Protein 3HAZ (pdb70)

Secondary structure (DSSP, 8-state):
-PPPPPPP---SS--HHHHHHHHHHHT---HHHHHHHHHHHHHHHHHHTT-----HHHHHHHTT--HHHHHHHHHHHHHHHTSS-HHHHHHIIIIITTTS-HHHHHHHHHHTTT-GGG-------TT----HHHHHHHHHH-HHHHHHHHHHHHHHHHHH-EEESSHHHHHHHH--SSS---SSEEEE------SHHHHHHHHHHHHHHHHHHHHT--SPPTTSS-EEEE-HHHH-TT-SGGGHHHHHHHHHHHHHHHHHHHHHTT-EEEE----GGGHHHHHHHHHHHHTSGGGTT---EEEEEETTBTTHHHHHHHHHHHHHHTT--EEEEEE--S-HHHHHHHHHHTT-SS-SB-SSHHHHHHHHHHHHHHHHTTTTTEEEEEE---HHHHHHHHHHHSSSSS-EEEEETTSSHHHHHHHHHH-TT--EEEEEEEEEGGGHHHHHHHHHHHHT-TT-HHHHHT-TTS-HHHHT--HHHHH-SGGG-S-TTS--GGGTTTTT-PPPP---TTSHHHHHHHHHHHHH--------PPPPHHHHHHHHHHHHHHHHHHHTS-HHHHHHHHHHHHHHHHHTHHHHHHHHHHTT---HHHHHHHHHHHHHHHHHHHHHHHHHHSS-EEPP--TTEEEEEEEEE-SEEEEE--SSSTTHHHHHHHHHHHHTT-EEEEE--TT-HHHHHHHHHHHHHHT--TTTEEE----HHHHHHHHH-TT--EEEEES-HHHHHHHHHHHHHSSS----EEEE----EEEEE-TTS-HHHHHHHHHHHHHGGGG-STT-EEEEEEEHHHHHHHHHHHHHHHHT--BS-TTSTT-SB---S-HHHHHHHHHHHHHHHHHSEEEEE----SSS----EEEE-SSGGG--S---SSEEEEEEE-GGGHHHHHHHHHHT---SEEEEE-S-HHHHHHHHHH---SEEEESS-S--PPTTTS-B---GGGB--PPBTSTTSGGGGEEEEEEEEE-GGG-/-PPPPPP---SS--HHHHHHHHHHHT---HHHHHHHHHHHHHHHHHHT----HHHHHHHTT--HHHHHHHHHHHHHHHTSS-HHHHHHHHHHTTTTS-HHHHHHHHHHTTT-GGG---PPPTT----HHHHHHHHHH-HHHHHHHHHHHHHHHHHH-EEESSHHHHHHHT--SSS---S-EEEE------SHHHHHHHHHHHHHHHHHHHTT--SPPTTSS-EEEE-HHHH-TT-SGGGHHHHHHHHHHHHHHHHHHHHTTT-EEEE----GGGHHHHHHHHHHHHHSGGGTT---EEEEEETTBTTHHHHHHHHHHHHHHTT--EEEEEE--S-HHHHHHHHHHTT-SS-SB-SSHHHHHHHHHHHHHHHHTTTTTEEEEEE---HHHHHHHHHHHSSSSS-EEEEETTSSHHHHHHHHHH-TT--EEEEEEEEEGGGHHHHHHHHHHHHS-TT-HHHHHT-TTS-HHHHT--HHHHH-SGGG-S-TTS--GGGTTTTT-PPPP---TTSHHHHHHHHHHHHH---PPPPHHHHHHHHHHHHHHHHHHHHS-HHHHHHHHHHHHHHHHHTHHHHHHHHHHTT---HHHHHHHHHHHHHHHHHHHHHHHHHHSSPEEPP--TTEEEEEEEEE-SEEEEE--SSSTTHHHHHHHHHHHHTT-EEEEE--TT-HHHHHHHHHHHHHHT--GGGEEE----HHHHHHHHH-TT--EEEEES-HHHHHHHHHHHHHSSS----EEEE----EEEEE-TTS-HHHHHHHHHHHHHGGGG-STT-EEEEEEEHHHHHHHHHHHHHHHHT--BS-TTSTT-SB---S-HHHHHHHHHHHHHHHHHSEEEEEPPPPSSS----EEEE-SSGGG--S---SSEEEEEEE-GGGHHHHHHHHHHT---SEEEEE-S-HHHHHHHHHH---SEEEESS-S--PPTTTS-B---GGGB--PPBTSTTTGGGGEEEEEEEEE-TTT-

Nearest PDB structures (foldseek):
  3haz-assembly1_A-2  TM=1.001E+00  e=0.000E+00  Bradyrhizobium diazoefficiens USDA 110
  3haz-assembly1_B-2  TM=1.000E+00  e=0.000E+00  Bradyrhizobium diazoefficiens USDA 110
  4q72-assembly1_A-2  TM=1.001E+00  e=0.000E+00  Bradyrhizobium diazoefficiens USDA 110
  4q71-assembly1_B-2  TM=1.000E+00  e=0.000E+00  Bradyrhizobium diazoefficiens USDA 110
  4q72-assembly1_B-2  TM=1.000E+00  e=0.000E+00  Bradyrhizobium diazoefficiens USDA 110

Structure (mmCIF, N/CA/C/O backbone):
data_3HAZ
#
_entry.id   3HAZ
#
_cell.length_a   166.763
_cell.length_b   195.846
_cell.length_c   108.680
_cell.angle_alpha   90.000
_cell.angle_beta   121.480
_cell.angle_gamma   90.000
#
_symmetry.space_group_name_H-M   'C 1 2 1'
#
loop_
_entity.id
_entity.type
_entity.pdbx_description
1 polymer 'Proline dehydrogenase'
2 non-polymer 'FLAVIN-ADENINE DINUCLEOTIDE'
3 non-polymer NICOTINAMIDE-ADENINE-DINUCLEOTIDE
4 non-polymer 'SULFATE ION'
5 non-polymer GLYCEROL
6 water water
#
loop_
_atom_site.group_PDB
_atom_site.id
_atom_site.type_symbol
_atom_site.label_atom_id
_atom_site.label_alt_id
_atom_site.label_comp_id
_atom_site.label_asym_id
_atom_site.label_entity_id
_atom_site.label_seq_id
_atom_site.pdbx_PDB_ins_code
_atom_site.Cartn_x
_atom_site.Cartn_y
_atom_site.Cartn_z
_atom_site.occupancy
_atom_site.B_iso_or_equiv
_atom_site.auth_seq_id
_atom_site.auth_comp_id
_atom_site.auth_asym_id
_atom_site.auth_atom_id
_atom_site.pdbx_PDB_model_num
ATOM 1 N N . MET A 1 3 ? 17.268 -20.998 9.737 1.00 68.98 1 MET A N 1
ATOM 2 C CA . MET A 1 3 ? 17.085 -20.221 10.961 1.00 70.43 1 MET A CA 1
ATOM 3 C C . MET A 1 3 ? 17.072 -18.698 10.742 1.00 72.69 1 MET A C 1
ATOM 4 O O . MET A 1 3 ? 16.436 -17.973 11.509 1.00 71.55 1 MET A O 1
ATOM 9 N N . PRO A 1 4 ? 17.782 -18.205 9.706 1.00 73.38 2 PRO A N 1
ATOM 10 C CA . PRO A 1 4 ? 17.683 -16.777 9.373 1.00 67.36 2 PRO A CA 1
ATOM 11 C C . PRO A 1 4 ? 16.283 -16.407 8.885 1.00 58.36 2 PRO A C 1
ATOM 12 O O . PRO A 1 4 ? 15.497 -17.292 8.540 1.00 55.87 2 PRO A O 1
ATOM 16 N N . ASN A 1 5 ? 15.986 -15.113 8.849 1.00 50.32 3 ASN A N 1
ATOM 17 C CA . ASN A 1 5 ? 14.664 -14.636 8.457 1.00 47.43 3 ASN A CA 1
ATOM 18 C C . ASN A 1 5 ? 14.329 -14.935 6.997 1.00 42.39 3 ASN A C 1
ATOM 19 O O . ASN A 1 5 ? 15.175 -14.779 6.114 1.00 34.06 3 ASN A O 1
ATOM 24 N N . ILE A 1 6 ? 13.095 -15.362 6.746 1.00 40.54 4 ILE A N 1
ATOM 25 C CA . ILE A 1 6 ? 12.588 -15.424 5.381 1.00 41.51 4 ILE A CA 1
ATOM 26 C C . ILE A 1 6 ? 12.665 -14.019 4.793 1.00 41.29 4 ILE A C 1
ATOM 27 O O . ILE A 1 6 ? 12.153 -13.072 5.386 1.00 42.17 4 ILE A O 1
ATOM 32 N N . PRO A 1 7 ? 13.328 -13.872 3.634 1.00 41.89 5 PRO A N 1
ATOM 33 C CA . PRO A 1 7 ? 13.475 -12.564 2.986 1.00 37.52 5 PRO A CA 1
ATOM 34 C C . PRO A 1 7 ? 12.129 -11.930 2.631 1.00 38.78 5 PRO A C 1
ATOM 35 O O . PRO A 1 7 ? 11.166 -12.646 2.354 1.00 34.22 5 PRO A O 1
ATOM 39 N N . PRO A 1 8 ? 12.065 -10.591 2.638 1.00 40.54 6 PRO A N 1
ATOM 40 C CA . PRO A 1 8 ? 10.864 -9.848 2.233 1.00 45.82 6 PRO A CA 1
ATOM 41 C C . PRO A 1 8 ? 10.561 -10.078 0.756 1.00 38.21 6 PRO A C 1
ATOM 42 O O . PRO A 1 8 ? 11.462 -10.444 0.005 1.00 33.92 6 PRO A O 1
ATOM 46 N N . PRO A 1 9 ? 9.303 -9.872 0.342 1.00 38.15 7 PRO A N 1
ATOM 47 C CA . PRO A 1 9 ? 8.966 -10.030 -1.075 1.00 33.40 7 PRO A CA 1
ATOM 48 C C . PRO A 1 9 ? 9.938 -9.244 -1.944 1.00 33.80 7 PRO A C 1
ATOM 49 O O . PRO A 1 9 ? 10.206 -8.082 -1.653 1.00 31.90 7 PRO A O 1
ATOM 53 N N . PHE A 1 10 ? 10.464 -9.878 -2.988 1.00 27.43 8 PHE A N 1
ATOM 54 C CA . PHE A 1 10 ? 11.479 -9.254 -3.834 1.00 27.18 8 PHE A CA 1
ATOM 55 C C . PHE A 1 10 ? 10.979 -7.967 -4.495 1.00 33.81 8 PHE A C 1
ATOM 56 O O . PHE A 1 10 ? 9.895 -7.940 -5.079 1.00 32.16 8 PHE A O 1
ATOM 64 N N . THR A 1 11 ? 11.781 -6.906 -4.420 1.00 33.88 9 THR A N 1
ATOM 65 C CA . THR A 1 11 ? 11.370 -5.614 -4.955 1.00 36.60 9 THR A CA 1
ATOM 66 C C . THR A 1 11 ? 12.539 -4.696 -5.355 1.00 47.67 9 THR A C 1
ATOM 67 O O . THR A 1 11 ? 12.546 -3.507 -5.035 1.00 56.85 9 THR A O 1
ATOM 71 N N . ALA A 1 12 ? 13.515 -5.244 -6.070 1.00 41.15 10 ALA A N 1
ATOM 72 C CA . ALA A 1 12 ? 14.643 -4.449 -6.560 1.00 35.31 10 ALA A CA 1
ATOM 73 C C . ALA A 1 12 ? 14.201 -3.413 -7.595 1.00 35.74 10 ALA A C 1
ATOM 74 O O . ALA A 1 12 ? 13.202 -3.614 -8.290 1.00 31.54 10 ALA A O 1
ATOM 76 N N . PRO A 1 13 ? 14.945 -2.297 -7.700 1.00 33.30 11 PRO A N 1
ATOM 77 C CA . PRO A 1 13 ? 14.646 -1.286 -8.723 1.00 28.31 11 PRO A CA 1
ATOM 78 C C . PRO A 1 13 ? 14.651 -1.899 -10.121 1.00 26.97 11 PRO A C 1
ATOM 79 O O . PRO A 1 13 ? 15.580 -2.628 -10.472 1.00 23.18 11 PRO A O 1
ATOM 83 N N . TYR A 1 14 ? 13.620 -1.586 -10.901 1.00 23.71 12 TYR A N 1
ATOM 84 C CA . TYR A 1 14 ? 13.341 -2.269 -12.160 1.00 24.32 12 TYR A CA 1
ATOM 85 C C . TYR A 1 14 ? 14.372 -2.003 -13.249 1.00 25.84 12 TYR A C 1
ATOM 86 O O . TYR A 1 14 ? 14.820 -2.928 -13.924 1.00 26.41 12 TYR A O 1
ATOM 95 N N . ALA A 1 15 ? 14.738 -0.738 -13.429 1.00 22.55 13 ALA A N 1
ATOM 96 C CA . ALA A 1 15 ? 15.610 -0.351 -14.536 1.00 25.64 13 ALA A CA 1
ATOM 97 C C . ALA A 1 15 ? 16.651 0.693 -14.143 1.00 29.25 13 ALA A C 1
ATOM 98 O O . ALA A 1 15 ? 16.627 1.810 -14.652 1.00 32.90 13 ALA A O 1
ATOM 100 N N . PRO A 1 16 ? 17.578 0.328 -13.246 1.00 28.10 14 PRO A N 1
ATOM 101 C CA . PRO A 1 16 ? 18.627 1.268 -12.824 1.00 31.50 14 PRO A CA 1
ATOM 102 C C . PRO A 1 16 ? 19.567 1.656 -13.965 1.00 29.62 14 PRO A C 1
ATOM 103 O O . PRO A 1 16 ? 19.553 1.030 -15.030 1.00 23.97 14 PRO A O 1
ATOM 107 N N . ASP A 1 17 ? 20.377 2.685 -13.727 1.00 38.42 15 ASP A N 1
ATOM 108 C CA . ASP A 1 17 ? 21.275 3.250 -14.737 1.00 35.47 15 ASP A CA 1
ATOM 109 C C . ASP A 1 17 ? 22.436 2.320 -15.089 1.00 32.43 15 ASP A C 1
ATOM 110 O O . ASP A 1 17 ? 23.190 1.891 -14.214 1.00 26.48 15 ASP A O 1
ATOM 115 N N . ASP A 1 18 ? 22.584 2.030 -16.379 1.00 32.66 16 ASP A N 1
ATOM 116 C CA . ASP A 1 18 ? 23.601 1.097 -16.854 1.00 30.15 16 ASP A CA 1
ATOM 117 C C . ASP A 1 18 ? 25.012 1.515 -16.446 1.00 34.01 16 ASP A C 1
ATOM 118 O O . ASP A 1 18 ? 25.819 0.684 -16.028 1.00 29.15 16 ASP A O 1
ATOM 123 N N . ALA A 1 19 ? 25.300 2.806 -16.588 1.00 34.69 17 ALA A N 1
ATOM 124 C CA . ALA A 1 19 ? 26.634 3.348 -16.342 1.00 36.77 17 ALA A CA 1
ATOM 125 C C . ALA A 1 19 ? 27.138 3.062 -14.932 1.00 33.16 17 ALA A C 1
ATOM 126 O O . ALA A 1 19 ? 28.280 2.640 -14.745 1.00 33.53 17 ALA A O 1
ATOM 128 N N . GLU A 1 20 ? 26.286 3.304 -13.942 1.00 33.47 18 GLU A N 1
ATOM 129 C CA . GLU A 1 20 ? 26.645 3.057 -12.549 1.00 34.25 18 GLU A CA 1
ATOM 130 C C . GLU A 1 20 ? 26.920 1.577 -12.290 1.00 35.31 18 GLU A C 1
ATOM 131 O O . GLU A 1 20 ? 27.768 1.229 -11.466 1.00 32.50 18 GLU A O 1
ATOM 137 N N . ILE A 1 21 ? 26.196 0.704 -12.985 1.00 33.69 19 ILE A N 1
ATOM 138 C CA . ILE A 1 21 ? 26.454 -0.731 -12.875 1.00 34.20 19 ILE A CA 1
ATOM 139 C C . ILE A 1 21 ? 27.812 -1.043 -13.496 1.00 25.62 19 ILE A C 1
ATOM 140 O O . ILE A 1 21 ? 28.635 -1.740 -12.902 1.00 29.03 19 ILE A O 1
ATOM 145 N N . ALA A 1 22 ? 28.048 -0.499 -14.687 1.00 25.80 20 ALA A N 1
ATOM 146 C CA . ALA A 1 22 ? 29.321 -0.680 -15.373 1.00 28.94 20 ALA A CA 1
ATOM 147 C C . ALA A 1 22 ? 30.497 -0.146 -14.549 1.00 32.00 20 ALA A C 1
ATOM 148 O O . ALA A 1 22 ? 31.608 -0.666 -14.638 1.00 34.56 20 ALA A O 1
ATOM 150 N N . ALA A 1 23 ? 30.251 0.888 -13.750 1.00 30.29 21 ALA A N 1
ATOM 151 C CA . ALA A 1 23 ? 31.308 1.470 -12.929 1.00 32.98 21 ALA A CA 1
ATOM 152 C C . ALA A 1 23 ? 31.768 0.484 -11.861 1.00 37.97 21 ALA A C 1
ATOM 153 O O . ALA A 1 23 ? 32.880 0.588 -11.347 1.00 38.97 21 ALA A O 1
ATOM 155 N N . ARG A 1 24 ? 30.908 -0.474 -11.529 1.00 39.66 22 ARG A N 1
ATOM 156 C CA . ARG A 1 24 ? 31.263 -1.515 -10.569 1.00 42.52 22 ARG A CA 1
ATOM 157 C C . ARG A 1 24 ? 31.848 -2.737 -11.279 1.00 44.81 22 ARG A C 1
ATOM 158 O O . ARG A 1 24 ? 32.888 -3.260 -10.874 1.00 48.30 22 ARG A O 1
ATOM 166 N N . LEU A 1 25 ? 31.179 -3.180 -12.343 1.00 32.07 23 LEU A N 1
ATOM 167 C CA . LEU A 1 25 ? 31.542 -4.423 -13.026 1.00 35.27 23 LEU A CA 1
ATOM 168 C C . LEU A 1 25 ? 32.869 -4.367 -13.779 1.00 34.45 23 LEU A C 1
ATOM 169 O O . LEU A 1 25 ? 33.571 -5.373 -13.866 1.00 29.30 23 LEU A O 1
ATOM 174 N N . LEU A 1 26 ? 33.206 -3.206 -14.335 1.00 35.78 24 LEU A N 1
ATOM 175 C CA . LEU A 1 26 ? 34.416 -3.092 -15.149 1.00 35.56 24 LEU A CA 1
ATOM 176 C C . LEU A 1 26 ? 35.708 -3.325 -14.357 1.00 38.05 24 LEU A C 1
ATOM 177 O O . LEU A 1 26 ? 36.551 -4.122 -14.765 1.00 36.96 24 LEU A O 1
ATOM 182 N N . PRO A 1 27 ? 35.876 -2.628 -13.224 1.00 43.24 25 PRO A N 1
ATOM 183 C CA . PRO A 1 27 ? 37.105 -2.872 -12.459 1.00 41.69 25 PRO A CA 1
ATOM 184 C C . PRO A 1 27 ? 37.153 -4.292 -11.905 1.00 40.23 25 PRO A C 1
ATOM 185 O O . PRO A 1 27 ? 38.201 -4.934 -11.956 1.00 41.73 25 PRO A O 1
ATOM 189 N N . ALA A 1 28 ? 36.027 -4.778 -11.396 1.00 42.20 26 ALA A N 1
ATOM 190 C CA . ALA A 1 28 ? 35.978 -6.098 -10.772 1.00 45.45 26 ALA A CA 1
ATOM 191 C C . ALA A 1 28 ? 36.244 -7.239 -11.757 1.00 43.68 26 ALA A C 1
ATOM 192 O O . ALA A 1 28 ? 36.569 -8.354 -11.346 1.00 43.83 26 ALA A O 1
ATOM 194 N N . SER A 1 29 ? 36.109 -6.959 -13.051 1.00 40.07 27 SER A N 1
ATOM 195 C CA . SER A 1 29 ? 36.275 -7.991 -14.072 1.00 38.76 27 SER A CA 1
ATOM 196 C C . SER A 1 29 ? 37.743 -8.309 -14.322 1.00 36.57 27 SER A C 1
ATOM 197 O O . SER A 1 29 ? 38.063 -9.302 -14.972 1.00 30.54 27 SER A O 1
ATOM 200 N N . HIS A 1 30 ? 38.628 -7.460 -13.808 1.00 42.96 28 HIS A N 1
ATOM 201 C CA . HIS A 1 30 ? 40.058 -7.595 -14.072 1.00 45.07 28 HIS A CA 1
ATOM 202 C C . HIS A 1 30 ? 40.585 -8.970 -13.687 1.00 41.07 28 HIS A C 1
ATOM 203 O O . HIS A 1 30 ? 40.214 -9.525 -12.654 1.00 44.22 28 HIS A O 1
ATOM 210 N N . LEU A 1 31 ? 41.440 -9.517 -14.540 1.00 44.99 29 LEU A N 1
ATOM 211 C CA . LEU A 1 31 ? 42.125 -10.768 -14.244 1.00 44.69 29 LEU A CA 1
ATOM 212 C C . LEU A 1 31 ? 43.627 -10.640 -14.503 1.00 50.33 29 LEU A C 1
ATOM 213 O O . LEU A 1 31 ? 44.063 -9.861 -15.355 1.00 46.70 29 LEU A O 1
ATOM 218 N N . SER A 1 32 ? 44.414 -11.408 -13.758 1.00 52.71 30 SER A N 1
ATOM 219 C CA . SER A 1 32 ? 45.859 -11.397 -13.921 1.00 52.22 30 SER A CA 1
ATOM 220 C C . SER A 1 32 ? 46.247 -11.998 -15.266 1.00 50.78 30 SER A C 1
ATOM 221 O O . SER A 1 32 ? 45.467 -12.731 -15.870 1.00 51.17 30 SER A O 1
ATOM 224 N N . PRO A 1 33 ? 47.452 -11.673 -15.750 1.00 51.78 31 PRO A N 1
ATOM 225 C CA . PRO A 1 33 ? 47.920 -12.221 -17.027 1.00 45.63 31 PRO A CA 1
ATOM 226 C C . PRO A 1 33 ? 47.869 -13.748 -17.104 1.00 40.03 31 PRO A C 1
ATOM 227 O O . PRO A 1 33 ? 47.521 -14.274 -18.156 1.00 37.00 31 PRO A O 1
ATOM 231 N N . PRO A 1 34 ? 48.219 -14.453 -16.016 1.00 37.99 32 PRO A N 1
ATOM 232 C CA . PRO A 1 34 ? 48.157 -15.917 -16.090 1.00 42.83 32 PRO A CA 1
ATOM 233 C C . PRO A 1 34 ? 46.722 -16.431 -16.115 1.00 45.27 32 PRO A C 1
ATOM 234 O O . PRO A 1 34 ? 46.466 -17.483 -16.699 1.00 34.15 32 PRO A O 1
ATOM 238 N N . GLN A 1 35 ? 45.804 -15.709 -15.477 1.00 47.39 33 GLN A N 1
ATOM 239 C CA . GLN A 1 35 ? 44.397 -16.091 -15.492 1.00 42.55 33 GLN A CA 1
ATOM 240 C C . GLN A 1 35 ? 43.845 -15.960 -16.902 1.00 36.06 33 GLN A C 1
ATOM 241 O O . GLN A 1 35 ? 43.177 -16.863 -17.406 1.00 36.14 33 GLN A O 1
ATOM 247 N N . GLU A 1 36 ? 44.134 -14.822 -17.526 1.00 35.84 34 GLU A N 1
ATOM 248 C CA . GLU A 1 36 ? 43.707 -14.539 -18.892 1.00 39.30 34 GLU A CA 1
ATOM 249 C C . GLU A 1 36 ? 44.331 -15.502 -19.898 1.00 40.02 34 GLU A C 1
ATOM 250 O O . GLU A 1 36 ? 43.709 -15.855 -20.904 1.00 33.42 34 GLU A O 1
ATOM 256 N N . ALA A 1 37 ? 45.563 -15.921 -19.619 1.00 38.99 35 ALA A N 1
ATOM 257 C CA . ALA A 1 37 ? 46.276 -16.847 -20.486 1.00 37.77 35 ALA A CA 1
ATOM 258 C C . ALA A 1 37 ? 45.616 -18.224 -20.499 1.00 38.72 35 ALA A C 1
ATOM 259 O O . ALA A 1 37 ? 45.468 -18.834 -21.558 1.00 37.93 35 ALA A O 1
ATOM 261 N N . ARG A 1 38 ? 45.224 -18.716 -19.325 1.00 35.38 36 ARG A N 1
ATOM 262 C CA . ARG A 1 38 ? 44.506 -19.986 -19.248 1.00 32.35 36 ARG A CA 1
ATOM 263 C C . ARG A 1 38 ? 43.167 -19.878 -19.979 1.00 27.89 36 ARG A C 1
ATOM 264 O O . ARG A 1 38 ? 42.772 -20.775 -20.720 1.00 32.88 36 ARG A O 1
ATOM 272 N N . ILE A 1 39 ? 42.477 -18.768 -19.768 1.00 23.58 37 ILE A N 1
ATOM 273 C CA . ILE A 1 39 ? 41.169 -18.575 -20.370 1.00 28.54 37 ILE A CA 1
ATOM 274 C C . ILE A 1 39 ? 41.292 -18.569 -21.885 1.00 33.75 37 ILE A C 1
ATOM 275 O O . ILE A 1 39 ? 40.512 -19.221 -22.589 1.00 25.21 37 ILE A O 1
ATOM 280 N N . HIS A 1 40 ? 42.292 -17.843 -22.376 1.00 28.07 38 HIS A N 1
ATOM 281 C CA . HIS A 1 40 ? 42.514 -17.702 -23.806 1.00 33.89 38 HIS A CA 1
ATOM 282 C C . HIS A 1 40 ? 42.760 -19.057 -24.445 1.00 36.25 38 HIS A C 1
ATOM 283 O O . HIS A 1 40 ? 42.216 -19.358 -25.506 1.00 35.19 38 HIS A O 1
ATOM 290 N N . ARG A 1 41 ? 43.575 -19.873 -23.783 1.00 35.55 39 ARG A N 1
ATOM 291 C CA . ARG A 1 41 ? 43.932 -21.194 -24.289 1.00 33.47 39 ARG A CA 1
ATOM 292 C C . ARG A 1 41 ? 42.741 -22.154 -24.316 1.00 35.92 39 ARG A C 1
ATOM 293 O O . ARG A 1 41 ? 42.442 -22.745 -25.354 1.00 27.74 39 ARG A O 1
ATOM 301 N N . THR A 1 42 ? 42.079 -22.312 -23.169 1.00 29.36 40 THR A N 1
ATOM 302 C CA . THR A 1 42 ? 40.861 -23.112 -23.078 1.00 22.20 40 THR A CA 1
ATOM 303 C C . THR A 1 42 ? 39.835 -22.715 -24.137 1.00 25.65 40 THR A C 1
ATOM 304 O O . THR A 1 42 ? 39.278 -23.571 -24.831 1.00 31.79 40 THR A O 1
ATOM 308 N N . ALA A 1 43 ? 39.586 -21.415 -24.255 1.00 25.56 41 ALA A N 1
ATOM 309 C CA . ALA A 1 43 ? 38.588 -20.907 -25.191 1.00 31.29 41 ALA A CA 1
ATOM 310 C C . ALA A 1 43 ? 38.971 -21.138 -26.660 1.00 30.23 41 ALA A C 1
ATOM 311 O O . ALA A 1 43 ? 38.118 -21.493 -27.478 1.00 25.89 41 ALA A O 1
ATOM 313 N N . THR A 1 44 ? 40.244 -20.930 -26.996 1.00 31.01 42 THR A N 1
ATOM 314 C CA . THR A 1 44 ? 40.718 -21.221 -28.349 1.00 29.98 42 THR A CA 1
ATOM 315 C C . THR A 1 44 ? 40.506 -22.703 -28.680 1.00 27.37 42 THR A C 1
ATOM 316 O O . THR A 1 44 ? 40.062 -23.051 -29.772 1.00 23.78 42 THR A O 1
ATOM 320 N N . ARG A 1 45 ? 40.815 -23.575 -27.728 1.00 21.86 43 ARG A N 1
ATOM 321 C CA . ARG A 1 45 ? 40.633 -25.005 -27.937 1.00 28.67 43 ARG A CA 1
ATOM 322 C C . ARG A 1 45 ? 39.160 -25.372 -28.132 1.00 31.79 43 ARG A C 1
ATOM 323 O O . ARG A 1 45 ? 38.833 -26.243 -28.937 1.00 26.43 43 ARG A O 1
ATOM 331 N N . LEU A 1 46 ? 38.276 -24.709 -27.393 1.00 32.74 44 LEU A N 1
ATOM 332 C CA . LEU A 1 46 ? 36.845 -24.965 -27.529 1.00 29.78 44 LEU A CA 1
ATOM 333 C C . LEU A 1 46 ? 36.363 -24.539 -28.915 1.00 21.87 44 LEU A C 1
ATOM 334 O O . LEU A 1 46 ? 35.642 -25.274 -29.581 1.00 25.27 44 LEU A O 1
ATOM 339 N N . ILE A 1 47 ? 36.784 -23.358 -29.349 1.00 23.35 45 ILE A N 1
ATOM 340 C CA . ILE A 1 47 ? 36.362 -22.822 -30.642 1.00 29.55 45 ILE A CA 1
ATOM 341 C C . ILE A 1 47 ? 36.951 -23.612 -31.822 1.00 30.12 45 ILE A C 1
ATOM 342 O O . ILE A 1 47 ? 36.290 -23.803 -32.841 1.00 33.39 45 ILE A O 1
ATOM 347 N N . GLU A 1 48 ? 38.188 -24.076 -31.673 1.00 27.18 46 GLU A N 1
ATOM 348 C CA . GLU A 1 48 ? 38.801 -24.959 -32.667 1.00 31.49 46 GLU A CA 1
ATOM 349 C C . GLU A 1 48 ? 37.974 -26.217 -32.862 1.00 33.15 46 GLU A C 1
ATOM 350 O O . GLU A 1 48 ? 37.726 -26.639 -33.993 1.00 28.76 46 GLU A O 1
ATOM 356 N N . ALA A 1 49 ? 37.559 -26.823 -31.753 1.00 24.63 47 ALA A N 1
ATOM 357 C CA . ALA A 1 49 ? 36.694 -27.990 -31.814 1.00 28.43 47 ALA A CA 1
ATOM 358 C C . ALA A 1 49 ? 35.372 -27.630 -32.488 1.00 30.48 47 ALA A C 1
ATOM 359 O O . ALA A 1 49 ? 34.862 -28.382 -33.314 1.00 28.92 47 ALA A O 1
ATOM 361 N N . ILE A 1 50 ? 34.818 -26.476 -32.131 1.00 25.19 48 ILE A N 1
ATOM 362 C CA . ILE A 1 50 ? 33.556 -26.046 -32.714 1.00 20.31 48 ILE A CA 1
ATOM 363 C C . ILE A 1 50 ? 33.693 -25.910 -34.225 1.00 29.88 48 ILE A C 1
ATOM 364 O O . ILE A 1 50 ? 32.783 -26.255 -34.976 1.00 27.30 48 ILE A O 1
ATOM 369 N N . ARG A 1 51 ? 34.837 -25.400 -34.669 1.00 33.95 49 ARG A N 1
ATOM 370 C CA . ARG A 1 51 ? 35.061 -25.181 -36.094 1.00 28.28 49 ARG A CA 1
ATOM 371 C C . ARG A 1 51 ? 35.690 -26.380 -36.796 1.00 30.67 49 ARG A C 1
ATOM 372 O O . ARG A 1 51 ? 36.095 -26.284 -37.954 1.00 39.35 49 ARG A O 1
ATOM 380 N N . LYS A 1 52 ? 35.760 -27.512 -36.103 1.00 30.77 50 LYS A N 1
ATOM 381 C CA . LYS A 1 52 ? 36.220 -28.736 -36.740 1.00 43.04 50 LYS A CA 1
ATOM 382 C C . LYS A 1 52 ? 35.278 -29.068 -37.894 1.00 62.64 50 LYS A C 1
ATOM 383 O O . LYS A 1 52 ? 35.673 -29.007 -39.058 1.00 67.37 50 LYS A O 1
ATOM 389 N N . ARG A 1 53 ? 34.033 -29.401 -37.552 1.00 71.08 51 ARG A N 1
ATOM 390 C CA . ARG A 1 53 ? 32.966 -29.674 -38.519 1.00 74.52 51 ARG A CA 1
ATOM 391 C C . ARG A 1 53 ? 33.120 -31.033 -39.204 1.00 78.49 51 ARG A C 1
ATOM 392 O O . ARG A 1 53 ? 33.882 -31.890 -38.754 1.00 78.62 51 ARG A O 1
ATOM 400 N N . ARG A 1 56 ? 30.527 -34.499 -37.996 1.00 62.04 54 ARG A N 1
ATOM 401 C CA . ARG A 1 56 ? 29.350 -33.829 -37.454 1.00 64.65 54 ARG A CA 1
ATOM 402 C C . ARG A 1 56 ? 28.381 -33.434 -38.561 1.00 68.06 54 ARG A C 1
ATOM 403 O O . ARG A 1 56 ? 28.757 -33.367 -39.732 1.00 66.58 54 ARG A O 1
ATOM 405 N N . LEU A 1 57 ? 27.133 -33.177 -38.180 1.00 70.72 55 LEU A N 1
ATOM 406 C CA . LEU A 1 57 ? 26.107 -32.761 -39.129 1.00 72.28 55 LEU A CA 1
ATOM 407 C C . LEU A 1 57 ? 25.902 -31.251 -39.068 1.00 74.98 55 LEU A C 1
ATOM 408 O O . LEU A 1 57 ? 26.308 -30.525 -39.976 1.00 77.46 55 LEU A O 1
ATOM 410 N N . GLY A 1 58 ? 25.271 -30.779 -37.996 1.00 70.37 56 GLY A N 1
ATOM 411 C CA . GLY A 1 58 ? 25.079 -29.353 -37.810 1.00 64.40 56 GLY A CA 1
ATOM 412 C C . GLY A 1 58 ? 23.888 -28.986 -36.948 1.00 61.44 56 GLY A C 1
ATOM 413 O O . GLY A 1 58 ? 23.203 -29.853 -36.406 1.00 65.90 56 GLY A O 1
ATOM 414 N N . GLY A 1 59 ? 23.650 -27.685 -36.818 1.00 52.84 57 GLY A N 1
ATOM 415 C CA . GLY A 1 59 ? 22.523 -27.179 -36.057 1.00 43.07 57 GLY A CA 1
ATOM 416 C C . GLY A 1 59 ? 21.649 -26.244 -36.874 1.00 36.17 57 GLY A C 1
ATOM 417 O O . GLY A 1 59 ? 21.860 -26.063 -38.077 1.00 39.29 57 GLY A O 1
ATOM 418 N N . VAL A 1 60 ? 20.669 -25.640 -36.215 1.00 27.20 58 VAL A N 1
ATOM 419 C CA . VAL A 1 60 ? 19.735 -24.740 -36.882 1.00 33.18 58 VAL A CA 1
ATOM 420 C C . VAL A 1 60 ? 20.452 -23.559 -37.534 1.00 35.91 58 VAL A C 1
ATOM 421 O O . VAL A 1 60 ? 20.147 -23.186 -38.668 1.00 26.78 58 VAL A O 1
ATOM 425 N N . GLU A 1 61 ? 21.403 -22.979 -36.805 1.00 32.38 59 GLU A N 1
ATOM 426 C CA . GLU A 1 61 ? 22.197 -21.867 -37.307 1.00 33.40 59 GLU A CA 1
ATOM 427 C C . GLU A 1 61 ? 22.938 -22.257 -38.589 1.00 31.39 59 GLU A C 1
ATOM 428 O O . GLU A 1 61 ? 23.068 -21.456 -39.514 1.00 35.33 59 GLU A O 1
ATOM 430 N N . ASP A 1 62 ? 23.413 -23.493 -38.649 1.00 31.72 60 ASP A N 1
ATOM 431 C CA . ASP A 1 62 ? 24.072 -23.975 -39.853 1.00 31.86 60 ASP A CA 1
ATOM 432 C C . ASP A 1 62 ? 23.092 -23.999 -41.021 1.00 30.01 60 ASP A C 1
ATOM 433 O O . ASP A 1 62 ? 23.443 -23.617 -42.136 1.00 31.05 60 ASP A O 1
ATOM 438 N N . MET A 1 63 ? 21.859 -24.428 -40.764 1.00 29.61 61 MET A N 1
ATOM 439 C CA . MET A 1 63 ? 20.850 -24.473 -41.822 1.00 31.79 61 MET A CA 1
ATOM 440 C C . MET A 1 63 ? 20.459 -23.073 -42.275 1.00 26.80 61 MET A C 1
ATOM 441 O O . MET A 1 63 ? 20.366 -22.795 -43.472 1.00 26.45 61 MET A O 1
ATOM 446 N N . LEU A 1 64 ? 20.235 -22.183 -41.317 1.00 22.94 62 LEU A N 1
ATOM 447 C CA . LEU A 1 64 ? 19.871 -20.808 -41.652 1.00 23.76 62 LEU A CA 1
ATOM 448 C C . LEU A 1 64 ? 20.969 -20.145 -42.484 1.00 24.08 62 LEU A C 1
ATOM 449 O O . LEU A 1 64 ? 20.694 -19.427 -43.451 1.00 23.16 62 LEU A O 1
ATOM 454 N N . ARG A 1 65 ? 22.218 -20.400 -42.108 1.00 23.97 63 ARG A N 1
ATOM 455 C CA . ARG A 1 65 ? 23.349 -19.802 -42.800 1.00 26.60 63 ARG A CA 1
ATOM 456 C C . ARG A 1 65 ? 23.529 -20.439 -44.175 1.00 29.32 63 ARG A C 1
ATOM 457 O O . ARG A 1 65 ? 23.677 -19.741 -45.172 1.00 31.40 63 ARG A O 1
ATOM 465 N N . GLU A 1 66 ? 23.489 -21.767 -44.225 1.00 27.46 64 GLU A N 1
ATOM 466 C CA . GLU A 1 66 ? 23.713 -22.502 -45.470 1.00 27.58 64 GLU A CA 1
ATOM 467 C C . GLU A 1 66 ? 22.772 -22.092 -46.599 1.00 30.75 64 GLU A C 1
ATOM 468 O O . GLU A 1 66 ? 23.204 -21.922 -47.737 1.00 32.48 64 GLU A O 1
ATOM 470 N N . PHE A 1 67 ? 21.486 -21.936 -46.296 1.00 22.41 65 PHE A N 1
ATOM 471 C CA . PHE A 1 67 ? 20.531 -21.527 -47.321 1.00 21.86 65 PHE A CA 1
ATOM 472 C C . PHE A 1 67 ? 20.149 -20.054 -47.230 1.00 30.09 65 PHE A C 1
ATOM 473 O O . PHE A 1 67 ? 19.244 -19.593 -47.930 1.00 27.06 65 PHE A O 1
ATOM 481 N N . ALA A 1 68 ? 20.862 -19.315 -46.386 1.00 25.98 66 ALA A N 1
ATOM 482 C CA . ALA A 1 68 ? 20.577 -17.899 -46.185 1.00 22.14 66 ALA A CA 1
ATOM 483 C C . ALA A 1 68 ? 19.085 -17.669 -45.918 1.00 25.01 66 ALA A C 1
ATOM 484 O O . ALA A 1 68 ? 18.433 -16.853 -46.581 1.00 23.94 66 ALA A O 1
ATOM 486 N N . LEU A 1 69 ? 18.556 -18.389 -44.933 1.00 22.62 67 LEU A N 1
ATOM 487 C CA . LEU A 1 69 ? 17.139 -18.307 -44.583 1.00 26.94 67 LEU A CA 1
ATOM 488 C C . LEU A 1 69 ? 16.836 -17.233 -43.541 1.00 19.66 67 LEU A C 1
ATOM 489 O O . LEU A 1 69 ? 17.565 -17.078 -42.565 1.00 21.85 67 LEU A O 1
ATOM 494 N N . SER A 1 70 ? 15.737 -16.518 -43.733 1.00 19.55 68 SER A N 1
ATOM 495 C CA . SER A 1 70 ? 15.177 -15.698 -42.667 1.00 23.80 68 SER A CA 1
ATOM 496 C C . SER A 1 70 ? 14.661 -16.607 -41.546 1.00 27.79 68 SER A C 1
ATOM 497 O O . SER A 1 70 ? 14.517 -17.818 -41.737 1.00 22.39 68 SER A O 1
ATOM 500 N N . THR A 1 71 ? 14.384 -16.030 -40.380 1.00 13.86 69 THR A N 1
ATOM 501 C CA . THR A 1 71 ? 13.786 -16.789 -39.294 1.00 17.38 69 THR A CA 1
ATOM 502 C C . THR A 1 71 ? 12.427 -17.355 -39.708 1.00 21.09 69 THR A C 1
ATOM 503 O O . THR A 1 71 ? 12.075 -18.474 -39.328 1.00 18.67 69 THR A O 1
ATOM 507 N N . LYS A 1 72 ? 11.669 -16.589 -40.492 1.00 17.76 70 LYS A N 1
ATOM 508 C CA . LYS A 1 72 ? 10.364 -17.054 -40.951 1.00 20.83 70 LYS A CA 1
ATOM 509 C C . LYS A 1 72 ? 10.501 -18.271 -41.864 1.00 18.94 70 LYS A C 1
ATOM 510 O O . LYS A 1 72 ? 9.700 -19.205 -41.802 1.00 17.45 70 LYS A O 1
ATOM 516 N N . GLU A 1 73 ? 11.514 -18.250 -42.722 1.00 17.09 71 GLU A N 1
ATOM 517 C CA . GLU A 1 73 ? 11.736 -19.344 -43.658 1.00 21.27 71 GLU A CA 1
ATOM 518 C C . GLU A 1 73 ? 12.224 -20.594 -42.936 1.00 21.53 71 GLU A C 1
ATOM 519 O O . GLU A 1 73 ? 11.810 -21.713 -43.250 1.00 21.46 71 GLU A O 1
ATOM 525 N N . GLY A 1 74 ? 13.107 -20.396 -41.967 1.00 21.78 72 GLY A N 1
ATOM 526 C CA . GLY A 1 74 ? 13.564 -21.491 -41.140 1.00 19.69 72 GLY A CA 1
ATOM 527 C C . GLY A 1 74 ? 12.381 -22.125 -40.429 1.00 19.81 72 GLY A C 1
ATOM 528 O O . GLY A 1 74 ? 12.257 -23.347 -40.375 1.00 19.98 72 GLY A O 1
ATOM 529 N N . LEU A 1 75 ? 11.511 -21.288 -39.873 1.00 21.91 73 LEU A N 1
ATOM 530 C CA . LEU A 1 75 ? 10.352 -21.776 -39.136 1.00 20.72 73 LEU A CA 1
ATOM 531 C C . LEU A 1 75 ? 9.434 -22.593 -40.037 1.00 24.80 73 LEU A C 1
ATOM 532 O O . LEU A 1 75 ? 8.991 -23.678 -39.660 1.00 18.63 73 LEU A O 1
ATOM 537 N N . ALA A 1 76 ? 9.158 -22.075 -41.231 1.00 21.82 74 ALA A N 1
ATOM 538 C CA . ALA A 1 76 ? 8.243 -22.751 -42.148 1.00 20.72 74 ALA A CA 1
ATOM 539 C C . ALA A 1 76 ? 8.776 -24.122 -42.572 1.00 21.00 74 ALA A C 1
ATOM 540 O O . ALA A 1 76 ? 8.011 -25.078 -42.706 1.00 23.43 74 ALA A O 1
ATOM 542 N N . LEU A 1 77 ? 10.085 -24.223 -42.777 1.00 21.85 75 LEU A N 1
ATOM 543 C CA . LEU A 1 77 ? 10.668 -25.481 -43.228 1.00 24.46 75 LEU A CA 1
ATOM 544 C C . LEU A 1 77 ? 10.718 -26.507 -42.093 1.00 21.98 75 LEU A C 1
ATOM 545 O O . LEU A 1 77 ? 10.526 -27.701 -42.315 1.00 18.95 75 LEU A O 1
ATOM 550 N N . MET A 1 78 ? 10.961 -26.032 -40.877 1.00 17.85 76 MET A N 1
ATOM 551 C CA . MET A 1 78 ? 10.961 -26.906 -39.705 1.00 18.94 76 MET A CA 1
ATOM 552 C C . MET A 1 78 ? 9.567 -27.452 -39.405 1.00 19.66 76 MET A C 1
ATOM 553 O O . MET A 1 78 ? 9.412 -28.591 -38.961 1.00 17.33 76 MET A O 1
ATOM 558 N N . VAL A 1 79 ? 8.554 -26.627 -39.645 1.00 20.84 77 VAL A N 1
ATOM 559 C CA . VAL A 1 79 ? 7.173 -27.053 -39.483 1.00 19.00 77 VAL A CA 1
ATOM 560 C C . VAL A 1 79 ? 6.825 -28.099 -40.533 1.00 15.92 77 VAL A C 1
ATOM 561 O O . VAL A 1 79 ? 6.241 -29.133 -40.222 1.00 19.90 77 VAL A O 1
ATOM 565 N N . LEU A 1 80 ? 7.179 -27.824 -41.783 1.00 17.68 78 LEU A N 1
ATOM 566 C CA . LEU A 1 80 ? 6.946 -28.784 -42.849 1.00 19.19 78 LEU A CA 1
ATOM 567 C C . LEU A 1 80 ? 7.713 -30.080 -42.549 1.00 23.21 78 LEU A C 1
ATOM 568 O O . LEU A 1 80 ? 7.202 -31.179 -42.758 1.00 23.99 78 LEU A O 1
ATOM 573 N N . ALA A 1 81 ? 8.941 -29.940 -42.052 1.00 21.74 79 ALA A N 1
ATOM 574 C CA . ALA A 1 81 ? 9.764 -31.093 -41.689 1.00 14.33 79 ALA A CA 1
ATOM 575 C C . ALA A 1 81 ? 9.063 -31.992 -40.670 1.00 21.10 79 ALA A C 1
ATOM 576 O O . ALA A 1 81 ? 9.014 -33.207 -40.849 1.00 19.35 79 ALA A O 1
ATOM 578 N N . GLU A 1 82 ? 8.502 -31.405 -39.613 1.00 22.49 80 GLU A N 1
ATOM 579 C CA . GLU A 1 82 ? 7.834 -32.218 -38.591 1.00 19.79 80 GLU A CA 1
ATOM 580 C C . GLU A 1 82 ? 6.616 -32.962 -39.151 1.00 22.12 80 GLU A C 1
ATOM 581 O O . GLU A 1 82 ? 6.434 -34.150 -38.887 1.00 18.11 80 GLU A O 1
ATOM 587 N N . ALA A 1 83 ? 5.783 -32.265 -39.917 1.00 20.38 81 ALA A N 1
ATOM 588 C CA . ALA A 1 83 ? 4.657 -32.905 -40.590 1.00 24.87 81 ALA A CA 1
ATOM 589 C C . ALA A 1 83 ? 5.141 -34.084 -41.422 1.00 23.71 81 ALA A C 1
ATOM 590 O O . ALA A 1 83 ? 4.571 -35.169 -41.355 1.00 24.49 81 ALA A O 1
ATOM 592 N N . LEU A 1 84 ? 6.197 -33.872 -42.206 1.00 16.99 82 LEU A N 1
ATOM 593 C CA . LEU A 1 84 ? 6.743 -34.937 -43.050 1.00 22.28 82 LEU A CA 1
ATOM 594 C C . LEU A 1 84 ? 7.319 -36.111 -42.246 1.00 24.05 82 LEU A C 1
ATOM 595 O O . LEU A 1 84 ? 7.227 -37.261 -42.667 1.00 21.10 82 LEU A O 1
ATOM 600 N N . LEU A 1 85 ? 7.902 -35.821 -41.088 1.00 23.15 83 LEU A N 1
ATOM 601 C CA . LEU A 1 85 ? 8.457 -36.872 -40.244 1.00 24.37 83 LEU A CA 1
ATOM 602 C C . LEU A 1 85 ? 7.372 -37.732 -39.613 1.00 29.27 83 LEU A C 1
ATOM 603 O O . LEU A 1 85 ? 7.628 -38.863 -39.198 1.00 25.19 83 LEU A O 1
ATOM 608 N N . ARG A 1 86 ? 6.161 -37.201 -39.523 1.00 25.42 84 ARG A N 1
ATOM 609 C CA . ARG A 1 86 ? 5.112 -37.920 -38.822 1.00 29.65 84 ARG A CA 1
ATOM 610 C C . ARG A 1 86 ? 4.226 -38.713 -39.779 1.00 28.18 84 ARG A C 1
ATOM 611 O O . ARG A 1 86 ? 3.258 -39.337 -39.360 1.00 30.78 84 ARG A O 1
ATOM 619 N N . VAL A 1 87 ? 4.564 -38.687 -41.066 1.00 34.47 85 VAL A N 1
ATOM 620 C CA . VAL A 1 87 ? 3.866 -39.510 -42.052 1.00 36.78 85 VAL A CA 1
ATOM 621 C C . VAL A 1 87 ? 4.315 -40.966 -41.910 1.00 34.91 85 VAL A C 1
ATOM 622 O O . VAL A 1 87 ? 5.512 -41.246 -41.882 1.00 39.13 85 VAL A O 1
ATOM 626 N N . PRO A 1 88 ? 3.350 -41.895 -41.825 1.00 39.72 86 PRO A N 1
ATOM 627 C CA . PRO A 1 88 ? 3.586 -43.309 -41.507 1.00 44.25 86 PRO A CA 1
ATOM 628 C C . PRO A 1 88 ? 4.655 -43.963 -42.379 1.00 43.34 86 PRO A C 1
ATOM 629 O O . PRO A 1 88 ? 5.511 -44.691 -41.876 1.00 37.03 86 PRO A O 1
ATOM 633 N N . ASP A 1 89 ? 4.599 -43.691 -43.676 1.00 48.04 87 ASP A N 1
ATOM 634 C CA . ASP A 1 89 ? 5.479 -44.328 -44.645 1.00 52.97 87 ASP A CA 1
ATOM 635 C C . ASP A 1 89 ? 6.523 -43.329 -45.153 1.00 45.27 87 ASP A C 1
ATOM 636 O O . ASP A 1 89 ? 6.189 -42.366 -45.837 1.00 39.81 87 ASP A O 1
ATOM 641 N N . ALA A 1 90 ? 7.785 -43.562 -44.812 1.00 40.52 88 ALA A N 1
ATOM 642 C CA . ALA A 1 90 ? 8.861 -42.673 -45.233 1.00 44.99 88 ALA A CA 1
ATOM 643 C C . ALA A 1 90 ? 8.885 -42.488 -46.752 1.00 47.94 88 ALA A C 1
ATOM 644 O O . ALA A 1 90 ? 9.190 -41.402 -47.246 1.00 42.96 88 ALA A O 1
ATOM 646 N N . ARG A 1 91 ? 8.561 -43.548 -47.486 1.00 45.60 89 ARG A N 1
ATOM 647 C CA . ARG A 1 91 ? 8.498 -43.478 -48.943 1.00 44.46 89 ARG A CA 1
ATOM 648 C C . ARG A 1 91 ? 7.435 -42.481 -49.371 1.00 39.44 89 ARG A C 1
ATOM 649 O O . ARG A 1 91 ? 7.548 -41.842 -50.417 1.00 42.58 89 ARG A O 1
ATOM 651 N N . THR A 1 92 ? 6.393 -42.365 -48.558 1.00 38.38 90 THR A N 1
ATOM 652 C CA . THR A 1 92 ? 5.340 -41.390 -48.799 1.00 39.52 90 THR A CA 1
ATOM 653 C C . THR A 1 92 ? 5.903 -39.974 -48.720 1.00 31.20 90 THR A C 1
ATOM 654 O O . THR A 1 92 ? 5.651 -39.146 -49.597 1.00 32.23 90 THR A O 1
ATOM 658 N N . ALA A 1 93 ? 6.669 -39.699 -47.667 1.00 29.69 91 ALA A N 1
ATOM 659 C CA . ALA A 1 93 ? 7.295 -38.390 -47.514 1.00 31.17 91 ALA A CA 1
ATOM 660 C C . ALA A 1 93 ? 8.225 -38.106 -48.688 1.00 35.80 91 ALA A C 1
ATOM 661 O O . ALA A 1 93 ? 8.159 -37.030 -49.295 1.00 29.43 91 ALA A O 1
ATOM 663 N N . ASP A 1 94 ? 9.079 -39.080 -49.004 1.00 29.37 92 ASP A N 1
ATOM 664 C CA . ASP A 1 94 ? 10.034 -38.966 -50.108 1.00 34.57 92 ASP A CA 1
ATOM 665 C C . ASP A 1 94 ? 9.359 -38.542 -51.404 1.00 35.55 92 ASP A C 1
ATOM 666 O O . ASP A 1 94 ? 9.851 -37.660 -52.116 1.00 34.20 92 ASP A O 1
ATOM 671 N N . GLN A 1 95 ? 8.237 -39.185 -51.707 1.00 33.70 93 GLN A N 1
ATOM 672 C CA . GLN A 1 95 ? 7.505 -38.914 -52.938 1.00 37.47 93 GLN A CA 1
ATOM 673 C C . GLN A 1 95 ? 6.943 -37.504 -52.918 1.00 39.35 93 GLN A C 1
ATOM 674 O O . GLN A 1 95 ? 6.978 -36.791 -53.926 1.00 41.18 93 GLN A O 1
ATOM 676 N N . PHE A 1 96 ? 6.411 -37.105 -51.768 1.00 31.53 94 PHE A N 1
ATOM 677 C CA . PHE A 1 96 ? 5.881 -35.761 -51.627 1.00 23.02 94 PHE A CA 1
ATOM 678 C C . PHE A 1 96 ? 6.994 -34.748 -51.887 1.00 21.32 94 PHE A C 1
ATOM 679 O O . PHE A 1 96 ? 6.840 -33.824 -52.686 1.00 27.07 94 PHE A O 1
ATOM 687 N N . ILE A 1 97 ? 8.122 -34.947 -51.212 1.00 25.41 95 ILE A N 1
ATOM 688 C CA . ILE A 1 97 ? 9.259 -34.043 -51.316 1.00 25.33 95 ILE A CA 1
ATOM 689 C C . ILE A 1 97 ? 9.752 -33.857 -52.752 1.00 25.79 95 ILE A C 1
ATOM 690 O O . ILE A 1 97 ? 9.969 -32.730 -53.193 1.00 29.13 95 ILE A O 1
ATOM 695 N N . GLU A 1 98 ? 9.908 -34.958 -53.481 1.00 22.61 96 GLU A N 1
ATOM 696 C CA . GLU A 1 98 ? 10.388 -34.903 -54.858 1.00 28.36 96 GLU A CA 1
ATOM 697 C C . GLU A 1 98 ? 9.323 -34.457 -55.862 1.00 30.18 96 GLU A C 1
ATOM 698 O O . GLU A 1 98 ? 9.616 -33.701 -56.784 1.00 31.30 96 GLU A O 1
ATOM 704 N N . ASP A 1 99 ? 8.092 -34.929 -55.687 1.00 30.76 97 ASP A N 1
ATOM 705 C CA . ASP A 1 99 ? 7.062 -34.753 -56.711 1.00 32.84 97 ASP A CA 1
ATOM 706 C C . ASP A 1 99 ? 6.194 -33.517 -56.530 1.00 28.68 97 ASP A C 1
ATOM 707 O O . ASP A 1 99 ? 5.798 -32.896 -57.510 1.00 35.58 97 ASP A O 1
ATOM 712 N N . LYS A 1 100 ? 5.893 -33.168 -55.283 1.00 29.35 98 LYS A N 1
ATOM 713 C CA . LYS A 1 100 ? 4.900 -32.132 -54.995 1.00 24.92 98 LYS A CA 1
ATOM 714 C C . LYS A 1 100 ? 5.520 -30.850 -54.451 1.00 28.20 98 LYS A C 1
ATOM 715 O O . LYS A 1 100 ? 5.247 -29.754 -54.943 1.00 27.66 98 LYS A O 1
ATOM 721 N N . LEU A 1 101 ? 6.336 -31.000 -53.415 1.00 31.08 99 LEU A N 1
ATOM 722 C CA . LEU A 1 101 ? 6.992 -29.866 -52.781 1.00 28.45 99 LEU A CA 1
ATOM 723 C C . LEU A 1 101 ? 7.805 -29.072 -53.802 1.00 31.60 99 LEU A C 1
ATOM 724 O O . LEU A 1 101 ? 8.565 -29.643 -54.579 1.00 29.70 99 LEU A O 1
ATOM 729 N N . GLY A 1 102 ? 7.626 -27.756 -53.811 1.00 27.06 100 GLY A N 1
ATOM 730 C CA . GLY A 1 102 ? 8.395 -26.906 -54.697 1.00 26.67 100 GLY A CA 1
ATOM 731 C C . GLY A 1 102 ? 7.857 -26.872 -56.113 1.00 27.74 100 GLY A C 1
ATOM 732 O O . GLY A 1 102 ? 8.255 -26.026 -56.911 1.00 27.34 100 GLY A O 1
ATOM 733 N N . GLU A 1 103 ? 6.941 -27.783 -56.426 1.00 22.88 101 GLU A N 1
ATOM 734 C CA . GLU A 1 103 ? 6.329 -27.805 -57.750 1.00 28.27 101 GLU A CA 1
ATOM 735 C C . GLU A 1 103 ? 5.149 -26.851 -57.839 1.00 32.11 101 GLU A C 1
ATOM 736 O O . GLU A 1 103 ? 4.837 -26.331 -58.910 1.00 33.27 101 GLU A O 1
ATOM 742 N N . GLY A 1 104 ? 4.502 -26.623 -56.701 1.00 27.89 102 GLY A N 1
ATOM 743 C CA . GLY A 1 104 ? 3.290 -25.829 -56.642 1.00 26.70 102 GLY A CA 1
ATOM 744 C C . GLY A 1 104 ? 2.602 -26.037 -55.306 1.00 24.81 102 GLY A C 1
ATOM 745 O O . GLY A 1 104 ? 3.214 -26.544 -54.366 1.00 25.66 102 GLY A O 1
ATOM 746 N N . ASP A 1 105 ? 1.334 -25.644 -55.216 1.00 30.39 103 ASP A N 1
ATOM 747 C CA . ASP A 1 105 ? 0.591 -25.768 -53.968 1.00 27.91 103 ASP A CA 1
ATOM 748 C C . ASP A 1 105 ? 1.388 -25.214 -52.800 1.00 23.56 103 ASP A C 1
ATOM 749 O O . ASP A 1 105 ? 1.348 -25.757 -51.693 1.00 21.23 103 ASP A O 1
ATOM 754 N N . PHE A 1 106 ? 2.103 -24.121 -53.057 1.00 14.33 104 PHE A N 1
ATOM 755 C CA . PHE A 1 106 ? 3.018 -23.545 -52.080 1.00 21.47 104 PHE A CA 1
ATOM 756 C C . PHE A 1 106 ? 2.323 -23.134 -50.781 1.00 26.22 104 PHE A C 1
ATOM 757 O O . PHE A 1 106 ? 2.765 -23.505 -49.688 1.00 24.88 104 PHE A O 1
ATOM 765 N N . ILE A 1 107 ? 1.253 -22.351 -50.908 1.00 19.68 105 ILE A N 1
ATOM 766 C CA . ILE A 1 107 ? 0.532 -21.831 -49.745 1.00 23.17 105 ILE A CA 1
ATOM 767 C C . ILE A 1 107 ? -0.219 -22.974 -49.054 1.00 25.27 105 ILE A C 1
ATOM 768 O O . ILE A 1 107 ? -0.246 -23.061 -47.825 1.00 23.23 105 ILE A O 1
ATOM 773 N N . HIS A 1 108 ? -0.782 -23.872 -49.859 1.00 25.88 106 HIS A N 1
ATOM 774 C CA . HIS A 1 108 ? -1.448 -25.070 -49.358 1.00 27.37 106 HIS A CA 1
ATOM 775 C C . HIS A 1 108 ? -0.521 -25.909 -48.471 1.00 26.70 106 HIS A C 1
ATOM 776 O O . HIS A 1 108 ? -0.907 -26.335 -47.380 1.00 19.97 106 HIS A O 1
ATOM 783 N N . HIS A 1 109 ? 0.708 -26.138 -48.928 1.00 23.91 107 HIS A N 1
ATOM 784 C CA . HIS A 1 109 ? 1.655 -26.910 -48.133 1.00 22.55 107 HIS A CA 1
ATOM 785 C C . HIS A 1 109 ? 2.002 -26.213 -46.824 1.00 16.73 107 HIS A C 1
ATOM 786 O O . HIS A 1 109 ? 2.062 -26.855 -45.773 1.00 18.99 107 HIS A O 1
ATOM 793 N N . GLU A 1 110 ? 2.250 -24.907 -46.891 1.00 16.65 108 GLU A N 1
ATOM 794 C CA . GLU A 1 110 ? 2.558 -24.131 -45.694 1.00 20.27 108 GLU A CA 1
ATOM 795 C C . GLU A 1 110 ? 1.373 -24.129 -44.726 1.00 22.91 108 GLU A C 1
ATOM 796 O O . GLU A 1 110 ? 1.538 -24.280 -43.518 1.00 22.92 108 GLU A O 1
ATOM 802 N N . THR A 1 111 ? 0.175 -23.947 -45.267 1.00 16.98 109 THR A N 1
ATOM 803 C CA . THR A 1 111 ? -1.037 -23.915 -44.444 1.00 21.14 109 THR A CA 1
ATOM 804 C C . THR A 1 111 ? -1.334 -25.265 -43.797 1.00 18.54 109 THR A C 1
ATOM 805 O O . THR A 1 111 ? -1.556 -25.348 -42.582 1.00 21.66 109 THR A O 1
ATOM 809 N N . LYS A 1 112 ? -1.316 -26.325 -44.602 1.00 21.43 110 LYS A N 1
ATOM 810 C CA . LYS A 1 112 ? -1.595 -27.670 -44.092 1.00 24.79 110 LYS A CA 1
ATOM 811 C C . LYS A 1 112 ? -0.577 -28.122 -43.046 1.00 21.25 110 LYS A C 1
ATOM 812 O O . LYS A 1 112 ? -0.953 -28.639 -41.990 1.00 20.59 110 LYS A O 1
ATOM 818 N N . SER A 1 113 ? 0.707 -27.940 -43.336 1.00 17.05 111 SER A N 1
ATOM 819 C CA . SER A 1 113 ? 1.745 -28.385 -42.404 1.00 20.32 111 SER A CA 1
ATOM 820 C C . SER A 1 113 ? 1.647 -27.662 -41.062 1.00 17.38 111 SER A C 1
ATOM 821 O O . SER A 1 113 ? 1.911 -28.254 -40.017 1.00 18.38 111 SER A O 1
ATOM 824 N N . THR A 1 114 ? 1.263 -26.385 -41.089 1.00 15.64 112 THR A N 1
ATOM 825 C CA . THR A 1 114 ? 1.115 -25.627 -39.850 1.00 16.43 112 THR A CA 1
ATOM 826 C C . THR A 1 114 ? -0.157 -26.035 -39.085 1.00 18.04 112 THR A C 1
ATOM 827 O O . THR A 1 114 ? -0.129 -26.177 -37.858 1.00 15.99 112 THR A O 1
ATOM 831 N N . ALA A 1 115 ? -1.264 -26.219 -39.808 1.00 17.07 113 ALA A N 1
ATOM 832 C CA . ALA A 1 115 ? -2.518 -26.704 -39.207 1.00 22.44 113 ALA A CA 1
ATOM 833 C C . ALA A 1 115 ? -2.323 -28.066 -38.554 1.00 25.69 113 ALA A C 1
ATOM 834 O O . ALA A 1 115 ? -2.944 -28.379 -37.533 1.00 18.34 113 ALA A O 1
ATOM 836 N N . PHE A 1 116 ? -1.471 -28.880 -39.169 1.00 20.91 114 PHE A N 1
ATOM 837 C CA . PHE A 1 116 ? -1.140 -30.197 -38.640 1.00 21.49 114 PHE A CA 1
ATOM 838 C C . PHE A 1 116 ? -0.756 -30.152 -37.165 1.00 23.36 114 PHE A C 1
ATOM 839 O O . PHE A 1 116 ? -1.062 -31.073 -36.418 1.00 18.22 114 PHE A O 1
ATOM 847 N N . LEU A 1 117 ? -0.085 -29.079 -36.752 1.00 17.34 115 LEU A N 1
ATOM 848 C CA . LEU A 1 117 ? 0.394 -28.963 -35.374 1.00 16.62 115 LEU A CA 1
ATOM 849 C C . LEU A 1 117 ? -0.732 -28.854 -34.346 1.00 18.13 115 LEU A C 1
ATOM 850 O O . LEU A 1 117 ? -0.549 -29.215 -33.181 1.00 16.93 115 LEU A O 1
ATOM 855 N N . VAL A 1 118 ? -1.894 -28.350 -34.754 1.00 18.79 116 VAL A N 1
ATOM 856 C CA . VAL A 1 118 ? -3.029 -28.329 -33.834 1.00 28.02 116 VAL A CA 1
ATOM 857 C C . VAL A 1 118 ? -4.109 -29.324 -34.232 1.00 29.21 116 VAL A C 1
ATOM 858 O O . VAL A 1 118 ? -4.873 -29.789 -33.394 1.00 30.47 116 VAL A O 1
ATOM 862 N N . ASN A 1 119 ? -4.159 -29.647 -35.518 1.00 29.27 117 ASN A N 1
ATOM 863 C CA . ASN A 1 119 ? -5.215 -30.490 -36.061 1.00 30.75 117 ASN A CA 1
ATOM 864 C C . ASN A 1 119 ? -4.586 -31.564 -36.936 1.00 28.31 117 ASN A C 1
ATOM 865 O O . ASN A 1 119 ? -4.475 -31.407 -38.151 1.00 32.27 117 ASN A O 1
ATOM 870 N N . ALA A 1 120 ? -4.160 -32.651 -36.303 1.00 27.91 118 ALA A N 1
ATOM 871 C CA . ALA A 1 120 ? -3.435 -33.713 -36.994 1.00 34.40 118 ALA A CA 1
ATOM 872 C C . ALA A 1 120 ? -4.164 -34.220 -38.241 1.00 36.26 118 ALA A C 1
ATOM 873 O O . ALA A 1 120 ? -3.543 -34.445 -39.284 1.00 33.88 118 ALA A O 1
ATOM 875 N N . SER A 1 121 ? -5.481 -34.382 -38.140 1.00 32.13 119 SER A N 1
ATOM 876 C CA . SER A 1 121 ? -6.254 -34.926 -39.256 1.00 38.49 119 SER A CA 1
ATOM 877 C C . SER A 1 121 ? -6.273 -34.011 -40.484 1.00 43.25 119 SER A C 1
ATOM 878 O O . SER A 1 121 ? -6.570 -34.459 -41.588 1.00 39.63 119 SER A O 1
ATOM 881 N N . ALA A 1 122 ? -5.935 -32.738 -40.293 1.00 45.38 120 ALA A N 1
ATOM 882 C CA . ALA A 1 122 ? -5.946 -31.775 -41.393 1.00 41.42 120 ALA A CA 1
ATOM 883 C C . ALA A 1 122 ? -4.954 -32.128 -42.503 1.00 40.63 120 ALA A C 1
ATOM 884 O O . ALA A 1 122 ? -5.226 -31.895 -43.681 1.00 47.34 120 ALA A O 1
ATOM 886 N N . TRP A 1 123 ? -3.808 -32.686 -42.122 1.00 43.11 121 TRP A N 1
ATOM 887 C CA . TRP A 1 123 ? -2.759 -33.058 -43.073 1.00 48.89 121 TRP A CA 1
ATOM 888 C C . TRP A 1 123 ? -2.843 -34.544 -43.439 1.00 49.50 121 TRP A C 1
ATOM 889 O O . TRP A 1 123 ? -2.697 -35.418 -42.584 1.00 48.44 121 TRP A O 1
ATOM 900 N N . ALA A 1 124 ? -3.074 -34.820 -44.718 1.00 50.99 122 ALA A N 1
ATOM 901 C CA . ALA A 1 124 ? -3.251 -36.191 -45.183 1.00 58.66 122 ALA A CA 1
ATOM 902 C C . ALA A 1 124 ? -2.355 -36.502 -46.382 1.00 57.01 122 ALA A C 1
ATOM 903 O O . ALA A 1 124 ? -2.615 -36.055 -47.500 1.00 53.05 122 ALA A O 1
ATOM 905 N N . ALA A 1 129 ? -4.190 -36.509 -51.657 1.00 87.87 127 ALA A N 1
ATOM 906 C CA . ALA A 1 129 ? -3.484 -36.424 -52.930 1.00 87.64 127 ALA A CA 1
ATOM 907 C C . ALA A 1 129 ? -4.121 -35.395 -53.863 1.00 90.94 127 ALA A C 1
ATOM 908 O O . ALA A 1 129 ? -5.198 -35.628 -54.415 1.00 90.54 127 ALA A O 1
ATOM 910 N N . ARG A 1 130 ? -3.451 -34.256 -54.027 1.00 89.32 128 ARG A N 1
ATOM 911 C CA . ARG A 1 130 ? -3.888 -33.220 -54.961 1.00 85.09 128 ARG A CA 1
ATOM 912 C C . ARG A 1 130 ? -3.230 -33.399 -56.329 1.00 86.72 128 ARG A C 1
ATOM 913 O O . ARG A 1 130 ? -2.438 -34.319 -56.534 1.00 89.95 128 ARG A O 1
ATOM 921 N N . VAL A 1 131 ? -3.564 -32.512 -57.261 1.00 84.07 129 VAL A N 1
ATOM 922 C CA . VAL A 1 131 ? -2.930 -32.500 -58.575 1.00 85.25 129 VAL A CA 1
ATOM 923 C C . VAL A 1 131 ? -2.400 -31.101 -58.876 1.00 84.69 129 VAL A C 1
ATOM 924 O O . VAL A 1 131 ? -3.177 -30.156 -59.022 1.00 86.80 129 VAL A O 1
ATOM 926 N N . ILE A 1 132 ? -1.078 -30.970 -58.966 1.00 79.96 130 ILE A N 1
ATOM 927 C CA . ILE A 1 132 ? -0.448 -29.660 -59.133 1.00 72.47 130 ILE A CA 1
ATOM 928 C C . ILE A 1 132 ? -0.289 -29.238 -60.597 1.00 74.41 130 ILE A C 1
ATOM 929 O O . ILE A 1 132 ? 0.509 -29.811 -61.340 1.00 74.39 130 ILE A O 1
ATOM 934 N N . GLN A 1 133 ? -1.054 -28.227 -60.999 1.00 74.71 131 GLN A N 1
ATOM 935 C CA . GLN A 1 133 ? -0.944 -27.662 -62.339 1.00 74.75 131 GLN A CA 1
ATOM 936 C C . GLN A 1 133 ? 0.369 -26.902 -62.480 1.00 74.23 131 GLN A C 1
ATOM 937 O O . GLN A 1 133 ? 0.814 -26.243 -61.539 1.00 69.63 131 GLN A O 1
ATOM 939 N N . PRO A 1 134 ? 0.997 -26.993 -63.660 1.00 73.34 132 PRO A N 1
ATOM 940 C CA . PRO A 1 134 ? 2.282 -26.340 -63.923 1.00 69.53 132 PRO A CA 1
ATOM 941 C C . PRO A 1 134 ? 2.136 -24.829 -64.071 1.00 68.23 132 PRO A C 1
ATOM 942 O O . PRO A 1 134 ? 1.037 -24.340 -64.331 1.00 69.57 132 PRO A O 1
ATOM 946 N N . GLY A 1 135 ? 3.237 -24.102 -63.896 1.00 66.74 133 GLY A N 1
ATOM 947 C CA . GLY A 1 135 ? 3.259 -22.667 -64.118 1.00 62.39 133 GLY A CA 1
ATOM 948 C C . GLY A 1 135 ? 2.647 -21.827 -63.011 1.00 60.92 133 GLY A C 1
ATOM 949 O O . GLY A 1 135 ? 2.367 -20.644 -63.208 1.00 57.74 133 GLY A O 1
ATOM 950 N N . GLU A 1 136 ? 2.441 -22.430 -61.845 1.00 61.10 134 GLU A N 1
ATOM 951 C CA . GLU A 1 136 ? 1.862 -21.709 -60.715 1.00 58.76 134 GLU A CA 1
ATOM 952 C C . GLU A 1 136 ? 2.793 -20.610 -60.215 1.00 53.81 134 GLU A C 1
ATOM 953 O O . GLU A 1 136 ? 3.987 -20.838 -60.013 1.00 54.97 134 GLU A O 1
ATOM 959 N N . THR A 1 137 ? 2.240 -19.417 -60.023 1.00 43.68 135 THR A N 1
ATOM 960 C CA . THR A 1 137 ? 2.996 -18.316 -59.451 1.00 39.25 135 THR A CA 1
ATOM 961 C C . THR A 1 137 ? 3.529 -18.720 -58.079 1.00 35.12 135 THR A C 1
ATOM 962 O O . THR A 1 137 ? 2.767 -19.099 -57.196 1.00 37.42 135 THR A O 1
ATOM 964 N N . PRO A 1 138 ? 4.852 -18.670 -57.907 1.00 40.46 136 PRO A N 1
ATOM 965 C CA . PRO A 1 138 ? 5.455 -19.029 -56.621 1.00 35.22 136 PRO A CA 1
ATOM 966 C C . PRO A 1 138 ? 5.162 -17.984 -55.554 1.00 31.06 136 PRO A C 1
ATOM 967 O O . PRO A 1 138 ? 5.816 -16.946 -55.509 1.00 35.65 136 PRO A O 1
ATOM 971 N N . ASP A 1 139 ? 4.188 -18.264 -54.699 1.00 29.13 137 ASP A N 1
ATOM 972 C CA . ASP A 1 139 ? 3.857 -17.364 -53.604 1.00 24.54 137 ASP A CA 1
ATOM 973 C C . ASP A 1 139 ? 3.905 -18.108 -52.280 1.00 22.73 137 ASP A C 1
ATOM 974 O O . ASP A 1 139 ? 4.145 -19.308 -52.252 1.00 27.57 137 ASP A O 1
ATOM 979 N N . GLY A 1 140 ? 3.679 -17.391 -51.186 1.00 26.44 138 GLY A N 1
ATOM 980 C CA . GLY A 1 140 ? 3.797 -17.979 -49.867 1.00 22.09 138 GLY A CA 1
ATOM 981 C C . GLY A 1 140 ? 5.249 -17.999 -49.437 1.00 20.95 138 GLY A C 1
ATOM 982 O O . GLY A 1 140 ? 6.138 -17.635 -50.207 1.00 14.77 138 GLY A O 1
ATOM 983 N N . THR A 1 141 ? 5.495 -18.414 -48.202 1.00 20.90 139 THR A N 1
ATOM 984 C CA . THR A 1 141 ? 6.857 -18.460 -47.685 1.00 18.57 139 THR A CA 1
ATOM 985 C C . THR A 1 141 ? 7.690 -19.464 -48.477 1.00 27.46 139 THR A C 1
ATOM 986 O O . THR A 1 141 ? 8.865 -19.231 -48.760 1.00 20.79 139 THR A O 1
ATOM 990 N N . ILE A 1 142 ? 7.061 -20.580 -48.833 1.00 22.53 140 ILE A N 1
ATOM 991 C CA . ILE A 1 142 ? 7.720 -21.638 -49.581 1.00 22.63 140 ILE A CA 1
ATOM 992 C C . ILE A 1 142 ? 7.907 -21.247 -51.042 1.00 21.32 140 ILE A C 1
ATOM 993 O O . ILE A 1 142 ? 8.964 -21.476 -51.613 1.00 28.72 140 ILE A O 1
ATOM 998 N N . GLY A 1 143 ? 6.880 -20.654 -51.645 1.00 17.00 141 GLY A N 1
ATOM 999 C CA . GLY A 1 143 ? 6.977 -20.227 -53.028 1.00 18.80 141 GLY A CA 1
ATOM 1000 C C . GLY A 1 143 ? 8.045 -19.162 -53.197 1.00 20.09 141 GLY A C 1
ATOM 1001 O O . GLY A 1 143 ? 8.810 -19.179 -54.162 1.00 18.44 141 GLY A O 1
ATOM 1002 N N . ARG A 1 144 ? 8.109 -18.228 -52.254 1.00 15.24 142 ARG A N 1
ATOM 1003 C CA . ARG A 1 144 ? 9.124 -17.183 -52.320 1.00 21.11 142 ARG A CA 1
ATOM 1004 C C . ARG A 1 144 ? 10.516 -17.801 -52.176 1.00 26.73 142 ARG A C 1
ATOM 1005 O O . ARG A 1 144 ? 11.462 -17.392 -52.847 1.00 27.84 142 ARG A O 1
ATOM 1013 N N . LEU A 1 145 ? 10.622 -18.802 -51.310 1.00 22.41 143 LEU A N 1
ATOM 1014 C CA . LEU A 1 145 ? 11.865 -19.538 -51.127 1.00 25.62 143 LEU A CA 1
ATOM 1015 C C . LEU A 1 145 ? 12.254 -20.261 -52.416 1.00 28.90 143 LEU A C 1
ATOM 1016 O O . LEU A 1 145 ? 13.424 -20.287 -52.801 1.00 26.65 143 LEU A O 1
ATOM 1021 N N . VAL A 1 146 ? 11.261 -20.833 -53.089 1.00 31.12 144 VAL A N 1
ATOM 1022 C CA . VAL A 1 146 ? 11.496 -21.576 -54.323 1.00 25.96 144 VAL A CA 1
ATOM 1023 C C . VAL A 1 146 ? 11.986 -20.646 -55.430 1.00 26.42 144 VAL A C 1
ATOM 1024 O O . VAL A 1 146 ? 12.916 -20.971 -56.161 1.00 24.65 144 VAL A O 1
ATOM 1028 N N . LYS A 1 147 ? 11.355 -19.485 -55.544 1.00 26.82 145 LYS A N 1
ATOM 1029 C CA . LYS A 1 147 ? 11.764 -18.493 -56.523 1.00 30.21 145 LYS A CA 1
ATOM 1030 C C . LYS A 1 147 ? 13.218 -18.064 -56.288 1.00 31.13 145 LYS A C 1
ATOM 1031 O O . LYS A 1 147 ? 13.977 -17.875 -57.237 1.00 30.95 145 LYS A O 1
ATOM 1037 N N . ARG A 1 148 ? 13.612 -17.948 -55.024 1.00 26.17 146 ARG A N 1
ATOM 1038 C CA . ARG A 1 148 ? 14.939 -17.447 -54.690 1.00 29.19 146 ARG A CA 1
ATOM 1039 C C . ARG A 1 148 ? 16.037 -18.505 -54.809 1.00 32.86 146 ARG A C 1
ATOM 1040 O O . ARG A 1 148 ? 17.093 -18.242 -55.377 1.00 31.93 146 ARG A O 1
ATOM 1048 N N . LEU A 1 149 ? 15.784 -19.693 -54.266 1.00 28.50 147 LEU A N 1
ATOM 1049 C CA . LEU A 1 149 ? 16.787 -20.751 -54.214 1.00 27.20 147 LEU A CA 1
ATOM 1050 C C . LEU A 1 149 ? 16.629 -21.789 -55.327 1.00 32.10 147 LEU A C 1
ATOM 1051 O O . LEU A 1 149 ? 17.602 -22.423 -55.729 1.00 30.34 147 LEU A O 1
ATOM 1056 N N . GLY A 1 150 ? 15.404 -21.957 -55.822 1.00 27.04 148 GLY A N 1
ATOM 1057 C CA . GLY A 1 150 ? 15.085 -23.039 -56.739 1.00 19.20 148 GLY A CA 1
ATOM 1058 C C . GLY A 1 150 ? 14.453 -24.177 -55.957 1.00 26.62 148 GLY A C 1
ATOM 1059 O O . GLY A 1 150 ? 14.752 -24.362 -54.776 1.00 22.64 148 GLY A O 1
ATOM 1060 N N . ALA A 1 151 ? 13.572 -24.937 -56.602 1.00 25.82 149 ALA A N 1
ATOM 1061 C CA . ALA A 1 151 ? 12.883 -26.033 -55.918 1.00 29.13 149 ALA A CA 1
ATOM 1062 C C . ALA A 1 151 ? 13.831 -27.098 -55.346 1.00 26.53 149 ALA A C 1
ATOM 1063 O O . ALA A 1 151 ? 13.638 -27.559 -54.219 1.00 27.56 149 ALA A O 1
ATOM 1065 N N . PRO A 1 152 ? 14.857 -27.502 -56.118 1.00 23.63 150 PRO A N 1
ATOM 1066 C CA . PRO A 1 152 ? 15.758 -28.532 -55.578 1.00 22.53 150 PRO A CA 1
ATOM 1067 C C . PRO A 1 152 ? 16.452 -28.140 -54.265 1.00 24.93 150 PRO A C 1
ATOM 1068 O O . PRO A 1 152 ? 16.575 -28.975 -53.363 1.00 20.56 150 PRO A O 1
ATOM 1072 N N . ALA A 1 153 ? 16.885 -26.890 -54.142 1.00 19.71 151 ALA A N 1
ATOM 1073 C CA . ALA A 1 153 ? 17.533 -26.464 -52.904 1.00 27.50 151 ALA A CA 1
ATOM 1074 C C . ALA A 1 153 ? 16.538 -26.452 -51.737 1.00 32.14 151 ALA A C 1
ATOM 1075 O O . ALA A 1 153 ? 16.903 -26.738 -50.597 1.00 26.76 151 ALA A O 1
ATOM 1077 N N . VAL A 1 154 ? 15.283 -26.116 -52.023 1.00 26.59 152 VAL A N 1
ATOM 1078 C CA . VAL A 1 154 ? 14.259 -26.112 -50.983 1.00 26.06 152 VAL A CA 1
ATOM 1079 C C . VAL A 1 154 ? 14.015 -27.532 -50.462 1.00 24.05 152 VAL A C 1
ATOM 1080 O O . VAL A 1 154 ? 13.853 -27.741 -49.259 1.00 23.79 152 VAL A O 1
ATOM 1084 N N . ARG A 1 155 ? 14.006 -28.506 -51.369 1.00 23.17 153 ARG A N 1
ATOM 1085 C CA . ARG A 1 155 ? 13.883 -29.907 -50.974 1.00 22.96 153 ARG A CA 1
ATOM 1086 C C . ARG A 1 155 ? 15.058 -30.305 -50.090 1.00 29.10 153 ARG A C 1
ATOM 1087 O O . ARG A 1 155 ? 14.880 -30.912 -49.030 1.00 24.56 153 ARG A O 1
ATOM 1095 N N . THR A 1 156 ? 16.260 -29.939 -50.521 1.00 26.30 154 THR A N 1
ATOM 1096 C CA . THR A 1 156 ? 17.462 -30.218 -49.740 1.00 22.26 154 THR A CA 1
ATOM 1097 C C . THR A 1 156 ? 17.401 -29.551 -48.364 1.00 22.24 154 THR A C 1
ATOM 1098 O O . THR A 1 156 ? 17.706 -30.176 -47.351 1.00 19.03 154 THR A O 1
ATOM 1102 N N . ALA A 1 157 ? 17.001 -28.283 -48.330 1.00 18.08 155 ALA A N 1
ATOM 1103 C CA . ALA A 1 157 ? 16.841 -27.578 -47.060 1.00 21.35 155 ALA A CA 1
ATOM 1104 C C . ALA A 1 157 ? 15.777 -28.239 -46.169 1.00 26.32 155 ALA A C 1
ATOM 1105 O O . ALA A 1 157 ? 15.934 -28.316 -44.948 1.00 22.69 155 ALA A O 1
ATOM 1107 N N . THR A 1 158 ? 14.690 -28.703 -46.781 1.00 23.53 156 THR A N 1
ATOM 1108 C CA . THR A 1 158 ? 13.625 -29.374 -46.036 1.00 24.10 156 THR A CA 1
ATOM 1109 C C . THR A 1 158 ? 14.102 -30.695 -45.435 1.00 26.28 156 THR A C 1
ATOM 1110 O O . THR A 1 158 ? 13.748 -31.027 -44.300 1.00 24.97 156 THR A O 1
ATOM 1114 N N . ARG A 1 159 ? 14.901 -31.444 -46.197 1.00 20.91 157 ARG A N 1
ATOM 1115 C CA . ARG A 1 159 ? 15.470 -32.699 -45.705 1.00 25.01 157 ARG A CA 1
ATOM 1116 C C . ARG A 1 159 ? 16.389 -32.463 -44.512 1.00 22.26 157 ARG A C 1
ATOM 1117 O O . ARG A 1 159 ? 16.401 -33.244 -43.561 1.00 22.02 157 ARG A O 1
ATOM 1125 N N . GLN A 1 160 ? 17.162 -31.381 -44.567 1.00 23.08 158 GLN A N 1
ATOM 1126 C CA . GLN A 1 160 ? 18.013 -31.002 -43.443 1.00 25.42 158 GLN A CA 1
ATOM 1127 C C . GLN A 1 160 ? 17.177 -30.628 -42.223 1.00 20.27 158 GLN A C 1
ATOM 1128 O O . GLN A 1 160 ? 17.505 -31.002 -41.100 1.00 17.93 158 GLN A O 1
ATOM 1134 N N . ALA A 1 161 ? 16.093 -29.886 -42.446 1.00 18.59 159 ALA A N 1
ATOM 1135 C CA . ALA A 1 161 ? 15.190 -29.532 -41.355 1.00 22.93 159 ALA A CA 1
ATOM 1136 C C . ALA A 1 161 ? 14.650 -30.812 -40.720 1.00 20.70 159 ALA A C 1
ATOM 1137 O O . ALA A 1 161 ? 14.449 -30.891 -39.503 1.00 26.25 159 ALA A O 1
ATOM 1139 N N . MET A 1 162 ? 14.424 -31.822 -41.553 1.00 17.00 160 MET A N 1
ATOM 1140 C CA . MET A 1 162 ? 13.902 -33.092 -41.062 1.00 18.45 160 MET A CA 1
ATOM 1141 C C . MET A 1 162 ? 14.885 -33.794 -40.123 1.00 29.73 160 MET A C 1
ATOM 1142 O O . MET A 1 162 ? 14.472 -34.352 -39.104 1.00 23.35 160 MET A O 1
ATOM 1147 N N . ARG A 1 163 ? 16.178 -33.770 -40.444 1.00 27.00 161 ARG A N 1
ATOM 1148 C CA . ARG A 1 163 ? 17.135 -34.370 -39.520 1.00 27.59 161 ARG A CA 1
ATOM 1149 C C . ARG A 1 163 ? 17.270 -33.549 -38.239 1.00 18.05 161 ARG A C 1
ATOM 1150 O O . ARG A 1 163 ? 17.494 -34.104 -37.160 1.00 21.05 161 ARG A O 1
ATOM 1158 N N . LEU A 1 164 ? 17.103 -32.234 -38.341 1.00 18.65 162 LEU A N 1
ATOM 1159 C CA . LEU A 1 164 ? 17.186 -31.405 -37.145 1.00 19.96 162 LEU A CA 1
ATOM 1160 C C . LEU A 1 164 ? 15.995 -31.667 -36.222 1.00 21.28 162 LEU A C 1
ATOM 1161 O O . LEU A 1 164 ? 16.159 -31.843 -35.011 1.00 20.94 162 LEU A O 1
ATOM 1166 N N . MET A 1 165 ? 14.797 -31.701 -36.799 1.00 18.28 163 MET A N 1
ATOM 1167 C CA . MET A 1 165 ? 13.587 -31.922 -36.020 1.00 21.50 163 MET A CA 1
ATOM 1168 C C . MET A 1 165 ? 13.592 -33.312 -35.401 1.00 22.91 163 MET A C 1
ATOM 1169 O O . MET A 1 165 ? 13.142 -33.506 -34.272 1.00 25.58 163 MET A O 1
ATOM 1174 N N . GLY A 1 166 ? 14.093 -34.284 -36.152 1.00 18.53 164 GLY A N 1
ATOM 1175 C CA . GLY A 1 166 ? 14.080 -35.661 -35.694 1.00 23.85 164 GLY A CA 1
ATOM 1176 C C . GLY A 1 166 ? 15.149 -35.924 -34.646 1.00 27.24 164 GLY A C 1
ATOM 1177 O O . GLY A 1 166 ? 14.973 -36.762 -33.766 1.00 29.59 164 GLY A O 1
ATOM 1178 N N . ASN A 1 167 ? 16.263 -35.204 -34.733 1.00 26.38 165 ASN A N 1
ATOM 1179 C CA . ASN A 1 167 ? 17.387 -35.455 -33.828 1.00 31.24 165 ASN A CA 1
ATOM 1180 C C . ASN A 1 167 ? 17.384 -34.601 -32.569 1.00 27.76 165 ASN A C 1
ATOM 1181 O O . ASN A 1 167 ? 17.865 -35.034 -31.527 1.00 29.73 165 ASN A O 1
ATOM 1186 N N . HIS A 1 168 ? 16.834 -33.395 -32.660 1.00 25.65 166 HIS A N 1
ATOM 1187 C CA . HIS A 1 168 ? 17.000 -32.419 -31.584 1.00 28.04 166 HIS A CA 1
ATOM 1188 C C . HIS A 1 168 ? 15.720 -32.063 -30.843 1.00 26.68 166 HIS A C 1
ATOM 1189 O O . HIS A 1 168 ? 15.744 -31.288 -29.889 1.00 24.59 166 HIS A O 1
ATOM 1196 N N . PHE A 1 169 ? 14.606 -32.638 -31.277 1.00 24.21 167 PHE A N 1
ATOM 1197 C CA . PHE A 1 169 ? 13.347 -32.431 -30.585 1.00 23.97 167 PHE A CA 1
ATOM 1198 C C . PHE A 1 169 ? 12.737 -33.783 -30.260 1.00 25.19 167 PHE A C 1
ATOM 1199 O O . PHE A 1 169 ? 12.901 -34.732 -31.017 1.00 17.57 167 PHE A O 1
ATOM 1207 N N . VAL A 1 170 ? 12.059 -33.865 -29.121 1.00 23.72 168 VAL A N 1
ATOM 1208 C CA . VAL A 1 170 ? 11.304 -35.052 -28.747 1.00 21.11 168 VAL A CA 1
ATOM 1209 C C . VAL A 1 170 ? 9.814 -34.692 -28.773 1.00 26.80 168 VAL A C 1
ATOM 1210 O O . VAL A 1 170 ? 9.287 -34.115 -27.819 1.00 20.30 168 VAL A O 1
ATOM 1214 N N . LEU A 1 171 ? 9.147 -35.034 -29.872 1.00 20.51 169 LEU A N 1
ATOM 1215 C CA . LEU A 1 171 ? 7.814 -34.505 -30.167 1.00 19.45 169 LEU A CA 1
ATOM 1216 C C . LEU A 1 171 ? 6.775 -35.602 -30.395 1.00 22.60 169 LEU A C 1
ATOM 1217 O O . LEU A 1 171 ? 7.110 -36.704 -30.808 1.00 23.88 169 LEU A O 1
ATOM 1222 N N . GLY A 1 172 ? 5.512 -35.276 -30.142 1.00 23.25 170 GLY A N 1
ATOM 1223 C CA . GLY A 1 172 ? 4.408 -36.175 -30.422 1.00 21.67 170 GLY A CA 1
ATOM 1224 C C . GLY A 1 172 ? 3.103 -35.404 -30.468 1.00 26.70 170 GLY A C 1
ATOM 1225 O O . GLY A 1 172 ? 3.052 -34.240 -30.077 1.00 23.50 170 GLY A O 1
ATOM 1226 N N . GLU A 1 173 ? 2.041 -36.045 -30.943 1.00 23.24 171 GLU A N 1
ATOM 1227 C CA . GLU A 1 173 ? 0.732 -35.407 -30.964 1.00 26.31 171 GLU A CA 1
ATOM 1228 C C . GLU A 1 173 ? 0.232 -35.152 -29.545 1.00 27.14 171 GLU A C 1
ATOM 1229 O O . GLU A 1 173 ? -0.488 -34.186 -29.293 1.00 24.88 171 GLU A O 1
ATOM 1235 N N . THR A 1 174 ? 0.625 -36.027 -28.629 1.00 19.29 172 THR A N 1
ATOM 1236 C CA . THR A 1 174 ? 0.296 -35.885 -27.219 1.00 23.53 172 THR A CA 1
ATOM 1237 C C . THR A 1 174 ? 1.584 -36.070 -26.430 1.00 19.93 172 THR A C 1
ATOM 1238 O O . THR A 1 174 ? 2.586 -36.521 -26.980 1.00 18.38 172 THR A O 1
ATOM 1242 N N . ILE A 1 175 ? 1.561 -35.740 -25.144 1.00 21.29 173 ILE A N 1
ATOM 1243 C CA . ILE A 1 175 ? 2.762 -35.880 -24.327 1.00 19.51 173 ILE A CA 1
ATOM 1244 C C . ILE A 1 175 ? 3.168 -37.358 -24.257 1.00 20.63 173 ILE A C 1
ATOM 1245 O O . ILE A 1 175 ? 4.354 -37.687 -24.342 1.00 25.66 173 ILE A O 1
ATOM 1250 N N . GLU A 1 176 ? 2.183 -38.250 -24.145 1.00 27.56 174 GLU A N 1
ATOM 1251 C CA . GLU A 1 176 ? 2.459 -39.690 -24.063 1.00 26.91 174 GLU A CA 1
ATOM 1252 C C . GLU A 1 176 ? 3.281 -40.174 -25.250 1.00 22.18 174 GLU A C 1
ATOM 1253 O O . GLU A 1 176 ? 4.180 -40.999 -25.100 1.00 26.34 174 GLU A O 1
ATOM 1259 N N . GLN A 1 177 ? 2.959 -39.665 -26.434 1.00 20.37 175 GLN A N 1
ATOM 1260 C CA . GLN A 1 177 ? 3.637 -40.094 -27.649 1.00 14.61 175 GLN A CA 1
ATOM 1261 C C . GLN A 1 177 ? 5.074 -39.578 -27.642 1.00 22.73 175 GLN A C 1
ATOM 1262 O O . GLN A 1 177 ? 6.009 -40.304 -27.974 1.00 17.94 175 GLN A O 1
ATOM 1268 N N . ALA A 1 178 ? 5.237 -38.317 -27.251 1.00 19.20 176 ALA A N 1
ATOM 1269 C CA . ALA A 1 178 ? 6.561 -37.716 -27.144 1.00 22.92 176 ALA A CA 1
ATOM 1270 C C . ALA A 1 178 ? 7.431 -38.506 -26.175 1.00 22.75 176 ALA A C 1
ATOM 1271 O O . ALA A 1 178 ? 8.562 -38.848 -26.493 1.00 22.71 176 ALA A O 1
ATOM 1273 N N . LEU A 1 179 ? 6.886 -38.787 -24.995 1.00 22.42 177 LEU A N 1
ATOM 1274 C CA . LEU A 1 179 ? 7.607 -39.497 -23.947 1.00 23.90 177 LEU A CA 1
ATOM 1275 C C . LEU A 1 179 ? 7.996 -40.912 -24.368 1.00 27.12 177 LEU A C 1
ATOM 1276 O O . LEU A 1 179 ? 9.104 -41.365 -24.085 1.00 22.81 177 LEU A O 1
ATOM 1281 N N . GLU A 1 180 ? 7.084 -41.614 -25.033 1.00 20.62 178 GLU A N 1
ATOM 1282 C CA . GLU A 1 180 ? 7.398 -42.951 -25.531 1.00 26.04 178 GLU A CA 1
ATOM 1283 C C . GLU A 1 180 ? 8.527 -42.874 -26.560 1.00 26.89 178 GLU A C 1
ATOM 1284 O O . GLU A 1 180 ? 9.437 -43.710 -26.575 1.00 27.11 178 GLU A O 1
ATOM 1290 N N . ARG A 1 181 ? 8.474 -41.857 -27.412 1.00 23.47 179 ARG A N 1
ATOM 1291 C CA . ARG A 1 181 ? 9.481 -41.701 -28.451 1.00 26.32 179 ARG A CA 1
ATOM 1292 C C . ARG A 1 181 ? 10.845 -41.359 -27.864 1.00 31.69 179 ARG A C 1
ATOM 1293 O O . ARG A 1 181 ? 11.879 -41.706 -28.434 1.00 31.35 179 ARG A O 1
ATOM 1301 N N . GLY A 1 182 ? 10.845 -40.683 -26.721 1.00 30.26 180 GLY A N 1
ATOM 1302 C CA . GLY A 1 182 ? 12.088 -40.217 -26.133 1.00 29.74 180 GLY A CA 1
ATOM 1303 C C . GLY A 1 182 ? 12.738 -41.201 -25.180 1.00 36.30 180 GLY A C 1
ATOM 1304 O O . GLY A 1 182 ? 13.809 -40.927 -24.644 1.00 37.50 180 GLY A O 1
ATOM 1305 N N . LYS A 1 183 ? 12.103 -42.351 -24.965 1.00 40.98 181 LYS A N 1
ATOM 1306 C CA . LYS A 1 183 ? 12.633 -43.332 -24.019 1.00 43.70 181 LYS A CA 1
ATOM 1307 C C . LYS A 1 183 ? 13.963 -43.952 -24.458 1.00 42.33 181 LYS A C 1
ATOM 1308 O O . LYS A 1 183 ? 14.262 -44.016 -25.656 1.00 40.29 181 LYS A O 1
ATOM 1314 N N . PRO A 1 184 ? 14.775 -44.385 -23.476 1.00 43.53 182 PRO A N 1
ATOM 1315 C CA . PRO A 1 184 ? 16.054 -45.089 -23.669 1.00 48.41 182 PRO A CA 1
ATOM 1316 C C . PRO A 1 184 ? 15.848 -46.583 -23.931 1.00 60.57 182 PRO A C 1
ATOM 1317 O O . PRO A 1 184 ? 14.706 -47.040 -23.976 1.00 61.07 182 PRO A O 1
ATOM 1321 N N . ARG A 1 185 ? 16.943 -47.330 -24.065 1.00 74.04 183 ARG A N 1
ATOM 1322 C CA . ARG A 1 185 ? 16.892 -48.759 -24.396 1.00 80.07 183 ARG A CA 1
ATOM 1323 C C . ARG A 1 185 ? 16.095 -49.622 -23.405 1.00 87.51 183 ARG A C 1
ATOM 1324 O O . ARG A 1 185 ? 14.950 -49.991 -23.674 1.00 89.12 183 ARG A O 1
ATOM 1326 N N . SER A 1 186 ? 16.706 -49.955 -22.271 1.00 91.54 184 SER A N 1
ATOM 1327 C CA . SER A 1 186 ? 16.059 -50.805 -21.272 1.00 93.55 184 SER A CA 1
ATOM 1328 C C . SER A 1 186 ? 16.832 -50.796 -19.957 1.00 95.55 184 SER A C 1
ATOM 1329 O O . SER A 1 186 ? 18.063 -50.802 -19.954 1.00 96.80 184 SER A O 1
ATOM 1332 N N . GLY A 1 187 ? 16.103 -50.787 -18.843 1.00 95.47 185 GLY A N 1
ATOM 1333 C CA . GLY A 1 187 ? 16.719 -50.687 -17.532 1.00 94.09 185 GLY A CA 1
ATOM 1334 C C . GLY A 1 187 ? 17.797 -49.622 -17.534 1.00 95.00 185 GLY A C 1
ATOM 1335 O O . GLY A 1 187 ? 18.771 -49.706 -16.788 1.00 97.57 185 GLY A O 1
ATOM 1336 N N . GLN A 1 188 ? 17.615 -48.614 -18.383 1.00 94.02 186 GLN A N 1
ATOM 1337 C CA . GLN A 1 188 ? 18.629 -47.587 -18.593 1.00 90.94 186 GLN A CA 1
ATOM 1338 C C . GLN A 1 188 ? 18.167 -46.185 -18.212 1.00 83.35 186 GLN A C 1
ATOM 1339 O O . GLN A 1 188 ? 16.975 -45.936 -18.024 1.00 84.39 186 GLN A O 1
ATOM 1345 N N . LYS A 1 189 ? 19.131 -45.274 -18.114 1.00 72.11 187 LYS A N 1
ATOM 1346 C CA . LYS A 1 189 ? 18.864 -43.888 -17.757 1.00 61.28 187 LYS A CA 1
ATOM 1347 C C . LYS A 1 189 ? 18.857 -43.004 -18.995 1.00 51.86 187 LYS A C 1
ATOM 1348 O O . LYS A 1 189 ? 19.634 -43.225 -19.925 1.00 48.19 187 LYS A O 1
ATOM 1350 N N . THR A 1 190 ? 17.975 -42.008 -19.003 1.00 55.27 188 THR A N 1
ATOM 1351 C CA . THR A 1 190 ? 17.940 -41.017 -20.077 1.00 51.19 188 THR A CA 1
ATOM 1352 C C . THR A 1 190 ? 19.200 -40.164 -20.004 1.00 49.49 188 THR A C 1
ATOM 1353 O O . THR A 1 190 ? 19.590 -39.718 -18.924 1.00 50.20 188 THR A O 1
ATOM 1357 N N . ARG A 1 191 ? 19.845 -39.956 -21.147 1.00 48.99 189 ARG A N 1
ATOM 1358 C CA . ARG A 1 191 ? 21.058 -39.144 -21.197 1.00 48.36 189 ARG A CA 1
ATOM 1359 C C . ARG A 1 191 ? 20.729 -37.657 -21.264 1.00 34.59 189 ARG A C 1
ATOM 1360 O O . ARG A 1 191 ? 21.621 -36.828 -21.452 1.00 48.07 189 ARG A O 1
ATOM 1368 N N . TYR A 1 192 ? 19.451 -37.321 -21.113 1.00 34.00 190 TYR A N 1
ATOM 1369 C CA . TYR A 1 192 ? 19.012 -35.935 -21.261 1.00 28.64 190 TYR A CA 1
ATOM 1370 C C . TYR A 1 192 ? 18.008 -35.514 -20.201 1.00 25.86 190 TYR A C 1
ATOM 1371 O O . TYR A 1 192 ? 17.183 -36.311 -19.757 1.00 22.56 190 TYR A O 1
ATOM 1380 N N . SER A 1 193 ? 18.078 -34.249 -19.807 1.00 21.33 191 SER A N 1
ATOM 1381 C CA . SER A 1 193 ? 17.033 -33.656 -18.997 1.00 21.79 191 SER A CA 1
ATOM 1382 C C . SER A 1 193 ? 15.999 -33.037 -19.941 1.00 21.48 191 SER A C 1
ATOM 1383 O O . SER A 1 193 ? 16.271 -32.842 -21.129 1.00 17.56 191 SER A O 1
ATOM 1386 N N . PHE A 1 194 ? 14.818 -32.735 -19.415 1.00 19.22 192 PHE A N 1
ATOM 1387 C CA . PHE A 1 194 ? 13.686 -32.353 -20.250 1.00 23.15 192 PHE A CA 1
ATOM 1388 C C . PHE A 1 194 ? 13.418 -30.862 -20.159 1.00 18.10 192 PHE A C 1
ATOM 1389 O O . PHE A 1 194 ? 13.100 -30.341 -19.089 1.00 16.49 192 PHE A O 1
ATOM 1397 N N . ASP A 1 195 ? 13.547 -30.187 -21.291 1.00 17.95 193 ASP A N 1
ATOM 1398 C CA . ASP A 1 195 ? 13.078 -28.819 -21.435 1.00 15.39 193 ASP A CA 1
ATOM 1399 C C . ASP A 1 195 ? 11.677 -28.911 -22.034 1.00 16.02 193 ASP A C 1
ATOM 1400 O O . ASP A 1 195 ? 11.511 -29.057 -23.245 1.00 22.14 193 ASP A O 1
ATOM 1405 N N . MET A 1 196 ? 10.666 -28.862 -21.176 1.00 15.90 194 MET A N 1
ATOM 1406 C CA . MET A 1 196 ? 9.293 -29.062 -21.622 1.00 18.85 194 MET A CA 1
ATOM 1407 C C . MET A 1 196 ? 8.790 -27.894 -22.475 1.00 22.60 194 MET A C 1
ATOM 1408 O O . MET A 1 196 ? 8.966 -26.724 -22.127 1.00 20.21 194 MET A O 1
ATOM 1413 N N . LEU A 1 197 ? 8.150 -28.218 -23.592 1.00 24.88 195 LEU A N 1
ATOM 1414 C CA . LEU A 1 197 ? 7.680 -27.200 -24.537 1.00 23.78 195 LEU A CA 1
ATOM 1415 C C . LEU A 1 197 ? 6.703 -26.155 -23.977 1.00 29.79 195 LEU A C 1
ATOM 1416 O O . LEU A 1 197 ? 6.725 -24.989 -24.380 1.00 38.78 195 LEU A O 1
ATOM 1421 N N . GLY A 1 198 ? 5.839 -26.569 -23.064 1.00 27.64 196 GLY A N 1
ATOM 1422 C CA . GLY A 1 198 ? 4.726 -25.722 -22.661 1.00 33.44 196 GLY A CA 1
ATOM 1423 C C . GLY A 1 198 ? 5.042 -24.340 -22.114 1.00 30.33 196 GLY A C 1
ATOM 1424 O O . GLY A 1 198 ? 6.008 -24.151 -21.369 1.00 26.06 196 GLY A O 1
ATOM 1425 N N . GLU A 1 199 ? 4.212 -23.368 -22.488 1.00 25.99 197 GLU A N 1
ATOM 1426 C CA . GLU A 1 199 ? 4.275 -22.026 -21.915 1.00 28.68 197 GLU A CA 1
ATOM 1427 C C . GLU A 1 199 ? 2.932 -21.301 -22.070 1.00 26.75 197 GLU A C 1
ATOM 1428 O O . GLU A 1 199 ? 2.129 -21.636 -22.946 1.00 31.07 197 GLU A O 1
ATOM 1434 N N . GLY A 1 200 ? 2.694 -20.318 -21.210 1.00 21.02 198 GLY A N 1
ATOM 1435 C CA . GLY A 1 200 ? 1.517 -19.468 -21.306 1.00 17.08 198 GLY A CA 1
ATOM 1436 C C . GLY A 1 200 ? 0.195 -20.176 -21.547 1.00 22.41 198 GLY A C 1
ATOM 1437 O O . GLY A 1 200 ? -0.375 -20.099 -22.632 1.00 24.04 198 GLY A O 1
ATOM 1438 N N . ALA A 1 201 ? -0.306 -20.873 -20.538 1.00 18.39 199 ALA A N 1
ATOM 1439 C CA . ALA A 1 201 ? -1.675 -21.368 -20.607 1.00 19.92 199 ALA A CA 1
ATOM 1440 C C . ALA A 1 201 ? -2.616 -20.197 -20.901 1.00 23.10 199 ALA A C 1
ATOM 1441 O O . ALA A 1 201 ? -2.540 -19.149 -20.262 1.00 23.38 199 ALA A O 1
ATOM 1443 N N . ARG A 1 202 ? -3.488 -20.374 -21.883 1.00 21.92 200 ARG A N 1
ATOM 1444 C CA . ARG A 1 202 ? -4.524 -19.391 -22.175 1.00 20.22 200 ARG A CA 1
ATOM 1445 C C . ARG A 1 202 ? -5.848 -19.763 -21.514 1.00 24.65 200 ARG A C 1
ATOM 1446 O O . ARG A 1 202 ? -6.718 -18.914 -21.324 1.00 24.64 200 ARG A O 1
ATOM 1454 N N . THR A 1 203 ? -6.009 -21.038 -21.181 1.00 20.28 201 THR A N 1
ATOM 1455 C CA . THR A 1 203 ? -7.272 -21.526 -20.634 1.00 25.01 201 THR A CA 1
ATOM 1456 C C . THR A 1 203 ? -7.002 -22.356 -19.391 1.00 24.40 201 THR A C 1
ATOM 1457 O O . THR A 1 203 ? -5.868 -22.776 -19.153 1.00 26.36 201 THR A O 1
ATOM 1461 N N . ALA A 1 204 ? -8.045 -22.581 -18.598 1.00 27.42 202 ALA A N 1
ATOM 1462 C CA . ALA A 1 204 ? -7.951 -23.443 -17.429 1.00 24.68 202 ALA A CA 1
ATOM 1463 C C . ALA A 1 204 ? -7.575 -24.858 -17.860 1.00 29.96 202 ALA A C 1
ATOM 1464 O O . ALA A 1 204 ? -6.748 -25.520 -17.227 1.00 23.44 202 ALA A O 1
ATOM 1466 N N . ALA A 1 205 ? -8.175 -25.322 -18.949 1.00 31.65 203 ALA A N 1
ATOM 1467 C CA . ALA A 1 205 ? -7.836 -26.641 -19.462 1.00 32.39 203 ALA A CA 1
ATOM 1468 C C . ALA A 1 205 ? -6.365 -26.725 -19.903 1.00 26.38 203 ALA A C 1
ATOM 1469 O O . ALA A 1 205 ? -5.732 -27.758 -19.710 1.00 21.52 203 ALA A O 1
ATOM 1471 N N . ASP A 1 206 ? -5.813 -25.647 -20.472 1.00 17.58 204 ASP A N 1
ATOM 1472 C CA . ASP A 1 206 ? -4.386 -25.648 -20.843 1.00 19.53 204 ASP A CA 1
ATOM 1473 C C . ASP A 1 206 ? -3.526 -25.885 -19.609 1.00 21.03 204 ASP A C 1
ATOM 1474 O O . ASP A 1 206 ? -2.602 -26.695 -19.631 1.00 22.08 204 ASP A O 1
ATOM 1479 N N . ALA A 1 207 ? -3.816 -25.137 -18.545 1.00 20.95 205 ALA A N 1
ATOM 1480 C CA . ALA A 1 207 ? -3.049 -25.237 -17.306 1.00 24.24 205 ALA A CA 1
ATOM 1481 C C . ALA A 1 207 ? -3.061 -26.649 -16.713 1.00 24.14 205 ALA A C 1
ATOM 1482 O O . ALA A 1 207 ? -2.064 -27.087 -16.144 1.00 27.87 205 ALA A O 1
ATOM 1484 N N . ARG A 1 208 ? -4.191 -27.348 -16.834 1.00 28.75 206 ARG A N 1
ATOM 1485 C CA . ARG A 1 208 ? -4.306 -28.726 -16.341 1.00 26.51 206 ARG A CA 1
ATOM 1486 C C . ARG A 1 208 ? -3.518 -29.679 -17.234 1.00 27.71 206 ARG A C 1
ATOM 1487 O O . ARG A 1 208 ? -2.854 -30.603 -16.756 1.00 28.99 206 ARG A O 1
ATOM 1495 N N . ARG A 1 209 ? -3.608 -29.456 -18.540 1.00 20.44 207 ARG A N 1
ATOM 1496 C CA . ARG A 1 209 ? -2.904 -30.299 -19.495 1.00 23.37 207 ARG A CA 1
ATOM 1497 C C . ARG A 1 209 ? -1.401 -30.207 -19.264 1.00 21.60 207 ARG A C 1
ATOM 1498 O O . ARG A 1 209 ? -0.706 -31.216 -19.251 1.00 19.36 207 ARG A O 1
ATOM 1506 N N . TYR A 1 210 ? -0.903 -28.987 -19.085 1.00 20.97 208 TYR A N 1
ATOM 1507 C CA . TYR A 1 210 ? 0.525 -28.791 -18.855 1.00 17.63 208 TYR A CA 1
ATOM 1508 C C . TYR A 1 210 ? 0.958 -29.413 -17.541 1.00 16.19 208 TYR A C 1
ATOM 1509 O O . TYR A 1 210 ? 2.013 -30.040 -17.471 1.00 25.13 208 TYR A O 1
ATOM 1518 N N . PHE A 1 211 ? 0.153 -29.219 -16.496 1.00 19.62 209 PHE A N 1
ATOM 1519 C CA . PHE A 1 211 ? 0.407 -29.884 -15.219 1.00 21.24 209 PHE A CA 1
ATOM 1520 C C . PHE A 1 211 ? 0.531 -31.393 -15.421 1.00 25.74 209 PHE A C 1
ATOM 1521 O O . PHE A 1 211 ? 1.490 -32.008 -14.961 1.00 21.75 209 PHE A O 1
ATOM 1529 N N . ASP A 1 212 ? -0.444 -31.980 -16.113 1.00 29.37 210 ASP A N 1
ATOM 1530 C CA . ASP A 1 212 ? -0.445 -33.420 -16.365 1.00 25.31 210 ASP A CA 1
ATOM 1531 C C . ASP A 1 212 ? 0.780 -33.853 -17.169 1.00 21.33 210 ASP A C 1
ATOM 1532 O O . ASP A 1 212 ? 1.396 -34.873 -16.869 1.00 24.71 210 ASP A O 1
ATOM 1537 N N . ALA A 1 213 ? 1.130 -33.078 -18.189 1.00 18.02 211 ALA A N 1
ATOM 1538 C CA . ALA A 1 213 ? 2.313 -33.384 -18.994 1.00 22.04 211 ALA A CA 1
ATOM 1539 C C . ALA A 1 213 ? 3.590 -33.401 -18.150 1.00 27.73 211 ALA A C 1
ATOM 1540 O O . ALA A 1 213 ? 4.411 -34.321 -18.268 1.00 26.01 211 ALA A O 1
ATOM 1542 N N . TYR A 1 214 ? 3.762 -32.388 -17.304 1.00 20.23 212 TYR A N 1
ATOM 1543 C CA . TYR A 1 214 ? 4.911 -32.357 -16.401 1.00 18.28 212 TYR A CA 1
ATOM 1544 C C . TYR A 1 214 ? 4.901 -33.586 -15.496 1.00 22.26 212 TYR A C 1
ATOM 1545 O O . TYR A 1 214 ? 5.925 -34.236 -15.310 1.00 22.19 212 TYR A O 1
ATOM 1554 N N . ALA A 1 215 ? 3.736 -33.869 -14.912 1.00 20.55 213 ALA A N 1
ATOM 1555 C CA . ALA A 1 215 ? 3.581 -35.000 -14.008 1.00 29.52 213 ALA A CA 1
ATOM 1556 C C . ALA A 1 215 ? 3.981 -36.278 -14.719 1.00 27.33 213 ALA A C 1
ATOM 1557 O O . ALA A 1 215 ? 4.731 -37.085 -14.180 1.00 28.41 213 ALA A O 1
ATOM 1559 N N . SER A 1 216 ? 3.486 -36.448 -15.942 1.00 27.97 214 SER A N 1
ATOM 1560 C CA . SER A 1 216 ? 3.836 -37.608 -16.756 1.00 26.28 214 SER A CA 1
ATOM 1561 C C . SER A 1 216 ? 5.329 -37.648 -17.081 1.00 26.00 214 SER A C 1
ATOM 1562 O O . SER A 1 216 ? 5.937 -38.721 -17.077 1.00 29.25 214 SER A O 1
ATOM 1565 N N . ALA A 1 217 ? 5.921 -36.487 -17.365 1.00 18.74 215 ALA A N 1
ATOM 1566 C CA . ALA A 1 217 ? 7.342 -36.429 -17.718 1.00 16.61 215 ALA A CA 1
ATOM 1567 C C . ALA A 1 217 ? 8.216 -36.834 -16.528 1.00 20.28 215 ALA A C 1
ATOM 1568 O O . ALA A 1 217 ? 9.194 -37.570 -16.669 1.00 17.06 215 ALA A O 1
ATOM 1570 N N . ILE A 1 218 ? 7.855 -36.325 -15.355 1.00 21.36 216 ILE A N 1
ATOM 1571 C CA . ILE A 1 218 ? 8.543 -36.658 -14.121 1.00 24.89 216 ILE A CA 1
ATOM 1572 C C . ILE A 1 218 ? 8.552 -38.180 -13.858 1.00 27.89 216 ILE A C 1
ATOM 1573 O O . ILE A 1 218 ? 9.576 -38.733 -13.469 1.00 30.07 216 ILE A O 1
ATOM 1578 N N . GLU A 1 219 ? 7.428 -38.856 -14.094 1.00 24.11 217 GLU A N 1
ATOM 1579 C CA . GLU A 1 219 ? 7.389 -40.312 -13.955 1.00 32.67 217 GLU A CA 1
ATOM 1580 C C . GLU A 1 219 ? 8.286 -41.009 -14.980 1.00 34.80 217 GLU A C 1
ATOM 1581 O O . GLU A 1 219 ? 9.050 -41.917 -14.636 1.00 30.39 217 GLU A O 1
ATOM 1587 N N . THR A 1 220 ? 8.208 -40.578 -16.235 1.00 30.25 218 THR A N 1
ATOM 1588 C CA . THR A 1 220 ? 9.063 -41.145 -17.275 1.00 28.76 218 THR A CA 1
ATOM 1589 C C . THR A 1 220 ? 10.541 -40.978 -16.930 1.00 31.63 218 THR A C 1
ATOM 1590 O O . THR A 1 220 ? 11.306 -41.945 -16.943 1.00 30.46 218 THR A O 1
ATOM 1594 N N . ILE A 1 221 ? 10.936 -39.744 -16.633 1.00 30.98 219 ILE A N 1
ATOM 1595 C CA . ILE A 1 221 ? 12.315 -39.443 -16.261 1.00 35.28 219 ILE A CA 1
ATOM 1596 C C . ILE A 1 221 ? 12.715 -40.255 -15.041 1.00 30.90 219 ILE A C 1
ATOM 1597 O O . ILE A 1 221 ? 13.818 -40.808 -14.985 1.00 34.97 219 ILE A O 1
ATOM 1602 N N . GLY A 1 222 ? 11.804 -40.315 -14.072 1.00 32.15 220 GLY A N 1
ATOM 1603 C CA . GLY A 1 222 ? 12.028 -41.014 -12.819 1.00 30.71 220 GLY A CA 1
ATOM 1604 C C . GLY A 1 222 ? 12.396 -42.473 -13.006 1.00 39.41 220 GLY A C 1
ATOM 1605 O O . GLY A 1 222 ? 13.420 -42.936 -12.501 1.00 30.90 220 GLY A O 1
ATOM 1606 N N . LYS A 1 223 ? 11.563 -43.198 -13.742 1.00 37.73 221 LYS A N 1
ATOM 1607 C CA . LYS A 1 223 ? 11.772 -44.624 -13.949 1.00 37.90 221 LYS A CA 1
ATOM 1608 C C . LYS A 1 223 ? 13.069 -44.926 -14.702 1.00 41.46 221 LYS A C 1
ATOM 1609 O O . LYS A 1 223 ? 13.519 -46.069 -14.739 1.00 43.14 221 LYS A O 1
ATOM 1615 N N . ALA A 1 224 ? 13.667 -43.899 -15.295 1.00 36.40 222 ALA A N 1
ATOM 1616 C CA . ALA A 1 224 ? 14.932 -44.056 -15.999 1.00 46.25 222 ALA A CA 1
ATOM 1617 C C . ALA A 1 224 ? 15.985 -43.063 -15.493 1.00 45.58 222 ALA A C 1
ATOM 1618 O O . ALA A 1 224 ? 16.652 -42.402 -16.284 1.00 51.04 222 ALA A O 1
ATOM 1620 N N . ALA A 1 225 ? 16.137 -42.968 -14.175 1.00 36.75 223 ALA A N 1
ATOM 1621 C CA . ALA A 1 225 ? 16.992 -41.945 -13.576 1.00 36.07 223 ALA A CA 1
ATOM 1622 C C . ALA A 1 225 ? 18.397 -42.414 -13.184 1.00 45.57 223 ALA A C 1
ATOM 1623 O O . ALA A 1 225 ? 19.262 -41.594 -12.874 1.00 45.86 223 ALA A O 1
ATOM 1625 N N . GLY A 1 226 ? 18.631 -43.720 -13.186 1.00 40.51 224 GLY A N 1
ATOM 1626 C CA . GLY A 1 226 ? 19.906 -44.237 -12.721 1.00 40.07 224 GLY A CA 1
ATOM 1627 C C . GLY A 1 226 ? 19.948 -44.320 -11.205 1.00 40.46 224 GLY A C 1
ATOM 1628 O O . GLY A 1 226 ? 18.977 -43.977 -10.529 1.00 38.93 224 GLY A O 1
ATOM 1629 N N . ASN A 1 227 ? 21.079 -44.765 -10.668 1.00 43.27 225 ASN A N 1
ATOM 1630 C CA . ASN A 1 227 ? 21.210 -45.005 -9.231 1.00 52.11 225 ASN A CA 1
ATOM 1631 C C . ASN A 1 227 ? 22.099 -43.993 -8.501 1.00 48.81 225 ASN A C 1
ATOM 1632 O O . ASN A 1 227 ? 22.232 -44.041 -7.276 1.00 49.65 225 ASN A O 1
ATOM 1637 N N . HIS A 1 228 ? 22.708 -43.083 -9.254 1.00 39.02 226 HIS A N 1
ATOM 1638 C CA . HIS A 1 228 ? 23.601 -42.087 -8.669 1.00 35.50 226 HIS A CA 1
ATOM 1639 C C . HIS A 1 228 ? 22.839 -40.990 -7.945 1.00 32.71 226 HIS A C 1
ATOM 1640 O O . HIS A 1 228 ? 21.645 -40.804 -8.164 1.00 30.87 226 HIS A O 1
ATOM 1647 N N . ALA A 1 229 ? 23.541 -40.265 -7.080 1.00 35.04 227 ALA A N 1
ATOM 1648 C CA . ALA A 1 229 ? 22.950 -39.156 -6.345 1.00 36.82 227 ALA A CA 1
ATOM 1649 C C . ALA A 1 229 ? 23.005 -37.878 -7.176 1.00 29.71 227 ALA A C 1
ATOM 1650 O O . ALA A 1 229 ? 23.748 -37.801 -8.153 1.00 28.71 227 ALA A O 1
ATOM 1652 N N . LEU A 1 230 ? 22.209 -36.884 -6.791 1.00 30.00 228 LEU A N 1
ATOM 1653 C CA . LEU A 1 230 ? 22.366 -35.532 -7.318 1.00 32.92 228 LEU A CA 1
ATOM 1654 C C . LEU A 1 230 ? 23.818 -35.132 -7.113 1.00 30.73 228 LEU A C 1
ATOM 1655 O O . LEU A 1 230 ? 24.405 -35.450 -6.082 1.00 34.01 228 LEU A O 1
ATOM 1660 N N . PRO A 1 231 ? 24.398 -34.399 -8.069 1.00 29.06 229 PRO A N 1
ATOM 1661 C CA . PRO A 1 231 ? 23.730 -33.764 -9.205 1.00 30.83 229 PRO A CA 1
ATOM 1662 C C . PRO A 1 231 ? 23.610 -34.698 -10.398 1.00 31.96 229 PRO A C 1
ATOM 1663 O O . PRO A 1 231 ? 23.135 -34.277 -11.453 1.00 27.50 229 PRO A O 1
ATOM 1667 N N . ASP A 1 232 ? 24.030 -35.947 -10.239 1.00 28.14 230 ASP A N 1
ATOM 1668 C CA . ASP A 1 232 ? 24.096 -36.859 -11.376 1.00 33.41 230 ASP A CA 1
ATOM 1669 C C . ASP A 1 232 ? 22.783 -37.598 -11.605 1.00 30.79 230 ASP A C 1
ATOM 1670 O O . ASP A 1 232 ? 22.767 -38.819 -11.769 1.00 29.95 230 ASP A O 1
ATOM 1675 N N . ARG A 1 233 ? 21.685 -36.848 -11.593 1.00 23.39 231 ARG A N 1
ATOM 1676 C CA . ARG A 1 233 ? 20.370 -37.366 -11.957 1.00 24.68 231 ARG A CA 1
ATOM 1677 C C . ARG A 1 233 ? 19.724 -36.373 -12.922 1.00 25.23 231 ARG A C 1
ATOM 1678 O O . ARG A 1 233 ? 20.144 -35.226 -12.994 1.00 24.52 231 ARG A O 1
ATOM 1686 N N . PRO A 1 234 ? 18.705 -36.813 -13.671 1.00 28.81 232 PRO A N 1
ATOM 1687 C CA . PRO A 1 234 ? 18.112 -35.947 -14.696 1.00 25.08 232 PRO A CA 1
ATOM 1688 C C . PRO A 1 234 ? 17.245 -34.841 -14.106 1.00 25.32 232 PRO A C 1
ATOM 1689 O O . PRO A 1 234 ? 16.821 -34.912 -12.946 1.00 21.70 232 PRO A O 1
ATOM 1693 N N . GLY A 1 235 ? 16.980 -33.827 -14.920 1.00 24.55 233 GLY A N 1
ATOM 1694 C CA . GLY A 1 235 ? 16.156 -32.711 -14.509 1.00 23.98 233 GLY A CA 1
ATOM 1695 C C . GLY A 1 235 ? 14.960 -32.472 -15.412 1.00 23.32 233 GLY A C 1
ATOM 1696 O O . GLY A 1 235 ? 14.865 -32.995 -16.527 1.00 19.81 233 GLY A O 1
ATOM 1697 N N . ILE A 1 236 ? 14.031 -31.674 -14.912 1.00 20.88 234 ILE A N 1
ATOM 1698 C CA . ILE A 1 236 ? 12.921 -31.208 -15.718 1.00 27.51 234 ILE A CA 1
ATOM 1699 C C . ILE A 1 236 ? 12.800 -29.699 -15.546 1.00 24.97 234 ILE A C 1
ATOM 1700 O O . ILE A 1 236 ? 13.003 -29.180 -14.446 1.00 22.90 234 ILE A O 1
ATOM 1705 N N . SER A 1 237 ? 12.496 -29.002 -16.640 1.00 20.93 235 SER A N 1
ATOM 1706 C CA . SER A 1 237 ? 12.271 -27.561 -16.614 1.00 26.71 235 SER A CA 1
ATOM 1707 C C . SER A 1 237 ? 10.786 -27.265 -16.718 1.00 31.35 235 SER A C 1
ATOM 1708 O O . SER A 1 237 ? 10.079 -27.869 -17.530 1.00 26.73 235 SER A O 1
ATOM 1711 N N . VAL A 1 238 ? 10.334 -26.315 -15.905 1.00 27.71 236 VAL A N 1
ATOM 1712 C CA . VAL A 1 238 ? 8.922 -25.983 -15.782 1.00 27.43 236 VAL A CA 1
ATOM 1713 C C . VAL A 1 238 ? 8.725 -24.474 -15.884 1.00 25.89 236 VAL A C 1
ATOM 1714 O O . VAL A 1 238 ? 9.564 -23.709 -15.412 1.00 20.28 236 VAL A O 1
ATOM 1718 N N . LYS A 1 239 ? 7.627 -24.054 -16.515 1.00 22.81 237 LYS A N 1
ATOM 1719 C CA . LYS A 1 239 ? 7.289 -22.635 -16.642 1.00 22.52 237 LYS A CA 1
ATOM 1720 C C . LYS A 1 239 ? 6.011 -22.276 -15.889 1.00 21.75 237 LYS A C 1
ATOM 1721 O O . LYS A 1 239 ? 4.951 -22.860 -16.126 1.00 23.68 237 LYS A O 1
ATOM 1727 N N . LEU A 1 240 ? 6.106 -21.305 -14.990 1.00 17.38 238 LEU A N 1
ATOM 1728 C CA . LEU A 1 240 ? 4.929 -20.884 -14.229 1.00 22.76 238 LEU A CA 1
ATOM 1729 C C . LEU A 1 240 ? 3.780 -20.454 -15.136 1.00 25.74 238 LEU A C 1
ATOM 1730 O O . LEU A 1 240 ? 2.626 -20.702 -14.813 1.00 23.29 238 LEU A O 1
ATOM 1735 N N . SER A 1 241 ? 4.081 -19.819 -16.271 1.00 16.70 239 SER A N 1
ATOM 1736 C CA . SER A 1 241 ? 3.007 -19.337 -17.143 1.00 17.33 239 SER A CA 1
ATOM 1737 C C . SER A 1 241 ? 2.224 -20.501 -17.756 1.00 22.14 239 SER A C 1
ATOM 1738 O O . SER A 1 241 ? 1.085 -20.336 -18.179 1.00 21.40 239 SER A O 1
ATOM 1741 N N . ALA A 1 242 ? 2.846 -21.674 -17.815 1.00 18.19 240 ALA A N 1
ATOM 1742 C CA . ALA A 1 242 ? 2.165 -22.861 -18.325 1.00 15.24 240 ALA A CA 1
ATOM 1743 C C . ALA A 1 242 ? 1.151 -23.401 -17.314 1.00 20.09 240 ALA A C 1
ATOM 1744 O O . ALA A 1 242 ? 0.182 -24.069 -17.686 1.00 19.69 240 ALA A O 1
ATOM 1746 N N . LEU A 1 243 ? 1.369 -23.090 -16.040 1.00 20.17 241 LEU A N 1
ATOM 1747 C CA . LEU A 1 243 ? 0.573 -23.662 -14.953 1.00 19.15 241 LEU A CA 1
ATOM 1748 C C . LEU A 1 243 ? -0.564 -22.775 -14.458 1.00 27.48 241 LEU A C 1
ATOM 1749 O O . LEU A 1 243 ? -1.336 -23.178 -13.579 1.00 26.21 241 LEU A O 1
ATOM 1754 N N . HIS A 1 244 ? -0.661 -21.570 -15.009 1.00 21.49 242 HIS A N 1
ATOM 1755 C CA . HIS A 1 244 ? -1.722 -20.641 -14.633 1.00 20.42 242 HIS A CA 1
ATOM 1756 C C . HIS A 1 244 ? -2.078 -19.735 -15.821 1.00 21.75 242 HIS A C 1
ATOM 1757 O O . HIS A 1 244 ? -1.185 -19.211 -16.483 1.00 23.40 242 HIS A O 1
ATOM 1764 N N . PRO A 1 245 ? -3.385 -19.566 -16.092 1.00 20.44 243 PRO A N 1
ATOM 1765 C CA . PRO A 1 245 ? -3.924 -18.880 -17.277 1.00 26.07 243 PRO A CA 1
ATOM 1766 C C . PRO A 1 245 ? -3.909 -17.346 -17.184 1.00 29.02 243 PRO A C 1
ATOM 1767 O O . PRO A 1 245 ? -4.056 -16.679 -18.209 1.00 22.23 243 PRO A O 1
ATOM 1771 N N . ARG A 1 246 ? -3.770 -16.796 -15.983 1.00 24.04 244 ARG A N 1
ATOM 1772 C CA . ARG A 1 246 ? -3.545 -15.361 -15.839 1.00 27.31 244 ARG A CA 1
ATOM 1773 C C . ARG A 1 246 ? -2.357 -15.151 -14.922 1.00 24.31 244 ARG A C 1
ATOM 1774 O O . ARG A 1 246 ? -2.511 -14.605 -13.827 1.00 22.06 244 ARG A O 1
ATOM 1782 N N . PHE A 1 247 ? -1.181 -15.593 -15.365 1.00 22.95 245 PHE A N 1
ATOM 1783 C CA . PHE A 1 247 ? 0.051 -15.420 -14.604 1.00 18.83 245 PHE A CA 1
ATOM 1784 C C . PHE A 1 247 ? 0.584 -14.007 -14.817 1.00 25.97 245 PHE A C 1
ATOM 1785 O O . PHE A 1 247 ? 1.338 -13.743 -15.758 1.00 23.17 245 PHE A O 1
ATOM 1793 N N . GLU A 1 248 ? 0.183 -13.103 -13.930 1.00 26.54 246 GLU A N 1
ATOM 1794 C CA . GLU A 1 248 ? 0.430 -11.678 -14.100 1.00 23.28 246 GLU A CA 1
ATOM 1795 C C . GLU A 1 248 ? 0.293 -10.965 -12.757 1.00 22.36 246 GLU A C 1
ATOM 1796 O O . GLU A 1 248 ? -0.487 -11.383 -11.893 1.00 26.17 246 GLU A O 1
ATOM 1802 N N . ALA A 1 249 ? 1.033 -9.872 -12.601 1.00 26.53 247 ALA A N 1
ATOM 1803 C CA . ALA A 1 249 ? 1.023 -9.090 -11.366 1.00 26.07 247 ALA A CA 1
ATOM 1804 C C . ALA A 1 249 ? -0.376 -8.718 -10.858 1.00 27.80 247 ALA A C 1
ATOM 1805 O O . ALA A 1 249 ? -0.658 -8.854 -9.667 1.00 30.08 247 ALA A O 1
ATOM 1807 N N . ILE A 1 250 ? -1.249 -8.232 -11.739 1.00 24.92 248 ILE A N 1
ATOM 1808 C CA . ILE A 1 250 ? -2.559 -7.765 -11.280 1.00 28.47 248 ILE A CA 1
ATOM 1809 C C . ILE A 1 250 ? -3.452 -8.906 -10.788 1.00 27.95 248 ILE A C 1
ATOM 1810 O O . ILE A 1 250 ? -4.417 -8.677 -10.057 1.00 27.12 248 ILE A O 1
ATOM 1815 N N . SER A 1 251 ? -3.129 -10.133 -11.182 1.00 21.97 249 SER A N 1
ATOM 1816 C CA . SER A 1 251 ? -3.865 -11.290 -10.681 1.00 28.38 249 SER A CA 1
ATOM 1817 C C . SER A 1 251 ? -3.092 -12.017 -9.578 1.00 26.92 249 SER A C 1
ATOM 1818 O O . SER A 1 251 ? -3.333 -13.191 -9.310 1.00 27.37 249 SER A O 1
ATOM 1821 N N . ARG A 1 252 ? -2.164 -11.314 -8.935 1.00 25.48 250 ARG A N 1
ATOM 1822 C CA . ARG A 1 252 ? -1.320 -11.937 -7.916 1.00 28.41 250 ARG A CA 1
ATOM 1823 C C . ARG A 1 252 ? -2.120 -12.674 -6.835 1.00 34.63 250 ARG A C 1
ATOM 1824 O O . ARG A 1 252 ? -1.736 -13.769 -6.412 1.00 31.68 250 ARG A O 1
ATOM 1832 N N . ALA A 1 253 ? -3.232 -12.090 -6.391 1.00 27.28 251 ALA A N 1
ATOM 1833 C CA . ALA A 1 253 ? -4.007 -12.711 -5.316 1.00 33.42 251 ALA A CA 1
ATOM 1834 C C . ALA A 1 253 ? -4.455 -14.126 -5.674 1.00 33.39 251 ALA A C 1
ATOM 1835 O O . ALA A 1 253 ? -4.234 -15.059 -4.905 1.00 31.29 251 ALA A O 1
ATOM 1837 N N . ARG A 1 254 ? -5.076 -14.295 -6.837 1.00 26.62 252 ARG A N 1
ATOM 1838 C CA . ARG A 1 254 ? -5.544 -15.623 -7.226 1.00 28.75 252 ARG A CA 1
ATOM 1839 C C . ARG A 1 254 ? -4.384 -16.559 -7.589 1.00 25.74 252 ARG A C 1
ATOM 1840 O O . ARG A 1 254 ? -4.467 -17.762 -7.360 1.00 32.54 252 ARG A O 1
ATOM 1848 N N . VAL A 1 255 ? -3.308 -15.999 -8.147 1.00 29.56 253 VAL A N 1
ATOM 1849 C CA . VAL A 1 255 ? -2.119 -16.782 -8.486 1.00 26.86 253 VAL A CA 1
ATOM 1850 C C . VAL A 1 255 ? -1.506 -17.468 -7.255 1.00 32.35 253 VAL A C 1
ATOM 1851 O O . VAL A 1 255 ? -1.195 -18.655 -7.289 1.00 29.66 253 VAL A O 1
ATOM 1855 N N . MET A 1 256 ? -1.354 -16.724 -6.165 1.00 34.05 254 MET A N 1
ATOM 1856 C CA . MET A 1 256 ? -0.734 -17.265 -4.962 1.00 30.11 254 MET A CA 1
ATOM 1857 C C . MET A 1 256 ? -1.568 -18.389 -4.364 1.00 30.03 254 MET A C 1
ATOM 1858 O O . MET A 1 256 ? -1.044 -19.301 -3.724 1.00 31.51 254 MET A O 1
ATOM 1863 N N . VAL A 1 257 ? -2.871 -18.321 -4.592 1.00 24.02 255 VAL A N 1
ATOM 1864 C CA . VAL A 1 257 ? -3.802 -19.278 -4.015 1.00 28.11 255 VAL A CA 1
ATOM 1865 C C . VAL A 1 257 ? -3.976 -20.519 -4.909 1.00 36.19 255 VAL A C 1
ATOM 1866 O O . VAL A 1 257 ? -4.198 -21.634 -4.417 1.00 32.83 255 VAL A O 1
ATOM 1870 N N . GLU A 1 258 ? -3.845 -20.328 -6.220 1.00 31.23 256 GLU A N 1
ATOM 1871 C CA . GLU A 1 258 ? -4.096 -21.407 -7.178 1.00 31.52 256 GLU A CA 1
ATOM 1872 C C . GLU A 1 258 ? -2.827 -22.083 -7.697 1.00 31.81 256 GLU A C 1
ATOM 1873 O O . GLU A 1 258 ? -2.778 -23.306 -7.827 1.00 26.92 256 GLU A O 1
ATOM 1879 N N . LEU A 1 259 ? -1.807 -21.288 -7.997 1.00 28.96 257 LEU A N 1
ATOM 1880 C CA . LEU A 1 259 ? -0.607 -21.804 -8.652 1.00 25.30 257 LEU A CA 1
ATOM 1881 C C . LEU A 1 259 ? 0.321 -22.579 -7.700 1.00 26.92 257 LEU A C 1
ATOM 1882 O O . LEU A 1 259 ? 0.823 -23.651 -8.038 1.00 23.17 257 LEU A O 1
ATOM 1887 N N . VAL A 1 260 ? 0.535 -22.039 -6.508 1.00 28.91 258 VAL A N 1
ATOM 1888 C CA . VAL A 1 260 ? 1.436 -22.662 -5.540 1.00 30.11 258 VAL A CA 1
ATOM 1889 C C . VAL A 1 260 ? 1.150 -24.147 -5.261 1.00 30.16 258 VAL A C 1
ATOM 1890 O O . VAL A 1 260 ? 2.069 -24.966 -5.293 1.00 29.15 258 VAL A O 1
ATOM 1894 N N . PRO A 1 261 ? -0.114 -24.505 -4.983 1.00 32.47 259 PRO A N 1
ATOM 1895 C CA . PRO A 1 261 ? -0.348 -25.928 -4.712 1.00 32.70 259 PRO A CA 1
ATOM 1896 C C . PRO A 1 261 ? -0.016 -26.783 -5.926 1.00 29.86 259 PRO A C 1
ATOM 1897 O O . PRO A 1 261 ? 0.427 -27.920 -5.774 1.00 30.11 259 PRO A O 1
ATOM 1901 N N . GLN A 1 262 ? -0.234 -26.240 -7.118 1.00 29.67 260 GLN A N 1
ATOM 1902 C CA . GLN A 1 262 ? 0.087 -26.958 -8.343 1.00 28.04 260 GLN A CA 1
ATOM 1903 C C . GLN A 1 262 ? 1.592 -27.193 -8.468 1.00 24.09 260 GLN A C 1
ATOM 1904 O O . GLN A 1 262 ? 2.031 -28.317 -8.712 1.00 28.81 260 GLN A O 1
ATOM 1910 N N . LEU A 1 263 ? 2.376 -26.129 -8.305 1.00 25.53 261 LEU A N 1
ATOM 1911 C CA . LEU A 1 263 ? 3.832 -26.220 -8.398 1.00 26.43 261 LEU A CA 1
ATOM 1912 C C . LEU A 1 263 ? 4.381 -27.108 -7.293 1.00 26.45 261 LEU A C 1
ATOM 1913 O O . LEU A 1 263 ? 5.368 -27.813 -7.485 1.00 29.75 261 LEU A O 1
ATOM 1918 N N . LEU A 1 264 ? 3.743 -27.056 -6.128 1.00 24.54 262 LEU A N 1
ATOM 1919 C CA . LEU A 1 264 ? 4.146 -27.901 -5.009 1.00 28.78 262 LEU A CA 1
ATOM 1920 C C . LEU A 1 264 ? 3.945 -29.383 -5.336 1.00 25.14 262 LEU A C 1
ATOM 1921 O O . LEU A 1 264 ? 4.824 -30.203 -5.092 1.00 27.93 262 LEU A O 1
ATOM 1926 N N . ASP A 1 265 ? 2.782 -29.714 -5.888 1.00 28.83 263 ASP A N 1
ATOM 1927 C CA . ASP A 1 265 ? 2.470 -31.087 -6.278 1.00 31.50 263 ASP A CA 1
ATOM 1928 C C . ASP A 1 265 ? 3.530 -31.625 -7.236 1.00 29.74 263 ASP A C 1
ATOM 1929 O O . ASP A 1 265 ? 4.033 -32.740 -7.067 1.00 28.30 263 ASP A O 1
ATOM 1934 N N . LEU A 1 266 ? 3.879 -30.825 -8.237 1.00 28.21 264 LEU A N 1
ATOM 1935 C CA . LEU A 1 266 ? 4.901 -31.231 -9.195 1.00 24.07 264 LEU A CA 1
ATOM 1936 C C . LEU A 1 266 ? 6.287 -31.390 -8.546 1.00 23.95 264 LEU A C 1
ATOM 1937 O O . LEU A 1 266 ? 6.995 -32.345 -8.832 1.00 25.05 264 LEU A O 1
ATOM 1942 N N . ALA A 1 267 ? 6.659 -30.464 -7.667 1.00 22.83 265 ALA A N 1
ATOM 1943 C CA . ALA A 1 267 ? 7.936 -30.546 -6.953 1.00 25.19 265 ALA A CA 1
ATOM 1944 C C . ALA A 1 267 ? 8.020 -31.813 -6.095 1.00 25.14 265 ALA A C 1
ATOM 1945 O O . ALA A 1 267 ? 9.063 -32.460 -6.028 1.00 26.26 265 ALA A O 1
ATOM 1947 N N . GLN A 1 268 ? 6.914 -32.152 -5.440 1.00 22.10 266 GLN A N 1
ATOM 1948 C CA . GLN A 1 268 ? 6.841 -33.351 -4.616 1.00 26.61 266 GLN A CA 1
ATOM 1949 C C . GLN A 1 268 ? 7.043 -34.608 -5.464 1.00 30.56 266 GLN A C 1
ATOM 1950 O O . GLN A 1 268 ? 7.716 -35.548 -5.050 1.00 28.00 266 GLN A O 1
ATOM 1956 N N . ARG A 1 269 ? 6.463 -34.612 -6.656 1.00 29.54 267 ARG A N 1
ATOM 1957 C CA . ARG A 1 269 ? 6.593 -35.747 -7.555 1.00 30.48 267 ARG A CA 1
ATOM 1958 C C . ARG A 1 269 ? 8.032 -35.891 -8.028 1.00 32.47 267 ARG A C 1
ATOM 1959 O O . ARG A 1 269 ? 8.526 -37.006 -8.196 1.00 23.59 267 ARG A O 1
ATOM 1967 N N . ALA A 1 270 ? 8.691 -34.755 -8.255 1.00 22.27 268 ALA A N 1
ATOM 1968 C CA . ALA A 1 270 ? 10.092 -34.738 -8.653 1.00 26.33 268 ALA A CA 1
ATOM 1969 C C . ALA A 1 270 ? 10.972 -35.188 -7.486 1.00 27.14 268 ALA A C 1
ATOM 1970 O O . ALA A 1 270 ? 11.910 -35.962 -7.661 1.00 23.53 268 ALA A O 1
ATOM 1972 N N . LYS A 1 271 ? 10.659 -34.691 -6.295 1.00 26.61 269 LYS A N 1
ATOM 1973 C CA . LYS A 1 271 ? 11.388 -35.068 -5.093 1.00 31.58 269 LYS A CA 1
ATOM 1974 C C . LYS A 1 271 ? 11.370 -36.583 -4.893 1.00 32.02 269 LYS A C 1
ATOM 1975 O O . LYS A 1 271 ? 12.391 -37.183 -4.563 1.00 25.81 269 LYS A O 1
ATOM 1981 N N . ALA A 1 272 ? 10.207 -37.195 -5.103 1.00 31.10 270 ALA A N 1
ATOM 1982 C CA . ALA A 1 272 ? 10.058 -38.635 -4.918 1.00 36.56 270 ALA A CA 1
ATOM 1983 C C . ALA A 1 272 ? 10.991 -39.446 -5.826 1.00 34.35 270 ALA A C 1
ATOM 1984 O O . ALA A 1 272 ? 11.319 -40.581 -5.511 1.00 31.33 270 ALA A O 1
ATOM 1986 N N . HIS A 1 273 ? 11.414 -38.868 -6.948 1.00 29.95 271 HIS A N 1
ATOM 1987 C CA . HIS A 1 273 ? 12.411 -39.523 -7.794 1.00 25.10 271 HIS A CA 1
ATOM 1988 C C . HIS A 1 273 ? 13.774 -38.876 -7.618 1.00 25.77 271 HIS A C 1
ATOM 1989 O O . HIS A 1 273 ? 14.715 -39.184 -8.356 1.00 23.44 271 HIS A O 1
ATOM 1996 N N . ASP A 1 274 ? 13.867 -37.976 -6.643 1.00 24.37 272 ASP A N 1
ATOM 1997 C CA . ASP A 1 274 ? 15.101 -37.252 -6.349 1.00 19.32 272 ASP A CA 1
ATOM 1998 C C . ASP A 1 274 ? 15.669 -36.586 -7.596 1.00 24.39 272 ASP A C 1
ATOM 1999 O O . ASP A 1 274 ? 16.849 -36.740 -7.904 1.00 27.42 272 ASP A O 1
ATOM 2004 N N . LEU A 1 275 ? 14.823 -35.844 -8.306 1.00 22.36 273 LEU A N 1
ATOM 2005 C CA . LEU A 1 275 ? 15.220 -35.188 -9.550 1.00 27.36 273 LEU A CA 1
ATOM 2006 C C . LEU A 1 275 ? 15.630 -33.733 -9.334 1.00 19.68 273 LEU A C 1
ATOM 2007 O O . LEU A 1 275 ? 15.318 -33.134 -8.312 1.00 22.99 273 LEU A O 1
ATOM 2012 N N . ASN A 1 276 ? 16.344 -33.181 -10.305 1.00 17.38 274 ASN A N 1
ATOM 2013 C CA . ASN A 1 276 ? 16.542 -31.746 -10.391 1.00 16.23 274 ASN A CA 1
ATOM 2014 C C . ASN A 1 276 ? 15.249 -31.139 -10.957 1.00 25.98 274 ASN A C 1
ATOM 2015 O O . ASN A 1 276 ? 14.751 -31.579 -11.995 1.00 24.79 274 ASN A O 1
ATOM 2020 N N . PHE A 1 277 ? 14.703 -30.144 -10.267 1.00 23.94 275 PHE A N 1
ATOM 2021 C CA . PHE A 1 277 ? 13.441 -29.521 -10.655 1.00 24.98 275 PHE A CA 1
ATOM 2022 C C . PHE A 1 277 ? 13.647 -28.007 -10.796 1.00 27.75 275 PHE A C 1
ATOM 2023 O O . PHE A 1 277 ? 13.841 -27.311 -9.801 1.00 23.05 275 PHE A O 1
ATOM 2031 N N . THR A 1 278 ? 13.609 -27.500 -12.028 1.00 20.71 276 THR A N 1
ATOM 2032 C CA . THR A 1 278 ? 13.974 -26.106 -12.283 1.00 25.58 276 THR A CA 1
ATOM 2033 C C . THR A 1 278 ? 12.805 -25.280 -12.809 1.00 24.27 276 THR A C 1
ATOM 2034 O O . THR A 1 278 ? 12.196 -25.630 -13.820 1.00 20.10 276 THR A O 1
ATOM 2038 N N . VAL A 1 279 ? 12.494 -24.192 -12.108 1.00 18.13 277 VAL A N 1
ATOM 2039 C CA . VAL A 1 279 ? 11.518 -23.212 -12.585 1.00 20.17 277 VAL A CA 1
ATOM 2040 C C . VAL A 1 279 ? 12.184 -22.206 -13.532 1.00 17.48 277 VAL A C 1
ATOM 2041 O O . VAL A 1 279 ? 13.059 -21.432 -13.128 1.00 19.92 277 VAL A O 1
ATOM 2045 N N . ASP A 1 280 ? 11.777 -22.229 -14.797 1.00 16.62 278 ASP A N 1
ATOM 2046 C CA . ASP A 1 280 ? 12.373 -21.347 -15.801 1.00 16.31 278 ASP A CA 1
ATOM 2047 C C . ASP A 1 280 ? 12.103 -19.886 -15.462 1.00 22.17 278 ASP A C 1
ATOM 2048 O O . ASP A 1 280 ? 11.152 -19.565 -14.737 1.00 21.15 278 ASP A O 1
ATOM 2053 N N . ALA A 1 281 ? 12.943 -19.003 -15.991 1.00 18.22 279 ALA A N 1
ATOM 2054 C CA . ALA A 1 281 ? 12.733 -17.569 -15.849 1.00 16.58 279 ALA A CA 1
ATOM 2055 C C . ALA A 1 281 ? 12.126 -17.037 -17.140 1.00 17.81 279 ALA A C 1
ATOM 2056 O O . ALA A 1 281 ? 12.568 -17.393 -18.235 1.00 14.56 279 ALA A O 1
ATOM 2058 N N . GLU A 1 282 ? 11.109 -16.192 -17.011 1.00 18.39 280 GLU A N 1
ATOM 2059 C CA . GLU A 1 282 ? 10.396 -15.680 -18.178 1.00 17.62 280 GLU A CA 1
ATOM 2060 C C . GLU A 1 282 ? 10.544 -14.159 -18.289 1.00 13.74 280 GLU A C 1
ATOM 2061 O O . GLU A 1 282 ? 11.623 -13.626 -18.028 1.00 17.14 280 GLU A O 1
ATOM 2067 N N . GLU A 1 283 ? 9.481 -13.455 -18.669 1.00 13.75 281 GLU A N 1
ATOM 2068 C CA . GLU A 1 283 ? 9.603 -12.011 -18.901 1.00 16.06 281 GLU A CA 1
ATOM 2069 C C . GLU A 1 283 ? 9.898 -11.244 -17.616 1.00 19.20 281 GLU A C 1
ATOM 2070 O O . GLU A 1 283 ? 9.565 -11.692 -16.514 1.00 21.02 281 GLU A O 1
ATOM 2076 N N . ALA A 1 284 ? 10.502 -10.073 -17.769 1.00 19.93 282 ALA A N 1
ATOM 2077 C CA . ALA A 1 284 ? 10.884 -9.248 -16.630 1.00 19.73 282 ALA A CA 1
ATOM 2078 C C . ALA A 1 284 ? 9.695 -8.834 -15.770 1.00 22.21 282 ALA A C 1
ATOM 2079 O O . ALA A 1 284 ? 9.830 -8.698 -14.553 1.00 19.98 282 ALA A O 1
ATOM 2081 N N . ASP A 1 285 ? 8.535 -8.626 -16.390 1.00 16.85 283 ASP A N 1
ATOM 2082 C CA . ASP A 1 285 ? 7.375 -8.183 -15.626 1.00 23.30 283 ASP A CA 1
ATOM 2083 C C . ASP A 1 285 ? 6.776 -9.311 -14.785 1.00 18.71 283 ASP A C 1
ATOM 2084 O O . ASP A 1 285 ? 5.888 -9.080 -13.966 1.00 19.71 283 ASP A O 1
ATOM 2089 N N . ARG A 1 286 ? 7.287 -10.523 -14.974 1.00 16.92 284 ARG A N 1
ATOM 2090 C CA . ARG A 1 286 ? 6.858 -11.665 -14.169 1.00 21.75 284 ARG A CA 1
ATOM 2091 C C . ARG A 1 286 ? 7.892 -12.081 -13.115 1.00 20.30 284 ARG A C 1
ATOM 2092 O O . ARG A 1 286 ? 7.652 -13.010 -12.343 1.00 21.12 284 ARG A O 1
ATOM 2100 N N . LEU A 1 287 ? 9.039 -11.404 -13.081 1.00 19.50 285 LEU A N 1
ATOM 2101 C CA . LEU A 1 287 ? 10.106 -11.780 -12.150 1.00 23.59 285 LEU A CA 1
ATOM 2102 C C . LEU A 1 287 ? 9.645 -11.803 -10.684 1.00 23.49 285 LEU A C 1
ATOM 2103 O O . LEU A 1 287 ? 9.788 -12.808 -9.989 1.00 24.35 285 LEU A O 1
ATOM 2108 N N . GLU A 1 288 ? 9.113 -10.682 -10.222 1.00 22.32 286 GLU A N 1
ATOM 2109 C CA . GLU A 1 288 ? 8.674 -10.545 -8.836 1.00 24.40 286 GLU A CA 1
ATOM 2110 C C . GLU A 1 288 ? 7.603 -11.562 -8.464 1.00 18.43 286 GLU A C 1
ATOM 2111 O O . GLU A 1 288 ? 7.654 -12.169 -7.397 1.00 22.63 286 GLU A O 1
ATOM 2117 N N . LEU A 1 289 ? 6.625 -11.734 -9.348 1.00 20.55 287 LEU A N 1
ATOM 2118 C CA . LEU A 1 289 ? 5.538 -12.670 -9.101 1.00 19.04 287 LEU A CA 1
ATOM 2119 C C . LEU A 1 289 ? 6.084 -14.091 -9.033 1.00 20.52 287 LEU A C 1
ATOM 2120 O O . LEU A 1 289 ? 5.695 -14.877 -8.172 1.00 22.74 287 LEU A O 1
ATOM 2125 N N . SER A 1 290 ? 7.007 -14.415 -9.930 1.00 15.28 288 SER A N 1
ATOM 2126 C CA . SER A 1 290 ? 7.578 -15.758 -9.957 1.00 24.03 288 SER A CA 1
ATOM 2127 C C . SER A 1 290 ? 8.319 -16.073 -8.656 1.00 19.63 288 SER A C 1
ATOM 2128 O O . SER A 1 290 ? 8.210 -17.176 -8.118 1.00 23.59 288 SER A O 1
ATOM 2131 N N . LEU A 1 291 ? 9.083 -15.106 -8.161 1.00 22.47 289 LEU A N 1
ATOM 2132 C CA . LEU A 1 291 ? 9.809 -15.281 -6.909 1.00 20.22 289 LEU A CA 1
ATOM 2133 C C . LEU A 1 291 ? 8.852 -15.453 -5.721 1.00 26.14 289 LEU A C 1
ATOM 2134 O O . LEU A 1 291 ? 9.136 -16.212 -4.793 1.00 31.25 289 LEU A O 1
ATOM 2139 N N . ASP A 1 292 ? 7.717 -14.759 -5.755 1.00 25.92 290 ASP A N 1
ATOM 2140 C CA . ASP A 1 292 ? 6.691 -14.925 -4.720 1.00 23.50 290 ASP A CA 1
ATOM 2141 C C . ASP A 1 292 ? 6.171 -16.357 -4.728 1.00 26.90 290 ASP A C 1
ATOM 2142 O O . ASP A 1 292 ? 6.040 -16.991 -3.685 1.00 23.31 290 ASP A O 1
ATOM 2147 N N . VAL A 1 293 ? 5.853 -16.853 -5.919 1.00 21.12 291 VAL A N 1
ATOM 2148 C CA . VAL A 1 293 ? 5.326 -18.199 -6.068 1.00 26.11 291 VAL A CA 1
ATOM 2149 C C . VAL A 1 293 ? 6.381 -19.221 -5.646 1.00 29.22 291 VAL A C 1
ATOM 2150 O O . VAL A 1 293 ? 6.094 -20.149 -4.887 1.00 29.92 291 VAL A O 1
ATOM 2154 N N . ILE A 1 294 ? 7.607 -19.025 -6.121 1.00 23.94 292 ILE A N 1
ATOM 2155 C CA . ILE A 1 294 ? 8.704 -19.948 -5.831 1.00 26.52 292 ILE A CA 1
ATOM 2156 C C . ILE A 1 294 ? 9.015 -20.021 -4.335 1.00 30.50 292 ILE A C 1
ATOM 2157 O O . ILE A 1 294 ? 9.276 -21.103 -3.802 1.00 27.48 292 ILE A O 1
ATOM 2162 N N . ALA A 1 295 ? 8.977 -18.874 -3.663 1.00 30.29 293 ALA A N 1
ATOM 2163 C CA . ALA A 1 295 ? 9.271 -18.817 -2.236 1.00 33.05 293 ALA A CA 1
ATOM 2164 C C . ALA A 1 295 ? 8.204 -19.541 -1.416 1.00 34.40 293 ALA A C 1
ATOM 2165 O O . ALA A 1 295 ? 8.523 -20.265 -0.474 1.00 28.58 293 ALA A O 1
ATOM 2167 N N . ALA A 1 296 ? 6.939 -19.334 -1.766 1.00 32.94 294 ALA A N 1
ATOM 2168 C CA . ALA A 1 296 ? 5.847 -19.970 -1.029 1.00 32.40 294 ALA A CA 1
ATOM 2169 C C . ALA A 1 296 ? 5.868 -21.481 -1.249 1.00 27.80 294 ALA A C 1
ATOM 2170 O O . ALA A 1 296 ? 5.584 -22.258 -0.344 1.00 25.21 294 ALA A O 1
ATOM 2172 N N . THR A 1 297 ? 6.224 -21.894 -2.459 1.00 18.29 295 THR A N 1
ATOM 2173 C CA . THR A 1 297 ? 6.342 -23.307 -2.751 1.00 23.36 295 THR A CA 1
ATOM 2174 C C . THR A 1 297 ? 7.483 -23.926 -1.953 1.00 24.19 295 THR A C 1
ATOM 2175 O O . THR A 1 297 ? 7.316 -24.966 -1.313 1.00 25.55 295 THR A O 1
ATOM 2179 N N . LEU A 1 298 ? 8.644 -23.280 -2.000 1.00 24.88 296 LEU A N 1
ATOM 2180 C CA . LEU A 1 298 ? 9.841 -23.812 -1.366 1.00 25.70 296 LEU A CA 1
ATOM 2181 C C . LEU A 1 298 ? 9.649 -23.928 0.138 1.00 30.89 296 LEU A C 1
ATOM 2182 O O . LEU A 1 298 ? 10.251 -24.779 0.783 1.00 31.43 296 LEU A O 1
ATOM 2187 N N . ALA A 1 299 ? 8.804 -23.068 0.695 1.00 29.32 297 ALA A N 1
ATOM 2188 C CA . ALA A 1 299 ? 8.601 -23.042 2.137 1.00 32.33 297 ALA A CA 1
ATOM 2189 C C . ALA A 1 299 ? 7.883 -24.281 2.669 1.00 36.81 297 ALA A C 1
ATOM 2190 O O . ALA A 1 299 ? 7.971 -24.585 3.854 1.00 35.47 297 ALA A O 1
ATOM 2192 N N . ASP A 1 300 ? 7.174 -24.994 1.801 1.00 35.25 298 ASP A N 1
ATOM 2193 C CA . ASP A 1 300 ? 6.403 -26.152 2.243 1.00 34.28 298 ASP A CA 1
ATOM 2194 C C . ASP A 1 300 ? 7.297 -27.252 2.816 1.00 32.03 298 ASP A C 1
ATOM 2195 O O . ASP A 1 300 ? 8.225 -27.713 2.157 1.00 29.82 298 ASP A O 1
ATOM 2200 N N . PRO A 1 301 ? 7.005 -27.683 4.051 1.00 23.54 299 PRO A N 1
ATOM 2201 C CA . PRO A 1 301 ? 7.809 -28.677 4.774 1.00 28.86 299 PRO A CA 1
ATOM 2202 C C . PRO A 1 301 ? 8.009 -29.966 3.983 1.00 31.01 299 PRO A C 1
ATOM 2203 O O . PRO A 1 301 ? 8.978 -30.681 4.229 1.00 30.83 299 PRO A O 1
ATOM 2207 N N . SER A 1 302 ? 7.103 -30.253 3.053 1.00 31.51 300 SER A N 1
ATOM 2208 C CA . SER A 1 302 ? 7.176 -31.477 2.257 1.00 36.16 300 SER A CA 1
ATOM 2209 C C . SER A 1 302 ? 8.405 -31.512 1.342 1.00 35.69 300 SER A C 1
ATOM 2210 O O . SER A 1 302 ? 8.752 -32.565 0.807 1.00 31.79 300 SER A O 1
ATOM 2213 N N . LEU A 1 303 ? 9.062 -30.369 1.164 1.00 33.45 301 LEU A N 1
ATOM 2214 C CA . LEU A 1 303 ? 10.229 -30.307 0.279 1.00 31.79 301 LEU A CA 1
ATOM 2215 C C . LEU A 1 303 ? 11.560 -30.423 1.033 1.00 27.23 301 LEU A C 1
ATOM 2216 O O . LEU A 1 303 ? 12.634 -30.364 0.437 1.00 24.81 301 LEU A O 1
ATOM 2221 N N . LYS A 1 304 ? 11.482 -30.617 2.346 1.00 30.40 302 LYS A N 1
ATOM 2222 C CA . LYS A 1 304 ? 12.677 -30.867 3.147 1.00 30.49 302 LYS A CA 1
ATOM 2223 C C . LYS A 1 304 ? 13.373 -32.153 2.703 1.00 30.89 302 LYS A C 1
ATOM 2224 O O . LYS A 1 304 ? 12.730 -33.083 2.205 1.00 27.64 302 LYS A O 1
ATOM 2230 N N . GLY A 1 305 ? 14.687 -32.204 2.895 1.00 33.58 303 GLY A N 1
ATOM 2231 C CA . GLY A 1 305 ? 15.453 -33.411 2.636 1.00 34.99 303 GLY A CA 1
ATOM 2232 C C . GLY A 1 305 ? 15.600 -33.735 1.161 1.00 39.74 303 GLY A C 1
ATOM 2233 O O . GLY A 1 305 ? 15.708 -34.899 0.785 1.00 38.19 303 GLY A O 1
ATOM 2234 N N . TRP A 1 306 ? 15.602 -32.701 0.324 1.00 32.95 304 TRP A N 1
ATOM 2235 C CA . TRP A 1 306 ? 15.740 -32.878 -1.119 1.00 23.61 304 TRP A CA 1
ATOM 2236 C C . TRP A 1 306 ? 16.498 -31.694 -1.695 1.00 29.75 304 TRP A C 1
ATOM 2237 O O . TRP A 1 306 ? 16.166 -30.540 -1.410 1.00 29.90 304 TRP A O 1
ATOM 2248 N N . ASP A 1 307 ? 17.525 -31.983 -2.491 1.00 27.49 305 ASP A N 1
ATOM 2249 C CA . ASP A 1 307 ? 18.455 -30.956 -2.959 1.00 24.69 305 ASP A CA 1
ATOM 2250 C C . ASP A 1 307 ? 18.269 -30.571 -4.437 1.00 26.50 305 ASP A C 1
ATOM 2251 O O . ASP A 1 307 ? 19.124 -29.896 -5.022 1.00 25.86 305 ASP A O 1
ATOM 2256 N N . GLY A 1 308 ? 17.160 -30.985 -5.040 1.00 29.77 306 GLY A N 1
ATOM 2257 C CA . GLY A 1 308 ? 16.974 -30.792 -6.472 1.00 25.35 306 GLY A CA 1
ATOM 2258 C C . GLY A 1 308 ? 16.169 -29.578 -6.912 1.00 29.69 306 GLY A C 1
ATOM 2259 O O . GLY A 1 308 ? 16.149 -29.241 -8.100 1.00 25.33 306 GLY A O 1
ATOM 2260 N N . PHE A 1 309 ? 15.498 -28.920 -5.970 1.00 23.99 307 PHE A N 1
ATOM 2261 C CA . PHE A 1 309 ? 14.671 -27.765 -6.309 1.00 24.18 307 PHE A CA 1
ATOM 2262 C C . PHE A 1 309 ? 15.532 -26.581 -6.707 1.00 25.09 307 PHE A C 1
ATOM 2263 O O . PHE A 1 309 ? 16.616 -26.380 -6.162 1.00 24.76 307 PHE A O 1
ATOM 2271 N N . GLY A 1 310 ? 15.037 -25.793 -7.656 1.00 20.40 308 GLY A N 1
ATOM 2272 C CA . GLY A 1 310 ? 15.780 -24.646 -8.135 1.00 33.46 308 GLY A CA 1
ATOM 2273 C C . GLY A 1 310 ? 15.051 -23.793 -9.155 1.00 29.80 308 GLY A C 1
ATOM 2274 O O . GLY A 1 310 ? 13.873 -24.022 -9.468 1.00 24.01 308 GLY A O 1
ATOM 2275 N N . LEU A 1 311 ? 15.768 -22.803 -9.676 1.00 22.12 309 LEU A N 1
ATOM 2276 C CA . LEU A 1 311 ? 15.195 -21.842 -10.606 1.00 23.23 309 LEU A CA 1
ATOM 2277 C C . LEU A 1 311 ? 16.285 -21.267 -11.494 1.00 22.01 309 LEU A C 1
ATOM 2278 O O . LEU A 1 311 ? 17.478 -21.349 -11.173 1.00 18.79 309 LEU A O 1
ATOM 2283 N N . ALA A 1 312 ? 15.862 -20.679 -12.607 1.00 17.50 310 ALA A N 1
ATOM 2284 C CA . ALA A 1 312 ? 16.779 -19.980 -13.501 1.00 20.76 310 ALA A CA 1
ATOM 2285 C C . ALA A 1 312 ? 16.795 -18.496 -13.145 1.00 21.39 310 ALA A C 1
ATOM 2286 O O . ALA A 1 312 ? 15.778 -17.943 -12.713 1.00 23.97 310 ALA A O 1
ATOM 2288 N N . ILE A 1 313 ? 17.955 -17.869 -13.324 1.00 18.12 311 ILE A N 1
ATOM 2289 C CA . ILE A 1 313 ? 18.133 -16.438 -13.120 1.00 18.51 311 ILE A CA 1
ATOM 2290 C C . ILE A 1 313 ? 18.817 -15.846 -14.353 1.00 25.88 311 ILE A C 1
ATOM 2291 O O . ILE A 1 313 ? 19.859 -16.343 -14.794 1.00 20.52 311 ILE A O 1
ATOM 2296 N N . GLN A 1 314 ? 18.223 -14.792 -14.907 1.00 23.32 312 GLN A N 1
ATOM 2297 C CA . GLN A 1 314 ? 18.703 -14.195 -16.151 1.00 20.69 312 GLN A CA 1
ATOM 2298 C C . GLN A 1 314 ? 19.679 -13.042 -15.893 1.00 22.05 312 GLN A C 1
ATOM 2299 O O . GLN A 1 314 ? 19.300 -11.983 -15.383 1.00 20.17 312 GLN A O 1
ATOM 2305 N N . ALA A 1 315 ? 20.933 -13.250 -16.269 1.00 17.55 313 ALA A N 1
ATOM 2306 C CA . ALA A 1 315 ? 21.972 -12.259 -16.045 1.00 26.01 313 ALA A CA 1
ATOM 2307 C C . ALA A 1 315 ? 21.825 -11.027 -16.936 1.00 22.01 313 ALA A C 1
ATOM 2308 O O . ALA A 1 315 ? 22.451 -10.007 -16.680 1.00 19.85 313 ALA A O 1
ATOM 2310 N N . TYR A 1 316 ? 21.011 -11.109 -17.986 1.00 19.47 314 TYR A N 1
ATOM 2311 C CA . TYR A 1 316 ? 20.837 -9.929 -18.829 1.00 21.89 314 TYR A CA 1
ATOM 2312 C C . TYR A 1 316 ? 19.972 -8.870 -18.148 1.00 18.93 314 TYR A C 1
ATOM 2313 O O . TYR A 1 316 ? 19.848 -7.754 -18.636 1.00 25.80 314 TYR A O 1
ATOM 2322 N N . GLN A 1 317 ? 19.405 -9.225 -16.997 1.00 17.30 315 GLN A N 1
ATOM 2323 C CA . GLN A 1 317 ? 18.631 -8.271 -16.201 1.00 19.82 315 GLN A CA 1
ATOM 2324 C C . GLN A 1 317 ? 19.517 -7.577 -15.179 1.00 23.75 315 GLN A C 1
ATOM 2325 O O . GLN A 1 317 ? 20.356 -8.208 -14.535 1.00 29.91 315 GLN A O 1
ATOM 2331 N N . LYS A 1 318 ? 19.320 -6.274 -15.027 1.00 22.53 316 LYS A N 1
ATOM 2332 C CA . LYS A 1 318 ? 20.063 -5.511 -14.038 1.00 25.52 316 LYS A CA 1
ATOM 2333 C C . LYS A 1 318 ? 19.781 -6.016 -12.621 1.00 24.26 316 LYS A C 1
ATOM 2334 O O . LYS A 1 318 ? 20.627 -5.894 -11.737 1.00 23.11 316 LYS A O 1
ATOM 2340 N N . ARG A 1 319 ? 18.608 -6.612 -12.418 1.00 22.96 317 ARG A N 1
ATOM 2341 C CA . ARG A 1 319 ? 18.227 -7.134 -11.098 1.00 28.07 317 ARG A CA 1
ATOM 2342 C C . ARG A 1 319 ? 18.854 -8.489 -10.763 1.00 24.64 317 ARG A C 1
ATOM 2343 O O . ARG A 1 319 ? 18.655 -9.010 -9.669 1.00 27.35 317 ARG A O 1
ATOM 2351 N N . ALA A 1 320 ? 19.616 -9.052 -11.694 1.00 23.50 318 ALA A N 1
ATOM 2352 C CA . ALA A 1 320 ? 20.114 -10.425 -11.542 1.00 25.95 318 ALA A CA 1
ATOM 2353 C C . ALA A 1 320 ? 20.865 -10.673 -10.227 1.00 26.38 318 ALA A C 1
ATOM 2354 O O . ALA A 1 320 ? 20.605 -11.658 -9.530 1.00 22.23 318 ALA A O 1
ATOM 2356 N N . SER A 1 321 ? 21.796 -9.786 -9.887 1.00 24.07 319 SER A N 1
ATOM 2357 C CA . SER A 1 321 ? 22.600 -9.975 -8.684 1.00 26.82 319 SER A CA 1
ATOM 2358 C C . SER A 1 321 ? 21.733 -9.974 -7.419 1.00 26.53 319 SER A C 1
ATOM 2359 O O . SER A 1 321 ? 22.004 -10.715 -6.469 1.00 24.56 319 SER A O 1
ATOM 2362 N N . ALA A 1 322 ? 20.692 -9.146 -7.416 1.00 28.51 320 ALA A N 1
ATOM 2363 C CA . ALA A 1 322 ? 19.776 -9.064 -6.281 1.00 30.22 320 ALA A CA 1
ATOM 2364 C C . ALA A 1 322 ? 18.900 -10.314 -6.173 1.00 28.52 320 ALA A C 1
ATOM 2365 O O . ALA A 1 322 ? 18.548 -10.743 -5.074 1.00 30.72 320 ALA A O 1
ATOM 2367 N N . VAL A 1 323 ? 18.544 -10.895 -7.314 1.00 21.75 321 VAL A N 1
ATOM 2368 C CA . VAL A 1 323 ? 17.794 -12.146 -7.312 1.00 30.68 321 VAL A CA 1
ATOM 2369 C C . VAL A 1 323 ? 18.624 -13.248 -6.643 1.00 33.94 321 VAL A C 1
ATOM 2370 O O . VAL A 1 323 ? 18.106 -14.070 -5.877 1.00 23.24 321 VAL A O 1
ATOM 2374 N N . ILE A 1 324 ? 19.921 -13.253 -6.931 1.00 32.06 322 ILE A N 1
ATOM 2375 C CA . ILE A 1 324 ? 20.823 -14.232 -6.339 1.00 28.40 322 ILE A CA 1
ATOM 2376 C C . ILE A 1 324 ? 20.880 -14.069 -4.818 1.00 26.40 322 ILE A C 1
ATOM 2377 O O . ILE A 1 324 ? 20.827 -15.054 -4.084 1.00 26.75 322 ILE A O 1
ATOM 2382 N N . ASP A 1 325 ? 20.958 -12.826 -4.348 1.00 23.54 323 ASP A N 1
ATOM 2383 C CA . ASP A 1 325 ? 20.921 -12.557 -2.909 1.00 28.30 323 ASP A CA 1
ATOM 2384 C C . ASP A 1 325 ? 19.638 -13.108 -2.295 1.00 26.60 323 ASP A C 1
ATOM 2385 O O . ASP A 1 325 ? 19.658 -13.709 -1.223 1.00 28.15 323 ASP A O 1
ATOM 2390 N N . TYR A 1 326 ? 18.523 -12.877 -2.983 1.00 29.60 324 TYR A N 1
ATOM 2391 C CA . TYR A 1 326 ? 17.207 -13.298 -2.514 1.00 28.70 324 TYR A CA 1
ATOM 2392 C C . TYR A 1 326 ? 17.106 -14.819 -2.455 1.00 30.32 324 TYR A C 1
ATOM 2393 O O . TYR A 1 326 ? 16.598 -15.389 -1.483 1.00 29.68 324 TYR A O 1
ATOM 2402 N N . VAL A 1 327 ? 17.596 -15.474 -3.499 1.00 26.69 325 VAL A N 1
ATOM 2403 C CA . VAL A 1 327 ? 17.556 -16.924 -3.567 1.00 27.02 325 VAL A CA 1
ATOM 2404 C C . VAL A 1 327 ? 18.415 -17.545 -2.468 1.00 27.44 325 VAL A C 1
ATOM 2405 O O . VAL A 1 327 ? 18.013 -18.526 -1.838 1.00 27.57 325 VAL A O 1
ATOM 2409 N N . ASP A 1 328 ? 19.587 -16.965 -2.224 1.00 29.48 326 ASP A N 1
ATOM 2410 C CA . ASP A 1 328 ? 20.456 -17.465 -1.160 1.00 33.97 326 ASP A CA 1
ATOM 2411 C C . ASP A 1 328 ? 19.800 -17.328 0.215 1.00 29.61 326 ASP A C 1
ATOM 2412 O O . ASP A 1 328 ? 19.844 -18.252 1.023 1.00 30.78 326 ASP A O 1
ATOM 2417 N N . ALA A 1 329 ? 19.206 -16.168 0.479 1.00 26.86 327 ALA A N 1
ATOM 2418 C CA . ALA A 1 329 ? 18.524 -15.935 1.749 1.00 29.21 327 ALA A CA 1
ATOM 2419 C C . ALA A 1 329 ? 17.371 -16.915 1.923 1.00 33.36 327 ALA A C 1
ATOM 2420 O O . ALA A 1 329 ? 17.108 -17.405 3.020 1.00 34.84 327 ALA A O 1
ATOM 2422 N N . LEU A 1 330 ? 16.683 -17.188 0.822 1.00 36.85 328 LEU A N 1
ATOM 2423 C CA . LEU A 1 330 ? 15.597 -18.151 0.799 1.00 37.58 328 LEU A CA 1
ATOM 2424 C C . LEU A 1 330 ? 16.143 -19.515 1.219 1.00 37.44 328 LEU A C 1
ATOM 2425 O O . LEU A 1 330 ? 15.563 -20.207 2.059 1.00 31.35 328 LEU A O 1
ATOM 2430 N N . ALA A 1 331 ? 17.276 -19.889 0.634 1.00 29.88 329 ALA A N 1
ATOM 2431 C CA . ALA A 1 331 ? 17.888 -21.180 0.917 1.00 36.37 329 ALA A CA 1
ATOM 2432 C C . ALA A 1 331 ? 18.302 -21.300 2.385 1.00 40.00 329 ALA A C 1
ATOM 2433 O O . ALA A 1 331 ? 18.046 -22.320 3.029 1.00 39.59 329 ALA A O 1
ATOM 2435 N N . ARG A 1 332 ? 18.933 -20.256 2.916 1.00 33.11 330 ARG A N 1
ATOM 2436 C CA . ARG A 1 332 ? 19.376 -20.283 4.308 1.00 39.79 330 ARG A CA 1
ATOM 2437 C C . ARG A 1 332 ? 18.185 -20.296 5.258 1.00 38.47 330 ARG A C 1
ATOM 2438 O O . ARG A 1 332 ? 18.188 -21.008 6.257 1.00 41.71 330 ARG A O 1
ATOM 2446 N N . ALA A 1 333 ? 17.165 -19.508 4.938 1.00 37.95 331 ALA A N 1
ATOM 2447 C CA . ALA A 1 333 ? 16.006 -19.368 5.814 1.00 36.66 331 ALA A CA 1
ATOM 2448 C C . ALA A 1 333 ? 15.237 -20.676 5.973 1.00 36.13 331 ALA A C 1
ATOM 2449 O O . ALA A 1 333 ? 14.682 -20.959 7.038 1.00 35.56 331 ALA A O 1
ATOM 2451 N N . HIS A 1 334 ? 15.192 -21.471 4.911 1.00 30.29 332 HIS A N 1
ATOM 2452 C CA . HIS A 1 334 ? 14.485 -22.746 4.976 1.00 36.43 332 HIS A CA 1
ATOM 2453 C C . HIS A 1 334 ? 15.463 -23.913 5.121 1.00 36.69 332 HIS A C 1
ATOM 2454 O O . HIS A 1 334 ? 15.064 -25.077 5.087 1.00 35.18 332 HIS A O 1
ATOM 2461 N N . ASP A 1 335 ? 16.740 -23.579 5.298 1.00 33.82 333 ASP A N 1
ATOM 2462 C CA . ASP A 1 335 ? 17.822 -24.559 5.371 1.00 35.64 333 ASP A CA 1
ATOM 2463 C C . ASP A 1 335 ? 17.726 -25.610 4.264 1.00 31.11 333 ASP A C 1
ATOM 2464 O O . ASP A 1 335 ? 17.637 -26.808 4.533 1.00 33.10 333 ASP A O 1
ATOM 2469 N N . ARG A 1 336 ? 17.751 -25.150 3.019 1.00 31.37 334 ARG A N 1
ATOM 2470 C CA . ARG A 1 336 ? 17.707 -26.046 1.875 1.00 34.47 334 ARG A CA 1
ATOM 2471 C C . ARG A 1 336 ? 18.951 -25.879 1.018 1.00 35.31 334 ARG A C 1
ATOM 2472 O O . ARG A 1 336 ? 19.623 -24.850 1.070 1.00 32.75 334 ARG A O 1
ATOM 2480 N N . LYS A 1 337 ? 19.259 -26.917 0.249 1.00 35.82 335 LYS A N 1
ATOM 2481 C CA . LYS A 1 337 ? 20.221 -26.826 -0.836 1.00 26.39 335 LYS A CA 1
ATOM 2482 C C . LYS A 1 337 ? 19.431 -26.621 -2.117 1.00 29.18 335 LYS A C 1
ATOM 2483 O O . LYS A 1 337 ? 18.401 -27.270 -2.326 1.00 28.83 335 LYS A O 1
ATOM 2489 N N . LEU A 1 338 ? 19.904 -25.718 -2.968 1.00 24.30 336 LEU A N 1
ATOM 2490 C CA . LEU A 1 338 ? 19.229 -25.432 -4.225 1.00 25.33 336 LEU A CA 1
ATOM 2491 C C . LEU A 1 338 ? 20.178 -25.587 -5.398 1.00 26.80 336 LEU A C 1
ATOM 2492 O O . LEU A 1 338 ? 21.381 -25.353 -5.278 1.00 26.99 336 LEU A O 1
ATOM 2497 N N . MET A 1 339 ? 19.627 -25.996 -6.531 1.00 26.94 337 MET A N 1
ATOM 2498 C CA . MET A 1 339 ? 20.360 -25.991 -7.783 1.00 18.60 337 MET A CA 1
ATOM 2499 C C . MET A 1 339 ? 19.855 -24.800 -8.594 1.00 27.18 337 MET A C 1
ATOM 2500 O O . MET A 1 339 ? 18.657 -24.675 -8.864 1.00 25.87 337 MET A O 1
ATOM 2505 N N . VAL A 1 340 ? 20.773 -23.907 -8.942 1.00 24.53 338 VAL A N 1
ATOM 2506 C CA . VAL A 1 340 ? 20.410 -22.621 -9.516 1.00 17.97 338 VAL A CA 1
ATOM 2507 C C . VAL A 1 340 ? 21.035 -22.437 -10.891 1.00 18.64 338 VAL A C 1
ATOM 2508 O O . VAL A 1 340 ? 22.255 -22.445 -11.033 1.00 27.09 338 VAL A O 1
ATOM 2512 N N . ARG A 1 341 ? 20.188 -22.280 -11.901 1.00 21.27 339 ARG A N 1
ATOM 2513 C CA . ARG A 1 341 ? 20.648 -22.117 -13.272 1.00 19.97 339 ARG A CA 1
ATOM 2514 C C . ARG A 1 341 ? 20.862 -20.657 -13.632 1.00 25.60 339 ARG A C 1
ATOM 2515 O O . ARG A 1 341 ? 19.945 -19.841 -13.530 1.00 26.50 339 ARG A O 1
ATOM 2523 N N . LEU A 1 342 ? 22.075 -20.332 -14.061 1.00 21.75 340 LEU A N 1
ATOM 2524 C CA . LEU A 1 342 ? 22.371 -18.987 -14.534 1.00 18.76 340 LEU A CA 1
ATOM 2525 C C . LEU A 1 342 ? 22.358 -18.975 -16.057 1.00 20.29 340 LEU A C 1
ATOM 2526 O O . LEU A 1 342 ? 23.057 -19.759 -16.699 1.00 21.65 340 LEU A O 1
ATOM 2531 N N . VAL A 1 343 ? 21.550 -18.088 -16.627 1.00 17.06 341 VAL A N 1
ATOM 2532 C CA . VAL A 1 343 ? 21.454 -17.943 -18.070 1.00 18.48 341 VAL A CA 1
ATOM 2533 C C . VAL A 1 343 ? 21.614 -16.465 -18.384 1.00 20.01 341 VAL A C 1
ATOM 2534 O O . VAL A 1 343 ? 21.534 -15.618 -17.491 1.00 17.43 341 VAL A O 1
ATOM 2538 N N . LYS A 1 344 ? 21.823 -16.144 -19.651 1.00 11.94 342 LYS A N 1
ATOM 2539 C CA . LYS A 1 344 ? 21.822 -14.747 -20.046 1.00 15.91 342 LYS A CA 1
ATOM 2540 C C . LYS A 1 344 ? 20.381 -14.242 -20.174 1.00 19.98 342 LYS A C 1
ATOM 2541 O O . LYS A 1 344 ? 19.961 -13.378 -19.401 1.00 24.15 342 LYS A O 1
ATOM 2547 N N . GLY A 1 345 ? 19.604 -14.810 -21.093 1.00 13.93 343 GLY A N 1
ATOM 2548 C CA . GLY A 1 345 ? 18.197 -14.440 -21.187 1.00 17.53 343 GLY A CA 1
ATOM 2549 C C . GLY A 1 345 ? 17.594 -14.575 -22.572 1.00 19.68 343 GLY A C 1
ATOM 2550 O O . GLY A 1 345 ? 18.206 -14.184 -23.563 1.00 20.91 343 GLY A O 1
ATOM 2551 N N . ALA A 1 346 ? 16.379 -15.111 -22.641 1.00 18.26 344 ALA A N 1
ATOM 2552 C CA . ALA A 1 346 ? 15.777 -15.474 -23.926 1.00 19.38 344 ALA A CA 1
ATOM 2553 C C . ALA A 1 346 ? 14.769 -14.480 -24.511 1.00 17.70 344 ALA A C 1
ATOM 2554 O O . ALA A 1 346 ? 14.221 -14.730 -25.584 1.00 20.00 344 ALA A O 1
ATOM 2556 N N . TYR A 1 347 ? 14.516 -13.372 -23.820 1.00 14.75 345 TYR A N 1
ATOM 2557 C CA . TYR A 1 347 ? 13.420 -12.478 -24.205 1.00 15.82 345 TYR A CA 1
ATOM 2558 C C . TYR A 1 347 ? 13.867 -11.036 -24.452 1.00 16.84 345 TYR A C 1
ATOM 2559 O O . TYR A 1 347 ? 13.068 -10.108 -24.302 1.00 17.75 345 TYR A O 1
ATOM 2568 N N . TRP A 1 348 ? 15.124 -10.841 -24.839 1.00 14.29 346 TRP A N 1
ATOM 2569 C CA . TRP A 1 348 ? 15.684 -9.485 -24.917 1.00 16.31 346 TRP A CA 1
ATOM 2570 C C . TRP A 1 348 ? 14.861 -8.546 -25.796 1.00 16.14 346 TRP A C 1
ATOM 2571 O O . TRP A 1 348 ? 14.461 -7.468 -25.358 1.00 18.79 346 TRP A O 1
ATOM 2582 N N . ASP A 1 349 ? 14.602 -8.955 -27.031 1.00 21.49 347 ASP A N 1
ATOM 2583 C CA . ASP A 1 349 ? 13.848 -8.111 -27.955 1.00 22.44 347 ASP A CA 1
ATOM 2584 C C . ASP A 1 349 ? 12.471 -7.768 -27.397 1.00 19.63 347 ASP A C 1
ATOM 2585 O O . ASP A 1 349 ? 11.972 -6.661 -27.575 1.00 16.87 347 ASP A O 1
ATOM 2590 N N . THR A 1 350 ? 11.870 -8.717 -26.695 1.00 18.27 348 THR A N 1
ATOM 2591 C CA . THR A 1 350 ? 10.570 -8.487 -26.085 1.00 18.56 348 THR A CA 1
ATOM 2592 C C . THR A 1 350 ? 10.656 -7.426 -24.997 1.00 17.84 348 THR A C 1
ATOM 2593 O O . THR A 1 350 ? 9.800 -6.547 -24.915 1.00 18.96 348 THR A O 1
ATOM 2597 N N . GLU A 1 351 ? 11.695 -7.491 -24.169 1.00 13.77 349 GLU A N 1
ATOM 2598 C CA . GLU A 1 351 ? 11.835 -6.511 -23.098 1.00 18.60 349 GLU A CA 1
ATOM 2599 C C . GLU A 1 351 ? 12.020 -5.099 -23.649 1.00 14.61 349 GLU A C 1
ATOM 2600 O O . GLU A 1 351 ? 11.493 -4.140 -23.095 1.00 14.83 349 GLU A O 1
ATOM 2606 N N . ILE A 1 352 ? 12.765 -4.971 -24.745 1.00 15.47 350 ILE A N 1
ATOM 2607 C CA . ILE A 1 352 ? 12.983 -3.659 -25.340 1.00 16.16 350 ILE A CA 1
ATOM 2608 C C . ILE A 1 352 ? 11.651 -3.108 -25.842 1.00 20.90 350 ILE A C 1
ATOM 2609 O O . ILE A 1 352 ? 11.283 -1.978 -25.540 1.00 19.78 350 ILE A O 1
ATOM 2614 N N . LYS A 1 353 ? 10.929 -3.921 -26.606 1.00 18.86 351 LYS A N 1
ATOM 2615 C CA . LYS A 1 353 ? 9.678 -3.479 -27.204 1.00 19.86 351 LYS A CA 1
ATOM 2616 C C . LYS A 1 353 ? 8.686 -3.087 -26.120 1.00 23.01 351 LYS A C 1
ATOM 2617 O O . LYS A 1 353 ? 8.075 -2.018 -26.182 1.00 18.79 351 LYS A O 1
ATOM 2623 N N . ARG A 1 354 ? 8.543 -3.945 -25.113 1.00 14.38 352 ARG A N 1
ATOM 2624 C CA . ARG A 1 354 ? 7.575 -3.695 -24.054 1.00 20.16 352 ARG A CA 1
ATOM 2625 C C . ARG A 1 354 ? 7.843 -2.388 -23.316 1.00 20.09 352 ARG A C 1
ATOM 2626 O O . ARG A 1 354 ? 6.923 -1.619 -23.043 1.00 30.50 352 ARG A O 1
ATOM 2634 N N . ALA A 1 355 ? 9.100 -2.156 -22.962 1.00 18.04 353 ALA A N 1
ATOM 2635 C CA . ALA A 1 355 ? 9.439 -0.976 -22.183 1.00 20.50 353 ALA A CA 1
ATOM 2636 C C . ALA A 1 355 ? 9.153 0.291 -22.997 1.00 16.49 353 ALA A C 1
ATOM 2637 O O . ALA A 1 355 ? 8.713 1.297 -22.452 1.00 17.53 353 ALA A O 1
ATOM 2639 N N . GLN A 1 356 ? 9.389 0.223 -24.304 1.00 18.11 354 GLN A N 1
ATOM 2640 C CA . GLN A 1 356 ? 9.056 1.330 -25.199 1.00 19.18 354 GLN A CA 1
ATOM 2641 C C . GLN A 1 356 ? 7.549 1.542 -25.294 1.00 21.93 354 GLN A C 1
ATOM 2642 O O . GLN A 1 356 ? 7.072 2.660 -25.134 1.00 21.33 354 GLN A O 1
ATOM 2648 N N . GLU A 1 357 ? 6.803 0.468 -25.543 1.00 13.45 355 GLU A N 1
ATOM 2649 C CA . GLU A 1 357 ? 5.350 0.554 -25.623 1.00 21.16 355 GLU A CA 1
ATOM 2650 C C . GLU A 1 357 ? 4.764 1.103 -24.328 1.00 22.12 355 GLU A C 1
ATOM 2651 O O . GLU A 1 357 ? 3.827 1.892 -24.347 1.00 19.99 355 GLU A O 1
ATOM 2657 N N . ARG A 1 358 ? 5.326 0.670 -23.204 1.00 21.30 356 ARG A N 1
ATOM 2658 C CA . ARG A 1 358 ? 4.778 0.993 -21.889 1.00 18.27 356 ARG A CA 1
ATOM 2659 C C . ARG A 1 358 ? 5.310 2.308 -21.338 1.00 18.71 356 ARG A C 1
ATOM 2660 O O . ARG A 1 358 ? 4.965 2.704 -20.224 1.00 24.14 356 ARG A O 1
ATOM 2668 N N . GLY A 1 359 ? 6.150 2.977 -22.121 1.00 19.56 357 GLY A N 1
ATOM 2669 C CA . GLY A 1 359 ? 6.717 4.259 -21.727 1.00 21.43 357 GLY A CA 1
ATOM 2670 C C . GLY A 1 359 ? 7.382 4.213 -20.366 1.00 23.61 357 GLY A C 1
ATOM 2671 O O . GLY A 1 359 ? 7.141 5.076 -19.521 1.00 20.94 357 GLY A O 1
ATOM 2672 N N . LEU A 1 360 ? 8.207 3.192 -20.144 1.00 25.45 358 LEU A N 1
ATOM 2673 C CA . LEU A 1 360 ? 8.879 3.013 -18.859 1.00 21.40 358 LEU A CA 1
ATOM 2674 C C . LEU A 1 360 ? 10.046 3.980 -18.720 1.00 21.30 358 LEU A C 1
ATOM 2675 O O . LEU A 1 360 ? 10.495 4.566 -19.707 1.00 24.05 358 LEU A O 1
ATOM 2680 N N . ASP A 1 361 ? 10.552 4.139 -17.501 1.00 21.26 359 ASP A N 1
ATOM 2681 C CA . ASP A 1 361 ? 11.661 5.068 -17.285 1.00 27.33 359 ASP A CA 1
ATOM 2682 C C . ASP A 1 361 ? 13.020 4.474 -17.667 1.00 31.74 359 ASP A C 1
ATOM 2683 O O . ASP A 1 361 ? 14.055 5.109 -17.485 1.00 33.36 359 ASP A O 1
ATOM 2688 N N . GLY A 1 362 ? 13.008 3.261 -18.212 1.00 29.42 360 GLY A N 1
ATOM 2689 C CA . GLY A 1 362 ? 14.232 2.607 -18.641 1.00 26.97 360 GLY A CA 1
ATOM 2690 C C . GLY A 1 362 ? 14.000 1.139 -18.962 1.00 28.70 360 GLY A C 1
ATOM 2691 O O . GLY A 1 362 ? 12.860 0.670 -18.920 1.00 26.44 360 GLY A O 1
ATOM 2692 N N . TYR A 1 363 ? 15.081 0.425 -19.280 1.00 17.44 361 TYR A N 1
ATOM 2693 C CA . TYR A 1 363 ? 15.028 -0.997 -19.625 1.00 16.78 361 TYR A CA 1
ATOM 2694 C C . TYR A 1 363 ? 15.506 -1.877 -18.469 1.00 22.48 361 TYR A C 1
ATOM 2695 O O . TYR A 1 363 ? 16.510 -1.569 -17.828 1.00 21.76 361 TYR A O 1
ATOM 2704 N N . PRO A 1 364 ? 14.788 -2.983 -18.202 1.00 26.26 362 PRO A N 1
ATOM 2705 C CA . PRO A 1 364 ? 15.178 -3.902 -17.123 1.00 20.07 362 PRO A CA 1
ATOM 2706 C C . PRO A 1 364 ? 16.367 -4.775 -17.523 1.00 26.11 362 PRO A C 1
ATOM 2707 O O . PRO A 1 364 ? 16.964 -5.449 -16.677 1.00 18.91 362 PRO A O 1
ATOM 2711 N N . VAL A 1 365 ? 16.693 -4.766 -18.811 1.00 19.13 363 VAL A N 1
ATOM 2712 C CA . VAL A 1 365 ? 17.811 -5.541 -19.326 1.00 19.31 363 VAL A CA 1
ATOM 2713 C C . VAL A 1 365 ? 18.891 -4.594 -19.808 1.00 21.33 363 VAL A C 1
ATOM 2714 O O . VAL A 1 365 ? 18.607 -3.441 -20.130 1.00 20.05 363 VAL A O 1
ATOM 2718 N N . PHE A 1 366 ? 20.130 -5.076 -19.852 1.00 23.53 364 PHE A N 1
ATOM 2719 C CA . PHE A 1 366 ? 21.198 -4.316 -20.488 1.00 25.01 364 PHE A CA 1
ATOM 2720 C C . PHE A 1 366 ? 20.892 -4.204 -21.981 1.00 18.88 364 PHE A C 1
ATOM 2721 O O . PHE A 1 366 ? 20.150 -5.023 -22.531 1.00 21.76 364 PHE A O 1
ATOM 2729 N N . THR A 1 367 ? 21.444 -3.186 -22.633 1.00 16.34 365 THR A N 1
ATOM 2730 C CA . THR A 1 367 ? 21.190 -2.990 -24.057 1.00 14.33 365 THR A CA 1
ATOM 2731 C C . THR A 1 367 ? 22.433 -3.188 -24.911 1.00 19.14 365 THR A C 1
ATOM 2732 O O . THR A 1 367 ? 22.355 -3.151 -26.139 1.00 21.96 365 THR A O 1
ATOM 2736 N N . ARG A 1 368 ? 23.582 -3.375 -24.267 1.00 16.49 366 ARG A N 1
ATOM 2737 C CA . ARG A 1 368 ? 24.769 -3.819 -24.990 1.00 24.96 366 ARG A CA 1
ATOM 2738 C C . ARG A 1 368 ? 25.106 -5.254 -24.600 1.00 24.06 366 ARG A C 1
ATOM 2739 O O . ARG A 1 368 ? 25.133 -5.596 -23.419 1.00 26.03 366 ARG A O 1
ATOM 2747 N N . LYS A 1 369 ? 25.370 -6.081 -25.602 1.00 18.56 367 LYS A N 1
ATOM 2748 C CA . LYS A 1 369 ? 25.598 -7.506 -25.396 1.00 21.84 367 LYS A CA 1
ATOM 2749 C C . LYS A 1 369 ? 26.768 -7.754 -24.442 1.00 27.31 367 LYS A C 1
ATOM 2750 O O . LYS A 1 369 ? 26.716 -8.657 -23.594 1.00 24.93 367 LYS A O 1
ATOM 2756 N N . ALA A 1 370 ? 27.814 -6.940 -24.572 1.00 20.39 368 ALA A N 1
ATOM 2757 C CA . ALA A 1 370 ? 28.995 -7.057 -23.720 1.00 24.08 368 ALA A CA 1
ATOM 2758 C C . ALA A 1 370 ? 28.671 -6.823 -22.248 1.00 24.43 368 ALA A C 1
ATOM 2759 O O . ALA A 1 370 ? 29.342 -7.365 -21.374 1.00 24.67 368 ALA A O 1
ATOM 2761 N N . MET A 1 371 ? 27.658 -6.002 -21.976 1.00 23.12 369 MET A N 1
ATOM 2762 C CA . MET A 1 371 ? 27.223 -5.771 -20.600 1.00 20.32 369 MET A CA 1
ATOM 2763 C C . MET A 1 371 ? 26.532 -7.015 -20.031 1.00 22.69 369 MET A C 1
ATOM 2764 O O . MET A 1 371 ? 26.675 -7.336 -18.848 1.00 22.56 369 MET A O 1
ATOM 2769 N N . THR A 1 372 ? 25.781 -7.718 -20.872 1.00 15.69 370 THR A N 1
ATOM 2770 C CA . THR A 1 372 ? 25.180 -8.973 -20.437 1.00 19.04 370 THR A CA 1
ATOM 2771 C C . THR A 1 372 ? 26.280 -9.981 -20.137 1.00 27.24 370 THR A C 1
ATOM 2772 O O . THR A 1 372 ? 26.228 -10.697 -19.135 1.00 23.07 370 THR A O 1
ATOM 2776 N N . ASP A 1 373 ? 27.280 -10.023 -21.011 1.00 22.51 371 ASP A N 1
ATOM 2777 C CA . ASP A 1 373 ? 28.402 -10.939 -20.845 1.00 23.40 371 ASP A CA 1
ATOM 2778 C C . ASP A 1 373 ? 29.185 -10.629 -19.572 1.00 19.76 371 ASP A C 1
ATOM 2779 O O . ASP A 1 373 ? 29.574 -11.539 -18.847 1.00 20.45 371 ASP A O 1
ATOM 2784 N N . LEU A 1 374 ? 29.407 -9.343 -19.304 1.00 11.94 372 LEU A N 1
ATOM 2785 C CA . LEU A 1 374 ? 30.044 -8.914 -18.066 1.00 25.05 372 LEU A CA 1
ATOM 2786 C C . LEU A 1 374 ? 29.234 -9.310 -16.839 1.00 26.22 372 LEU A C 1
ATOM 2787 O O . LEU A 1 374 ? 29.778 -9.825 -15.865 1.00 21.43 372 LEU A O 1
ATOM 2792 N N . ASN A 1 375 ? 27.936 -9.032 -16.870 1.00 20.38 373 ASN A N 1
ATOM 2793 C CA . ASN A 1 375 ? 27.101 -9.336 -15.718 1.00 22.92 373 ASN A CA 1
ATOM 2794 C C . ASN A 1 375 ? 26.990 -10.841 -15.479 1.00 21.49 373 ASN A C 1
ATOM 2795 O O . ASN A 1 375 ? 26.881 -11.293 -14.333 1.00 21.92 373 ASN A O 1
ATOM 2800 N N . TYR A 1 376 ? 27.030 -11.620 -16.557 1.00 15.70 374 TYR A N 1
ATOM 2801 C CA . TYR A 1 376 ? 26.961 -13.075 -16.425 1.00 17.85 374 TYR A CA 1
ATOM 2802 C C . TYR A 1 376 ? 28.174 -13.609 -15.660 1.00 23.02 374 TYR A C 1
ATOM 2803 O O . TYR A 1 376 ? 28.035 -14.415 -14.737 1.00 24.49 374 TYR A O 1
ATOM 2812 N N . VAL A 1 377 ? 29.365 -13.160 -16.039 1.00 25.78 375 VAL A N 1
ATOM 2813 C CA . VAL A 1 377 ? 30.574 -13.614 -15.356 1.00 25.03 375 VAL A CA 1
ATOM 2814 C C . VAL A 1 377 ? 30.579 -13.133 -13.904 1.00 22.95 375 VAL A C 1
ATOM 2815 O O . VAL A 1 377 ? 30.931 -13.883 -12.996 1.00 26.54 375 VAL A O 1
ATOM 2819 N N . ALA A 1 378 ? 30.163 -11.889 -13.687 1.00 20.78 376 ALA A N 1
ATOM 2820 C CA . ALA A 1 378 ? 30.046 -11.364 -12.331 1.00 29.26 376 ALA A CA 1
ATOM 2821 C C . ALA A 1 378 ? 29.072 -12.197 -11.485 1.00 27.18 376 ALA A C 1
ATOM 2822 O O . ALA A 1 378 ? 29.351 -12.500 -10.326 1.00 24.64 376 ALA A O 1
ATOM 2824 N N . CYS A 1 379 ? 27.937 -12.571 -12.070 1.00 26.61 377 CYS A N 1
ATOM 2825 C CA . CYS A 1 379 ? 26.947 -13.388 -11.369 1.00 23.62 377 CYS A CA 1
ATOM 2826 C C . CYS A 1 379 ? 27.458 -14.809 -11.131 1.00 26.01 377 CYS A C 1
ATOM 2827 O O . CYS A 1 379 ? 27.146 -15.436 -10.113 1.00 21.65 377 CYS A O 1
ATOM 2830 N N . ALA A 1 380 ? 28.242 -15.314 -12.075 1.00 18.09 378 ALA A N 1
ATOM 2831 C CA . ALA A 1 380 ? 28.802 -16.653 -11.957 1.00 18.04 378 ALA A CA 1
ATOM 2832 C C . ALA A 1 380 ? 29.755 -16.683 -10.767 1.00 25.27 378 ALA A C 1
ATOM 2833 O O . ALA A 1 380 ? 29.740 -17.615 -9.962 1.00 26.03 378 ALA A O 1
ATOM 2835 N N . SER A 1 381 ? 30.574 -15.644 -10.654 1.00 24.41 379 SER A N 1
ATOM 2836 C CA . SER A 1 381 ? 31.515 -15.538 -9.549 1.00 25.84 379 SER A CA 1
ATOM 2837 C C . SER A 1 381 ? 30.751 -15.558 -8.227 1.00 29.44 379 SER A C 1
ATOM 2838 O O . SER A 1 381 ? 31.126 -16.249 -7.282 1.00 26.89 379 SER A O 1
ATOM 2841 N N . LYS A 1 382 ? 29.666 -14.796 -8.180 1.00 33.03 380 LYS A N 1
ATOM 2842 C CA . LYS A 1 382 ? 28.813 -14.722 -7.003 1.00 31.77 380 LYS A CA 1
ATOM 2843 C C . LYS A 1 382 ? 28.270 -16.102 -6.633 1.00 30.06 380 LYS A C 1
ATOM 2844 O O . LYS A 1 382 ? 28.344 -16.517 -5.479 1.00 25.23 380 LYS A O 1
ATOM 2850 N N . LEU A 1 383 ? 27.723 -16.812 -7.615 1.00 24.45 381 LEU A N 1
ATOM 2851 C CA . LEU A 1 383 ? 27.140 -18.123 -7.354 1.00 28.01 381 LEU A CA 1
ATOM 2852 C C . LEU A 1 383 ? 28.182 -19.142 -6.893 1.00 30.13 381 LEU A C 1
ATOM 2853 O O . LEU A 1 383 ? 27.909 -19.960 -6.017 1.00 30.76 381 LEU A O 1
ATOM 2858 N N . LEU A 1 384 ? 29.372 -19.093 -7.482 1.00 29.59 382 LEU A N 1
ATOM 2859 C CA . LEU A 1 384 ? 30.418 -20.044 -7.127 1.00 31.82 382 LEU A CA 1
ATOM 2860 C C . LEU A 1 384 ? 30.783 -19.927 -5.649 1.00 32.00 382 LEU A C 1
ATOM 2861 O O . LEU A 1 384 ? 31.086 -20.924 -4.995 1.00 29.46 382 LEU A O 1
ATOM 2866 N N . ALA A 1 385 ? 30.744 -18.706 -5.128 1.00 26.99 383 ALA A N 1
ATOM 2867 C CA . ALA A 1 385 ? 31.105 -18.463 -3.734 1.00 27.47 383 ALA A CA 1
ATOM 2868 C C . ALA A 1 385 ? 29.968 -18.841 -2.785 1.00 31.15 383 ALA A C 1
ATOM 2869 O O . ALA A 1 385 ? 30.131 -18.784 -1.568 1.00 32.95 383 ALA A O 1
ATOM 2871 N N . LEU A 1 386 ? 28.824 -19.228 -3.349 1.00 24.31 384 LEU A N 1
ATOM 2872 C CA . LEU A 1 386 ? 27.673 -19.657 -2.554 1.00 29.07 384 LEU A CA 1
ATOM 2873 C C . LEU A 1 386 ? 27.596 -21.187 -2.429 1.00 30.37 384 LEU A C 1
ATOM 2874 O O . LEU A 1 386 ? 26.711 -21.723 -1.758 1.00 27.63 384 LEU A O 1
ATOM 2879 N N . ARG A 1 387 ? 28.521 -21.885 -3.086 1.00 28.89 385 ARG A N 1
ATOM 2880 C CA . ARG A 1 387 ? 28.709 -23.310 -2.847 1.00 29.03 385 ARG A CA 1
ATOM 2881 C C . ARG A 1 387 ? 29.115 -23.488 -1.380 1.00 33.18 385 ARG A C 1
ATOM 2882 O O . ARG A 1 387 ? 29.795 -22.625 -0.823 1.00 34.47 385 ARG A O 1
ATOM 2890 N N . PRO A 1 388 ? 28.722 -24.609 -0.751 1.00 28.47 386 PRO A N 1
ATOM 2891 C CA . PRO A 1 388 ? 28.035 -25.773 -1.323 1.00 33.39 386 PRO A CA 1
ATOM 2892 C C . PRO A 1 388 ? 26.513 -25.732 -1.222 1.00 36.17 386 PRO A C 1
ATOM 2893 O O . PRO A 1 388 ? 25.860 -26.606 -1.791 1.00 34.72 386 PRO A O 1
ATOM 2897 N N . ARG A 1 389 ? 25.953 -24.773 -0.494 1.00 38.45 387 ARG A N 1
ATOM 2898 C CA . ARG A 1 389 ? 24.503 -24.712 -0.351 1.00 38.82 387 ARG A CA 1
ATOM 2899 C C . ARG A 1 389 ? 23.846 -24.543 -1.718 1.00 34.04 387 ARG A C 1
ATOM 2900 O O . ARG A 1 389 ? 22.860 -25.209 -2.034 1.00 34.35 387 ARG A O 1
ATOM 2908 N N . ILE A 1 390 ? 24.396 -23.639 -2.519 1.00 27.15 388 ILE A N 1
ATOM 2909 C CA . ILE A 1 390 ? 23.923 -23.423 -3.880 1.00 29.35 388 ILE A CA 1
ATOM 2910 C C . ILE A 1 390 ? 24.783 -24.225 -4.858 1.00 33.40 388 ILE A C 1
ATOM 2911 O O . ILE A 1 390 ? 26.011 -24.123 -4.845 1.00 28.91 388 ILE A O 1
ATOM 2916 N N . PHE A 1 391 ? 24.132 -25.031 -5.690 1.00 27.48 389 PHE A N 1
ATOM 2917 C CA . PHE A 1 391 ? 24.811 -25.742 -6.766 1.00 23.10 389 PHE A CA 1
ATOM 2918 C C . PHE A 1 391 ? 24.522 -25.007 -8.076 1.00 26.81 389 PHE A C 1
ATOM 2919 O O . PHE A 1 391 ? 23.425 -25.119 -8.624 1.00 28.52 389 PHE A O 1
ATOM 2927 N N . PRO A 1 392 ? 25.501 -24.230 -8.567 1.00 22.90 390 PRO A N 1
ATOM 2928 C CA . PRO A 1 392 ? 25.299 -23.411 -9.767 1.00 21.49 390 PRO A CA 1
ATOM 2929 C C . PRO A 1 392 ? 25.316 -24.248 -11.038 1.00 23.18 390 PRO A C 1
ATOM 2930 O O . PRO A 1 392 ? 26.063 -25.222 -11.133 1.00 20.59 390 PRO A O 1
ATOM 2934 N N . GLN A 1 393 ? 24.483 -23.860 -11.996 1.00 21.49 391 GLN A N 1
ATOM 2935 C CA . GLN A 1 393 ? 24.403 -24.516 -13.291 1.00 22.40 391 GLN A CA 1
ATOM 2936 C C . GLN A 1 393 ? 24.494 -23.428 -14.351 1.00 25.24 391 GLN A C 1
ATOM 2937 O O . GLN A 1 393 ? 23.591 -22.606 -14.485 1.00 23.97 391 GLN A O 1
ATOM 2943 N N . PHE A 1 394 ? 25.589 -23.413 -15.094 1.00 20.87 392 PHE A N 1
ATOM 2944 C CA . PHE A 1 394 ? 25.830 -22.336 -16.039 1.00 19.83 392 PHE A CA 1
ATOM 2945 C C . PHE A 1 394 ? 25.418 -22.784 -17.428 1.00 22.37 392 PHE A C 1
ATOM 2946 O O . PHE A 1 394 ? 26.131 -23.533 -18.085 1.00 16.16 392 PHE A O 1
ATOM 2954 N N . ALA A 1 395 ? 24.237 -22.348 -17.846 1.00 16.40 393 ALA A N 1
ATOM 2955 C CA . ALA A 1 395 ? 23.720 -22.673 -19.161 1.00 19.64 393 ALA A CA 1
ATOM 2956 C C . ALA A 1 395 ? 24.203 -21.630 -20.159 1.00 20.69 393 ALA A C 1
ATOM 2957 O O . ALA A 1 395 ? 23.847 -20.457 -20.062 1.00 24.27 393 ALA A O 1
ATOM 2959 N N . THR A 1 396 ? 25.025 -22.060 -21.108 1.00 20.58 394 THR A N 1
ATOM 2960 C CA . THR A 1 396 ? 25.564 -21.168 -22.124 1.00 13.76 394 THR A CA 1
ATOM 2961 C C . THR A 1 396 ? 26.219 -21.995 -23.213 1.00 15.42 394 THR A C 1
ATOM 2962 O O . THR A 1 396 ? 26.757 -23.070 -22.944 1.00 21.20 394 THR A O 1
ATOM 2966 N N . HIS A 1 397 ? 26.185 -21.499 -24.443 1.00 18.31 395 HIS A N 1
ATOM 2967 C CA . HIS A 1 397 ? 26.919 -22.155 -25.525 1.00 21.66 395 HIS A CA 1
ATOM 2968 C C . HIS A 1 397 ? 28.072 -21.274 -26.012 1.00 19.01 395 HIS A C 1
ATOM 2969 O O . HIS A 1 397 ? 28.610 -21.470 -27.103 1.00 17.19 395 HIS A O 1
ATOM 2976 N N . ASN A 1 398 ? 28.449 -20.305 -25.188 1.00 21.21 396 ASN A N 1
ATOM 2977 C CA . ASN A 1 398 ? 29.526 -19.380 -25.525 1.00 19.23 396 ASN A CA 1
ATOM 2978 C C . ASN A 1 398 ? 30.864 -19.894 -24.974 1.00 18.08 396 ASN A C 1
ATOM 2979 O O . ASN A 1 398 ? 31.010 -20.049 -23.763 1.00 19.64 396 ASN A O 1
ATOM 2984 N N . ALA A 1 399 ? 31.826 -20.162 -25.863 1.00 20.53 397 ALA A N 1
ATOM 2985 C CA . ALA A 1 399 ? 33.126 -20.745 -25.473 1.00 23.86 397 ALA A CA 1
ATOM 2986 C C . ALA A 1 399 ? 33.944 -19.869 -24.521 1.00 18.90 397 ALA A C 1
ATOM 2987 O O . ALA A 1 399 ? 34.614 -20.371 -23.614 1.00 19.31 397 ALA A O 1
ATOM 2989 N N . LEU A 1 400 ? 33.891 -18.562 -24.736 1.00 19.86 398 LEU A N 1
ATOM 2990 C CA . LEU A 1 400 ? 34.586 -17.620 -23.868 1.00 23.04 398 LEU A CA 1
ATOM 2991 C C . LEU A 1 400 ? 33.934 -17.585 -22.482 1.00 26.48 398 LEU A C 1
ATOM 2992 O O . LEU A 1 400 ? 34.621 -17.558 -21.458 1.00 23.18 398 LEU A O 1
ATOM 2997 N N . THR A 1 401 ? 32.605 -17.585 -22.453 1.00 17.79 399 THR A N 1
ATOM 2998 C CA . THR A 1 401 ? 31.887 -17.598 -21.184 1.00 22.24 399 THR A CA 1
ATOM 2999 C C . THR A 1 401 ? 32.242 -18.861 -20.406 1.00 24.61 399 THR A C 1
ATOM 3000 O O . THR A 1 401 ? 32.548 -18.800 -19.212 1.00 25.49 399 THR A O 1
ATOM 3004 N N . VAL A 1 402 ? 32.207 -20.002 -21.091 1.00 24.97 400 VAL A N 1
ATOM 3005 C CA . VAL A 1 402 ? 32.545 -21.269 -20.460 1.00 20.34 400 VAL A CA 1
ATOM 3006 C C . VAL A 1 402 ? 33.967 -21.239 -19.904 1.00 25.46 400 VAL A C 1
ATOM 3007 O O . VAL A 1 402 ? 34.181 -21.551 -18.732 1.00 25.16 400 VAL A O 1
ATOM 3011 N N . ALA A 1 403 ? 34.932 -20.865 -20.743 1.00 22.95 401 ALA A N 1
ATOM 3012 C CA . ALA A 1 403 ? 36.343 -20.838 -20.334 1.00 23.84 401 ALA A CA 1
ATOM 3013 C C . ALA A 1 403 ? 36.569 -19.912 -19.145 1.00 27.20 401 ALA A C 1
ATOM 3014 O O . ALA A 1 403 ? 37.407 -20.182 -18.284 1.00 25.50 401 ALA A O 1
ATOM 3016 N N . THR A 1 404 ? 35.819 -18.815 -19.111 1.00 23.66 402 THR A N 1
ATOM 3017 C CA . THR A 1 404 ? 35.996 -17.804 -18.077 1.00 22.51 402 THR A CA 1
ATOM 3018 C C . THR A 1 404 ? 35.401 -18.269 -16.750 1.00 27.16 402 THR A C 1
ATOM 3019 O O . THR A 1 404 ? 35.988 -18.051 -15.690 1.00 25.75 402 THR A O 1
ATOM 3023 N N . VAL A 1 405 ? 34.244 -18.921 -16.811 1.00 26.12 403 VAL A N 1
ATOM 3024 C CA . VAL A 1 405 ? 33.623 -19.458 -15.601 1.00 28.09 403 VAL A CA 1
ATOM 3025 C C . VAL A 1 405 ? 34.471 -20.586 -15.021 1.00 29.38 403 VAL A C 1
ATOM 3026 O O . VAL A 1 405 ? 34.616 -20.704 -13.805 1.00 32.30 403 VAL A O 1
ATOM 3030 N N . LEU A 1 406 ? 35.036 -21.414 -15.894 1.00 22.46 404 LEU A N 1
ATOM 3031 C CA . LEU A 1 406 ? 35.903 -22.494 -15.448 1.00 28.23 404 LEU A CA 1
ATOM 3032 C C . LEU A 1 406 ? 37.106 -21.942 -14.668 1.00 29.47 404 LEU A C 1
ATOM 3033 O O . LEU A 1 406 ? 37.418 -22.416 -13.577 1.00 29.83 404 LEU A O 1
ATOM 3038 N N . GLU A 1 407 ? 37.771 -20.933 -15.223 1.00 33.22 405 GLU A N 1
ATOM 3039 C CA . GLU A 1 407 ? 38.930 -20.335 -14.560 1.00 36.12 405 GLU A CA 1
ATOM 3040 C C . GLU A 1 407 ? 38.576 -19.804 -13.172 1.00 39.39 405 GLU A C 1
ATOM 3041 O O . GLU A 1 407 ? 39.334 -19.979 -12.217 1.00 37.93 405 GLU A O 1
ATOM 3047 N N . MET A 1 408 ? 37.421 -19.161 -13.062 1.00 37.26 406 MET A N 1
ATOM 3048 C CA . MET A 1 408 ? 36.997 -18.587 -11.794 1.00 35.29 406 MET A CA 1
ATOM 3049 C C . MET A 1 408 ? 36.629 -19.659 -10.773 1.00 32.97 406 MET A C 1
ATOM 3050 O O . MET A 1 408 ? 36.713 -19.429 -9.570 1.00 35.27 406 MET A O 1
ATOM 3055 N N . ALA A 1 409 ? 36.223 -20.827 -11.257 1.00 32.46 407 ALA A N 1
ATOM 3056 C CA . ALA A 1 409 ? 35.880 -21.937 -10.373 1.00 35.13 407 ALA A CA 1
ATOM 3057 C C . ALA A 1 409 ? 37.108 -22.453 -9.634 1.00 40.88 407 ALA A C 1
ATOM 3058 O O . ALA A 1 409 ? 37.000 -22.951 -8.513 1.00 44.46 407 ALA A O 1
ATOM 3060 N N . GLU A 1 410 ? 38.270 -22.341 -10.273 1.00 40.99 408 GLU A N 1
ATOM 3061 C CA . GLU A 1 410 ? 39.521 -22.832 -9.702 1.00 50.35 408 GLU A CA 1
ATOM 3062 C C . GLU A 1 410 ? 39.477 -24.343 -9.490 1.00 53.52 408 GLU A C 1
ATOM 3063 O O . GLU A 1 410 ? 40.431 -24.939 -8.991 1.00 49.66 408 GLU A O 1
ATOM 3069 N N . GLY A 1 411 ? 38.356 -24.949 -9.874 1.00 55.09 409 GLY A N 1
ATOM 3070 C CA . GLY A 1 411 ? 38.146 -26.380 -9.749 1.00 48.77 409 GLY A CA 1
ATOM 3071 C C . GLY A 1 411 ? 37.032 -26.825 -10.685 1.00 55.54 409 GLY A C 1
ATOM 3072 O O . GLY A 1 411 ? 36.658 -26.098 -11.608 1.00 48.52 409 GLY A O 1
ATOM 3073 N N . SER A 1 412 ? 36.497 -28.018 -10.446 1.00 59.07 410 SER A N 1
ATOM 3074 C CA . SER A 1 412 ? 35.460 -28.575 -11.309 1.00 60.66 410 SER A CA 1
ATOM 3075 C C . SER A 1 412 ? 34.307 -29.133 -10.486 1.00 55.57 410 SER A C 1
ATOM 3076 O O . SER A 1 412 ? 33.353 -29.686 -11.033 1.00 52.66 410 SER A O 1
ATOM 3079 N N . SER A 1 413 ? 34.397 -28.977 -9.171 1.00 50.89 411 SER A N 1
ATOM 3080 C CA . SER A 1 413 ? 33.428 -29.579 -8.267 1.00 50.44 411 SER A CA 1
ATOM 3081 C C . SER A 1 413 ? 32.355 -28.604 -7.788 1.00 29.73 411 SER A C 1
ATOM 3082 O O . SER A 1 413 ? 32.626 -27.426 -7.553 1.00 27.88 411 SER A O 1
ATOM 3085 N N . GLY A 1 414 ? 31.139 -29.111 -7.622 1.00 23.63 412 GLY A N 1
ATOM 3086 C CA . GLY A 1 414 ? 30.079 -28.351 -6.984 1.00 32.09 412 GLY A CA 1
ATOM 3087 C C . GLY A 1 414 ? 29.320 -27.431 -7.919 1.00 25.83 412 GLY A C 1
ATOM 3088 O O . GLY A 1 414 ? 28.564 -26.573 -7.468 1.00 25.21 412 GLY A O 1
ATOM 3089 N N . PHE A 1 415 ? 29.529 -27.606 -9.220 1.00 24.24 413 PHE A N 1
ATOM 3090 C CA . PHE A 1 415 ? 28.761 -26.881 -10.232 1.00 23.22 413 PHE A CA 1
ATOM 3091 C C . PHE A 1 415 ? 28.712 -27.696 -11.528 1.00 25.11 413 PHE A C 1
ATOM 3092 O O . PHE A 1 415 ? 29.410 -28.707 -11.666 1.00 24.82 413 PHE A O 1
ATOM 3100 N N . GLU A 1 416 ? 27.874 -27.271 -12.465 1.00 20.15 414 GLU A N 1
ATOM 3101 C CA . GLU A 1 416 ? 27.837 -27.897 -13.781 1.00 23.67 414 GLU A CA 1
ATOM 3102 C C . GLU A 1 416 ? 27.637 -26.826 -14.842 1.00 24.54 414 GLU A C 1
ATOM 3103 O O . GLU A 1 416 ? 27.303 -25.676 -14.529 1.00 23.45 414 GLU A O 1
ATOM 3109 N N . PHE A 1 417 ? 27.867 -27.202 -16.095 1.00 24.21 415 PHE A N 1
ATOM 3110 C CA . PHE A 1 417 ? 27.438 -26.390 -17.218 1.00 24.45 415 PHE A CA 1
ATOM 3111 C C . PHE A 1 417 ? 26.166 -27.019 -17.790 1.00 19.09 415 PHE A C 1
ATOM 3112 O O . PHE A 1 417 ? 25.856 -28.176 -17.502 1.00 17.74 415 PHE A O 1
ATOM 3120 N N . GLN A 1 418 ? 25.436 -26.265 -18.602 1.00 20.84 416 GLN A N 1
ATOM 3121 C CA . GLN A 1 418 ? 24.274 -26.818 -19.297 1.00 24.83 416 GLN A CA 1
ATOM 3122 C C . GLN A 1 418 ? 24.219 -26.370 -20.748 1.00 20.32 416 GLN A C 1
ATOM 3123 O O . GLN A 1 418 ? 24.804 -25.350 -21.127 1.00 17.46 416 GLN A O 1
ATOM 3129 N N . ARG A 1 419 ? 23.500 -27.142 -21.552 1.00 15.28 417 ARG A N 1
ATOM 3130 C CA . ARG A 1 419 ? 23.327 -26.832 -22.955 1.00 17.29 417 ARG A CA 1
ATOM 3131 C C . ARG A 1 419 ? 22.031 -27.446 -23.460 1.00 19.85 417 ARG A C 1
ATOM 3132 O O . ARG A 1 419 ? 21.481 -28.360 -22.844 1.00 23.68 417 ARG A O 1
ATOM 3140 N N . LEU A 1 420 ? 21.566 -26.957 -24.602 1.00 19.91 418 LEU A N 1
ATOM 3141 C CA . LEU A 1 420 ? 20.377 -27.494 -25.242 1.00 26.32 418 LEU A CA 1
ATOM 3142 C C . LEU A 1 420 ? 20.774 -28.450 -26.364 1.00 28.62 418 LEU A C 1
ATOM 3143 O O . LEU A 1 420 ? 21.650 -28.144 -27.174 1.00 23.16 418 LEU A O 1
ATOM 3148 N N . HIS A 1 421 ? 20.142 -29.616 -26.400 1.00 21.06 419 HIS A N 1
ATOM 3149 C CA . HIS A 1 421 ? 20.394 -30.575 -27.466 1.00 24.55 419 HIS A CA 1
ATOM 3150 C C . HIS A 1 421 ? 20.386 -29.843 -28.814 1.00 23.20 419 HIS A C 1
ATOM 3151 O O . HIS A 1 421 ? 19.509 -29.026 -29.082 1.00 22.35 419 HIS A O 1
ATOM 3158 N N . GLY A 1 422 ? 21.387 -30.104 -29.647 1.00 27.64 420 GLY A N 1
ATOM 3159 C CA . GLY A 1 422 ? 21.505 -29.417 -30.923 1.00 26.89 420 GLY A CA 1
ATOM 3160 C C . GLY A 1 422 ? 22.340 -28.145 -30.879 1.00 32.54 420 GLY A C 1
ATOM 3161 O O . GLY A 1 422 ? 22.502 -27.464 -31.894 1.00 30.46 420 GLY A O 1
ATOM 3162 N N . MET A 1 423 ? 22.867 -27.814 -29.704 1.00 29.35 421 MET A N 1
ATOM 3163 C CA . MET A 1 423 ? 23.786 -26.683 -29.567 1.00 22.49 421 MET A CA 1
ATOM 3164 C C . MET A 1 423 ? 24.899 -27.013 -28.575 1.00 21.14 421 MET A C 1
ATOM 3165 O O . MET A 1 423 ? 24.706 -27.822 -27.672 1.00 21.44 421 MET A O 1
ATOM 3170 N N . GLY A 1 424 ? 26.057 -26.372 -28.735 1.00 20.36 422 GLY A N 1
ATOM 3171 C CA . GLY A 1 424 ? 27.159 -26.550 -27.808 1.00 23.39 422 GLY A CA 1
ATOM 3172 C C . GLY A 1 424 ? 27.794 -27.932 -27.776 1.00 21.42 422 GLY A C 1
ATOM 3173 O O . GLY A 1 424 ? 28.603 -28.226 -26.899 1.00 24.21 422 GLY A O 1
ATOM 3174 N N . GLU A 1 425 ? 27.440 -28.792 -28.722 1.00 27.75 423 GLU A N 1
ATOM 3175 C CA . GLU A 1 425 ? 27.940 -30.165 -28.680 1.00 25.73 423 GLU A CA 1
ATOM 3176 C C . GLU A 1 425 ? 29.466 -30.272 -28.784 1.00 25.65 423 GLU A C 1
ATOM 3177 O O . GLU A 1 425 ? 30.120 -30.853 -27.909 1.00 25.16 423 GLU A O 1
ATOM 3183 N N . ALA A 1 426 ? 30.030 -29.725 -29.854 1.00 25.58 424 ALA A N 1
ATOM 3184 C CA . ALA A 1 426 ? 31.473 -29.770 -30.046 1.00 30.87 424 ALA A CA 1
ATOM 3185 C C . ALA A 1 426 ? 32.169 -29.073 -28.882 1.00 28.35 424 ALA A C 1
ATOM 3186 O O . ALA A 1 426 ? 33.176 -29.556 -28.370 1.00 24.19 424 ALA A O 1
ATOM 3188 N N . LEU A 1 427 ? 31.621 -27.938 -28.463 1.00 28.09 425 LEU A N 1
ATOM 3189 C CA . LEU A 1 427 ? 32.175 -27.189 -27.340 1.00 25.15 425 LEU A CA 1
ATOM 3190 C C . LEU A 1 427 ? 32.349 -28.079 -26.102 1.00 25.05 425 LEU A C 1
ATOM 3191 O O . LEU A 1 427 ? 33.462 -28.270 -25.612 1.00 24.45 425 LEU A O 1
ATOM 3196 N N . TYR A 1 428 ? 31.251 -28.633 -25.603 1.00 23.86 426 TYR A N 1
ATOM 3197 C CA . TYR A 1 428 ? 31.309 -29.368 -24.339 1.00 24.40 426 TYR A CA 1
ATOM 3198 C C . TYR A 1 428 ? 32.022 -30.724 -24.419 1.00 24.93 426 TYR A C 1
ATOM 3199 O O . TYR A 1 428 ? 32.614 -31.167 -23.437 1.00 24.63 426 TYR A O 1
ATOM 3208 N N . GLU A 1 429 ? 31.976 -31.371 -25.580 1.00 22.54 427 GLU A N 1
ATOM 3209 C CA . GLU A 1 429 ? 32.761 -32.586 -25.796 1.00 29.03 427 GLU A CA 1
ATOM 3210 C C . GLU A 1 429 ? 34.250 -32.284 -25.635 1.00 31.88 427 GLU A C 1
ATOM 3211 O O . GLU A 1 429 ? 34.977 -33.031 -24.984 1.00 32.06 427 GLU A O 1
ATOM 3217 N N . GLN A 1 430 ? 34.695 -31.184 -26.235 1.00 31.58 428 GLN A N 1
ATOM 3218 C CA . GLN A 1 430 ? 36.087 -30.772 -26.123 1.00 29.19 428 GLN A CA 1
ATOM 3219 C C . GLN A 1 430 ? 36.422 -30.384 -24.685 1.00 28.77 428 GLN A C 1
ATOM 3220 O O . GLN A 1 430 ? 37.493 -30.719 -24.179 1.00 27.21 428 GLN A O 1
ATOM 3226 N N . LEU A 1 431 ? 35.504 -29.677 -24.033 1.00 23.43 429 LEU A N 1
ATOM 3227 C CA . LEU A 1 431 ? 35.698 -29.287 -22.641 1.00 27.90 429 LEU A CA 1
ATOM 3228 C C . LEU A 1 431 ? 35.888 -30.529 -21.769 1.00 25.30 429 LEU A C 1
ATOM 3229 O O . LEU A 1 431 ? 36.699 -30.538 -20.844 1.00 29.25 429 LEU A O 1
ATOM 3234 N N . ALA A 1 432 ? 35.126 -31.574 -22.068 1.00 24.68 430 ALA A N 1
ATOM 3235 C CA . ALA A 1 432 ? 35.199 -32.809 -21.302 1.00 30.94 430 ALA A CA 1
ATOM 3236 C C . ALA A 1 432 ? 36.525 -33.504 -21.563 1.00 31.23 430 ALA A C 1
ATOM 3237 O O . ALA A 1 432 ? 37.126 -34.066 -20.652 1.00 33.91 430 ALA A O 1
ATOM 3239 N N . LYS A 1 433 ? 36.979 -33.457 -22.812 1.00 30.30 431 LYS A N 1
ATOM 3240 C CA . LYS A 1 433 ? 38.277 -34.019 -23.170 1.00 35.86 431 LYS A CA 1
ATOM 3241 C C . LYS A 1 433 ? 39.403 -33.362 -22.386 1.00 37.25 431 LYS A C 1
ATOM 3242 O O . LYS A 1 433 ? 40.356 -34.025 -21.984 1.00 36.73 431 LYS A O 1
ATOM 3248 N N . ASP A 1 434 ? 39.300 -32.053 -22.183 1.00 36.21 432 ASP A N 1
ATOM 3249 C CA . ASP A 1 434 ? 40.379 -31.298 -21.552 1.00 38.31 432 ASP A CA 1
ATOM 3250 C C . ASP A 1 434 ? 40.225 -31.227 -20.034 1.00 40.40 432 ASP A C 1
ATOM 3251 O O . ASP A 1 434 ? 41.159 -30.861 -19.326 1.00 41.58 432 ASP A O 1
ATOM 3256 N N . HIS A 1 435 ? 39.046 -31.579 -19.536 1.00 41.41 433 HIS A N 1
ATOM 3257 C CA . HIS A 1 435 ? 38.785 -31.520 -18.102 1.00 42.61 433 HIS A CA 1
ATOM 3258 C C . HIS A 1 435 ? 37.859 -32.652 -17.677 1.00 44.98 433 HIS A C 1
ATOM 3259 O O . HIS A 1 435 ? 36.632 -32.526 -17.732 1.00 42.78 433 HIS A O 1
ATOM 3266 N N . ALA A 1 436 ? 38.461 -33.758 -17.247 1.00 49.26 434 ALA A N 1
ATOM 3267 C CA . ALA A 1 436 ? 37.726 -34.981 -16.936 1.00 48.02 434 ALA A CA 1
ATOM 3268 C C . ALA A 1 436 ? 36.706 -34.813 -15.814 1.00 40.76 434 ALA A C 1
ATOM 3269 O O . ALA A 1 436 ? 35.718 -35.542 -15.762 1.00 41.38 434 ALA A O 1
ATOM 3271 N N . ASP A 1 437 ? 36.948 -33.865 -14.914 1.00 35.03 435 ASP A N 1
ATOM 3272 C CA . ASP A 1 437 ? 36.064 -33.678 -13.764 1.00 43.35 435 ASP A CA 1
ATOM 3273 C C . ASP A 1 437 ? 34.849 -32.808 -14.083 1.00 39.85 435 ASP A C 1
ATOM 3274 O O . ASP A 1 437 ? 33.959 -32.638 -13.250 1.00 38.68 435 ASP A O 1
ATOM 3279 N N . ILE A 1 438 ? 34.813 -32.260 -15.291 1.00 38.50 436 ILE A N 1
ATOM 3280 C CA . ILE A 1 438 ? 33.753 -31.327 -15.658 1.00 39.71 436 ILE A CA 1
ATOM 3281 C C . ILE A 1 438 ? 32.426 -32.029 -15.941 1.00 35.32 436 ILE A C 1
ATOM 3282 O O . ILE A 1 438 ? 32.382 -33.071 -16.590 1.00 39.79 436 ILE A O 1
ATOM 3287 N N . ALA A 1 439 ? 31.348 -31.456 -15.423 1.00 25.69 437 ALA A N 1
ATOM 3288 C CA . ALA A 1 439 ? 30.017 -31.974 -15.675 1.00 23.12 437 ALA A CA 1
ATOM 3289 C C . ALA A 1 439 ? 29.206 -30.987 -16.507 1.00 26.12 437 ALA A C 1
ATOM 3290 O O . ALA A 1 439 ? 29.273 -29.778 -16.292 1.00 24.61 437 ALA A O 1
ATOM 3292 N N . TYR A 1 440 ? 28.453 -31.511 -17.466 1.00 21.61 438 TYR A N 1
ATOM 3293 C CA . TYR A 1 440 ? 27.462 -30.711 -18.170 1.00 18.70 438 TYR A CA 1
ATOM 3294 C C . TYR A 1 440 ? 26.173 -31.489 -18.416 1.00 27.05 438 TYR A C 1
ATOM 3295 O O . TYR A 1 440 ? 26.190 -32.680 -18.730 1.00 23.87 438 TYR A O 1
ATOM 3304 N N . ARG A 1 441 ? 25.058 -30.793 -18.241 1.00 22.76 439 ARG A N 1
ATOM 3305 C CA . ARG A 1 441 ? 23.734 -31.355 -18.415 1.00 20.63 439 ARG A CA 1
ATOM 3306 C C . ARG A 1 441 ? 23.216 -30.989 -19.801 1.00 21.69 439 ARG A C 1
ATOM 3307 O O . ARG A 1 441 ? 23.338 -29.844 -20.237 1.00 22.93 439 ARG A O 1
ATOM 3315 N N . THR A 1 442 ? 22.645 -31.965 -20.496 1.00 20.22 440 THR A N 1
ATOM 3316 C CA . THR A 1 442 ? 22.066 -31.718 -21.809 1.00 23.38 440 THR A CA 1
ATOM 3317 C C . THR A 1 442 ? 20.549 -31.834 -21.721 1.00 24.92 440 THR A C 1
ATOM 3318 O O . THR A 1 442 ? 20.018 -32.845 -21.255 1.00 23.02 440 THR A O 1
ATOM 3322 N N . TYR A 1 443 ? 19.854 -30.778 -22.132 1.00 19.16 441 TYR A N 1
ATOM 3323 C CA . TYR A 1 443 ? 18.398 -30.790 -22.128 1.00 19.79 441 TYR A CA 1
ATOM 3324 C C . TYR A 1 443 ? 17.873 -31.049 -23.526 1.00 24.84 441 TYR A C 1
ATOM 3325 O O . TYR A 1 443 ? 18.411 -30.534 -24.514 1.00 20.88 441 TYR A O 1
ATOM 3334 N N . ALA A 1 444 ? 16.800 -31.826 -23.594 1.00 20.85 442 ALA A N 1
ATOM 3335 C CA . ALA A 1 444 ? 16.086 -32.050 -24.842 1.00 25.86 442 ALA A CA 1
ATOM 3336 C C . ALA A 1 444 ? 14.724 -31.370 -24.780 1.00 18.05 442 ALA A C 1
ATOM 3337 O O . ALA A 1 444 ? 14.025 -31.452 -23.763 1.00 21.19 442 ALA A O 1
ATOM 3339 N N . PRO A 1 445 ? 14.340 -30.676 -25.858 1.00 18.04 443 PRO A N 1
ATOM 3340 C CA . PRO A 1 445 ? 12.987 -30.118 -25.896 1.00 23.48 443 PRO A CA 1
ATOM 3341 C C . PRO A 1 445 ? 12.000 -31.268 -26.004 1.00 17.21 443 PRO A C 1
ATOM 3342 O O . PRO A 1 445 ? 12.170 -32.130 -26.873 1.00 18.81 443 PRO A O 1
ATOM 3346 N N . VAL A 1 446 ? 11.008 -31.295 -25.121 1.00 20.64 444 VAL A N 1
ATOM 3347 C CA . VAL A 1 446 ? 10.063 -32.405 -25.061 1.00 13.36 444 VAL A CA 1
ATOM 3348 C C . VAL A 1 446 ? 8.648 -31.873 -24.974 1.00 18.29 444 VAL A C 1
ATOM 3349 O O . VAL A 1 446 ? 8.340 -31.110 -24.063 1.00 16.16 444 VAL A O 1
ATOM 3353 N N . GLY A 1 447 ? 7.783 -32.279 -25.904 1.00 19.02 445 GLY A N 1
ATOM 3354 C CA . GLY A 1 447 ? 6.375 -31.947 -25.796 1.00 17.31 445 GLY A CA 1
ATOM 3355 C C . GLY A 1 447 ? 5.474 -32.288 -26.972 1.00 20.25 445 GLY A C 1
ATOM 3356 O O . GLY A 1 447 ? 5.850 -33.022 -27.881 1.00 21.78 445 GLY A O 1
ATOM 3357 N N . SER A 1 448 ? 4.266 -31.729 -26.945 1.00 21.00 446 SER A N 1
ATOM 3358 C CA . SER A 1 448 ? 3.271 -31.940 -27.996 1.00 21.95 446 SER A CA 1
ATOM 3359 C C . SER A 1 448 ? 3.411 -30.962 -29.163 1.00 20.27 446 SER A C 1
ATOM 3360 O O . SER A 1 448 ? 3.917 -29.849 -28.998 1.00 17.10 446 SER A O 1
ATOM 3363 N N . HIS A 1 449 ? 2.950 -31.384 -30.340 1.00 18.13 447 HIS A N 1
ATOM 3364 C CA . HIS A 1 449 ? 2.955 -30.526 -31.525 1.00 20.59 447 HIS A CA 1
ATOM 3365 C C . HIS A 1 449 ? 2.254 -29.177 -31.295 1.00 19.26 447 HIS A C 1
ATOM 3366 O O . HIS A 1 449 ? 2.655 -28.156 -31.855 1.00 19.74 447 HIS A O 1
ATOM 3373 N N . ARG A 1 450 ? 1.194 -29.177 -30.495 1.00 17.84 448 ARG A N 1
ATOM 3374 C CA . ARG A 1 450 ? 0.418 -27.955 -30.279 1.00 21.75 448 ARG A CA 1
ATOM 3375 C C . ARG A 1 450 ? 1.221 -26.887 -29.532 1.00 20.97 448 ARG A C 1
ATOM 3376 O O . ARG A 1 450 ? 0.814 -25.730 -29.474 1.00 20.01 448 ARG A O 1
ATOM 3384 N N . ASP A 1 451 ? 2.374 -27.275 -28.990 1.00 20.83 449 ASP A N 1
ATOM 3385 C CA . ASP A 1 451 ? 3.232 -26.346 -28.257 1.00 21.48 449 ASP A CA 1
ATOM 3386 C C . ASP A 1 451 ? 4.550 -26.056 -28.973 1.00 20.79 449 ASP A C 1
ATOM 3387 O O . ASP A 1 451 ? 5.402 -25.328 -28.460 1.00 24.80 449 ASP A O 1
ATOM 3392 N N . LEU A 1 452 ? 4.712 -26.618 -30.162 1.00 18.27 450 LEU A N 1
ATOM 3393 C CA . LEU A 1 452 ? 5.959 -26.448 -30.900 1.00 20.60 450 LEU A CA 1
ATOM 3394 C C . LEU A 1 452 ? 6.179 -25.026 -31.443 1.00 22.08 450 LEU A C 1
ATOM 3395 O O . LEU A 1 452 ? 7.243 -24.442 -31.243 1.00 21.91 450 LEU A O 1
ATOM 3400 N N . LEU A 1 453 ? 5.185 -24.485 -32.145 1.00 25.83 451 LEU A N 1
ATOM 3401 C CA . LEU A 1 453 ? 5.332 -23.183 -32.814 1.00 22.83 451 LEU A CA 1
ATOM 3402 C C . LEU A 1 453 ? 5.832 -22.078 -31.886 1.00 22.21 451 LEU A C 1
ATOM 3403 O O . LEU A 1 453 ? 6.801 -21.388 -32.196 1.00 24.52 451 LEU A O 1
ATOM 3408 N N . ALA A 1 454 ? 5.153 -21.909 -30.754 1.00 25.74 452 ALA A N 1
ATOM 3409 C CA . ALA A 1 454 ? 5.533 -20.897 -29.775 1.00 29.93 452 ALA A CA 1
ATOM 3410 C C . ALA A 1 454 ? 6.994 -21.048 -29.358 1.00 32.55 452 ALA A C 1
ATOM 3411 O O . ALA A 1 454 ? 7.710 -20.060 -29.190 1.00 31.53 452 ALA A O 1
ATOM 3413 N N . TYR A 1 455 ? 7.430 -22.292 -29.199 1.00 25.90 453 TYR A N 1
ATOM 3414 C CA . TYR A 1 455 ? 8.796 -22.584 -28.797 1.00 25.67 453 TYR A CA 1
ATOM 3415 C C . TYR A 1 455 ? 9.804 -22.359 -29.935 1.00 32.74 453 TYR A C 1
ATOM 3416 O O . TYR A 1 455 ? 10.890 -21.822 -29.713 1.00 21.60 453 TYR A O 1
ATOM 3425 N N . LEU A 1 456 ? 9.454 -22.792 -31.143 1.00 32.70 454 LEU A N 1
ATOM 3426 C CA . LEU A 1 456 ? 10.352 -22.664 -32.288 1.00 34.03 454 LEU A CA 1
ATOM 3427 C C . LEU A 1 456 ? 10.741 -21.213 -32.547 1.00 35.38 454 LEU A C 1
ATOM 3428 O O . LEU A 1 456 ? 11.905 -20.915 -32.828 1.00 34.61 454 LEU A O 1
ATOM 3433 N N . VAL A 1 457 ? 9.753 -20.326 -32.455 1.00 28.69 455 VAL A N 1
ATOM 3434 C CA . VAL A 1 457 ? 9.947 -18.898 -32.669 1.00 31.11 455 VAL A CA 1
ATOM 3435 C C . VAL A 1 457 ? 11.065 -18.357 -31.787 1.00 36.52 455 VAL A C 1
ATOM 3436 O O . VAL A 1 457 ? 12.046 -17.788 -32.275 1.00 35.99 455 VAL A O 1
ATOM 3440 N N . ARG A 1 458 ? 10.909 -18.535 -30.480 1.00 27.25 456 ARG A N 1
ATOM 3441 C CA . ARG A 1 458 ? 11.904 -18.055 -29.535 1.00 26.69 456 ARG A CA 1
ATOM 3442 C C . ARG A 1 458 ? 13.273 -18.632 -29.880 1.00 33.98 456 ARG A C 1
ATOM 3443 O O . ARG A 1 458 ? 14.268 -17.909 -29.925 1.00 41.49 456 ARG A O 1
ATOM 3451 N N . ARG A 1 459 ? 13.308 -19.930 -30.166 1.00 30.96 457 ARG A N 1
ATOM 3452 C CA . ARG A 1 459 ? 14.550 -20.621 -30.501 1.00 32.78 457 ARG A CA 1
ATOM 3453 C C . ARG A 1 459 ? 15.251 -20.027 -31.723 1.00 35.98 457 ARG A C 1
ATOM 3454 O O . ARG A 1 459 ? 16.480 -19.897 -31.744 1.00 35.50 457 ARG A O 1
ATOM 3462 N N . LEU A 1 460 ? 14.469 -19.682 -32.742 1.00 32.70 458 LEU A N 1
ATOM 3463 C CA . LEU A 1 460 ? 15.018 -19.209 -34.011 1.00 38.56 458 LEU A CA 1
ATOM 3464 C C . LEU A 1 460 ? 15.544 -17.777 -33.933 1.00 39.26 458 LEU A C 1
ATOM 3465 O O . LEU A 1 460 ? 16.459 -17.409 -34.667 1.00 42.96 458 LEU A O 1
ATOM 3470 N N . LEU A 1 461 ? 14.960 -16.971 -33.052 1.00 42.16 459 LEU A N 1
ATOM 3471 C CA . LEU A 1 461 ? 15.416 -15.598 -32.877 1.00 53.77 459 LEU A CA 1
ATOM 3472 C C . LEU A 1 461 ? 16.888 -15.580 -32.487 1.00 67.05 459 LEU A C 1
ATOM 3473 O O . LEU A 1 461 ? 17.652 -14.717 -32.929 1.00 70.19 459 LEU A O 1
ATOM 3478 N N . GLU A 1 462 ? 17.284 -16.552 -31.671 1.00 66.25 460 GLU A N 1
ATOM 3479 C CA . GLU A 1 462 ? 18.625 -16.568 -31.100 1.00 65.93 460 GLU A CA 1
ATOM 3480 C C . GLU A 1 462 ? 19.659 -17.215 -32.027 1.00 65.60 460 GLU A C 1
ATOM 3481 O O . GLU A 1 462 ? 20.804 -16.763 -32.103 1.00 64.00 460 GLU A O 1
ATOM 3487 N N . ASN A 1 463 ? 19.254 -18.262 -32.738 1.00 59.78 461 ASN A N 1
ATOM 3488 C CA . ASN A 1 463 ? 20.138 -18.902 -33.709 1.00 58.83 461 ASN A CA 1
ATOM 3489 C C . ASN A 1 463 ? 20.354 -18.044 -34.954 1.00 59.82 461 ASN A C 1
ATOM 3490 O O . ASN A 1 463 ? 21.350 -18.203 -35.664 1.00 65.89 461 ASN A O 1
ATOM 3495 N N . GLY A 1 464 ? 19.418 -17.135 -35.214 1.00 52.97 462 GLY A N 1
ATOM 3496 C CA . GLY A 1 464 ? 19.507 -16.248 -36.361 1.00 52.99 462 GLY A CA 1
ATOM 3497 C C . GLY A 1 464 ? 20.019 -14.859 -36.013 1.00 54.92 462 GLY A C 1
ATOM 3498 O O . GLY A 1 464 ? 20.071 -13.977 -36.869 1.00 56.20 462 GLY A O 1
ATOM 3499 N N . ALA A 1 465 ? 20.400 -14.665 -34.753 1.00 50.93 463 ALA A N 1
ATOM 3500 C CA . ALA A 1 465 ? 20.912 -13.377 -34.291 1.00 44.40 463 ALA A CA 1
ATOM 3501 C C . ALA A 1 465 ? 22.385 -13.199 -34.655 1.00 46.16 463 ALA A C 1
ATOM 3502 O O . ALA A 1 465 ? 23.208 -14.073 -34.376 1.00 48.07 463 ALA A O 1
ATOM 3504 N N . ASN A 1 466 ? 22.712 -12.067 -35.274 1.00 44.03 464 ASN A N 1
ATOM 3505 C CA . ASN A 1 466 ? 24.094 -11.770 -35.651 1.00 48.69 464 ASN A CA 1
ATOM 3506 C C . ASN A 1 466 ? 25.026 -11.728 -34.443 1.00 45.84 464 ASN A C 1
ATOM 3507 O O . ASN A 1 466 ? 26.187 -12.129 -34.524 1.00 41.55 464 ASN A O 1
ATOM 3509 N N . SER A 1 467 ? 24.503 -11.248 -33.319 1.00 45.96 465 SER A N 1
ATOM 3510 C CA . SER A 1 467 ? 25.298 -11.084 -32.106 1.00 45.84 465 SER A CA 1
ATOM 3511 C C . SER A 1 467 ? 25.551 -12.401 -31.372 1.00 37.89 465 SER A C 1
ATOM 3512 O O . SER A 1 467 ? 26.371 -12.457 -30.456 1.00 37.57 465 SER A O 1
ATOM 3515 N N . SER A 1 468 ? 24.844 -13.458 -31.762 1.00 26.07 466 SER A N 1
ATOM 3516 C CA . SER A 1 468 ? 24.962 -14.719 -31.051 1.00 30.57 466 SER A CA 1
ATOM 3517 C C . SER A 1 468 ? 26.319 -15.376 -31.309 1.00 37.79 466 SER A C 1
ATOM 3518 O O . SER A 1 468 ? 26.848 -15.347 -32.430 1.00 35.98 466 SER A O 1
ATOM 3521 N N . PHE A 1 469 ? 26.881 -15.951 -30.253 1.00 23.83 467 PHE A N 1
ATOM 3522 C CA . PHE A 1 469 ? 28.182 -16.592 -30.329 1.00 29.51 467 PHE A CA 1
ATOM 3523 C C . PHE A 1 469 ? 28.141 -17.777 -31.279 1.00 27.15 467 PHE A C 1
ATOM 3524 O O . PHE A 1 469 ? 29.049 -17.965 -32.093 1.00 23.13 467 PHE A O 1
ATOM 3532 N N . VAL A 1 470 ? 27.083 -18.575 -31.169 1.00 21.85 468 VAL A N 1
ATOM 3533 C CA . VAL A 1 470 ? 26.956 -19.778 -31.976 1.00 31.24 468 VAL A CA 1
ATOM 3534 C C . VAL A 1 470 ? 26.928 -19.452 -33.462 1.00 34.95 468 VAL A C 1
ATOM 3535 O O . VAL A 1 470 ? 27.518 -20.169 -34.271 1.00 38.82 468 VAL A O 1
ATOM 3539 N N . ALA A 1 471 ? 26.248 -18.366 -33.815 1.00 37.77 469 ALA A N 1
ATOM 3540 C CA . ALA A 1 471 ? 26.154 -17.944 -35.206 1.00 36.41 469 ALA A CA 1
ATOM 3541 C C . ALA A 1 471 ? 27.521 -17.523 -35.732 1.00 34.51 469 ALA A C 1
ATOM 3542 O O . ALA A 1 471 ? 27.958 -17.983 -36.786 1.00 42.29 469 ALA A O 1
ATOM 3544 N N . GLN A 1 472 ? 28.185 -16.642 -34.989 1.00 25.46 470 GLN A N 1
ATOM 3545 C CA . GLN A 1 472 ? 29.491 -16.133 -35.376 1.00 29.48 470 GLN A CA 1
ATOM 3546 C C . GLN A 1 472 ? 30.545 -17.237 -35.472 1.00 34.66 470 GLN A C 1
ATOM 3547 O O . GLN A 1 472 ? 31.324 -17.281 -36.424 1.00 37.05 470 GLN A O 1
ATOM 3553 N N . ALA A 1 473 ? 30.566 -18.129 -34.491 1.00 30.53 471 ALA A N 1
ATOM 3554 C CA . ALA A 1 473 ? 31.513 -19.232 -34.516 1.00 35.69 471 ALA A CA 1
ATOM 3555 C C . ALA A 1 473 ? 31.326 -20.052 -35.787 1.00 39.86 471 ALA A C 1
ATOM 3556 O O . ALA A 1 473 ? 32.278 -20.616 -36.314 1.00 44.64 471 ALA A O 1
ATOM 3558 N N . ALA A 1 474 ? 30.094 -20.102 -36.282 1.00 44.76 472 ALA A N 1
ATOM 3559 C CA . ALA A 1 474 ? 29.774 -20.888 -37.470 1.00 41.70 472 ALA A CA 1
ATOM 3560 C C . ALA A 1 474 ? 30.068 -20.125 -38.759 1.00 40.73 472 ALA A C 1
ATOM 3561 O O . ALA A 1 474 ? 29.935 -20.667 -39.855 1.00 46.68 472 ALA A O 1
ATOM 3563 N N . ASP A 1 475 ? 30.460 -18.863 -38.621 1.00 30.74 473 ASP A N 1
ATOM 3564 C CA . ASP A 1 475 ? 30.768 -18.021 -39.765 1.00 38.95 473 ASP A CA 1
ATOM 3565 C C . ASP A 1 475 ? 32.279 -17.843 -39.851 1.00 40.86 473 ASP A C 1
ATOM 3566 O O . ASP A 1 475 ? 32.866 -17.079 -39.085 1.00 35.72 473 ASP A O 1
ATOM 3571 N N . TYR A 1 476 ? 32.909 -18.547 -40.786 1.00 41.63 474 TYR A N 1
ATOM 3572 C CA . TYR A 1 476 ? 34.372 -18.576 -40.847 1.00 38.74 474 TYR A CA 1
ATOM 3573 C C . TYR A 1 476 ? 35.016 -17.246 -41.242 1.00 35.57 474 TYR A C 1
ATOM 3574 O O . TYR A 1 476 ? 36.239 -17.122 -41.253 1.00 32.86 474 TYR A O 1
ATOM 3583 N N . ARG A 1 477 ? 34.199 -16.246 -41.551 1.00 36.19 475 ARG A N 1
ATOM 3584 C CA . ARG A 1 477 ? 34.729 -14.909 -41.775 1.00 34.87 475 ARG A CA 1
ATOM 3585 C C . ARG A 1 477 ? 35.179 -14.315 -40.453 1.00 34.21 475 ARG A C 1
ATOM 3586 O O . ARG A 1 477 ? 36.030 -13.428 -40.421 1.00 39.47 475 ARG A O 1
ATOM 3594 N N . VAL A 1 478 ? 34.593 -14.796 -39.361 1.00 32.23 476 VAL A N 1
ATOM 3595 C CA . VAL A 1 478 ? 34.926 -14.279 -38.039 1.00 34.67 476 VAL A CA 1
ATOM 3596 C C . VAL A 1 478 ? 36.126 -15.024 -37.479 1.00 32.01 476 VAL A C 1
ATOM 3597 O O . VAL A 1 478 ? 36.042 -16.223 -37.222 1.00 27.59 476 VAL A O 1
ATOM 3601 N N . PRO A 1 479 ? 37.248 -14.315 -37.295 1.00 32.77 477 PRO A N 1
ATOM 3602 C CA . PRO A 1 479 ? 38.489 -14.926 -36.810 1.00 34.97 477 PRO A CA 1
ATOM 3603 C C . PRO A 1 479 ? 38.337 -15.378 -35.367 1.00 41.14 477 PRO A C 1
ATOM 3604 O O . PRO A 1 479 ? 37.604 -14.752 -34.606 1.00 36.37 477 PRO A O 1
ATOM 3608 N N . VAL A 1 480 ? 39.025 -16.451 -34.997 1.00 38.62 478 VAL A N 1
ATOM 3609 C CA . VAL A 1 480 ? 38.983 -16.939 -33.627 1.00 31.58 478 VAL A CA 1
ATOM 3610 C C . VAL A 1 480 ? 39.263 -15.834 -32.598 1.00 35.48 478 VAL A C 1
ATOM 3611 O O . VAL A 1 480 ? 38.541 -15.709 -31.608 1.00 34.52 478 VAL A O 1
ATOM 3615 N N . PRO A 1 481 ? 40.302 -15.018 -32.831 1.00 43.26 479 PRO A N 1
ATOM 3616 C CA . PRO A 1 481 ? 40.595 -13.980 -31.836 1.00 48.15 479 PRO A CA 1
ATOM 3617 C C . PRO A 1 481 ? 39.424 -13.022 -31.603 1.00 42.94 479 PRO A C 1
ATOM 3618 O O . PRO A 1 481 ? 39.301 -12.477 -30.507 1.00 46.26 479 PRO A O 1
ATOM 3622 N N . ALA A 1 482 ? 38.574 -12.837 -32.609 1.00 37.73 480 ALA A N 1
ATOM 3623 C CA . ALA A 1 482 ? 37.406 -11.968 -32.480 1.00 45.10 480 ALA A CA 1
ATOM 3624 C C . ALA A 1 482 ? 36.372 -12.518 -31.491 1.00 42.09 480 ALA A C 1
ATOM 3625 O O . ALA A 1 482 ? 35.713 -11.762 -30.774 1.00 38.59 480 ALA A O 1
ATOM 3627 N N . LEU A 1 483 ? 36.224 -13.836 -31.468 1.00 38.49 481 LEU A N 1
ATOM 3628 C CA . LEU A 1 483 ? 35.294 -14.479 -30.551 1.00 34.22 481 LEU A CA 1
ATOM 3629 C C . LEU A 1 483 ? 35.825 -14.399 -29.126 1.00 36.55 481 LEU A C 1
ATOM 3630 O O . LEU A 1 483 ? 35.101 -14.674 -28.166 1.00 40.60 481 LEU A O 1
ATOM 3635 N N . LEU A 1 484 ? 37.089 -14.003 -29.000 1.00 28.15 482 LEU A N 1
ATOM 3636 C CA . LEU A 1 484 ? 37.797 -14.038 -27.723 1.00 28.33 482 LEU A CA 1
ATOM 3637 C C . LEU A 1 484 ? 37.958 -12.669 -27.074 1.00 29.30 482 LEU A C 1
ATOM 3638 O O . LEU A 1 484 ? 38.579 -12.545 -26.016 1.00 29.25 482 LEU A O 1
ATOM 3643 N N . GLN A 1 485 ? 37.419 -11.642 -27.716 1.00 29.09 483 GLN A N 1
ATOM 3644 C CA . GLN A 1 485 ? 37.478 -10.299 -27.160 1.00 37.95 483 GLN A CA 1
ATOM 3645 C C . GLN A 1 485 ? 36.813 -10.300 -25.793 1.00 40.23 483 GLN A C 1
ATOM 3646 O O . GLN A 1 485 ? 35.690 -10.788 -25.645 1.00 35.30 483 GLN A O 1
ATOM 3652 N N . ARG A 1 486 ? 37.498 -9.764 -24.791 1.00 36.53 484 ARG A N 1
ATOM 3653 C CA . ARG A 1 486 ? 36.887 -9.650 -23.473 1.00 38.24 484 ARG A CA 1
ATOM 3654 C C . ARG A 1 486 ? 35.804 -8.569 -23.453 1.00 39.00 484 ARG A C 1
ATOM 3655 O O . ARG A 1 486 ? 35.957 -7.514 -24.074 1.00 33.64 484 ARG A O 1
ATOM 3663 N N . PRO A 1 487 ? 34.691 -8.848 -22.758 1.00 35.59 485 PRO A N 1
ATOM 3664 C CA . PRO A 1 487 ? 33.551 -7.927 -22.686 1.00 33.99 485 PRO A CA 1
ATOM 3665 C C . PRO A 1 487 ? 33.950 -6.543 -22.178 1.00 29.36 485 PRO A C 1
ATOM 3666 O O . PRO A 1 487 ? 33.502 -5.536 -22.728 1.00 24.17 485 PRO A O 1
ATOM 3670 N N . ALA A 1 488 ? 34.782 -6.497 -21.145 1.00 27.46 486 ALA A N 1
ATOM 3671 C CA . ALA A 1 488 ? 35.263 -5.230 -20.608 1.00 29.50 486 ALA A CA 1
ATOM 3672 C C . ALA A 1 488 ? 35.964 -4.388 -21.675 1.00 38.34 486 ALA A C 1
ATOM 3673 O O . ALA A 1 488 ? 35.893 -3.161 -21.650 1.00 36.90 486 ALA A O 1
ATOM 3675 N N . ASP A 1 489 ? 36.632 -5.047 -22.617 1.00 39.76 487 ASP A N 1
ATOM 3676 C CA . ASP A 1 489 ? 37.356 -4.327 -23.662 1.00 40.47 487 ASP A CA 1
ATOM 3677 C C . ASP A 1 489 ? 36.435 -3.809 -24.755 1.00 39.64 487 ASP A C 1
ATOM 3678 O O . ASP A 1 489 ? 36.820 -2.949 -25.548 1.00 46.35 487 ASP A O 1
ATOM 3683 N N . ALA A 1 490 ? 35.216 -4.337 -24.795 1.00 34.72 488 ALA A N 1
ATOM 3684 C CA . ALA A 1 490 ? 34.222 -3.876 -25.754 1.00 30.32 488 ALA A CA 1
ATOM 3685 C C . ALA A 1 490 ? 33.513 -2.646 -25.208 1.00 31.66 488 ALA A C 1
ATOM 3686 O O . ALA A 1 490 ? 33.137 -1.748 -25.962 1.00 29.06 488 ALA A O 1
ATOM 3688 N N . ILE A 1 491 ? 33.333 -2.620 -23.889 1.00 34.16 489 ILE A N 1
ATOM 3689 C CA . ILE A 1 491 ? 32.672 -1.511 -23.204 1.00 36.46 489 ILE A CA 1
ATOM 3690 C C . ILE A 1 491 ? 33.636 -0.349 -22.937 1.00 38.40 489 ILE A C 1
ATOM 3691 O O . ILE A 1 491 ? 33.298 0.811 -23.162 1.00 40.44 489 ILE A O 1
ATOM 3696 N N . VAL A 1 492 ? 34.829 -0.687 -22.451 1.00 37.16 490 VAL A N 1
ATOM 3697 C CA . VAL A 1 492 ? 35.894 0.268 -22.118 1.00 43.81 490 VAL A CA 1
ATOM 3698 C C . VAL A 1 492 ? 35.549 1.296 -21.032 1.00 48.59 490 VAL A C 1
ATOM 3699 O O . VAL A 1 492 ? 36.298 1.453 -20.068 1.00 49.70 490 VAL A O 1
ATOM 3703 N N . ARG A 1 493 ? 34.420 1.981 -21.178 1.00 47.29 491 ARG A N 1
ATOM 3704 C CA . ARG A 1 493 ? 34.059 3.067 -20.271 1.00 45.90 491 ARG A CA 1
ATOM 3705 C C . ARG A 1 493 ? 32.620 2.941 -19.780 1.00 38.64 491 ARG A C 1
ATOM 3706 O O . ARG A 1 493 ? 31.716 2.670 -20.567 1.00 39.62 491 ARG A O 1
ATOM 3714 N N . PRO A 1 494 ? 32.408 3.147 -18.473 1.00 37.83 492 PRO A N 1
ATOM 3715 C CA . PRO A 1 494 ? 31.090 3.075 -17.835 1.00 37.87 492 PRO A CA 1
ATOM 3716 C C . PRO A 1 494 ? 30.003 3.810 -18.617 1.00 42.61 492 PRO A C 1
ATOM 3717 O O . PRO A 1 494 ? 28.932 3.246 -18.854 1.00 36.90 492 PRO A O 1
ATOM 3721 N N . GLN A 1 495 ? 30.279 5.048 -19.017 1.00 44.18 493 GLN A N 1
ATOM 3722 C CA . GLN A 1 495 ? 29.287 5.865 -19.716 1.00 43.61 493 GLN A CA 1
ATOM 3723 C C . GLN A 1 495 ? 28.919 5.284 -21.081 1.00 37.86 493 GLN A C 1
ATOM 3724 O O . GLN A 1 495 ? 27.943 5.711 -21.705 1.00 32.80 493 GLN A O 1
ATOM 3730 N N . ALA A 1 496 ? 29.700 4.309 -21.541 1.00 35.22 494 ALA A N 1
ATOM 3731 C CA . ALA A 1 496 ? 29.421 3.633 -22.806 1.00 37.91 494 ALA A CA 1
ATOM 3732 C C . ALA A 1 496 ? 28.595 2.358 -22.602 1.00 30.79 494 ALA A C 1
ATOM 3733 O O . ALA A 1 496 ? 28.414 1.569 -23.529 1.00 28.51 494 ALA A O 1
ATOM 3735 N N . ALA A 1 497 ? 28.091 2.162 -21.390 1.00 31.79 495 ALA A N 1
ATOM 3736 C CA . ALA A 1 497 ? 27.399 0.921 -21.049 1.00 25.10 495 ALA A CA 1
ATOM 3737 C C . ALA A 1 497 ? 26.138 0.705 -21.892 1.00 23.25 495 ALA A C 1
ATOM 3738 O O . ALA A 1 497 ? 25.966 -0.349 -22.507 1.00 27.73 495 ALA A O 1
ATOM 3740 N N . ALA A 1 498 ? 25.265 1.707 -21.922 1.00 22.91 496 ALA A N 1
ATOM 3741 C CA . ALA A 1 498 ? 24.027 1.638 -22.692 1.00 28.22 496 ALA A CA 1
ATOM 3742 C C . ALA A 1 498 ? 24.298 1.651 -24.193 1.00 31.36 496 ALA A C 1
ATOM 3743 O O . ALA A 1 498 ? 25.282 2.227 -24.643 1.00 35.91 496 ALA A O 1
ATOM 3745 N N . HIS A 1 499 ? 23.427 1.014 -24.970 1.00 26.69 497 HIS A N 1
ATOM 3746 C CA . HIS A 1 499 ? 23.573 1.036 -26.421 1.00 22.77 497 HIS A CA 1
ATOM 3747 C C . HIS A 1 499 ? 23.225 2.421 -26.950 1.00 27.25 497 HIS A C 1
ATOM 3748 O O . HIS A 1 499 ? 22.153 2.948 -26.645 1.00 26.95 497 HIS A O 1
ATOM 3755 N N . PRO A 1 500 ? 24.133 3.004 -27.752 1.00 34.63 498 PRO A N 1
ATOM 3756 C CA . PRO A 1 500 ? 24.063 4.384 -28.246 1.00 38.52 498 PRO A CA 1
ATOM 3757 C C . PRO A 1 500 ? 22.937 4.587 -29.246 1.00 39.59 498 PRO A C 1
ATOM 3758 O O . PRO A 1 500 ? 22.546 5.725 -29.487 1.00 44.40 498 PRO A O 1
ATOM 3762 N N . ARG A 1 501 ? 22.424 3.505 -29.823 1.00 37.06 499 ARG A N 1
ATOM 3763 C CA . ARG A 1 501 ? 21.371 3.628 -30.828 1.00 33.98 499 ARG A CA 1
ATOM 3764 C C . ARG A 1 501 ? 20.015 3.084 -30.377 1.00 31.75 499 ARG A C 1
ATOM 3765 O O . ARG A 1 501 ? 19.138 2.834 -31.199 1.00 29.82 499 ARG A O 1
ATOM 3773 N N . ILE A 1 502 ? 19.846 2.911 -29.070 1.00 30.86 500 ILE A N 1
ATOM 3774 C CA . ILE A 1 502 ? 18.550 2.531 -28.515 1.00 30.29 500 ILE A CA 1
ATOM 3775 C C . ILE A 1 502 ? 18.111 3.589 -27.517 1.00 30.42 500 ILE A C 1
ATOM 3776 O O . ILE A 1 502 ? 18.642 3.671 -26.409 1.00 28.62 500 ILE A O 1
ATOM 3781 N N . PRO A 1 503 ? 17.143 4.424 -27.912 1.00 29.37 501 PRO A N 1
ATOM 3782 C CA . PRO A 1 503 ? 16.726 5.507 -27.019 1.00 22.01 501 PRO A CA 1
ATOM 3783 C C . PRO A 1 503 ? 15.901 4.962 -25.865 1.00 24.95 501 PRO A C 1
ATOM 3784 O O . PRO A 1 503 ? 15.232 3.942 -26.027 1.00 25.83 501 PRO A O 1
ATOM 3788 N N . LEU A 1 504 ? 15.955 5.629 -24.718 1.00 24.33 502 LEU A N 1
ATOM 3789 C CA . LEU A 1 504 ? 15.038 5.342 -23.623 1.00 30.93 502 LEU A CA 1
ATOM 3790 C C . LEU A 1 504 ? 13.609 5.596 -24.097 1.00 28.77 502 LEU A C 1
ATOM 3791 O O . LEU A 1 504 ? 13.391 6.404 -24.993 1.00 20.86 502 LEU A O 1
ATOM 3796 N N . PRO A 1 505 ? 12.627 4.915 -23.491 1.00 27.25 503 PRO A N 1
ATOM 3797 C CA . PRO A 1 505 ? 11.247 5.103 -23.950 1.00 20.84 503 PRO A CA 1
ATOM 3798 C C . PRO A 1 505 ? 10.804 6.570 -23.967 1.00 25.16 503 PRO A C 1
ATOM 3799 O O . PRO A 1 505 ? 10.064 6.947 -24.868 1.00 21.53 503 PRO A O 1
ATOM 3803 N N . CYS A 1 506 ? 11.247 7.383 -23.011 1.00 21.93 504 CYS A N 1
ATOM 3804 C CA . CYS A 1 506 ? 10.807 8.780 -22.974 1.00 23.20 504 CYS A CA 1
ATOM 3805 C C . CYS A 1 506 ? 11.316 9.564 -24.181 1.00 25.60 504 CYS A C 1
ATOM 3806 O O . CYS A 1 506 ? 10.769 10.614 -24.512 1.00 25.43 504 CYS A O 1
ATOM 3809 N N . ASP A 1 507 ? 12.354 9.041 -24.837 1.00 25.95 505 ASP A N 1
ATOM 3810 C CA . ASP A 1 507 ? 12.973 9.693 -25.992 1.00 23.17 505 ASP A CA 1
ATOM 3811 C C . ASP A 1 507 ? 12.611 9.032 -27.314 1.00 27.61 505 ASP A C 1
ATOM 3812 O O . ASP A 1 507 ? 13.242 9.293 -28.340 1.00 29.62 505 ASP A O 1
ATOM 3817 N N . LEU A 1 508 ? 11.592 8.182 -27.288 1.00 27.18 506 LEU A N 1
ATOM 3818 C CA . LEU A 1 508 ? 11.215 7.410 -28.465 1.00 27.34 506 LEU A CA 1
ATOM 3819 C C . LEU A 1 508 ? 10.979 8.291 -29.689 1.00 30.10 506 LEU A C 1
ATOM 3820 O O . LEU A 1 508 ? 11.276 7.884 -30.812 1.00 28.89 506 LEU A O 1
ATOM 3825 N N . PHE A 1 509 ? 10.456 9.498 -29.474 1.00 24.65 507 PHE A N 1
ATOM 3826 C CA . PHE A 1 509 ? 10.086 10.363 -30.593 1.00 27.59 507 PHE A CA 1
ATOM 3827 C C . PHE A 1 509 ? 10.987 11.580 -30.731 1.00 31.52 507 PHE A C 1
ATOM 3828 O O . PHE A 1 509 ? 10.744 12.424 -31.586 1.00 30.05 507 PHE A O 1
ATOM 3836 N N . ALA A 1 510 ? 12.014 11.681 -29.890 1.00 33.20 508 ALA A N 1
ATOM 3837 C CA . ALA A 1 510 ? 12.956 12.796 -29.989 1.00 34.60 508 ALA A CA 1
ATOM 3838 C C . ALA A 1 510 ? 13.562 12.804 -31.386 1.00 31.88 508 ALA A C 1
ATOM 3839 O O . ALA A 1 510 ? 13.780 11.749 -31.972 1.00 37.74 508 ALA A O 1
ATOM 3841 N N . PRO A 1 511 ? 13.838 13.996 -31.923 1.00 37.74 509 PRO A N 1
ATOM 3842 C CA . PRO A 1 511 ? 13.685 15.274 -31.231 1.00 39.77 509 PRO A CA 1
ATOM 3843 C C . PRO A 1 511 ? 12.329 15.920 -31.486 1.00 40.56 509 PRO A C 1
ATOM 3844 O O . PRO A 1 511 ? 12.132 17.059 -31.072 1.00 43.45 509 PRO A O 1
ATOM 3848 N N . GLU A 1 512 ? 11.418 15.211 -32.151 1.00 45.95 510 GLU A N 1
ATOM 3849 C CA . GLU A 1 512 ? 10.088 15.751 -32.444 1.00 51.70 510 GLU A CA 1
ATOM 3850 C C . GLU A 1 512 ? 9.362 16.191 -31.174 1.00 53.79 510 GLU A C 1
ATOM 3851 O O . GLU A 1 512 ? 9.057 17.371 -31.002 1.00 56.89 510 GLU A O 1
ATOM 3857 N N . ARG A 1 513 ? 9.085 15.241 -30.284 1.00 39.95 511 ARG A N 1
ATOM 3858 C CA . ARG A 1 513 ? 8.381 15.555 -29.046 1.00 33.36 511 ARG A CA 1
ATOM 3859 C C . ARG A 1 513 ? 8.769 14.580 -27.946 1.00 30.63 511 ARG A C 1
ATOM 3860 O O . ARG A 1 513 ? 9.384 13.551 -28.215 1.00 25.34 511 ARG A O 1
ATOM 3868 N N . ARG A 1 514 ? 8.413 14.903 -26.706 1.00 25.32 512 ARG A N 1
ATOM 3869 C CA . ARG A 1 514 ? 8.576 13.952 -25.615 1.00 26.10 512 ARG A CA 1
ATOM 3870 C C . ARG A 1 514 ? 7.459 12.908 -25.631 1.00 25.80 512 ARG A C 1
ATOM 3871 O O . ARG A 1 514 ? 6.379 13.131 -26.186 1.00 24.16 512 ARG A O 1
ATOM 3879 N N . ASN A 1 515 ? 7.739 11.759 -25.032 1.00 24.05 513 ASN A N 1
ATOM 3880 C CA . ASN A 1 515 ? 6.775 10.677 -24.937 1.00 25.27 513 ASN A CA 1
ATOM 3881 C C . ASN A 1 515 ? 6.132 10.747 -23.558 1.00 30.63 513 ASN A C 1
ATOM 3882 O O . ASN A 1 515 ? 6.774 11.171 -22.597 1.00 30.75 513 ASN A O 1
ATOM 3887 N N . SER A 1 516 ? 4.867 10.360 -23.451 1.00 23.46 514 SER A N 1
ATOM 3888 C CA . SER A 1 516 ? 4.222 10.328 -22.142 1.00 23.18 514 SER A CA 1
ATOM 3889 C C . SER A 1 516 ? 4.794 9.180 -21.312 1.00 26.15 514 SER A C 1
ATOM 3890 O O . SER A 1 516 ? 5.354 8.230 -21.861 1.00 23.20 514 SER A O 1
ATOM 3893 N N . ARG A 1 517 ? 4.654 9.267 -19.995 1.00 24.68 515 ARG A N 1
ATOM 3894 C CA . ARG A 1 517 ? 5.174 8.234 -19.103 1.00 24.48 515 ARG A CA 1
ATOM 3895 C C . ARG A 1 517 ? 4.127 7.184 -18.771 1.00 22.96 515 ARG A C 1
ATOM 3896 O O . ARG A 1 517 ? 2.954 7.504 -18.582 1.00 22.74 515 ARG A O 1
ATOM 3904 N N . GLY A 1 518 ? 4.566 5.929 -18.686 1.00 19.17 516 GLY A N 1
ATOM 3905 C CA . GLY A 1 518 ? 3.703 4.834 -18.283 1.00 20.40 516 GLY A CA 1
ATOM 3906 C C . GLY A 1 518 ? 4.156 4.246 -16.959 1.00 26.65 516 GLY A C 1
ATOM 3907 O O . GLY A 1 518 ? 4.960 4.848 -16.251 1.00 27.96 516 GLY A O 1
ATOM 3908 N N . VAL A 1 519 ? 3.646 3.064 -16.632 1.00 18.19 517 VAL A N 1
ATOM 3909 C CA . VAL A 1 519 ? 3.964 2.401 -15.376 1.00 17.53 517 VAL A CA 1
ATOM 3910 C C . VAL A 1 519 ? 4.109 0.910 -15.640 1.00 23.32 517 VAL A C 1
ATOM 3911 O O . VAL A 1 519 ? 3.317 0.337 -16.387 1.00 26.22 517 VAL A O 1
ATOM 3915 N N . GLU A 1 520 ? 5.125 0.287 -15.048 1.00 18.45 518 GLU A N 1
ATOM 3916 C CA . GLU A 1 520 ? 5.275 -1.163 -15.129 1.00 18.89 518 GLU A CA 1
ATOM 3917 C C . GLU A 1 520 ? 4.518 -1.834 -13.988 1.00 24.32 518 GLU A C 1
ATOM 3918 O O . GLU A 1 520 ? 4.938 -1.766 -12.828 1.00 24.12 518 GLU A O 1
ATOM 3924 N N . PHE A 1 521 ? 3.399 -2.474 -14.324 1.00 20.96 519 PHE A N 1
ATOM 3925 C CA . PHE A 1 521 ? 2.550 -3.121 -13.333 1.00 24.43 519 PHE A CA 1
ATOM 3926 C C . PHE A 1 521 ? 3.276 -4.307 -12.690 1.00 27.62 519 PHE A C 1
ATOM 3927 O O . PHE A 1 521 ? 2.923 -4.741 -11.592 1.00 21.97 519 PHE A O 1
ATOM 3935 N N . GLY A 1 522 ? 4.295 -4.817 -13.379 1.00 22.28 520 GLY A N 1
ATOM 3936 C CA . GLY A 1 522 ? 5.061 -5.952 -12.894 1.00 25.01 520 GLY A CA 1
ATOM 3937 C C . GLY A 1 522 ? 6.133 -5.570 -11.890 1.00 27.09 520 GLY A C 1
ATOM 3938 O O . GLY A 1 522 ? 6.892 -6.423 -11.433 1.00 25.76 520 GLY A O 1
ATOM 3939 N N . ALA A 1 523 ? 6.208 -4.280 -11.569 1.00 20.74 521 ALA A N 1
ATOM 3940 C CA . ALA A 1 523 ? 7.095 -3.786 -10.522 1.00 23.69 521 ALA A CA 1
ATOM 3941 C C . ALA A 1 523 ? 6.228 -3.340 -9.357 1.00 28.82 521 ALA A C 1
ATOM 3942 O O . ALA A 1 523 ? 5.621 -2.270 -9.408 1.00 32.53 521 ALA A O 1
ATOM 3944 N N . ARG A 1 524 ? 6.173 -4.151 -8.304 1.00 29.51 522 ARG A N 1
ATOM 3945 C CA . ARG A 1 524 ? 5.191 -3.937 -7.238 1.00 25.64 522 ARG A CA 1
ATOM 3946 C C . ARG A 1 524 ? 5.268 -2.553 -6.587 1.00 29.65 522 ARG A C 1
ATOM 3947 O O . ARG A 1 524 ? 4.250 -2.007 -6.160 1.00 34.38 522 ARG A O 1
ATOM 3955 N N . THR A 1 525 ? 6.465 -1.983 -6.512 1.00 28.42 523 THR A N 1
ATOM 3956 C CA . THR A 1 525 ? 6.613 -0.642 -5.961 1.00 31.37 523 THR A CA 1
ATOM 3957 C C . THR A 1 525 ? 5.877 0.372 -6.833 1.00 28.91 523 THR A C 1
ATOM 3958 O O . THR A 1 525 ? 5.186 1.254 -6.323 1.00 28.19 523 THR A O 1
ATOM 3962 N N . ALA A 1 526 ? 6.022 0.233 -8.148 1.00 22.25 524 ALA A N 1
ATOM 3963 C CA . ALA A 1 526 ? 5.387 1.146 -9.099 1.00 19.53 524 ALA A CA 1
ATOM 3964 C C . ALA A 1 526 ? 3.870 0.983 -9.128 1.00 23.26 524 ALA A C 1
ATOM 3965 O O . ALA A 1 526 ? 3.136 1.973 -9.126 1.00 28.20 524 ALA A O 1
ATOM 3967 N N . LEU A 1 527 ? 3.402 -0.265 -9.157 1.00 22.27 525 LEU A N 1
ATOM 3968 C CA . LEU A 1 527 ? 1.968 -0.533 -9.179 1.00 26.94 525 LEU A CA 1
ATOM 3969 C C . LEU A 1 527 ? 1.302 -0.129 -7.857 1.00 29.23 525 LEU A C 1
ATOM 3970 O O . LEU A 1 527 ? 0.216 0.458 -7.850 1.00 28.36 525 LEU A O 1
ATOM 3975 N N . ASP A 1 528 ? 1.952 -0.444 -6.741 1.00 22.82 526 ASP A N 1
ATOM 3976 C CA . ASP A 1 528 ? 1.402 -0.103 -5.426 1.00 26.77 526 ASP A CA 1
ATOM 3977 C C . ASP A 1 528 ? 1.288 1.407 -5.248 1.00 27.35 526 ASP A C 1
ATOM 3978 O O . ASP A 1 528 ? 0.318 1.901 -4.674 1.00 29.41 526 ASP A O 1
ATOM 3983 N N . GLN A 1 529 ? 2.281 2.141 -5.744 1.00 29.42 527 GLN A N 1
ATOM 3984 C CA . GLN A 1 529 ? 2.281 3.596 -5.605 1.00 28.36 527 GLN A CA 1
ATOM 3985 C C . GLN A 1 529 ? 1.191 4.222 -6.469 1.00 27.55 527 GLN A C 1
ATOM 3986 O O . GLN A 1 529 ? 0.470 5.121 -6.025 1.00 28.10 527 GLN A O 1
ATOM 3992 N N . LEU A 1 530 ? 1.076 3.743 -7.704 1.00 26.83 528 LEU A N 1
ATOM 3993 C CA . LEU A 1 530 ? 0.023 4.185 -8.612 1.00 29.44 528 LEU A CA 1
ATOM 3994 C C . LEU A 1 530 ? -1.362 3.954 -8.007 1.00 32.43 528 LEU A C 1
ATOM 3995 O O . LEU A 1 530 ? -2.221 4.828 -8.060 1.00 33.08 528 LEU A O 1
ATOM 4000 N N . LEU A 1 531 ? -1.574 2.767 -7.443 1.00 31.21 529 LEU A N 1
ATOM 4001 C CA . LEU A 1 531 ? -2.861 2.420 -6.845 1.00 32.76 529 LEU A CA 1
ATOM 4002 C C . LEU A 1 531 ? -3.181 3.348 -5.683 1.00 32.44 529 LEU A C 1
ATOM 4003 O O . LEU A 1 531 ? -4.306 3.819 -5.547 1.00 33.17 529 LEU A O 1
ATOM 4008 N N . THR A 1 532 ? -2.176 3.599 -4.851 1.00 32.57 530 THR A N 1
ATOM 4009 C CA . THR A 1 532 ? -2.302 4.503 -3.716 1.00 36.07 530 THR A CA 1
ATOM 4010 C C . THR A 1 532 ? -2.637 5.921 -4.171 1.00 34.24 530 THR A C 1
ATOM 4011 O O . THR A 1 532 ? -3.556 6.549 -3.648 1.00 30.19 530 THR A O 1
ATOM 4015 N N . ASP A 1 533 ? -1.891 6.417 -5.154 1.00 26.54 531 ASP A N 1
ATOM 4016 C CA . ASP A 1 533 ? -2.092 7.769 -5.660 1.00 28.78 531 ASP A CA 1
ATOM 4017 C C . ASP A 1 533 ? -3.513 7.954 -6.176 1.00 36.80 531 ASP A C 1
ATOM 4018 O O . ASP A 1 533 ? -4.179 8.933 -5.841 1.00 32.17 531 ASP A O 1
ATOM 4023 N N . VAL A 1 534 ? -3.979 7.003 -6.981 1.00 35.85 532 VAL A N 1
ATOM 4024 C CA . VAL A 1 534 ? -5.329 7.069 -7.528 1.00 32.16 532 VAL A CA 1
ATOM 4025 C C . VAL A 1 534 ? -6.363 6.990 -6.409 1.00 37.04 532 VAL A C 1
ATOM 4026 O O . VAL A 1 534 ? -7.359 7.714 -6.420 1.00 35.98 532 VAL A O 1
ATOM 4030 N N . LYS A 1 535 ? -6.117 6.114 -5.439 1.00 33.70 533 LYS A N 1
ATOM 4031 C CA . LYS A 1 535 ? -7.026 5.959 -4.313 1.00 41.87 533 LYS A CA 1
ATOM 4032 C C . LYS A 1 535 ? -7.120 7.256 -3.509 1.00 43.40 533 LYS A C 1
ATOM 4033 O O . LYS A 1 535 ? -8.182 7.608 -2.998 1.00 38.01 533 LYS A O 1
ATOM 4039 N N . ALA A 1 536 ? -6.003 7.970 -3.413 1.00 47.57 534 ALA A N 1
ATOM 4040 C CA . ALA A 1 536 ? -5.956 9.224 -2.670 1.00 49.73 534 ALA A CA 1
ATOM 4041 C C . ALA A 1 536 ? -6.823 10.307 -3.312 1.00 48.34 534 ALA A C 1
ATOM 4042 O O . ALA A 1 536 ? -7.305 11.205 -2.628 1.00 46.86 534 ALA A O 1
ATOM 4044 N N . GLU A 1 537 ? -7.012 10.224 -4.625 1.00 51.76 535 GLU A N 1
ATOM 4045 C CA . GLU A 1 537 ? -7.817 11.211 -5.339 1.00 52.44 535 GLU A CA 1
ATOM 4046 C C . GLU A 1 537 ? -9.303 10.942 -5.147 1.00 65.25 535 GLU A C 1
ATOM 4047 O O . GLU A 1 537 ? -9.802 9.867 -5.482 1.00 61.63 535 GLU A O 1
ATOM 4053 N N . THR A 1 538 ? -10.001 11.933 -4.605 1.00 84.94 536 THR A N 1
ATOM 4054 C CA . THR A 1 538 ? -11.397 11.775 -4.222 1.00 97.92 536 THR A CA 1
ATOM 4055 C C . THR A 1 538 ? -12.343 12.435 -5.224 1.00 109.66 536 THR A C 1
ATOM 4056 O O . THR A 1 538 ? -11.955 13.342 -5.962 1.00 110.70 536 THR A O 1
ATOM 4060 N N . GLY A 1 539 ? -13.588 11.969 -5.243 1.00 118.44 537 GLY A N 1
ATOM 4061 C CA . GLY A 1 539 ? -14.594 12.508 -6.139 1.00 123.83 537 GLY A CA 1
ATOM 4062 C C . GLY A 1 539 ? -15.990 12.033 -5.782 1.00 128.20 537 GLY A C 1
ATOM 4063 O O . GLY A 1 539 ? -16.344 10.878 -6.020 1.00 127.71 537 GLY A O 1
ATOM 4064 N N . ASP A 1 540 ? -16.784 12.929 -5.205 1.00 131.55 538 ASP A N 1
ATOM 4065 C CA . ASP A 1 540 ? -18.149 12.600 -4.814 1.00 134.17 538 ASP A CA 1
ATOM 4066 C C . ASP A 1 540 ? -19.043 12.458 -6.040 1.00 137.54 538 ASP A C 1
ATOM 4067 O O . ASP A 1 540 ? -20.085 11.802 -5.986 1.00 139.67 538 ASP A O 1
ATOM 4069 N N . LEU A 1 541 ? -18.624 13.076 -7.141 1.00 137.79 539 LEU A N 1
ATOM 4070 C CA . LEU A 1 541 ? -19.374 13.052 -8.395 1.00 137.44 539 LEU A CA 1
ATOM 4071 C C . LEU A 1 541 ? -20.622 13.933 -8.339 1.00 137.51 539 LEU A C 1
ATOM 4072 O O . LEU A 1 541 ? -21.743 13.447 -8.491 1.00 139.00 539 LEU A O 1
ATOM 4074 N N . LYS A 1 542 ? -20.419 15.231 -8.120 1.00 134.06 540 LYS A N 1
ATOM 4075 C CA . LYS A 1 542 ? -21.524 16.184 -8.097 1.00 129.13 540 LYS A CA 1
ATOM 4076 C C . LYS A 1 542 ? -22.110 16.339 -9.497 1.00 128.05 540 LYS A C 1
ATOM 4077 O O . LYS A 1 542 ? -21.369 16.406 -10.479 1.00 128.67 540 LYS A O 1
ATOM 4083 N N . PRO A 1 543 ? -23.447 16.385 -9.592 1.00 123.56 541 PRO A N 1
ATOM 4084 C CA . PRO A 1 543 ? -24.124 16.594 -10.877 1.00 116.46 541 PRO A CA 1
ATOM 4085 C C . PRO A 1 543 ? -23.709 17.907 -11.539 1.00 105.61 541 PRO A C 1
ATOM 4086 O O . PRO A 1 543 ? -23.512 18.915 -10.858 1.00 106.01 541 PRO A O 1
ATOM 4090 N N . ILE A 1 544 ? -23.576 17.883 -12.862 1.00 93.93 542 ILE A N 1
ATOM 4091 C CA . ILE A 1 544 ? -23.199 19.066 -13.625 1.00 81.48 542 ILE A CA 1
ATOM 4092 C C . ILE A 1 544 ? -24.381 19.591 -14.432 1.00 80.44 542 ILE A C 1
ATOM 4093 O O . ILE A 1 544 ? -24.788 18.982 -15.423 1.00 84.36 542 ILE A O 1
ATOM 4098 N N . ALA A 1 545 ? -24.922 20.726 -14.001 1.00 74.80 543 ALA A N 1
ATOM 4099 C CA . ALA A 1 545 ? -26.106 21.312 -14.623 1.00 72.14 543 ALA A CA 1
ATOM 4100 C C . ALA A 1 545 ? -25.992 21.437 -16.144 1.00 72.51 543 ALA A C 1
ATOM 4101 O O . ALA A 1 545 ? -24.990 21.932 -16.664 1.00 70.85 543 ALA A O 1
ATOM 4103 N N . ASP A 1 546 ? -27.030 20.986 -16.844 1.00 68.17 544 ASP A N 1
ATOM 4104 C CA . ASP A 1 546 ? -27.109 21.121 -18.296 1.00 61.36 544 ASP A CA 1
ATOM 4105 C C . ASP A 1 546 ? -27.216 22.585 -18.707 1.00 61.14 544 ASP A C 1
ATOM 4106 O O . ASP A 1 546 ? -27.643 23.431 -17.925 1.00 61.13 544 ASP A O 1
ATOM 4111 N N . ALA A 1 547 ? -26.825 22.873 -19.944 1.00 54.49 545 ALA A N 1
ATOM 4112 C CA . ALA A 1 547 ? -26.983 24.205 -20.503 1.00 50.22 545 ALA A CA 1
ATOM 4113 C C . ALA A 1 547 ? -28.339 24.328 -21.192 1.00 49.48 545 ALA A C 1
ATOM 4114 O O . ALA A 1 547 ? -28.884 23.344 -21.693 1.00 47.53 545 ALA A O 1
ATOM 4116 N N . THR A 1 548 ? -28.882 25.540 -21.202 1.00 52.83 546 THR A N 1
ATOM 4117 C CA . THR A 1 548 ? -30.095 25.836 -21.950 1.00 59.03 546 THR A CA 1
ATOM 4118 C C . THR A 1 548 ? -29.704 26.269 -23.355 1.00 59.52 546 THR A C 1
ATOM 4119 O O . THR A 1 548 ? -28.570 26.684 -23.579 1.00 54.72 546 THR A O 1
ATOM 4123 N N . PRO A 1 549 ? -30.640 26.166 -24.310 1.00 63.92 547 PRO A N 1
ATOM 4124 C CA . PRO A 1 549 ? -30.353 26.565 -25.693 1.00 62.00 547 PRO A CA 1
ATOM 4125 C C . PRO A 1 549 ? -29.869 28.011 -25.786 1.00 63.31 547 PRO A C 1
ATOM 4126 O O . PRO A 1 549 ? -29.100 28.341 -26.692 1.00 62.93 547 PRO A O 1
ATOM 4130 N N . ASP A 1 550 ? -30.311 28.854 -24.857 1.00 58.37 548 ASP A N 1
ATOM 4131 C CA . ASP A 1 550 ? -29.850 30.235 -24.799 1.00 58.96 548 ASP A CA 1
ATOM 4132 C C . ASP A 1 550 ? -28.377 30.314 -24.412 1.00 53.63 548 ASP A C 1
ATOM 4133 O O . ASP A 1 550 ? -27.603 31.049 -25.025 1.00 48.67 548 ASP A O 1
ATOM 4138 N N . GLN A 1 551 ? -27.999 29.563 -23.384 1.00 55.57 549 GLN A N 1
ATOM 4139 C CA . GLN A 1 551 ? -26.617 29.544 -22.919 1.00 54.51 549 GLN A CA 1
ATOM 4140 C C . GLN A 1 551 ? -25.678 29.026 -24.001 1.00 49.08 549 GLN A C 1
ATOM 4141 O O . GLN A 1 551 ? -24.547 29.498 -24.137 1.00 46.15 549 GLN A O 1
ATOM 4147 N N . ALA A 1 552 ? -26.157 28.051 -24.766 1.00 44.60 550 ALA A N 1
ATOM 4148 C CA . ALA A 1 552 ? -25.383 27.487 -25.861 1.00 44.80 550 ALA A CA 1
ATOM 4149 C C . ALA A 1 552 ? -25.129 28.538 -26.937 1.00 42.47 550 ALA A C 1
ATOM 4150 O O . ALA A 1 552 ? -24.022 28.648 -27.453 1.00 36.67 550 ALA A O 1
ATOM 4152 N N . HIS A 1 553 ? -26.154 29.316 -27.273 1.00 44.65 551 HIS A N 1
ATOM 4153 C CA . HIS A 1 553 ? -25.982 30.383 -28.256 1.00 48.99 551 HIS A CA 1
ATOM 4154 C C . HIS A 1 553 ? -25.069 31.490 -27.736 1.00 44.66 551 HIS A C 1
ATOM 4155 O O . HIS A 1 553 ? -24.270 32.049 -28.489 1.00 40.07 551 HIS A O 1
ATOM 4162 N N . ALA A 1 554 ? -25.179 31.794 -26.447 1.00 44.18 552 ALA A N 1
ATOM 4163 C CA . ALA A 1 554 ? -24.283 32.758 -25.816 1.00 45.06 552 ALA A CA 1
ATOM 4164 C C . ALA A 1 554 ? -22.837 32.269 -25.880 1.00 41.39 552 ALA A C 1
ATOM 4165 O O . ALA A 1 554 ? -21.902 33.058 -26.057 1.00 36.62 552 ALA A O 1
ATOM 4167 N N . ALA A 1 555 ? -22.658 30.961 -25.736 1.00 41.13 553 ALA A N 1
ATOM 4168 C CA . ALA A 1 555 ? -21.329 30.367 -25.802 1.00 39.52 553 ALA A CA 1
ATOM 4169 C C . ALA A 1 555 ? -20.708 30.576 -27.181 1.00 35.54 553 ALA A C 1
ATOM 4170 O O . ALA A 1 555 ? -19.544 30.961 -27.293 1.00 29.28 553 ALA A O 1
ATOM 4172 N N . VAL A 1 556 ? -21.490 30.326 -28.228 1.00 38.30 554 VAL A N 1
ATOM 4173 C CA . VAL A 1 556 ? -21.013 30.513 -29.595 1.00 34.58 554 VAL A CA 1
ATOM 4174 C C . VAL A 1 556 ? -20.671 31.977 -29.850 1.00 35.01 554 VAL A C 1
ATOM 4175 O O . VAL A 1 556 ? -19.633 32.291 -30.435 1.00 31.72 554 VAL A O 1
ATOM 4179 N N . ALA A 1 557 ? -21.546 32.875 -29.411 1.00 34.45 555 ALA A N 1
ATOM 4180 C CA . ALA A 1 557 ? -21.299 34.300 -29.593 1.00 36.99 555 ALA A CA 1
ATOM 4181 C C . ALA A 1 557 ? -20.008 34.702 -28.889 1.00 34.68 555 ALA A C 1
ATOM 4182 O O . ALA A 1 557 ? -19.196 35.441 -29.441 1.00 39.13 555 ALA A O 1
ATOM 4184 N N . ALA A 1 558 ? -19.818 34.203 -27.671 1.00 33.83 556 ALA A N 1
ATOM 4185 C CA . ALA A 1 558 ? -18.620 34.510 -26.900 1.00 37.85 556 ALA A CA 1
ATOM 4186 C C . ALA A 1 558 ? -17.361 33.924 -27.558 1.00 44.05 556 ALA A C 1
ATOM 4187 O O . ALA A 1 558 ? -16.324 34.587 -27.644 1.00 43.56 556 ALA A O 1
ATOM 4189 N N . ALA A 1 559 ? -17.459 32.681 -28.020 1.00 39.46 557 ALA A N 1
ATOM 4190 C CA . ALA A 1 559 ? -16.359 32.058 -28.745 1.00 29.98 557 ALA A CA 1
ATOM 4191 C C . ALA A 1 559 ? -16.054 32.852 -30.008 1.00 27.86 557 ALA A C 1
ATOM 4192 O O . ALA A 1 559 ? -14.896 33.082 -30.338 1.00 29.80 557 ALA A O 1
ATOM 4194 N N . ARG A 1 560 ? -17.103 33.278 -30.705 1.00 29.79 558 ARG A N 1
ATOM 4195 C CA . ARG A 1 560 ? -16.953 34.067 -31.928 1.00 32.61 558 ARG A CA 1
ATOM 4196 C C . ARG A 1 560 ? -16.165 35.357 -31.696 1.00 41.68 558 ARG A C 1
ATOM 4197 O O . ARG A 1 560 ? -15.319 35.735 -32.510 1.00 39.53 558 ARG A O 1
ATOM 4205 N N . ALA A 1 561 ? -16.442 36.029 -30.584 1.00 38.33 559 ALA A N 1
ATOM 4206 C CA . ALA A 1 561 ? -15.725 37.252 -30.242 1.00 39.89 559 ALA A CA 1
ATOM 4207 C C . ALA A 1 561 ? -14.254 36.989 -29.931 1.00 41.00 559 ALA A C 1
ATOM 4208 O O . ALA A 1 561 ? -13.391 37.832 -30.193 1.00 36.26 559 ALA A O 1
ATOM 4210 N N . GLY A 1 562 ? -13.968 35.818 -29.369 1.00 37.52 560 GLY A N 1
ATOM 4211 C CA . GLY A 1 562 ? -12.615 35.502 -28.953 1.00 33.58 560 GLY A CA 1
ATOM 4212 C C . GLY A 1 562 ? -11.744 34.983 -30.083 1.00 33.88 560 GLY A C 1
ATOM 4213 O O . GLY A 1 562 ? -10.528 34.866 -29.933 1.00 31.18 560 GLY A O 1
ATOM 4214 N N . PHE A 1 563 ? -12.372 34.673 -31.214 1.00 33.51 561 PHE A N 1
ATOM 4215 C CA . PHE A 1 563 ? -11.676 34.084 -32.354 1.00 33.75 561 PHE A CA 1
ATOM 4216 C C . PHE A 1 563 ? -10.623 35.021 -32.942 1.00 34.72 561 PHE A C 1
ATOM 4217 O O . PHE A 1 563 ? -9.514 34.590 -33.247 1.00 31.90 561 PHE A O 1
ATOM 4225 N N . ALA A 1 564 ? -10.971 36.299 -33.091 1.00 30.60 562 ALA A N 1
ATOM 4226 C CA . ALA A 1 564 ? -10.057 37.297 -33.662 1.00 27.99 562 ALA A CA 1
ATOM 4227 C C . ALA A 1 564 ? -8.681 37.318 -32.990 1.00 32.28 562 ALA A C 1
ATOM 4228 O O . ALA A 1 564 ? -7.648 37.260 -33.661 1.00 30.78 562 ALA A O 1
ATOM 4230 N N . GLY A 1 565 ? -8.669 37.413 -31.664 1.00 30.10 563 GLY A N 1
ATOM 4231 C CA . GLY A 1 565 ? -7.422 37.419 -30.920 1.00 29.92 563 GLY A CA 1
ATOM 4232 C C . GLY A 1 565 ? -6.685 36.081 -30.886 1.00 32.12 563 GLY A C 1
ATOM 4233 O O . GLY A 1 565 ? -5.455 36.038 -30.978 1.00 29.51 563 GLY A O 1
ATOM 4234 N N . TRP A 1 566 ? -7.418 34.980 -30.737 1.00 31.64 564 TRP A N 1
ATOM 4235 C CA . TRP A 1 566 ? -6.767 33.673 -30.670 1.00 26.78 564 TRP A CA 1
ATOM 4236 C C . TRP A 1 566 ? -6.132 33.324 -32.006 1.00 23.44 564 TRP A C 1
ATOM 4237 O O . TRP A 1 566 ? -4.984 32.893 -32.064 1.00 28.94 564 TRP A O 1
ATOM 4248 N N . SER A 1 567 ? -6.884 33.526 -33.081 1.00 23.42 565 SER A N 1
ATOM 4249 C CA . SER A 1 567 ? -6.392 33.216 -34.413 1.00 27.20 565 SER A CA 1
ATOM 4250 C C . SER A 1 567 ? -5.105 33.978 -34.714 1.00 25.38 565 SER A C 1
ATOM 4251 O O . SER A 1 567 ? -4.257 33.494 -35.459 1.00 28.25 565 SER A O 1
ATOM 4254 N N . ARG A 1 568 ? -4.969 35.171 -34.137 1.00 27.93 566 ARG A N 1
ATOM 4255 C CA . ARG A 1 568 ? -3.814 36.024 -34.400 1.00 25.95 566 ARG A CA 1
ATOM 4256 C C . ARG A 1 568 ? -2.697 35.842 -33.373 1.00 30.65 566 ARG A C 1
ATOM 4257 O O . ARG A 1 568 ? -1.633 36.460 -33.481 1.00 31.42 566 ARG A O 1
ATOM 4265 N N . THR A 1 569 ? -2.937 35.004 -32.371 1.00 26.65 567 THR A N 1
ATOM 4266 C CA . THR A 1 569 ? -1.867 34.615 -31.457 1.00 29.08 567 THR A CA 1
ATOM 4267 C C . THR A 1 569 ? -0.832 33.751 -32.193 1.00 31.10 567 THR A C 1
ATOM 4268 O O . THR A 1 569 ? -1.192 32.802 -32.886 1.00 36.26 567 THR A O 1
ATOM 4272 N N . PRO A 1 570 ? 0.461 34.093 -32.065 1.00 31.28 568 PRO A N 1
ATOM 4273 C CA . PRO A 1 570 ? 1.526 33.331 -32.739 1.00 30.90 568 PRO A CA 1
ATOM 4274 C C . PRO A 1 570 ? 1.434 31.819 -32.493 1.00 30.34 568 PRO A C 1
ATOM 4275 O O . PRO A 1 570 ? 1.130 31.391 -31.377 1.00 28.78 568 PRO A O 1
ATOM 4279 N N . ALA A 1 571 ? 1.705 31.027 -33.530 1.00 25.64 569 ALA A N 1
ATOM 4280 C CA . ALA A 1 571 ? 1.601 29.571 -33.442 1.00 27.84 569 ALA A CA 1
ATOM 4281 C C . ALA A 1 571 ? 2.455 28.979 -32.318 1.00 22.92 569 ALA A C 1
ATOM 4282 O O . ALA A 1 571 ? 2.038 28.036 -31.641 1.00 26.29 569 ALA A O 1
ATOM 4284 N N . GLY A 1 572 ? 3.644 29.535 -32.118 1.00 21.76 570 GLY A N 1
ATOM 4285 C CA . GLY A 1 572 ? 4.529 29.065 -31.063 1.00 22.92 570 GLY A CA 1
ATOM 4286 C C . GLY A 1 572 ? 3.899 29.216 -29.690 1.00 25.30 570 GLY A C 1
ATOM 4287 O O . GLY A 1 572 ? 4.097 28.383 -28.801 1.00 26.41 570 GLY A O 1
ATOM 4288 N N . ILE A 1 573 ? 3.127 30.283 -29.518 1.00 24.14 571 ILE A N 1
ATOM 4289 C CA . ILE A 1 573 ? 2.445 30.525 -28.252 1.00 29.61 571 ILE A CA 1
ATOM 4290 C C . ILE A 1 573 ? 1.264 29.566 -28.065 1.00 31.35 571 ILE A C 1
ATOM 4291 O O . ILE A 1 573 ? 1.015 29.086 -26.958 1.00 27.55 571 ILE A O 1
ATOM 4296 N N . ARG A 1 574 ? 0.544 29.275 -29.147 1.00 27.23 572 ARG A N 1
ATOM 4297 C CA . ARG A 1 574 ? -0.534 28.293 -29.073 1.00 25.31 572 ARG A CA 1
ATOM 4298 C C . ARG A 1 574 ? 0.047 26.911 -28.757 1.00 22.29 572 ARG A C 1
ATOM 4299 O O . ARG A 1 574 ? -0.471 26.188 -27.904 1.00 23.61 572 ARG A O 1
ATOM 4307 N N . ALA A 1 575 ? 1.137 26.564 -29.434 1.00 21.81 573 ALA A N 1
ATOM 4308 C CA . ALA A 1 575 ? 1.801 25.278 -29.225 1.00 25.08 573 ALA A CA 1
ATOM 4309 C C . ALA A 1 575 ? 2.286 25.134 -27.787 1.00 28.04 573 ALA A C 1
ATOM 4310 O O . ALA A 1 575 ? 2.191 24.057 -27.182 1.00 26.11 573 ALA A O 1
ATOM 4312 N N . ALA A 1 576 ? 2.800 26.228 -27.238 1.00 21.85 574 ALA A N 1
ATOM 4313 C CA . ALA A 1 576 ? 3.307 26.218 -25.874 1.00 27.53 574 ALA A CA 1
ATOM 4314 C C . ALA A 1 576 ? 2.182 25.931 -24.884 1.00 26.82 574 ALA A C 1
ATOM 4315 O O . ALA A 1 576 ? 2.404 25.308 -23.848 1.00 25.19 574 ALA A O 1
ATOM 4317 N N . ALA A 1 577 ? 0.977 26.400 -25.196 1.00 25.75 575 ALA A N 1
ATOM 4318 C CA . ALA A 1 577 ? -0.173 26.140 -24.335 1.00 27.08 575 ALA A CA 1
ATOM 4319 C C . ALA A 1 577 ? -0.514 24.642 -24.328 1.00 27.75 575 ALA A C 1
ATOM 4320 O O . ALA A 1 577 ? -0.722 24.046 -23.268 1.00 23.57 575 ALA A O 1
ATOM 4322 N N . LEU A 1 578 ? -0.572 24.040 -25.512 1.00 21.99 576 LEU A N 1
ATOM 4323 C CA . LEU A 1 578 ? -0.796 22.598 -25.619 1.00 22.07 576 LEU A CA 1
ATOM 4324 C C . LEU A 1 578 ? 0.254 21.812 -24.832 1.00 24.95 576 LEU A C 1
ATOM 4325 O O . LEU A 1 578 ? -0.077 20.872 -24.107 1.00 29.21 576 LEU A O 1
ATOM 4330 N N . GLU A 1 579 ? 1.519 22.205 -24.969 1.00 21.58 577 GLU A N 1
ATOM 4331 C CA . GLU A 1 579 ? 2.615 21.486 -24.319 1.00 26.77 577 GLU A CA 1
ATOM 4332 C C . GLU A 1 579 ? 2.591 21.636 -22.799 1.00 31.78 577 GLU A C 1
ATOM 4333 O O . GLU A 1 579 ? 2.982 20.722 -22.072 1.00 35.08 577 GLU A O 1
ATOM 4339 N N . GLN A 1 580 ? 2.122 22.782 -22.319 1.00 31.35 578 GLN A N 1
ATOM 4340 C CA . GLN A 1 580 ? 1.959 22.980 -20.882 1.00 29.27 578 GLN A CA 1
ATOM 4341 C C . GLN A 1 580 ? 0.783 22.140 -20.380 1.00 27.13 578 GLN A C 1
ATOM 4342 O O . GLN A 1 580 ? 0.795 21.646 -19.253 1.00 27.71 578 GLN A O 1
ATOM 4348 N N . ALA A 1 581 ? -0.225 21.967 -21.229 1.00 26.00 579 ALA A N 1
ATOM 4349 C CA . ALA A 1 581 ? -1.372 21.129 -20.896 1.00 28.00 579 ALA A CA 1
ATOM 4350 C C . ALA A 1 581 ? -0.937 19.673 -20.729 1.00 27.44 579 ALA A C 1
ATOM 4351 O O . ALA A 1 581 ? -1.317 19.001 -19.767 1.00 26.95 579 ALA A O 1
ATOM 4353 N N . ALA A 1 582 ? -0.135 19.190 -21.672 1.00 25.62 580 ALA A N 1
ATOM 4354 C CA . ALA A 1 582 ? 0.450 17.857 -21.560 1.00 30.73 580 ALA A CA 1
ATOM 4355 C C . ALA A 1 582 ? 1.197 17.718 -20.239 1.00 26.29 580 ALA A C 1
ATOM 4356 O O . ALA A 1 582 ? 1.031 16.733 -19.520 1.00 25.80 580 ALA A O 1
ATOM 4358 N N . HIS A 1 583 ? 2.011 18.715 -19.915 1.00 21.86 581 HIS A N 1
ATOM 4359 C CA . HIS A 1 583 ? 2.752 18.701 -18.658 1.00 32.32 581 HIS A CA 1
ATOM 4360 C C . HIS A 1 583 ? 1.834 18.572 -17.435 1.00 30.54 581 HIS A C 1
ATOM 4361 O O . HIS A 1 583 ? 2.110 17.803 -16.514 1.00 29.22 581 HIS A O 1
ATOM 4368 N N . LEU A 1 584 ? 0.741 19.326 -17.431 1.00 28.38 582 LEU A N 1
ATOM 4369 C CA . LEU A 1 584 ? -0.172 19.338 -16.290 1.00 26.58 582 LEU A CA 1
ATOM 4370 C C . LEU A 1 584 ? -0.933 18.010 -16.188 1.00 30.16 582 LEU A C 1
ATOM 4371 O O . LEU A 1 584 ? -1.188 17.508 -15.093 1.00 29.13 582 LEU A O 1
ATOM 4376 N N . LEU A 1 585 ? -1.279 17.446 -17.340 1.00 20.57 583 LEU A N 1
ATOM 4377 C CA . LEU A 1 585 ? -1.965 16.161 -17.400 1.00 26.62 583 LEU A CA 1
ATOM 4378 C C . LEU A 1 585 ? -1.176 15.054 -16.711 1.00 28.81 583 LEU A C 1
ATOM 4379 O O . LEU A 1 585 ? -1.703 14.346 -15.854 1.00 29.02 583 LEU A O 1
ATOM 4384 N N . GLU A 1 586 ? 0.087 14.904 -17.093 1.00 28.14 584 GLU A N 1
ATOM 4385 C CA . GLU A 1 586 ? 0.922 13.845 -16.535 1.00 35.68 584 GLU A CA 1
ATOM 4386 C C . GLU A 1 586 ? 1.223 14.135 -15.073 1.00 34.03 584 GLU A C 1
ATOM 4387 O O . GLU A 1 586 ? 1.266 13.232 -14.236 1.00 34.64 584 GLU A O 1
ATOM 4393 N N . SER A 1 587 ? 1.430 15.411 -14.779 1.00 33.33 585 SER A N 1
ATOM 4394 C CA . SER A 1 587 ? 1.658 15.857 -13.417 1.00 32.96 585 SER A CA 1
ATOM 4395 C C . SER A 1 587 ? 0.477 15.504 -12.514 1.00 33.67 585 SER A C 1
ATOM 4396 O O . SER A 1 587 ? 0.655 15.239 -11.328 1.00 38.13 585 SER A O 1
ATOM 4399 N N . ARG A 1 588 ? -0.727 15.495 -13.083 1.00 32.10 586 ARG A N 1
ATOM 4400 C CA . ARG A 1 588 ? -1.938 15.203 -12.318 1.00 30.11 586 ARG A CA 1
ATOM 4401 C C . ARG A 1 588 ? -2.603 13.900 -12.764 1.00 29.37 586 ARG A C 1
ATOM 4402 O O . ARG A 1 588 ? -3.814 13.723 -12.615 1.00 36.10 586 ARG A O 1
ATOM 4410 N N . SER A 1 589 ? -1.798 12.984 -13.291 1.00 31.41 587 SER A N 1
ATOM 4411 C CA . SER A 1 589 ? -2.306 11.730 -13.842 1.00 31.47 587 SER A CA 1
ATOM 4412 C C . SER A 1 589 ? -3.208 10.956 -12.879 1.00 30.50 587 SER A C 1
ATOM 4413 O O . SER A 1 589 ? -4.209 10.368 -13.293 1.00 28.69 587 SER A O 1
ATOM 4416 N N . ALA A 1 590 ? -2.861 10.953 -11.597 1.00 29.34 588 ALA A N 1
ATOM 4417 C CA . ALA A 1 590 ? -3.635 10.193 -10.619 1.00 31.64 588 ALA A CA 1
ATOM 4418 C C . ALA A 1 590 ? -5.064 10.720 -10.527 1.00 30.64 588 ALA A C 1
ATOM 4419 O O . ALA A 1 590 ? -6.024 9.949 -10.491 1.00 31.55 588 ALA A O 1
ATOM 4421 N N . HIS A 1 591 ? -5.187 12.043 -10.491 1.00 31.02 589 HIS A N 1
ATOM 4422 C CA . HIS A 1 591 ? -6.474 12.715 -10.451 1.00 33.40 589 HIS A CA 1
ATOM 4423 C C . HIS A 1 591 ? -7.323 12.357 -11.667 1.00 32.76 589 HIS A C 1
ATOM 4424 O O . HIS A 1 591 ? -8.492 11.998 -11.538 1.00 32.19 589 HIS A O 1
ATOM 4431 N N . PHE A 1 592 ? -6.733 12.452 -12.852 1.00 27.69 590 PHE A N 1
ATOM 4432 C CA . PHE A 1 592 ? -7.466 12.146 -14.077 1.00 33.29 590 PHE A CA 1
ATOM 4433 C C . PHE A 1 592 ? -7.732 10.652 -14.256 1.00 29.78 590 PHE A C 1
ATOM 4434 O O . PHE A 1 592 ? -8.778 10.259 -14.770 1.00 32.25 590 PHE A O 1
ATOM 4442 N N . ILE A 1 593 ? -6.788 9.820 -13.834 1.00 26.91 591 ILE A N 1
ATOM 4443 C CA . ILE A 1 593 ? -7.006 8.379 -13.862 1.00 26.59 591 ILE A CA 1
ATOM 4444 C C . ILE A 1 593 ? -8.170 8.040 -12.931 1.00 26.54 591 ILE A C 1
ATOM 4445 O O . ILE A 1 593 ? -9.021 7.212 -13.263 1.00 32.88 591 ILE A O 1
ATOM 4450 N N . ALA A 1 594 ? -8.220 8.705 -11.780 1.00 25.70 592 ALA A N 1
ATOM 4451 C CA . ALA A 1 594 ? -9.310 8.490 -10.825 1.00 39.16 592 ALA A CA 1
ATOM 4452 C C . ALA A 1 594 ? -10.656 8.824 -11.453 1.00 35.99 592 ALA A C 1
ATOM 4453 O O . ALA A 1 594 ? -11.629 8.089 -11.286 1.00 38.42 592 ALA A O 1
ATOM 4455 N N . LEU A 1 595 ? -10.703 9.942 -12.173 1.00 30.59 593 LEU A N 1
ATOM 4456 C CA . LEU A 1 595 ? -11.919 10.359 -12.864 1.00 38.19 593 LEU A CA 1
ATOM 4457 C C . LEU A 1 595 ? -12.330 9.355 -13.936 1.00 33.57 593 LEU A C 1
ATOM 4458 O O . LEU A 1 595 ? -13.506 9.013 -14.058 1.00 36.94 593 LEU A O 1
ATOM 4463 N N . LEU A 1 596 ? -11.355 8.887 -14.708 1.00 29.00 594 LEU A N 1
ATOM 4464 C CA . LEU A 1 596 ? -11.607 7.923 -15.771 1.00 30.46 594 LEU A CA 1
ATOM 4465 C C . LEU A 1 596 ? -12.197 6.628 -15.219 1.00 37.94 594 LEU A C 1
ATOM 4466 O O . LEU A 1 596 ? -13.027 5.979 -15.858 1.00 33.16 594 LEU A O 1
ATOM 4471 N N . GLN A 1 597 ? -11.758 6.246 -14.029 1.00 35.35 595 GLN A N 1
ATOM 4472 C CA . GLN A 1 597 ? -12.270 5.038 -13.412 1.00 34.93 595 GLN A CA 1
ATOM 4473 C C . GLN A 1 597 ? -13.675 5.259 -12.839 1.00 36.43 595 GLN A C 1
ATOM 4474 O O . GLN A 1 597 ? -14.564 4.428 -13.028 1.00 31.53 595 GLN A O 1
ATOM 4480 N N . ARG A 1 598 ? -13.876 6.387 -12.165 1.00 35.55 596 ARG A N 1
ATOM 4481 C CA . ARG A 1 598 ? -15.157 6.684 -11.518 1.00 34.36 596 ARG A CA 1
ATOM 4482 C C . ARG A 1 598 ? -16.245 7.046 -12.522 1.00 35.95 596 ARG A C 1
ATOM 4483 O O . ARG A 1 598 ? -17.305 6.425 -12.545 1.00 39.63 596 ARG A O 1
ATOM 4487 N N . GLU A 1 599 ? -15.987 8.058 -13.344 1.00 38.54 597 GLU A N 1
ATOM 4488 C CA . GLU A 1 599 ? -16.976 8.519 -14.315 1.00 33.61 597 GLU A CA 1
ATOM 4489 C C . GLU A 1 599 ? -16.983 7.649 -15.570 1.00 31.31 597 GLU A C 1
ATOM 4490 O O . GLU A 1 599 ? -18.033 7.413 -16.160 1.00 30.25 597 GLU A O 1
ATOM 4496 N N . GLY A 1 600 ? -15.809 7.167 -15.968 1.00 29.37 598 GLY A N 1
ATOM 4497 C CA . GLY A 1 600 ? -15.687 6.386 -17.185 1.00 31.91 598 GLY A CA 1
ATOM 4498 C C . GLY A 1 600 ? -15.835 4.885 -16.992 1.00 33.22 598 GLY A C 1
ATOM 4499 O O . GLY A 1 600 ? -16.099 4.157 -17.947 1.00 35.49 598 GLY A O 1
ATOM 4500 N N . GLY A 1 601 ? -15.658 4.418 -15.761 1.00 33.68 599 GLY A N 1
ATOM 4501 C CA . GLY A 1 601 ? -15.735 2.995 -15.469 1.00 33.44 599 GLY A CA 1
ATOM 4502 C C . GLY A 1 601 ? -14.588 2.192 -16.065 1.00 35.11 599 GLY A C 1
ATOM 4503 O O . GLY A 1 601 ? -14.720 0.992 -16.321 1.00 35.85 599 GLY A O 1
ATOM 4504 N N . LYS A 1 602 ? -13.453 2.848 -16.279 1.00 30.09 600 LYS A N 1
ATOM 4505 C CA . LYS A 1 602 ? -12.321 2.198 -16.929 1.00 30.05 600 LYS A CA 1
ATOM 4506 C C . LYS A 1 602 ? -11.415 1.479 -15.935 1.00 30.31 600 LYS A C 1
ATOM 4507 O O . LYS A 1 602 ? -11.195 1.965 -14.825 1.00 23.97 600 LYS A O 1
ATOM 4513 N N . THR A 1 603 ? -10.890 0.324 -16.341 1.00 26.89 601 THR A N 1
ATOM 4514 C CA . THR A 1 603 ? -9.872 -0.372 -15.554 1.00 34.19 601 THR A CA 1
ATOM 4515 C C . THR A 1 603 ? -8.593 0.468 -15.500 1.00 35.42 601 THR A C 1
ATOM 4516 O O . THR A 1 603 ? -8.435 1.417 -16.267 1.00 31.73 601 THR A O 1
ATOM 4520 N N . LEU A 1 604 ? -7.684 0.119 -14.594 1.00 27.54 602 LEU A N 1
ATOM 4521 C CA . LEU A 1 604 ? -6.504 0.942 -14.353 1.00 27.35 602 LEU A CA 1
ATOM 4522 C C . LEU A 1 604 ? -5.631 1.128 -15.594 1.00 26.96 602 LEU A C 1
ATOM 4523 O O . LEU A 1 604 ? -5.178 2.233 -15.872 1.00 32.01 602 LEU A O 1
ATOM 4528 N N . ASP A 1 605 ? -5.400 0.056 -16.343 1.00 25.73 603 ASP A N 1
ATOM 4529 C CA . ASP A 1 605 ? -4.538 0.155 -17.514 1.00 27.42 603 ASP A CA 1
ATOM 4530 C C . ASP A 1 605 ? -5.177 0.954 -18.646 1.00 23.47 603 ASP A C 1
ATOM 4531 O O . ASP A 1 605 ? -4.479 1.639 -19.395 1.00 27.21 603 ASP A O 1
ATOM 4536 N N . ASP A 1 606 ? -6.499 0.867 -18.769 1.00 27.63 604 ASP A N 1
ATOM 4537 C CA . ASP A 1 606 ? -7.220 1.636 -19.783 1.00 26.60 604 ASP A CA 1
ATOM 4538 C C . ASP A 1 606 ? -7.224 3.117 -19.445 1.00 23.09 604 ASP A C 1
ATOM 4539 O O . ASP A 1 606 ? -7.119 3.963 -20.330 1.00 26.15 604 ASP A O 1
ATOM 4544 N N . ALA A 1 607 ? -7.344 3.424 -18.159 1.00 19.64 605 ALA A N 1
ATOM 4545 C CA . ALA A 1 607 ? -7.335 4.809 -17.706 1.00 24.72 605 ALA A CA 1
ATOM 4546 C C . ALA A 1 607 ? -5.954 5.426 -17.920 1.00 28.12 605 ALA A C 1
ATOM 4547 O O . ALA A 1 607 ? -5.828 6.483 -18.526 1.00 27.22 605 ALA A O 1
ATOM 4549 N N . LEU A 1 608 ? -4.917 4.748 -17.437 1.00 28.20 606 LEU A N 1
ATOM 4550 C CA . LEU A 1 608 ? -3.552 5.223 -17.628 1.00 23.11 606 LEU A CA 1
ATOM 4551 C C . LEU A 1 608 ? -3.242 5.423 -19.115 1.00 25.56 606 LEU A C 1
ATOM 4552 O O . LEU A 1 608 ? -2.652 6.430 -19.516 1.00 23.14 606 LEU A O 1
ATOM 4557 N N . SER A 1 609 ? -3.642 4.453 -19.928 1.00 20.59 607 SER A N 1
ATOM 4558 C CA . SER A 1 609 ? -3.443 4.544 -21.366 1.00 23.14 607 SER A CA 1
ATOM 4559 C C . SER A 1 609 ? -4.156 5.759 -21.972 1.00 25.21 607 SER A C 1
ATOM 4560 O O . SER A 1 609 ? -3.610 6.420 -22.854 1.00 25.02 607 SER A O 1
ATOM 4563 N N . GLU A 1 610 ? -5.370 6.051 -21.509 1.00 22.17 608 GLU A N 1
ATOM 4564 C CA . GLU A 1 610 ? -6.091 7.213 -22.021 1.00 28.50 608 GLU A CA 1
ATOM 4565 C C . GLU A 1 610 ? -5.415 8.511 -21.573 1.00 29.26 608 GLU A C 1
ATOM 4566 O O . GLU A 1 610 ? -5.288 9.454 -22.356 1.00 28.46 608 GLU A O 1
ATOM 4572 N N . LEU A 1 611 ? -4.979 8.554 -20.316 1.00 28.57 609 LEU A N 1
ATOM 4573 C CA . LEU A 1 611 ? -4.231 9.708 -19.821 1.00 29.35 609 LEU A CA 1
ATOM 4574 C C . LEU A 1 611 ? -3.007 9.964 -20.707 1.00 26.05 609 LEU A C 1
ATOM 4575 O O . LEU A 1 611 ? -2.786 11.087 -21.152 1.00 23.99 609 LEU A O 1
ATOM 4580 N N . ARG A 1 612 ? -2.220 8.922 -20.963 1.00 25.16 610 ARG A N 1
ATOM 4581 C CA . ARG A 1 612 ? -1.063 9.047 -21.851 1.00 26.49 610 ARG A CA 1
ATOM 4582 C C . ARG A 1 612 ? -1.462 9.600 -23.223 1.00 23.05 610 ARG A C 1
ATOM 4583 O O . ARG A 1 612 ? -0.821 10.509 -23.746 1.00 23.06 610 ARG A O 1
ATOM 4591 N N . GLU A 1 613 ? -2.522 9.039 -23.797 1.00 24.89 611 GLU A N 1
ATOM 4592 C CA . GLU A 1 613 ? -3.004 9.442 -25.116 1.00 23.27 611 GLU A CA 1
ATOM 4593 C C . GLU A 1 613 ? -3.387 10.926 -25.156 1.00 21.97 611 GLU A C 1
ATOM 4594 O O . GLU A 1 613 ? -3.110 11.625 -26.134 1.00 25.62 611 GLU A O 1
ATOM 4600 N N . ALA A 1 614 ? -4.041 11.395 -24.097 1.00 22.91 612 ALA A N 1
ATOM 4601 C CA . ALA A 1 614 ? -4.440 12.795 -24.006 1.00 24.33 612 ALA A CA 1
ATOM 4602 C C . ALA A 1 614 ? -3.218 13.702 -24.076 1.00 23.23 612 ALA A C 1
ATOM 4603 O O . ALA A 1 614 ? -3.201 14.672 -24.835 1.00 28.05 612 ALA A O 1
ATOM 4605 N N . ALA A 1 615 ? -2.194 13.377 -23.290 1.00 24.81 613 ALA A N 1
ATOM 4606 C CA . ALA A 1 615 ? -0.952 14.152 -23.289 1.00 24.82 613 ALA A CA 1
ATOM 4607 C C . ALA A 1 615 ? -0.218 14.028 -24.617 1.00 23.18 613 ALA A C 1
ATOM 4608 O O . ALA A 1 615 ? 0.384 14.987 -25.083 1.00 24.42 613 ALA A O 1
ATOM 4610 N N . ASP A 1 616 ? -0.256 12.842 -25.219 1.00 16.25 614 ASP A N 1
ATOM 4611 C CA . ASP A 1 616 ? 0.355 12.645 -26.535 1.00 19.16 614 ASP A CA 1
ATOM 4612 C C . ASP A 1 616 ? -0.327 13.529 -27.589 1.00 17.59 614 ASP A C 1
ATOM 4613 O O . ASP A 1 616 ? 0.335 14.110 -28.452 1.00 20.48 614 ASP A O 1
ATOM 4618 N N . PHE A 1 617 ? -1.653 13.616 -27.534 1.00 19.98 615 PHE A N 1
ATOM 4619 C CA . PHE A 1 617 ? -2.377 14.466 -28.473 1.00 23.04 615 PHE A CA 1
ATOM 4620 C C . PHE A 1 617 ? -1.864 15.906 -28.389 1.00 24.41 615 PHE A C 1
ATOM 4621 O O . PHE A 1 617 ? -1.600 16.540 -29.407 1.00 19.48 615 PHE A O 1
ATOM 4629 N N . CYS A 1 618 ? -1.723 16.412 -27.166 1.00 24.60 616 CYS A N 1
ATOM 4630 C CA . CYS A 1 618 ? -1.278 17.786 -26.953 1.00 25.87 616 CYS A CA 1
ATOM 4631 C C . CYS A 1 618 ? 0.110 18.037 -27.542 1.00 27.06 616 CYS A C 1
ATOM 4632 O O . CYS A 1 618 ? 0.330 19.030 -28.242 1.00 25.18 616 CYS A O 1
ATOM 4635 N N . ARG A 1 619 ? 1.047 17.140 -27.257 1.00 21.28 617 ARG A N 1
ATOM 4636 C CA . ARG A 1 619 ? 2.422 17.333 -27.707 1.00 22.23 617 ARG A CA 1
ATOM 4637 C C . ARG A 1 619 ? 2.549 17.151 -29.214 1.00 17.57 617 ARG A C 1
ATOM 4638 O O . ARG A 1 619 ? 3.276 17.880 -29.873 1.00 25.74 617 ARG A O 1
ATOM 4646 N N . TYR A 1 620 ? 1.822 16.184 -29.757 1.00 21.15 618 TYR A N 1
ATOM 4647 C CA . TYR A 1 620 ? 1.867 15.914 -31.185 1.00 17.14 618 TYR A CA 1
ATOM 4648 C C . TYR A 1 620 ? 1.221 17.034 -32.007 1.00 25.16 618 TYR A C 1
ATOM 4649 O O . TYR A 1 620 ? 1.796 17.503 -32.992 1.00 21.85 618 TYR A O 1
ATOM 4658 N N . TYR A 1 621 ? 0.028 17.467 -31.611 1.00 20.49 619 TYR A N 1
ATOM 4659 C CA . TYR A 1 621 ? -0.586 18.595 -32.304 1.00 24.25 619 TYR A CA 1
ATOM 4660 C C . TYR A 1 621 ? 0.237 19.875 -32.121 1.00 23.96 619 TYR A C 1
ATOM 4661 O O . TYR A 1 621 ? 0.303 20.720 -33.021 1.00 21.93 619 TYR A O 1
ATOM 4670 N N . ALA A 1 622 ? 0.881 20.019 -30.967 1.00 17.46 620 ALA A N 1
ATOM 4671 C CA . ALA A 1 622 ? 1.739 21.184 -30.774 1.00 20.80 620 ALA A CA 1
ATOM 4672 C C . ALA A 1 622 ? 2.877 21.134 -31.785 1.00 25.02 620 ALA A C 1
ATOM 4673 O O . ALA A 1 622 ? 3.206 22.139 -32.416 1.00 26.01 620 ALA A O 1
ATOM 4675 N N . ALA A 1 623 ? 3.459 19.948 -31.955 1.00 25.78 621 ALA A N 1
ATOM 4676 C CA . ALA A 1 623 ? 4.603 19.773 -32.846 1.00 21.44 621 ALA A CA 1
ATOM 4677 C C . ALA A 1 623 ? 4.223 19.947 -34.314 1.00 21.61 621 ALA A C 1
ATOM 4678 O O . ALA A 1 623 ? 4.928 20.616 -35.064 1.00 22.24 621 ALA A O 1
ATOM 4680 N N . GLN A 1 624 ? 3.124 19.321 -34.730 1.00 23.44 622 GLN A N 1
ATOM 4681 C CA . GLN A 1 624 ? 2.630 19.481 -36.095 1.00 21.72 622 GLN A CA 1
ATOM 4682 C C . GLN A 1 624 ? 2.165 20.921 -36.301 1.00 24.16 622 GLN A C 1
ATOM 4683 O O . GLN A 1 624 ? 2.305 21.484 -37.385 1.00 20.29 622 GLN A O 1
ATOM 4689 N N . GLY A 1 625 ? 1.612 21.512 -35.248 1.00 21.37 623 GLY A N 1
ATOM 4690 C CA . GLY A 1 625 ? 1.169 22.893 -35.301 1.00 24.90 623 GLY A CA 1
ATOM 4691 C C . GLY A 1 625 ? 2.270 23.870 -35.676 1.00 26.89 623 GLY A C 1
ATOM 4692 O O . GLY A 1 625 ? 2.048 24.778 -36.483 1.00 26.27 623 GLY A O 1
ATOM 4693 N N . ARG A 1 626 ? 3.459 23.702 -35.099 1.00 26.95 624 ARG A N 1
ATOM 4694 C CA . ARG A 1 626 ? 4.568 24.601 -35.423 1.00 22.51 624 ARG A CA 1
ATOM 4695 C C . ARG A 1 626 ? 5.028 24.406 -36.857 1.00 20.56 624 ARG A C 1
ATOM 4696 O O . ARG A 1 626 ? 5.355 25.362 -37.542 1.00 29.18 624 ARG A O 1
ATOM 4704 N N . LYS A 1 627 ? 5.058 23.163 -37.309 1.00 22.83 625 LYS A N 1
ATOM 4705 C CA . LYS A 1 627 ? 5.476 22.881 -38.671 1.00 28.19 625 LYS A CA 1
ATOM 4706 C C . LYS A 1 627 ? 4.510 23.513 -39.656 1.00 27.40 625 LYS A C 1
ATOM 4707 O O . LYS A 1 627 ? 4.922 24.099 -40.649 1.00 26.65 625 LYS A O 1
ATOM 4713 N N . LEU A 1 628 ? 3.219 23.375 -39.386 1.00 31.07 626 LEU A N 1
ATOM 4714 C CA . LEU A 1 628 ? 2.200 23.828 -40.324 1.00 32.02 626 LEU A CA 1
ATOM 4715 C C . LEU A 1 628 ? 1.912 25.328 -40.234 1.00 28.87 626 LEU A C 1
ATOM 4716 O O . LEU A 1 628 ? 1.776 25.998 -41.254 1.00 29.83 626 LEU A O 1
ATOM 4721 N N . PHE A 1 629 ? 1.802 25.850 -39.017 1.00 27.35 627 PHE A N 1
ATOM 4722 C CA . PHE A 1 629 ? 1.341 27.223 -38.830 1.00 30.28 627 PHE A CA 1
ATOM 4723 C C . PHE A 1 629 ? 2.461 28.169 -38.396 1.00 31.95 627 PHE A C 1
ATOM 4724 O O . PHE A 1 629 ? 2.226 29.355 -38.185 1.00 30.13 627 PHE A O 1
ATOM 4732 N N . GLY A 1 630 ? 3.673 27.637 -38.271 1.00 30.42 628 GLY A N 1
ATOM 4733 C CA . GLY A 1 630 ? 4.794 28.395 -37.744 1.00 29.01 628 GLY A CA 1
ATOM 4734 C C . GLY A 1 630 ? 5.275 29.499 -38.661 1.00 32.79 628 GLY A C 1
ATOM 4735 O O . GLY A 1 630 ? 5.642 30.581 -38.208 1.00 34.61 628 GLY A O 1
ATOM 4736 N N . SER A 1 631 ? 5.278 29.223 -39.958 1.00 29.38 629 SER A N 1
ATOM 4737 C CA . SER A 1 631 ? 5.635 30.236 -40.940 1.00 30.70 629 SER A CA 1
ATOM 4738 C C . SER A 1 631 ? 4.967 29.943 -42.274 1.00 27.76 629 SER A C 1
ATOM 4739 O O . SER A 1 631 ? 4.535 28.819 -42.535 1.00 28.62 629 SER A O 1
ATOM 4742 N N . GLU A 1 632 ? 4.897 30.966 -43.116 1.00 32.41 630 GLU A N 1
ATOM 4743 C CA . GLU A 1 632 ? 4.294 30.845 -44.433 1.00 34.79 630 GLU A CA 1
ATOM 4744 C C . GLU A 1 632 ? 5.160 29.971 -45.325 1.00 34.47 630 GLU A C 1
ATOM 4745 O O . GLU A 1 632 ? 6.318 29.699 -45.010 1.00 31.28 630 GLU A O 1
ATOM 4751 N N . THR A 1 633 ? 4.592 29.528 -46.438 1.00 29.22 631 THR A N 1
ATOM 4752 C CA . THR A 1 633 ? 5.344 28.773 -47.427 1.00 24.02 631 THR A CA 1
ATOM 4753 C C . THR A 1 633 ? 5.563 29.665 -48.639 1.00 24.41 631 THR A C 1
ATOM 4754 O O . THR A 1 633 ? 4.610 30.217 -49.190 1.00 26.31 631 THR A O 1
ATOM 4758 N N . ALA A 1 634 ? 6.821 29.831 -49.030 1.00 23.04 632 ALA A N 1
ATOM 4759 C CA . ALA A 1 634 ? 7.157 30.610 -50.215 1.00 22.45 632 ALA A CA 1
ATOM 4760 C C . ALA A 1 634 ? 6.862 29.796 -51.470 1.00 22.31 632 ALA A C 1
ATOM 4761 O O . ALA A 1 634 ? 7.283 28.653 -51.583 1.00 28.09 632 ALA A O 1
ATOM 4763 N N . MET A 1 635 ? 6.123 30.380 -52.406 1.00 23.11 633 MET A N 1
ATOM 4764 C CA . MET A 1 635 ? 5.837 29.708 -53.666 1.00 21.94 633 MET A CA 1
ATOM 4765 C C . MET A 1 635 ? 6.796 30.212 -54.732 1.00 23.27 633 MET A C 1
ATOM 4766 O O . MET A 1 635 ? 7.154 31.386 -54.740 1.00 27.25 633 MET A O 1
ATOM 4771 N N . PRO A 1 636 ? 7.223 29.325 -55.641 1.00 31.51 634 PRO A N 1
ATOM 4772 C CA . PRO A 1 636 ? 8.086 29.768 -56.741 1.00 33.62 634 PRO A CA 1
ATOM 4773 C C . PRO A 1 636 ? 7.288 30.629 -57.701 1.00 32.94 634 PRO A C 1
ATOM 4774 O O . PRO A 1 636 ? 6.115 30.352 -57.950 1.00 45.04 634 PRO A O 1
ATOM 4778 N N . GLY A 1 637 ? 7.916 31.665 -58.235 1.00 28.86 635 GLY A N 1
ATOM 4779 C CA . GLY A 1 637 ? 7.253 32.535 -59.178 1.00 29.37 635 GLY A CA 1
ATOM 4780 C C . GLY A 1 637 ? 8.248 33.350 -59.971 1.00 31.67 635 GLY A C 1
ATOM 4781 O O . GLY A 1 637 ? 9.445 33.083 -59.948 1.00 27.63 635 GLY A O 1
ATOM 4782 N N . PRO A 1 638 ? 7.750 34.366 -60.677 1.00 26.15 636 PRO A N 1
ATOM 4783 C CA . PRO A 1 638 ? 8.635 35.199 -61.490 1.00 23.94 636 PRO A CA 1
ATOM 4784 C C . PRO A 1 638 ? 9.402 36.159 -60.599 1.00 25.28 636 PRO A C 1
ATOM 4785 O O . PRO A 1 638 ? 9.042 36.335 -59.436 1.00 27.35 636 PRO A O 1
ATOM 4789 N N . THR A 1 639 ? 10.453 36.762 -61.136 1.00 22.18 637 THR A N 1
ATOM 4790 C CA . THR A 1 639 ? 11.170 37.807 -60.427 1.00 26.40 637 THR A CA 1
ATOM 4791 C C . THR A 1 639 ? 10.235 39.016 -60.259 1.00 29.82 637 THR A C 1
ATOM 4792 O O . THR A 1 639 ? 9.264 39.161 -61.005 1.00 28.41 637 THR A O 1
ATOM 4796 N N . GLY A 1 640 ? 10.521 39.874 -59.284 1.00 25.64 638 GLY A N 1
ATOM 4797 C CA . GLY A 1 640 ? 9.721 41.071 -59.067 1.00 26.86 638 GLY A CA 1
ATOM 4798 C C . GLY A 1 640 ? 8.349 40.791 -58.464 1.00 25.44 638 GLY A C 1
ATOM 4799 O O . GLY A 1 640 ? 7.459 41.643 -58.498 1.00 27.31 638 GLY A O 1
ATOM 4800 N N . GLU A 1 641 ? 8.179 39.599 -57.900 1.00 24.14 639 GLU A N 1
ATOM 4801 C CA . GLU A 1 641 ? 6.917 39.232 -57.268 1.00 27.03 639 GLU A CA 1
ATOM 4802 C C . GLU A 1 641 ? 7.133 38.235 -56.144 1.00 27.53 639 GLU A C 1
ATOM 4803 O O . GLU A 1 641 ? 7.911 37.295 -56.282 1.00 35.55 639 GLU A O 1
ATOM 4809 N N . SER A 1 642 ? 6.440 38.435 -55.028 1.00 25.06 640 SER A N 1
ATOM 4810 C CA . SER A 1 642 ? 6.462 37.446 -53.954 1.00 28.96 640 SER A CA 1
ATOM 4811 C C . SER A 1 642 ? 5.114 36.744 -53.851 1.00 27.02 640 SER A C 1
ATOM 4812 O O . SER A 1 642 ? 4.065 37.363 -54.039 1.00 23.60 640 SER A O 1
ATOM 4815 N N . ASN A 1 643 ? 5.151 35.451 -53.548 1.00 21.18 641 ASN A N 1
ATOM 4816 C CA . ASN A 1 643 ? 3.946 34.654 -53.373 1.00 21.53 641 ASN A CA 1
ATOM 4817 C C . ASN A 1 643 ? 4.081 33.791 -52.134 1.00 25.12 641 ASN A C 1
ATOM 4818 O O . ASN A 1 643 ? 4.975 32.955 -52.051 1.00 25.37 641 ASN A O 1
ATOM 4823 N N . ALA A 1 644 ? 3.196 34.000 -51.168 1.00 19.57 642 ALA A N 1
ATOM 4824 C CA . ALA A 1 644 ? 3.292 33.305 -49.896 1.00 18.94 642 ALA A CA 1
ATOM 4825 C C . ALA A 1 644 ? 1.970 32.653 -49.510 1.00 20.91 642 ALA A C 1
ATOM 4826 O O . ALA A 1 644 ? 0.916 33.295 -49.539 1.00 19.13 642 ALA A O 1
ATOM 4828 N N . LEU A 1 645 ? 2.037 31.375 -49.142 1.00 15.87 643 LEU A N 1
ATOM 4829 C CA . LEU A 1 645 ? 0.864 30.617 -48.711 1.00 20.68 643 LEU A CA 1
ATOM 4830 C C . LEU A 1 645 ? 0.832 30.499 -47.186 1.00 27.76 643 LEU A C 1
ATOM 4831 O O . LEU A 1 645 ? 1.823 30.108 -46.555 1.00 25.26 643 LEU A O 1
ATOM 4836 N N . THR A 1 646 ? -0.303 30.852 -46.593 1.00 20.65 644 THR A N 1
ATOM 4837 C CA . THR A 1 646 ? -0.461 30.748 -45.147 1.00 22.07 644 THR A CA 1
ATOM 4838 C C . THR A 1 646 ? -1.715 29.948 -44.812 1.00 28.87 644 THR A C 1
ATOM 4839 O O . THR A 1 646 ? -2.552 29.702 -45.680 1.00 30.92 644 THR A O 1
ATOM 4843 N N . MET A 1 647 ? -1.829 29.544 -43.552 1.00 25.01 645 MET A N 1
ATOM 4844 C CA . MET A 1 647 ? -2.985 28.804 -43.062 1.00 26.67 645 MET A CA 1
ATOM 4845 C C . MET A 1 647 ? -3.536 29.510 -41.840 1.00 26.95 645 MET A C 1
ATOM 4846 O O . MET A 1 647 ? -2.836 29.687 -40.845 1.00 26.39 645 MET A O 1
ATOM 4851 N N . ARG A 1 648 ? -4.798 29.895 -41.902 1.00 19.56 646 ARG A N 1
ATOM 4852 C CA . ARG A 1 648 ? -5.385 30.668 -40.827 1.00 28.16 646 ARG A CA 1
ATOM 4853 C C . ARG A 1 648 ? -6.524 29.884 -40.198 1.00 23.03 646 ARG A C 1
ATOM 4854 O O . ARG A 1 648 ? -7.111 29.013 -40.839 1.00 20.20 646 ARG A O 1
ATOM 4862 N N . GLY A 1 649 ? -6.832 30.182 -38.940 1.00 24.63 647 GLY A N 1
ATOM 4863 C CA . GLY A 1 649 ? -7.980 29.562 -38.301 1.00 29.46 647 GLY A CA 1
ATOM 4864 C C . GLY A 1 649 ? -9.230 29.865 -39.110 1.00 28.22 647 GLY A C 1
ATOM 4865 O O . GLY A 1 649 ? -9.262 30.834 -39.861 1.00 26.54 647 GLY A O 1
ATOM 4866 N N . ARG A 1 650 ? -10.258 29.039 -38.966 1.00 25.06 648 ARG A N 1
ATOM 4867 C CA . ARG A 1 650 ? -11.476 29.198 -39.755 1.00 25.80 648 ARG A CA 1
ATOM 4868 C C . ARG A 1 650 ? -12.509 30.064 -39.049 1.00 28.12 648 ARG A C 1
ATOM 4869 O O . ARG A 1 650 ? -13.250 30.801 -39.696 1.00 28.43 648 ARG A O 1
ATOM 4877 N N . GLY A 1 651 ? -12.561 29.954 -37.724 1.00 28.22 649 GLY A N 1
ATOM 4878 C CA . GLY A 1 651 ? -13.579 30.622 -36.930 1.00 31.51 649 GLY A CA 1
ATOM 4879 C C . GLY A 1 651 ? -13.877 29.845 -35.660 1.00 26.38 649 GLY A C 1
ATOM 4880 O O . GLY A 1 651 ? -12.957 29.420 -34.961 1.00 23.50 649 GLY A O 1
ATOM 4881 N N . VAL A 1 652 ? -15.160 29.662 -35.359 1.00 24.20 650 VAL A N 1
ATOM 4882 C CA . VAL A 1 652 ? -15.569 28.900 -34.187 1.00 24.57 650 VAL A CA 1
ATOM 4883 C C . VAL A 1 652 ? -15.833 27.444 -34.541 1.00 24.04 650 VAL A C 1
ATOM 4884 O O . VAL A 1 652 ? -16.721 27.141 -35.336 1.00 22.12 650 VAL A O 1
ATOM 4888 N N . PHE A 1 653 ? -15.071 26.541 -33.941 1.00 22.73 651 PHE A N 1
ATOM 4889 C CA . PHE A 1 653 ? -15.356 25.124 -34.106 1.00 17.77 651 PHE A CA 1
ATOM 4890 C C . PHE A 1 653 ? -16.232 24.614 -32.980 1.00 23.42 651 PHE A C 1
ATOM 4891 O O . PHE A 1 653 ? -16.048 24.973 -31.812 1.00 27.68 651 PHE A O 1
ATOM 4899 N N . VAL A 1 654 ? -17.202 23.794 -33.357 1.00 21.34 652 VAL A N 1
ATOM 4900 C CA . VAL A 1 654 ? -17.990 23.022 -32.408 1.00 27.31 652 VAL A CA 1
ATOM 4901 C C . VAL A 1 654 ? -17.360 21.638 -32.294 1.00 29.89 652 VAL A C 1
ATOM 4902 O O . VAL A 1 654 ? -17.197 20.946 -33.295 1.00 30.23 652 VAL A O 1
ATOM 4906 N N . ALA A 1 655 ? -16.977 21.252 -31.079 1.00 26.46 653 ALA A N 1
ATOM 4907 C CA . ALA A 1 655 ? -16.401 19.936 -30.834 1.00 23.92 653 ALA A CA 1
ATOM 4908 C C . ALA A 1 655 ? -17.373 19.076 -30.040 1.00 31.36 653 ALA A C 1
ATOM 4909 O O . ALA A 1 655 ? -17.810 19.459 -28.953 1.00 31.75 653 ALA A O 1
ATOM 4911 N N . ILE A 1 656 ? -17.714 17.916 -30.590 1.00 24.83 654 ILE A N 1
ATOM 4912 C CA . ILE A 1 656 ? -18.652 17.007 -29.945 1.00 30.14 654 ILE A CA 1
ATOM 4913 C C . ILE A 1 656 ? -17.979 15.649 -29.755 1.00 32.54 654 ILE A C 1
ATOM 4914 O O . ILE A 1 656 ? -17.492 15.058 -30.713 1.00 28.66 654 ILE A O 1
ATOM 4919 N N . SER A 1 657 ? -17.958 15.162 -28.518 1.00 30.72 655 SER A N 1
ATOM 4920 C CA . SER A 1 657 ? -17.175 13.982 -28.173 1.00 32.40 655 SER A CA 1
ATOM 4921 C C . SER A 1 657 ? -18.016 12.889 -27.510 1.00 31.92 655 SER A C 1
ATOM 4922 O O . SER A 1 657 ? -19.082 13.176 -26.964 1.00 32.98 655 SER A O 1
ATOM 4925 N N . PRO A 1 658 ? -17.526 11.631 -27.549 1.00 26.20 656 PRO A N 1
ATOM 4926 C CA . PRO A 1 658 ? -18.224 10.471 -26.987 1.00 24.60 656 PRO A CA 1
ATOM 4927 C C . PRO A 1 658 ? -17.809 10.181 -25.547 1.00 28.23 656 PRO A C 1
ATOM 4928 O O . PRO A 1 658 ? -16.895 10.815 -25.017 1.00 26.36 656 PRO A O 1
ATOM 4932 N N . TRP A 1 659 ? -18.463 9.193 -24.942 1.00 28.76 657 TRP A N 1
ATOM 4933 C CA . TRP A 1 659 ? -18.228 8.833 -23.547 1.00 33.92 657 TRP A CA 1
ATOM 4934 C C . TRP A 1 659 ? -17.105 7.808 -23.353 1.00 34.02 657 TRP A C 1
ATOM 4935 O O . TRP A 1 659 ? -16.615 7.628 -22.238 1.00 30.31 657 TRP A O 1
ATOM 4946 N N . ASN A 1 660 ? -16.698 7.136 -24.427 1.00 29.50 658 ASN A N 1
ATOM 4947 C CA . ASN A 1 660 ? -15.789 5.996 -24.286 1.00 29.27 658 ASN A CA 1
ATOM 4948 C C . ASN A 1 660 ? -14.313 6.379 -24.149 1.00 37.62 658 ASN A C 1
ATOM 4949 O O . ASN A 1 660 ? -13.525 5.628 -23.568 1.00 31.03 658 ASN A O 1
ATOM 4954 N N . PHE A 1 661 ? -13.955 7.544 -24.689 1.00 30.94 659 PHE A N 1
ATOM 4955 C CA . PHE A 1 661 ? -12.663 8.174 -24.421 1.00 22.62 659 PHE A CA 1
ATOM 4956 C C . PHE A 1 661 ? -12.920 9.628 -24.048 1.00 28.44 659 PHE A C 1
ATOM 4957 O O . PHE A 1 661 ? -12.638 10.539 -24.827 1.00 29.62 659 PHE A O 1
ATOM 4965 N N . PRO A 1 662 ? -13.464 9.837 -22.840 1.00 24.65 660 PRO A N 1
ATOM 4966 C CA . PRO A 1 662 ? -14.032 11.100 -22.359 1.00 25.49 660 PRO A CA 1
ATOM 4967 C C . PRO A 1 662 ? -12.968 12.160 -22.166 1.00 26.74 660 PRO A C 1
ATOM 4968 O O . PRO A 1 662 ? -13.289 13.342 -22.063 1.00 31.36 660 PRO A O 1
ATOM 4972 N N . LEU A 1 663 ? -11.714 11.734 -22.082 1.00 23.46 661 LEU A N 1
ATOM 4973 C CA . LEU A 1 663 ? -10.615 12.669 -21.896 1.00 25.17 661 LEU A CA 1
ATOM 4974 C C . LEU A 1 663 ? -9.787 12.859 -23.164 1.00 27.74 661 LEU A C 1
ATOM 4975 O O . LEU A 1 663 ? -9.593 13.988 -23.612 1.00 28.37 661 LEU A O 1
ATOM 4980 N N . ALA A 1 664 ? -9.309 11.762 -23.747 1.00 24.74 662 ALA A N 1
ATOM 4981 C CA . ALA A 1 664 ? -8.338 11.856 -24.842 1.00 23.91 662 ALA A CA 1
ATOM 4982 C C . ALA A 1 664 ? -8.946 12.332 -26.157 1.00 22.22 662 ALA A C 1
ATOM 4983 O O . ALA A 1 664 ? -8.365 13.165 -26.845 1.00 26.53 662 ALA A O 1
ATOM 4985 N N . ILE A 1 665 ? -10.104 11.794 -26.512 1.00 24.63 663 ILE A N 1
ATOM 4986 C CA . ILE A 1 665 ? -10.766 12.200 -27.742 1.00 25.58 663 ILE A CA 1
ATOM 4987 C C . ILE A 1 665 ? -11.336 13.594 -27.561 1.00 29.08 663 ILE A C 1
ATOM 4988 O O . ILE A 1 665 ? -11.309 14.413 -28.481 1.00 29.20 663 ILE A O 1
ATOM 4993 N N . PHE A 1 666 ? -11.841 13.860 -26.360 1.00 31.01 664 PHE A N 1
ATOM 4994 C CA . PHE A 1 666 ? -12.283 15.200 -26.008 1.00 29.50 664 PHE A CA 1
ATOM 4995 C C . PHE A 1 666 ? -11.169 16.210 -26.263 1.00 30.70 664 PHE A C 1
ATOM 4996 O O . PHE A 1 666 ? -11.364 17.183 -26.991 1.00 29.94 664 PHE A O 1
ATOM 5004 N N . LEU A 1 667 ? -10.004 15.966 -25.666 1.00 28.40 665 LEU A N 1
ATOM 5005 C CA . LEU A 1 667 ? -8.865 16.878 -25.774 1.00 26.42 665 LEU A CA 1
ATOM 5006 C C . LEU A 1 667 ? -8.214 16.863 -27.152 1.00 23.39 665 LEU A C 1
ATOM 5007 O O . LEU A 1 667 ? -7.742 17.891 -27.629 1.00 27.14 665 LEU A O 1
ATOM 5012 N N . GLY A 1 668 ? -8.175 15.693 -27.781 1.00 22.40 666 GLY A N 1
ATOM 5013 C CA . GLY A 1 668 ? -7.623 15.584 -29.117 1.00 22.96 666 GLY A CA 1
ATOM 5014 C C . GLY A 1 668 ? -8.323 16.543 -30.068 1.00 24.61 666 GLY A C 1
ATOM 5015 O O . GLY A 1 668 ? -7.682 17.361 -30.727 1.00 20.24 666 GLY A O 1
ATOM 5016 N N . GLN A 1 669 ? -9.647 16.447 -30.128 1.00 22.04 667 GLN A N 1
ATOM 5017 C CA . GLN A 1 669 ? -10.437 17.286 -31.021 1.00 22.07 667 GLN A CA 1
ATOM 5018 C C . GLN A 1 669 ? -10.305 18.759 -30.656 1.00 22.50 667 GLN A C 1
ATOM 5019 O O . GLN A 1 669 ? -10.169 19.610 -31.528 1.00 19.13 667 GLN A O 1
ATOM 5025 N N . VAL A 1 670 ? -10.345 19.052 -29.361 1.00 22.35 668 VAL A N 1
ATOM 5026 C CA . VAL A 1 670 ? -10.327 20.434 -28.893 1.00 23.50 668 VAL A CA 1
ATOM 5027 C C . VAL A 1 670 ? -8.991 21.131 -29.159 1.00 27.01 668 VAL A C 1
ATOM 5028 O O . VAL A 1 670 ? -8.962 22.228 -29.720 1.00 26.50 668 VAL A O 1
ATOM 5032 N N . THR A 1 671 ? -7.891 20.479 -28.782 1.00 25.74 669 THR A N 1
ATOM 5033 C CA . THR A 1 671 ? -6.560 21.049 -28.965 1.00 23.95 669 THR A CA 1
ATOM 5034 C C . THR A 1 671 ? -6.174 21.156 -30.440 1.00 22.65 669 THR A C 1
ATOM 5035 O O . THR A 1 671 ? -5.428 22.049 -30.821 1.00 21.72 669 THR A O 1
ATOM 5039 N N . ALA A 1 672 ? -6.682 20.254 -31.271 1.00 23.24 670 ALA A N 1
ATOM 5040 C CA . ALA A 1 672 ? -6.437 20.357 -32.706 1.00 23.21 670 ALA A CA 1
ATOM 5041 C C . ALA A 1 672 ? -7.038 21.650 -33.251 1.00 20.35 670 ALA A C 1
ATOM 5042 O O . ALA A 1 672 ? -6.356 22.419 -33.925 1.00 19.81 670 ALA A O 1
ATOM 5044 N N . ALA A 1 673 ? -8.320 21.869 -32.961 1.00 24.36 671 ALA A N 1
ATOM 5045 C CA . ALA A 1 673 ? -9.036 23.069 -33.399 1.00 19.30 671 ALA A CA 1
ATOM 5046 C C . ALA A 1 673 ? -8.355 24.330 -32.876 1.00 22.17 671 ALA A C 1
ATOM 5047 O O . ALA A 1 673 ? -8.104 25.274 -33.630 1.00 23.29 671 ALA A O 1
ATOM 5049 N N . LEU A 1 674 ? -8.056 24.335 -31.581 1.00 22.30 672 LEU A N 1
ATOM 5050 C CA . LEU A 1 674 ? -7.323 25.429 -30.954 1.00 23.50 672 LEU A CA 1
ATOM 5051 C C . LEU A 1 674 ? -5.966 25.669 -31.609 1.00 25.94 672 LEU A C 1
ATOM 5052 O O . LEU A 1 674 ? -5.593 26.819 -31.889 1.00 22.76 672 LEU A O 1
ATOM 5057 N N . MET A 1 675 ? -5.221 24.594 -31.857 1.00 25.07 673 MET A N 1
ATOM 5058 C CA . MET A 1 675 ? -3.885 24.737 -32.437 1.00 26.23 673 MET A CA 1
ATOM 5059 C C . MET A 1 675 ? -3.947 25.395 -33.814 1.00 23.78 673 MET A C 1
ATOM 5060 O O . MET A 1 675 ? -3.063 26.173 -34.182 1.00 22.91 673 MET A O 1
ATOM 5065 N N . ALA A 1 676 ? -4.998 25.090 -34.566 1.00 22.42 674 ALA A N 1
ATOM 5066 C CA . ALA A 1 676 ? -5.160 25.640 -35.910 1.00 19.36 674 ALA A CA 1
ATOM 5067 C C . ALA A 1 676 ? -5.573 27.113 -35.898 1.00 26.41 674 ALA A C 1
ATOM 5068 O O . ALA A 1 676 ? -5.619 27.757 -36.946 1.00 32.36 674 ALA A O 1
ATOM 5070 N N . GLY A 1 677 ? -5.878 27.637 -34.714 1.00 25.41 675 GLY A N 1
ATOM 5071 C CA . GLY A 1 677 ? -6.205 29.044 -34.569 1.00 28.34 675 GLY A CA 1
ATOM 5072 C C . GLY A 1 677 ? -7.696 29.320 -34.463 1.00 32.51 675 GLY A C 1
ATOM 5073 O O . GLY A 1 677 ? -8.137 30.456 -34.610 1.00 34.69 675 GLY A O 1
ATOM 5074 N N . ASN A 1 678 ? -8.476 28.274 -34.221 1.00 23.92 676 ASN A N 1
ATOM 5075 C CA . ASN A 1 678 ? -9.913 28.417 -34.018 1.00 23.60 676 ASN A CA 1
ATOM 5076 C C . ASN A 1 678 ? -10.256 28.573 -32.549 1.00 27.52 676 ASN A C 1
ATOM 5077 O O . ASN A 1 678 ? -9.557 28.047 -31.684 1.00 24.66 676 ASN A O 1
ATOM 5082 N N . SER A 1 679 ? -11.338 29.289 -32.262 1.00 30.07 677 SER A N 1
ATOM 5083 C CA . SER A 1 679 ? -11.932 29.203 -30.936 1.00 28.80 677 SER A CA 1
ATOM 5084 C C . SER A 1 679 ? -12.846 27.981 -30.937 1.00 26.92 677 SER A C 1
ATOM 5085 O O . SER A 1 679 ? -13.213 27.472 -32.003 1.00 27.49 677 SER A O 1
ATOM 5088 N N . VAL A 1 680 ? -13.199 27.492 -29.756 1.00 22.11 678 VAL A N 1
ATOM 5089 C CA . VAL A 1 680 ? -13.957 26.255 -29.671 1.00 24.70 678 VAL A CA 1
ATOM 5090 C C . VAL A 1 680 ? -15.103 26.305 -28.663 1.00 28.26 678 VAL A C 1
ATOM 5091 O O . VAL A 1 680 ? -14.956 26.826 -27.554 1.00 28.03 678 VAL A O 1
ATOM 5095 N N . VAL A 1 681 ? -16.251 25.778 -29.074 1.00 25.08 679 VAL A N 1
ATOM 5096 C CA . VAL A 1 681 ? -17.313 25.431 -28.142 1.00 28.20 679 VAL A CA 1
ATOM 5097 C C . VAL A 1 681 ? -17.408 23.909 -28.116 1.00 29.53 679 VAL A C 1
ATOM 5098 O O . VAL A 1 681 ? -17.679 23.276 -29.140 1.00 29.07 679 VAL A O 1
ATOM 5102 N N . ALA A 1 682 ? -17.159 23.326 -26.949 1.00 28.03 680 ALA A N 1
ATOM 5103 C CA . ALA A 1 682 ? -17.099 21.874 -26.807 1.00 29.94 680 ALA A CA 1
ATOM 5104 C C . ALA A 1 682 ? -18.290 21.339 -26.023 1.00 33.60 680 ALA A C 1
ATOM 5105 O O . ALA A 1 682 ? -18.607 21.843 -24.943 1.00 35.23 680 ALA A O 1
ATOM 5107 N N . LYS A 1 683 ? -18.951 20.321 -26.568 1.00 31.37 681 LYS A N 1
ATOM 5108 C CA . LYS A 1 683 ? -20.015 19.635 -25.839 1.00 35.14 681 LYS A CA 1
ATOM 5109 C C . LYS A 1 683 ? -19.661 18.168 -25.650 1.00 33.06 681 LYS A C 1
ATOM 5110 O O . LYS A 1 683 ? -19.604 17.406 -26.617 1.00 28.42 681 LYS A O 1
ATOM 5116 N N . PRO A 1 684 ? -19.416 17.771 -24.395 1.00 33.17 682 PRO A N 1
ATOM 5117 C CA . PRO A 1 684 ? -19.032 16.390 -24.092 1.00 32.19 682 PRO A CA 1
ATOM 5118 C C . PRO A 1 684 ? -20.255 15.490 -24.059 1.00 33.73 682 PRO A C 1
ATOM 5119 O O . PRO A 1 684 ? -21.382 15.981 -23.987 1.00 33.12 682 PRO A O 1
ATOM 5123 N N . ALA A 1 685 ? -20.028 14.184 -24.114 1.00 31.54 683 ALA A N 1
ATOM 5124 C CA . ALA A 1 685 ? -21.101 13.217 -23.951 1.00 32.28 683 ALA A CA 1
ATOM 5125 C C . ALA A 1 685 ? -21.803 13.442 -22.618 1.00 38.12 683 ALA A C 1
ATOM 5126 O O . ALA A 1 685 ? -21.167 13.761 -21.610 1.00 37.31 683 ALA A O 1
ATOM 5128 N N . GLU A 1 686 ? -23.118 13.272 -22.619 1.00 34.45 684 GLU A N 1
ATOM 5129 C CA . GLU A 1 686 ? -23.914 13.484 -21.423 1.00 42.17 684 GLU A CA 1
ATOM 5130 C C . GLU A 1 686 ? -23.405 12.671 -20.230 1.00 41.97 684 GLU A C 1
ATOM 5131 O O . GLU A 1 686 ? -23.485 13.128 -19.089 1.00 40.98 684 GLU A O 1
ATOM 5137 N N . GLN A 1 687 ? -22.873 11.478 -20.495 1.00 34.92 685 GLN A N 1
ATOM 5138 C CA . GLN A 1 687 ? -22.404 10.590 -19.431 1.00 38.55 685 GLN A CA 1
ATOM 5139 C C . GLN A 1 687 ? -21.121 11.058 -18.743 1.00 38.58 685 GLN A C 1
ATOM 5140 O O . GLN A 1 687 ? -20.853 10.679 -17.603 1.00 34.58 685 GLN A O 1
ATOM 5146 N N . THR A 1 688 ? -20.322 11.867 -19.432 1.00 35.39 686 THR A N 1
ATOM 5147 C CA . THR A 1 688 ? -18.978 12.174 -18.941 1.00 29.60 686 THR A CA 1
ATOM 5148 C C . THR A 1 688 ? -18.602 13.658 -18.956 1.00 33.42 686 THR A C 1
ATOM 5149 O O . THR A 1 688 ? -17.544 14.024 -19.468 1.00 36.94 686 THR A O 1
ATOM 5153 N N . PRO A 1 689 ? -19.460 14.516 -18.378 1.00 38.05 687 PRO A N 1
ATOM 5154 C CA . PRO A 1 689 ? -19.198 15.958 -18.352 1.00 38.04 687 PRO A CA 1
ATOM 5155 C C . PRO A 1 689 ? -18.129 16.359 -17.336 1.00 36.42 687 PRO A C 1
ATOM 5156 O O . PRO A 1 689 ? -17.468 17.372 -17.541 1.00 31.25 687 PRO A O 1
ATOM 5160 N N . ARG A 1 690 ? -17.970 15.598 -16.257 1.00 34.80 688 ARG A N 1
ATOM 5161 C CA . ARG A 1 690 ? -17.061 16.014 -15.191 1.00 37.61 688 ARG A CA 1
ATOM 5162 C C . ARG A 1 690 ? -15.608 16.070 -15.655 1.00 37.33 688 ARG A C 1
ATOM 5163 O O . ARG A 1 690 ? -14.932 17.090 -15.488 1.00 33.06 688 ARG A O 1
ATOM 5165 N N . ILE A 1 691 ? -15.126 14.985 -16.249 1.00 32.13 689 ILE A N 1
ATOM 5166 C CA . ILE A 1 691 ? -13.751 14.974 -16.728 1.00 36.35 689 ILE A CA 1
ATOM 5167 C C . ILE A 1 691 ? -13.539 16.026 -17.814 1.00 32.85 689 ILE A C 1
ATOM 5168 O O . ILE A 1 691 ? -12.472 16.633 -17.898 1.00 36.16 689 ILE A O 1
ATOM 5173 N N . ALA A 1 692 ? -14.563 16.248 -18.633 1.00 34.01 690 ALA A N 1
ATOM 5174 C CA . ALA A 1 692 ? -14.503 17.272 -19.669 1.00 32.96 690 ALA A CA 1
ATOM 5175 C C . ALA A 1 692 ? -14.323 18.658 -19.054 1.00 30.20 690 ALA A C 1
ATOM 5176 O O . ALA A 1 692 ? -13.507 19.455 -19.523 1.00 30.99 690 ALA A O 1
ATOM 5178 N N . ARG A 1 693 ? -15.088 18.944 -18.004 1.00 27.62 691 ARG A N 1
ATOM 5179 C CA . ARG A 1 693 ? -14.954 20.217 -17.305 1.00 31.24 691 ARG A CA 1
ATOM 5180 C C . ARG A 1 693 ? -13.565 20.355 -16.666 1.00 29.55 691 ARG A C 1
ATOM 5181 O O . ARG A 1 693 ? -12.974 21.431 -16.684 1.00 34.99 691 ARG A O 1
ATOM 5189 N N . GLU A 1 694 ? -13.046 19.261 -16.111 1.00 29.12 692 GLU A N 1
ATOM 5190 C CA . GLU A 1 694 ? -11.701 19.272 -15.542 1.00 36.20 692 GLU A CA 1
ATOM 5191 C C . GLU A 1 694 ? -10.657 19.554 -16.625 1.00 35.03 692 GLU A C 1
ATOM 5192 O O . GLU A 1 694 ? -9.721 20.323 -16.415 1.00 34.11 692 GLU A O 1
ATOM 5198 N N . ALA A 1 695 ? -10.827 18.926 -17.782 1.00 27.84 693 ALA A N 1
ATOM 5199 C CA . ALA A 1 695 ? -9.906 19.110 -18.896 1.00 29.76 693 ALA A CA 1
ATOM 5200 C C . ALA A 1 695 ? -9.886 20.564 -19.367 1.00 32.93 693 ALA A C 1
ATOM 5201 O O . ALA A 1 695 ? -8.822 21.160 -19.544 1.00 34.13 693 ALA A O 1
ATOM 5203 N N . VAL A 1 696 ? -11.070 21.130 -19.572 1.00 35.64 694 VAL A N 1
ATOM 5204 C CA . VAL A 1 696 ? -11.185 22.519 -20.000 1.00 34.73 694 VAL A CA 1
ATOM 5205 C C . VAL A 1 696 ? -10.511 23.466 -19.006 1.00 35.33 694 VAL A C 1
ATOM 5206 O O . VAL A 1 696 ? -9.754 24.352 -19.402 1.00 31.27 694 VAL A O 1
ATOM 5210 N N . ALA A 1 697 ? -10.778 23.278 -17.717 1.00 34.32 695 ALA A N 1
ATOM 5211 C CA . ALA A 1 697 ? -10.153 24.123 -16.704 1.00 39.63 695 ALA A CA 1
ATOM 5212 C C . ALA A 1 697 ? -8.636 23.968 -16.767 1.00 37.68 695 ALA A C 1
ATOM 5213 O O . ALA A 1 697 ? -7.888 24.926 -16.565 1.00 35.58 695 ALA A O 1
ATOM 5215 N N . LEU A 1 698 ? -8.185 22.756 -17.069 1.00 29.94 696 LEU A N 1
ATOM 5216 C CA . LEU A 1 698 ? -6.757 22.499 -17.186 1.00 29.02 696 LEU A CA 1
ATOM 5217 C C . LEU A 1 698 ? -6.171 23.225 -18.395 1.00 26.47 696 LEU A C 1
ATOM 5218 O O . LEU A 1 698 ? -5.073 23.777 -18.322 1.00 33.90 696 LEU A O 1
ATOM 5223 N N . LEU A 1 699 ? -6.900 23.220 -19.508 1.00 22.93 697 LEU A N 1
ATOM 5224 C CA . LEU A 1 699 ? -6.444 23.912 -20.708 1.00 22.26 697 LEU A CA 1
ATOM 5225 C C . LEU A 1 699 ? -6.345 25.414 -20.469 1.00 28.25 697 LEU A C 1
ATOM 5226 O O . LEU A 1 699 ? -5.385 26.051 -20.900 1.00 29.91 697 LEU A O 1
ATOM 5231 N N . HIS A 1 700 ? -7.347 25.973 -19.795 1.00 29.19 698 HIS A N 1
ATOM 5232 C CA . HIS A 1 700 ? -7.333 27.388 -19.449 1.00 37.32 698 HIS A CA 1
ATOM 5233 C C . HIS A 1 700 ? -6.103 27.695 -18.601 1.00 37.73 698 HIS A C 1
ATOM 5234 O O . HIS A 1 700 ? -5.416 28.686 -18.830 1.00 31.58 698 HIS A O 1
ATOM 5241 N N . GLU A 1 701 ? -5.830 26.840 -17.620 1.00 37.02 699 GLU A N 1
ATOM 5242 C CA . GLU A 1 701 ? -4.674 27.028 -16.750 1.00 36.82 699 GLU A CA 1
ATOM 5243 C C . GLU A 1 701 ? -3.371 26.903 -17.539 1.00 33.13 699 GLU A C 1
ATOM 5244 O O . GLU A 1 701 ? -2.362 27.509 -17.187 1.00 36.93 699 GLU A O 1
ATOM 5250 N N . ALA A 1 702 ? -3.402 26.119 -18.611 1.00 31.55 700 ALA A N 1
ATOM 5251 C CA . ALA A 1 702 ? -2.216 25.891 -19.433 1.00 28.78 700 ALA A CA 1
ATOM 5252 C C . ALA A 1 702 ? -1.920 27.050 -20.386 1.00 32.63 700 ALA A C 1
ATOM 5253 O O . ALA A 1 702 ? -0.841 27.126 -20.963 1.00 35.85 700 ALA A O 1
ATOM 5255 N N . GLY A 1 703 ? -2.880 27.948 -20.560 1.00 35.42 701 GLY A N 1
ATOM 5256 C CA . GLY A 1 703 ? -2.649 29.111 -21.398 1.00 36.36 701 GLY A CA 1
ATOM 5257 C C . GLY A 1 703 ? -3.693 29.371 -22.465 1.00 33.94 701 GLY A C 1
ATOM 5258 O O . GLY A 1 703 ? -3.582 30.341 -23.215 1.00 29.64 701 GLY A O 1
ATOM 5259 N N . ILE A 1 704 ? -4.703 28.511 -22.554 1.00 30.08 702 ILE A N 1
ATOM 5260 C CA . ILE A 1 704 ? -5.818 28.771 -23.458 1.00 28.58 702 ILE A CA 1
ATOM 5261 C C . ILE A 1 704 ? -6.719 29.854 -22.864 1.00 31.83 702 ILE A C 1
ATOM 5262 O O . ILE A 1 704 ? -7.241 29.694 -21.760 1.00 31.16 702 ILE A O 1
ATOM 5267 N N . PRO A 1 705 ? -6.893 30.971 -23.590 1.00 34.90 703 PRO A N 1
ATOM 5268 C CA . PRO A 1 705 ? -7.748 32.065 -23.112 1.00 35.49 703 PRO A CA 1
ATOM 5269 C C . PRO A 1 705 ? -9.192 31.629 -22.865 1.00 31.26 703 PRO A C 1
ATOM 5270 O O . PRO A 1 705 ? -9.734 30.814 -23.612 1.00 30.69 703 PRO A O 1
ATOM 5274 N N . LYS A 1 706 ? -9.803 32.180 -21.821 1.00 30.33 704 LYS A N 1
ATOM 5275 C CA . LYS A 1 706 ? -11.202 31.903 -21.513 1.00 38.82 704 LYS A CA 1
ATOM 5276 C C . LYS A 1 706 ? -12.099 32.226 -22.706 1.00 35.92 704 LYS A C 1
ATOM 5277 O O . LYS A 1 706 ? -13.153 31.619 -22.876 1.00 34.00 704 LYS A O 1
ATOM 5283 N N . SER A 1 707 ? -11.679 33.188 -23.526 1.00 35.22 705 SER A N 1
ATOM 5284 C CA . SER A 1 707 ? -12.475 33.618 -24.672 1.00 34.15 705 SER A CA 1
ATOM 5285 C C . SER A 1 707 ? -12.315 32.705 -25.889 1.00 34.80 705 SER A C 1
ATOM 5286 O O . SER A 1 707 ? -13.026 32.863 -26.880 1.00 32.31 705 SER A O 1
ATOM 5289 N N . ALA A 1 708 ? -11.392 31.749 -25.808 1.00 31.63 706 ALA A N 1
ATOM 5290 C CA . ALA A 1 708 ? -11.123 30.856 -26.931 1.00 30.71 706 ALA A CA 1
ATOM 5291 C C . ALA A 1 708 ? -11.764 29.477 -26.765 1.00 31.14 706 ALA A C 1
ATOM 5292 O O . ALA A 1 708 ? -11.845 28.709 -27.722 1.00 29.29 706 ALA A O 1
ATOM 5294 N N . LEU A 1 709 ? -12.221 29.166 -25.556 1.00 31.04 707 LEU A N 1
ATOM 5295 C CA . LEU A 1 709 ? -12.707 27.819 -25.259 1.00 31.87 707 LEU A CA 1
ATOM 5296 C C . LEU A 1 709 ? -13.863 27.808 -24.262 1.00 31.51 707 LEU A C 1
ATOM 5297 O O . LEU A 1 709 ? -13.700 28.225 -23.116 1.00 32.11 707 LEU A O 1
ATOM 5302 N N . TYR A 1 710 ? -15.019 27.311 -24.698 1.00 31.95 708 TYR A N 1
ATOM 5303 C CA . TYR A 1 710 ? -16.192 27.214 -23.833 1.00 32.50 708 TYR A CA 1
ATOM 5304 C C . TYR A 1 710 ? -16.751 25.798 -23.770 1.00 38.22 708 TYR A C 1
ATOM 5305 O O . TYR A 1 710 ? -16.851 25.112 -24.786 1.00 40.28 708 TYR A O 1
ATOM 5314 N N . LEU A 1 711 ? -17.120 25.372 -22.568 1.00 38.05 709 LEU A N 1
ATOM 5315 C CA . LEU A 1 711 ? -17.769 24.082 -22.384 1.00 40.17 709 LEU A CA 1
ATOM 5316 C C . LEU A 1 711 ? -19.277 24.263 -22.256 1.00 39.57 709 LEU A C 1
ATOM 5317 O O . LEU A 1 711 ? -19.746 25.039 -21.426 1.00 37.45 709 LEU A O 1
ATOM 5322 N N . VAL A 1 712 ? -20.028 23.547 -23.086 1.00 35.45 710 VAL A N 1
ATOM 5323 C CA . VAL A 1 712 ? -21.480 23.515 -22.980 1.00 37.83 710 VAL A CA 1
ATOM 5324 C C . VAL A 1 712 ? -21.930 22.072 -22.795 1.00 37.60 710 VAL A C 1
ATOM 5325 O O . VAL A 1 712 ? -21.679 21.228 -23.652 1.00 31.13 710 VAL A O 1
ATOM 5329 N N . THR A 1 713 ? -22.583 21.786 -21.674 1.00 40.59 711 THR A N 1
ATOM 5330 C CA . THR A 1 713 ? -23.056 20.431 -21.405 1.00 45.97 711 THR A CA 1
ATOM 5331 C C . THR A 1 713 ? -24.537 20.255 -21.721 1.00 47.12 711 THR A C 1
ATOM 5332 O O . THR A 1 713 ? -25.305 21.220 -21.736 1.00 44.69 711 THR A O 1
ATOM 5336 N N . GLY A 1 714 ? -24.928 19.009 -21.965 1.00 51.19 712 GLY A N 1
ATOM 5337 C CA . GLY A 1 714 ? -26.308 18.684 -22.264 1.00 55.04 712 GLY A CA 1
ATOM 5338 C C . GLY A 1 714 ? -26.415 17.438 -23.118 1.00 57.75 712 GLY A C 1
ATOM 5339 O O . GLY A 1 714 ? -25.437 16.709 -23.300 1.00 55.58 712 GLY A O 1
ATOM 5340 N N . ASP A 1 715 ? -27.607 17.200 -23.651 1.00 60.01 713 ASP A N 1
ATOM 5341 C CA . ASP A 1 715 ? -27.864 16.024 -24.473 1.00 65.61 713 ASP A CA 1
ATOM 5342 C C . ASP A 1 715 ? -27.609 16.296 -25.953 1.00 61.18 713 ASP A C 1
ATOM 5343 O O . ASP A 1 715 ? -26.945 17.270 -26.314 1.00 52.43 713 ASP A O 1
ATOM 5348 N N . GLY A 1 716 ? -28.147 15.427 -26.803 1.00 58.87 714 GLY A N 1
ATOM 5349 C CA . GLY A 1 716 ? -28.001 15.567 -28.238 1.00 60.01 714 GLY A CA 1
ATOM 5350 C C . GLY A 1 716 ? -28.755 16.762 -28.789 1.00 62.56 714 GLY A C 1
ATOM 5351 O O . GLY A 1 716 ? -28.519 17.180 -29.923 1.00 64.68 714 GLY A O 1
ATOM 5352 N N . ARG A 1 717 ? -29.667 17.311 -27.991 1.00 58.06 715 ARG A N 1
ATOM 5353 C CA . ARG A 1 717 ? -30.418 18.497 -28.394 1.00 55.16 715 ARG A CA 1
ATOM 5354 C C . ARG A 1 717 ? -29.567 19.757 -28.251 1.00 54.74 715 ARG A C 1
ATOM 5355 O O . ARG A 1 717 ? -29.635 20.663 -29.084 1.00 53.85 715 ARG A O 1
ATOM 5357 N N . ILE A 1 718 ? -28.776 19.813 -27.185 1.00 53.51 716 ILE A N 1
ATOM 5358 C CA . ILE A 1 718 ? -27.849 20.917 -26.978 1.00 49.66 716 ILE A CA 1
ATOM 5359 C C . ILE A 1 718 ? -26.757 20.847 -28.036 1.00 45.15 716 ILE A C 1
ATOM 5360 O O . ILE A 1 718 ? -26.332 21.869 -28.580 1.00 43.25 716 ILE A O 1
ATOM 5365 N N . GLY A 1 719 ? -26.311 19.629 -28.329 1.00 39.99 717 GLY A N 1
ATOM 5366 C CA . GLY A 1 719 ? -25.361 19.410 -29.404 1.00 35.94 717 GLY A CA 1
ATOM 5367 C C . GLY A 1 719 ? -25.932 19.877 -30.730 1.00 42.16 717 GLY A C 1
ATOM 5368 O O . GLY A 1 719 ? -25.222 20.456 -31.554 1.00 38.94 717 GLY A O 1
ATOM 5369 N N . ALA A 1 720 ? -27.226 19.637 -30.930 1.00 44.86 718 ALA A N 1
ATOM 5370 C CA . ALA A 1 720 ? -27.906 20.051 -32.154 1.00 45.24 718 ALA A CA 1
ATOM 5371 C C . ALA A 1 720 ? -27.986 21.570 -32.271 1.00 44.53 718 ALA A C 1
ATOM 5372 O O . ALA A 1 720 ? -27.777 22.129 -33.346 1.00 46.86 718 ALA A O 1
ATOM 5374 N N . ALA A 1 721 ? -28.296 22.237 -31.164 1.00 43.30 719 ALA A N 1
ATOM 5375 C CA . ALA A 1 721 ? -28.353 23.692 -31.158 1.00 46.54 719 ALA A CA 1
ATOM 5376 C C . ALA A 1 721 ? -27.013 24.294 -31.587 1.00 40.91 719 ALA A C 1
ATOM 5377 O O . ALA A 1 721 ? -26.970 25.272 -32.335 1.00 35.09 719 ALA A O 1
ATOM 5379 N N . LEU A 1 722 ? -25.920 23.703 -31.112 1.00 37.78 720 LEU A N 1
ATOM 5380 C CA . LEU A 1 722 ? -24.588 24.174 -31.465 1.00 35.39 720 LEU A CA 1
ATOM 5381 C C . LEU A 1 722 ? -24.315 24.003 -32.955 1.00 35.17 720 LEU A C 1
ATOM 5382 O O . LEU A 1 722 ? -23.864 24.933 -33.610 1.00 27.07 720 LEU A O 1
ATOM 5387 N N . THR A 1 723 ? -24.587 22.815 -33.488 1.00 40.54 721 THR A N 1
ATOM 5388 C CA . THR A 1 723 ? -24.296 22.534 -34.895 1.00 40.26 721 THR A CA 1
ATOM 5389 C C . THR A 1 723 ? -25.194 23.316 -35.851 1.00 42.56 721 THR A C 1
ATOM 5390 O O . THR A 1 723 ? -24.844 23.529 -37.009 1.00 39.89 721 THR A O 1
ATOM 5394 N N . ALA A 1 724 ? -26.354 23.743 -35.367 1.00 40.99 722 ALA A N 1
ATOM 5395 C CA . ALA A 1 724 ? -27.294 24.464 -36.211 1.00 37.90 722 ALA A CA 1
ATOM 5396 C C . ALA A 1 724 ? -27.005 25.964 -36.234 1.00 39.15 722 ALA A C 1
ATOM 5397 O O . ALA A 1 724 ? -27.480 26.677 -37.114 1.00 43.69 722 ALA A O 1
ATOM 5399 N N . HIS A 1 725 ? -26.219 26.440 -35.273 1.00 38.80 723 HIS A N 1
ATOM 5400 C CA . HIS A 1 725 ? -25.895 27.862 -35.185 1.00 37.13 723 HIS A CA 1
ATOM 5401 C C . HIS A 1 725 ? -25.245 28.385 -36.467 1.00 35.72 723 HIS A C 1
ATOM 5402 O O . HIS A 1 725 ? -24.262 27.821 -36.944 1.00 31.90 723 HIS A O 1
ATOM 5409 N N . PRO A 1 726 ? -25.793 29.476 -37.025 1.00 37.51 724 PRO A N 1
ATOM 5410 C CA . PRO A 1 726 ? -25.339 30.045 -38.303 1.00 39.92 724 PRO A CA 1
ATOM 5411 C C . PRO A 1 726 ? -23.901 30.574 -38.306 1.00 34.57 724 PRO A C 1
ATOM 5412 O O . PRO A 1 726 ? -23.310 30.700 -39.383 1.00 31.05 724 PRO A O 1
ATOM 5416 N N . ASP A 1 727 ? -23.350 30.883 -37.136 1.00 28.86 725 ASP A N 1
ATOM 5417 C CA . ASP A 1 727 ? -22.037 31.524 -37.066 1.00 28.76 725 ASP A CA 1
ATOM 5418 C C . ASP A 1 727 ? -20.845 30.581 -36.884 1.00 29.69 725 ASP A C 1
ATOM 5419 O O . ASP A 1 727 ? -19.706 31.036 -36.783 1.00 37.08 725 ASP A O 1
ATOM 5424 N N . ILE A 1 728 ? -21.083 29.281 -36.838 1.00 31.64 726 ILE A N 1
ATOM 5425 C CA . ILE A 1 728 ? -19.967 28.362 -36.614 1.00 26.53 726 ILE A CA 1
ATOM 5426 C C . ILE A 1 728 ? -19.205 28.063 -37.908 1.00 34.04 726 ILE A C 1
ATOM 5427 O O . ILE A 1 728 ? -19.787 28.080 -38.993 1.00 37.20 726 ILE A O 1
ATOM 5432 N N . ALA A 1 729 ? -17.906 27.790 -37.782 1.00 27.00 727 ALA A N 1
ATOM 5433 C CA . ALA A 1 729 ? -17.025 27.635 -38.936 1.00 28.33 727 ALA A CA 1
ATOM 5434 C C . ALA A 1 729 ? -16.691 26.173 -39.251 1.00 33.94 727 ALA A C 1
ATOM 5435 O O . ALA A 1 729 ? -15.989 25.876 -40.219 1.00 30.07 727 ALA A O 1
ATOM 5437 N N . GLY A 1 730 ? -17.182 25.261 -38.429 1.00 28.47 728 GLY A N 1
ATOM 5438 C CA . GLY A 1 730 ? -16.906 23.856 -38.649 1.00 23.50 728 GLY A CA 1
ATOM 5439 C C . GLY A 1 730 ? -17.247 23.009 -37.447 1.00 27.75 728 GLY A C 1
ATOM 5440 O O . GLY A 1 730 ? -17.457 23.525 -36.340 1.00 26.59 728 GLY A O 1
ATOM 5441 N N . VAL A 1 731 ? -17.303 21.700 -37.676 1.00 25.61 729 VAL A N 1
ATOM 5442 C CA . VAL A 1 731 ? -17.675 20.743 -36.650 1.00 17.78 729 VAL A CA 1
ATOM 5443 C C . VAL A 1 731 ? -16.729 19.537 -36.654 1.00 24.31 729 VAL A C 1
ATOM 5444 O O . VAL A 1 731 ? -16.492 18.911 -37.690 1.00 23.10 729 VAL A O 1
ATOM 5448 N N . VAL A 1 732 ? -16.170 19.237 -35.489 1.00 25.97 730 VAL A N 1
ATOM 5449 C CA . VAL A 1 732 ? -15.381 18.025 -35.312 1.00 27.45 730 VAL A CA 1
ATOM 5450 C C . VAL A 1 732 ? -16.174 17.100 -34.388 1.00 30.91 730 VAL A C 1
ATOM 5451 O O . VAL A 1 732 ? -16.469 17.450 -33.242 1.00 28.07 730 VAL A O 1
ATOM 5455 N N . PHE A 1 733 ? -16.546 15.934 -34.912 1.00 26.71 731 PHE A N 1
ATOM 5456 C CA . PHE A 1 733 ? -17.457 15.024 -34.224 1.00 21.54 731 PHE A CA 1
ATOM 5457 C C . PHE A 1 733 ? -16.921 13.600 -34.126 1.00 24.46 731 PHE A C 1
ATOM 5458 O O . PHE A 1 733 ? -16.362 13.061 -35.082 1.00 26.82 731 PHE A O 1
ATOM 5466 N N . THR A 1 734 ? -17.096 12.989 -32.964 1.00 22.89 732 THR A N 1
ATOM 5467 C CA . THR A 1 734 ? -16.844 11.562 -32.835 1.00 25.95 732 THR A CA 1
ATOM 5468 C C . THR A 1 734 ? -18.016 10.923 -32.118 1.00 29.16 732 THR A C 1
ATOM 5469 O O . THR A 1 734 ? -18.359 11.313 -31.000 1.00 30.22 732 THR A O 1
ATOM 5473 N N . GLY A 1 735 ? -18.641 9.951 -32.770 1.00 30.49 733 GLY A N 1
ATOM 5474 C CA . GLY A 1 735 ? -19.842 9.338 -32.228 1.00 32.79 733 GLY A CA 1
ATOM 5475 C C . GLY A 1 735 ? -20.507 8.398 -33.212 1.00 31.48 733 GLY A C 1
ATOM 5476 O O . GLY A 1 735 ? -19.848 7.827 -34.086 1.00 34.93 733 GLY A O 1
ATOM 5477 N N . SER A 1 736 ? -21.818 8.246 -33.080 1.00 37.11 734 SER A N 1
ATOM 5478 C CA . SER A 1 736 ? -22.546 7.276 -33.887 1.00 44.35 734 SER A CA 1
ATOM 5479 C C . SER A 1 736 ? -22.688 7.734 -35.331 1.00 51.47 734 SER A C 1
ATOM 5480 O O . SER A 1 736 ? -22.899 8.920 -35.601 1.00 48.88 734 SER A O 1
ATOM 5483 N N . THR A 1 737 ? -22.574 6.783 -36.252 1.00 49.60 735 THR A N 1
ATOM 5484 C CA . THR A 1 737 ? -22.742 7.060 -37.672 1.00 51.82 735 THR A CA 1
ATOM 5485 C C . THR A 1 737 ? -24.055 7.793 -37.926 1.00 43.58 735 THR A C 1
ATOM 5486 O O . THR A 1 737 ? -24.134 8.674 -38.785 1.00 43.75 735 THR A O 1
ATOM 5490 N N . GLU A 1 738 ? -25.078 7.439 -37.159 1.00 39.08 736 GLU A N 1
ATOM 5491 C CA . GLU A 1 738 ? -26.405 8.013 -37.342 1.00 41.82 736 GLU A CA 1
ATOM 5492 C C . GLU A 1 738 ? -26.454 9.488 -36.952 1.00 44.07 736 GLU A C 1
ATOM 5493 O O . GLU A 1 738 ? -27.061 10.315 -37.646 1.00 40.41 736 GLU A O 1
ATOM 5495 N N . VAL A 1 739 ? -25.827 9.820 -35.831 1.00 43.84 737 VAL A N 1
ATOM 5496 C CA . VAL A 1 739 ? -25.796 11.205 -35.383 1.00 42.05 737 VAL A CA 1
ATOM 5497 C C . VAL A 1 739 ? -24.973 12.079 -36.344 1.00 35.21 737 VAL A C 1
ATOM 5498 O O . VAL A 1 739 ? -25.322 13.230 -36.597 1.00 28.48 737 VAL A O 1
ATOM 5502 N N . ALA A 1 740 ? -23.902 11.521 -36.901 1.00 32.16 738 ALA A N 1
ATOM 5503 C CA . ALA A 1 740 ? -23.076 12.268 -37.844 1.00 32.89 738 ALA A CA 1
ATOM 5504 C C . ALA A 1 740 ? -23.888 12.717 -39.058 1.00 35.50 738 ALA A C 1
ATOM 5505 O O . ALA A 1 740 ? -23.800 13.871 -39.478 1.00 35.50 738 ALA A O 1
ATOM 5507 N N . ARG A 1 741 ? -24.689 11.811 -39.610 1.00 33.91 739 ARG A N 1
ATOM 5508 C CA . ARG A 1 741 ? -25.534 12.137 -40.757 1.00 38.35 739 ARG A CA 1
ATOM 5509 C C . ARG A 1 741 ? -26.532 13.237 -40.421 1.00 35.99 739 ARG A C 1
ATOM 5510 O O . ARG A 1 741 ? -26.828 14.098 -41.250 1.00 33.96 739 ARG A O 1
ATOM 5518 N N . SER A 1 742 ? -27.057 13.196 -39.202 1.00 38.90 740 SER A N 1
ATOM 5519 C CA . SER A 1 742 ? -27.984 14.215 -38.735 1.00 41.53 740 SER A CA 1
ATOM 5520 C C . SER A 1 742 ? -27.293 15.579 -38.672 1.00 37.49 740 SER A C 1
ATOM 5521 O O . SER A 1 742 ? -27.846 16.591 -39.109 1.00 33.76 740 SER A O 1
ATOM 5524 N N . ILE A 1 743 ? -26.079 15.596 -38.129 1.00 39.79 741 ILE A N 1
ATOM 5525 C CA . ILE A 1 743 ? -25.280 16.818 -38.079 1.00 37.43 741 ILE A CA 1
ATOM 5526 C C . ILE A 1 743 ? -24.985 17.320 -39.486 1.00 30.05 741 ILE A C 1
ATOM 5527 O O . ILE A 1 743 ? -25.149 18.503 -39.780 1.00 28.76 741 ILE A O 1
ATOM 5532 N N . ASN A 1 744 ? -24.561 16.409 -40.355 1.00 31.52 742 ASN A N 1
ATOM 5533 C CA . ASN A 1 744 ? -24.248 16.759 -41.732 1.00 29.53 742 ASN A CA 1
ATOM 5534 C C . ASN A 1 744 ? -25.443 17.400 -42.436 1.00 33.84 742 ASN A C 1
ATOM 5535 O O . ASN A 1 744 ? -25.289 18.381 -43.162 1.00 34.40 742 ASN A O 1
ATOM 5540 N N . ARG A 1 745 ? -26.634 16.849 -42.209 1.00 31.55 743 ARG A N 1
ATOM 5541 C CA . ARG A 1 745 ? -27.846 17.399 -42.805 1.00 30.43 743 ARG A CA 1
ATOM 5542 C C . ARG A 1 745 ? -28.153 18.793 -42.272 1.00 34.19 743 ARG A C 1
ATOM 5543 O O . ARG A 1 745 ? -28.498 19.682 -43.041 1.00 36.33 743 ARG A O 1
ATOM 5551 N N . ALA A 1 746 ? -28.021 18.981 -40.962 1.00 34.09 744 ALA A N 1
ATOM 5552 C CA . ALA A 1 746 ? -28.244 20.293 -40.365 1.00 37.55 744 ALA A CA 1
ATOM 5553 C C . ALA A 1 746 ? -27.272 21.329 -40.936 1.00 36.15 744 ALA A C 1
ATOM 5554 O O . ALA A 1 746 ? -27.651 22.469 -41.190 1.00 36.05 744 ALA A O 1
ATOM 5556 N N . LEU A 1 747 ? -26.020 20.931 -41.151 1.00 31.97 745 LEU A N 1
ATOM 5557 C CA . LEU A 1 747 ? -25.049 21.835 -41.758 1.00 35.39 745 LEU A CA 1
ATOM 5558 C C . LEU A 1 747 ? -25.433 22.165 -43.203 1.00 30.83 745 LEU A C 1
ATOM 5559 O O . LEU A 1 747 ? -25.459 23.327 -43.599 1.00 30.34 745 LEU A O 1
ATOM 5564 N N . ALA A 1 748 ? -25.738 21.138 -43.987 1.00 31.88 746 ALA A N 1
ATOM 5565 C CA . ALA A 1 748 ? -26.046 21.333 -45.399 1.00 35.57 746 ALA A CA 1
ATOM 5566 C C . ALA A 1 748 ? -27.308 22.168 -45.606 1.00 36.31 746 ALA A C 1
ATOM 5567 O O . ALA A 1 748 ? -27.473 22.803 -46.645 1.00 30.75 746 ALA A O 1
ATOM 5569 N N . ALA A 1 749 ? -28.198 22.151 -44.617 1.00 33.41 747 ALA A N 1
ATOM 5570 C CA . ALA A 1 749 ? -29.447 22.900 -44.692 1.00 32.13 747 ALA A CA 1
ATOM 5571 C C . ALA A 1 749 ? -29.222 24.412 -44.702 1.00 42.08 747 ALA A C 1
ATOM 5572 O O . ALA A 1 749 ? -29.958 25.150 -45.352 1.00 44.89 747 ALA A O 1
ATOM 5574 N N . LYS A 1 750 ? -28.202 24.872 -43.985 1.00 41.81 748 LYS A N 1
ATOM 5575 C CA . LYS A 1 750 ? -27.959 26.306 -43.850 1.00 36.46 748 LYS A CA 1
ATOM 5576 C C . LYS A 1 750 ? -27.716 26.964 -45.204 1.00 37.31 748 LYS A C 1
ATOM 5577 O O . LYS A 1 750 ? -27.273 26.308 -46.149 1.00 33.88 748 LYS A O 1
ATOM 5583 N N . ASP A 1 751 ? -27.997 28.264 -45.286 1.00 37.49 749 ASP A N 1
ATOM 5584 C CA . ASP A 1 751 ? -27.738 29.033 -46.498 1.00 30.34 749 ASP A CA 1
ATOM 5585 C C . ASP A 1 751 ? -26.338 29.630 -46.496 1.00 34.14 749 ASP A C 1
ATOM 5586 O O . ASP A 1 751 ? -25.883 30.160 -47.507 1.00 42.65 749 ASP A O 1
ATOM 5591 N N . GLY A 1 752 ? -25.656 29.547 -45.360 1.00 34.35 750 GLY A N 1
ATOM 5592 C CA . GLY A 1 752 ? -24.331 30.127 -45.235 1.00 30.98 750 GLY A CA 1
ATOM 5593 C C . GLY A 1 752 ? -23.240 29.313 -45.916 1.00 30.31 750 GLY A C 1
ATOM 5594 O O . GLY A 1 752 ? -23.517 28.481 -46.777 1.00 30.75 750 GLY A O 1
ATOM 5595 N N . PRO A 1 753 ? -21.980 29.575 -45.550 1.00 27.48 751 PRO A N 1
ATOM 5596 C CA . PRO A 1 753 ? -20.840 28.806 -46.056 1.00 27.91 751 PRO A CA 1
ATOM 5597 C C . PRO A 1 753 ? -20.998 27.308 -45.819 1.00 28.07 751 PRO A C 1
ATOM 5598 O O . PRO A 1 753 ? -21.592 26.892 -44.820 1.00 23.40 751 PRO A O 1
ATOM 5602 N N . ILE A 1 754 ? -20.477 26.510 -46.744 1.00 33.30 752 ILE A N 1
ATOM 5603 C CA . ILE A 1 754 ? -20.342 25.073 -46.527 1.00 30.73 752 ILE A CA 1
ATOM 5604 C C . ILE A 1 754 ? -19.094 24.882 -45.679 1.00 31.34 752 ILE A C 1
ATOM 5605 O O . ILE A 1 754 ? -17.984 25.134 -46.140 1.00 30.82 752 ILE A O 1
ATOM 5610 N N . VAL A 1 755 ? -19.285 24.467 -44.431 1.00 26.50 753 VAL A N 1
ATOM 5611 C CA . VAL A 1 755 ? -18.179 24.331 -43.493 1.00 27.86 753 VAL A CA 1
ATOM 5612 C C . VAL A 1 755 ? -17.722 22.879 -43.430 1.00 32.89 753 VAL A C 1
ATOM 5613 O O . VAL A 1 755 ? -18.447 21.985 -43.849 1.00 33.51 753 VAL A O 1
ATOM 5617 N N . PRO A 1 756 ? -16.504 22.643 -42.925 1.00 29.25 754 PRO A N 1
ATOM 5618 C CA . PRO A 1 756 ? -15.980 21.275 -42.849 1.00 29.82 754 PRO A CA 1
ATOM 5619 C C . PRO A 1 756 ? -16.668 20.457 -41.759 1.00 27.06 754 PRO A C 1
ATOM 5620 O O . PRO A 1 756 ? -16.951 20.972 -40.675 1.00 26.79 754 PRO A O 1
ATOM 5624 N N . LEU A 1 757 ? -16.942 19.192 -42.051 1.00 22.48 755 LEU A N 1
ATOM 5625 C CA . LEU A 1 757 ? -17.362 18.255 -41.020 1.00 23.48 755 LEU A CA 1
ATOM 5626 C C . LEU A 1 757 ? -16.345 17.125 -40.940 1.00 30.29 755 LEU A C 1
ATOM 5627 O O . LEU A 1 757 ? -16.141 16.390 -41.905 1.00 31.36 755 LEU A O 1
ATOM 5632 N N . ILE A 1 758 ? -15.693 17.004 -39.791 1.00 29.09 756 ILE A N 1
ATOM 5633 C CA . ILE A 1 758 ? -14.837 15.858 -39.520 1.00 22.77 756 ILE A CA 1
ATOM 5634 C C . ILE A 1 758 ? -15.626 14.940 -38.615 1.00 30.00 756 ILE A C 1
ATOM 5635 O O . ILE A 1 758 ? -15.961 15.315 -37.489 1.00 25.34 756 ILE A O 1
ATOM 5640 N N . ALA A 1 759 ? -15.940 13.746 -39.113 1.00 25.99 757 ALA A N 1
ATOM 5641 C CA . ALA A 1 759 ? -16.798 12.832 -38.383 1.00 29.76 757 ALA A CA 1
ATOM 5642 C C . ALA A 1 759 ? -16.195 11.436 -38.345 1.00 31.99 757 ALA A C 1
ATOM 5643 O O . ALA A 1 759 ? -16.004 10.789 -39.379 1.00 26.91 757 ALA A O 1
ATOM 5645 N N . GLU A 1 760 ? -15.889 10.984 -37.137 1.00 30.05 758 GLU A N 1
ATOM 5646 C CA . GLU A 1 760 ? -15.327 9.662 -36.941 1.00 29.62 758 GLU A CA 1
ATOM 5647 C C . GLU A 1 760 ? -16.394 8.840 -36.254 1.00 31.80 758 GLU A C 1
ATOM 5648 O O . GLU A 1 760 ? -16.885 9.204 -35.185 1.00 33.50 758 GLU A O 1
ATOM 5654 N N . THR A 1 761 ? -16.783 7.747 -36.896 1.00 22.77 759 THR A N 1
ATOM 5655 C CA . THR A 1 761 ? -17.938 6.994 -36.449 1.00 26.83 759 THR A CA 1
ATOM 5656 C C . THR A 1 761 ? -17.571 5.519 -36.244 1.00 35.12 759 THR A C 1
ATOM 5657 O O . THR A 1 761 ? -16.391 5.173 -36.168 1.00 40.28 759 THR A O 1
ATOM 5661 N N . GLY A 1 762 ? -18.571 4.655 -36.137 1.00 30.82 760 GLY A N 1
ATOM 5662 C CA . GLY A 1 762 ? -18.317 3.293 -35.703 1.00 29.41 760 GLY A CA 1
ATOM 5663 C C . GLY A 1 762 ? -17.645 2.386 -36.718 1.00 29.75 760 GLY A C 1
ATOM 5664 O O . GLY A 1 762 ? -17.043 2.838 -37.695 1.00 28.22 760 GLY A O 1
ATOM 5665 N N . GLY A 1 763 ? -17.737 1.085 -36.465 1.00 30.22 761 GLY A N 1
ATOM 5666 C CA . GLY A 1 763 ? -17.285 0.087 -37.409 1.00 26.07 761 GLY A CA 1
ATOM 5667 C C . GLY A 1 763 ? -17.838 -1.279 -37.047 1.00 28.56 761 GLY A C 1
ATOM 5668 O O . GLY A 1 763 ? -18.303 -1.497 -35.932 1.00 26.60 761 GLY A O 1
ATOM 5669 N N . ILE A 1 764 ? -17.813 -2.187 -38.013 1.00 24.36 762 ILE A N 1
ATOM 5670 C CA . ILE A 1 764 ? -18.003 -3.605 -37.746 1.00 23.68 762 ILE A CA 1
ATOM 5671 C C . ILE A 1 764 ? -16.663 -4.239 -38.093 1.00 19.33 762 ILE A C 1
ATOM 5672 O O . ILE A 1 764 ? -16.430 -4.682 -39.219 1.00 23.07 762 ILE A O 1
ATOM 5677 N N . ASN A 1 765 ? -15.761 -4.229 -37.117 1.00 17.07 763 ASN A N 1
ATOM 5678 C CA . ASN A 1 765 ? -14.364 -4.557 -37.364 1.00 22.41 763 ASN A CA 1
ATOM 5679 C C . ASN A 1 765 ? -14.114 -6.061 -37.391 1.00 20.21 763 ASN A C 1
ATOM 5680 O O . ASN A 1 765 ? -14.506 -6.779 -36.473 1.00 19.73 763 ASN A O 1
ATOM 5685 N N . ALA A 1 766 ? -13.461 -6.518 -38.456 1.00 20.30 764 ALA A N 1
ATOM 5686 C CA . ALA A 1 766 ? -13.179 -7.931 -38.666 1.00 22.83 764 ALA A CA 1
ATOM 5687 C C . ALA A 1 766 ? -11.726 -8.256 -38.381 1.00 23.04 764 ALA A C 1
ATOM 5688 O O . ALA A 1 766 ? -10.861 -7.377 -38.390 1.00 24.94 764 ALA A O 1
ATOM 5690 N N . MET A 1 767 ? -11.470 -9.532 -38.121 1.00 22.05 765 MET A N 1
ATOM 5691 C CA . MET A 1 767 ? -10.120 -10.071 -38.140 1.00 18.17 765 MET A CA 1
ATOM 5692 C C . MET A 1 767 ? -10.110 -11.312 -39.022 1.00 18.30 765 MET A C 1
ATOM 5693 O O . MET A 1 767 ? -11.043 -12.110 -38.990 1.00 22.50 765 MET A O 1
ATOM 5698 N N . ILE A 1 768 ? -9.059 -11.466 -39.818 1.00 20.06 766 ILE A N 1
ATOM 5699 C CA . ILE A 1 768 ? -8.883 -12.680 -40.599 1.00 18.55 766 ILE A CA 1
ATOM 5700 C C . ILE A 1 768 ? -7.681 -13.443 -40.056 1.00 20.04 766 ILE A C 1
ATOM 5701 O O . ILE A 1 768 ? -6.571 -12.908 -39.990 1.00 18.48 766 ILE A O 1
ATOM 5706 N N . ALA A 1 769 ? -7.915 -14.678 -39.625 1.00 17.07 767 ALA A N 1
ATOM 5707 C CA . ALA A 1 769 ? -6.838 -15.537 -39.139 1.00 18.98 767 ALA A CA 1
ATOM 5708 C C . ALA A 1 769 ? -6.785 -16.833 -39.951 1.00 18.32 767 ALA A C 1
ATOM 5709 O O . ALA A 1 769 ? -7.781 -17.557 -40.021 1.00 19.34 767 ALA A O 1
ATOM 5711 N N . ASP A 1 770 ? -5.638 -17.118 -40.571 1.00 19.72 768 ASP A N 1
ATOM 5712 C CA . ASP A 1 770 ? -5.478 -18.366 -41.325 1.00 19.41 768 ASP A CA 1
ATOM 5713 C C . ASP A 1 770 ? -4.723 -19.408 -40.509 1.00 24.15 768 ASP A C 1
ATOM 5714 O O . ASP A 1 770 ? -4.332 -19.139 -39.374 1.00 21.73 768 ASP A O 1
ATOM 5719 N N . ALA A 1 771 ? -4.522 -20.591 -41.085 1.00 22.47 769 ALA A N 1
ATOM 5720 C CA . ALA A 1 771 ? -3.975 -21.718 -40.331 1.00 30.46 769 ALA A CA 1
ATOM 5721 C C . ALA A 1 771 ? -2.472 -21.642 -40.070 1.00 28.12 769 ALA A C 1
ATOM 5722 O O . ALA A 1 771 ? -1.923 -22.501 -39.373 1.00 27.75 769 ALA A O 1
ATOM 5724 N N . THR A 1 772 ? -1.802 -20.634 -40.626 1.00 20.19 770 THR A N 1
ATOM 5725 C CA . THR A 1 772 ? -0.404 -20.400 -40.287 1.00 21.73 770 THR A CA 1
ATOM 5726 C C . THR A 1 772 ? -0.259 -19.500 -39.064 1.00 27.43 770 THR A C 1
ATOM 5727 O O . THR A 1 772 ? 0.851 -19.277 -38.582 1.00 26.14 770 THR A O 1
ATOM 5731 N N . ALA A 1 773 ? -1.369 -18.971 -38.565 1.00 24.68 771 ALA A N 1
ATOM 5732 C CA . ALA A 1 773 ? -1.302 -18.108 -37.391 1.00 27.45 771 ALA A CA 1
ATOM 5733 C C . ALA A 1 773 ? -1.113 -18.964 -36.147 1.00 29.82 771 ALA A C 1
ATOM 5734 O O . ALA A 1 773 ? -1.653 -20.064 -36.062 1.00 28.35 771 ALA A O 1
ATOM 5736 N N . LEU A 1 774 ? -0.348 -18.461 -35.186 1.00 18.14 772 LEU A N 1
ATOM 5737 C CA . LEU A 1 774 ? -0.196 -19.136 -33.899 1.00 17.64 772 LEU A CA 1
ATOM 5738 C C . LEU A 1 774 ? -1.473 -18.995 -33.073 1.00 24.57 772 LEU A C 1
ATOM 5739 O O . LEU A 1 774 ? -1.830 -17.890 -32.659 1.00 21.24 772 LEU A O 1
ATOM 5744 N N . PRO A 1 775 ? -2.170 -20.115 -32.820 1.00 26.00 773 PRO A N 1
ATOM 5745 C CA . PRO A 1 775 ? -3.453 -20.020 -32.107 1.00 22.49 773 PRO A CA 1
ATOM 5746 C C . PRO A 1 775 ? -3.391 -19.268 -30.765 1.00 19.82 773 PRO A C 1
ATOM 5747 O O . PRO A 1 775 ? -4.337 -18.548 -30.445 1.00 24.42 773 PRO A O 1
ATOM 5751 N N . GLU A 1 776 ? -2.313 -19.425 -30.002 1.00 18.88 774 GLU A N 1
ATOM 5752 C CA . GLU A 1 776 ? -2.186 -18.754 -28.706 1.00 25.04 774 GLU A CA 1
ATOM 5753 C C . GLU A 1 776 ? -2.129 -17.229 -28.842 1.00 24.07 774 GLU A C 1
ATOM 5754 O O . GLU A 1 776 ? -2.599 -16.503 -27.969 1.00 18.00 774 GLU A O 1
ATOM 5760 N N . GLN A 1 777 ? -1.513 -16.747 -29.914 1.00 21.52 775 GLN A N 1
ATOM 5761 C CA . GLN A 1 777 ? -1.404 -15.308 -30.124 1.00 24.58 775 GLN A CA 1
ATOM 5762 C C . GLN A 1 777 ? -2.710 -14.768 -30.689 1.00 18.63 775 GLN A C 1
ATOM 5763 O O . GLN A 1 777 ? -3.146 -13.674 -30.324 1.00 20.81 775 GLN A O 1
ATOM 5769 N N . VAL A 1 778 ? -3.339 -15.541 -31.571 1.00 17.73 776 VAL A N 1
ATOM 5770 C CA . VAL A 1 778 ? -4.672 -15.191 -32.050 1.00 16.46 776 VAL A CA 1
ATOM 5771 C C . VAL A 1 778 ? -5.611 -15.035 -30.868 1.00 22.37 776 VAL A C 1
ATOM 5772 O O . VAL A 1 778 ? -6.369 -14.066 -30.784 1.00 22.39 776 VAL A O 1
ATOM 5776 N N . ALA A 1 779 ? -5.555 -15.985 -29.943 1.00 18.49 777 ALA A N 1
ATOM 5777 C CA . ALA A 1 779 ? -6.484 -15.959 -28.823 1.00 24.44 777 ALA A CA 1
ATOM 5778 C C . ALA A 1 779 ? -6.234 -14.733 -27.947 1.00 19.06 777 ALA A C 1
ATOM 5779 O O . ALA A 1 779 ? -7.172 -14.057 -27.548 1.00 27.91 777 ALA A O 1
ATOM 5781 N N . ASP A 1 780 ? -4.965 -14.450 -27.659 1.00 19.53 778 ASP A N 1
ATOM 5782 C CA . ASP A 1 780 ? -4.604 -13.250 -26.911 1.00 22.85 778 ASP A CA 1
ATOM 5783 C C . ASP A 1 780 ? -5.159 -11.998 -27.586 1.00 21.95 778 ASP A C 1
ATOM 5784 O O . ASP A 1 780 ? -5.812 -11.167 -26.956 1.00 17.88 778 ASP A O 1
ATOM 5789 N N . ASP A 1 781 ? -4.875 -11.864 -28.876 1.00 16.52 779 ASP A N 1
ATOM 5790 C CA . ASP A 1 781 ? -5.205 -10.648 -29.599 1.00 19.51 779 ASP A CA 1
ATOM 5791 C C . ASP A 1 781 ? -6.704 -10.512 -29.848 1.00 19.02 779 ASP A C 1
ATOM 5792 O O . ASP A 1 781 ? -7.213 -9.399 -29.958 1.00 19.92 779 ASP A O 1
ATOM 5797 N N . VAL A 1 782 ? -7.401 -11.641 -29.953 1.00 18.17 780 VAL A N 1
ATOM 5798 C CA . VAL A 1 782 ? -8.845 -11.621 -30.132 1.00 16.97 780 VAL A CA 1
ATOM 5799 C C . VAL A 1 782 ? -9.508 -11.243 -28.817 1.00 24.49 780 VAL A C 1
ATOM 5800 O O . VAL A 1 782 ? -10.428 -10.421 -28.790 1.00 21.01 780 VAL A O 1
ATOM 5804 N N . VAL A 1 783 ? -9.027 -11.831 -27.725 1.00 19.08 781 VAL A N 1
ATOM 5805 C CA . VAL A 1 783 ? -9.587 -11.533 -26.409 1.00 20.37 781 VAL A CA 1
ATOM 5806 C C . VAL A 1 783 ? -9.416 -10.047 -26.074 1.00 23.42 781 VAL A C 1
ATOM 5807 O O . VAL A 1 783 ? -10.347 -9.395 -25.613 1.00 26.22 781 VAL A O 1
ATOM 5811 N N . THR A 1 784 ? -8.226 -9.520 -26.335 1.00 27.18 782 THR A N 1
ATOM 5812 C CA . THR A 1 784 ? -7.934 -8.107 -26.110 1.00 26.23 782 THR A CA 1
ATOM 5813 C C . THR A 1 784 ? -8.792 -7.199 -26.988 1.00 21.52 782 THR A C 1
ATOM 5814 O O . THR A 1 784 ? -9.476 -6.298 -26.497 1.00 22.91 782 THR A O 1
ATOM 5818 N N . SER A 1 785 ? -8.753 -7.448 -28.292 1.00 18.40 783 SER A N 1
ATOM 5819 C CA . SER A 1 785 ? -9.466 -6.621 -29.260 1.00 19.26 783 SER A CA 1
ATOM 5820 C C . SER A 1 785 ? -10.984 -6.589 -29.059 1.00 21.79 783 SER A C 1
ATOM 5821 O O . SER A 1 785 ? -11.625 -5.571 -29.316 1.00 17.27 783 SER A O 1
ATOM 5824 N N . ALA A 1 786 ? -11.569 -7.694 -28.610 1.00 22.75 784 ALA A N 1
ATOM 5825 C CA . ALA A 1 786 ? -13.030 -7.770 -28.535 1.00 21.63 784 ALA A CA 1
ATOM 5826 C C . ALA A 1 786 ? -13.614 -7.471 -27.153 1.00 23.43 784 ALA A C 1
ATOM 5827 O O . ALA A 1 786 ? -14.756 -6.991 -27.035 1.00 21.77 784 ALA A O 1
ATOM 5829 N N . PHE A 1 787 ? -12.843 -7.753 -26.108 1.00 18.65 785 PHE A N 1
ATOM 5830 C CA . PHE A 1 787 ? -13.386 -7.729 -24.749 1.00 21.43 785 PHE A CA 1
ATOM 5831 C C . PHE A 1 787 ? -12.756 -6.681 -23.837 1.00 18.92 785 PHE A C 1
ATOM 5832 O O . PHE A 1 787 ? -13.355 -6.296 -22.835 1.00 20.49 785 PHE A O 1
ATOM 5840 N N . ARG A 1 788 ? -11.553 -6.223 -24.181 1.00 26.94 786 ARG A N 1
ATOM 5841 C CA . ARG A 1 788 ? -10.910 -5.126 -23.455 1.00 24.37 786 ARG A CA 1
ATOM 5842 C C . ARG A 1 788 ? -11.828 -3.911 -23.420 1.00 26.32 786 ARG A C 1
ATOM 5843 O O . ARG A 1 788 ? -12.465 -3.580 -24.419 1.00 28.95 786 ARG A O 1
ATOM 5851 N N . SER A 1 789 ? -11.891 -3.252 -22.267 1.00 24.61 787 SER A N 1
ATOM 5852 C CA . SER A 1 789 ? -12.777 -2.107 -22.077 1.00 29.58 787 SER A CA 1
ATOM 5853 C C . SER A 1 789 ? -14.231 -2.493 -22.336 1.00 27.81 787 SER A C 1
ATOM 5854 O O . SER A 1 789 ? -15.017 -1.675 -22.809 1.00 26.10 787 SER A O 1
ATOM 5857 N N . ALA A 1 790 ? -14.578 -3.741 -22.029 1.00 28.58 788 ALA A N 1
ATOM 5858 C CA . ALA A 1 790 ? -15.929 -4.251 -22.267 1.00 28.84 788 ALA A CA 1
ATOM 5859 C C . ALA A 1 790 ? -16.368 -4.039 -23.714 1.00 19.87 788 ALA A C 1
ATOM 5860 O O . ALA A 1 790 ? -17.547 -3.836 -23.990 1.00 24.94 788 ALA A O 1
ATOM 5862 N N . GLY A 1 791 ? -15.410 -4.090 -24.634 1.00 21.62 789 GLY A N 1
ATOM 5863 C CA . GLY A 1 791 ? -15.698 -3.915 -26.044 1.00 26.32 789 GLY A CA 1
ATOM 5864 C C . GLY A 1 791 ? -16.198 -2.521 -26.389 1.00 27.44 789 GLY A C 1
ATOM 5865 O O . GLY A 1 791 ? -16.823 -2.325 -27.429 1.00 28.23 789 GLY A O 1
ATOM 5866 N N . GLN A 1 792 ? -15.922 -1.550 -25.523 1.00 27.90 790 GLN A N 1
ATOM 5867 C CA . GLN A 1 792 ? -16.402 -0.182 -25.735 1.00 22.84 790 GLN A CA 1
ATOM 5868 C C . GLN A 1 792 ? -15.343 0.688 -26.406 1.00 22.83 790 GLN A C 1
ATOM 5869 O O . GLN A 1 792 ? -15.130 1.847 -26.033 1.00 33.69 790 GLN A O 1
ATOM 5875 N N . ARG A 1 793 ? -14.666 0.110 -27.389 1.00 26.41 791 ARG A N 1
ATOM 5876 C CA . ARG A 1 793 ? -13.754 0.860 -28.240 1.00 25.83 791 ARG A CA 1
ATOM 5877 C C . ARG A 1 793 ? -14.276 0.774 -29.658 1.00 23.04 791 ARG A C 1
ATOM 5878 O O . ARG A 1 793 ? -14.817 -0.244 -30.069 1.00 23.40 791 ARG A O 1
ATOM 5886 N N . CYS A 1 794 ? -14.099 1.836 -30.420 1.00 23.04 792 CYS A N 1
ATOM 5887 C CA A CYS A 1 794 ? -14.556 1.886 -31.804 0.55 24.70 792 CYS A CA 1
ATOM 5888 C CA B CYS A 1 794 ? -14.589 1.827 -31.786 0.45 24.21 792 CYS A CA 1
ATOM 5889 C C . CYS A 1 794 ? -13.746 0.936 -32.674 1.00 18.67 792 CYS A C 1
ATOM 5890 O O . CYS A 1 794 ? -14.229 0.439 -33.690 1.00 27.43 792 CYS A O 1
ATOM 5895 N N . SER A 1 795 ? -12.503 0.707 -32.264 1.00 16.29 793 SER A N 1
ATOM 5896 C CA . SER A 1 795 ? -11.581 -0.161 -32.993 1.00 15.99 793 SER A CA 1
ATOM 5897 C C . SER A 1 795 ? -11.791 -1.647 -32.685 1.00 24.54 793 SER A C 1
ATOM 5898 O O . SER A 1 795 ? -11.140 -2.511 -33.280 1.00 27.65 793 SER A O 1
ATOM 5901 N N . ALA A 1 796 ? -12.689 -1.938 -31.750 1.00 23.08 794 ALA A N 1
ATOM 5902 C CA . ALA A 1 796 ? -12.832 -3.291 -31.211 1.00 21.72 794 ALA A CA 1
ATOM 5903 C C . ALA A 1 796 ? -13.195 -4.324 -32.262 1.00 24.25 794 ALA A C 1
ATOM 5904 O O . ALA A 1 796 ? -13.947 -4.047 -33.204 1.00 15.98 794 ALA A O 1
ATOM 5906 N N . LEU A 1 797 ? -12.656 -5.525 -32.078 1.00 23.05 795 LEU A N 1
ATOM 5907 C CA . LEU A 1 797 ? -12.978 -6.656 -32.931 1.00 20.31 795 LEU A CA 1
ATOM 5908 C C . LEU A 1 797 ? -14.422 -7.106 -32.711 1.00 21.40 795 LEU A C 1
ATOM 5909 O O . LEU A 1 797 ? -14.831 -7.377 -31.580 1.00 22.70 795 LEU A O 1
ATOM 5914 N N . ARG A 1 798 ? -15.188 -7.188 -33.798 1.00 18.21 796 ARG A N 1
ATOM 5915 C CA . ARG A 1 798 ? -16.580 -7.620 -33.729 1.00 21.95 796 ARG A CA 1
ATOM 5916 C C . ARG A 1 798 ? -16.795 -8.925 -34.490 1.00 24.90 796 ARG A C 1
ATOM 5917 O O . ARG A 1 798 ? -17.705 -9.693 -34.172 1.00 25.09 796 ARG A O 1
ATOM 5925 N N . LEU A 1 799 ? -15.958 -9.175 -35.493 1.00 21.88 797 LEU A N 1
ATOM 5926 C CA . LEU A 1 799 ? -16.159 -10.327 -36.363 1.00 22.78 797 LEU A CA 1
ATOM 5927 C C . LEU A 1 799 ? -14.860 -11.058 -36.700 1.00 25.44 797 LEU A C 1
ATOM 5928 O O . LEU A 1 799 ? -14.037 -10.553 -37.456 1.00 21.64 797 LEU A O 1
ATOM 5933 N N . LEU A 1 800 ? -14.685 -12.256 -36.147 1.00 27.65 798 LEU A N 1
ATOM 5934 C CA . LEU A 1 800 ? -13.502 -13.062 -36.443 1.00 25.25 798 LEU A CA 1
ATOM 5935 C C . LEU A 1 800 ? -13.775 -14.066 -37.555 1.00 26.77 798 LEU A C 1
ATOM 5936 O O . LEU A 1 800 ? -14.691 -14.879 -37.445 1.00 24.61 798 LEU A O 1
ATOM 5941 N N . PHE A 1 801 ? -12.983 -13.997 -38.624 1.00 27.79 799 PHE A N 1
ATOM 5942 C CA . PHE A 1 801 ? -12.970 -15.039 -39.646 1.00 23.96 799 PHE A CA 1
ATOM 5943 C C . PHE A 1 801 ? -11.778 -15.957 -39.366 1.00 26.33 799 PHE A C 1
ATOM 5944 O O . PHE A 1 801 ? -10.650 -15.489 -39.230 1.00 22.26 799 PHE A O 1
ATOM 5952 N N . VAL A 1 802 ? -12.028 -17.258 -39.275 1.00 21.44 800 VAL A N 1
ATOM 5953 C CA . VAL A 1 802 ? -10.977 -18.223 -38.967 1.00 26.91 800 VAL A CA 1
ATOM 5954 C C . VAL A 1 802 ? -11.074 -19.425 -39.904 1.00 25.87 800 VAL A C 1
ATOM 5955 O O . VAL A 1 802 ? -12.168 -19.937 -40.146 1.00 23.80 800 VAL A O 1
ATOM 5959 N N . GLN A 1 803 ? -9.940 -19.860 -40.448 1.00 24.48 801 GLN A N 1
ATOM 5960 C CA . GLN A 1 803 ? -9.945 -20.959 -41.409 1.00 26.92 801 GLN A CA 1
ATOM 5961 C C . GLN A 1 803 ? -10.422 -22.231 -40.720 1.00 24.53 801 GLN A C 1
ATOM 5962 O O . GLN A 1 803 ? -10.105 -22.471 -39.556 1.00 24.47 801 GLN A O 1
ATOM 5968 N N . GLU A 1 804 ? -11.202 -23.033 -41.436 1.00 29.35 802 GLU A N 1
ATOM 5969 C CA . GLU A 1 804 ? -11.889 -24.168 -40.823 1.00 28.07 802 GLU A CA 1
ATOM 5970 C C . GLU A 1 804 ? -10.955 -25.184 -40.169 1.00 23.71 802 GLU A C 1
ATOM 5971 O O . GLU A 1 804 ? -11.297 -25.765 -39.139 1.00 25.58 802 GLU A O 1
ATOM 5977 N N . ASP A 1 805 ? -9.778 -25.393 -40.755 1.00 24.47 803 ASP A N 1
ATOM 5978 C CA . ASP A 1 805 ? -8.822 -26.360 -40.208 1.00 26.84 803 ASP A CA 1
ATOM 5979 C C . ASP A 1 805 ? -8.345 -26.032 -38.791 1.00 26.71 803 ASP A C 1
ATOM 5980 O O . ASP A 1 805 ? -7.892 -26.915 -38.069 1.00 25.11 803 ASP A O 1
ATOM 5985 N N . VAL A 1 806 ? -8.440 -24.769 -38.386 1.00 20.75 804 VAL A N 1
ATOM 5986 C CA . VAL A 1 806 ? -7.988 -24.412 -37.045 1.00 23.87 804 VAL A CA 1
ATOM 5987 C C . VAL A 1 806 ? -9.099 -23.786 -36.200 1.00 24.65 804 VAL A C 1
ATOM 5988 O O . VAL A 1 806 ? -8.854 -23.333 -35.079 1.00 24.30 804 VAL A O 1
ATOM 5992 N N . ALA A 1 807 ? -10.320 -23.783 -36.732 1.00 23.04 805 ALA A N 1
ATOM 5993 C CA . ALA A 1 807 ? -11.420 -23.051 -36.106 1.00 18.83 805 ALA A CA 1
ATOM 5994 C C . ALA A 1 807 ? -11.749 -23.573 -34.721 1.00 27.37 805 ALA A C 1
ATOM 5995 O O . ALA A 1 807 ? -11.951 -22.787 -33.804 1.00 21.83 805 ALA A O 1
ATOM 5997 N N . ASP A 1 808 ? -11.797 -24.898 -34.572 1.00 22.97 806 ASP A N 1
ATOM 5998 C CA . ASP A 1 808 ? -12.216 -25.516 -33.316 1.00 32.48 806 ASP A CA 1
ATOM 5999 C C . ASP A 1 808 ? -11.250 -25.185 -32.182 1.00 24.79 806 ASP A C 1
ATOM 6000 O O . ASP A 1 808 ? -11.661 -24.865 -31.066 1.00 26.18 806 ASP A O 1
ATOM 6005 N N . ARG A 1 809 ? -9.962 -25.283 -32.469 1.00 16.96 807 ARG A N 1
ATOM 6006 C CA . ARG A 1 809 ? -8.937 -24.970 -31.477 1.00 19.43 807 ARG A CA 1
ATOM 6007 C C . ARG A 1 809 ? -8.920 -23.474 -31.170 1.00 14.76 807 ARG A C 1
ATOM 6008 O O . ARG A 1 809 ? -8.927 -23.065 -30.010 1.00 21.96 807 ARG A O 1
ATOM 6016 N N . MET A 1 810 ? -8.917 -22.648 -32.205 1.00 20.10 808 MET A N 1
ATOM 6017 C CA . MET A 1 810 ? -8.900 -21.201 -31.983 1.00 20.13 808 MET A CA 1
ATOM 6018 C C . MET A 1 810 ? -10.126 -20.704 -31.209 1.00 21.87 808 MET A C 1
ATOM 6019 O O . MET A 1 810 ? -10.002 -19.912 -30.272 1.00 21.43 808 MET A O 1
ATOM 6024 N N . ILE A 1 811 ? -11.303 -21.200 -31.576 1.00 21.68 809 ILE A N 1
ATOM 6025 C CA . ILE A 1 811 ? -12.536 -20.795 -30.913 1.00 24.00 809 ILE A CA 1
ATOM 6026 C C . ILE A 1 811 ? -12.538 -21.240 -29.451 1.00 29.17 809 ILE A C 1
ATOM 6027 O O . ILE A 1 811 ? -12.880 -20.470 -28.552 1.00 28.50 809 ILE A O 1
ATOM 6032 N N . GLU A 1 812 ? -12.151 -22.489 -29.226 1.00 24.20 810 GLU A N 1
ATOM 6033 C CA . GLU A 1 812 ? -12.044 -23.048 -27.885 1.00 26.99 810 GLU A CA 1
ATOM 6034 C C . GLU A 1 812 ? -11.036 -22.275 -27.014 1.00 27.08 810 GLU A C 1
ATOM 6035 O O . GLU A 1 812 ? -11.237 -22.103 -25.807 1.00 23.16 810 GLU A O 1
ATOM 6041 N N . MET A 1 813 ? -9.949 -21.809 -27.618 1.00 21.80 811 MET A N 1
ATOM 6042 C CA . MET A 1 813 ? -8.929 -21.093 -26.848 1.00 23.81 811 MET A CA 1
ATOM 6043 C C . MET A 1 813 ? -9.394 -19.668 -26.490 1.00 20.35 811 MET A C 1
ATOM 6044 O O . MET A 1 813 ? -9.178 -19.188 -25.374 1.00 20.51 811 MET A O 1
ATOM 6049 N N . VAL A 1 814 ? -10.049 -19.002 -27.431 1.00 17.84 812 VAL A N 1
ATOM 6050 C CA . VAL A 1 814 ? -10.634 -17.687 -27.150 1.00 18.32 812 VAL A CA 1
ATOM 6051 C C . VAL A 1 814 ? -11.680 -17.787 -26.029 1.00 24.77 812 VAL A C 1
ATOM 6052 O O . VAL A 1 814 ? -11.686 -16.981 -25.095 1.00 21.67 812 VAL A O 1
ATOM 6056 N N . ALA A 1 815 ? -12.540 -18.800 -26.103 1.00 16.78 813 ALA A N 1
ATOM 6057 C CA . ALA A 1 815 ? -13.575 -18.985 -25.091 1.00 20.31 813 ALA A CA 1
ATOM 6058 C C . ALA A 1 815 ? -12.984 -19.263 -23.709 1.00 25.21 813 ALA A C 1
ATOM 6059 O O . ALA A 1 815 ? -13.425 -18.693 -22.708 1.00 26.94 813 ALA A O 1
ATOM 6061 N N . GLY A 1 816 ? -11.987 -20.141 -23.662 1.00 22.89 814 GLY A N 1
ATOM 6062 C CA . GLY A 1 816 ? -11.320 -20.478 -22.417 1.00 23.90 814 GLY A CA 1
ATOM 6063 C C . GLY A 1 816 ? -10.588 -19.286 -21.840 1.00 22.28 814 GLY A C 1
ATOM 6064 O O . GLY A 1 816 ? -10.565 -19.076 -20.629 1.00 25.42 814 GLY A O 1
ATOM 6065 N N . ALA A 1 817 ? -9.977 -18.502 -22.715 1.00 17.56 815 ALA A N 1
ATOM 6066 C CA . ALA A 1 817 ? -9.306 -17.281 -22.290 1.00 18.93 815 ALA A CA 1
ATOM 6067 C C . ALA A 1 817 ? -10.309 -16.253 -21.764 1.00 26.95 815 ALA A C 1
ATOM 6068 O O . ALA A 1 817 ? -10.065 -15.592 -20.750 1.00 27.92 815 ALA A O 1
ATOM 6070 N N . ALA A 1 818 ? -11.442 -16.125 -22.449 1.00 22.82 816 ALA A N 1
ATOM 6071 C CA . ALA A 1 818 ? -12.454 -15.160 -22.044 1.00 25.74 816 ALA A CA 1
ATOM 6072 C C . ALA A 1 818 ? -13.015 -15.508 -20.667 1.00 30.65 816 ALA A C 1
ATOM 6073 O O . ALA A 1 818 ? -13.346 -14.623 -19.875 1.00 25.53 816 ALA A O 1
ATOM 6075 N N . ARG A 1 819 ? -13.113 -16.802 -20.381 1.00 28.03 817 ARG A N 1
ATOM 6076 C CA . ARG A 1 819 ? -13.619 -17.248 -19.092 1.00 31.22 817 ARG A CA 1
ATOM 6077 C C . ARG A 1 819 ? -12.710 -16.801 -17.946 1.00 29.60 817 ARG A C 1
ATOM 6078 O O . ARG A 1 819 ? -13.160 -16.681 -16.814 1.00 26.47 817 ARG A O 1
ATOM 6083 N N . GLU A 1 820 ? -11.437 -16.546 -18.242 1.00 31.56 818 GLU A N 1
ATOM 6084 C CA . GLU A 1 820 ? -10.477 -16.166 -17.205 1.00 23.68 818 GLU A CA 1
ATOM 6085 C C . GLU A 1 820 ? -10.467 -14.674 -16.889 1.00 30.16 818 GLU A C 1
ATOM 6086 O O . GLU A 1 820 ? -9.758 -14.241 -15.982 1.00 29.41 818 GLU A O 1
ATOM 6092 N N . LEU A 1 821 ? -11.241 -13.887 -17.632 1.00 23.47 819 LEU A N 1
ATOM 6093 C CA . LEU A 1 821 ? -11.303 -12.451 -17.384 1.00 22.17 819 LEU A CA 1
ATOM 6094 C C . LEU A 1 821 ? -12.137 -12.131 -16.144 1.00 26.88 819 LEU A C 1
ATOM 6095 O O . LEU A 1 821 ? -13.281 -12.568 -16.021 1.00 28.41 819 LEU A O 1
ATOM 6100 N N . LYS A 1 822 ? -11.563 -11.365 -15.223 1.00 30.72 820 LYS A N 1
ATOM 6101 C CA . LYS A 1 822 ? -12.324 -10.907 -14.068 1.00 32.81 820 LYS A CA 1
ATOM 6102 C C . LYS A 1 822 ? -13.184 -9.707 -14.447 1.00 30.82 820 LYS A C 1
ATOM 6103 O O . LYS A 1 822 ? -12.679 -8.705 -14.948 1.00 24.85 820 LYS A O 1
ATOM 6109 N N . ILE A 1 823 ? -14.486 -9.837 -14.218 1.00 27.84 821 ILE A N 1
ATOM 6110 C CA . ILE A 1 823 ? -15.456 -8.789 -14.489 1.00 25.93 821 ILE A CA 1
ATOM 6111 C C . ILE A 1 823 ? -15.864 -8.222 -13.146 1.00 30.42 821 ILE A C 1
ATOM 6112 O O . ILE A 1 823 ? -16.175 -8.978 -12.231 1.00 32.62 821 ILE A O 1
ATOM 6117 N N . GLY A 1 824 ? -15.862 -6.900 -13.014 1.00 29.74 822 GLY A N 1
ATOM 6118 C CA . GLY A 1 824 ? -16.247 -6.299 -11.751 1.00 33.65 822 GLY A CA 1
ATOM 6119 C C . GLY A 1 824 ? -15.850 -4.848 -11.598 1.00 30.65 822 GLY A C 1
ATOM 6120 O O . GLY A 1 824 ? -15.631 -4.146 -12.588 1.00 28.96 822 GLY A O 1
ATOM 6121 N N . ASP A 1 825 ? -15.779 -4.393 -10.349 1.00 35.31 823 ASP A N 1
ATOM 6122 C CA . ASP A 1 825 ? -15.405 -3.012 -10.045 1.00 37.20 823 ASP A CA 1
ATOM 6123 C C . ASP A 1 825 ? -14.069 -2.660 -10.689 1.00 33.01 823 ASP A C 1
ATOM 6124 O O . ASP A 1 825 ? -13.046 -3.264 -10.367 1.00 32.01 823 ASP A O 1
ATOM 6129 N N . PRO A 1 826 ? -14.077 -1.669 -11.594 1.00 36.98 824 PRO A N 1
ATOM 6130 C CA . PRO A 1 826 ? -12.885 -1.221 -12.325 1.00 36.90 824 PRO A CA 1
ATOM 6131 C C . PRO A 1 826 ? -11.776 -0.697 -11.409 1.00 42.03 824 PRO A C 1
ATOM 6132 O O . PRO A 1 826 ? -10.627 -0.597 -11.840 1.00 34.70 824 PRO A O 1
ATOM 6136 N N . SER A 1 827 ? -12.109 -0.374 -10.163 1.00 40.17 825 SER A N 1
ATOM 6137 C CA . SER A 1 827 ? -11.106 0.127 -9.227 1.00 36.61 825 SER A CA 1
ATOM 6138 C C . SER A 1 827 ? -10.303 -0.997 -8.574 1.00 32.19 825 SER A C 1
ATOM 6139 O O . SER A 1 827 ? -9.211 -0.763 -8.059 1.00 38.91 825 SER A O 1
ATOM 6142 N N . ASP A 1 828 ? -10.843 -2.211 -8.583 1.00 22.68 826 ASP A N 1
ATOM 6143 C CA . ASP A 1 828 ? -10.066 -3.374 -8.160 1.00 31.83 826 ASP A CA 1
ATOM 6144 C C . ASP A 1 828 ? -9.007 -3.669 -9.221 1.00 33.70 826 ASP A C 1
ATOM 6145 O O . ASP A 1 828 ? -9.321 -3.799 -10.405 1.00 28.66 826 ASP A O 1
ATOM 6150 N N . VAL A 1 829 ? -7.752 -3.762 -8.792 1.00 31.87 827 VAL A N 1
ATOM 6151 C CA . VAL A 1 829 ? -6.629 -3.948 -9.708 1.00 30.33 827 VAL A CA 1
ATOM 6152 C C . VAL A 1 829 ? -6.714 -5.274 -10.474 1.00 28.72 827 VAL A C 1
ATOM 6153 O O . VAL A 1 829 ? -6.099 -5.435 -11.527 1.00 30.82 827 VAL A O 1
ATOM 6157 N N . ALA A 1 830 ? -7.480 -6.219 -9.945 1.00 26.76 828 ALA A N 1
ATOM 6158 C CA . ALA A 1 830 ? -7.581 -7.546 -10.547 1.00 28.71 828 ALA A CA 1
ATOM 6159 C C . ALA A 1 830 ? -8.620 -7.600 -11.668 1.00 31.56 828 ALA A C 1
ATOM 6160 O O . ALA A 1 830 ? -8.715 -8.594 -12.379 1.00 32.24 828 ALA A O 1
ATOM 6162 N N . THR A 1 831 ? -9.395 -6.531 -11.822 1.00 28.01 829 THR A N 1
ATOM 6163 C CA . THR A 1 831 ? -10.477 -6.506 -12.805 1.00 23.01 829 THR A CA 1
ATOM 6164 C C . THR A 1 831 ? -9.957 -6.368 -14.227 1.00 24.04 829 THR A C 1
ATOM 6165 O O . THR A 1 831 ? -9.063 -5.567 -14.496 1.00 24.51 829 THR A O 1
ATOM 6169 N N . HIS A 1 832 ? -10.517 -7.165 -15.127 1.00 25.92 830 HIS A N 1
ATOM 6170 C CA . HIS A 1 832 ? -10.144 -7.134 -16.533 1.00 25.51 830 HIS A CA 1
ATOM 6171 C C . HIS A 1 832 ? -11.220 -6.420 -17.331 1.00 28.39 830 HIS A C 1
ATOM 6172 O O . HIS A 1 832 ? -10.931 -5.721 -18.303 1.00 25.14 830 HIS A O 1
ATOM 6179 N N . VAL A 1 833 ? -12.467 -6.615 -16.918 1.00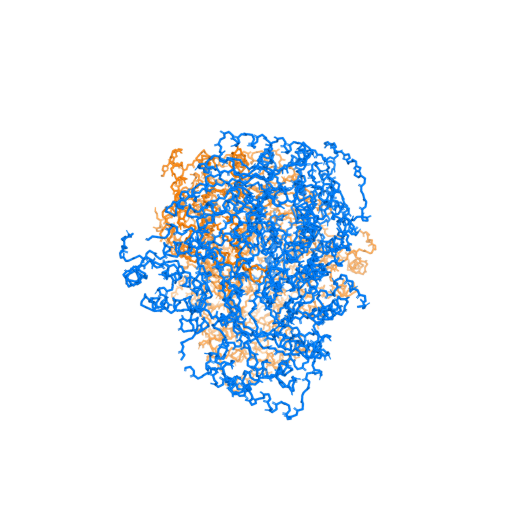 28.12 831 VAL A N 1
ATOM 6180 C CA . VAL A 1 833 ? -13.600 -6.055 -17.632 1.00 32.21 831 VAL A CA 1
ATOM 6181 C C . VAL A 1 833 ? -14.509 -5.302 -16.679 1.00 29.51 831 VAL A C 1
ATOM 6182 O O . VAL A 1 833 ? -15.121 -5.898 -15.793 1.00 27.98 831 VAL A O 1
ATOM 6186 N N . GLY A 1 834 ? -14.586 -3.989 -16.858 1.00 29.59 832 GLY A N 1
ATOM 6187 C CA . GLY A 1 834 ? -15.436 -3.159 -16.027 1.00 23.41 832 GLY A CA 1
ATOM 6188 C C . GLY A 1 834 ? -16.849 -3.093 -16.575 1.00 34.07 832 GLY A C 1
ATOM 6189 O O . GLY A 1 834 ? -17.186 -3.807 -17.524 1.00 31.58 832 GLY A O 1
ATOM 6190 N N . PRO A 1 835 ? -17.689 -2.229 -15.983 1.00 31.59 833 PRO A N 1
ATOM 6191 C CA . PRO A 1 835 ? -19.091 -2.155 -16.401 1.00 29.36 833 PRO A CA 1
ATOM 6192 C C . PRO A 1 835 ? -19.232 -1.412 -17.715 1.00 30.84 833 PRO A C 1
ATOM 6193 O O . PRO A 1 835 ? -18.345 -0.647 -18.081 1.00 31.24 833 PRO A O 1
ATOM 6197 N N . VAL A 1 836 ? -20.332 -1.638 -18.420 1.00 31.70 834 VAL A N 1
ATOM 6198 C CA . VAL A 1 836 ? -20.649 -0.799 -19.564 1.00 34.63 834 VAL A CA 1
ATOM 6199 C C . VAL A 1 836 ? -21.167 0.551 -19.051 1.00 35.35 834 VAL A C 1
ATOM 6200 O O . VAL A 1 836 ? -21.497 0.689 -17.872 1.00 34.98 834 VAL A O 1
ATOM 6204 N N . ILE A 1 837 ? -21.224 1.544 -19.931 1.00 31.48 835 ILE A N 1
ATOM 6205 C CA . ILE A 1 837 ? -21.392 2.934 -19.508 1.00 36.63 835 ILE A CA 1
ATOM 6206 C C . ILE A 1 837 ? -22.712 3.249 -18.776 1.00 35.01 835 ILE A C 1
ATOM 6207 O O . ILE A 1 837 ? -22.703 3.955 -17.772 1.00 34.87 835 ILE A O 1
ATOM 6212 N N . ASP A 1 838 ? -23.833 2.723 -19.264 1.00 28.55 836 ASP A N 1
ATOM 6213 C CA . ASP A 1 838 ? -25.125 2.986 -18.630 1.00 36.96 836 ASP A CA 1
ATOM 6214 C C . ASP A 1 838 ? -26.168 1.893 -18.861 1.00 43.71 836 ASP A C 1
ATOM 6215 O O . ASP A 1 838 ? -25.957 0.956 -19.637 1.00 40.84 836 ASP A O 1
ATOM 6220 N N . VAL A 1 839 ? -27.300 2.037 -18.178 1.00 47.50 837 VAL A N 1
ATOM 6221 C CA . VAL A 1 839 ? -28.405 1.090 -18.279 1.00 43.95 837 VAL A CA 1
ATOM 6222 C C . VAL A 1 839 ? -28.869 0.907 -19.720 1.00 36.19 837 VAL A C 1
ATOM 6223 O O . VAL A 1 839 ? -29.212 -0.197 -20.136 1.00 41.98 837 VAL A O 1
ATOM 6227 N N . GLU A 1 840 ? -28.874 1.995 -20.480 1.00 42.89 838 GLU A N 1
ATOM 6228 C CA . GLU A 1 840 ? -29.309 1.951 -21.870 1.00 49.01 838 GLU A CA 1
ATOM 6229 C C . GLU A 1 840 ? -28.378 1.082 -22.708 1.00 43.78 838 GLU A C 1
ATOM 6230 O O . GLU A 1 840 ? -28.823 0.344 -23.585 1.00 41.49 838 GLU A O 1
ATOM 6236 N N . ALA A 1 841 ? -27.081 1.173 -22.433 1.00 42.28 839 ALA A N 1
ATOM 6237 C CA . ALA A 1 841 ? -26.106 0.376 -23.160 1.00 46.94 839 ALA A CA 1
ATOM 6238 C C . ALA A 1 841 ? -26.322 -1.105 -22.875 1.00 39.21 839 ALA A C 1
ATOM 6239 O O . ALA A 1 841 ? -26.375 -1.925 -23.792 1.00 40.80 839 ALA A O 1
ATOM 6241 N N . LYS A 1 842 ? -26.454 -1.445 -21.598 1.00 32.83 840 LYS A N 1
ATOM 6242 C CA . LYS A 1 842 ? -26.634 -2.836 -21.212 1.00 34.55 840 LYS A CA 1
ATOM 6243 C C . LYS A 1 842 ? -27.891 -3.450 -21.838 1.00 41.27 840 LYS A C 1
ATOM 6244 O O . LYS A 1 842 ? -27.862 -4.588 -22.310 1.00 35.60 840 LYS A O 1
ATOM 6250 N N . GLN A 1 843 ? -28.988 -2.692 -21.849 1.00 44.04 841 GLN A N 1
ATOM 6251 C CA . GLN A 1 843 ? -30.244 -3.180 -22.417 1.00 45.54 841 GLN A CA 1
ATOM 6252 C C . GLN A 1 843 ? -30.118 -3.500 -23.908 1.00 35.71 841 GLN A C 1
ATOM 6253 O O . GLN A 1 843 ? -30.610 -4.522 -24.379 1.00 42.42 841 GLN A O 1
ATOM 6255 N N . ARG A 1 844 ? -29.465 -2.614 -24.645 1.00 37.45 842 ARG A N 1
ATOM 6256 C CA . ARG A 1 844 ? -29.247 -2.815 -26.070 1.00 39.67 842 ARG A CA 1
ATOM 6257 C C . ARG A 1 844 ? -28.368 -4.043 -26.300 1.00 38.31 842 ARG A C 1
ATOM 6258 O O . ARG A 1 844 ? -28.624 -4.857 -27.193 1.00 33.89 842 ARG A O 1
ATOM 6266 N N . LEU A 1 845 ? -27.325 -4.174 -25.490 1.00 32.53 843 LEU A N 1
ATOM 6267 C CA . LEU A 1 845 ? -26.440 -5.329 -25.588 1.00 32.22 843 LEU A CA 1
ATOM 6268 C C . LEU A 1 845 ? -27.191 -6.620 -25.249 1.00 35.96 843 LEU A C 1
ATOM 6269 O O . LEU A 1 845 ? -27.081 -7.627 -25.952 1.00 26.55 843 LEU A O 1
ATOM 6274 N N . ASP A 1 846 ? -27.966 -6.583 -24.172 1.00 41.54 844 ASP A N 1
ATOM 6275 C CA . ASP A 1 846 ? -28.703 -7.763 -23.744 1.00 41.11 844 ASP A CA 1
ATOM 6276 C C . ASP A 1 846 ? -29.711 -8.197 -24.801 1.00 41.79 844 ASP A C 1
ATOM 6277 O O . ASP A 1 846 ? -29.964 -9.389 -24.976 1.00 38.95 844 ASP A O 1
ATOM 6282 N N . ALA A 1 847 ? -30.283 -7.226 -25.506 1.00 41.75 845 ALA A N 1
ATOM 6283 C CA . ALA A 1 847 ? -31.238 -7.524 -26.569 1.00 35.48 845 ALA A CA 1
ATOM 6284 C C . ALA A 1 847 ? -30.558 -8.249 -27.729 1.00 33.55 845 ALA A C 1
ATOM 6285 O O . ALA A 1 847 ? -31.094 -9.223 -28.255 1.00 37.58 845 ALA A O 1
ATOM 6287 N N . HIS A 1 848 ? -29.380 -7.770 -28.127 1.00 32.28 846 HIS A N 1
ATOM 6288 C CA . HIS A 1 848 ? -28.605 -8.423 -29.183 1.00 37.48 846 HIS A CA 1
ATOM 6289 C C . HIS A 1 848 ? -28.178 -9.835 -28.783 1.00 34.90 846 HIS A C 1
ATOM 6290 O O . HIS A 1 848 ? -28.199 -10.764 -29.598 1.00 29.68 846 HIS A O 1
ATOM 6297 N N . ILE A 1 849 ? -27.776 -9.986 -27.527 1.00 35.84 847 ILE A N 1
ATOM 6298 C CA . ILE A 1 849 ? -27.391 -11.291 -27.006 1.00 31.86 847 ILE A CA 1
ATOM 6299 C C . ILE A 1 849 ? -28.570 -12.267 -27.053 1.00 38.00 847 ILE A C 1
ATOM 6300 O O . ILE A 1 849 ? -28.426 -13.406 -27.502 1.00 40.63 847 ILE A O 1
ATOM 6305 N N . ALA A 1 850 ? -29.739 -11.813 -26.607 1.00 40.25 848 ALA A N 1
ATOM 6306 C CA . ALA A 1 850 ? -30.939 -12.646 -26.647 1.00 44.36 848 ALA A CA 1
ATOM 6307 C C . ALA A 1 850 ? -31.240 -13.095 -28.076 1.00 41.08 848 ALA A C 1
ATOM 6308 O O . ALA A 1 850 ? -31.519 -14.267 -28.325 1.00 41.32 848 ALA A O 1
ATOM 6310 N N . ARG A 1 851 ? -31.171 -12.154 -29.012 1.00 40.69 849 ARG A N 1
ATOM 6311 C CA . ARG A 1 851 ? -31.422 -12.444 -30.418 1.00 41.17 849 ARG A CA 1
ATOM 6312 C C . ARG A 1 851 ? -30.409 -13.437 -30.990 1.00 44.86 849 ARG A C 1
ATOM 6313 O O . ARG A 1 851 ? -30.772 -14.363 -31.716 1.00 41.79 849 ARG A O 1
ATOM 6316 N N . MET A 1 852 ? -29.136 -13.236 -30.665 1.00 41.41 850 MET A N 1
ATOM 6317 C CA . MET A 1 852 ? -28.074 -14.092 -31.174 1.00 36.43 850 MET A CA 1
ATOM 6318 C C . MET A 1 852 ? -28.198 -15.513 -30.640 1.00 33.22 850 MET A C 1
ATOM 6319 O O . MET A 1 852 ? -27.912 -16.473 -31.351 1.00 33.79 850 MET A O 1
ATOM 6324 N N . LYS A 1 853 ? -28.628 -15.651 -29.389 1.00 29.66 851 LYS A N 1
ATOM 6325 C CA . LYS A 1 853 ? -28.840 -16.982 -28.826 1.00 35.46 851 LYS A CA 1
ATOM 6326 C C . LYS A 1 853 ? -29.844 -17.815 -29.632 1.00 38.43 851 LYS A C 1
ATOM 6327 O O . LYS A 1 853 ? -29.730 -19.039 -29.685 1.00 37.75 851 LYS A O 1
ATOM 6333 N N . THR A 1 854 ? -30.830 -17.163 -30.249 1.00 38.07 852 THR A N 1
ATOM 6334 C CA . THR A 1 854 ? -31.824 -17.892 -31.043 1.00 44.87 852 THR A CA 1
ATOM 6335 C C . THR A 1 854 ? -31.458 -17.984 -32.522 1.00 46.25 852 THR A C 1
ATOM 6336 O O . THR A 1 854 ? -32.129 -18.691 -33.279 1.00 38.53 852 THR A O 1
ATOM 6340 N N . GLU A 1 855 ? -30.408 -17.269 -32.930 1.00 40.57 853 GLU A N 1
ATOM 6341 C CA . GLU A 1 855 ? -29.996 -17.226 -34.336 1.00 46.41 853 GLU A CA 1
ATOM 6342 C C . GLU A 1 855 ? -28.644 -17.865 -34.649 1.00 43.88 853 GLU A C 1
ATOM 6343 O O . GLU A 1 855 ? -28.368 -18.183 -35.803 1.00 48.39 853 GLU A O 1
ATOM 6349 N N . ALA A 1 856 ? -27.795 -18.030 -33.641 1.00 38.40 854 ALA A N 1
ATOM 6350 C CA . ALA A 1 856 ? -26.433 -18.490 -33.883 1.00 41.45 854 ALA A CA 1
ATOM 6351 C C . ALA A 1 856 ? -25.897 -19.341 -32.731 1.00 40.56 854 ALA A C 1
ATOM 6352 O O . ALA A 1 856 ? -26.427 -19.292 -31.619 1.00 42.99 854 ALA A O 1
ATOM 6354 N N . ARG A 1 857 ? -24.842 -20.111 -32.993 1.00 39.10 855 ARG A N 1
ATOM 6355 C CA . ARG A 1 857 ? -24.273 -20.983 -31.969 1.00 36.75 855 ARG A CA 1
ATOM 6356 C C . ARG A 1 857 ? -23.650 -20.168 -30.850 1.00 31.55 855 ARG A C 1
ATOM 6357 O O . ARG A 1 857 ? -22.893 -19.239 -31.103 1.00 35.92 855 ARG A O 1
ATOM 6365 N N . LEU A 1 858 ? -23.978 -20.512 -29.611 1.00 29.12 856 LEU A N 1
ATOM 6366 C CA . LEU A 1 858 ? -23.334 -19.885 -28.467 1.00 35.16 856 LEU A CA 1
ATOM 6367 C C . LEU A 1 858 ? -22.091 -20.673 -28.071 1.00 42.50 856 LEU A C 1
ATOM 6368 O O . LEU A 1 858 ? -22.191 -21.829 -27.660 1.00 39.83 856 LEU A O 1
ATOM 6373 N N . HIS A 1 859 ? -20.918 -20.061 -28.202 1.00 40.06 857 HIS A N 1
ATOM 6374 C CA . HIS A 1 859 ? -19.699 -20.720 -27.753 1.00 33.81 857 HIS A CA 1
ATOM 6375 C C . HIS A 1 859 ? -19.380 -20.349 -26.310 1.00 35.57 857 HIS A C 1
ATOM 6376 O O . HIS A 1 859 ? -18.786 -21.135 -25.583 1.00 35.17 857 HIS A O 1
ATOM 6383 N N . PHE A 1 860 ? -19.780 -19.154 -25.890 1.00 31.38 858 PHE A N 1
ATOM 6384 C CA . PHE A 1 860 ? -19.488 -18.713 -24.531 1.00 29.20 858 PHE A CA 1
ATOM 6385 C C . PHE A 1 860 ? -20.384 -17.569 -24.093 1.00 34.03 858 PHE A C 1
ATOM 6386 O O . PHE A 1 860 ? -20.571 -16.595 -24.825 1.00 34.37 858 PHE A O 1
ATOM 6394 N N . ALA A 1 861 ? -20.929 -17.699 -22.890 1.00 35.75 859 ALA A N 1
ATOM 6395 C CA . ALA A 1 861 ? -21.683 -16.630 -22.257 1.00 38.47 859 ALA A CA 1
ATOM 6396 C C . ALA A 1 861 ? -21.183 -16.510 -20.826 1.00 41.96 859 ALA A C 1
ATOM 6397 O O . ALA A 1 861 ? -21.569 -17.291 -19.961 1.00 44.52 859 ALA A O 1
ATOM 6399 N N . GLY A 1 862 ? -20.305 -15.544 -20.583 1.00 36.77 860 GLY A N 1
ATOM 6400 C CA . GLY A 1 862 ? -19.663 -15.413 -19.288 1.00 41.04 860 GLY A CA 1
ATOM 6401 C C . GLY A 1 862 ? -20.626 -15.023 -18.182 1.00 46.64 860 GLY A C 1
ATOM 6402 O O . GLY A 1 862 ? -21.742 -14.589 -18.452 1.00 39.65 860 GLY A O 1
ATOM 6403 N N . PRO A 1 863 ? -20.195 -15.190 -16.924 1.00 55.66 861 PRO A N 1
ATOM 6404 C CA . PRO A 1 863 ? -20.960 -14.806 -15.734 1.00 53.74 861 PRO A CA 1
ATOM 6405 C C . PRO A 1 863 ? -20.710 -13.346 -15.386 1.00 45.68 861 PRO A C 1
ATOM 6406 O O . PRO A 1 863 ? -19.559 -12.931 -15.256 1.00 53.86 861 PRO A O 1
ATOM 6410 N N . ALA A 1 864 ? -21.776 -12.575 -15.235 1.00 38.98 862 ALA A N 1
ATOM 6411 C CA . ALA A 1 864 ? -21.646 -11.155 -14.948 1.00 43.56 862 ALA A CA 1
ATOM 6412 C C . ALA A 1 864 ? -22.174 -10.847 -13.556 1.00 49.50 862 ALA A C 1
ATOM 6413 O O . ALA A 1 864 ? -23.151 -11.448 -13.115 1.00 51.26 862 ALA A O 1
ATOM 6415 N N . PRO A 1 865 ? -21.523 -9.906 -12.860 1.00 49.07 863 PRO A N 1
ATOM 6416 C CA . PRO A 1 865 ? -21.971 -9.463 -11.538 1.00 47.90 863 PRO A CA 1
ATOM 6417 C C . PRO A 1 865 ? -23.237 -8.641 -11.683 1.00 49.05 863 PRO A C 1
ATOM 6418 O O . PRO A 1 865 ? -23.464 -8.065 -12.752 1.00 48.38 863 PRO A O 1
ATOM 6422 N N . GLU A 1 866 ? -24.048 -8.581 -10.632 1.00 47.44 864 GLU A N 1
ATOM 6423 C CA . GLU A 1 866 ? -25.214 -7.707 -10.637 1.00 46.97 864 GLU A CA 1
ATOM 6424 C C . GLU A 1 866 ? -24.780 -6.284 -10.976 1.00 46.15 864 GLU A C 1
ATOM 6425 O O . GLU A 1 866 ? -23.703 -5.846 -10.576 1.00 49.15 864 GLU A O 1
ATOM 6427 N N . GLY A 1 867 ? -25.614 -5.569 -11.723 1.00 47.97 865 GLY A N 1
ATOM 6428 C CA . GLY A 1 867 ? -25.334 -4.183 -12.058 1.00 50.75 865 GLY A CA 1
ATOM 6429 C C . GLY A 1 867 ? -25.142 -3.970 -13.546 1.00 50.20 865 GLY A C 1
ATOM 6430 O O . GLY A 1 867 ? -25.480 -4.842 -14.352 1.00 51.21 865 GLY A O 1
ATOM 6431 N N . CYS A 1 868 ? -24.590 -2.813 -13.908 1.00 41.93 866 CYS A N 1
ATOM 6432 C CA . CYS A 1 868 ? -24.380 -2.462 -15.311 1.00 41.35 866 CYS A CA 1
ATOM 6433 C C . CYS A 1 868 ? -23.219 -3.235 -15.926 1.00 39.70 866 CYS A C 1
ATOM 6434 O O . CYS A 1 868 ? -22.292 -2.638 -16.474 1.00 39.50 866 CYS A O 1
ATOM 6437 N N . PHE A 1 869 ? -23.271 -4.559 -15.832 1.00 39.04 867 PHE A N 1
ATOM 6438 C CA . PHE A 1 869 ? -22.226 -5.397 -16.397 1.00 38.95 867 PHE A CA 1
ATOM 6439 C C . PHE A 1 869 ? -22.754 -6.261 -17.532 1.00 38.96 867 PHE A C 1
ATOM 6440 O O . PHE A 1 869 ? -23.874 -6.776 -17.471 1.00 36.29 867 PHE A O 1
ATOM 6448 N N . VAL A 1 870 ? -21.935 -6.408 -18.568 1.00 31.53 868 VAL A N 1
ATOM 6449 C CA . VAL A 1 870 ? -22.167 -7.404 -19.607 1.00 33.00 868 VAL A CA 1
ATOM 6450 C C . VAL A 1 870 ? -20.885 -8.211 -19.823 1.00 31.83 868 VAL A C 1
ATOM 6451 O O . VAL A 1 870 ? -19.837 -7.647 -20.116 1.00 38.13 868 VAL A O 1
ATOM 6455 N N . ALA A 1 871 ? -20.969 -9.527 -19.661 1.00 35.83 869 ALA A N 1
ATOM 6456 C CA . ALA A 1 871 ? -19.804 -10.395 -19.791 1.00 32.22 869 ALA A CA 1
ATOM 6457 C C . ALA A 1 871 ? -19.463 -10.674 -21.255 1.00 30.92 869 ALA A C 1
ATOM 6458 O O . ALA A 1 871 ? -20.302 -10.506 -22.137 1.00 29.38 869 ALA A O 1
ATOM 6460 N N . PRO A 1 872 ? -18.221 -11.102 -21.516 1.00 34.27 870 PRO A N 1
ATOM 6461 C CA . PRO A 1 872 ? -17.849 -11.523 -22.869 1.00 32.62 870 PRO A CA 1
ATOM 6462 C C . PRO A 1 872 ? -18.784 -12.610 -23.402 1.00 29.99 870 PRO A C 1
ATOM 6463 O O . PRO A 1 872 ? -19.175 -13.535 -22.686 1.00 26.14 870 PRO A O 1
ATOM 6467 N N . HIS A 1 873 ? -19.165 -1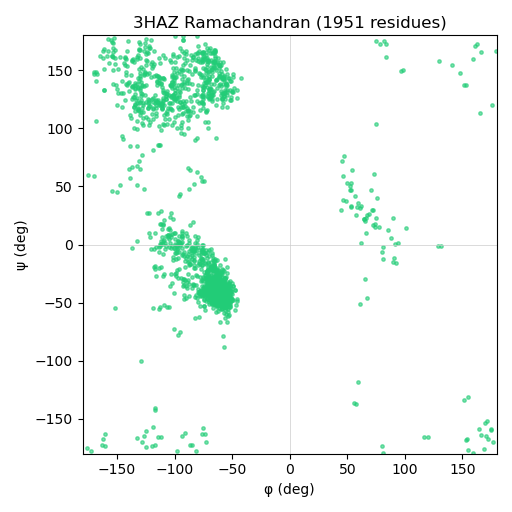2.471 -24.662 1.00 34.37 871 HIS A N 1
ATOM 6468 C CA . HIS A 1 873 ? -19.987 -13.464 -25.323 1.00 33.07 871 HIS A CA 1
ATOM 6469 C C . HIS A 1 873 ? -19.336 -13.807 -26.649 1.00 24.46 871 HIS A C 1
ATOM 6470 O O . HIS A 1 873 ? -18.768 -12.941 -27.310 1.00 27.00 871 HIS A O 1
ATOM 6477 N N . ILE A 1 874 ? -19.415 -15.073 -27.037 1.00 24.86 872 ILE A N 1
ATOM 6478 C CA . ILE A 1 874 ? -18.930 -15.480 -28.339 1.00 24.62 872 ILE A CA 1
ATOM 6479 C C . ILE A 1 874 ? -20.023 -16.240 -29.066 1.00 28.37 872 ILE A C 1
ATOM 6480 O O . ILE A 1 874 ? -20.505 -17.268 -28.584 1.00 23.49 872 ILE A O 1
ATOM 6485 N N . PHE A 1 875 ? -20.418 -15.721 -30.222 1.00 25.32 873 PHE A N 1
ATOM 6486 C CA . PHE A 1 875 ? -21.370 -16.408 -31.080 1.00 29.86 873 PHE A CA 1
ATOM 6487 C C . PHE A 1 875 ? -20.681 -16.761 -32.382 1.00 33.13 873 PHE A C 1
ATOM 6488 O O . PHE A 1 875 ? -19.820 -16.018 -32.864 1.00 23.82 873 PHE A O 1
ATOM 6496 N N . GLU A 1 876 ? -21.060 -17.898 -32.949 1.00 28.88 874 GLU A N 1
ATOM 6497 C CA . GLU A 1 876 ? -20.607 -18.252 -34.285 1.00 27.70 874 GLU A CA 1
ATOM 6498 C C . GLU A 1 876 ? -21.772 -18.117 -35.253 1.00 27.23 874 GLU A C 1
ATOM 6499 O O . GLU A 1 876 ? -22.855 -18.658 -35.025 1.00 28.38 874 GLU A O 1
ATOM 6505 N N . LEU A 1 877 ? -21.537 -17.373 -36.322 1.00 29.39 875 LEU A N 1
ATOM 6506 C CA . LEU A 1 877 ? -22.524 -17.143 -37.359 1.00 30.72 875 LEU A CA 1
ATOM 6507 C C . LEU A 1 877 ? -22.318 -18.155 -38.470 1.00 35.11 875 LEU A C 1
ATOM 6508 O O . LEU A 1 877 ? -21.195 -18.599 -38.711 1.00 30.67 875 LEU A O 1
ATOM 6513 N N . THR A 1 878 ? -23.399 -18.492 -39.164 1.00 37.59 876 THR A N 1
ATOM 6514 C CA . THR A 1 878 ? -23.313 -19.284 -40.381 1.00 37.20 876 THR A CA 1
ATOM 6515 C C . THR A 1 878 ? -22.659 -18.449 -41.469 1.00 38.29 876 THR A C 1
ATOM 6516 O O . THR A 1 878 ? -21.797 -18.928 -42.202 1.00 37.15 876 THR A O 1
ATOM 6520 N N . GLU A 1 879 ? -23.077 -17.191 -41.570 1.00 39.44 877 GLU A N 1
ATOM 6521 C CA . GLU A 1 879 ? -22.466 -16.261 -42.514 1.00 39.28 877 GLU A CA 1
ATOM 6522 C C . GLU A 1 879 ? -22.383 -14.846 -41.934 1.00 34.34 877 GLU A C 1
ATOM 6523 O O . GLU A 1 879 ? -23.166 -14.478 -41.054 1.00 31.80 877 GLU A O 1
ATOM 6529 N N . ALA A 1 880 ? -21.428 -14.064 -42.433 1.00 30.11 878 ALA A N 1
ATOM 6530 C CA . ALA A 1 880 ? -21.153 -12.736 -41.895 1.00 37.39 878 ALA A CA 1
ATOM 6531 C C . ALA A 1 880 ? -22.366 -11.826 -42.031 1.00 34.42 878 ALA A C 1
ATOM 6532 O O . ALA A 1 880 ? -22.574 -10.933 -41.214 1.00 29.51 878 ALA A O 1
ATOM 6534 N N . GLY A 1 881 ? -23.161 -12.066 -43.071 1.00 40.22 879 GLY A N 1
ATOM 6535 C CA . GLY A 1 881 ? -24.359 -11.287 -43.321 1.00 35.20 879 GLY A CA 1
ATOM 6536 C C . GLY A 1 881 ? -25.316 -11.241 -42.141 1.00 34.35 879 GLY A C 1
ATOM 6537 O O . GLY A 1 881 ? -26.163 -10.357 -42.067 1.00 35.81 879 GLY A O 1
ATOM 6538 N N . GLN A 1 882 ? -25.186 -12.185 -41.214 1.00 31.59 880 GLN A N 1
ATOM 6539 C CA . GLN A 1 882 ? -26.042 -12.188 -40.028 1.00 32.01 880 GLN A CA 1
ATOM 6540 C C . GLN A 1 882 ? -25.701 -11.049 -39.072 1.00 38.29 880 GLN A C 1
ATOM 6541 O O . GLN A 1 882 ? -26.523 -10.671 -38.241 1.00 37.07 880 GLN A O 1
ATOM 6547 N N . LEU A 1 883 ? -24.485 -10.519 -39.175 1.00 35.17 881 LEU A N 1
ATOM 6548 C CA . LEU A 1 883 ? -24.091 -9.367 -38.366 1.00 33.51 881 LEU A CA 1
ATOM 6549 C C . LEU A 1 883 ? -24.264 -8.092 -39.180 1.00 32.29 881 LEU A C 1
ATOM 6550 O O . LEU A 1 883 ? -23.543 -7.868 -40.151 1.00 34.85 881 LEU A O 1
ATOM 6555 N N . THR A 1 884 ? -25.222 -7.257 -38.790 1.00 37.73 882 THR A N 1
ATOM 6556 C CA . THR A 1 884 ? -25.556 -6.077 -39.584 1.00 41.99 882 THR A CA 1
ATOM 6557 C C . THR A 1 884 ? -25.388 -4.746 -38.854 1.00 43.18 882 THR A C 1
ATOM 6558 O O . THR A 1 884 ? -25.576 -3.684 -39.449 1.00 41.71 882 THR A O 1
ATOM 6562 N N . GLU A 1 885 ? -25.043 -4.792 -37.574 1.00 36.95 883 GLU A N 1
ATOM 6563 C CA . GLU A 1 885 ? -24.873 -3.555 -36.823 1.00 43.19 883 GLU A CA 1
ATOM 6564 C C . GLU A 1 885 ? -23.610 -3.591 -35.985 1.00 41.45 883 GLU A C 1
ATOM 6565 O O . GLU A 1 885 ? -23.102 -4.663 -35.654 1.00 34.94 883 GLU A O 1
ATOM 6571 N N . GLU A 1 886 ? -23.105 -2.410 -35.647 1.00 33.44 884 GLU A N 1
ATOM 6572 C CA . GLU A 1 886 ? -22.076 -2.300 -34.631 1.00 31.54 884 GLU A CA 1
ATOM 6573 C C . GLU A 1 886 ? -22.741 -2.484 -33.269 1.00 35.27 884 GLU A C 1
ATOM 6574 O O . GLU A 1 886 ? -23.611 -1.703 -32.885 1.00 32.78 884 GLU A O 1
ATOM 6580 N N . VAL A 1 887 ? -22.348 -3.526 -32.548 1.00 26.94 885 VAL A N 1
ATOM 6581 C CA . VAL A 1 887 ? -22.858 -3.750 -31.201 1.00 29.04 885 VAL A CA 1
ATOM 6582 C C . VAL A 1 887 ? -21.750 -3.401 -30.218 1.00 33.28 885 VAL A C 1
ATOM 6583 O O . VAL A 1 887 ? -20.722 -4.083 -30.155 1.00 30.66 885 VAL A O 1
ATOM 6587 N N . PHE A 1 888 ? -21.962 -2.334 -29.455 1.00 27.67 886 PHE A N 1
ATOM 6588 C CA . PHE A 1 888 ? -20.876 -1.678 -28.728 1.00 26.00 886 PHE A CA 1
ATOM 6589 C C . PHE A 1 888 ? -20.615 -2.307 -27.359 1.00 28.63 886 PHE A C 1
ATOM 6590 O O . PHE A 1 888 ? -20.787 -1.664 -26.326 1.00 29.27 886 PHE A O 1
ATOM 6598 N N . GLY A 1 889 ? -20.189 -3.567 -27.358 1.00 33.54 887 GLY A N 1
ATOM 6599 C CA . GLY A 1 889 ? -19.942 -4.283 -26.120 1.00 26.28 887 GLY A CA 1
ATOM 6600 C C . GLY A 1 889 ? -19.035 -5.482 -26.304 1.00 29.57 887 GLY A C 1
ATOM 6601 O O . GLY A 1 889 ? -18.490 -5.694 -27.391 1.00 27.76 887 GLY A O 1
ATOM 6602 N N . PRO A 1 890 ? -18.874 -6.281 -25.239 1.00 30.02 888 PRO A N 1
ATOM 6603 C CA . PRO A 1 890 ? -17.957 -7.433 -25.210 1.00 18.16 888 PRO A CA 1
ATOM 6604 C C . PRO A 1 890 ? -18.536 -8.626 -25.960 1.00 26.42 888 PRO A C 1
ATOM 6605 O O . PRO A 1 890 ? -18.682 -9.688 -25.369 1.00 27.25 888 PRO A O 1
ATOM 6609 N N . ILE A 1 891 ? -18.854 -8.462 -27.238 1.00 25.52 889 ILE A N 1
ATOM 6610 C CA . ILE A 1 891 ? -19.561 -9.505 -27.963 1.00 26.44 889 ILE A CA 1
ATOM 6611 C C . ILE A 1 891 ? -18.870 -9.874 -29.267 1.00 24.94 889 ILE A C 1
ATOM 6612 O O . ILE A 1 891 ? -18.933 -9.135 -30.253 1.00 23.21 889 ILE A O 1
ATOM 6617 N N . LEU A 1 892 ? -18.209 -11.029 -29.262 1.00 23.09 890 LEU A N 1
ATOM 6618 C CA . LEU A 1 892 ? -17.485 -11.500 -30.436 1.00 24.59 890 LEU A CA 1
ATOM 6619 C C . LEU A 1 892 ? -18.369 -12.378 -31.319 1.00 27.93 890 LEU A C 1
ATOM 6620 O O . LEU A 1 892 ? -19.074 -13.258 -30.828 1.00 23.81 890 LEU A O 1
ATOM 6625 N N . HIS A 1 893 ? -18.327 -12.129 -32.624 1.00 22.03 891 HIS A N 1
ATOM 6626 C CA . HIS A 1 893 ? -18.990 -12.993 -33.588 1.00 24.07 891 HIS A CA 1
ATOM 6627 C C . HIS A 1 893 ? -17.915 -13.689 -34.414 1.00 26.82 891 HIS A C 1
ATOM 6628 O O . HIS A 1 893 ? -16.915 -13.069 -34.777 1.00 22.13 891 HIS A O 1
ATOM 6635 N N . VAL A 1 894 ? -18.114 -14.979 -34.693 1.00 28.69 892 VAL A N 1
ATOM 6636 C CA . VAL A 1 894 ? -17.130 -15.766 -35.432 1.00 26.07 892 VAL A CA 1
ATOM 6637 C C . VAL A 1 894 ? -17.726 -16.475 -36.645 1.00 23.06 892 VAL A C 1
ATOM 6638 O O . VAL A 1 894 ? -18.808 -17.054 -36.576 1.00 31.15 892 VAL A O 1
ATOM 6642 N N . VAL A 1 895 ? -17.004 -16.426 -37.755 1.00 21.83 893 VAL A N 1
ATOM 6643 C CA . VAL A 1 895 ? -17.365 -17.177 -38.948 1.00 24.51 893 VAL A CA 1
ATOM 6644 C C . VAL A 1 895 ? -16.156 -18.023 -39.374 1.00 29.00 893 VAL A C 1
ATOM 6645 O O . VAL A 1 895 ? -15.047 -17.504 -39.502 1.00 22.14 893 VAL A O 1
ATOM 6649 N N . ARG A 1 896 ? -16.350 -19.321 -39.582 1.00 27.95 894 ARG A N 1
ATOM 6650 C CA . ARG A 1 896 ? -15.255 -20.140 -40.101 1.00 24.83 894 ARG A CA 1
ATOM 6651 C C . ARG A 1 896 ? -15.362 -20.221 -41.622 1.00 25.30 894 ARG A C 1
ATOM 6652 O O . ARG A 1 896 ? -16.454 -20.125 -42.172 1.00 28.33 894 ARG A O 1
ATOM 6660 N N . TYR A 1 897 ? -14.231 -20.363 -42.307 1.00 20.56 895 TYR A N 1
ATOM 6661 C CA . TYR A 1 897 ? -14.245 -20.348 -43.768 1.00 27.57 895 TYR A CA 1
ATOM 6662 C C . TYR A 1 897 ? -13.230 -21.317 -44.379 1.00 29.66 895 TYR A C 1
ATOM 6663 O O . TYR A 1 897 ? -12.231 -21.678 -43.748 1.00 27.03 895 TYR A O 1
ATOM 6672 N N . ARG A 1 898 ? -13.500 -21.724 -45.617 1.00 33.77 896 ARG A N 1
ATOM 6673 C CA . ARG A 1 898 ? -12.584 -22.552 -46.391 1.00 37.38 896 ARG A CA 1
ATOM 6674 C C . ARG A 1 898 ? -11.556 -21.661 -47.082 1.00 38.08 896 ARG A C 1
ATOM 6675 O O . ARG A 1 898 ? -11.903 -20.602 -47.602 1.00 35.43 896 ARG A O 1
ATOM 6677 N N . PRO A 1 899 ? -10.284 -22.089 -47.088 1.00 34.36 897 PRO A N 1
ATOM 6678 C CA . PRO A 1 899 ? -9.167 -21.300 -47.623 1.00 33.96 897 PRO A CA 1
ATOM 6679 C C . PRO A 1 899 ? -9.411 -20.834 -49.052 1.00 36.98 897 PRO A C 1
ATOM 6680 O O . PRO A 1 899 ? -8.955 -19.757 -49.435 1.00 45.65 897 PRO A O 1
ATOM 6684 N N . GLU A 1 900 ? -10.129 -21.636 -49.828 1.00 33.31 898 GLU A N 1
ATOM 6685 C CA . GLU A 1 900 ? -10.410 -21.285 -51.213 1.00 40.95 898 GLU A CA 1
ATOM 6686 C C . GLU A 1 900 ? -11.492 -20.209 -51.317 1.00 47.03 898 GLU A C 1
ATOM 6687 O O . GLU A 1 900 ? -11.762 -19.700 -52.404 1.00 51.32 898 GLU A O 1
ATOM 6693 N N . ASN A 1 901 ? -12.095 -19.856 -50.185 1.00 44.85 899 ASN A N 1
ATOM 6694 C CA . ASN A 1 901 ? -13.180 -18.873 -50.164 1.00 40.31 899 ASN A CA 1
ATOM 6695 C C . ASN A 1 901 ? -12.834 -17.525 -49.536 1.00 38.94 899 ASN A C 1
ATOM 6696 O O . ASN A 1 901 ? -13.732 -16.789 -49.118 1.00 34.48 899 ASN A O 1
ATOM 6701 N N . LEU A 1 902 ? -11.547 -17.191 -49.473 1.00 35.44 900 LEU A N 1
ATOM 6702 C CA . LEU A 1 902 ? -11.148 -15.898 -48.923 1.00 33.19 900 LEU A CA 1
ATOM 6703 C C . LEU A 1 902 ? -11.863 -14.748 -49.637 1.00 38.28 900 LEU A C 1
ATOM 6704 O O . LEU A 1 902 ? -12.221 -13.750 -49.012 1.00 34.04 900 LEU A O 1
ATOM 6709 N N . GLU A 1 903 ? -12.069 -14.893 -50.943 1.00 42.67 901 GLU A N 1
ATOM 6710 C CA . GLU A 1 903 ? -12.772 -13.873 -51.716 1.00 47.65 901 GLU A CA 1
ATOM 6711 C C . GLU A 1 903 ? -14.123 -13.567 -51.082 1.00 42.47 901 GLU A C 1
ATOM 6712 O O . GLU A 1 903 ? -14.488 -12.409 -50.895 1.00 42.66 901 GLU A O 1
ATOM 6718 N N . ARG A 1 904 ? -14.855 -14.626 -50.757 1.00 35.38 902 ARG A N 1
ATOM 6719 C CA . ARG A 1 904 ? -16.147 -14.518 -50.092 1.00 39.83 902 ARG A CA 1
ATOM 6720 C C . ARG A 1 904 ? -16.022 -13.729 -48.790 1.00 36.17 902 ARG A C 1
ATOM 6721 O O . ARG A 1 904 ? -16.882 -12.901 -48.470 1.00 32.50 902 ARG A O 1
ATOM 6729 N N . VAL A 1 905 ? -14.948 -13.991 -48.046 1.00 25.63 903 VAL A N 1
ATOM 6730 C CA . VAL A 1 905 ? -14.698 -13.306 -46.782 1.00 25.20 903 VAL A CA 1
ATOM 6731 C C . VAL A 1 905 ? -14.485 -11.814 -47.010 1.00 29.77 903 VAL A C 1
ATOM 6732 O O . VAL A 1 905 ? -15.016 -10.981 -46.282 1.00 26.86 903 VAL A O 1
ATOM 6736 N N . LEU A 1 906 ? -13.696 -11.493 -48.027 1.00 22.62 904 LEU A N 1
ATOM 6737 C CA . LEU A 1 906 ? -13.392 -10.113 -48.366 1.00 23.84 904 LEU A CA 1
ATOM 6738 C C . LEU A 1 906 ? -14.635 -9.366 -48.859 1.00 30.08 904 LEU A C 1
ATOM 6739 O O . LEU A 1 906 ? -14.839 -8.206 -48.507 1.00 28.65 904 LEU A O 1
ATOM 6744 N N . ARG A 1 907 ? -15.472 -10.032 -49.654 1.00 28.51 905 ARG A N 1
ATOM 6745 C CA . ARG A 1 907 ? -16.752 -9.447 -50.046 1.00 29.42 905 ARG A CA 1
ATOM 6746 C C . ARG A 1 907 ? -17.632 -9.201 -48.822 1.00 31.30 905 ARG A C 1
ATOM 6747 O O . ARG A 1 907 ? -18.266 -8.159 -48.707 1.00 34.76 905 ARG A O 1
ATOM 6755 N N . ALA A 1 908 ? -17.676 -10.168 -47.911 1.00 28.36 906 ALA A N 1
ATOM 6756 C CA . ALA A 1 908 ? -18.437 -10.011 -46.673 1.00 28.77 906 ALA A CA 1
ATOM 6757 C C . ALA A 1 908 ? -17.993 -8.771 -45.887 1.00 31.83 906 ALA A C 1
ATOM 6758 O O . ALA A 1 908 ? -18.807 -8.082 -45.279 1.00 30.09 906 ALA A O 1
ATOM 6760 N N . ILE A 1 909 ? -16.695 -8.495 -45.891 1.00 27.16 907 ILE A N 1
ATOM 6761 C CA . ILE A 1 909 ? -16.183 -7.338 -45.173 1.00 24.03 907 ILE A CA 1
ATOM 6762 C C . ILE A 1 909 ? -16.541 -6.046 -45.912 1.00 26.58 907 ILE A C 1
ATOM 6763 O O . ILE A 1 909 ? -16.943 -5.057 -45.296 1.00 26.58 907 ILE A O 1
ATOM 6768 N N . GLU A 1 910 ? -16.410 -6.064 -47.235 1.00 26.10 908 GLU A N 1
ATOM 6769 C CA . GLU A 1 910 ? -16.711 -4.891 -48.052 1.00 34.78 908 GLU A CA 1
ATOM 6770 C C . GLU A 1 910 ? -18.182 -4.514 -47.974 1.00 33.82 908 GLU A C 1
ATOM 6771 O O . GLU A 1 910 ? -18.544 -3.351 -48.140 1.00 31.69 908 GLU A O 1
ATOM 6777 N N . ARG A 1 911 ? -19.015 -5.514 -47.711 1.00 30.91 909 ARG A N 1
ATOM 6778 C CA . ARG A 1 911 ? -20.462 -5.397 -47.813 1.00 35.69 909 ARG A CA 1
ATOM 6779 C C . ARG A 1 911 ? -21.083 -4.501 -46.744 1.00 32.30 909 ARG A C 1
ATOM 6780 O O . ARG A 1 911 ? -22.103 -3.861 -46.985 1.00 31.77 909 ARG A O 1
ATOM 6788 N N . THR A 1 912 ? -20.475 -4.449 -45.564 1.00 28.37 910 THR A N 1
ATOM 6789 C CA . THR A 1 912 ? -21.077 -3.698 -44.469 1.00 32.45 910 THR A CA 1
ATOM 6790 C C . THR A 1 912 ? -21.044 -2.194 -44.735 1.00 36.65 910 THR A C 1
ATOM 6791 O O . THR A 1 912 ? -21.909 -1.457 -44.266 1.00 35.79 910 THR A O 1
ATOM 6795 N N . GLY A 1 913 ? -20.041 -1.747 -45.485 1.00 31.44 911 GLY A N 1
ATOM 6796 C CA . GLY A 1 913 ? -19.862 -0.332 -45.744 1.00 27.42 911 GLY A CA 1
ATOM 6797 C C . GLY A 1 913 ? -18.939 0.347 -44.744 1.00 28.85 911 GLY A C 1
ATOM 6798 O O . GLY A 1 913 ? -18.465 1.457 -44.981 1.00 30.67 911 GLY A O 1
ATOM 6799 N N . TYR A 1 914 ? -18.689 -0.309 -43.616 1.00 23.88 912 TYR A N 1
ATOM 6800 C CA . TYR A 1 914 ? -17.771 0.233 -42.616 1.00 25.66 912 TYR A CA 1
ATOM 6801 C C . TYR A 1 914 ? -16.310 0.000 -43.025 1.00 28.82 912 TYR A C 1
ATOM 6802 O O . TYR A 1 914 ? -16.036 -0.767 -43.946 1.00 29.47 912 TYR A O 1
ATOM 6811 N N . GLY A 1 915 ? -15.378 0.676 -42.360 1.00 22.74 913 GLY A N 1
ATOM 6812 C CA . GLY A 1 915 ? -13.970 0.519 -42.686 1.00 25.03 913 GLY A CA 1
ATOM 6813 C C . GLY A 1 915 ? -13.042 1.178 -41.688 1.00 17.33 913 GLY A C 1
ATOM 6814 O O . GLY A 1 915 ? -12.248 2.046 -42.045 1.00 17.89 913 GLY A O 1
ATOM 6815 N N . LEU A 1 916 ? -13.140 0.767 -40.430 1.00 19.48 914 LEU A N 1
ATOM 6816 C CA . LEU A 1 916 ? -12.339 1.368 -39.371 1.00 20.83 914 LEU A CA 1
ATOM 6817 C C . LEU A 1 916 ? -11.063 0.564 -39.095 1.00 24.17 914 LEU A C 1
ATOM 6818 O O . LEU A 1 916 ? -9.972 0.975 -39.493 1.00 21.15 914 LEU A O 1
ATOM 6823 N N . THR A 1 917 ? -11.187 -0.575 -38.416 1.00 18.80 915 THR A N 1
ATOM 6824 C CA . THR A 1 917 ? -10.018 -1.436 -38.196 1.00 23.03 915 THR A CA 1
ATOM 6825 C C . THR A 1 917 ? -10.184 -2.826 -38.808 1.00 23.34 915 THR A C 1
ATOM 6826 O O . THR A 1 917 ? -11.299 -3.346 -38.930 1.00 21.95 915 THR A O 1
ATOM 6830 N N . LEU A 1 918 ? -9.055 -3.423 -39.176 1.00 22.10 916 LEU A N 1
ATOM 6831 C CA . LEU A 1 918 ? -9.020 -4.796 -39.648 1.00 21.81 916 LEU A CA 1
ATOM 6832 C C . LEU A 1 918 ? -7.793 -5.506 -39.085 1.00 20.42 916 LEU A C 1
ATOM 6833 O O . LEU A 1 918 ? -6.684 -4.979 -39.138 1.00 17.65 916 LEU A O 1
ATOM 6838 N N . GLY A 1 919 ? -7.999 -6.701 -38.540 1.00 20.62 917 GLY A N 1
ATOM 6839 C CA . GLY A 1 919 ? -6.898 -7.512 -38.057 1.00 14.86 917 GLY A CA 1
ATOM 6840 C C . GLY A 1 919 ? -6.568 -8.627 -39.033 1.00 20.89 917 GLY A C 1
ATOM 6841 O O . GLY A 1 919 ? -7.470 -9.235 -39.605 1.00 20.24 917 GLY A O 1
ATOM 6842 N N . VAL A 1 920 ? -5.277 -8.889 -39.233 1.00 24.91 918 VAL A N 1
ATOM 6843 C CA . VAL A 1 920 ? -4.839 -10.014 -40.054 1.00 22.42 918 VAL A CA 1
ATOM 6844 C C . VAL A 1 920 ? -3.774 -10.815 -39.317 1.00 21.71 918 VAL A C 1
ATOM 6845 O O . VAL A 1 920 ? -2.732 -10.278 -38.941 1.00 21.55 918 VAL A O 1
ATOM 6849 N N . HIS A 1 921 ? -4.047 -12.099 -39.106 1.00 16.99 919 HIS A N 1
ATOM 6850 C CA . HIS A 1 921 ? -3.091 -12.997 -38.473 1.00 23.65 919 HIS A CA 1
ATOM 6851 C C . HIS A 1 921 ? -2.671 -14.074 -39.456 1.00 25.09 919 HIS A C 1
ATOM 6852 O O . HIS A 1 921 ? -3.482 -14.913 -39.853 1.00 20.96 919 HIS A O 1
ATOM 6859 N N . SER A 1 922 ? -1.401 -14.040 -39.841 1.00 18.91 920 SER A N 1
ATOM 6860 C CA . SER A 1 922 ? -0.882 -14.938 -40.856 1.00 13.76 920 SER A CA 1
ATOM 6861 C C . SER A 1 922 ? 0.623 -14.848 -40.930 1.00 24.65 920 SER A C 1
ATOM 6862 O O . SER A 1 922 ? 1.201 -13.784 -40.710 1.00 24.18 920 SER A O 1
ATOM 6865 N N . ARG A 1 923 ? 1.246 -15.978 -41.248 1.00 26.94 921 ARG A N 1
ATOM 6866 C CA . ARG A 1 923 ? 2.678 -16.041 -41.482 1.00 23.58 921 ARG A CA 1
ATOM 6867 C C . ARG A 1 923 ? 2.961 -15.614 -42.922 1.00 21.14 921 ARG A C 1
ATOM 6868 O O . ARG A 1 923 ? 4.073 -15.208 -43.254 1.00 23.93 921 ARG A O 1
ATOM 6876 N N . ILE A 1 924 ? 1.933 -15.684 -43.765 1.00 21.03 922 ILE A N 1
ATOM 6877 C CA . ILE A 1 924 ? 2.103 -15.583 -45.216 1.00 20.16 922 ILE A CA 1
ATOM 6878 C C . ILE A 1 924 ? 2.060 -14.149 -45.764 1.00 21.83 922 ILE A C 1
ATOM 6879 O O . ILE A 1 924 ? 0.988 -13.572 -45.965 1.00 23.63 922 ILE A O 1
ATOM 6884 N N . ASP A 1 925 ? 3.235 -13.588 -46.020 1.00 19.17 923 ASP A N 1
ATOM 6885 C CA . ASP A 1 925 ? 3.337 -12.229 -46.549 1.00 17.91 923 ASP A CA 1
ATOM 6886 C C . ASP A 1 925 ? 2.449 -11.978 -47.766 1.00 18.62 923 ASP A C 1
ATOM 6887 O O . ASP A 1 925 ? 1.813 -10.935 -47.854 1.00 19.73 923 ASP A O 1
ATOM 6892 N N . ASP A 1 926 ? 2.399 -12.922 -48.704 1.00 20.01 924 ASP A N 1
ATOM 6893 C CA . ASP A 1 926 ? 1.571 -12.727 -49.897 1.00 22.19 924 ASP A CA 1
ATOM 6894 C C . ASP A 1 926 ? 0.073 -12.647 -49.566 1.00 25.86 924 ASP A C 1
ATOM 6895 O O . ASP A 1 926 ? -0.678 -11.921 -50.221 1.00 30.36 924 ASP A O 1
ATOM 6900 N N . SER A 1 927 ? -0.360 -13.400 -48.557 1.00 19.60 925 SER A N 1
ATOM 6901 C CA . SER A 1 927 ? -1.757 -13.363 -48.132 1.00 18.40 925 SER A CA 1
ATOM 6902 C C . SER A 1 927 ? -2.068 -12.029 -47.453 1.00 17.55 925 SER A C 1
ATOM 6903 O O . SER A 1 927 ? -3.058 -11.376 -47.767 1.00 21.63 925 SER A O 1
ATOM 6906 N N . ILE A 1 928 ? -1.215 -11.642 -46.512 1.00 18.83 926 ILE A N 1
ATOM 6907 C CA . ILE A 1 928 ? -1.336 -10.360 -45.833 1.00 25.30 926 ILE A CA 1
ATOM 6908 C C . ILE A 1 928 ? -1.397 -9.221 -46.842 1.00 22.85 926 ILE A C 1
ATOM 6909 O O . ILE A 1 928 ? -2.240 -8.323 -46.744 1.00 18.07 926 ILE A O 1
ATOM 6914 N N . GLU A 1 929 ? -0.508 -9.264 -47.827 1.00 19.16 927 GLU A N 1
ATOM 6915 C CA . GLU A 1 929 ? -0.432 -8.183 -48.795 1.00 19.33 927 GLU A CA 1
ATOM 6916 C C . GLU A 1 929 ? -1.629 -8.167 -49.741 1.00 19.55 927 GLU A C 1
ATOM 6917 O O . GLU A 1 929 ? -2.085 -7.101 -50.129 1.00 21.67 927 GLU A O 1
ATOM 6923 N N . ALA A 1 930 ? -2.145 -9.341 -50.095 1.00 22.70 928 ALA A N 1
ATOM 6924 C CA . ALA A 1 930 ? -3.349 -9.413 -50.924 1.00 28.79 928 ALA A CA 1
ATOM 6925 C C . ALA A 1 930 ? -4.560 -8.837 -50.189 1.00 30.67 928 ALA A C 1
ATOM 6926 O O . ALA A 1 930 ? -5.386 -8.140 -50.780 1.00 26.49 928 ALA A O 1
ATOM 6928 N N . ILE A 1 931 ? -4.662 -9.127 -48.896 1.00 25.15 929 ILE A N 1
ATOM 6929 C CA . ILE A 1 931 ? -5.736 -8.565 -48.088 1.00 23.02 929 ILE A CA 1
ATOM 6930 C C . ILE A 1 931 ? -5.656 -7.030 -48.015 1.00 24.35 929 ILE A C 1
ATOM 6931 O O . ILE A 1 931 ? -6.656 -6.339 -48.215 1.00 27.26 929 ILE A O 1
ATOM 6936 N N . ILE A 1 932 ? -4.463 -6.506 -47.744 1.00 23.45 930 ILE A N 1
ATOM 6937 C CA . ILE A 1 932 ? -4.252 -5.060 -47.667 1.00 26.10 930 ILE A CA 1
ATOM 6938 C C . ILE A 1 932 ? -4.626 -4.381 -48.987 1.00 29.61 930 ILE A C 1
ATOM 6939 O O . ILE A 1 932 ? -5.305 -3.356 -48.995 1.00 28.36 930 ILE A O 1
ATOM 6944 N N . ASP A 1 933 ? -4.177 -4.962 -50.095 1.00 25.80 931 ASP A N 1
ATOM 6945 C CA . ASP A 1 933 ? -4.464 -4.429 -51.424 1.00 29.76 931 ASP A CA 1
ATOM 6946 C C . ASP A 1 933 ? -5.963 -4.296 -51.650 1.00 31.43 931 ASP A C 1
ATOM 6947 O O . ASP A 1 933 ? -6.434 -3.323 -52.241 1.00 30.26 931 ASP A O 1
ATOM 6952 N N . ARG A 1 934 ? -6.702 -5.287 -51.172 1.00 30.57 932 ARG A N 1
ATOM 6953 C CA . ARG A 1 934 ? -8.125 -5.407 -51.458 1.00 31.97 932 ARG A CA 1
ATOM 6954 C C . ARG A 1 934 ? -9.020 -4.470 -50.638 1.00 35.66 932 ARG A C 1
ATOM 6955 O O . ARG A 1 934 ? -9.970 -3.892 -51.169 1.00 35.49 932 ARG A O 1
ATOM 6963 N N . VAL A 1 935 ? -8.719 -4.329 -49.350 1.00 29.83 933 VAL A N 1
ATOM 6964 C CA . VAL A 1 935 ? -9.588 -3.585 -48.439 1.00 31.40 933 VAL A CA 1
ATOM 6965 C C . VAL A 1 935 ? -9.227 -2.099 -48.338 1.00 28.59 933 VAL A C 1
ATOM 6966 O O . VAL A 1 935 ? -8.090 -1.700 -48.605 1.00 31.93 933 VAL A O 1
ATOM 6970 N N . GLN A 1 936 ? -10.201 -1.282 -47.949 1.00 35.08 934 GLN A N 1
ATOM 6971 C CA . GLN A 1 936 ? -10.002 0.163 -47.861 1.00 36.73 934 GLN A CA 1
ATOM 6972 C C . GLN A 1 936 ? -10.003 0.671 -46.416 1.00 36.73 934 GLN A C 1
ATOM 6973 O O . GLN A 1 936 ? -9.966 1.876 -46.164 1.00 44.84 934 GLN A O 1
ATOM 6979 N N . VAL A 1 937 ? -10.052 -0.265 -45.479 1.00 28.84 935 VAL A N 1
ATOM 6980 C CA . VAL A 1 937 ? -10.081 0.022 -44.048 1.00 28.97 935 VAL A CA 1
ATOM 6981 C C . VAL A 1 937 ? -8.995 1.007 -43.614 1.00 24.72 935 VAL A C 1
ATOM 6982 O O . VAL A 1 937 ? -7.884 0.970 -44.129 1.00 25.11 935 VAL A O 1
ATOM 6986 N N . GLY A 1 938 ? -9.313 1.868 -42.649 1.00 22.30 936 GLY A N 1
ATOM 6987 C CA . GLY A 1 938 ? -8.384 2.905 -42.216 1.00 19.54 936 GLY A CA 1
ATOM 6988 C C . GLY A 1 938 ? -7.151 2.411 -41.468 1.00 24.36 936 GLY A C 1
ATOM 6989 O O . GLY A 1 938 ? -6.050 2.930 -41.653 1.00 17.66 936 GLY A O 1
ATOM 6990 N N . ASN A 1 939 ? -7.334 1.408 -40.614 1.00 20.78 937 ASN A N 1
ATOM 6991 C CA . ASN A 1 939 ? -6.244 0.899 -39.791 1.00 15.10 937 ASN A CA 1
ATOM 6992 C C . ASN A 1 939 ? -6.183 -0.618 -39.870 1.00 21.31 937 ASN A C 1
ATOM 6993 O O . ASN A 1 939 ? -7.129 -1.313 -39.480 1.00 14.95 937 ASN A O 1
ATOM 6998 N N . ILE A 1 940 ? -5.077 -1.119 -40.410 1.00 20.77 938 ILE A N 1
ATOM 6999 C CA . ILE A 1 940 ? -4.853 -2.555 -40.548 1.00 18.16 938 ILE A CA 1
ATOM 7000 C C . ILE A 1 940 ? -3.751 -2.972 -39.578 1.00 21.12 938 ILE A C 1
ATOM 7001 O O . ILE A 1 940 ? -2.669 -2.378 -39.545 1.00 16.45 938 ILE A O 1
ATOM 7006 N N . TYR A 1 941 ? -4.055 -3.964 -38.753 1.00 16.03 939 TYR A N 1
ATOM 7007 C CA . TYR A 1 941 ? -3.108 -4.469 -37.769 1.00 17.96 939 TYR A CA 1
ATOM 7008 C C . TYR A 1 941 ? -2.764 -5.925 -38.087 1.00 22.08 939 TYR A C 1
ATOM 7009 O O . TYR A 1 941 ? -3.651 -6.780 -38.188 1.00 18.64 939 TYR A O 1
ATOM 7018 N N . VAL A 1 942 ? -1.477 -6.199 -38.237 1.00 18.07 940 VAL A N 1
ATOM 7019 C CA . VAL A 1 942 ? -1.019 -7.515 -38.652 1.00 17.83 940 VAL A CA 1
ATOM 7020 C C . VAL A 1 942 ? -0.285 -8.233 -37.524 1.00 16.31 940 VAL A C 1
ATOM 7021 O O . VAL A 1 942 ? 0.724 -7.743 -37.016 1.00 17.40 940 VAL A O 1
ATOM 7025 N N . ASN A 1 943 ? -0.810 -9.388 -37.127 1.00 17.44 941 ASN A N 1
ATOM 7026 C CA . ASN A 1 943 ? -0.149 -10.225 -36.134 1.00 23.31 941 ASN A CA 1
ATOM 7027 C C . ASN A 1 943 ? -0.009 -9.527 -34.785 1.00 25.02 941 ASN A C 1
ATOM 7028 O O . ASN A 1 943 ? 0.961 -9.741 -34.062 1.00 16.90 941 ASN A O 1
ATOM 7033 N N . ARG A 1 944 ? -0.991 -8.689 -34.466 1.00 22.74 942 ARG A N 1
ATOM 7034 C CA . ARG A 1 944 ? -1.106 -8.055 -33.155 1.00 19.19 942 ARG A CA 1
ATOM 7035 C C . ARG A 1 944 ? -2.571 -7.692 -32.912 1.00 20.44 942 ARG A C 1
ATOM 7036 O O . ARG A 1 944 ? -3.420 -7.877 -33.786 1.00 20.78 942 ARG A O 1
ATOM 7044 N N . ASN A 1 945 ? -2.881 -7.174 -31.732 1.00 19.95 943 ASN A N 1
ATOM 7045 C CA . ASN A 1 945 ? -4.257 -6.768 -31.474 1.00 18.49 943 ASN A CA 1
ATOM 7046 C C . ASN A 1 945 ? -4.648 -5.525 -32.293 1.00 21.34 943 ASN A C 1
ATOM 7047 O O . ASN A 1 945 ? -3.788 -4.864 -32.881 1.00 17.72 943 ASN A O 1
ATOM 7052 N N . MET A 1 946 ? -5.943 -5.224 -32.338 1.00 17.30 944 MET A N 1
ATOM 7053 C CA . MET A 1 946 ? -6.466 -4.169 -33.212 1.00 24.16 944 MET A CA 1
ATOM 7054 C C . MET A 1 946 ? -6.743 -2.843 -32.494 1.00 24.22 944 MET A C 1
ATOM 7055 O O . MET A 1 946 ? -7.353 -1.945 -33.066 1.00 19.95 944 MET A O 1
ATOM 7060 N N . ILE A 1 947 ? -6.302 -2.717 -31.247 1.00 18.20 945 ILE A N 1
ATOM 7061 C CA . ILE A 1 947 ? -6.703 -1.585 -30.428 1.00 27.05 945 ILE A CA 1
ATOM 7062 C C . ILE A 1 947 ? -5.532 -0.750 -29.899 1.00 26.24 945 ILE A C 1
ATOM 7063 O O . ILE A 1 947 ? -4.374 -1.140 -29.997 1.00 27.29 945 ILE A O 1
ATOM 7068 N N . GLY A 1 948 ? -5.855 0.412 -29.342 1.00 17.95 946 GLY A N 1
ATOM 7069 C CA . GLY A 1 948 ? -4.874 1.248 -28.671 1.00 28.73 946 GLY A CA 1
ATOM 7070 C C . GLY A 1 948 ? -3.944 2.004 -29.603 1.00 31.13 946 GLY A C 1
ATOM 7071 O O . GLY A 1 948 ? -2.750 2.122 -29.328 1.00 26.09 946 GLY A O 1
ATOM 7072 N N . ALA A 1 949 ? -4.493 2.516 -30.702 1.00 25.35 947 ALA A N 1
ATOM 7073 C CA . ALA A 1 949 ? -3.723 3.313 -31.645 1.00 24.29 947 ALA A CA 1
ATOM 7074 C C . ALA A 1 949 ? -2.928 4.377 -30.897 1.00 25.58 947 ALA A C 1
ATOM 7075 O O . ALA A 1 949 ? -3.450 5.033 -29.995 1.00 31.53 947 ALA A O 1
ATOM 7077 N N . VAL A 1 950 ? -1.659 4.529 -31.262 1.00 22.62 948 VAL A N 1
ATOM 7078 C CA . VAL A 1 950 ? -0.775 5.464 -30.585 1.00 16.25 948 VAL A CA 1
ATOM 7079 C C . VAL A 1 950 ? -0.622 6.742 -31.409 1.00 18.50 948 VAL A C 1
ATOM 7080 O O . VAL A 1 950 ? -0.323 6.686 -32.601 1.00 16.16 948 VAL A O 1
ATOM 7084 N N . VAL A 1 951 ? -0.834 7.889 -30.767 1.00 22.28 949 VAL A N 1
ATOM 7085 C CA . VAL A 1 951 ? -0.737 9.190 -31.448 1.00 16.98 949 VAL A CA 1
ATOM 7086 C C . VAL A 1 951 ? 0.616 9.365 -32.141 1.00 21.79 949 VAL A C 1
ATOM 7087 O O . VAL A 1 951 ? 1.673 9.173 -31.530 1.00 24.12 949 VAL A O 1
ATOM 7091 N N . GLY A 1 952 ? 0.572 9.721 -33.421 1.00 21.89 950 GLY A N 1
ATOM 7092 C CA . GLY A 1 952 ? 1.777 9.945 -34.194 1.00 19.39 950 GLY A CA 1
ATOM 7093 C C . GLY A 1 952 ? 2.414 8.659 -34.686 1.00 23.86 950 GLY A C 1
ATOM 7094 O O . GLY A 1 952 ? 3.380 8.694 -35.447 1.00 22.65 950 GLY A O 1
ATOM 7095 N N . VAL A 1 953 ? 1.877 7.523 -34.253 1.00 21.75 951 VAL A N 1
ATOM 7096 C CA . VAL A 1 953 ? 2.416 6.220 -34.645 1.00 23.62 951 VAL A CA 1
ATOM 7097 C C . VAL A 1 953 ? 1.407 5.471 -35.512 1.00 24.36 951 VAL A C 1
ATOM 7098 O O . VAL A 1 953 ? 1.723 5.059 -36.626 1.00 18.27 951 VAL A O 1
ATOM 7102 N N . GLN A 1 954 ? 0.195 5.295 -34.993 1.00 21.07 952 GLN A N 1
ATOM 7103 C CA . GLN A 1 954 ? -0.919 4.813 -35.803 1.00 19.67 952 GLN A CA 1
ATOM 7104 C C . GLN A 1 954 ? -1.963 5.915 -35.969 1.00 17.96 952 GLN A C 1
ATOM 7105 O O . GLN A 1 954 ? -2.918 5.988 -35.189 1.00 19.33 952 GLN A O 1
ATOM 7111 N N . PRO A 1 955 ? -1.775 6.792 -36.969 1.00 20.15 953 PRO A N 1
ATOM 7112 C CA . PRO A 1 955 ? -2.846 7.755 -37.267 1.00 21.88 953 PRO A CA 1
ATOM 711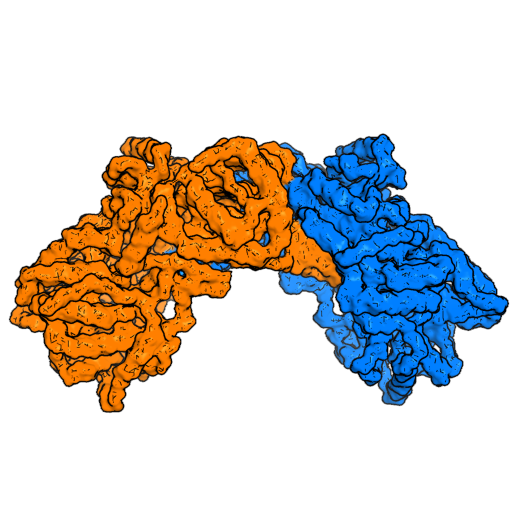3 C C . PRO A 1 955 ? -4.129 6.961 -37.405 1.00 22.91 953 PRO A C 1
ATOM 7114 O O . PRO A 1 955 ? -4.162 5.974 -38.142 1.00 21.10 953 PRO A O 1
ATOM 7118 N N . PHE A 1 956 ? -5.155 7.360 -36.669 1.00 16.09 954 PHE A N 1
ATOM 7119 C CA . PHE A 1 956 ? -6.322 6.524 -36.506 1.00 20.22 954 PHE A CA 1
ATOM 7120 C C . PHE A 1 956 ? -7.574 7.140 -37.125 1.00 25.39 954 PHE A C 1
ATOM 7121 O O . PHE A 1 956 ? -7.831 8.330 -36.970 1.00 20.06 954 PHE A O 1
ATOM 7129 N N . GLY A 1 957 ? -8.355 6.318 -37.818 1.00 28.54 955 GLY A N 1
ATOM 7130 C CA . GLY A 1 957 ? -9.589 6.777 -38.427 1.00 27.33 955 GLY A CA 1
ATOM 7131 C C . GLY A 1 957 ? -9.900 6.028 -39.706 1.00 24.78 955 GLY A C 1
ATOM 7132 O O . GLY A 1 957 ? -8.998 5.637 -40.450 1.00 32.05 955 GLY A O 1
ATOM 7133 N N . GLY A 1 958 ? -11.184 5.841 -39.974 1.00 27.07 956 GLY A N 1
ATOM 7134 C CA . GLY A 1 958 ? -11.596 4.997 -41.076 1.00 35.21 956 GLY A CA 1
ATOM 7135 C C . GLY A 1 958 ? -12.351 5.748 -42.146 1.00 25.45 956 GLY A C 1
ATOM 7136 O O . GLY A 1 958 ? -12.441 6.969 -42.109 1.00 26.22 956 GLY A O 1
ATOM 7137 N N . ASN A 1 959 ? -12.895 5.007 -43.102 1.00 24.42 957 ASN A N 1
ATOM 7138 C CA . ASN A 1 959 ? -13.653 5.602 -44.192 1.00 26.57 957 ASN A CA 1
ATOM 7139 C C . ASN A 1 959 ? -14.962 4.862 -44.398 1.00 27.24 957 ASN A C 1
ATOM 7140 O O . ASN A 1 959 ? -15.379 4.074 -43.542 1.00 20.43 957 ASN A O 1
ATOM 7145 N N . GLY A 1 960 ? -15.617 5.112 -45.525 1.00 31.45 958 GLY A N 1
ATOM 7146 C CA . GLY A 1 960 ? -16.957 4.600 -45.726 1.00 26.31 958 GLY A CA 1
ATOM 7147 C C . GLY A 1 960 ? -17.819 5.071 -44.573 1.00 27.75 958 GLY A C 1
ATOM 7148 O O . GLY A 1 960 ? -17.723 6.230 -44.166 1.00 26.88 958 GLY A O 1
ATOM 7149 N N . LEU A 1 961 ? -18.639 4.175 -44.028 1.00 19.42 959 LEU A N 1
ATOM 7150 C CA . LEU A 1 961 ? -19.519 4.507 -42.909 1.00 21.56 959 LEU A CA 1
ATOM 7151 C C . LEU A 1 961 ? -18.757 4.742 -41.601 1.00 22.62 959 LEU A C 1
ATOM 7152 O O . LEU A 1 961 ? -19.353 5.113 -40.590 1.00 25.55 959 LEU A O 1
ATOM 7157 N N . SER A 1 962 ? -17.444 4.530 -41.621 1.00 18.24 960 SER A N 1
ATOM 7158 C CA . SER A 1 962 ? -16.633 4.684 -40.414 1.00 20.79 960 SER A CA 1
ATOM 7159 C C . SER A 1 962 ? -16.004 6.073 -40.196 1.00 24.08 960 SER A C 1
ATOM 7160 O O . SER A 1 962 ? -15.448 6.342 -39.131 1.00 27.17 960 SER A O 1
ATOM 7163 N N . GLY A 1 963 ? -16.071 6.950 -41.189 1.00 20.58 961 GLY A N 1
ATOM 7164 C CA . GLY A 1 963 ? -15.520 8.287 -41.008 1.00 20.34 961 GLY A CA 1
ATOM 7165 C C . GLY A 1 963 ? -15.234 9.067 -42.271 1.00 23.22 961 GLY A C 1
ATOM 7166 O O . GLY A 1 963 ? -15.303 8.525 -43.372 1.00 22.44 961 GLY A O 1
ATOM 7167 N N . THR A 1 964 ? -14.916 10.352 -42.104 1.00 25.06 962 THR A N 1
ATOM 7168 C CA . THR A 1 964 ? -14.639 11.232 -43.230 1.00 20.17 962 THR A CA 1
ATOM 7169 C C . THR A 1 964 ? -13.143 11.415 -43.450 1.00 19.23 962 THR A C 1
ATOM 7170 O O . THR A 1 964 ? -12.714 11.701 -44.558 1.00 22.05 962 THR A O 1
ATOM 7174 N N . GLY A 1 965 ? -12.353 11.243 -42.394 1.00 15.92 963 GLY A N 1
ATOM 7175 C CA . GLY A 1 965 ? -10.984 11.732 -42.396 1.00 18.66 963 GLY A CA 1
ATOM 7176 C C . GLY A 1 965 ? -11.011 13.233 -42.131 1.00 24.26 963 GLY A C 1
ATOM 7177 O O . GLY A 1 965 ? -12.088 13.822 -42.067 1.00 25.54 963 GLY A O 1
ATOM 7178 N N . PRO A 1 966 ? -9.835 13.855 -41.943 1.00 24.54 964 PRO A N 1
ATOM 7179 C CA . PRO A 1 966 ? -8.537 13.177 -41.922 1.00 22.67 964 PRO A CA 1
ATOM 7180 C C . PRO A 1 966 ? -8.369 12.387 -40.624 1.00 20.46 964 PRO A C 1
ATOM 7181 O O . PRO A 1 966 ? -9.193 12.500 -39.712 1.00 20.28 964 PRO A O 1
ATOM 7185 N N . LYS A 1 967 ? -7.304 11.599 -40.554 1.00 23.57 965 LYS A N 1
ATOM 7186 C CA . LYS A 1 967 ? -7.042 10.740 -39.405 1.00 21.85 965 LYS A CA 1
ATOM 7187 C C . LYS A 1 967 ? -6.538 11.541 -38.210 1.00 19.75 965 LYS A C 1
ATOM 7188 O O . LYS A 1 967 ? -5.556 12.267 -38.318 1.00 18.99 965 LYS A O 1
ATOM 7194 N N . ALA A 1 968 ? -7.208 11.396 -37.071 1.00 21.07 966 ALA A N 1
ATOM 7195 C CA . ALA A 1 968 ? -6.715 11.948 -35.814 1.00 20.99 966 ALA A CA 1
ATOM 7196 C C . ALA A 1 968 ? -5.328 11.387 -35.496 1.00 25.89 966 ALA A C 1
ATOM 7197 O O . ALA A 1 968 ? -5.041 10.220 -35.776 1.00 20.01 966 ALA A O 1
ATOM 7199 N N . GLY A 1 969 ? -4.471 12.221 -34.918 1.00 24.69 967 GLY A N 1
ATOM 7200 C CA . GLY A 1 969 ? -3.138 11.804 -34.516 1.00 18.13 967 GLY A CA 1
ATOM 7201 C C . GLY A 1 969 ? -2.233 11.473 -35.688 1.00 25.32 967 GLY A C 1
ATOM 7202 O O . GLY A 1 969 ? -1.294 10.684 -35.554 1.00 21.54 967 GLY A O 1
ATOM 7203 N N . GLY A 1 970 ? -2.528 12.065 -36.843 1.00 21.39 968 GLY A N 1
ATOM 7204 C CA . GLY A 1 970 ? -1.706 11.899 -38.031 1.00 17.78 968 GLY A CA 1
ATOM 7205 C C . GLY A 1 970 ? -1.386 13.247 -38.667 1.00 24.61 968 GLY A C 1
ATOM 7206 O O . GLY A 1 970 ? -1.903 14.282 -38.242 1.00 17.96 968 GLY A O 1
ATOM 7207 N N . PRO A 1 971 ? -0.538 13.244 -39.701 1.00 22.00 969 PRO A N 1
ATOM 7208 C CA . PRO A 1 971 ? 0.000 14.485 -40.269 1.00 23.06 969 PRO A CA 1
ATOM 7209 C C . PRO A 1 971 ? -0.971 15.261 -41.157 1.00 24.93 969 PRO A C 1
ATOM 7210 O O . PRO A 1 971 ? -0.619 16.354 -41.593 1.00 22.25 969 PRO A O 1
ATOM 7214 N N . HIS A 1 972 ? -2.162 14.728 -41.413 1.00 20.45 970 HIS A N 1
ATOM 7215 C CA . HIS A 1 972 ? -3.112 15.421 -42.285 1.00 25.09 970 HIS A CA 1
ATOM 7216 C C . HIS A 1 972 ? -4.286 16.025 -41.524 1.00 21.22 970 HIS A C 1
ATOM 7217 O O . HIS A 1 972 ? -5.224 16.536 -42.129 1.00 26.00 970 HIS A O 1
ATOM 7224 N N . TYR A 1 973 ? -4.222 15.975 -40.198 1.00 20.27 971 TYR A N 1
ATOM 7225 C CA . TYR A 1 973 ? -5.353 16.366 -39.355 1.00 23.60 971 TYR A CA 1
ATOM 7226 C C . TYR A 1 973 ? -5.542 17.878 -39.210 1.00 19.94 971 TYR A C 1
ATOM 7227 O O . TYR A 1 973 ? -6.638 18.400 -39.438 1.00 19.16 971 TYR A O 1
ATOM 7236 N N . LEU A 1 974 ? -4.479 18.574 -38.816 1.00 17.17 972 LEU A N 1
ATOM 7237 C CA . LEU A 1 974 ? -4.580 19.987 -38.462 1.00 17.63 972 LEU A CA 1
ATOM 7238 C C . LEU A 1 974 ? -5.031 20.875 -39.619 1.00 23.85 972 LEU A C 1
ATOM 7239 O O . LEU A 1 974 ? -5.807 21.811 -39.423 1.00 26.81 972 LEU A O 1
ATOM 7244 N N . ALA A 1 975 ? -4.539 20.579 -40.817 1.00 21.66 973 ALA A N 1
ATOM 7245 C CA . ALA A 1 975 ? -4.837 21.382 -41.997 1.00 27.20 973 ALA A CA 1
ATOM 7246 C C . ALA A 1 975 ? -6.337 21.524 -42.219 1.00 27.27 973 ALA A C 1
ATOM 7247 O O . ALA A 1 975 ? -6.805 22.567 -42.669 1.00 22.69 973 ALA A O 1
ATOM 7249 N N . ARG A 1 976 ? -7.084 20.467 -41.917 1.00 24.72 974 ARG A N 1
ATOM 7250 C CA . ARG A 1 976 ? -8.536 20.488 -42.087 1.00 21.45 974 ARG A CA 1
ATOM 7251 C C . ARG A 1 976 ? -9.225 21.542 -41.212 1.00 29.16 974 ARG A C 1
ATOM 7252 O O . ARG A 1 976 ? -10.321 22.004 -41.541 1.00 25.61 974 ARG A O 1
ATOM 7260 N N . PHE A 1 977 ? -8.587 21.919 -40.102 1.00 24.93 975 PHE A N 1
ATOM 7261 C CA . PHE A 1 977 ? -9.165 22.904 -39.183 1.00 23.00 975 PHE A CA 1
ATOM 7262 C C . PHE A 1 977 ? -8.848 24.335 -39.600 1.00 24.05 975 PHE A C 1
ATOM 7263 O O . PHE A 1 977 ? -9.286 25.292 -38.953 1.00 25.67 975 PHE A O 1
ATOM 7271 N N . ALA A 1 978 ? -8.072 24.484 -40.667 1.00 20.35 976 ALA A N 1
ATOM 7272 C CA . ALA A 1 978 ? -7.636 25.809 -41.098 1.00 26.43 976 ALA A CA 1
ATOM 7273 C C . ALA A 1 978 ? -8.063 26.115 -42.526 1.00 28.30 976 ALA A C 1
ATOM 7274 O O . ALA A 1 978 ? -8.560 25.243 -43.235 1.00 22.25 976 ALA A O 1
ATOM 7276 N N . THR A 1 979 ? -7.868 27.365 -42.937 1.00 19.91 977 THR A N 1
ATOM 7277 C CA . THR A 1 979 ? -8.152 27.769 -44.300 1.00 22.73 977 THR A CA 1
ATOM 7278 C C . THR A 1 979 ? -6.894 28.377 -44.907 1.00 24.45 977 THR A C 1
ATOM 7279 O O . THR A 1 979 ? -6.105 29.010 -44.203 1.00 23.04 977 THR A O 1
ATOM 7283 N N . GLU A 1 980 ? -6.703 28.175 -46.209 1.00 22.46 978 GLU A N 1
ATOM 7284 C CA . GLU A 1 980 ? -5.531 28.708 -46.904 1.00 21.91 978 GLU A CA 1
ATOM 7285 C C . GLU A 1 980 ? -5.697 30.169 -47.320 1.00 20.02 978 GLU A C 1
ATOM 7286 O O . GLU A 1 980 ? -6.797 30.615 -47.638 1.00 24.19 978 GLU A O 1
ATOM 7292 N N . GLN A 1 981 ? -4.585 30.894 -47.361 1.00 17.08 979 GLN A N 1
ATOM 7293 C CA . GLN A 1 981 ? -4.570 32.251 -47.895 1.00 19.12 979 GLN A CA 1
ATOM 7294 C C . GLN A 1 981 ? -3.277 32.502 -48.655 1.00 23.18 979 GLN A C 1
ATOM 7295 O O . GLN A 1 981 ? -2.184 32.324 -48.117 1.00 24.25 979 GLN A O 1
ATOM 7301 N N . THR A 1 982 ? -3.412 32.909 -49.911 1.00 19.78 980 THR A N 1
ATOM 7302 C CA . THR A 1 982 ? -2.265 33.269 -50.731 1.00 18.88 980 THR A CA 1
ATOM 7303 C C . THR A 1 982 ? -2.138 34.786 -50.805 1.00 21.98 980 THR A C 1
ATOM 7304 O O . THR A 1 982 ? -3.101 35.483 -51.132 1.00 28.04 980 THR A O 1
ATOM 7308 N N . VAL A 1 983 ? -0.953 35.294 -50.487 1.00 16.41 981 VAL A N 1
ATOM 7309 C CA . VAL A 1 983 ? -0.658 36.713 -50.643 1.00 17.84 981 VAL A CA 1
ATOM 7310 C C . VAL A 1 983 ? 0.379 36.900 -51.743 1.00 21.94 981 VAL A C 1
ATOM 7311 O O . VAL A 1 983 ? 1.482 36.344 -51.687 1.00 24.77 981 VAL A O 1
ATOM 7315 N N . THR A 1 984 ? 0.007 37.674 -52.749 1.00 17.81 982 THR A N 1
ATOM 7316 C CA . THR A 1 984 ? 0.867 37.936 -53.890 1.00 17.92 982 THR A CA 1
ATOM 7317 C C . THR A 1 984 ? 1.179 39.423 -53.987 1.00 21.79 982 THR A C 1
ATOM 7318 O O . THR A 1 984 ? 0.283 40.237 -54.188 1.00 26.63 982 THR A O 1
ATOM 7322 N N . ILE A 1 985 ? 2.453 39.774 -53.848 1.00 22.89 983 ILE A N 1
ATOM 7323 C CA . ILE A 1 985 ? 2.865 41.170 -53.875 1.00 19.64 983 ILE A CA 1
ATOM 7324 C C . ILE A 1 985 ? 3.764 41.460 -55.076 1.00 19.24 983 ILE A C 1
ATOM 7325 O O . ILE A 1 985 ? 4.799 40.824 -55.249 1.00 23.09 983 ILE A O 1
ATOM 7330 N N . ASN A 1 986 ? 3.357 42.413 -55.907 1.00 21.09 984 ASN A N 1
ATOM 7331 C CA . ASN A 1 986 ? 4.226 42.910 -56.964 1.00 26.12 984 ASN A CA 1
ATOM 7332 C C . ASN A 1 986 ? 5.352 43.726 -56.332 1.00 23.84 984 ASN A C 1
ATOM 7333 O O . ASN A 1 986 ? 5.137 44.849 -55.879 1.00 26.74 984 ASN A O 1
ATOM 7338 N N . THR A 1 987 ? 6.551 43.158 -56.289 1.00 25.10 985 THR A N 1
ATOM 7339 C CA . THR A 1 987 ? 7.658 43.800 -55.585 1.00 26.68 985 THR A CA 1
ATOM 7340 C C . THR A 1 987 ? 8.566 44.626 -56.497 1.00 30.61 985 THR A C 1
ATOM 7341 O O . THR A 1 987 ? 9.536 45.224 -56.028 1.00 29.71 985 THR A O 1
ATOM 7345 N N . ALA A 1 988 ? 8.238 44.678 -57.786 1.00 26.74 986 ALA A N 1
ATOM 7346 C CA . ALA A 1 988 ? 9.100 45.331 -58.780 1.00 28.46 986 ALA A CA 1
ATOM 7347 C C . ALA A 1 988 ? 9.595 46.739 -58.429 1.00 50.49 986 ALA A C 1
ATOM 7348 O O . ALA A 1 988 ? 10.727 47.097 -58.765 1.00 60.80 986 ALA A O 1
ATOM 7350 N N . ALA A 1 989 ? 8.764 47.539 -57.767 1.00 52.11 987 ALA A N 1
ATOM 7351 C CA . ALA A 1 989 ? 9.156 48.916 -57.444 1.00 54.50 987 ALA A CA 1
ATOM 7352 C C . ALA A 1 989 ? 10.354 48.998 -56.488 1.00 53.86 987 ALA A C 1
ATOM 7353 O O . ALA A 1 989 ? 11.065 50.009 -56.457 1.00 52.19 987 ALA A O 1
ATOM 7355 N N . ALA A 1 990 ? 10.572 47.934 -55.717 1.00 43.70 988 ALA A N 1
ATOM 7356 C CA . ALA A 1 990 ? 11.684 47.877 -54.770 1.00 45.19 988 ALA A CA 1
ATOM 7357 C C . ALA A 1 990 ? 13.014 47.576 -55.460 1.00 53.94 988 ALA A C 1
ATOM 7358 O O . ALA A 1 990 ? 14.079 47.967 -54.975 1.00 56.77 988 ALA A O 1
ATOM 7360 N N . GLY A 1 991 ? 12.948 46.876 -56.589 1.00 64.36 989 GLY A N 1
ATOM 7361 C CA . GLY A 1 991 ? 14.137 46.553 -57.359 1.00 70.33 989 GLY A CA 1
ATOM 7362 C C . GLY A 1 991 ? 14.911 45.383 -56.785 1.00 70.47 989 GLY A C 1
ATOM 7363 O O . GLY A 1 991 ? 14.322 44.453 -56.238 1.00 67.85 989 GLY A O 1
ATOM 7364 N N . PRO B 1 4 ? 17.504 53.296 -103.449 1.00 78.52 2 PRO B N 1
ATOM 7365 C CA . PRO B 1 4 ? 17.712 52.305 -102.388 1.00 80.03 2 PRO B CA 1
ATOM 7366 C C . PRO B 1 4 ? 16.383 51.784 -101.853 1.00 81.13 2 PRO B C 1
ATOM 7367 O O . PRO B 1 4 ? 15.511 52.579 -101.506 1.00 83.89 2 PRO B O 1
ATOM 7371 N N . ASN B 1 5 ? 16.234 50.466 -101.790 1.00 79.59 3 ASN B N 1
ATOM 7372 C CA . ASN B 1 5 ? 14.998 49.859 -101.307 1.00 79.35 3 ASN B CA 1
ATOM 7373 C C . ASN B 1 5 ? 14.670 50.221 -99.862 1.00 73.01 3 ASN B C 1
ATOM 7374 O O . ASN B 1 5 ? 15.549 50.237 -98.998 1.00 69.50 3 ASN B O 1
ATOM 7379 N N . ILE B 1 6 ? 13.400 50.518 -99.607 1.00 69.85 4 ILE B N 1
ATOM 7380 C CA . ILE B 1 6 ? 12.919 50.685 -98.244 1.00 63.43 4 ILE B CA 1
ATOM 7381 C C . ILE B 1 6 ? 12.993 49.328 -97.562 1.00 55.47 4 ILE B C 1
ATOM 7382 O O . ILE B 1 6 ? 12.515 48.334 -98.107 1.00 59.46 4 ILE B O 1
ATOM 7387 N N . PRO B 1 7 ? 13.616 49.272 -96.376 1.00 50.69 5 PRO B N 1
ATOM 7388 C CA . PRO B 1 7 ? 13.718 48.005 -95.645 1.00 47.94 5 PRO B CA 1
ATOM 7389 C C . PRO B 1 7 ? 12.336 47.473 -95.293 1.00 49.24 5 PRO B C 1
ATOM 7390 O O . PRO B 1 7 ? 11.443 48.266 -95.000 1.00 45.42 5 PRO B O 1
ATOM 7394 N N . PRO B 1 8 ? 12.159 46.144 -95.328 1.00 53.84 6 PRO B N 1
ATOM 7395 C CA . PRO B 1 8 ? 10.897 45.515 -94.923 1.00 56.65 6 PRO B CA 1
ATOM 7396 C C . PRO B 1 8 ? 10.649 45.741 -93.435 1.00 54.48 6 PRO B C 1
ATOM 7397 O O . PRO B 1 8 ? 11.590 46.083 -92.718 1.00 51.00 6 PRO B O 1
ATOM 7401 N N . PRO B 1 9 ? 9.399 45.559 -92.976 1.00 52.65 7 PRO B N 1
ATOM 7402 C CA . PRO B 1 9 ? 9.090 45.664 -91.547 1.00 46.24 7 PRO B CA 1
ATOM 7403 C C . PRO B 1 9 ? 10.100 44.902 -90.694 1.00 42.95 7 PRO B C 1
ATOM 7404 O O . PRO B 1 9 ? 10.344 43.716 -90.914 1.00 39.79 7 PRO B O 1
ATOM 7408 N N . PHE B 1 10 ? 10.691 45.597 -89.729 1.00 44.09 8 PHE B N 1
ATOM 7409 C CA . PHE B 1 10 ? 11.728 45.013 -88.894 1.00 40.64 8 PHE B CA 1
ATOM 7410 C C . PHE B 1 10 ? 11.213 43.784 -88.152 1.00 40.74 8 PHE B C 1
ATOM 7411 O O . PHE B 1 10 ? 10.199 43.848 -87.459 1.00 40.68 8 PHE B O 1
ATOM 7419 N N . THR B 1 11 ? 11.919 42.667 -88.295 1.00 46.39 9 THR B N 1
ATOM 7420 C CA . THR B 1 11 ? 11.491 41.419 -87.669 1.00 46.89 9 THR B CA 1
ATOM 7421 C C . THR B 1 11 ? 12.655 40.514 -87.248 1.00 54.42 9 THR B C 1
ATOM 7422 O O . THR B 1 11 ? 12.677 39.328 -87.568 1.00 57.94 9 THR B O 1
ATOM 7426 N N . ALA B 1 12 ? 13.615 41.072 -86.519 1.00 54.79 10 ALA B N 1
ATOM 7427 C CA . ALA B 1 12 ? 14.733 40.283 -86.007 1.00 51.67 10 ALA B CA 1
ATOM 7428 C C . ALA B 1 12 ? 14.266 39.260 -84.974 1.00 48.62 10 ALA B C 1
ATOM 7429 O O . ALA B 1 12 ? 13.206 39.421 -84.371 1.00 52.37 10 ALA B O 1
ATOM 7431 N N . PRO B 1 13 ? 15.057 38.196 -84.775 1.00 45.76 11 PRO B N 1
ATOM 7432 C CA . PRO B 1 13 ? 14.758 37.198 -83.742 1.00 42.59 11 PRO B CA 1
ATOM 7433 C C . PRO B 1 13 ? 14.742 37.841 -82.355 1.00 42.92 11 PRO B C 1
ATOM 7434 O O . PRO B 1 13 ? 15.601 38.670 -82.040 1.00 38.28 11 PRO B O 1
ATOM 7438 N N . TYR B 1 14 ? 13.773 37.448 -81.534 1.00 34.54 12 TYR B N 1
ATOM 7439 C CA . TYR B 1 14 ? 13.489 38.148 -80.287 1.00 38.46 12 TYR B CA 1
ATOM 7440 C C . TYR B 1 14 ? 14.517 37.879 -79.188 1.00 38.09 12 TYR B C 1
ATOM 7441 O O . TYR B 1 14 ? 15.012 38.809 -78.548 1.00 36.59 12 TYR B O 1
ATOM 7450 N N . ALA B 1 15 ? 14.841 36.610 -78.972 1.00 37.29 13 ALA B N 1
ATOM 7451 C CA . ALA B 1 15 ? 15.710 36.240 -77.859 1.00 35.77 13 ALA B CA 1
ATOM 7452 C C . ALA B 1 15 ? 16.754 35.197 -78.246 1.00 37.69 13 ALA B C 1
ATOM 7453 O O . ALA B 1 15 ? 16.722 34.068 -77.753 1.00 37.85 13 ALA B O 1
ATOM 7455 N N . PRO B 1 16 ? 17.693 35.581 -79.124 1.00 42.54 14 PRO B N 1
ATOM 7456 C CA . PRO B 1 16 ? 18.756 34.685 -79.589 1.00 39.48 14 PRO B CA 1
ATOM 7457 C C . PRO B 1 16 ? 19.680 34.291 -78.450 1.00 37.49 14 PRO B C 1
ATOM 7458 O O . PRO B 1 16 ? 19.642 34.910 -77.383 1.00 36.21 14 PRO B O 1
ATOM 7462 N N . ASP B 1 17 ? 20.501 33.272 -78.689 1.00 36.83 15 ASP B N 1
ATOM 7463 C CA . ASP B 1 17 ? 21.428 32.749 -77.690 1.00 35.84 15 ASP B CA 1
ATOM 7464 C C . ASP B 1 17 ? 22.546 33.737 -77.353 1.00 34.25 15 ASP B C 1
ATOM 7465 O O . ASP B 1 17 ? 23.268 34.204 -78.240 1.00 35.59 15 ASP B O 1
ATOM 7470 N N . ASP B 1 18 ? 22.688 34.043 -76.066 1.00 32.93 16 ASP B N 1
ATOM 7471 C CA . ASP B 1 18 ? 23.702 34.979 -75.590 1.00 33.33 16 ASP B CA 1
ATOM 7472 C C . ASP B 1 18 ? 25.112 34.536 -75.984 1.00 38.12 16 ASP B C 1
ATOM 7473 O O . ASP B 1 18 ? 25.927 35.341 -76.441 1.00 35.25 16 ASP B O 1
ATOM 7478 N N . ALA B 1 19 ? 25.391 33.252 -75.783 1.00 38.49 17 ALA B N 1
ATOM 7479 C CA . ALA B 1 19 ? 26.720 32.699 -76.019 1.00 40.63 17 ALA B CA 1
ATOM 7480 C C . ALA B 1 19 ? 27.236 32.994 -77.427 1.00 36.51 17 ALA B C 1
ATOM 7481 O O . ALA B 1 19 ? 28.375 33.424 -77.596 1.00 37.98 17 ALA B O 1
ATOM 7483 N N . GLU B 1 20 ? 26.392 32.770 -78.430 1.00 42.25 18 GLU B N 1
ATOM 7484 C CA . GLU B 1 20 ? 26.771 33.002 -79.823 1.00 49.63 18 GLU B CA 1
ATOM 7485 C C . GLU B 1 20 ? 27.077 34.470 -80.107 1.00 49.03 18 GLU B C 1
ATOM 7486 O O . GLU B 1 20 ? 27.915 34.787 -80.956 1.00 48.32 18 GLU B O 1
ATOM 7492 N N . ILE B 1 21 ? 26.382 35.363 -79.410 1.00 46.41 19 ILE B N 1
ATOM 7493 C CA . ILE B 1 21 ? 26.635 36.794 -79.538 1.00 40.33 19 ILE B CA 1
ATOM 7494 C C . ILE B 1 21 ? 27.969 37.131 -78.878 1.00 38.74 19 ILE B C 1
ATOM 7495 O O . ILE B 1 21 ? 28.797 37.845 -79.446 1.00 41.54 19 ILE B O 1
ATOM 7500 N N . ALA B 1 22 ? 28.175 36.597 -77.678 1.00 37.05 20 ALA B N 1
ATOM 7501 C CA . ALA B 1 22 ? 29.428 36.786 -76.960 1.00 40.27 20 ALA B CA 1
ATOM 7502 C C . ALA B 1 22 ? 30.600 36.200 -77.746 1.00 41.55 20 ALA B C 1
ATOM 7503 O O . ALA B 1 22 ? 31.732 36.668 -77.633 1.00 44.88 20 ALA B O 1
ATOM 7505 N N . ALA B 1 23 ? 30.319 35.174 -78.542 1.00 40.58 21 ALA B N 1
ATOM 7506 C CA . ALA B 1 23 ? 31.352 34.537 -79.347 1.00 43.50 21 ALA B CA 1
ATOM 7507 C C . ALA B 1 23 ? 31.875 35.505 -80.402 1.00 42.84 21 ALA B C 1
ATOM 7508 O O . ALA B 1 23 ? 33.039 35.446 -80.788 1.00 48.02 21 ALA B O 1
ATOM 7510 N N . ARG B 1 24 ? 31.009 36.398 -80.864 1.00 42.74 22 ARG B N 1
ATOM 7511 C CA . ARG B 1 24 ? 31.405 37.397 -81.850 1.00 49.40 22 ARG B CA 1
ATOM 7512 C C . ARG B 1 24 ? 31.911 38.672 -81.176 1.00 52.35 22 ARG B C 1
ATOM 7513 O O . ARG B 1 24 ? 32.958 39.207 -81.549 1.00 54.54 22 ARG B O 1
ATOM 7521 N N . LEU B 1 25 ? 31.168 39.144 -80.176 1.00 46.38 23 LEU B N 1
ATOM 7522 C CA . LEU B 1 25 ? 31.504 40.377 -79.467 1.00 46.72 23 LEU B CA 1
ATOM 7523 C C . LEU B 1 25 ? 32.860 40.332 -78.761 1.00 43.71 23 LEU B C 1
ATOM 7524 O O . LEU B 1 25 ? 33.603 41.312 -78.778 1.00 36.84 23 LEU B O 1
ATOM 7529 N N . LEU B 1 26 ? 33.175 39.204 -78.130 1.00 39.61 24 LEU B N 1
ATOM 7530 C CA . LEU B 1 26 ? 34.397 39.107 -77.334 1.00 47.19 24 LEU B CA 1
ATOM 7531 C C . LEU B 1 26 ? 35.673 39.374 -78.144 1.00 51.14 24 LEU B C 1
ATOM 7532 O O . LEU B 1 26 ? 36.457 40.252 -77.791 1.00 47.52 24 LEU B O 1
ATOM 7537 N N . PRO B 1 27 ? 35.885 38.622 -79.235 1.00 57.12 25 PRO B N 1
ATOM 7538 C CA . PRO B 1 27 ? 37.083 38.862 -80.044 1.00 58.38 25 PRO B CA 1
ATOM 7539 C C . PRO B 1 27 ? 37.122 40.283 -80.590 1.00 53.54 25 PRO B C 1
ATOM 7540 O O . PRO B 1 27 ? 38.163 40.934 -80.519 1.00 50.88 25 PRO B O 1
ATOM 7544 N N . ALA B 1 28 ? 35.998 40.757 -81.119 1.00 48.49 26 ALA B N 1
ATOM 7545 C CA . ALA B 1 28 ? 35.935 42.088 -81.716 1.00 49.49 26 ALA B CA 1
ATOM 7546 C C . ALA B 1 28 ? 36.313 43.194 -80.728 1.00 48.24 26 ALA B C 1
ATOM 7547 O O . ALA B 1 28 ? 36.746 44.275 -81.129 1.00 48.19 26 ALA B O 1
ATOM 7549 N N . SER B 1 29 ? 36.157 42.913 -79.438 1.00 44.95 27 SER B N 1
ATOM 7550 C CA . SER B 1 29 ? 36.377 43.919 -78.403 1.00 45.95 27 SER B CA 1
ATOM 7551 C C . SER B 1 29 ? 37.851 44.250 -78.184 1.00 44.30 27 SER B C 1
ATOM 7552 O O . SER B 1 29 ? 38.175 45.191 -77.459 1.00 45.00 27 SER B O 1
ATOM 7555 N N . HIS B 1 30 ? 38.743 43.478 -78.797 1.00 43.84 28 HIS B N 1
ATOM 7556 C CA . HIS B 1 30 ? 40.173 43.641 -78.542 1.00 51.78 28 HIS B CA 1
ATOM 7557 C C . HIS B 1 30 ? 40.689 45.006 -78.978 1.00 44.24 28 HIS B C 1
ATOM 7558 O O . HIS B 1 30 ? 40.363 45.489 -80.063 1.00 48.24 28 HIS B O 1
ATOM 7565 N N . LEU B 1 31 ? 41.488 45.625 -78.115 1.00 42.90 29 LEU B N 1
ATOM 7566 C CA . LEU B 1 31 ? 42.134 46.895 -78.431 1.00 46.57 29 LEU B CA 1
ATOM 7567 C C . LEU B 1 31 ? 43.633 46.813 -78.147 1.00 52.32 29 LEU B C 1
ATOM 7568 O O . LEU B 1 31 ? 44.071 46.032 -77.299 1.00 54.88 29 LEU B O 1
ATOM 7573 N N . SER B 1 32 ? 44.420 47.614 -78.859 1.00 53.19 30 SER B N 1
ATOM 7574 C CA . SER B 1 32 ? 45.871 47.581 -78.695 1.00 58.19 30 SER B CA 1
ATOM 7575 C C . SER B 1 32 ? 46.286 48.178 -77.352 1.00 59.03 30 SER B C 1
ATOM 7576 O O . SER B 1 32 ? 45.546 48.963 -76.762 1.00 59.35 30 SER B O 1
ATOM 7579 N N . PRO B 1 33 ? 47.473 47.798 -76.860 1.00 59.53 31 PRO B N 1
ATOM 7580 C CA . PRO B 1 33 ? 47.989 48.333 -75.595 1.00 55.17 31 PRO B CA 1
ATOM 7581 C C . PRO B 1 33 ? 47.966 49.864 -75.523 1.00 48.60 31 PRO B C 1
ATOM 7582 O O . PRO B 1 33 ? 47.616 50.403 -74.475 1.00 46.34 31 PRO B O 1
ATOM 7586 N N . PRO B 1 34 ? 48.341 50.559 -76.612 1.00 49.27 32 PRO B N 1
ATOM 7587 C CA . PRO B 1 34 ? 48.261 52.023 -76.571 1.00 50.73 32 PRO B CA 1
ATOM 7588 C C . PRO B 1 34 ? 46.817 52.501 -76.449 1.00 49.66 32 PRO B C 1
ATOM 7589 O O . PRO B 1 34 ? 46.552 53.463 -75.732 1.00 49.36 32 PRO B O 1
ATOM 7593 N N . GLN B 1 35 ? 45.903 51.836 -77.149 1.00 47.74 33 GLN B N 1
ATOM 7594 C CA . GLN B 1 35 ? 44.486 52.188 -77.105 1.00 46.61 33 GLN B CA 1
ATOM 7595 C C . GLN B 1 35 ? 43.909 52.037 -75.701 1.00 40.00 33 GLN B C 1
ATOM 7596 O O . GLN B 1 35 ? 43.175 52.903 -75.226 1.00 41.40 33 GLN B O 1
ATOM 7602 N N . GLU B 1 36 ? 44.246 50.933 -75.043 1.00 44.28 34 GLU B N 1
ATOM 7603 C CA . GLU B 1 36 ? 43.766 50.665 -73.690 1.00 46.01 34 GLU B CA 1
ATOM 7604 C C . GLU B 1 36 ? 44.370 51.634 -72.676 1.00 47.26 34 GLU B C 1
ATOM 7605 O O . GLU B 1 36 ? 43.739 51.971 -71.671 1.00 38.95 34 GLU B O 1
ATOM 7611 N N . ALA B 1 37 ? 45.592 52.080 -72.954 1.00 49.10 35 ALA B N 1
ATOM 7612 C CA . ALA B 1 37 ? 46.290 53.035 -72.101 1.00 45.42 35 ALA B CA 1
ATOM 7613 C C . ALA B 1 37 ? 45.621 54.401 -72.141 1.00 42.02 35 ALA B C 1
ATOM 7614 O O . ALA B 1 37 ? 45.441 55.041 -71.108 1.00 45.70 35 ALA B O 1
ATOM 7616 N N . ARG B 1 38 ? 45.270 54.855 -73.340 1.00 40.08 36 ARG B N 1
ATOM 7617 C CA . ARG B 1 38 ? 44.535 56.103 -73.483 1.00 44.37 36 ARG B CA 1
ATOM 7618 C C . ARG B 1 38 ? 43.200 55.993 -72.752 1.00 39.31 36 ARG B C 1
ATOM 7619 O O . ARG B 1 38 ? 42.819 56.879 -71.991 1.00 38.90 36 ARG B O 1
ATOM 7627 N N . ILE B 1 39 ? 42.496 54.893 -72.981 1.00 37.15 37 ILE B N 1
ATOM 7628 C CA . ILE B 1 39 ? 41.192 54.703 -72.369 1.00 43.67 37 ILE B CA 1
ATOM 7629 C C . ILE B 1 39 ? 41.316 54.719 -70.851 1.00 39.91 37 ILE B C 1
ATOM 7630 O O . ILE B 1 39 ? 40.552 55.395 -70.159 1.00 37.52 37 ILE B O 1
ATOM 7635 N N . HIS B 1 40 ? 42.303 53.994 -70.343 1.00 32.34 38 HIS B N 1
ATOM 7636 C CA . HIS B 1 40 ? 42.503 53.889 -68.905 1.00 42.01 38 HIS B CA 1
ATOM 7637 C C . HIS B 1 40 ? 42.744 55.248 -68.263 1.00 40.86 38 HIS B C 1
ATOM 7638 O O . HIS B 1 40 ? 42.156 55.565 -67.230 1.00 39.82 38 HIS B O 1
ATOM 7645 N N . ARG B 1 41 ? 43.611 56.046 -68.879 1.00 41.59 39 ARG B N 1
ATOM 7646 C CA . ARG B 1 41 ? 43.944 57.369 -68.357 1.00 40.81 39 ARG B CA 1
ATOM 7647 C C . ARG B 1 41 ? 42.751 58.325 -68.374 1.00 38.88 39 ARG B C 1
ATOM 7648 O O . ARG B 1 41 ? 42.454 58.966 -67.364 1.00 34.55 39 ARG B O 1
ATOM 7656 N N . THR B 1 42 ? 42.082 58.424 -69.524 1.00 36.97 40 THR B N 1
ATOM 7657 C CA . THR B 1 42 ? 40.880 59.241 -69.651 1.00 35.98 40 THR B CA 1
ATOM 7658 C C . THR B 1 42 ? 39.849 58.857 -68.593 1.00 37.52 40 THR B C 1
ATOM 7659 O O . THR B 1 42 ? 39.290 59.718 -67.913 1.00 37.05 40 THR B O 1
ATOM 7663 N N . ALA B 1 43 ? 39.609 57.558 -68.458 1.00 40.03 41 ALA B N 1
ATOM 7664 C CA . ALA B 1 43 ? 38.613 57.054 -67.519 1.00 39.93 41 ALA B CA 1
ATOM 7665 C C . ALA B 1 43 ? 38.975 57.355 -66.067 1.00 38.66 41 ALA B C 1
ATOM 7666 O O . ALA B 1 43 ? 38.117 57.758 -65.282 1.00 31.68 41 ALA B O 1
ATOM 7668 N N . THR B 1 44 ? 40.242 57.154 -65.709 1.00 40.92 42 THR B N 1
ATOM 7669 C CA . THR B 1 44 ? 40.712 57.459 -64.357 1.00 36.61 42 THR B CA 1
ATOM 7670 C C . THR B 1 44 ? 40.498 58.929 -63.995 1.00 34.06 42 THR B C 1
ATOM 7671 O O . THR B 1 44 ? 40.027 59.248 -62.902 1.00 34.04 42 THR B O 1
ATOM 7675 N N . ARG B 1 45 ? 40.838 59.821 -64.916 1.00 28.40 43 ARG B N 1
ATOM 7676 C CA . ARG B 1 45 ? 40.644 61.247 -64.694 1.00 31.51 43 ARG B CA 1
ATOM 7677 C C . ARG B 1 45 ? 39.165 61.604 -64.540 1.00 36.37 43 ARG B C 1
ATOM 7678 O O . ARG B 1 45 ? 38.804 62.460 -63.730 1.00 34.87 43 ARG B O 1
ATOM 7686 N N . LEU B 1 46 ? 38.307 60.958 -65.321 1.00 36.62 44 LEU B N 1
ATOM 7687 C CA . LEU B 1 46 ? 36.875 61.221 -65.213 1.00 37.59 44 LEU B CA 1
ATOM 7688 C C . LEU B 1 46 ? 36.377 60.820 -63.829 1.00 32.05 44 LEU B C 1
ATOM 7689 O O . LEU B 1 46 ? 35.663 61.573 -63.167 1.00 32.14 44 LEU B O 1
ATOM 7694 N N . ILE B 1 47 ? 36.787 59.641 -63.385 1.00 27.83 45 ILE B N 1
ATOM 7695 C CA . ILE B 1 47 ? 36.355 59.125 -62.093 1.00 34.56 45 ILE B CA 1
ATOM 7696 C C . ILE B 1 47 ? 36.915 59.953 -60.933 1.00 36.77 45 ILE B C 1
ATOM 7697 O O . ILE B 1 47 ? 36.250 60.147 -59.914 1.00 37.27 45 ILE B O 1
ATOM 7702 N N . GLU B 1 48 ? 38.135 60.450 -61.099 1.00 36.07 46 GLU B N 1
ATOM 7703 C CA . GLU B 1 48 ? 38.748 61.308 -60.091 1.00 40.03 46 GLU B CA 1
ATOM 7704 C C . GLU B 1 48 ? 37.914 62.564 -59.871 1.00 38.56 46 GLU B C 1
ATOM 7705 O O . GLU B 1 48 ? 37.675 62.965 -58.731 1.00 36.74 46 GLU B O 1
ATOM 7711 N N . ALA B 1 49 ? 37.461 63.173 -60.965 1.00 33.17 47 ALA B N 1
ATOM 7712 C CA . ALA B 1 49 ? 36.618 64.358 -60.874 1.00 38.91 47 ALA B CA 1
ATOM 7713 C C . ALA B 1 49 ? 35.258 64.013 -60.267 1.00 35.15 47 ALA B C 1
ATOM 7714 O O . ALA B 1 49 ? 34.704 64.783 -59.487 1.00 34.20 47 ALA B O 1
ATOM 7716 N N . ILE B 1 50 ? 34.725 62.850 -60.622 1.00 30.24 48 ILE B N 1
ATOM 7717 C CA . ILE B 1 50 ? 33.481 62.391 -60.021 1.00 34.10 48 ILE B CA 1
ATOM 7718 C C . ILE B 1 50 ? 33.634 62.271 -58.506 1.00 42.53 48 ILE B C 1
ATOM 7719 O O . ILE B 1 50 ? 32.689 62.522 -57.752 1.00 35.01 48 ILE B O 1
ATOM 7724 N N . ARG B 1 51 ? 34.834 61.911 -58.061 1.00 36.08 49 ARG B N 1
ATOM 7725 C CA . ARG B 1 51 ? 35.061 61.671 -56.640 1.00 36.49 49 ARG B CA 1
ATOM 7726 C C . ARG B 1 51 ? 35.589 62.877 -55.859 1.00 40.62 49 ARG B C 1
ATOM 7727 O O . ARG B 1 51 ? 36.001 62.734 -54.711 1.00 52.42 49 ARG B O 1
ATOM 7735 N N . LYS B 1 52 ? 35.572 64.059 -56.469 1.00 41.85 50 LYS B N 1
ATOM 7736 C CA . LYS B 1 52 ? 35.932 65.277 -55.743 1.00 52.92 50 LYS B CA 1
ATOM 7737 C C . LYS B 1 52 ? 35.063 65.477 -54.501 1.00 63.26 50 LYS B C 1
ATOM 7738 O O . LYS B 1 52 ? 33.848 65.268 -54.534 1.00 65.88 50 LYS B O 1
ATOM 7744 N N . LEU B 1 57 ? 28.403 69.207 -54.675 1.00 71.53 55 LEU B N 1
ATOM 7745 C CA . LEU B 1 57 ? 26.999 69.229 -55.082 1.00 78.33 55 LEU B CA 1
ATOM 7746 C C . LEU B 1 57 ? 26.220 68.058 -54.481 1.00 83.79 55 LEU B C 1
ATOM 7747 O O . LEU B 1 57 ? 26.104 67.945 -53.260 1.00 87.13 55 LEU B O 1
ATOM 7749 N N . GLY B 1 58 ? 25.684 67.192 -55.341 1.00 80.01 56 GLY B N 1
ATOM 7750 C CA . GLY B 1 58 ? 24.962 66.015 -54.885 1.00 73.60 56 GLY B CA 1
ATOM 7751 C C . GLY B 1 58 ? 24.020 65.414 -55.916 1.00 71.74 56 GLY B C 1
ATOM 7752 O O . GLY B 1 58 ? 23.619 66.081 -56.872 1.00 72.36 56 GLY B O 1
ATOM 7753 N N . GLY B 1 59 ? 23.666 64.146 -55.717 1.00 63.26 57 GLY B N 1
ATOM 7754 C CA . GLY B 1 59 ? 22.739 63.457 -56.599 1.00 54.57 57 GLY B CA 1
ATOM 7755 C C . GLY B 1 59 ? 21.774 62.558 -55.843 1.00 48.28 57 GLY B C 1
ATOM 7756 O O . GLY B 1 59 ? 21.882 62.404 -54.625 1.00 47.28 57 GLY B O 1
ATOM 7757 N N . VAL B 1 60 ? 20.830 61.962 -56.565 1.00 40.00 58 VAL B N 1
ATOM 7758 C CA . VAL B 1 60 ? 19.859 61.055 -55.959 1.00 37.26 58 VAL B CA 1
ATOM 7759 C C . VAL B 1 60 ? 20.550 59.856 -55.321 1.00 42.58 58 VAL B C 1
ATOM 7760 O O . VAL B 1 60 ? 20.205 59.437 -54.209 1.00 33.71 58 VAL B O 1
ATOM 7764 N N . GLU B 1 61 ? 21.520 59.302 -56.043 1.00 43.47 59 GLU B N 1
ATOM 7765 C CA . GLU B 1 61 ? 22.309 58.185 -55.547 1.00 41.31 59 GLU B CA 1
ATOM 7766 C C . GLU B 1 61 ? 22.998 58.564 -54.236 1.00 34.65 59 GLU B C 1
ATOM 7767 O O . GLU B 1 61 ? 23.104 57.750 -53.319 1.00 38.37 59 GLU B O 1
ATOM 7769 N N . ASP B 1 62 ? 23.448 59.811 -54.147 1.00 34.61 60 ASP B N 1
ATOM 7770 C CA . ASP B 1 62 ? 24.104 60.300 -52.939 1.00 35.15 60 ASP B CA 1
ATOM 7771 C C . ASP B 1 62 ? 23.146 60.333 -51.759 1.00 32.67 60 ASP B C 1
ATOM 7772 O O . ASP B 1 62 ? 23.512 59.958 -50.646 1.00 32.90 60 ASP B O 1
ATOM 7777 N N . MET B 1 63 ? 21.917 60.780 -52.003 1.00 32.16 61 MET B N 1
ATOM 7778 C CA . MET B 1 63 ? 20.901 60.812 -50.954 1.00 36.78 61 MET B CA 1
ATOM 7779 C C . MET B 1 63 ? 20.526 59.406 -50.494 1.00 31.39 61 MET B C 1
ATOM 7780 O O . MET B 1 63 ? 20.411 59.145 -49.296 1.00 35.93 61 MET B O 1
ATOM 7785 N N . LEU B 1 64 ? 20.322 58.506 -51.450 1.00 25.86 62 LEU B N 1
ATOM 7786 C CA . LEU B 1 64 ? 19.982 57.119 -51.135 1.00 27.39 62 LEU B CA 1
ATOM 7787 C C . LEU B 1 64 ? 21.070 56.467 -50.282 1.00 27.22 62 LEU B C 1
ATOM 7788 O O . LEU B 1 64 ? 20.782 55.739 -49.332 1.00 25.55 62 LEU B O 1
ATOM 7793 N N . ARG B 1 65 ? 22.320 56.732 -50.641 1.00 26.33 63 ARG B N 1
ATOM 7794 C CA . ARG B 1 65 ? 23.459 56.153 -49.949 1.00 27.07 63 ARG B CA 1
ATOM 7795 C C . ARG B 1 65 ? 23.631 56.839 -48.602 1.00 30.11 63 ARG B C 1
ATOM 7796 O O . ARG B 1 65 ? 23.779 56.185 -47.574 1.00 33.55 63 ARG B O 1
ATOM 7804 N N . GLU B 1 66 ? 23.579 58.166 -48.610 1.00 28.94 64 GLU B N 1
ATOM 7805 C CA . GLU B 1 66 ? 23.765 58.933 -47.387 1.00 33.25 64 GLU B CA 1
ATOM 7806 C C . GLU B 1 66 ? 22.838 58.484 -46.253 1.00 37.64 64 GLU B C 1
ATOM 7807 O O . GLU B 1 66 ? 23.283 58.318 -45.121 1.00 35.24 64 GLU B O 1
ATOM 7813 N N . PHE B 1 67 ? 21.559 58.269 -46.550 1.00 27.75 65 PHE B N 1
ATOM 7814 C CA . PHE B 1 67 ? 20.614 57.879 -45.503 1.00 28.36 65 PHE B CA 1
ATOM 7815 C C . PHE B 1 67 ? 20.225 56.400 -45.566 1.00 33.27 65 PHE B C 1
ATOM 7816 O O . PHE B 1 67 ? 19.341 55.938 -44.834 1.00 29.28 65 PHE B O 1
ATOM 7824 N N . ALA B 1 68 ? 20.916 55.656 -46.422 1.00 32.34 66 ALA B N 1
ATOM 7825 C CA . ALA B 1 68 ? 20.639 54.238 -46.587 1.00 28.00 66 ALA B CA 1
ATOM 7826 C C . ALA B 1 68 ? 19.152 54.039 -46.875 1.00 26.16 66 ALA B C 1
ATOM 7827 O O . ALA B 1 68 ? 18.476 53.260 -46.210 1.00 29.43 66 ALA B O 1
ATOM 7829 N N . LEU B 1 69 ? 18.652 54.753 -47.875 1.00 24.40 67 LEU B N 1
ATOM 7830 C CA . LEU B 1 69 ? 17.236 54.695 -48.226 1.00 25.73 67 LEU B CA 1
ATOM 7831 C C . LEU B 1 69 ? 16.927 53.576 -49.215 1.00 23.10 67 LEU B C 1
ATOM 7832 O O . LEU B 1 69 ? 17.671 53.354 -50.164 1.00 29.81 67 LEU B O 1
ATOM 7837 N N . SER B 1 70 ? 15.818 52.882 -49.000 1.00 26.89 68 SER B N 1
ATOM 7838 C CA . SER B 1 70 ? 15.285 51.994 -50.025 1.00 30.30 68 SER B CA 1
ATOM 7839 C C . SER B 1 70 ? 14.713 52.848 -51.147 1.00 27.07 68 SER B C 1
ATOM 7840 O O . SER B 1 70 ? 14.571 54.066 -51.005 1.00 26.66 68 SER B O 1
ATOM 7843 N N . THR B 1 71 ? 14.386 52.214 -52.266 1.00 23.69 69 THR B N 1
ATOM 7844 C CA . THR B 1 71 ? 13.792 52.930 -53.384 1.00 23.57 69 THR B CA 1
ATOM 7845 C C . THR B 1 71 ? 12.449 53.550 -52.998 1.00 25.04 69 THR B C 1
ATOM 7846 O O . THR B 1 71 ? 12.140 54.677 -53.405 1.00 22.44 69 THR B O 1
ATOM 7850 N N . LYS B 1 72 ? 11.655 52.819 -52.216 1.00 17.64 70 LYS B N 1
ATOM 7851 C CA . LYS B 1 72 ? 10.354 53.323 -51.765 1.00 25.53 70 LYS B CA 1
ATOM 7852 C C . LYS B 1 72 ? 10.517 54.556 -50.879 1.00 26.14 70 LYS B C 1
ATOM 7853 O O . LYS B 1 72 ? 9.725 55.491 -50.948 1.00 24.46 70 LYS B O 1
ATOM 7859 N N . GLU B 1 73 ? 11.548 54.544 -50.039 1.00 25.95 71 GLU B N 1
ATOM 7860 C CA . GLU B 1 73 ? 11.787 55.633 -49.100 1.00 22.31 71 GLU B CA 1
ATOM 7861 C C . GLU B 1 73 ? 12.263 56.888 -49.818 1.00 20.68 71 GLU B C 1
ATOM 7862 O O . GLU B 1 73 ? 11.810 57.994 -49.522 1.00 23.90 71 GLU B O 1
ATOM 7868 N N . GLY B 1 74 ? 13.181 56.713 -50.761 1.00 22.25 72 GLY B N 1
ATOM 7869 C CA . GLY B 1 74 ? 13.633 57.818 -51.581 1.00 22.17 72 GLY B CA 1
ATOM 7870 C C . GLY B 1 74 ? 12.449 58.443 -52.293 1.00 18.31 72 GLY B C 1
ATOM 7871 O O . GLY B 1 74 ? 12.315 59.666 -52.345 1.00 24.45 72 GLY B O 1
ATOM 7872 N N . LEU B 1 75 ? 11.579 57.598 -52.837 1.00 20.04 73 LEU B N 1
ATOM 7873 C CA . LEU B 1 75 ? 10.408 58.072 -53.571 1.00 24.34 73 LEU B CA 1
ATOM 7874 C C . LEU B 1 75 ? 9.473 58.877 -52.671 1.00 30.95 73 LEU B C 1
ATOM 7875 O O . LEU B 1 75 ? 9.039 59.967 -53.038 1.00 23.38 73 LEU B O 1
ATOM 7880 N N . ALA B 1 76 ? 9.175 58.346 -51.488 1.00 32.03 74 ALA B N 1
ATOM 7881 C CA . ALA B 1 76 ? 8.288 59.047 -50.563 1.00 28.07 74 ALA B CA 1
ATOM 7882 C C . ALA B 1 76 ? 8.816 60.438 -50.210 1.00 27.16 74 ALA B C 1
ATOM 7883 O O . ALA B 1 76 ? 8.059 61.412 -50.205 1.00 30.03 74 ALA B O 1
ATOM 7885 N N . LEU B 1 77 ? 10.113 60.535 -49.934 1.00 28.24 75 LEU B N 1
ATOM 7886 C CA . LEU B 1 77 ? 10.709 61.813 -49.555 1.00 30.81 75 LEU B CA 1
ATOM 7887 C C . LEU B 1 77 ? 10.762 62.813 -50.717 1.00 26.00 75 LEU B C 1
ATOM 7888 O O . LEU B 1 77 ? 10.574 64.017 -50.523 1.00 23.34 75 LEU B O 1
ATOM 7893 N N . MET B 1 78 ? 11.012 62.315 -51.923 1.00 19.66 76 MET B N 1
ATOM 7894 C CA . MET B 1 78 ? 11.003 63.174 -53.104 1.00 21.73 76 MET B CA 1
ATOM 7895 C C . MET B 1 78 ? 9.601 63.705 -53.427 1.00 22.55 76 MET B C 1
ATOM 7896 O O . MET B 1 78 ? 9.447 64.838 -53.890 1.00 28.54 76 MET B O 1
ATOM 7901 N N . VAL B 1 79 ? 8.586 62.877 -53.192 1.00 25.36 77 VAL B N 1
ATOM 7902 C CA . VAL B 1 79 ? 7.200 63.301 -53.354 1.00 21.03 77 VAL B CA 1
ATOM 7903 C C . VAL B 1 79 ? 6.849 64.335 -52.296 1.00 23.40 77 VAL B C 1
ATOM 7904 O O . VAL B 1 79 ? 6.259 65.363 -52.599 1.00 25.96 77 VAL B O 1
ATOM 7908 N N . LEU B 1 80 ? 7.210 64.059 -51.047 1.00 20.12 78 LEU B N 1
ATOM 7909 C CA . LEU B 1 80 ? 6.964 65.014 -49.977 1.00 23.41 78 LEU B CA 1
ATOM 7910 C C . LEU B 1 80 ? 7.718 66.306 -50.296 1.00 29.43 78 LEU B C 1
ATOM 7911 O O . LEU B 1 80 ? 7.199 67.407 -50.105 1.00 26.47 78 LEU B O 1
ATOM 7916 N N . ALA B 1 81 ? 8.945 66.159 -50.791 1.00 27.10 79 ALA B N 1
ATOM 7917 C CA . ALA B 1 81 ? 9.773 67.300 -51.172 1.00 26.34 79 ALA B CA 1
ATOM 7918 C C . ALA B 1 81 ? 9.083 68.218 -52.182 1.00 28.42 79 ALA B C 1
ATOM 7919 O O . ALA B 1 81 ? 9.083 69.431 -52.014 1.00 28.26 79 ALA B O 1
ATOM 7921 N N . GLU B 1 82 ? 8.518 67.646 -53.240 1.00 30.72 80 GLU B N 1
ATOM 7922 C CA . GLU B 1 82 ? 7.852 68.459 -54.256 1.00 26.72 80 GLU B CA 1
ATOM 7923 C C . GLU B 1 82 ? 6.654 69.219 -53.680 1.00 26.07 80 GLU B C 1
ATOM 7924 O O . GLU B 1 82 ? 6.470 70.400 -53.956 1.00 25.65 80 GLU B O 1
ATOM 7930 N N . ALA B 1 83 ? 5.837 68.540 -52.883 1.00 21.62 81 ALA B N 1
ATOM 7931 C CA . ALA B 1 83 ? 4.718 69.205 -52.234 1.00 28.09 81 ALA B CA 1
ATOM 7932 C C . ALA B 1 83 ? 5.228 70.398 -51.433 1.00 28.79 81 ALA B C 1
ATOM 7933 O O . ALA B 1 83 ? 4.701 71.505 -51.548 1.00 30.61 81 ALA B O 1
ATOM 7935 N N . LEU B 1 84 ? 6.267 70.177 -50.631 1.00 25.25 82 LEU B N 1
ATOM 7936 C CA . LEU B 1 84 ? 6.843 71.246 -49.810 1.00 26.72 82 LEU B CA 1
ATOM 7937 C C . LEU B 1 84 ? 7.396 72.412 -50.641 1.00 31.08 82 LEU B C 1
ATOM 7938 O O . LEU B 1 84 ? 7.299 73.571 -50.238 1.00 30.21 82 LEU B O 1
ATOM 7943 N N . LEU B 1 85 ? 7.963 72.104 -51.804 1.00 32.99 83 LEU B N 1
ATOM 7944 C CA . LEU B 1 85 ? 8.508 73.137 -52.682 1.00 28.39 83 LEU B CA 1
ATOM 7945 C C . LEU B 1 85 ? 7.421 74.027 -53.278 1.00 35.35 83 LEU B C 1
ATOM 7946 O O . LEU B 1 85 ? 7.677 75.172 -53.643 1.00 34.06 83 LEU B O 1
ATOM 7951 N N . ARG B 1 86 ? 6.211 73.493 -53.391 1.00 32.01 84 ARG B N 1
ATOM 7952 C CA . ARG B 1 86 ? 5.134 74.203 -54.067 1.00 40.03 84 ARG B CA 1
ATOM 7953 C C . ARG B 1 86 ? 4.232 74.953 -53.083 1.00 43.97 84 ARG B C 1
ATOM 7954 O O . ARG B 1 86 ? 3.195 75.487 -53.463 1.00 39.57 84 ARG B O 1
ATOM 7962 N N . VAL B 1 87 ? 4.631 74.983 -51.816 1.00 46.73 85 VAL B N 1
ATOM 7963 C CA . VAL B 1 87 ? 3.968 75.829 -50.829 1.00 47.72 85 VAL B CA 1
ATOM 7964 C C . VAL B 1 87 ? 4.412 77.276 -51.065 1.00 46.68 85 VAL B C 1
ATOM 7965 O O . VAL B 1 87 ? 5.599 77.536 -51.240 1.00 48.06 85 VAL B O 1
ATOM 7969 N N . PRO B 1 88 ? 3.455 78.219 -51.083 1.00 51.26 86 PRO B N 1
ATOM 7970 C CA . PRO B 1 88 ? 3.715 79.608 -51.489 1.00 54.78 86 PRO B CA 1
ATOM 7971 C C . PRO B 1 88 ? 4.780 80.282 -50.635 1.00 53.65 86 PRO B C 1
ATOM 7972 O O . PRO B 1 88 ? 5.651 80.975 -51.158 1.00 48.16 86 PRO B O 1
ATOM 7976 N N . ASP B 1 89 ? 4.697 80.069 -49.327 1.00 59.97 87 ASP B N 1
ATOM 7977 C CA . ASP B 1 89 ? 5.607 80.687 -48.375 1.00 65.21 87 ASP B CA 1
ATOM 7978 C C . ASP B 1 89 ? 6.624 79.655 -47.884 1.00 59.53 87 ASP B C 1
ATOM 7979 O O . ASP B 1 89 ? 6.281 78.736 -47.135 1.00 54.84 87 ASP B O 1
ATOM 7984 N N . ALA B 1 90 ? 7.870 79.798 -48.324 1.00 51.52 88 ALA B N 1
ATOM 7985 C CA . ALA B 1 90 ? 8.938 78.886 -47.926 1.00 49.24 88 ALA B CA 1
ATOM 7986 C C . ALA B 1 90 ? 8.996 78.755 -46.408 1.00 46.87 88 ALA B C 1
ATOM 7987 O O . ALA B 1 90 ? 9.363 77.703 -45.875 1.00 39.55 88 ALA B O 1
ATOM 7989 N N . ARG B 1 91 ? 8.631 79.834 -45.722 1.00 35.25 89 ARG B N 1
ATOM 7990 C CA . ARG B 1 91 ? 8.601 79.851 -44.266 1.00 46.56 89 ARG B CA 1
ATOM 7991 C C . ARG B 1 91 ? 7.560 78.867 -43.752 1.00 42.89 89 ARG B C 1
ATOM 7992 O O . ARG B 1 91 ? 7.745 78.230 -42.716 1.00 46.02 89 ARG B O 1
ATOM 7994 N N . THR B 1 92 ? 6.459 78.756 -44.485 1.00 46.54 90 THR B N 1
ATOM 7995 C CA . THR B 1 92 ? 5.401 77.815 -44.145 1.00 44.38 90 THR B CA 1
ATOM 7996 C C . THR B 1 92 ? 5.932 76.384 -44.173 1.00 39.25 90 THR B C 1
ATOM 7997 O O . THR B 1 92 ? 5.653 75.591 -43.272 1.00 38.10 90 THR B O 1
ATOM 8001 N N . ALA B 1 93 ? 6.690 76.055 -45.214 1.00 34.59 91 ALA B N 1
ATOM 8002 C CA . ALA B 1 93 ? 7.269 74.724 -45.336 1.00 40.38 91 ALA B CA 1
ATOM 8003 C C . ALA B 1 93 ? 8.204 74.428 -44.163 1.00 43.56 91 ALA B C 1
ATOM 8004 O O . ALA B 1 93 ? 8.134 73.357 -43.556 1.00 45.55 91 ALA B O 1
ATOM 8006 N N . ASP B 1 94 ? 9.070 75.387 -43.847 1.00 39.69 92 ASP B N 1
ATOM 8007 C CA . ASP B 1 94 ? 10.054 75.225 -42.779 1.00 42.76 92 ASP B CA 1
ATOM 8008 C C . ASP B 1 94 ? 9.408 74.944 -41.428 1.00 40.31 92 ASP B C 1
ATOM 8009 O O . ASP B 1 94 ? 9.928 74.158 -40.641 1.00 41.16 92 ASP B O 1
ATOM 8014 N N . GLN B 1 95 ? 8.284 75.599 -41.155 1.00 48.03 93 GLN B N 1
ATOM 8015 C CA . GLN B 1 95 ? 7.552 75.362 -39.915 1.00 50.36 93 GLN B CA 1
ATOM 8016 C C . GLN B 1 95 ? 7.046 73.930 -39.887 1.00 52.13 93 GLN B C 1
ATOM 8017 O O . GLN B 1 95 ? 7.136 73.240 -38.872 1.00 55.25 93 GLN B O 1
ATOM 8019 N N . PHE B 1 96 ? 6.510 73.491 -41.019 1.00 45.44 94 PHE B N 1
ATOM 8020 C CA . PHE B 1 96 ? 5.979 72.146 -41.142 1.00 40.88 94 PHE B CA 1
ATOM 8021 C C . PHE B 1 96 ? 7.075 71.107 -40.926 1.00 35.06 94 PHE B C 1
ATOM 8022 O O . PHE B 1 96 ? 6.920 70.173 -40.141 1.00 36.13 94 PHE B O 1
ATOM 8030 N N . ILE B 1 97 ? 8.184 71.283 -41.632 1.00 38.08 95 ILE B N 1
ATOM 8031 C CA . ILE B 1 97 ? 9.317 70.374 -41.536 1.00 38.00 95 ILE B CA 1
ATOM 8032 C C . ILE B 1 97 ? 9.792 70.200 -40.092 1.00 32.33 95 ILE B C 1
ATOM 8033 O O . ILE B 1 97 ? 10.004 69.074 -39.634 1.00 33.20 95 ILE B O 1
ATOM 8038 N N . GLU B 1 98 ? 9.930 71.315 -39.380 1.00 29.73 96 GLU B N 1
ATOM 8039 C CA . GLU B 1 98 ? 10.406 71.308 -37.997 1.00 36.42 96 GLU B CA 1
ATOM 8040 C C . GLU B 1 98 ? 9.351 70.874 -36.981 1.00 42.14 96 GLU B C 1
ATOM 8041 O O . GLU B 1 98 ? 9.655 70.133 -36.049 1.00 41.46 96 GLU B O 1
ATOM 8047 N N . ASP B 1 99 ? 8.117 71.341 -37.160 1.00 47.67 97 ASP B N 1
ATOM 8048 C CA . ASP B 1 99 ? 7.066 71.152 -36.158 1.00 44.77 97 ASP B CA 1
ATOM 8049 C C . ASP B 1 99 ? 6.239 69.884 -36.333 1.00 40.25 97 ASP B C 1
ATOM 8050 O O . ASP B 1 99 ? 5.828 69.275 -35.347 1.00 42.86 97 ASP B O 1
ATOM 8055 N N . LYS B 1 100 ? 5.985 69.499 -37.581 1.00 36.27 98 LYS B N 1
ATOM 8056 C CA . LYS B 1 100 ? 4.990 68.468 -37.879 1.00 28.90 98 LYS B CA 1
ATOM 8057 C C . LYS B 1 100 ? 5.609 67.190 -38.425 1.00 35.10 98 LYS B C 1
ATOM 8058 O O . LYS B 1 100 ? 5.357 66.104 -37.917 1.00 30.40 98 LYS B O 1
ATOM 8062 N N . LEU B 1 101 ? 6.402 67.335 -39.482 1.00 35.93 99 LEU B N 1
ATOM 8063 C CA . LEU B 1 101 ? 7.086 66.210 -40.101 1.00 30.02 99 LEU B CA 1
ATOM 8064 C C . LEU B 1 101 ? 7.938 65.468 -39.072 1.00 33.96 99 LEU B C 1
ATOM 8065 O O . LEU B 1 101 ? 8.773 66.071 -38.403 1.00 37.47 99 LEU B O 1
ATOM 8070 N N . GLY B 1 102 ? 7.712 64.164 -38.940 1.00 33.53 100 GLY B N 1
ATOM 8071 C CA . GLY B 1 102 ? 8.493 63.346 -38.028 1.00 33.81 100 GLY B CA 1
ATOM 8072 C C . GLY B 1 102 ? 7.921 63.276 -36.623 1.00 33.62 100 GLY B C 1
ATOM 8073 O O . GLY B 1 102 ? 8.300 62.417 -35.824 1.00 32.20 100 GLY B O 1
ATOM 8074 N N . GLU B 1 103 ? 6.998 64.180 -36.322 1.00 32.58 101 GLU B N 1
ATOM 8075 C CA . GLU B 1 103 ? 6.353 64.205 -35.015 1.00 40.00 101 GLU B CA 1
ATOM 8076 C C . GLU B 1 103 ? 5.177 63.241 -34.956 1.00 39.37 101 GLU B C 1
ATOM 8077 O O . GLU B 1 103 ? 4.909 62.630 -33.920 1.00 39.70 101 GLU B O 1
ATOM 8083 N N . GLY B 1 104 ? 4.476 63.114 -36.076 1.00 40.54 102 GLY B N 1
ATOM 8084 C CA . GLY B 1 104 ? 3.297 62.273 -36.151 1.00 39.42 102 GLY B CA 1
ATOM 8085 C C . GLY B 1 104 ? 2.625 62.425 -37.498 1.00 32.15 102 GLY B C 1
ATOM 8086 O O . GLY B 1 104 ? 3.259 62.859 -38.458 1.00 31.21 102 GLY B O 1
ATOM 8087 N N . ASP B 1 105 ? 1.347 62.066 -37.575 1.00 39.95 103 ASP B N 1
ATOM 8088 C CA . ASP B 1 105 ? 0.609 62.155 -38.831 1.00 38.41 103 ASP B CA 1
ATOM 8089 C C . ASP B 1 105 ? 1.422 61.569 -39.978 1.00 33.90 103 ASP B C 1
ATOM 8090 O O . ASP B 1 105 ? 1.404 62.098 -41.090 1.00 31.65 103 ASP B O 1
ATOM 8095 N N . PHE B 1 106 ? 2.130 60.475 -39.703 1.00 33.44 104 PHE B N 1
ATOM 8096 C CA . PHE B 1 106 ? 3.058 59.895 -40.669 1.00 33.53 104 PHE B CA 1
ATOM 8097 C C . PHE B 1 106 ? 2.373 59.495 -41.970 1.00 33.66 104 PHE B C 1
ATOM 8098 O O . PHE B 1 106 ? 2.812 59.881 -43.056 1.00 27.11 104 PHE B O 1
ATOM 8106 N N . ILE B 1 107 ? 1.307 58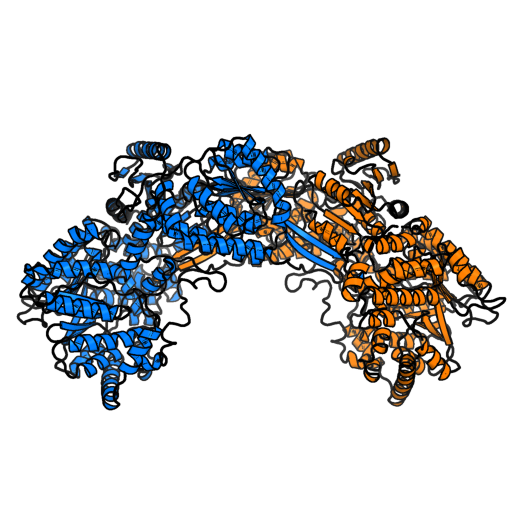.706 -41.850 1.00 31.75 105 ILE B N 1
ATOM 8107 C CA . ILE B 1 107 ? 0.589 58.183 -43.010 1.00 31.53 105 ILE B CA 1
ATOM 8108 C C . ILE B 1 107 ? -0.162 59.312 -43.717 1.00 29.35 105 ILE B C 1
ATOM 8109 O O . ILE B 1 107 ? -0.157 59.398 -44.947 1.00 29.18 105 ILE B O 1
ATOM 8114 N N . HIS B 1 108 ? -0.770 60.191 -42.921 1.00 31.62 106 HIS B N 1
ATOM 8115 C CA . HIS B 1 108 ? -1.416 61.405 -43.414 1.00 31.33 106 HIS B CA 1
ATOM 8116 C C . HIS B 1 108 ? -0.482 62.235 -44.306 1.00 31.82 106 HIS B C 1
ATOM 8117 O O . HIS B 1 108 ? -0.867 62.639 -45.400 1.00 26.96 106 HIS B O 1
ATOM 8124 N N . HIS B 1 109 ? 0.744 62.483 -43.847 1.00 27.99 107 HIS B N 1
ATOM 8125 C CA . HIS B 1 109 ? 1.695 63.266 -44.636 1.00 25.66 107 HIS B CA 1
ATOM 8126 C C . HIS B 1 109 ? 2.045 62.578 -45.946 1.00 26.14 107 HIS B C 1
ATOM 8127 O O . HIS B 1 109 ? 2.151 63.221 -46.992 1.00 26.67 107 HIS B O 1
ATOM 8134 N N . GLU B 1 110 ? 2.238 61.265 -45.878 1.00 22.35 108 GLU B N 1
ATOM 8135 C CA . GLU B 1 110 ? 2.599 60.488 -47.052 1.00 23.87 108 GLU B CA 1
ATOM 8136 C C . GLU B 1 110 ? 1.444 60.444 -48.051 1.00 24.74 108 GLU B C 1
ATOM 8137 O O . GLU B 1 110 ? 1.639 60.550 -49.262 1.00 27.88 108 GLU B O 1
ATOM 8143 N N . THR B 1 111 ? 0.238 60.270 -47.526 1.00 19.21 109 THR B N 1
ATOM 8144 C CA . THR B 1 111 ? -0.964 60.206 -48.350 1.00 30.62 109 THR B CA 1
ATOM 8145 C C . THR B 1 111 ? -1.266 61.552 -48.998 1.00 28.78 109 THR B C 1
ATOM 8146 O O . THR B 1 111 ? -1.520 61.634 -50.207 1.00 22.39 109 THR B O 1
ATOM 8150 N N . LYS B 1 112 ? -1.214 62.610 -48.193 1.00 28.97 110 LYS B N 1
ATOM 8151 C CA . LYS B 1 112 ? -1.512 63.955 -48.674 1.00 29.77 110 LYS B CA 1
ATOM 8152 C C . LYS B 1 112 ? -0.502 64.434 -49.717 1.00 24.84 110 LYS B C 1
ATOM 8153 O O . LYS B 1 112 ? -0.884 64.991 -50.743 1.00 24.78 110 LYS B O 1
ATOM 8159 N N . SER B 1 113 ? 0.782 64.209 -49.464 1.00 18.48 111 SER B N 1
ATOM 8160 C CA . SER B 1 113 ? 1.808 64.666 -50.396 1.00 21.78 111 SER B CA 1
ATOM 8161 C C . SER B 1 113 ? 1.712 63.934 -51.734 1.00 24.96 111 SER B C 1
ATOM 8162 O O . SER B 1 113 ? 1.978 64.511 -52.786 1.00 22.16 111 SER B O 1
ATOM 8165 N N . THR B 1 114 ? 1.332 62.660 -51.696 1.00 21.68 112 THR B N 1
ATOM 8166 C CA . THR B 1 114 ? 1.185 61.899 -52.930 1.00 20.80 112 THR B CA 1
ATOM 8167 C C . THR B 1 114 ? -0.099 62.292 -53.680 1.00 25.58 112 THR B C 1
ATOM 8168 O O . THR B 1 114 ? -0.093 62.410 -54.906 1.00 22.02 112 THR B O 1
ATOM 8172 N N . ALA B 1 115 ? -1.190 62.504 -52.946 1.00 24.36 113 ALA B N 1
ATOM 8173 C CA . ALA B 1 115 ? -2.438 62.982 -53.563 1.00 28.24 113 ALA B CA 1
ATOM 8174 C C . ALA B 1 115 ? -2.235 64.322 -54.260 1.00 29.66 113 ALA B C 1
ATOM 8175 O O . ALA B 1 115 ? -2.831 64.593 -55.308 1.00 23.99 113 ALA B O 1
ATOM 8177 N N . PHE B 1 116 ? -1.394 65.157 -53.659 1.00 24.87 114 PHE B N 1
ATOM 8178 C CA . PHE B 1 116 ? -1.074 66.471 -54.205 1.00 27.16 114 PHE B CA 1
ATOM 8179 C C . PHE B 1 116 ? -0.668 66.411 -55.674 1.00 29.33 114 PHE B C 1
ATOM 8180 O O . PHE B 1 116 ? -0.950 67.330 -56.439 1.00 28.75 114 PHE B O 1
ATOM 8188 N N . LEU B 1 117 ? -0.015 65.321 -56.066 1.00 28.04 115 LEU B N 1
ATOM 8189 C CA . LEU B 1 117 ? 0.452 65.164 -57.439 1.00 27.01 115 LEU B CA 1
ATOM 8190 C C . LEU B 1 117 ? -0.668 65.088 -58.474 1.00 28.53 115 LEU B C 1
ATOM 8191 O O . LEU B 1 117 ? -0.464 65.471 -59.624 1.00 24.89 115 LEU B O 1
ATOM 8196 N N . VAL B 1 118 ? -1.843 64.594 -58.089 1.00 31.36 116 VAL B N 1
ATOM 8197 C CA . VAL B 1 118 ? -2.961 64.577 -59.035 1.00 31.79 116 VAL B CA 1
ATOM 8198 C C . VAL B 1 118 ? -4.072 65.541 -58.644 1.00 33.14 116 VAL B C 1
ATOM 8199 O O . VAL B 1 118 ? -4.888 65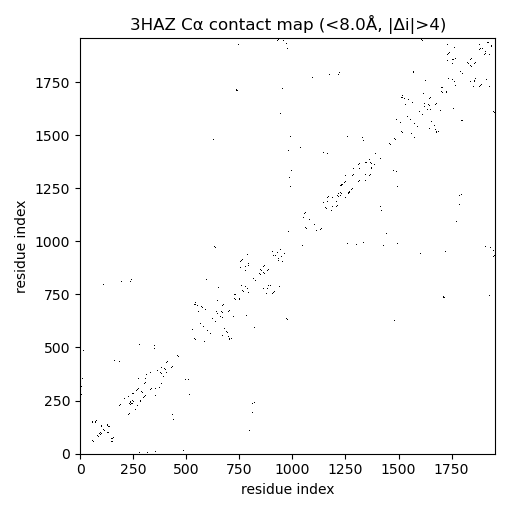.933 -59.473 1.00 40.34 116 VAL B O 1
ATOM 8203 N N . ASN B 1 119 ? -4.084 65.937 -57.378 1.00 34.77 117 ASN B N 1
ATOM 8204 C CA . ASN B 1 119 ? -5.132 66.797 -56.854 1.00 31.73 117 ASN B CA 1
ATOM 8205 C C . ASN B 1 119 ? -4.524 67.854 -55.936 1.00 36.38 117 ASN B C 1
ATOM 8206 O O . ASN B 1 119 ? -4.470 67.674 -54.721 1.00 37.74 117 ASN B O 1
ATOM 8211 N N . ALA B 1 120 ? -4.056 68.952 -56.527 1.00 36.35 118 ALA B N 1
ATOM 8212 C CA . ALA B 1 120 ? -3.365 69.999 -55.777 1.00 42.16 118 ALA B CA 1
ATOM 8213 C C . ALA B 1 120 ? -4.162 70.446 -54.552 1.00 44.85 118 ALA B C 1
ATOM 8214 O O . ALA B 1 120 ? -3.597 70.673 -53.480 1.00 46.78 118 ALA B O 1
ATOM 8216 N N . SER B 1 121 ? -5.477 70.554 -54.720 1.00 36.93 119 SER B N 1
ATOM 8217 C CA . SER B 1 121 ? -6.372 71.003 -53.657 1.00 47.14 119 SER B CA 1
ATOM 8218 C C . SER B 1 121 ? -6.271 70.134 -52.403 1.00 51.95 119 SER B C 1
ATOM 8219 O O . SER B 1 121 ? -6.458 70.621 -51.288 1.00 48.38 119 SER B O 1
ATOM 8222 N N . ALA B 1 122 ? -5.979 68.849 -52.589 1.00 50.12 120 ALA B N 1
ATOM 8223 C CA . ALA B 1 122 ? -5.902 67.909 -51.472 1.00 47.79 120 ALA B CA 1
ATOM 8224 C C . ALA B 1 122 ? -4.975 68.394 -50.358 1.00 44.79 120 ALA B C 1
ATOM 8225 O O . ALA B 1 122 ? -5.332 68.348 -49.183 1.00 51.86 120 ALA B O 1
ATOM 8227 N N . TRP B 1 123 ? -3.790 68.864 -50.731 1.00 49.13 121 TRP B N 1
ATOM 8228 C CA . TRP B 1 123 ? -2.785 69.280 -49.756 1.00 57.11 121 TRP B CA 1
ATOM 8229 C C . TRP B 1 123 ? -2.762 70.799 -49.571 1.00 57.81 121 TRP B C 1
ATOM 8230 O O . TRP B 1 123 ? -2.714 71.554 -50.544 1.00 59.75 121 TRP B O 1
ATOM 8241 N N . ALA B 1 124 ? -2.797 71.240 -48.317 1.00 55.11 122 ALA B N 1
ATOM 8242 C CA . ALA B 1 124 ? -2.746 72.665 -48.001 1.00 67.93 122 ALA B CA 1
ATOM 8243 C C . ALA B 1 124 ? -2.128 72.916 -46.626 1.00 70.54 122 ALA B C 1
ATOM 8244 O O . ALA B 1 124 ? -0.922 73.144 -46.507 1.00 73.86 122 ALA B O 1
ATOM 8246 N N . ARG B 1 130 ? -3.879 70.080 -38.641 1.00 84.63 128 ARG B N 1
ATOM 8247 C CA . ARG B 1 130 ? -4.193 69.214 -37.511 1.00 83.31 128 ARG B CA 1
ATOM 8248 C C . ARG B 1 130 ? -3.218 69.459 -36.362 1.00 86.67 128 ARG B C 1
ATOM 8249 O O . ARG B 1 130 ? -2.118 69.972 -36.567 1.00 90.28 128 ARG B O 1
ATOM 8257 N N . VAL B 1 131 ? -3.627 69.095 -35.151 1.00 83.51 129 VAL B N 1
ATOM 8258 C CA . VAL B 1 131 ? -2.713 69.084 -34.015 1.00 82.14 129 VAL B CA 1
ATOM 8259 C C . VAL B 1 131 ? -2.251 67.648 -33.788 1.00 82.12 129 VAL B C 1
ATOM 8260 O O . VAL B 1 131 ? -3.072 66.730 -33.741 1.00 79.94 129 VAL B O 1
ATOM 8262 N N . ILE B 1 132 ? -0.941 67.448 -33.663 1.00 78.78 130 ILE B N 1
ATOM 8263 C CA . ILE B 1 132 ? -0.393 66.099 -33.525 1.00 71.83 130 ILE B CA 1
ATOM 8264 C C . ILE B 1 132 ? -0.247 65.674 -32.062 1.00 71.07 130 ILE B C 1
ATOM 8265 O O . ILE B 1 132 ? 0.443 66.329 -31.278 1.00 69.29 130 ILE B O 1
ATOM 8270 N N . GLN B 1 133 ? -0.903 64.574 -31.706 1.00 70.70 131 GLN B N 1
ATOM 8271 C CA . GLN B 1 133 ? -0.834 64.039 -30.351 1.00 72.98 131 GLN B CA 1
ATOM 8272 C C . GLN B 1 133 ? 0.492 63.322 -30.126 1.00 76.77 131 GLN B C 1
ATOM 8273 O O . GLN B 1 133 ? 1.034 62.712 -31.046 1.00 76.44 131 GLN B O 1
ATOM 8275 N N . PRO B 1 134 ? 1.020 63.402 -28.897 1.00 81.18 132 PRO B N 1
ATOM 8276 C CA . PRO B 1 134 ? 2.297 62.780 -28.528 1.00 81.04 132 PRO B CA 1
ATOM 8277 C C . PRO B 1 134 ? 2.228 61.256 -28.532 1.00 76.78 132 PRO B C 1
ATOM 8278 O O . PRO B 1 134 ? 1.165 60.686 -28.289 1.00 77.79 132 PRO B O 1
ATOM 8282 N N . GLY B 1 135 ? 3.357 60.612 -28.809 1.00 75.28 133 GLY B N 1
ATOM 8283 C CA . GLY B 1 135 ? 3.470 59.168 -28.697 1.00 71.62 133 GLY B CA 1
ATOM 8284 C C . GLY B 1 135 ? 2.757 58.358 -29.763 1.00 68.71 133 GLY B C 1
ATOM 8285 O O . GLY B 1 135 ? 2.328 57.230 -29.508 1.00 64.65 133 GLY B O 1
ATOM 8286 N N . GLU B 1 136 ? 2.630 58.919 -30.962 1.00 66.87 134 GLU B N 1
ATOM 8287 C CA . GLU B 1 136 ? 2.001 58.195 -32.061 1.00 63.65 134 GLU B CA 1
ATOM 8288 C C . GLU B 1 136 ? 2.915 57.078 -32.558 1.00 61.79 134 GLU B C 1
ATOM 8289 O O . GLU B 1 136 ? 4.117 57.277 -32.727 1.00 65.83 134 GLU B O 1
ATOM 8295 N N . THR B 1 137 ? 2.345 55.899 -32.781 1.00 60.44 135 THR B N 1
ATOM 8296 C CA . THR B 1 137 ? 3.113 54.764 -33.280 1.00 53.27 135 THR B CA 1
ATOM 8297 C C . THR B 1 137 ? 3.655 55.047 -34.679 1.00 43.72 135 THR B C 1
ATOM 8298 O O . THR B 1 137 ? 2.895 55.294 -35.611 1.00 45.45 135 THR B O 1
ATOM 8302 N N . PRO B 1 138 ? 4.981 55.025 -34.824 1.00 40.88 136 PRO B N 1
ATOM 8303 C CA . PRO B 1 138 ? 5.642 55.333 -36.095 1.00 36.64 136 PRO B CA 1
ATOM 8304 C C . PRO B 1 138 ? 5.297 54.329 -37.188 1.00 35.83 136 PRO B C 1
ATOM 8305 O O . PRO B 1 138 ? 5.983 53.319 -37.332 1.00 43.80 136 PRO B O 1
ATOM 8309 N N . ASP B 1 139 ? 4.255 54.608 -37.959 1.00 32.98 137 ASP B N 1
ATOM 8310 C CA . ASP B 1 139 ? 3.887 53.725 -39.063 1.00 31.82 137 ASP B CA 1
ATOM 8311 C C . ASP B 1 139 ? 3.928 54.486 -40.379 1.00 26.71 137 ASP B C 1
ATOM 8312 O O . ASP B 1 139 ? 4.169 55.687 -40.393 1.00 26.56 137 ASP B O 1
ATOM 8317 N N . GLY B 1 140 ? 3.703 53.785 -41.482 1.00 26.22 138 GLY B N 1
ATOM 8318 C CA . GLY B 1 140 ? 3.848 54.388 -42.793 1.00 25.44 138 GLY B CA 1
ATOM 8319 C C . GLY B 1 140 ? 5.295 54.357 -43.242 1.00 26.79 138 GLY B C 1
ATOM 8320 O O . GLY B 1 140 ? 6.189 53.989 -42.476 1.00 25.19 138 GLY B O 1
ATOM 8321 N N . THR B 1 141 ? 5.531 54.733 -44.493 1.00 24.67 139 THR B N 1
ATOM 8322 C CA . THR B 1 141 ? 6.884 54.796 -45.025 1.00 24.51 139 THR B CA 1
ATOM 8323 C C . THR B 1 141 ? 7.732 55.798 -44.245 1.00 33.38 139 THR B C 1
ATOM 8324 O O . THR B 1 141 ? 8.920 55.570 -44.010 1.00 28.44 139 THR B O 1
ATOM 8328 N N . ILE B 1 142 ? 7.111 56.905 -43.843 1.00 26.67 140 ILE B N 1
ATOM 8329 C CA . ILE B 1 142 ? 7.798 57.955 -43.104 1.00 27.24 140 ILE B CA 1
ATOM 8330 C C . ILE B 1 142 ? 7.959 57.568 -41.637 1.00 30.02 140 ILE B C 1
ATOM 8331 O O . ILE B 1 142 ? 9.014 57.789 -41.040 1.00 31.16 140 ILE B O 1
ATOM 8336 N N . GLY B 1 143 ? 6.911 56.987 -41.060 1.00 26.90 141 GLY B N 1
ATOM 8337 C CA . GLY B 1 143 ? 6.980 56.483 -39.701 1.00 27.00 141 GLY B CA 1
ATOM 8338 C C . GLY B 1 143 ? 8.129 55.501 -39.520 1.00 25.16 141 GLY B C 1
ATOM 8339 O O . GLY B 1 143 ? 8.915 55.623 -38.577 1.00 23.91 141 GLY B O 1
ATOM 8340 N N . ARG B 1 144 ? 8.239 54.535 -40.430 1.00 22.55 142 ARG B N 1
ATOM 8341 C CA . ARG B 1 144 ? 9.283 53.517 -40.334 1.00 29.02 142 ARG B CA 1
ATOM 8342 C C . ARG B 1 144 ? 10.648 54.172 -40.499 1.00 31.76 142 ARG B C 1
ATOM 8343 O O . ARG B 1 144 ? 11.589 53.860 -39.771 1.00 32.23 142 ARG B O 1
ATOM 8351 N N . LEU B 1 145 ? 10.740 55.087 -41.459 1.00 25.38 143 LEU B N 1
ATOM 8352 C CA . LEU B 1 145 ? 11.940 55.891 -41.662 1.00 29.82 143 LEU B CA 1
ATOM 8353 C C . LEU B 1 145 ? 12.322 56.633 -40.376 1.00 34.35 143 LEU B C 1
ATOM 8354 O O . LEU B 1 145 ? 13.481 56.617 -39.963 1.00 30.29 143 LEU B O 1
ATOM 8359 N N . VAL B 1 146 ? 11.343 57.272 -39.739 1.00 33.48 144 VAL B N 1
ATOM 8360 C CA . VAL B 1 146 ? 11.583 57.988 -38.484 1.00 31.78 144 VAL B CA 1
ATOM 8361 C C . VAL B 1 146 ? 12.081 57.047 -37.380 1.00 31.02 144 VAL B C 1
ATOM 8362 O O . VAL B 1 146 ? 12.936 57.410 -36.579 1.00 33.87 144 VAL B O 1
ATOM 8366 N N . LYS B 1 147 ? 11.532 55.840 -37.340 1.00 30.65 145 LYS B N 1
ATOM 8367 C CA . LYS B 1 147 ? 11.888 54.864 -36.318 1.00 32.47 145 LYS B CA 1
ATOM 8368 C C . LYS B 1 147 ? 13.325 54.381 -36.512 1.00 36.18 145 LYS B C 1
ATOM 8369 O O . LYS B 1 147 ? 14.060 54.158 -35.546 1.00 27.85 145 LYS B O 1
ATOM 8373 N N . ARG B 1 148 ? 13.723 54.231 -37.770 1.00 29.24 146 ARG B N 1
ATOM 8374 C CA . ARG B 1 148 ? 15.055 53.748 -38.083 1.00 35.72 146 ARG B CA 1
ATOM 8375 C C . ARG B 1 148 ? 16.128 54.827 -37.927 1.00 33.85 146 ARG B C 1
ATOM 8376 O O . ARG B 1 148 ? 17.186 54.574 -37.354 1.00 32.42 146 ARG B O 1
ATOM 8384 N N . LEU B 1 149 ? 15.847 56.027 -38.427 1.00 31.51 147 LEU B N 1
ATOM 8385 C CA . LEU B 1 149 ? 16.848 57.092 -38.492 1.00 27.39 147 LEU B CA 1
ATOM 8386 C C . LEU B 1 149 ? 16.681 58.167 -37.419 1.00 33.14 147 LEU B C 1
ATOM 8387 O O . LEU B 1 149 ? 17.643 58.850 -37.057 1.00 31.25 147 LEU B O 1
ATOM 8392 N N . GLY B 1 150 ? 15.459 58.326 -36.923 1.00 28.07 148 GLY B N 1
ATOM 8393 C CA . GLY B 1 150 ? 15.134 59.422 -36.029 1.00 28.12 148 GLY B CA 1
ATOM 8394 C C . GLY B 1 150 ? 14.521 60.567 -36.815 1.00 33.26 148 GLY B C 1
ATOM 8395 O O . GLY B 1 150 ? 14.831 60.763 -37.994 1.00 27.12 148 GLY B O 1
ATOM 8396 N N . ALA B 1 151 ? 13.642 61.326 -36.170 1.00 34.95 149 ALA B N 1
ATOM 8397 C CA . ALA B 1 151 ? 12.945 62.411 -36.856 1.00 38.44 149 ALA B CA 1
ATOM 8398 C C . ALA B 1 151 ? 13.889 63.479 -37.418 1.00 36.73 149 ALA B C 1
ATOM 8399 O O . ALA B 1 151 ? 13.700 63.944 -38.545 1.00 31.47 149 ALA B O 1
ATOM 8401 N N . PRO B 1 152 ? 14.910 63.879 -36.639 1.00 36.95 150 PRO B N 1
ATOM 8402 C CA . PRO B 1 152 ? 15.790 64.937 -37.148 1.00 36.77 150 PRO B CA 1
ATOM 8403 C C . PRO B 1 152 ? 16.456 64.568 -38.475 1.00 34.39 150 PRO B C 1
ATOM 8404 O O . PRO B 1 152 ? 16.517 65.406 -39.377 1.00 25.22 150 PRO B O 1
ATOM 8408 N N . ALA B 1 153 ? 16.927 63.332 -38.603 1.00 28.75 151 ALA B N 1
ATOM 8409 C CA . ALA B 1 153 ? 17.579 62.911 -39.836 1.00 29.98 151 ALA B CA 1
ATOM 8410 C C . ALA B 1 153 ? 16.593 62.884 -41.004 1.00 34.18 151 ALA B C 1
ATOM 8411 O O . ALA B 1 153 ? 16.958 63.188 -42.144 1.00 28.71 151 ALA B O 1
ATOM 8413 N N . VAL B 1 154 ? 15.348 62.512 -40.722 1.00 36.25 152 VAL B N 1
ATOM 8414 C CA . VAL B 1 154 ? 14.320 62.496 -41.760 1.00 33.70 152 VAL B CA 1
ATOM 8415 C C . VAL B 1 154 ? 14.108 63.908 -42.316 1.00 30.78 152 VAL B C 1
ATOM 8416 O O . VAL B 1 154 ? 14.004 64.104 -43.530 1.00 28.97 152 VAL B O 1
ATOM 8420 N N . ARG B 1 155 ? 14.064 64.890 -41.422 1.00 28.66 153 ARG B N 1
ATOM 8421 C CA . ARG B 1 155 ? 13.955 66.285 -41.836 1.00 32.97 153 ARG B CA 1
ATOM 8422 C C . ARG B 1 155 ? 15.115 66.670 -42.753 1.00 38.23 153 ARG B C 1
ATOM 8423 O O . ARG B 1 155 ? 14.908 67.284 -43.800 1.00 33.06 153 ARG B O 1
ATOM 8431 N N . THR B 1 156 ? 16.330 66.285 -42.366 1.00 36.41 154 THR B N 1
ATOM 8432 C CA . THR B 1 156 ? 17.521 66.566 -43.168 1.00 31.45 154 THR B CA 1
ATOM 8433 C C . THR B 1 156 ? 17.461 65.901 -44.547 1.00 26.22 154 THR B C 1
ATOM 8434 O O . THR B 1 156 ? 17.793 66.519 -45.561 1.00 25.59 154 THR B O 1
ATOM 8438 N N . ALA B 1 157 ? 17.046 64.638 -44.576 1.00 32.25 155 ALA B N 1
ATOM 8439 C CA . ALA B 1 157 ? 16.858 63.917 -45.834 1.00 29.55 155 ALA B CA 1
ATOM 8440 C C . ALA B 1 157 ? 15.806 64.597 -46.717 1.00 32.80 155 ALA B C 1
ATOM 8441 O O . ALA B 1 157 ? 15.965 64.677 -47.938 1.00 27.01 155 ALA B O 1
ATOM 8443 N N . THR B 1 158 ? 14.729 65.074 -46.095 1.00 33.94 156 THR B N 1
ATOM 8444 C CA . THR B 1 158 ? 13.643 65.727 -46.833 1.00 31.16 156 THR B CA 1
ATOM 8445 C C . THR B 1 158 ? 14.137 67.030 -47.454 1.00 33.26 156 THR B C 1
ATOM 8446 O O . THR B 1 158 ? 13.863 67.313 -48.620 1.00 34.25 156 THR B O 1
ATOM 8450 N N . ARG B 1 159 ? 14.882 67.810 -46.675 1.00 31.83 157 ARG B N 1
ATOM 8451 C CA . ARG B 1 159 ? 15.470 69.047 -47.182 1.00 31.45 157 ARG B CA 1
ATOM 8452 C C . ARG B 1 159 ? 16.417 68.784 -48.356 1.00 30.26 157 ARG B C 1
ATOM 8453 O O . ARG B 1 159 ? 16.427 69.534 -49.334 1.00 27.72 157 ARG B O 1
ATOM 8461 N N . GLN B 1 160 ? 17.209 67.716 -48.260 1.00 26.76 158 GLN B N 1
ATOM 8462 C CA . GLN B 1 160 ? 18.075 67.321 -49.368 1.00 25.27 158 GLN B CA 1
ATOM 8463 C C . GLN B 1 160 ? 17.257 66.911 -50.597 1.00 28.35 158 GLN B C 1
ATOM 8464 O O . GLN B 1 160 ? 17.631 67.204 -51.733 1.00 25.39 158 GLN B O 1
ATOM 8470 N N . ALA B 1 161 ? 16.138 66.230 -50.370 1.00 27.03 159 ALA B N 1
ATOM 8471 C CA . ALA B 1 161 ? 15.268 65.846 -51.476 1.00 29.28 159 ALA B CA 1
ATOM 8472 C C . ALA B 1 161 ? 14.685 67.093 -52.148 1.00 22.68 159 ALA B C 1
ATOM 8473 O O . ALA B 1 161 ? 14.532 67.147 -53.376 1.00 26.64 159 ALA B O 1
ATOM 8475 N N . MET B 1 162 ? 14.381 68.106 -51.344 1.00 22.05 160 MET B N 1
ATOM 8476 C CA . MET B 1 162 ? 13.849 69.355 -51.877 1.00 26.46 160 MET B CA 1
ATOM 8477 C C . MET B 1 162 ? 14.864 70.043 -52.787 1.00 37.62 160 MET B C 1
ATOM 8478 O O . MET B 1 162 ? 14.500 70.631 -53.807 1.00 29.40 160 MET B O 1
ATOM 8483 N N . ARG B 1 163 ? 16.138 69.967 -52.413 1.00 34.68 161 ARG B N 1
ATOM 8484 C CA . ARG B 1 163 ? 17.200 70.535 -53.232 1.00 33.36 161 ARG B CA 1
ATOM 8485 C C . ARG B 1 163 ? 17.270 69.797 -54.563 1.00 24.99 161 ARG B C 1
ATOM 8486 O O . ARG B 1 163 ? 17.451 70.405 -55.618 1.00 27.85 161 ARG B O 1
ATOM 8489 N N . LEU B 1 164 ? 17.121 68.479 -54.512 1.00 23.85 162 LEU B N 1
ATOM 8490 C CA . LEU B 1 164 ? 17.190 67.671 -55.720 1.00 28.35 162 LEU B CA 1
ATOM 8491 C C . LEU B 1 164 ? 15.987 67.936 -56.622 1.00 25.91 162 LEU B C 1
ATOM 8492 O O . LEU B 1 164 ? 16.139 68.149 -57.824 1.00 28.75 162 LEU B O 1
ATOM 8497 N N . MET B 1 165 ? 14.792 67.913 -56.038 1.00 22.90 163 MET B N 1
ATOM 8498 C CA . MET B 1 165 ? 13.570 68.109 -56.808 1.00 22.87 163 MET B CA 1
ATOM 8499 C C . MET B 1 165 ? 13.565 69.487 -57.470 1.00 31.41 163 MET B C 1
ATOM 8500 O O . MET B 1 165 ? 13.139 69.641 -58.615 1.00 31.67 163 MET B O 1
ATOM 8505 N N . GLY B 1 166 ? 14.048 70.486 -56.743 1.00 28.40 164 GLY B N 1
ATOM 8506 C CA . GLY B 1 166 ? 14.047 71.849 -57.240 1.00 32.91 164 GLY B CA 1
ATOM 8507 C C . GLY B 1 166 ? 15.124 72.108 -58.279 1.00 31.90 164 GLY B C 1
ATOM 8508 O O . GLY B 1 166 ? 14.945 72.930 -59.178 1.00 38.34 164 GLY B O 1
ATOM 8509 N N . ASN B 1 167 ? 16.245 71.408 -58.159 1.00 31.25 165 ASN B N 1
ATOM 8510 C CA . ASN B 1 167 ? 17.377 71.630 -59.058 1.00 35.37 165 ASN B CA 1
ATOM 8511 C C . ASN B 1 167 ? 17.355 70.776 -60.323 1.00 34.48 165 ASN B C 1
ATOM 8512 O O . ASN B 1 167 ? 17.829 71.211 -61.369 1.00 32.93 165 ASN B O 1
ATOM 8517 N N . HIS B 1 168 ? 16.816 69.562 -60.234 1.00 26.40 166 HIS B N 1
ATOM 8518 C CA . HIS B 1 168 ? 17.004 68.595 -61.315 1.00 30.30 166 HIS B CA 1
ATOM 8519 C C . HIS B 1 168 ? 15.739 68.246 -62.079 1.00 34.89 166 HIS B C 1
ATOM 8520 O O . HIS B 1 168 ? 15.769 67.436 -63.006 1.00 35.06 166 HIS B O 1
ATOM 8527 N N . PHE B 1 169 ? 14.628 68.855 -61.691 1.00 34.65 167 PHE B N 1
ATOM 8528 C CA . PHE B 1 169 ? 13.374 68.636 -62.389 1.00 29.99 167 PHE B CA 1
ATOM 8529 C C . PHE B 1 169 ? 12.753 69.980 -62.710 1.00 35.06 167 PHE B C 1
ATOM 8530 O O . PHE B 1 169 ? 12.923 70.941 -61.961 1.00 32.12 167 PHE B O 1
ATOM 8538 N N . VAL B 1 170 ? 12.048 70.044 -63.835 1.00 30.44 168 VAL B N 1
ATOM 8539 C CA . VAL B 1 170 ? 11.280 71.228 -64.203 1.00 27.66 168 VAL B CA 1
ATOM 8540 C C . VAL B 1 170 ? 9.798 70.841 -64.173 1.00 34.03 168 VAL B C 1
ATOM 8541 O O . VAL B 1 170 ? 9.297 70.181 -65.083 1.00 31.36 168 VAL B O 1
ATOM 8545 N N . LEU B 1 171 ? 9.113 71.239 -63.106 1.00 27.83 169 LEU B N 1
ATOM 8546 C CA . LEU B 1 171 ? 7.796 70.705 -62.787 1.00 24.15 169 LEU B CA 1
ATOM 8547 C C . LEU B 1 171 ? 6.770 71.807 -62.581 1.00 29.81 169 LEU B C 1
ATOM 8548 O O . LEU B 1 171 ? 7.109 72.901 -62.146 1.00 30.39 169 LEU B O 1
ATOM 8553 N N . GLY B 1 172 ? 5.511 71.493 -62.876 1.00 27.59 170 GLY B N 1
ATOM 8554 C CA . GLY B 1 172 ? 4.406 72.386 -62.598 1.00 27.88 170 GLY B CA 1
ATOM 8555 C C . GLY B 1 172 ? 3.101 71.613 -62.530 1.00 36.32 170 GLY B C 1
ATOM 8556 O O . GLY B 1 172 ? 3.012 70.480 -63.006 1.00 32.44 170 GLY B O 1
ATOM 8557 N N . GLU B 1 173 ? 2.084 72.220 -61.930 1.00 35.29 171 GLU B N 1
ATOM 8558 C CA . GLU B 1 173 ? 0.761 71.615 -61.903 1.00 38.80 171 GLU B CA 1
ATOM 8559 C C . GLU B 1 173 ? 0.280 71.321 -63.319 1.00 35.05 171 GLU B C 1
ATOM 8560 O O . GLU B 1 173 ? -0.420 70.342 -63.553 1.00 31.12 171 GLU B O 1
ATOM 8566 N N . THR B 1 174 ? 0.660 72.186 -64.252 1.00 32.83 172 THR B N 1
ATOM 8567 C CA . THR B 1 174 ? 0.357 72.000 -65.664 1.00 35.21 172 THR B CA 1
ATOM 8568 C C . THR B 1 174 ? 1.624 72.200 -66.480 1.00 38.08 172 THR B C 1
ATOM 8569 O O . THR B 1 174 ? 2.632 72.703 -65.970 1.00 29.62 172 THR B O 1
ATOM 8573 N N . ILE B 1 175 ? 1.571 71.818 -67.751 1.00 38.28 173 ILE B N 1
ATOM 8574 C CA . ILE B 1 175 ? 2.727 71.974 -68.624 1.00 33.07 173 ILE B CA 1
ATOM 8575 C C . ILE B 1 175 ? 3.086 73.451 -68.795 1.00 32.00 173 ILE B C 1
ATOM 8576 O O . ILE B 1 175 ? 4.263 73.801 -68.819 1.00 38.46 173 ILE B O 1
ATOM 8581 N N . GLU B 1 176 ? 2.078 74.318 -68.885 1.00 40.15 174 GLU B N 1
ATOM 8582 C CA . GLU B 1 176 ? 2.335 75.752 -69.021 1.00 38.30 174 GLU B CA 1
ATOM 8583 C C . GLU B 1 176 ? 3.175 76.251 -67.853 1.00 32.61 174 GLU B C 1
ATOM 8584 O O . GLU B 1 176 ? 4.076 77.070 -68.032 1.00 34.11 174 GLU B O 1
ATOM 8590 N N . GLN B 1 177 ? 2.876 75.759 -66.654 1.00 27.00 175 GLN B N 1
ATOM 8591 C CA . GLN B 1 177 ? 3.601 76.187 -65.460 1.00 27.65 175 GLN B CA 1
ATOM 8592 C C . GLN B 1 177 ? 5.041 75.671 -65.467 1.00 30.52 175 GLN B C 1
ATOM 8593 O O . GLN B 1 177 ? 5.975 76.399 -65.114 1.00 31.08 175 GLN B O 1
ATOM 8599 N N . ALA B 1 178 ? 5.213 74.414 -65.871 1.00 27.75 176 ALA B N 1
ATOM 8600 C CA . ALA B 1 178 ? 6.543 73.825 -65.974 1.00 29.34 176 ALA B CA 1
ATOM 8601 C C . ALA B 1 178 ? 7.398 74.611 -66.963 1.00 31.68 176 ALA B C 1
ATOM 8602 O O . ALA B 1 178 ? 8.504 75.039 -66.635 1.00 33.73 176 ALA B O 1
ATOM 8604 N N . LEU B 1 179 ? 6.875 74.794 -68.173 1.00 31.10 177 LEU B N 1
ATOM 8605 C CA . LEU B 1 179 ? 7.574 75.537 -69.217 1.00 32.88 177 LEU B CA 1
ATOM 8606 C C . LEU B 1 179 ? 7.958 76.946 -68.770 1.00 36.06 177 LEU B C 1
ATOM 8607 O O . LEU B 1 179 ? 9.064 77.416 -69.043 1.00 35.50 177 LEU B O 1
ATOM 8612 N N . GLU B 1 180 ? 7.042 77.621 -68.086 1.00 36.48 178 GLU B N 1
ATOM 8613 C CA . GLU B 1 180 ? 7.325 78.959 -67.586 1.00 43.61 178 GLU B CA 1
ATOM 8614 C C . GLU B 1 180 ? 8.516 78.931 -66.628 1.00 43.73 178 GLU B C 1
ATOM 8615 O O . GLU B 1 180 ? 9.434 79.750 -66.734 1.00 39.39 178 GLU B O 1
ATOM 8621 N N . ARG B 1 181 ? 8.493 77.981 -65.696 1.00 40.02 179 ARG B N 1
ATOM 8622 C CA . ARG B 1 181 ? 9.577 77.813 -64.731 1.00 45.68 179 ARG B CA 1
ATOM 8623 C C . ARG B 1 181 ? 10.898 77.474 -65.415 1.00 47.50 179 ARG B C 1
ATOM 8624 O O . ARG B 1 181 ? 11.969 77.827 -64.916 1.00 41.79 179 ARG B O 1
ATOM 8632 N N . GLY B 1 182 ? 10.819 76.788 -66.552 1.00 42.33 180 GLY B N 1
ATOM 8633 C CA . GLY B 1 182 ? 12.011 76.351 -67.259 1.00 42.40 180 GLY B CA 1
ATOM 8634 C C . GLY B 1 182 ? 12.653 77.400 -68.155 1.00 46.46 180 GLY B C 1
ATOM 8635 O O . GLY B 1 182 ? 13.704 77.151 -68.750 1.00 38.82 180 GLY B O 1
ATOM 8636 N N . LYS B 1 183 ? 12.032 78.574 -68.249 1.00 50.00 181 LYS B N 1
ATOM 8637 C CA . LYS B 1 183 ? 12.517 79.628 -69.139 1.00 52.46 181 LYS B CA 1
ATOM 8638 C C . LYS B 1 183 ? 13.860 80.209 -68.699 1.00 55.81 181 LYS B C 1
ATOM 8639 O O . LYS B 1 183 ? 14.143 80.302 -67.503 1.00 55.24 181 LYS B O 1
ATOM 8645 N N . PRO B 1 184 ? 14.700 80.584 -69.678 1.00 64.03 182 PRO B N 1
ATOM 8646 C CA . PRO B 1 184 ? 16.005 81.225 -69.458 1.00 65.62 182 PRO B CA 1
ATOM 8647 C C . PRO B 1 184 ? 15.874 82.724 -69.180 1.00 68.41 182 PRO B C 1
ATOM 8648 O O . PRO B 1 184 ? 14.761 83.256 -69.205 1.00 60.60 182 PRO B O 1
ATOM 8652 N N . ARG B 1 185 ? 17.006 83.387 -68.950 1.00 79.80 183 ARG B N 1
ATOM 8653 C CA . ARG B 1 185 ? 17.049 84.786 -68.504 1.00 82.08 183 ARG B CA 1
ATOM 8654 C C . ARG B 1 185 ? 16.280 85.791 -69.373 1.00 90.54 183 ARG B C 1
ATOM 8655 O O . ARG B 1 185 ? 15.297 86.380 -68.921 1.00 96.22 183 ARG B O 1
ATOM 8657 N N . SER B 1 186 ? 16.740 85.999 -70.603 1.00 95.06 184 SER B N 1
ATOM 8658 C CA . SER B 1 186 ? 16.129 86.981 -71.502 1.00 100.31 184 SER B CA 1
ATOM 8659 C C . SER B 1 186 ? 16.915 87.081 -72.805 1.00 107.15 184 SER B C 1
ATOM 8660 O O . SER B 1 186 ? 18.099 87.421 -72.800 1.00 108.11 184 SER B O 1
ATOM 8663 N N . GLY B 1 187 ? 16.252 86.791 -73.921 1.00 110.35 185 GLY B N 1
ATOM 8664 C CA . GLY B 1 187 ? 16.923 86.751 -75.206 1.00 110.64 185 GLY B CA 1
ATOM 8665 C C . GLY B 1 187 ? 18.057 85.745 -75.166 1.00 110.11 185 GLY B C 1
ATOM 8666 O O . GLY B 1 187 ? 19.027 85.850 -75.918 1.00 111.00 185 GLY B O 1
ATOM 8667 N N . GLN B 1 188 ? 17.930 84.767 -74.274 1.00 106.83 186 GLN B N 1
ATOM 8668 C CA . GLN B 1 188 ? 18.958 83.749 -74.095 1.00 100.88 186 GLN B CA 1
ATOM 8669 C C . GLN B 1 188 ? 18.439 82.364 -74.470 1.00 92.98 186 GLN B C 1
ATOM 8670 O O . GLN B 1 188 ? 17.268 82.050 -74.253 1.00 94.60 186 GLN B O 1
ATOM 8676 N N . LYS B 1 189 ? 19.317 81.546 -75.042 1.00 85.24 187 LYS B N 1
ATOM 8677 C CA . LYS B 1 189 ? 18.957 80.196 -75.462 1.00 76.69 187 LYS B CA 1
ATOM 8678 C C . LYS B 1 189 ? 19.004 79.225 -74.288 1.00 64.05 187 LYS B C 1
ATOM 8679 O O . LYS B 1 189 ? 19.764 79.426 -73.340 1.00 53.82 187 LYS B O 1
ATOM 8681 N N . THR B 1 190 ? 18.190 78.175 -74.357 1.00 65.42 188 THR B N 1
ATOM 8682 C CA . THR B 1 190 ? 18.132 77.174 -73.294 1.00 62.68 188 THR B CA 1
ATOM 8683 C C . THR B 1 190 ? 19.351 76.252 -73.331 1.00 62.93 188 THR B C 1
ATOM 8684 O O . THR B 1 190 ? 19.681 75.685 -74.372 1.00 63.49 188 THR B O 1
ATOM 8688 N N . ARG B 1 191 ? 20.021 76.121 -72.190 1.00 62.29 189 ARG B N 1
ATOM 8689 C CA . ARG B 1 191 ? 21.188 75.253 -72.074 1.00 60.65 189 ARG B CA 1
ATOM 8690 C C . ARG B 1 191 ? 20.775 73.808 -71.803 1.00 56.54 189 ARG B C 1
ATOM 8691 O O . ARG B 1 191 ? 21.578 73.004 -71.329 1.00 63.35 189 ARG B O 1
ATOM 8693 N N . TYR B 1 192 ? 19.522 73.482 -72.103 1.00 47.91 190 TYR B N 1
ATOM 8694 C CA . TYR B 1 192 ? 19.001 72.152 -71.817 1.00 47.56 190 TYR B CA 1
ATOM 8695 C C . TYR B 1 192 ? 18.003 71.688 -72.866 1.00 44.98 190 TYR B C 1
ATOM 8696 O O . TYR B 1 192 ? 17.189 72.468 -73.365 1.00 39.00 190 TYR B O 1
ATOM 8705 N N . SER B 1 193 ? 18.081 70.407 -73.200 1.00 36.51 191 SER B N 1
ATOM 8706 C CA . SER B 1 193 ? 17.079 69.778 -74.034 1.00 33.22 191 SER B CA 1
ATOM 8707 C C . SER B 1 193 ? 16.013 69.222 -73.101 1.00 32.51 191 SER B C 1
ATOM 8708 O O . SER B 1 193 ? 16.231 69.127 -71.890 1.00 29.81 191 SER B O 1
ATOM 8711 N N . PHE B 1 194 ? 14.868 68.846 -73.656 1.00 32.55 192 PHE B N 1
ATOM 8712 C CA . PHE B 1 194 ? 13.733 68.458 -72.831 1.00 32.36 192 PHE B CA 1
ATOM 8713 C C . PHE B 1 194 ? 13.477 66.953 -72.841 1.00 28.32 192 PHE B C 1
ATOM 8714 O O . PHE B 1 194 ? 13.116 66.380 -73.871 1.00 32.31 192 PHE B O 1
ATOM 8722 N N . ASP B 1 195 ? 13.653 66.319 -71.688 1.00 24.88 193 ASP B N 1
ATOM 8723 C CA . ASP B 1 195 ? 13.170 64.953 -71.495 1.00 26.79 193 ASP B CA 1
ATOM 8724 C C . ASP B 1 195 ? 11.762 65.032 -70.910 1.00 28.17 193 ASP B C 1
ATOM 8725 O O . ASP B 1 195 ? 11.593 65.165 -69.696 1.00 31.38 193 ASP B O 1
ATOM 8730 N N . MET B 1 196 ? 10.754 64.961 -71.777 1.00 26.55 194 MET B N 1
ATOM 8731 C CA . MET B 1 196 ? 9.367 65.135 -71.352 1.00 31.16 194 MET B CA 1
ATOM 8732 C C . MET B 1 196 ? 8.876 63.970 -70.494 1.00 32.52 194 MET B C 1
ATOM 8733 O O . MET B 1 196 ? 9.088 62.801 -70.823 1.00 29.44 194 MET B O 1
ATOM 8738 N N . LEU B 1 197 ? 8.205 64.300 -69.397 1.00 33.15 195 LEU B N 1
ATOM 8739 C CA . LEU B 1 197 ? 7.764 63.301 -68.423 1.00 33.82 195 LEU B CA 1
ATOM 8740 C C . LEU B 1 197 ? 6.714 62.292 -68.912 1.00 39.32 195 LEU B C 1
ATOM 8741 O O . LEU B 1 197 ? 6.640 61.176 -68.400 1.00 46.65 195 LEU B O 1
ATOM 8746 N N . GLY B 1 198 ? 5.901 62.674 -69.888 1.00 41.30 196 GLY B N 1
ATOM 8747 C CA . GLY B 1 198 ? 4.765 61.846 -70.275 1.00 39.39 196 GLY B CA 1
ATOM 8748 C C . GLY B 1 198 ? 5.075 60.439 -70.758 1.00 34.97 196 GLY B C 1
ATOM 8749 O O . GLY B 1 198 ? 6.010 60.224 -71.528 1.00 31.98 196 GLY B O 1
ATOM 8750 N N . GLU B 1 199 ? 4.291 59.472 -70.289 1.00 32.75 197 GLU B N 1
ATOM 8751 C CA . GLU B 1 199 ? 4.343 58.114 -70.820 1.00 31.18 197 GLU B CA 1
ATOM 8752 C C . GLU B 1 199 ? 2.987 57.409 -70.663 1.00 30.67 197 GLU B C 1
ATOM 8753 O O . GLU B 1 199 ? 2.178 57.768 -69.805 1.00 32.53 197 GLU B O 1
ATOM 8759 N N . GLY B 1 200 ? 2.741 56.419 -71.513 1.00 27.31 198 GLY B N 1
ATOM 8760 C CA . GLY B 1 200 ? 1.552 55.592 -71.411 1.00 27.05 198 GLY B CA 1
ATOM 8761 C C . GLY B 1 200 ? 0.229 56.317 -71.216 1.00 28.74 198 GLY B C 1
ATOM 8762 O O . GLY B 1 200 ? -0.324 56.337 -70.117 1.00 30.75 198 GLY B O 1
ATOM 8763 N N . ALA B 1 201 ? -0.296 56.909 -72.280 1.00 22.08 199 ALA B N 1
ATOM 8764 C CA . ALA B 1 201 ? -1.658 57.434 -72.224 1.00 25.03 199 ALA B CA 1
ATOM 8765 C C . ALA B 1 201 ? -2.619 56.296 -71.890 1.00 23.30 199 ALA B C 1
ATOM 8766 O O . ALA B 1 201 ? -2.563 55.221 -72.488 1.00 24.51 199 ALA B O 1
ATOM 8768 N N . ARG B 1 202 ? -3.480 56.521 -70.908 1.00 29.03 200 ARG B N 1
ATOM 8769 C CA . ARG B 1 202 ? -4.498 55.537 -70.568 1.00 28.79 200 ARG B CA 1
ATOM 8770 C C . ARG B 1 202 ? -5.834 55.897 -71.209 1.00 31.15 200 ARG B C 1
ATOM 8771 O O . ARG B 1 202 ? -6.698 55.037 -71.389 1.00 29.44 200 ARG B O 1
ATOM 8779 N N . THR B 1 203 ? -5.994 57.171 -71.555 1.00 25.73 201 THR B N 1
ATOM 8780 C CA . THR B 1 203 ? -7.257 57.673 -72.095 1.00 32.96 201 THR B CA 1
ATOM 8781 C C . THR B 1 203 ? -7.015 58.517 -73.338 1.00 36.51 201 THR B C 1
ATOM 8782 O O . THR B 1 203 ? -5.905 59.011 -73.560 1.00 34.07 201 THR B O 1
ATOM 8786 N N . ALA B 1 204 ? -8.060 58.675 -74.146 1.00 36.09 202 ALA B N 1
ATOM 8787 C CA . ALA B 1 204 ? -7.998 59.513 -75.334 1.00 30.92 202 ALA B CA 1
ATOM 8788 C C . ALA B 1 204 ? -7.546 60.917 -74.960 1.00 33.76 202 ALA B C 1
ATOM 8789 O O . ALA B 1 204 ? -6.711 61.517 -75.644 1.00 31.53 202 ALA B O 1
ATOM 8791 N N . ALA B 1 205 ? -8.105 61.441 -73.872 1.00 27.17 203 ALA B N 1
ATOM 8792 C CA . ALA B 1 205 ? -7.738 62.772 -73.408 1.00 34.53 203 ALA B CA 1
ATOM 8793 C C . ALA B 1 205 ? -6.267 62.842 -72.965 1.00 31.49 203 ALA B C 1
ATOM 8794 O O . ALA B 1 205 ? -5.606 63.856 -73.192 1.00 33.11 203 ALA B O 1
ATOM 8796 N N . ASP B 1 206 ? -5.749 61.767 -72.361 1.00 27.59 204 ASP B N 1
ATOM 8797 C CA . ASP B 1 206 ? -4.322 61.707 -72.018 1.00 32.41 204 ASP B CA 1
ATOM 8798 C C . ASP B 1 206 ? -3.475 61.906 -73.269 1.00 35.06 204 ASP B C 1
ATOM 8799 O O . ASP B 1 206 ? -2.510 62.674 -73.264 1.00 30.28 204 ASP B O 1
ATOM 8804 N N . ALA B 1 207 ? -3.830 61.188 -74.334 1.00 32.88 205 ALA B N 1
ATOM 8805 C CA . ALA B 1 207 ? -3.066 61.230 -75.577 1.00 31.16 205 ALA B CA 1
ATOM 8806 C C . ALA B 1 207 ? -3.075 62.620 -76.198 1.00 34.50 205 ALA B C 1
ATOM 8807 O O . ALA B 1 207 ? -2.062 63.066 -76.742 1.00 31.37 205 ALA B O 1
ATOM 8809 N N . ARG B 1 208 ? -4.217 63.300 -76.112 1.00 38.82 206 ARG B N 1
ATOM 8810 C CA . ARG B 1 208 ? -4.330 64.674 -76.598 1.00 39.90 206 ARG B CA 1
ATOM 8811 C C . ARG B 1 208 ? -3.502 65.612 -75.728 1.00 34.56 206 ARG B C 1
ATOM 8812 O O . ARG B 1 208 ? -2.786 66.477 -76.233 1.00 36.39 206 ARG B O 1
ATOM 8820 N N . ARG B 1 209 ? -3.604 65.432 -74.416 1.00 32.03 207 ARG B N 1
ATOM 8821 C CA . ARG B 1 209 ? -2.876 66.274 -73.478 1.00 33.60 207 ARG B CA 1
ATOM 8822 C C . ARG B 1 209 ? -1.361 66.177 -73.678 1.00 35.14 207 ARG B C 1
ATOM 8823 O O . ARG B 1 209 ? -0.667 67.192 -73.655 1.00 30.02 207 ARG B O 1
ATOM 8831 N N . TYR B 1 210 ? -0.847 64.962 -73.867 1.00 30.34 208 TYR B N 1
ATOM 8832 C CA . TYR B 1 210 ? 0.591 64.786 -74.085 1.00 27.68 208 TYR B CA 1
ATOM 8833 C C . TYR B 1 210 ? 1.025 65.366 -75.426 1.00 25.32 208 TYR B C 1
ATOM 8834 O O . TYR B 1 210 ? 2.129 65.894 -75.552 1.00 30.69 208 TYR B O 1
ATOM 8843 N N . PHE B 1 211 ? 0.162 65.243 -76.432 1.00 33.94 209 PHE B N 1
ATOM 8844 C CA . PHE B 1 211 ? 0.420 65.870 -77.720 1.00 31.39 209 PHE B CA 1
ATOM 8845 C C . PHE B 1 211 ? 0.614 67.370 -77.540 1.00 28.82 209 PHE B C 1
ATOM 8846 O O . PHE B 1 211 ? 1.608 67.930 -78.000 1.00 30.81 209 PHE B O 1
ATOM 8854 N N . ASP B 1 212 ? -0.334 68.014 -76.862 1.00 31.25 210 ASP B N 1
ATOM 8855 C CA . ASP B 1 212 ? -0.283 69.466 -76.679 1.00 31.07 210 ASP B CA 1
ATOM 8856 C C . ASP B 1 212 ? 0.908 69.874 -75.820 1.00 34.08 210 ASP B C 1
ATOM 8857 O O . ASP B 1 212 ? 1.492 70.937 -76.028 1.00 34.65 210 ASP B O 1
ATOM 8862 N N . ALA B 1 213 ? 1.275 69.028 -74.861 1.00 31.54 211 ALA B N 1
ATOM 8863 C CA . ALA B 1 213 ? 2.468 69.285 -74.055 1.00 31.49 211 ALA B CA 1
ATOM 8864 C C . ALA B 1 213 ? 3.717 69.311 -74.931 1.00 37.39 211 ALA B C 1
ATOM 8865 O O . ALA B 1 213 ? 4.529 70.240 -74.852 1.00 38.23 211 ALA B O 1
ATOM 8867 N N . TYR B 1 214 ? 3.875 68.285 -75.761 1.00 31.06 212 TYR B N 1
ATOM 8868 C CA . TYR B 1 214 ? 5.001 68.239 -76.684 1.00 29.17 212 TYR B CA 1
ATOM 8869 C C . TYR B 1 214 ? 5.008 69.490 -77.562 1.00 30.87 212 TYR B C 1
ATOM 8870 O O . TYR B 1 214 ? 6.034 70.150 -77.694 1.00 31.25 212 TYR B O 1
ATOM 8879 N N . ALA B 1 215 ? 3.854 69.804 -78.154 1.00 33.05 213 ALA B N 1
ATOM 8880 C CA . ALA B 1 215 ? 3.716 70.965 -79.028 1.00 37.87 213 ALA B CA 1
ATOM 8881 C C . ALA B 1 215 ? 4.100 72.261 -78.320 1.00 38.56 213 ALA B C 1
ATOM 8882 O O . ALA B 1 215 ? 4.822 73.081 -78.876 1.00 32.84 213 ALA B O 1
ATOM 8884 N N . SER B 1 216 ? 3.605 72.447 -77.100 1.00 41.67 214 SER B N 1
ATOM 8885 C CA . SER B 1 216 ? 3.949 73.636 -76.329 1.00 42.39 214 SER B CA 1
ATOM 8886 C C . SER B 1 216 ? 5.449 73.672 -76.066 1.00 35.85 214 SER B C 1
ATOM 8887 O O . SER B 1 216 ? 6.102 74.695 -76.292 1.00 38.83 214 SER B O 1
ATOM 8890 N N . ALA B 1 217 ? 5.991 72.551 -75.593 1.00 30.87 215 ALA B N 1
ATOM 8891 C CA . ALA B 1 217 ? 7.425 72.448 -75.320 1.00 26.95 215 ALA B CA 1
ATOM 8892 C C . ALA B 1 217 ? 8.260 72.792 -76.557 1.00 36.43 215 ALA B C 1
ATOM 8893 O O . ALA B 1 217 ? 9.285 73.467 -76.453 1.00 34.86 215 ALA B O 1
ATOM 8895 N N . ILE B 1 218 ? 7.822 72.321 -77.724 1.00 38.36 216 ILE B N 1
ATOM 8896 C CA . ILE B 1 218 ? 8.546 72.592 -78.964 1.00 37.71 216 ILE B CA 1
ATOM 8897 C C . ILE B 1 218 ? 8.565 74.084 -79.273 1.00 35.21 216 ILE B C 1
ATOM 8898 O O . ILE B 1 218 ? 9.579 74.612 -79.733 1.00 40.61 216 ILE B O 1
ATOM 8903 N N . GLU B 1 219 ? 7.454 74.769 -79.007 1.00 33.23 217 GLU B N 1
ATOM 8904 C CA . GLU B 1 219 ? 7.417 76.216 -79.201 1.00 39.93 217 GLU B CA 1
ATOM 8905 C C . GLU B 1 219 ? 8.292 76.949 -78.189 1.00 45.54 217 GLU B C 1
ATOM 8906 O O . GLU B 1 219 ? 9.028 77.871 -78.553 1.00 48.85 217 GLU B O 1
ATOM 8912 N N . THR B 1 220 ? 8.226 76.537 -76.926 1.00 41.80 218 THR B N 1
ATOM 8913 C CA . THR B 1 220 ? 9.089 77.120 -75.900 1.00 43.95 218 THR B CA 1
ATOM 8914 C C . THR B 1 220 ? 10.563 76.956 -76.276 1.00 47.30 218 THR B C 1
ATOM 8915 O O . THR B 1 220 ? 11.328 77.919 -76.264 1.00 50.72 218 THR B O 1
ATOM 8919 N N . ILE B 1 221 ? 10.946 75.730 -76.617 1.00 49.75 219 ILE B N 1
ATOM 8920 C CA . ILE B 1 221 ? 12.318 75.416 -76.998 1.00 50.91 219 ILE B CA 1
ATOM 8921 C C . ILE B 1 221 ? 12.743 76.163 -78.254 1.00 51.08 219 ILE B C 1
ATOM 8922 O O . ILE B 1 221 ? 13.865 76.669 -78.342 1.00 54.12 219 ILE B O 1
ATOM 8927 N N . GLY B 1 222 ? 11.840 76.216 -79.227 1.00 47.73 220 GLY B N 1
ATOM 8928 C CA . GLY B 1 222 ? 12.123 76.820 -80.514 1.00 50.20 220 GLY B CA 1
ATOM 8929 C C . GLY B 1 222 ? 12.376 78.310 -80.432 1.00 56.42 220 GLY B C 1
ATOM 8930 O O . GLY B 1 222 ? 13.202 78.848 -81.171 1.00 49.97 220 GLY B O 1
ATOM 8931 N N . LYS B 1 223 ? 11.664 78.978 -79.529 1.00 62.28 221 LYS B N 1
ATOM 8932 C CA . LYS B 1 223 ? 11.789 80.424 -79.372 1.00 62.63 221 LYS B CA 1
ATOM 8933 C C . LYS B 1 223 ? 13.028 80.809 -78.566 1.00 65.93 221 LYS B C 1
ATOM 8934 O O . LYS B 1 223 ? 13.236 81.979 -78.245 1.00 69.29 221 LYS B O 1
ATOM 8940 N N . ALA B 1 224 ? 13.857 79.824 -78.250 1.00 58.54 222 ALA B N 1
ATOM 8941 C CA . ALA B 1 224 ? 15.090 80.087 -77.524 1.00 58.84 222 ALA B CA 1
ATOM 8942 C C . ALA B 1 224 ? 16.163 79.065 -77.895 1.00 53.78 222 ALA B C 1
ATOM 8943 O O . ALA B 1 224 ? 16.850 78.529 -77.028 1.00 57.75 222 ALA B O 1
ATOM 8945 N N . ALA B 1 225 ? 16.303 78.803 -79.190 1.00 45.31 223 ALA B N 1
ATOM 8946 C CA . ALA B 1 225 ? 17.209 77.763 -79.667 1.00 49.74 223 ALA B CA 1
ATOM 8947 C C . ALA B 1 225 ? 18.549 78.315 -80.147 1.00 62.17 223 ALA B C 1
ATOM 8948 O O . ALA B 1 225 ? 19.471 77.555 -80.454 1.00 67.99 223 ALA B O 1
ATOM 8950 N N . GLY B 1 226 ? 18.661 79.636 -80.208 1.00 63.72 224 GLY B N 1
ATOM 8951 C CA . GLY B 1 226 ? 19.873 80.257 -80.708 1.00 61.83 224 GLY B CA 1
ATOM 8952 C C . GLY B 1 226 ? 19.896 80.243 -82.223 1.00 59.69 224 GLY B C 1
ATOM 8953 O O . GLY B 1 226 ? 18.921 79.848 -82.863 1.00 57.31 224 GLY B O 1
ATOM 8954 N N . ASN B 1 227 ? 21.015 80.663 -82.802 1.00 63.96 225 ASN B N 1
ATOM 8955 C CA . ASN B 1 227 ? 21.113 80.791 -84.252 1.00 71.74 225 ASN B CA 1
ATOM 8956 C C . ASN B 1 227 ? 22.153 79.872 -84.893 1.00 67.36 225 ASN B C 1
ATOM 8957 O O . ASN B 1 227 ? 22.466 80.011 -86.076 1.00 69.09 225 ASN B O 1
ATOM 8962 N N . HIS B 1 228 ? 22.686 78.935 -84.115 1.00 54.38 226 HIS B N 1
ATOM 8963 C CA . HIS B 1 228 ? 23.613 77.949 -84.655 1.00 52.48 226 HIS B CA 1
ATOM 8964 C C . HIS B 1 228 ? 22.853 76.804 -85.312 1.00 51.61 226 HIS B C 1
ATOM 8965 O O . HIS B 1 228 ? 21.653 76.639 -85.095 1.00 49.31 226 HIS B O 1
ATOM 8972 N N . ALA B 1 229 ? 23.552 76.015 -86.120 1.00 50.87 227 ALA B N 1
ATOM 8973 C CA . ALA B 1 229 ? 22.918 74.904 -86.817 1.00 56.85 227 ALA B CA 1
ATOM 8974 C C . ALA B 1 229 ? 23.029 73.620 -86.003 1.00 54.27 227 ALA B C 1
ATOM 8975 O O . ALA B 1 229 ? 23.812 73.546 -85.057 1.00 52.32 227 ALA B O 1
ATOM 8977 N N . LEU B 1 230 ? 22.234 72.618 -86.366 1.00 51.05 228 LEU B N 1
ATOM 8978 C CA . LEU B 1 230 ? 22.393 71.282 -85.808 1.00 46.64 228 LEU B CA 1
ATOM 8979 C C . LEU B 1 230 ? 23.859 70.898 -85.925 1.00 49.71 228 LEU B C 1
ATOM 8980 O O . LEU B 1 230 ? 24.526 71.287 -86.882 1.00 52.04 228 LEU B O 1
ATOM 8985 N N . PRO B 1 231 ? 24.367 70.128 -84.953 1.00 46.19 229 PRO B N 1
ATOM 8986 C CA . PRO B 1 231 ? 23.596 69.599 -83.830 1.00 45.88 229 PRO B CA 1
ATOM 8987 C C . PRO B 1 231 ? 23.573 70.539 -82.627 1.00 49.28 229 PRO B C 1
ATOM 8988 O O . PRO B 1 231 ? 23.072 70.155 -81.571 1.00 49.86 229 PRO B O 1
ATOM 8992 N N . ASP B 1 232 ? 24.103 71.748 -82.781 1.00 43.16 230 ASP B N 1
ATOM 8993 C CA . ASP B 1 232 ? 24.137 72.699 -81.673 1.00 43.54 230 ASP B CA 1
ATOM 8994 C C . ASP B 1 232 ? 22.819 73.462 -81.524 1.00 39.74 230 ASP B C 1
ATOM 8995 O O . ASP B 1 232 ? 22.802 74.693 -81.482 1.00 46.98 230 ASP B O 1
ATOM 9000 N N . ARG B 1 233 ? 21.719 72.719 -81.460 1.00 37.17 231 ARG B N 1
ATOM 9001 C CA . ARG B 1 233 ? 20.404 73.277 -81.161 1.00 35.19 231 ARG B CA 1
ATOM 9002 C C . ARG B 1 233 ? 19.725 72.341 -80.162 1.00 32.79 231 ARG B C 1
ATOM 9003 O O . ARG B 1 233 ? 20.126 71.186 -80.035 1.00 36.59 231 ARG B O 1
ATOM 9011 N N . PRO B 1 234 ? 18.713 72.836 -79.432 1.00 34.39 232 PRO B N 1
ATOM 9012 C CA . PRO B 1 234 ? 18.088 72.040 -78.368 1.00 37.25 232 PRO B CA 1
ATOM 9013 C C . PRO B 1 234 ? 17.264 70.886 -78.917 1.00 39.29 232 PRO B C 1
ATOM 9014 O O . PRO B 1 234 ? 16.828 70.929 -80.072 1.00 39.30 232 PRO B O 1
ATOM 9018 N N . GLY B 1 235 ? 17.037 69.874 -78.084 1.00 39.65 233 GLY B N 1
ATOM 9019 C CA . GLY B 1 235 ? 16.253 68.721 -78.482 1.00 39.74 233 GLY B CA 1
ATOM 9020 C C . GLY B 1 235 ? 15.062 68.448 -77.580 1.00 39.99 233 GLY B C 1
ATOM 9021 O O . GLY B 1 235 ? 14.959 68.977 -76.471 1.00 37.28 233 GLY B O 1
ATOM 9022 N N . ILE B 1 236 ? 14.154 67.614 -78.071 1.00 35.51 234 ILE B N 1
ATOM 9023 C CA . ILE B 1 236 ? 13.012 67.171 -77.287 1.00 37.08 234 ILE B CA 1
ATOM 9024 C C . ILE B 1 236 ? 12.850 65.665 -77.441 1.00 37.22 234 ILE B C 1
ATOM 9025 O O . ILE B 1 236 ? 12.994 65.134 -78.544 1.00 37.36 234 ILE B O 1
ATOM 9030 N N . SER B 1 237 ? 12.579 64.985 -76.325 1.00 29.38 235 SER B N 1
ATOM 9031 C CA . SER B 1 237 ? 12.325 63.547 -76.312 1.00 35.45 235 SER B CA 1
ATOM 9032 C C . SER B 1 237 ? 10.832 63.272 -76.243 1.00 33.28 235 SER B C 1
ATOM 9033 O O . SER B 1 237 ? 10.109 63.926 -75.493 1.00 33.73 235 SER B O 1
ATOM 9036 N N . VAL B 1 238 ? 10.390 62.280 -77.011 1.00 28.00 236 VAL B N 1
ATOM 9037 C CA . VAL B 1 238 ? 8.978 61.945 -77.143 1.00 26.20 236 VAL B CA 1
ATOM 9038 C C . VAL B 1 238 ? 8.765 60.443 -76.928 1.00 28.04 236 VAL B C 1
ATOM 9039 O O . VAL B 1 238 ? 9.619 59.640 -77.286 1.00 32.83 236 VAL B O 1
ATOM 9043 N N . LYS B 1 239 ? 7.639 60.070 -76.324 1.00 29.20 237 LYS B N 1
ATOM 9044 C CA . LYS B 1 239 ? 7.297 58.656 -76.149 1.00 26.47 237 LYS B CA 1
ATOM 9045 C C . LYS B 1 239 ? 6.021 58.297 -76.903 1.00 27.50 237 LYS B C 1
ATOM 9046 O O . LYS B 1 239 ? 4.959 58.877 -76.664 1.00 28.44 237 LYS B O 1
ATOM 9052 N N . LEU B 1 240 ? 6.127 57.334 -77.810 1.00 23.13 238 LEU B N 1
ATOM 9053 C CA . LEU B 1 240 ? 4.966 56.875 -78.568 1.00 28.62 238 LEU B CA 1
ATOM 9054 C C . LEU B 1 240 ? 3.801 56.436 -77.668 1.00 30.02 238 LEU B C 1
ATOM 9055 O O . LEU B 1 240 ? 2.637 56.687 -77.991 1.00 29.89 238 LEU B O 1
ATOM 9060 N N . SER B 1 241 ? 4.107 55.798 -76.537 1.00 26.07 239 SER B N 1
ATOM 9061 C CA . SER B 1 241 ? 3.049 55.333 -75.632 1.00 23.73 239 SER B CA 1
ATOM 9062 C C . SER B 1 241 ? 2.274 56.500 -75.025 1.00 25.08 239 SER B C 1
ATOM 9063 O O . SER B 1 241 ? 1.154 56.328 -74.551 1.00 25.68 239 SER B O 1
ATOM 9066 N N . ALA B 1 242 ? 2.877 57.686 -75.028 1.00 26.31 240 ALA B N 1
ATOM 9067 C CA . ALA B 1 242 ? 2.201 58.878 -74.527 1.00 25.89 240 ALA B CA 1
ATOM 9068 C C . ALA B 1 242 ? 1.177 59.411 -75.534 1.00 28.82 240 ALA B C 1
ATOM 9069 O O . ALA B 1 242 ? 0.247 60.133 -75.166 1.00 25.91 240 ALA B O 1
ATOM 9071 N N . LEU B 1 243 ? 1.342 59.043 -76.800 1.00 30.77 241 LEU B N 1
ATOM 9072 C CA . LEU B 1 243 ? 0.525 59.615 -77.873 1.00 25.28 241 LEU B CA 1
ATOM 9073 C C . LEU B 1 243 ? -0.585 58.698 -78.351 1.00 28.16 241 LEU B C 1
ATOM 9074 O O . LEU B 1 243 ? -1.347 59.060 -79.249 1.00 35.48 241 LEU B O 1
ATOM 9079 N N . HIS B 1 244 ? -0.670 57.509 -77.767 1.00 20.64 242 HIS B N 1
ATOM 9080 C CA . HIS B 1 244 ? -1.728 56.572 -78.124 1.00 29.46 242 HIS B CA 1
ATOM 9081 C C . HIS B 1 244 ? -2.091 55.701 -76.920 1.00 29.25 242 HIS B C 1
ATOM 9082 O O . HIS B 1 244 ? -1.204 55.142 -76.279 1.00 33.50 242 HIS B O 1
ATOM 9089 N N . PRO B 1 245 ? -3.397 55.597 -76.609 1.00 30.43 243 PRO B N 1
ATOM 9090 C CA . PRO B 1 245 ? -3.884 54.891 -75.410 1.00 34.29 243 PRO B CA 1
ATOM 9091 C C . PRO B 1 245 ? -3.851 53.354 -75.493 1.00 34.72 243 PRO B C 1
ATOM 9092 O O . PRO B 1 245 ? -4.037 52.681 -74.475 1.00 28.39 243 PRO B O 1
ATOM 9096 N N . ARG B 1 246 ? -3.649 52.810 -76.687 1.00 31.52 244 ARG B N 1
ATOM 9097 C CA . ARG B 1 246 ? -3.413 51.381 -76.834 1.00 28.48 244 ARG B CA 1
ATOM 9098 C C . ARG B 1 246 ? -2.223 51.176 -77.753 1.00 27.47 244 ARG B C 1
ATOM 9099 O O . ARG B 1 246 ? -2.377 50.676 -78.865 1.00 30.53 244 ARG B O 1
ATOM 9107 N N . PHE B 1 247 ? -1.036 51.562 -77.295 1.00 30.37 245 PHE B N 1
ATOM 9108 C CA . PHE B 1 247 ? 0.168 51.339 -78.082 1.00 29.57 245 PHE B CA 1
ATOM 9109 C C . PHE B 1 247 ? 0.657 49.909 -77.870 1.00 33.31 245 PHE B C 1
ATOM 9110 O O . PHE B 1 247 ? 1.467 49.635 -76.980 1.00 27.97 245 PHE B O 1
ATOM 9118 N N . GLU B 1 248 ? 0.166 49.006 -78.708 1.00 36.55 246 GLU B N 1
ATOM 9119 C CA . GLU B 1 248 ? 0.395 47.579 -78.535 1.00 33.98 246 GLU B CA 1
ATOM 9120 C C . GLU B 1 248 ? 0.309 46.879 -79.889 1.00 34.51 246 GLU B C 1
ATOM 9121 O O . GLU B 1 248 ? -0.425 47.317 -80.779 1.00 35.15 246 GLU B O 1
ATOM 9127 N N . ALA B 1 249 ? 1.050 45.785 -80.040 1.00 36.74 247 ALA B N 1
ATOM 9128 C CA . ALA B 1 249 ? 1.071 45.048 -81.301 1.00 38.93 247 ALA B CA 1
ATOM 9129 C C . ALA B 1 249 ? -0.323 44.642 -81.804 1.00 37.40 247 ALA B C 1
ATOM 9130 O O . ALA B 1 249 ? -0.609 44.745 -82.999 1.00 36.80 247 ALA B O 1
ATOM 9132 N N . ILE B 1 250 ? -1.191 44.181 -80.908 1.00 32.46 248 ILE B N 1
ATOM 9133 C CA . ILE B 1 250 ? -2.513 43.732 -81.343 1.00 32.52 248 ILE B CA 1
ATOM 9134 C C . ILE B 1 250 ? -3.380 44.872 -81.871 1.00 35.62 248 ILE B C 1
ATOM 9135 O O . ILE B 1 250 ? -4.340 44.630 -82.601 1.00 36.13 248 ILE B O 1
ATOM 9140 N N . SER B 1 251 ? -3.049 46.109 -81.502 1.00 30.94 249 SER B N 1
ATOM 9141 C CA . SER B 1 251 ? -3.787 47.267 -82.001 1.00 34.17 249 SER B CA 1
ATOM 9142 C C . SER B 1 251 ? -2.994 48.003 -83.075 1.00 32.51 249 SER B C 1
ATOM 9143 O O . SER B 1 251 ? -3.207 49.187 -83.309 1.00 37.30 249 SER B O 1
ATOM 9146 N N . ARG B 1 252 ? -2.083 47.289 -83.726 1.00 31.71 250 ARG B N 1
ATOM 9147 C CA . ARG B 1 252 ? -1.241 47.875 -84.762 1.00 33.99 250 ARG B CA 1
ATOM 9148 C C . ARG B 1 252 ? -2.059 48.593 -85.829 1.00 39.69 250 ARG B C 1
ATOM 9149 O O . ARG B 1 252 ? -1.656 49.648 -86.315 1.00 40.96 250 ARG B O 1
ATOM 9157 N N . ALA B 1 253 ? -3.208 48.024 -86.193 1.00 34.64 251 ALA B N 1
ATOM 9158 C CA . ALA B 1 253 ? -4.036 48.608 -87.248 1.00 36.30 251 ALA B CA 1
ATOM 9159 C C . ALA B 1 253 ? -4.422 50.051 -86.934 1.00 36.57 251 ALA B C 1
ATOM 9160 O O . ALA B 1 253 ? -4.107 50.964 -87.699 1.00 42.82 251 ALA B O 1
ATOM 9162 N N . ARG B 1 254 ? -5.100 50.261 -85.809 1.00 31.30 252 ARG B N 1
ATOM 9163 C CA . ARG B 1 254 ? -5.494 51.613 -85.414 1.00 33.99 252 ARG B CA 1
ATOM 9164 C C . ARG B 1 254 ? -4.290 52.499 -85.049 1.00 38.59 252 ARG B C 1
ATOM 9165 O O . ARG B 1 254 ? -4.342 53.717 -85.211 1.00 42.38 252 ARG B O 1
ATOM 9173 N N . VAL B 1 255 ? -3.209 51.892 -84.560 1.00 37.24 253 VAL B N 1
ATOM 9174 C CA . VAL B 1 255 ? -2.011 52.656 -84.225 1.00 36.23 253 VAL B CA 1
ATOM 9175 C C . VAL B 1 255 ? -1.420 53.333 -85.464 1.00 39.33 253 VAL B C 1
ATOM 9176 O O . VAL B 1 255 ? -1.118 54.527 -85.444 1.00 34.86 253 VAL B O 1
ATOM 9180 N N . MET B 1 256 ? -1.261 52.569 -86.540 1.00 41.57 254 MET B N 1
ATOM 9181 C CA . MET B 1 256 ? -0.716 53.101 -87.788 1.00 44.08 254 MET B CA 1
ATOM 9182 C C . MET B 1 256 ? -1.614 54.195 -88.374 1.00 45.41 254 MET B C 1
ATOM 9183 O O . MET B 1 256 ? -1.129 55.163 -88.963 1.00 48.08 254 MET B O 1
ATOM 9188 N N . VAL B 1 257 ? -2.924 54.045 -88.203 1.00 41.89 255 VAL B N 1
ATOM 9189 C CA . VAL B 1 257 ? -3.870 55.030 -88.718 1.00 48.78 255 VAL B CA 1
ATOM 9190 C C . VAL B 1 257 ? -3.891 56.301 -87.874 1.00 49.08 255 VAL B C 1
ATOM 9191 O O . VAL B 1 257 ? -3.930 57.408 -88.406 1.00 49.03 255 VAL B O 1
ATOM 9195 N N . GLU B 1 258 ? -3.865 56.136 -86.555 1.00 44.80 256 GLU B N 1
ATOM 9196 C CA . GLU B 1 258 ? -4.069 57.258 -85.643 1.00 38.55 256 GLU B CA 1
ATOM 9197 C C . GLU B 1 258 ? -2.777 57.954 -85.217 1.00 37.55 256 GLU B C 1
ATOM 9198 O O . GLU B 1 258 ? -2.712 59.179 -85.172 1.00 36.69 256 GLU B O 1
ATOM 9204 N N . LEU B 1 259 ? -1.753 57.171 -84.898 1.00 38.06 257 LEU B N 1
ATOM 9205 C CA . LEU B 1 259 ? -0.546 57.721 -84.294 1.00 38.03 257 LEU B CA 1
ATOM 9206 C C . LEU B 1 259 ? 0.384 58.393 -85.305 1.00 44.26 257 LEU B C 1
ATOM 9207 O O . LEU B 1 259 ? 0.940 59.457 -85.032 1.00 41.48 257 LEU B O 1
ATOM 9212 N N . VAL B 1 260 ? 0.542 57.774 -86.471 1.00 44.97 258 VAL B N 1
ATOM 9213 C CA . VAL B 1 260 ? 1.480 58.264 -87.480 1.00 42.35 258 VAL B CA 1
ATOM 9214 C C . VAL B 1 260 ? 1.293 59.744 -87.839 1.00 41.63 258 VAL B C 1
ATOM 9215 O O . VAL B 1 260 ? 2.244 60.520 -87.769 1.00 42.40 258 VAL B O 1
ATOM 9219 N N . PRO B 1 261 ? 0.067 60.147 -88.213 1.00 37.22 259 PRO B N 1
ATOM 9220 C CA . PRO B 1 261 ? -0.105 61.560 -88.567 1.00 41.74 259 PRO B CA 1
ATOM 9221 C C . PRO B 1 261 ? 0.184 62.469 -87.375 1.00 40.54 259 PRO B C 1
ATOM 9222 O O . PRO B 1 261 ? 0.619 63.603 -87.569 1.00 37.33 259 PRO B O 1
ATOM 9226 N N . GLN B 1 262 ? -0.050 61.970 -86.163 1.00 41.57 260 GLN B N 1
ATOM 9227 C CA . GLN B 1 262 ? 0.188 62.742 -84.945 1.00 41.49 260 GLN B CA 1
ATOM 9228 C C . GLN B 1 262 ? 1.677 63.002 -84.730 1.00 37.64 260 GLN B C 1
ATOM 9229 O O . GLN B 1 262 ? 2.096 64.134 -84.476 1.00 41.16 260 GLN B O 1
ATOM 9235 N N . LEU B 1 263 ? 2.469 61.938 -84.818 1.00 33.20 261 LEU B N 1
ATOM 9236 C CA . LEU B 1 263 ? 3.913 62.047 -84.683 1.00 32.59 261 LEU B CA 1
ATOM 9237 C C . LEU B 1 263 ? 4.468 62.912 -85.811 1.00 34.72 261 LEU B C 1
ATOM 9238 O O . LEU B 1 263 ? 5.424 63.664 -85.615 1.00 41.21 261 LEU B O 1
ATOM 9243 N N . LEU B 1 264 ? 3.861 62.803 -86.992 1.00 35.34 262 LEU B N 1
ATOM 9244 C CA . LEU B 1 264 ? 4.270 63.610 -88.140 1.00 35.50 262 LEU B CA 1
ATOM 9245 C C . LEU B 1 264 ? 4.079 65.093 -87.856 1.00 39.87 262 LEU B C 1
ATOM 9246 O O . LEU B 1 264 ? 4.954 65.906 -88.144 1.00 48.83 262 LEU B O 1
ATOM 9251 N N . ASP B 1 265 ? 2.926 65.432 -87.290 1.00 43.51 263 ASP B N 1
ATOM 9252 C CA . ASP B 1 265 ? 2.589 66.809 -86.955 1.00 47.40 263 ASP B CA 1
ATOM 9253 C C . ASP B 1 265 ? 3.633 67.398 -86.009 1.00 46.94 263 ASP B C 1
ATOM 9254 O O . ASP B 1 265 ? 4.167 68.484 -86.248 1.00 48.02 263 ASP B O 1
ATOM 9259 N N . LEU B 1 266 ? 3.925 66.670 -84.938 1.00 40.29 264 LEU B N 1
ATOM 9260 C CA . LEU B 1 266 ? 4.929 67.101 -83.966 1.00 39.81 264 LEU B CA 1
ATOM 9261 C C . LEU B 1 266 ? 6.320 67.223 -84.588 1.00 34.87 264 LEU B C 1
ATOM 9262 O O . LEU B 1 266 ? 7.067 68.140 -84.263 1.00 37.27 264 LEU B O 1
ATOM 9267 N N . ALA B 1 267 ? 6.659 66.292 -85.476 1.00 35.62 265 ALA B N 1
ATOM 9268 C CA . ALA B 1 267 ? 7.958 66.291 -86.144 1.00 33.23 265 ALA B CA 1
ATOM 9269 C C . ALA B 1 267 ? 8.101 67.488 -87.080 1.00 38.47 265 ALA B C 1
ATOM 9270 O O . ALA B 1 267 ? 9.193 68.035 -87.234 1.00 33.28 265 ALA B O 1
ATOM 9272 N N . GLN B 1 268 ? 6.993 67.882 -87.706 1.00 39.56 266 GLN B N 1
ATOM 9273 C CA . GLN B 1 268 ? 6.972 69.058 -88.571 1.00 43.36 266 GLN B CA 1
ATOM 9274 C C . GLN B 1 268 ? 7.179 70.319 -87.747 1.00 46.00 266 GLN B C 1
ATOM 9275 O O . GLN B 1 268 ? 7.869 71.246 -88.172 1.00 47.91 266 GLN B O 1
ATOM 9281 N N . ARG B 1 269 ? 6.563 70.351 -86.569 1.00 46.23 267 ARG B N 1
ATOM 9282 C CA . ARG B 1 269 ? 6.661 71.507 -85.691 1.00 49.51 267 ARG B CA 1
ATOM 9283 C C . ARG B 1 269 ? 8.083 71.668 -85.178 1.00 49.07 267 ARG B C 1
ATOM 9284 O O . ARG B 1 269 ? 8.563 72.789 -85.002 1.00 44.76 267 ARG B O 1
ATOM 9292 N N . ALA B 1 270 ? 8.747 70.539 -84.940 1.00 44.43 268 ALA B N 1
ATOM 9293 C CA . ALA B 1 270 ? 10.141 70.532 -84.510 1.00 46.26 268 ALA B CA 1
ATOM 9294 C C . ALA B 1 270 ? 11.046 70.955 -85.662 1.00 45.49 268 ALA B C 1
ATOM 9295 O O . ALA B 1 270 ? 11.974 71.745 -85.480 1.00 38.37 268 ALA B O 1
ATOM 9297 N N . LYS B 1 271 ? 10.765 70.422 -86.849 1.00 47.39 269 LYS B N 1
ATOM 9298 C CA . LYS B 1 271 ? 11.510 70.775 -88.051 1.00 48.55 269 LYS B CA 1
ATOM 9299 C C . LYS B 1 271 ? 11.442 72.279 -88.317 1.00 48.49 269 LYS B C 1
ATOM 9300 O O . LYS B 1 271 ? 12.429 72.885 -88.725 1.00 50.99 269 LYS B O 1
ATOM 9306 N N . ALA B 1 272 ? 10.278 72.875 -88.071 1.00 49.62 270 ALA B N 1
ATOM 9307 C CA . ALA B 1 272 ? 10.084 74.311 -88.276 1.00 48.47 270 ALA B CA 1
ATOM 9308 C C . ALA B 1 272 ? 11.044 75.154 -87.435 1.00 49.30 270 ALA B C 1
ATOM 9309 O O . ALA B 1 272 ? 11.353 76.293 -87.784 1.00 46.86 270 ALA B O 1
ATOM 9311 N N . HIS B 1 273 ? 11.509 74.597 -86.323 1.00 47.31 271 HIS B N 1
ATOM 9312 C CA . HIS B 1 273 ? 12.492 75.288 -85.496 1.00 44.42 271 HIS B CA 1
ATOM 9313 C C . HIS B 1 273 ? 13.867 74.659 -85.665 1.00 40.27 271 HIS B C 1
ATOM 9314 O O . HIS B 1 273 ? 14.804 75.001 -84.943 1.00 47.93 271 HIS B O 1
ATOM 9321 N N . ASP B 1 274 ? 13.980 73.739 -86.621 1.00 33.15 272 ASP B N 1
ATOM 9322 C CA . ASP B 1 274 ? 15.231 73.030 -86.858 1.00 34.76 272 ASP B CA 1
ATOM 9323 C C . ASP B 1 274 ? 15.738 72.422 -85.557 1.00 40.86 272 ASP B C 1
ATOM 9324 O O . ASP B 1 274 ? 16.907 72.565 -85.218 1.00 50.29 272 ASP B O 1
ATOM 9329 N N . LEU B 1 275 ? 14.856 71.751 -84.823 1.00 41.43 273 LEU B N 1
ATOM 9330 C CA . LEU B 1 275 ? 15.239 71.138 -83.557 1.00 37.41 273 LEU B CA 1
ATOM 9331 C C . LEU B 1 275 ? 15.649 69.678 -83.722 1.00 35.37 273 LEU B C 1
ATOM 9332 O O . LEU B 1 275 ? 15.420 69.069 -84.768 1.00 34.62 273 LEU B O 1
ATOM 9337 N N . ASN B 1 276 ? 16.269 69.132 -82.680 1.00 34.23 274 ASN B N 1
ATOM 9338 C CA . ASN B 1 276 ? 16.482 67.695 -82.558 1.00 31.61 274 ASN B CA 1
ATOM 9339 C C . ASN B 1 276 ? 15.206 67.061 -81.992 1.00 35.51 274 ASN B C 1
ATOM 9340 O O . ASN B 1 276 ? 14.679 67.513 -80.974 1.00 34.87 274 ASN B O 1
ATOM 9345 N N . PHE B 1 277 ? 14.710 66.029 -82.669 1.00 35.02 275 PHE B N 1
ATOM 9346 C CA . PHE B 1 277 ? 13.449 65.376 -82.316 1.00 36.42 275 PHE B CA 1
ATOM 9347 C C . PHE B 1 277 ? 13.682 63.866 -82.189 1.00 37.82 275 PHE B C 1
ATOM 9348 O O . PHE B 1 277 ? 13.907 63.178 -83.186 1.00 40.49 275 PHE B O 1
ATOM 9356 N N . THR B 1 278 ? 13.639 63.358 -80.960 1.00 30.33 276 THR B N 1
ATOM 9357 C CA . THR B 1 278 ? 14.005 61.968 -80.693 1.00 28.44 276 THR B CA 1
ATOM 9358 C C . THR B 1 278 ? 12.829 61.165 -80.148 1.00 27.72 276 THR B C 1
ATOM 9359 O O . THR B 1 278 ? 12.174 61.581 -79.193 1.00 29.34 276 THR B O 1
ATOM 9363 N N . VAL B 1 279 ? 12.560 60.022 -80.770 1.00 28.94 277 VAL B N 1
ATOM 9364 C CA . VAL B 1 279 ? 11.580 59.076 -80.249 1.00 29.18 277 VAL B CA 1
ATOM 9365 C C . VAL B 1 279 ? 12.266 58.125 -79.274 1.00 28.90 277 VAL B C 1
ATOM 9366 O O . VAL B 1 279 ? 13.148 57.352 -79.669 1.00 30.43 277 VAL B O 1
ATOM 9370 N N . ASP B 1 280 ? 11.877 58.186 -78.001 1.00 31.96 278 ASP B N 1
ATOM 9371 C CA . ASP B 1 280 ? 12.486 57.321 -76.986 1.00 30.97 278 ASP B CA 1
ATOM 9372 C C . ASP B 1 280 ? 12.232 55.856 -77.303 1.00 29.16 278 ASP B C 1
ATOM 9373 O O . ASP B 1 280 ? 11.324 55.525 -78.065 1.00 28.66 278 ASP B O 1
ATOM 9378 N N . ALA B 1 281 ? 13.045 54.983 -76.719 1.00 25.19 279 ALA B N 1
ATOM 9379 C CA . ALA B 1 281 ? 12.833 53.551 -76.834 1.00 21.83 279 ALA B CA 1
ATOM 9380 C C . ALA B 1 281 ? 12.197 53.048 -75.542 1.00 24.88 279 ALA B C 1
ATOM 9381 O O . ALA B 1 281 ? 12.616 53.417 -74.446 1.00 22.95 279 ALA B O 1
ATOM 9383 N N . GLU B 1 282 ? 11.176 52.213 -75.671 1.00 27.95 280 GLU B N 1
ATOM 9384 C CA . GLU B 1 282 ? 10.451 51.742 -74.501 1.00 23.99 280 GLU B CA 1
ATOM 9385 C C . GLU B 1 282 ? 10.608 50.234 -74.374 1.00 20.63 280 GLU B C 1
ATOM 9386 O O . GLU B 1 282 ? 11.685 49.708 -74.654 1.00 26.20 280 GLU B O 1
ATOM 9392 N N . GLU B 1 283 ? 9.554 49.537 -73.962 1.00 24.78 281 GLU B N 1
ATOM 9393 C CA . GLU B 1 283 ? 9.663 48.098 -73.709 1.00 24.81 281 GLU B CA 1
ATOM 9394 C C . GLU B 1 283 ? 9.980 47.314 -74.980 1.00 29.19 281 GLU B C 1
ATOM 9395 O O . GLU B 1 283 ? 9.677 47.753 -76.091 1.00 27.74 281 GLU B O 1
ATOM 9401 N N . ALA B 1 284 ? 10.579 46.142 -74.801 1.00 24.82 282 ALA B N 1
ATOM 9402 C CA . ALA B 1 284 ? 11.001 45.304 -75.920 1.00 22.77 282 ALA B CA 1
ATOM 9403 C C . ALA B 1 284 ? 9.842 44.869 -76.807 1.00 30.24 282 ALA B C 1
ATOM 9404 O O . ALA B 1 284 ? 10.010 44.734 -78.019 1.00 31.80 282 ALA B O 1
ATOM 9406 N N . ASP B 1 285 ? 8.672 44.645 -76.206 1.00 26.25 283 ASP B N 1
ATOM 9407 C CA . ASP B 1 285 ? 7.505 44.196 -76.961 1.00 31.54 283 ASP B CA 1
ATOM 9408 C C . ASP B 1 285 ? 6.899 45.302 -77.833 1.00 32.89 283 ASP B C 1
ATOM 9409 O O . ASP B 1 285 ? 5.975 45.056 -78.604 1.00 28.78 283 ASP B O 1
ATOM 9414 N N . ARG B 1 286 ? 7.442 46.510 -77.718 1.00 32.49 284 ARG B N 1
ATOM 9415 C CA . ARG B 1 286 ? 6.980 47.639 -78.515 1.00 33.40 284 ARG B CA 1
ATOM 9416 C C . ARG B 1 286 ? 8.009 48.065 -79.560 1.00 33.61 284 ARG B C 1
ATOM 9417 O O . ARG B 1 286 ? 7.775 49.011 -80.318 1.00 31.11 284 ARG B O 1
ATOM 9425 N N . LEU B 1 287 ? 9.146 47.373 -79.603 1.00 27.39 285 LEU B N 1
ATOM 9426 C CA . LEU B 1 287 ? 10.207 47.727 -80.547 1.00 28.39 285 LEU B CA 1
ATOM 9427 C C . LEU B 1 287 ? 9.744 47.700 -82.007 1.00 27.64 285 LEU B C 1
ATOM 9428 O O . LEU B 1 287 ? 9.935 48.668 -82.743 1.00 32.48 285 LEU B O 1
ATOM 9433 N N . GLU B 1 288 ? 9.149 46.589 -82.424 1.00 29.70 286 GLU B N 1
ATOM 9434 C CA . GLU B 1 288 ? 8.685 46.451 -83.803 1.00 32.51 286 GLU B CA 1
ATOM 9435 C C . GLU B 1 288 ? 7.624 47.488 -84.151 1.00 33.94 286 GLU B C 1
ATOM 9436 O O . GLU B 1 288 ? 7.695 48.128 -85.197 1.00 38.70 286 GLU B O 1
ATOM 9442 N N . LEU B 1 289 ? 6.635 47.646 -83.276 1.00 30.70 287 LEU B N 1
ATOM 9443 C CA . LEU B 1 289 ? 5.566 48.610 -83.511 1.00 33.70 287 LEU B CA 1
ATOM 9444 C C . LEU B 1 289 ? 6.129 50.022 -83.621 1.00 33.29 287 LEU B C 1
ATOM 9445 O O . LEU B 1 289 ? 5.717 50.801 -84.478 1.00 31.15 287 LEU B O 1
ATOM 9450 N N . SER B 1 290 ? 7.078 50.347 -82.749 1.00 26.53 288 SER B N 1
ATOM 9451 C CA . SER B 1 290 ? 7.661 51.682 -82.741 1.00 31.49 288 SER B CA 1
ATOM 9452 C C . SER B 1 290 ? 8.382 51.955 -84.058 1.00 29.21 288 SER B C 1
ATOM 9453 O O . SER B 1 290 ? 8.295 53.053 -84.602 1.00 33.93 288 SER B O 1
ATOM 9456 N N . LEU B 1 291 ? 9.090 50.950 -84.566 1.00 32.91 289 LEU B N 1
ATOM 9457 C CA . LEU B 1 291 ? 9.799 51.087 -85.830 1.00 33.57 289 LEU B CA 1
ATOM 9458 C C . LEU B 1 291 ? 8.824 51.221 -87.004 1.00 36.06 289 LEU B C 1
ATOM 9459 O O . LEU B 1 291 ? 9.059 52.006 -87.923 1.00 40.58 289 LEU B O 1
ATOM 9464 N N . ASP B 1 292 ? 7.725 50.473 -86.972 1.00 36.17 290 ASP B N 1
ATOM 9465 C CA . ASP B 1 292 ? 6.697 50.615 -88.007 1.00 37.23 290 ASP B CA 1
ATOM 9466 C C . ASP B 1 292 ? 6.202 52.059 -88.052 1.00 40.54 290 ASP B C 1
ATOM 9467 O O . ASP B 1 292 ? 6.125 52.676 -89.116 1.00 37.44 290 ASP B O 1
ATOM 9472 N N . VAL B 1 293 ? 5.873 52.588 -86.878 1.00 42.27 291 VAL B N 1
ATOM 9473 C CA . VAL B 1 293 ? 5.366 53.948 -86.747 1.00 38.92 291 VAL B CA 1
ATOM 9474 C C . VAL B 1 293 ? 6.401 54.992 -87.163 1.00 38.37 291 VAL B C 1
ATOM 9475 O O . VAL B 1 293 ? 6.061 55.991 -87.796 1.00 36.91 291 VAL B O 1
ATOM 9479 N N . ILE B 1 294 ? 7.662 54.756 -86.807 1.00 33.66 292 ILE B N 1
ATOM 9480 C CA . ILE B 1 294 ? 8.729 55.710 -87.097 1.00 37.57 292 ILE B CA 1
ATOM 9481 C C . ILE B 1 294 ? 9.057 55.753 -88.587 1.00 39.54 292 ILE B C 1
ATOM 9482 O O . ILE B 1 294 ? 9.250 56.828 -89.156 1.00 40.68 292 ILE B O 1
ATOM 9487 N N . ALA B 1 295 ? 9.126 54.581 -89.209 1.00 36.48 293 ALA B N 1
ATOM 9488 C CA . ALA B 1 295 ? 9.384 54.486 -90.640 1.00 41.45 293 ALA B CA 1
ATOM 9489 C C . ALA B 1 295 ? 8.299 55.208 -91.433 1.00 45.21 293 ALA B C 1
ATOM 9490 O O . ALA B 1 295 ? 8.593 55.989 -92.340 1.00 41.56 293 ALA B O 1
ATOM 9492 N N . ALA B 1 296 ? 7.043 54.943 -91.086 1.00 39.43 294 ALA B N 1
ATOM 9493 C CA . ALA B 1 296 ? 5.917 55.607 -91.736 1.00 44.36 294 ALA B CA 1
ATOM 9494 C C . ALA B 1 296 ? 6.003 57.132 -91.609 1.00 48.94 294 ALA B C 1
ATOM 9495 O O . ALA B 1 296 ? 5.760 57.859 -92.571 1.00 47.96 294 ALA B O 1
ATOM 9497 N N . THR B 1 297 ? 6.354 57.612 -90.421 1.00 43.46 295 THR B N 1
ATOM 9498 C CA . THR B 1 297 ? 6.432 59.046 -90.177 1.00 41.14 295 THR B CA 1
ATOM 9499 C C . THR B 1 297 ? 7.566 59.688 -90.981 1.00 46.35 295 THR B C 1
ATOM 9500 O O . THR B 1 297 ? 7.370 60.703 -91.657 1.00 41.49 295 THR B O 1
ATOM 9504 N N . LEU B 1 298 ? 8.748 59.086 -90.906 1.00 43.96 296 LEU B N 1
ATOM 9505 C CA . LEU B 1 298 ? 9.920 59.592 -91.612 1.00 46.87 296 LEU B CA 1
ATOM 9506 C C . LEU B 1 298 ? 9.720 59.578 -93.125 1.00 49.96 296 LEU B C 1
ATOM 9507 O O . LEU B 1 298 ? 10.308 60.383 -93.843 1.00 46.16 296 LEU B O 1
ATOM 9512 N N . ALA B 1 299 ? 8.891 58.657 -93.605 1.00 51.05 297 ALA B N 1
ATOM 9513 C CA . ALA B 1 299 ? 8.648 58.530 -95.036 1.00 47.78 297 ALA B CA 1
ATOM 9514 C C . ALA B 1 299 ? 8.027 59.789 -95.625 1.00 48.44 297 ALA B C 1
ATOM 9515 O O . ALA B 1 299 ? 8.209 60.084 -96.806 1.00 47.96 297 ALA B O 1
ATOM 9517 N N . ASP B 1 300 ? 7.295 60.535 -94.804 1.00 48.60 298 ASP B N 1
ATOM 9518 C CA . ASP B 1 300 ? 6.591 61.709 -95.302 1.00 46.24 298 ASP B CA 1
ATOM 9519 C C . ASP B 1 300 ? 7.555 62.727 -95.896 1.00 49.90 298 ASP B C 1
ATOM 9520 O O . ASP B 1 300 ? 8.539 63.111 -95.258 1.00 48.87 298 ASP B O 1
ATOM 9525 N N . PRO B 1 301 ? 7.271 63.164 -97.131 1.00 48.48 299 PRO B N 1
ATOM 9526 C CA . PRO B 1 301 ? 8.105 64.114 -97.873 1.00 45.86 299 PRO B CA 1
ATOM 9527 C C . PRO B 1 301 ? 8.283 65.436 -97.130 1.00 42.97 299 PRO B C 1
ATOM 9528 O O . PRO B 1 301 ? 9.239 66.163 -97.396 1.00 49.59 299 PRO B O 1
ATOM 9532 N N . SER B 1 302 ? 7.371 65.737 -96.210 1.00 44.98 300 SER B N 1
ATOM 9533 C CA . SER B 1 302 ? 7.379 67.014 -95.497 1.00 45.06 300 SER B CA 1
ATOM 9534 C C . SER B 1 302 ? 8.537 67.146 -94.514 1.00 47.91 300 SER B C 1
ATOM 9535 O O . SER B 1 302 ? 8.771 68.229 -93.973 1.00 52.53 300 SER B O 1
ATOM 9538 N N . LEU B 1 303 ? 9.257 66.052 -94.280 1.00 43.51 301 LEU B N 1
ATOM 9539 C CA . LEU B 1 303 ? 10.369 66.071 -93.332 1.00 39.90 301 LEU B CA 1
ATOM 9540 C C . LEU B 1 303 ? 11.726 66.071 -94.035 1.00 44.82 301 LEU B C 1
ATOM 9541 O O . LEU B 1 303 ? 12.770 66.007 -93.386 1.00 41.86 301 LEU B O 1
ATOM 9546 N N . LYS B 1 304 ? 11.704 66.147 -95.363 1.00 51.42 302 LYS B N 1
ATOM 9547 C CA . LYS B 1 304 ? 12.929 66.309 -96.141 1.00 51.46 302 LYS B CA 1
ATOM 9548 C C . LYS B 1 304 ? 13.624 67.620 -95.787 1.00 51.00 302 LYS B C 1
ATOM 9549 O O . LYS B 1 304 ? 12.983 68.565 -95.332 1.00 48.72 302 LYS B O 1
ATOM 9555 N N . GLY B 1 305 ? 14.935 67.672 -95.995 1.00 50.00 303 GLY B N 1
ATOM 9556 C CA . GLY B 1 305 ? 15.690 68.895 -95.783 1.00 52.30 303 GLY B CA 1
ATOM 9557 C C . GLY B 1 305 ? 15.906 69.250 -94.323 1.00 53.68 303 GLY B C 1
ATOM 9558 O O . GLY B 1 305 ? 16.285 70.375 -93.994 1.00 44.35 303 GLY B O 1
ATOM 9559 N N . TRP B 1 306 ? 15.665 68.285 -93.443 1.00 54.90 304 TRP B N 1
ATOM 9560 C CA . TRP B 1 306 ? 15.842 68.489 -92.011 1.00 47.64 304 TRP B CA 1
ATOM 9561 C C . TRP B 1 306 ? 16.582 67.292 -91.426 1.00 43.85 304 TRP B C 1
ATOM 9562 O O . TRP B 1 306 ? 16.242 66.148 -91.727 1.00 39.49 304 TRP B O 1
ATOM 9573 N N . ASP B 1 307 ? 17.594 67.562 -90.601 1.00 40.33 305 ASP B N 1
ATOM 9574 C CA . ASP B 1 307 ? 18.520 66.532 -90.132 1.00 39.70 305 ASP B CA 1
ATOM 9575 C C . ASP B 1 307 ? 18.385 66.203 -88.642 1.00 40.16 305 ASP B C 1
ATOM 9576 O O . ASP B 1 307 ? 19.255 65.543 -88.072 1.00 40.59 305 ASP B O 1
ATOM 9581 N N . GLY B 1 308 ? 17.306 66.656 -88.013 1.00 41.70 306 GLY B N 1
ATOM 9582 C CA . GLY B 1 308 ? 17.166 66.520 -86.572 1.00 35.64 306 GLY B CA 1
ATOM 9583 C C . GLY B 1 308 ? 16.295 65.376 -86.078 1.00 40.18 306 GLY B C 1
ATOM 9584 O O . GLY B 1 308 ? 16.228 65.124 -84.873 1.00 39.40 306 GLY B O 1
ATOM 9585 N N . PHE B 1 309 ? 15.625 64.687 -86.997 1.00 38.12 307 PHE B N 1
ATOM 9586 C CA . PHE B 1 309 ? 14.777 63.557 -86.635 1.00 37.71 307 PHE B CA 1
ATOM 9587 C C . PHE B 1 309 ? 15.617 62.347 -86.242 1.00 38.29 307 PHE B C 1
ATOM 9588 O O . PHE B 1 309 ? 16.711 62.146 -86.769 1.00 35.35 307 PHE B O 1
ATOM 9596 N N . GLY B 1 310 ? 15.102 61.543 -85.316 1.00 34.93 308 GLY B N 1
ATOM 9597 C CA . GLY B 1 310 ? 15.806 60.349 -84.883 1.00 41.04 308 GLY B CA 1
ATOM 9598 C C . GLY B 1 310 ? 15.126 59.580 -83.764 1.00 35.78 308 GLY B C 1
ATOM 9599 O O . GLY B 1 310 ? 13.983 59.863 -83.405 1.00 34.09 308 GLY B O 1
ATOM 9600 N N . LEU B 1 311 ? 15.842 58.606 -83.208 1.00 31.32 309 LEU B N 1
ATOM 9601 C CA . LEU B 1 311 ? 15.286 57.729 -82.186 1.00 33.73 309 LEU B CA 1
ATOM 9602 C C . LEU B 1 311 ? 16.367 57.169 -81.261 1.00 36.16 309 LEU B C 1
ATOM 9603 O O . LEU B 1 311 ? 17.561 57.230 -81.562 1.00 32.50 309 LEU B O 1
ATOM 9608 N N . ALA B 1 312 ? 15.930 56.616 -80.136 1.00 34.23 310 ALA B N 1
ATOM 9609 C CA . ALA B 1 312 ? 16.824 55.940 -79.207 1.00 34.01 310 ALA B CA 1
ATOM 9610 C C . ALA B 1 312 ? 16.882 54.458 -79.541 1.00 30.75 310 ALA B C 1
ATOM 9611 O O . ALA B 1 312 ? 15.886 53.870 -79.968 1.00 38.35 310 ALA B O 1
ATOM 9613 N N . ILE B 1 313 ? 18.054 53.863 -79.353 1.00 31.36 311 ILE B N 1
ATOM 9614 C CA . ILE B 1 313 ? 18.251 52.430 -79.549 1.00 25.88 311 ILE B CA 1
ATOM 9615 C C . ILE B 1 313 ? 18.915 51.846 -78.306 1.00 31.86 311 ILE B C 1
ATOM 9616 O O . ILE B 1 313 ? 19.925 52.369 -77.830 1.00 28.84 311 ILE B O 1
ATOM 9621 N N . GLN B 1 314 ? 18.340 50.768 -77.783 1.00 31.30 312 GLN B N 1
ATOM 9622 C CA . GLN B 1 314 ? 18.796 50.178 -76.529 1.00 29.99 312 GLN B CA 1
ATOM 9623 C C . GLN B 1 314 ? 19.813 49.057 -76.747 1.00 31.84 312 GLN B C 1
ATOM 9624 O O . GLN B 1 314 ? 19.476 47.987 -77.253 1.00 27.32 312 GLN B O 1
ATOM 9630 N N . ALA B 1 315 ? 21.055 49.303 -76.343 1.00 29.39 313 ALA B N 1
ATOM 9631 C CA . ALA B 1 315 ? 22.123 48.325 -76.514 1.00 31.86 313 ALA B CA 1
ATOM 9632 C C . ALA B 1 315 ? 21.947 47.066 -75.661 1.00 28.99 313 ALA B C 1
ATOM 9633 O O . ALA B 1 315 ? 22.563 46.039 -75.941 1.00 28.06 313 ALA B O 1
ATOM 9635 N N . TYR B 1 316 ? 21.117 47.133 -74.623 1.00 23.28 314 TYR B N 1
ATOM 9636 C CA . TYR B 1 316 ? 20.913 45.950 -73.788 1.00 26.57 314 TYR B CA 1
ATOM 9637 C C . TYR B 1 316 ? 20.019 44.901 -74.455 1.00 26.55 314 TYR B C 1
ATOM 9638 O O . TYR B 1 316 ? 19.837 43.807 -73.923 1.00 37.79 314 TYR B O 1
ATOM 9647 N N . GLN B 1 317 ? 19.493 45.231 -75.634 1.00 23.90 315 GLN B N 1
ATOM 9648 C CA . GLN B 1 317 ? 18.717 44.275 -76.429 1.00 23.15 315 GLN B CA 1
ATOM 9649 C C . GLN B 1 317 ? 19.594 43.558 -77.451 1.00 32.03 315 GLN B C 1
ATOM 9650 O O . GLN B 1 317 ? 20.421 44.177 -78.113 1.00 34.56 315 GLN B O 1
ATOM 9656 N N . LYS B 1 318 ? 19.392 42.253 -77.586 1.00 30.05 316 LYS B N 1
ATOM 9657 C CA . LYS B 1 318 ? 20.120 41.456 -78.560 1.00 33.58 316 LYS B CA 1
ATOM 9658 C C . LYS B 1 318 ? 19.845 41.921 -79.993 1.00 37.04 316 LYS B C 1
ATOM 9659 O O . LYS B 1 318 ? 20.655 41.698 -80.891 1.00 39.64 316 LYS B O 1
ATOM 9665 N N . ARG B 1 319 ? 18.708 42.577 -80.194 1.00 31.44 317 ARG B N 1
ATOM 9666 C CA . ARG B 1 319 ? 18.320 43.062 -81.518 1.00 36.47 317 ARG B CA 1
ATOM 9667 C C . ARG B 1 319 ? 18.940 44.410 -81.875 1.00 33.31 317 ARG B C 1
ATOM 9668 O O . ARG B 1 319 ? 18.743 44.904 -82.984 1.00 32.73 317 ARG B O 1
ATOM 9676 N N . ALA B 1 320 ? 19.692 44.997 -80.946 1.00 24.28 318 ALA B N 1
ATOM 9677 C CA . ALA B 1 320 ? 20.186 46.364 -81.118 1.00 28.79 318 ALA B CA 1
ATOM 9678 C C . ALA B 1 320 ? 20.933 46.589 -82.434 1.00 33.03 318 ALA B C 1
ATOM 9679 O O . ALA B 1 320 ? 20.643 47.538 -83.162 1.00 31.23 318 ALA B O 1
ATOM 9681 N N . SER B 1 321 ? 21.892 45.721 -82.737 1.00 35.89 319 SER B N 1
ATOM 9682 C CA . SER B 1 321 ? 22.702 45.892 -83.939 1.00 39.66 319 SER B CA 1
ATOM 9683 C C . SER B 1 321 ? 21.843 45.864 -85.205 1.00 40.41 319 SER B C 1
ATOM 9684 O O . SER B 1 321 ? 22.095 46.602 -86.159 1.00 39.12 319 SER B O 1
ATOM 9687 N N . ALA B 1 322 ? 20.821 45.017 -85.207 1.00 37.54 320 ALA B N 1
ATOM 9688 C CA . ALA B 1 322 ? 19.928 44.929 -86.353 1.00 37.68 320 ALA B CA 1
ATOM 9689 C C . ALA B 1 322 ? 19.093 46.202 -86.478 1.00 40.59 320 ALA B C 1
ATOM 9690 O O . ALA B 1 322 ? 18.802 46.659 -87.583 1.00 40.20 320 ALA B O 1
ATOM 9692 N N . VAL B 1 323 ? 18.720 46.783 -85.341 1.00 37.16 321 VAL B N 1
ATOM 9693 C CA . VAL B 1 323 ? 17.947 48.019 -85.360 1.00 36.30 321 VAL B CA 1
ATOM 9694 C C . VAL B 1 323 ? 18.773 49.121 -86.002 1.00 41.17 321 VAL B C 1
ATOM 9695 O O . VAL B 1 323 ? 18.255 49.940 -86.767 1.00 42.09 321 VAL B O 1
ATOM 9699 N N . ILE B 1 324 ? 20.063 49.137 -85.686 1.00 36.82 322 ILE B N 1
ATOM 9700 C CA . ILE B 1 324 ? 20.975 50.101 -86.283 1.00 38.08 322 ILE B CA 1
ATOM 9701 C C . ILE B 1 324 ? 20.987 49.935 -87.798 1.00 37.41 322 ILE B C 1
ATOM 9702 O O . ILE B 1 324 ? 20.854 50.912 -88.533 1.00 39.97 322 ILE B O 1
ATOM 9707 N N . ASP B 1 325 ? 21.129 48.694 -88.258 1.00 35.07 323 ASP B N 1
ATOM 9708 C CA . ASP B 1 325 ? 21.096 48.398 -89.688 1.00 40.99 323 ASP B CA 1
ATOM 9709 C C . ASP B 1 325 ? 19.812 48.920 -90.326 1.00 44.47 323 ASP B C 1
ATOM 9710 O O . ASP B 1 325 ? 19.848 49.655 -91.313 1.00 45.22 323 ASP B O 1
ATOM 9715 N N . TYR B 1 326 ? 18.680 48.535 -89.747 1.00 43.08 324 TYR B N 1
ATOM 9716 C CA . TYR B 1 326 ? 17.373 48.966 -90.221 1.00 38.74 324 TYR B CA 1
ATOM 9717 C C . TYR B 1 326 ? 17.287 50.488 -90.304 1.00 43.78 324 TYR B C 1
ATOM 9718 O O . TYR B 1 326 ? 16.845 51.043 -91.312 1.00 43.41 324 TYR B O 1
ATOM 9727 N N . VAL B 1 327 ? 17.719 51.162 -89.243 1.00 39.42 325 VAL B N 1
ATOM 9728 C CA . VAL B 1 327 ? 17.649 52.616 -89.196 1.00 38.59 325 VAL B CA 1
ATOM 9729 C C . VAL B 1 327 ? 18.485 53.233 -90.313 1.00 43.28 325 VAL B C 1
ATOM 9730 O O . VAL B 1 327 ? 18.083 54.219 -90.930 1.00 41.99 325 VAL B O 1
ATOM 9734 N N . ASP B 1 328 ? 19.644 52.638 -90.576 1.00 45.77 326 ASP B N 1
ATOM 9735 C CA . ASP B 1 328 ? 20.520 53.119 -91.637 1.00 50.85 326 ASP B CA 1
ATOM 9736 C C . ASP B 1 328 ? 19.879 52.951 -93.011 1.00 43.77 326 ASP B C 1
ATOM 9737 O O . ASP B 1 328 ? 19.933 53.860 -93.844 1.00 44.53 326 ASP B O 1
ATOM 9742 N N . ALA B 1 329 ? 19.275 51.788 -93.242 1.00 42.38 327 ALA B N 1
ATOM 9743 C CA . ALA B 1 329 ? 18.605 51.505 -94.512 1.00 46.19 327 ALA B CA 1
ATOM 9744 C C . ALA B 1 329 ? 17.452 52.472 -94.727 1.00 47.12 327 ALA B C 1
ATOM 9745 O O . ALA B 1 329 ? 17.163 52.883 -95.852 1.00 46.58 327 ALA B O 1
ATOM 9747 N N . LEU B 1 330 ? 16.796 52.823 -93.629 1.00 46.79 328 LEU B N 1
ATOM 9748 C CA . LEU B 1 330 ? 15.712 53.787 -93.644 1.00 45.23 328 LEU B CA 1
ATOM 9749 C C . LEU B 1 330 ? 16.249 55.138 -94.125 1.00 46.22 328 LEU B C 1
ATOM 9750 O O . LEU B 1 330 ? 15.715 55.737 -95.057 1.00 44.04 328 LEU B O 1
ATOM 9755 N N . ALA B 1 331 ? 17.322 55.604 -93.494 1.00 44.41 329 ALA B N 1
ATOM 9756 C CA . ALA B 1 331 ? 17.918 56.893 -93.834 1.00 45.40 329 ALA B CA 1
ATOM 9757 C C . ALA B 1 331 ? 18.428 56.944 -95.275 1.00 48.94 329 ALA B C 1
ATOM 9758 O O . ALA B 1 331 ? 18.240 57.945 -95.968 1.00 49.54 329 ALA B O 1
ATOM 9760 N N . ARG B 1 332 ? 19.083 55.874 -95.721 1.00 47.04 330 ARG B N 1
ATOM 9761 C CA . ARG B 1 332 ? 19.592 55.813 -97.090 1.00 48.06 330 ARG B CA 1
ATOM 9762 C C . ARG B 1 332 ? 18.442 55.754 -98.091 1.00 55.11 330 ARG B C 1
ATOM 9763 O O . ARG B 1 332 ? 18.467 56.427 -99.126 1.00 53.07 330 ARG B O 1
ATOM 9771 N N . ALA B 1 333 ? 17.432 54.953 -97.769 1.00 56.23 331 ALA B N 1
ATOM 9772 C CA . ALA B 1 333 ? 16.276 54.776 -98.640 1.00 56.94 331 ALA B CA 1
ATOM 9773 C C . ALA B 1 333 ? 15.538 56.087 -98.894 1.00 57.61 331 ALA B C 1
ATOM 9774 O O . ALA B 1 333 ? 15.144 56.372 -100.025 1.00 59.73 331 ALA B O 1
ATOM 9776 N N . HIS B 1 334 ? 15.349 56.882 -97.845 1.00 57.33 332 HIS B N 1
ATOM 9777 C CA . HIS B 1 334 ? 14.649 58.159 -97.973 1.00 55.46 332 HIS B CA 1
ATOM 9778 C C . HIS B 1 334 ? 15.620 59.328 -98.149 1.00 54.93 332 HIS B C 1
ATOM 9779 O O . HIS B 1 334 ? 15.201 60.485 -98.233 1.00 51.47 332 HIS B O 1
ATOM 9786 N N . ASP B 1 335 ? 16.912 59.016 -98.205 1.00 51.82 333 ASP B N 1
ATOM 9787 C CA . ASP B 1 335 ? 17.957 60.031 -98.330 1.00 53.53 333 ASP B CA 1
ATOM 9788 C C . ASP B 1 335 ? 17.842 61.096 -97.242 1.00 51.75 333 ASP B C 1
ATOM 9789 O O . ASP B 1 335 ? 17.592 62.267 -97.528 1.00 48.85 333 ASP B O 1
ATOM 9794 N N . ARG B 1 336 ? 18.030 60.682 -95.992 1.00 56.01 334 ARG B N 1
ATOM 9795 C CA . ARG B 1 336 ? 17.923 61.598 -94.862 1.00 52.81 334 ARG B CA 1
ATOM 9796 C C . ARG B 1 336 ? 19.126 61.489 -93.934 1.00 47.53 334 ARG B C 1
ATOM 9797 O O . ARG B 1 336 ? 19.853 60.497 -93.949 1.00 43.66 334 ARG B O 1
ATOM 9805 N N . LYS B 1 337 ? 19.331 62.525 -93.131 1.00 48.39 335 LYS B N 1
ATOM 9806 C CA . LYS B 1 337 ? 20.276 62.464 -92.032 1.00 45.66 335 LYS B CA 1
ATOM 9807 C C . LYS B 1 337 ? 19.481 62.297 -90.747 1.00 48.27 335 LYS B C 1
ATOM 9808 O O . LYS B 1 337 ? 18.447 62.942 -90.558 1.00 51.48 335 LYS B O 1
ATOM 9813 N N . LEU B 1 338 ? 19.961 61.422 -89.873 1.00 42.72 336 LEU B N 1
ATOM 9814 C CA . LEU B 1 338 ? 19.274 61.144 -88.622 1.00 45.86 336 LEU B CA 1
ATOM 9815 C C . LEU B 1 338 ? 20.197 61.336 -87.427 1.00 45.29 336 LEU B C 1
ATOM 9816 O O . LEU B 1 338 ? 21.404 61.106 -87.512 1.00 45.03 336 LEU B O 1
ATOM 9821 N N . MET B 1 339 ? 19.621 61.772 -86.314 1.00 39.42 337 MET B N 1
ATOM 9822 C CA . MET B 1 339 ? 20.346 61.817 -85.056 1.00 36.54 337 MET B CA 1
ATOM 9823 C C . MET B 1 339 ? 19.895 60.641 -84.192 1.00 40.90 337 MET B C 1
ATOM 9824 O O . MET B 1 339 ? 18.726 60.536 -83.812 1.00 36.97 337 MET B O 1
ATOM 9829 N N . VAL B 1 340 ? 20.833 59.745 -83.909 1.00 36.77 338 VAL B N 1
ATOM 9830 C CA . VAL B 1 340 ? 20.514 58.471 -83.287 1.00 33.53 338 VAL B CA 1
ATOM 9831 C C . VAL B 1 340 ? 21.153 58.339 -81.909 1.00 29.24 338 VAL B C 1
ATOM 9832 O O . VAL B 1 340 ? 22.375 58.339 -81.781 1.00 34.29 338 VAL B O 1
ATOM 9836 N N . ARG B 1 341 ? 20.320 58.225 -80.881 1.00 32.83 339 ARG B N 1
ATOM 9837 C CA . ARG B 1 341 ? 20.803 58.089 -79.511 1.00 30.12 339 ARG B CA 1
ATOM 9838 C C . ARG B 1 341 ? 20.982 56.630 -79.121 1.00 35.68 339 ARG B C 1
ATOM 9839 O O . ARG B 1 341 ? 20.020 55.860 -79.112 1.00 33.21 339 ARG B O 1
ATOM 9847 N N . LEU B 1 342 ? 22.211 56.256 -78.788 1.00 30.42 340 LEU B N 1
ATOM 9848 C CA . LEU B 1 342 ? 22.476 54.920 -78.278 1.00 28.22 340 LEU B CA 1
ATOM 9849 C C . LEU B 1 342 ? 22.410 54.923 -76.755 1.00 28.81 340 LEU B C 1
ATOM 9850 O O . LEU B 1 342 ? 23.114 55.683 -76.094 1.00 33.55 340 LEU B O 1
ATOM 9855 N N . VAL B 1 343 ? 21.552 54.079 -76.198 1.00 26.80 341 VAL B N 1
ATOM 9856 C CA . VAL B 1 343 ? 21.469 53.948 -74.755 1.00 30.06 341 VAL B CA 1
ATOM 9857 C C . VAL B 1 343 ? 21.655 52.486 -74.402 1.00 26.4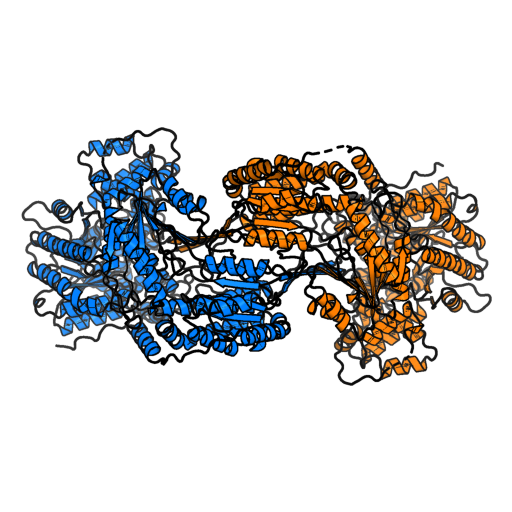5 341 VAL B C 1
ATOM 9858 O O . VAL B 1 343 ? 21.647 51.619 -75.276 1.00 26.98 341 VAL B O 1
ATOM 9862 N N . LYS B 1 344 ? 21.821 52.209 -73.117 1.00 21.49 342 LYS B N 1
ATOM 9863 C CA . LYS B 1 344 ? 21.864 50.834 -72.669 1.00 25.70 342 LYS B CA 1
ATOM 9864 C C . LYS B 1 344 ? 20.443 50.283 -72.501 1.00 24.98 342 LYS B C 1
ATOM 9865 O O . LYS B 1 344 ? 20.056 49.372 -73.225 1.00 30.14 342 LYS B O 1
ATOM 9871 N N . GLY B 1 345 ? 19.654 50.851 -71.590 1.00 27.52 343 GLY B N 1
ATOM 9872 C CA . GLY B 1 345 ? 18.253 50.457 -71.470 1.00 23.09 343 GLY B CA 1
ATOM 9873 C C . GLY B 1 345 ? 17.630 50.647 -70.098 1.00 26.49 343 GLY B C 1
ATOM 9874 O O . GLY B 1 345 ? 18.237 50.312 -69.080 1.00 23.72 343 GLY B O 1
ATOM 9875 N N . ALA B 1 346 ? 16.400 51.158 -70.065 1.00 23.66 344 ALA B N 1
ATOM 9876 C CA . ALA B 1 346 ? 15.778 51.561 -68.803 1.00 24.30 344 ALA B CA 1
ATOM 9877 C C . ALA B 1 346 ? 14.773 50.578 -68.201 1.00 25.72 344 ALA B C 1
ATOM 9878 O O . ALA B 1 346 ? 14.249 50.831 -67.116 1.00 28.66 344 ALA B O 1
ATOM 9880 N N . TYR B 1 347 ? 14.500 49.474 -68.891 1.00 27.09 345 TYR B N 1
ATOM 9881 C CA . TYR B 1 347 ? 13.415 48.574 -68.489 1.00 20.13 345 TYR B CA 1
ATOM 9882 C C . TYR B 1 347 ? 13.879 47.135 -68.222 1.00 26.99 345 TYR B C 1
ATOM 9883 O O . TYR B 1 347 ? 13.093 46.189 -68.361 1.00 24.82 345 TYR B O 1
ATOM 9892 N N . TRP B 1 348 ? 15.141 46.962 -67.836 1.00 24.96 346 TRP B N 1
ATOM 9893 C CA . TRP B 1 348 ? 15.710 45.614 -67.722 1.00 23.43 346 TRP B CA 1
ATOM 9894 C C . TRP B 1 348 ? 14.893 44.699 -66.808 1.00 23.23 346 TRP B C 1
ATOM 9895 O O . TRP B 1 348 ? 14.506 43.603 -67.207 1.00 24.85 346 TRP B O 1
ATOM 9906 N N . ASP B 1 349 ? 14.626 45.146 -65.585 1.00 24.29 347 ASP B N 1
ATOM 9907 C CA . ASP B 1 349 ? 13.869 44.325 -64.644 1.00 23.81 347 ASP B CA 1
ATOM 9908 C C . ASP B 1 349 ? 12.511 43.953 -65.226 1.00 29.59 347 ASP B C 1
ATOM 9909 O O . ASP B 1 349 ? 12.036 42.832 -65.053 1.00 21.44 347 ASP B O 1
ATOM 9914 N N . THR B 1 350 ? 11.897 44.897 -65.929 1.00 23.09 348 THR B N 1
ATOM 9915 C CA . THR B 1 350 ? 10.589 44.656 -66.530 1.00 25.24 348 THR B CA 1
ATOM 9916 C C . THR B 1 350 ? 10.674 43.562 -67.589 1.00 23.32 348 THR B C 1
ATOM 9917 O O . THR B 1 350 ? 9.813 42.686 -67.655 1.00 24.44 348 THR B O 1
ATOM 9921 N N . GLU B 1 351 ? 11.717 43.608 -68.414 1.00 23.65 349 GLU B N 1
ATOM 9922 C CA . GLU B 1 351 ? 11.861 42.622 -69.479 1.00 25.41 349 GLU B CA 1
ATOM 9923 C C . GLU B 1 351 ? 12.046 41.205 -68.920 1.00 23.41 349 GLU B C 1
ATOM 9924 O O . GLU B 1 351 ? 11.489 40.244 -69.456 1.00 22.96 349 GLU B O 1
ATOM 9930 N N . ILE B 1 352 ? 12.813 41.078 -67.839 1.00 22.32 350 ILE B N 1
ATOM 9931 C CA . ILE B 1 352 ? 13.030 39.769 -67.228 1.00 23.74 350 ILE B CA 1
ATOM 9932 C C . ILE B 1 352 ? 11.713 39.206 -66.705 1.00 27.05 350 ILE B C 1
ATOM 9933 O O . ILE B 1 352 ? 11.375 38.051 -66.960 1.00 22.84 350 ILE B O 1
ATOM 9938 N N . LYS B 1 353 ? 10.973 40.028 -65.968 1.00 23.50 351 LYS B N 1
ATOM 9939 C CA . LYS B 1 353 ? 9.735 39.577 -65.350 1.00 25.08 351 LYS B CA 1
ATOM 9940 C C . LYS B 1 353 ? 8.722 39.191 -66.429 1.00 28.23 351 LYS B C 1
ATOM 9941 O O . LYS B 1 353 ? 8.077 38.142 -66.349 1.00 24.16 351 LYS B O 1
ATOM 9947 N N . ARG B 1 354 ? 8.600 40.035 -67.449 1.00 21.16 352 ARG B N 1
ATOM 9948 C CA . ARG B 1 354 ? 7.657 39.775 -68.534 1.00 29.85 352 ARG B CA 1
ATOM 9949 C C . ARG B 1 354 ? 7.932 38.457 -69.252 1.00 24.42 352 ARG B C 1
ATOM 9950 O O . ARG B 1 354 ? 7.023 37.655 -69.456 1.00 27.89 352 ARG B O 1
ATOM 9958 N N . ALA B 1 355 ? 9.180 38.245 -69.654 1.00 23.10 353 ALA B N 1
ATOM 9959 C CA . ALA B 1 355 ? 9.553 37.012 -70.349 1.00 24.21 353 ALA B CA 1
ATOM 9960 C C . ALA B 1 355 ? 9.202 35.786 -69.504 1.00 21.71 353 ALA B C 1
ATOM 9961 O O . ALA B 1 355 ? 8.690 34.791 -70.017 1.00 20.31 353 ALA B O 1
ATOM 9963 N N . GLN B 1 356 ? 9.462 35.871 -68.203 1.00 23.14 354 GLN B N 1
ATOM 9964 C CA . GLN B 1 356 ? 9.135 34.780 -67.286 1.00 20.77 354 GLN B CA 1
ATOM 9965 C C . GLN B 1 356 ? 7.624 34.563 -67.184 1.00 22.37 354 GLN B C 1
ATOM 9966 O O . GLN B 1 356 ? 7.142 33.445 -67.350 1.00 23.15 354 GLN B O 1
ATOM 9972 N N . GLU B 1 357 ? 6.882 35.634 -66.918 1.00 22.66 355 GLU B N 1
ATOM 9973 C CA . GLU B 1 357 ? 5.427 35.563 -66.841 1.00 22.08 355 GLU B CA 1
ATOM 9974 C C . GLU B 1 357 ? 4.842 35.004 -68.126 1.00 26.80 355 GLU B C 1
ATOM 9975 O O . GLU B 1 357 ? 3.892 34.219 -68.104 1.00 27.55 355 GLU B O 1
ATOM 9981 N N . ARG B 1 358 ? 5.412 35.421 -69.249 1.00 21.82 356 ARG B N 1
ATOM 9982 C CA . ARG B 1 358 ? 4.834 35.115 -70.550 1.00 19.25 356 ARG B CA 1
ATOM 9983 C C . ARG B 1 358 ? 5.335 33.796 -71.121 1.00 22.86 356 ARG B C 1
ATOM 9984 O O . ARG B 1 358 ? 4.940 33.394 -72.216 1.00 27.11 356 ARG B O 1
ATOM 9992 N N . GLY B 1 359 ? 6.207 33.128 -70.376 1.00 22.45 357 GLY B N 1
ATOM 9993 C CA . GLY B 1 359 ? 6.725 31.836 -70.788 1.00 27.59 357 GLY B CA 1
ATOM 9994 C C . GLY B 1 359 ? 7.390 31.889 -72.148 1.00 27.46 357 GLY B C 1
ATOM 9995 O O . GLY B 1 359 ? 7.201 30.995 -72.973 1.00 27.88 357 GLY B O 1
ATOM 9996 N N . LEU B 1 360 ? 8.161 32.945 -72.389 1.00 28.97 358 LEU B N 1
ATOM 9997 C CA . LEU B 1 360 ? 8.877 33.091 -73.652 1.00 29.59 358 LEU B CA 1
ATOM 9998 C C . LEU B 1 360 ? 10.055 32.117 -73.736 1.00 31.55 358 LEU B C 1
ATOM 9999 O O . LEU B 1 360 ? 10.462 31.530 -72.732 1.00 29.12 358 LEU B O 1
ATOM 10004 N N . ASP B 1 361 ? 10.607 31.946 -74.932 1.00 33.58 359 ASP B N 1
ATOM 10005 C CA . ASP B 1 361 ? 11.702 30.998 -75.110 1.00 37.26 359 ASP B CA 1
ATOM 10006 C C . ASP B 1 361 ? 13.074 31.614 -74.817 1.00 34.03 359 ASP B C 1
ATOM 10007 O O . ASP B 1 361 ? 14.101 31.058 -75.196 1.00 35.52 359 ASP B O 1
ATOM 10012 N N . GLY B 1 362 ? 13.081 32.758 -74.139 1.00 31.65 360 GLY B N 1
ATOM 10013 C CA . GLY B 1 362 ? 14.318 33.446 -73.805 1.00 34.46 360 GLY B CA 1
ATOM 10014 C C . GLY B 1 362 ? 14.103 34.922 -73.509 1.00 35.90 360 GLY B C 1
ATOM 10015 O O . GLY B 1 362 ? 12.973 35.409 -73.548 1.00 37.06 360 GLY B O 1
ATOM 10016 N N . TYR B 1 363 ? 15.187 35.635 -73.213 1.00 32.56 361 TYR B N 1
ATOM 10017 C CA . TYR B 1 363 ? 15.117 37.056 -72.889 1.00 27.09 361 TYR B CA 1
ATOM 10018 C C . TYR B 1 363 ? 15.565 37.914 -74.064 1.00 29.42 361 TYR B C 1
ATOM 10019 O O . TYR B 1 363 ? 16.556 37.603 -74.717 1.00 28.24 361 TYR B O 1
ATOM 10028 N N . PRO B 1 364 ? 14.829 39.003 -74.337 1.00 33.57 362 PRO B N 1
ATOM 10029 C CA . PRO B 1 364 ? 15.191 39.930 -75.417 1.00 27.14 362 PRO B CA 1
ATOM 10030 C C . PRO B 1 364 ? 16.375 40.818 -75.021 1.00 31.24 362 PRO B C 1
ATOM 10031 O O . PRO B 1 364 ? 16.981 41.475 -75.876 1.00 24.81 362 PRO B O 1
ATOM 10035 N N . VAL B 1 365 ? 16.694 40.840 -73.729 1.00 21.66 363 VAL B N 1
ATOM 10036 C CA . VAL B 1 365 ? 17.840 41.591 -73.238 1.00 22.59 363 VAL B CA 1
ATOM 10037 C C . VAL B 1 365 ? 18.928 40.635 -72.776 1.00 27.78 363 VAL B C 1
ATOM 10038 O O . VAL B 1 365 ? 18.670 39.452 -72.558 1.00 27.91 363 VAL B O 1
ATOM 10042 N N . PHE B 1 366 ? 20.148 41.143 -72.634 1.00 25.65 364 PHE B N 1
ATOM 10043 C CA . PHE B 1 366 ? 21.209 40.363 -72.009 1.00 28.25 364 PHE B CA 1
ATOM 10044 C C . PHE B 1 366 ? 20.914 40.285 -70.517 1.00 33.45 364 PHE B C 1
ATOM 10045 O O . PHE B 1 366 ? 20.147 41.101 -69.986 1.00 23.88 364 PHE B O 1
ATOM 10053 N N . THR B 1 367 ? 21.515 39.309 -69.842 1.00 28.06 365 THR B N 1
ATOM 10054 C CA . THR B 1 367 ? 21.275 39.126 -68.417 1.00 28.04 365 THR B CA 1
ATOM 10055 C C . THR B 1 367 ? 22.536 39.308 -67.575 1.00 29.65 365 THR B C 1
ATOM 10056 O O . THR B 1 367 ? 22.478 39.249 -66.349 1.00 28.85 365 THR B O 1
ATOM 10060 N N . ARG B 1 368 ? 23.675 39.517 -68.229 1.00 21.25 366 ARG B N 1
ATOM 10061 C CA . ARG B 1 368 ? 24.860 39.979 -67.521 1.00 30.60 366 ARG B CA 1
ATOM 10062 C C . ARG B 1 368 ? 25.171 41.417 -67.924 1.00 30.75 366 ARG B C 1
ATOM 10063 O O . ARG B 1 368 ? 25.205 41.754 -69.110 1.00 30.86 366 ARG B O 1
ATOM 10071 N N . LYS B 1 369 ? 25.395 42.261 -66.924 1.00 24.21 367 LYS B N 1
ATOM 10072 C CA . LYS B 1 369 ? 25.586 43.683 -67.154 1.00 26.31 367 LYS B CA 1
ATOM 10073 C C . LYS B 1 369 ? 26.745 43.900 -68.121 1.00 31.22 367 LYS B C 1
ATOM 10074 O O . LYS B 1 369 ? 26.662 44.727 -69.032 1.00 24.87 367 LYS B O 1
ATOM 10080 N N . ALA B 1 370 ? 27.813 43.130 -67.930 1.00 32.34 368 ALA B N 1
ATOM 10081 C CA . ALA B 1 370 ? 29.004 43.234 -68.766 1.00 32.04 368 ALA B CA 1
ATOM 10082 C C . ALA B 1 370 ? 28.708 42.936 -70.234 1.00 31.74 368 ALA B C 1
ATOM 10083 O O . ALA B 1 370 ? 29.392 43.443 -71.120 1.00 31.74 368 ALA B O 1
ATOM 10085 N N . MET B 1 371 ? 27.689 42.120 -70.493 1.00 28.02 369 MET B N 1
ATOM 10086 C CA . MET B 1 371 ? 27.259 41.877 -71.872 1.00 27.44 369 MET B CA 1
ATOM 10087 C C . MET B 1 371 ? 26.593 43.114 -72.489 1.00 28.80 369 MET B C 1
ATOM 10088 O O . MET B 1 371 ? 26.760 43.393 -73.680 1.00 27.28 369 MET B O 1
ATOM 10093 N N . THR B 1 372 ? 25.842 43.860 -71.683 1.00 23.12 370 THR B N 1
ATOM 10094 C CA . THR B 1 372 ? 25.271 45.116 -72.165 1.00 26.00 370 THR B CA 1
ATOM 10095 C C . THR B 1 372 ? 26.377 46.117 -72.499 1.00 27.61 370 THR B C 1
ATOM 10096 O O . THR B 1 372 ? 26.333 46.785 -73.532 1.00 30.16 370 THR B O 1
ATOM 10100 N N . ASP B 1 373 ? 27.372 46.209 -71.621 1.00 27.95 371 ASP B N 1
ATOM 10101 C CA . ASP B 1 373 ? 28.503 47.110 -71.832 1.00 27.49 371 ASP B CA 1
ATOM 10102 C C . ASP B 1 373 ? 29.272 46.764 -73.103 1.00 26.30 371 ASP B C 1
ATOM 10103 O O . ASP B 1 373 ? 29.645 47.653 -73.870 1.00 29.05 371 ASP B O 1
ATOM 10108 N N . LEU B 1 374 ? 29.517 45.472 -73.313 1.00 24.74 372 LEU B N 1
ATOM 10109 C CA . LEU B 1 374 ? 30.169 45.004 -74.530 1.00 30.06 372 LEU B CA 1
ATOM 10110 C C . LEU B 1 374 ? 29.360 45.412 -75.745 1.00 33.76 372 LEU B C 1
ATOM 10111 O O . LEU B 1 374 ? 29.890 45.981 -76.699 1.00 35.72 372 LEU B O 1
ATOM 10116 N N . ASN B 1 375 ? 28.069 45.102 -75.712 1.00 33.73 373 ASN B N 1
ATOM 10117 C CA . ASN B 1 375 ? 27.207 45.380 -76.849 1.00 34.63 373 ASN B CA 1
ATOM 10118 C C . ASN B 1 375 ? 27.059 46.874 -77.099 1.00 28.48 373 ASN B C 1
ATOM 10119 O O . ASN B 1 375 ? 26.895 47.305 -78.243 1.00 26.68 373 ASN B O 1
ATOM 10124 N N . TYR B 1 376 ? 27.112 47.665 -76.031 1.00 27.88 374 TYR B N 1
ATOM 10125 C CA . TYR B 1 376 ? 27.045 49.113 -76.186 1.00 26.67 374 TYR B CA 1
ATOM 10126 C C . TYR B 1 376 ? 28.254 49.615 -76.976 1.00 27.47 374 TYR B C 1
ATOM 10127 O O . TYR B 1 376 ? 28.108 50.331 -77.963 1.00 31.73 374 TYR B O 1
ATOM 10136 N N . VAL B 1 377 ? 29.446 49.226 -76.541 1.00 31.16 375 VAL B N 1
ATOM 10137 C CA . VAL B 1 377 ? 30.669 49.642 -77.224 1.00 33.86 375 VAL B CA 1
ATOM 10138 C C . VAL B 1 377 ? 30.699 49.139 -78.669 1.00 31.71 375 VAL B C 1
ATOM 10139 O O . VAL B 1 377 ? 31.057 49.881 -79.581 1.00 39.17 375 VAL B O 1
ATOM 10143 N N . ALA B 1 378 ? 30.294 47.891 -78.878 1.00 29.42 376 ALA B N 1
ATOM 10144 C CA . ALA B 1 378 ? 30.178 47.352 -80.232 1.00 34.92 376 ALA B CA 1
ATOM 10145 C C . ALA B 1 378 ? 29.204 48.156 -81.100 1.00 40.31 376 ALA B C 1
ATOM 10146 O O . ALA B 1 378 ? 29.492 48.436 -82.264 1.00 39.32 376 ALA B O 1
ATOM 10148 N N . CYS B 1 379 ? 28.057 48.526 -80.532 1.00 39.83 377 CYS B N 1
ATOM 10149 C CA . CYS B 1 379 ? 27.062 49.316 -81.259 1.00 32.78 377 CYS B CA 1
ATOM 10150 C C . CYS B 1 379 ? 27.554 50.735 -81.518 1.00 34.54 377 CYS B C 1
ATOM 10151 O O . CYS B 1 379 ? 27.217 51.345 -82.534 1.00 33.11 377 CYS B O 1
ATOM 10154 N N . ALA B 1 380 ? 28.345 51.264 -80.589 1.00 29.31 378 ALA B N 1
ATOM 10155 C CA . ALA B 1 380 ? 28.912 52.596 -80.747 1.00 27.54 378 ALA B CA 1
ATOM 10156 C C . ALA B 1 380 ? 29.920 52.609 -81.893 1.00 32.36 378 ALA B C 1
ATOM 10157 O O . ALA B 1 380 ? 29.993 53.565 -82.664 1.00 34.29 378 ALA B O 1
ATOM 10159 N N . SER B 1 381 ? 30.704 51.542 -81.995 1.00 37.79 379 SER B N 1
ATOM 10160 C CA . SER B 1 381 ? 31.676 51.420 -83.067 1.00 44.49 379 SER B CA 1
ATOM 10161 C C . SER B 1 381 ? 30.945 51.420 -84.403 1.00 43.47 379 SER B C 1
ATOM 10162 O O . SER B 1 381 ? 31.332 52.113 -85.345 1.00 40.66 379 SER B O 1
ATOM 10165 N N . LYS B 1 382 ? 29.874 50.640 -84.461 1.00 40.78 380 LYS B N 1
ATOM 10166 C CA . LYS B 1 382 ? 29.051 50.512 -85.653 1.00 42.70 380 LYS B CA 1
ATOM 10167 C C . LYS B 1 382 ? 28.453 51.861 -86.043 1.00 46.37 380 LYS B C 1
ATOM 10168 O O . LYS B 1 382 ? 28.463 52.241 -87.215 1.00 43.58 380 LYS B O 1
ATOM 10174 N N . LEU B 1 383 ? 27.937 52.585 -85.053 1.00 44.65 381 LEU B N 1
ATOM 10175 C CA . LEU B 1 383 ? 27.336 53.892 -85.295 1.00 44.73 381 LEU B CA 1
ATOM 10176 C C . LEU B 1 383 ? 28.366 54.925 -85.766 1.00 44.35 381 LEU B C 1
ATOM 10177 O O . LEU B 1 383 ? 28.087 55.725 -86.660 1.00 40.56 381 LEU B O 1
ATOM 10182 N N . LEU B 1 384 ? 29.554 54.905 -85.170 1.00 44.15 382 LEU B N 1
ATOM 10183 C CA . LEU B 1 384 ? 30.598 55.857 -85.549 1.00 39.06 382 LEU B CA 1
ATOM 10184 C C . LEU B 1 384 ? 31.002 55.697 -87.012 1.00 41.43 382 LEU B C 1
ATOM 10185 O O . LEU B 1 384 ? 31.319 56.675 -87.690 1.00 41.46 382 LEU B O 1
ATOM 10190 N N . ALA B 1 385 ? 30.975 54.461 -87.496 1.00 43.33 383 ALA B N 1
ATOM 10191 C CA . ALA B 1 385 ? 31.355 54.169 -88.872 1.00 45.08 383 ALA B CA 1
ATOM 10192 C C . ALA B 1 385 ? 30.235 54.513 -89.848 1.00 44.01 383 ALA B C 1
ATOM 10193 O O . ALA B 1 385 ? 30.431 54.489 -91.063 1.00 45.75 383 ALA B O 1
ATOM 10195 N N . LEU B 1 386 ? 29.063 54.837 -89.313 1.00 41.33 384 LEU B N 1
ATOM 10196 C CA . LEU B 1 386 ? 27.917 55.167 -90.152 1.00 43.39 384 LEU B CA 1
ATOM 10197 C C . LEU B 1 386 ? 27.793 56.666 -90.396 1.00 45.63 384 LEU B C 1
ATOM 10198 O O . LEU B 1 386 ? 26.854 57.115 -91.051 1.00 45.19 384 LEU B O 1
ATOM 10203 N N . ARG B 1 387 ? 28.736 57.434 -89.863 1.00 47.34 385 ARG B N 1
ATOM 10204 C CA . ARG B 1 387 ? 28.796 58.866 -90.130 1.00 49.98 385 ARG B CA 1
ATOM 10205 C C . ARG B 1 387 ? 29.184 59.091 -91.592 1.00 53.31 385 ARG B C 1
ATOM 10206 O O . ARG B 1 387 ? 29.872 58.255 -92.186 1.00 45.14 385 ARG B O 1
ATOM 10214 N N . PRO B 1 388 ? 28.763 60.227 -92.176 1.00 57.89 386 PRO B N 1
ATOM 10215 C CA . PRO B 1 388 ? 28.039 61.324 -91.525 1.00 56.75 386 PRO B CA 1
ATOM 10216 C C . PRO B 1 388 ? 26.523 61.246 -91.682 1.00 56.15 386 PRO B C 1
ATOM 10217 O O . PRO B 1 388 ? 25.830 62.135 -91.185 1.00 58.22 386 PRO B O 1
ATOM 10221 N N . ARG B 1 389 ? 26.013 60.230 -92.372 1.00 52.02 387 ARG B N 1
ATOM 10222 C CA . ARG B 1 389 ? 24.569 60.113 -92.543 1.00 53.89 387 ARG B CA 1
ATOM 10223 C C . ARG B 1 389 ? 23.905 59.970 -91.180 1.00 52.80 387 ARG B C 1
ATOM 10224 O O . ARG B 1 389 ? 22.860 60.562 -90.917 1.00 53.88 387 ARG B O 1
ATOM 10232 N N . ILE B 1 390 ? 24.527 59.179 -90.314 1.00 47.74 388 ILE B N 1
ATOM 10233 C CA . ILE B 1 390 ? 24.050 59.020 -88.950 1.00 43.18 388 ILE B CA 1
ATOM 10234 C C . ILE B 1 390 ? 24.899 59.870 -88.009 1.00 45.80 388 ILE B C 1
ATOM 10235 O O . ILE B 1 390 ? 26.127 59.767 -88.001 1.00 50.07 388 ILE B O 1
ATOM 10240 N N . PHE B 1 391 ? 24.241 60.721 -87.229 1.00 36.52 389 PHE B N 1
ATOM 10241 C CA . PHE B 1 391 ? 24.911 61.471 -86.174 1.00 35.23 389 PHE B CA 1
ATOM 10242 C C . PHE B 1 391 ? 24.644 60.779 -84.835 1.00 38.73 389 PHE B C 1
ATOM 10243 O O . PHE B 1 391 ? 23.539 60.857 -84.301 1.00 40.82 389 PHE B O 1
ATOM 10251 N N . PRO B 1 392 ? 25.654 60.076 -84.301 1.00 38.63 390 PRO B N 1
ATOM 10252 C CA . PRO B 1 392 ? 25.506 59.295 -83.064 1.00 41.25 390 PRO B CA 1
ATOM 10253 C C . PRO B 1 392 ? 25.474 60.165 -81.809 1.00 41.40 390 PRO B C 1
ATOM 10254 O O . PRO B 1 392 ? 26.273 61.094 -81.669 1.00 45.47 390 PRO B O 1
ATOM 10258 N N . GLN B 1 393 ? 24.548 59.852 -80.907 1.00 30.77 391 GLN B N 1
ATOM 10259 C CA . GLN B 1 393 ? 24.450 60.522 -79.615 1.00 29.93 391 GLN B CA 1
ATOM 10260 C C . GLN B 1 393 ? 24.541 59.462 -78.519 1.00 32.56 391 GLN B C 1
ATOM 10261 O O . GLN B 1 393 ? 23.609 58.688 -78.319 1.00 36.50 391 GLN B O 1
ATOM 10267 N N . PHE B 1 394 ? 25.667 59.424 -77.817 1.00 28.00 392 PHE B N 1
ATOM 10268 C CA . PHE B 1 394 ? 25.911 58.372 -76.839 1.00 31.13 392 PHE B CA 1
ATOM 10269 C C . PHE B 1 394 ? 25.501 58.807 -75.440 1.00 32.61 392 PHE B C 1
ATOM 10270 O O . PHE B 1 394 ? 26.223 59.540 -74.757 1.00 27.31 392 PHE B O 1
ATOM 10278 N N . ALA B 1 395 ? 24.323 58.360 -75.023 1.00 24.07 393 ALA B N 1
ATOM 10279 C CA . ALA B 1 395 ? 23.811 58.697 -73.706 1.00 27.49 393 ALA B CA 1
ATOM 10280 C C . ALA B 1 395 ? 24.285 57.676 -72.675 1.00 26.18 393 ALA B C 1
ATOM 10281 O O . ALA B 1 395 ? 23.942 56.494 -72.751 1.00 31.01 393 ALA B O 1
ATOM 10283 N N . THR B 1 396 ? 25.083 58.138 -71.721 1.00 25.32 394 THR B N 1
ATOM 10284 C CA . THR B 1 396 ? 25.600 57.279 -70.664 1.00 22.53 394 THR B CA 1
ATOM 10285 C C . THR B 1 396 ? 26.271 58.126 -69.591 1.00 23.06 394 THR B C 1
ATOM 10286 O O . THR B 1 396 ? 26.827 59.182 -69.886 1.00 28.51 394 THR B O 1
ATOM 10290 N N . HIS B 1 397 ? 26.211 57.670 -68.344 1.00 25.41 395 HIS B N 1
ATOM 10291 C CA . HIS B 1 397 ? 26.938 58.336 -67.262 1.00 30.06 395 HIS B CA 1
ATOM 10292 C C . HIS B 1 397 ? 28.101 57.467 -66.768 1.00 28.15 395 HIS B C 1
ATOM 10293 O O . HIS B 1 397 ? 28.639 57.677 -65.678 1.00 24.79 395 HIS B O 1
ATOM 10300 N N . ASN B 1 398 ? 28.491 56.498 -67.589 1.00 28.95 396 ASN B N 1
ATOM 10301 C CA . ASN B 1 398 ? 29.579 55.579 -67.254 1.00 22.91 396 ASN B CA 1
ATOM 10302 C C . ASN B 1 398 ? 30.914 56.106 -67.793 1.00 26.18 396 ASN B C 1
ATOM 10303 O O . ASN B 1 398 ? 31.075 56.271 -69.002 1.00 30.37 396 ASN B O 1
ATOM 10308 N N . ALA B 1 399 ? 31.858 56.383 -66.895 1.00 28.32 397 ALA B N 1
ATOM 10309 C CA . ALA B 1 399 ? 33.160 56.953 -67.279 1.00 33.82 397 ALA B CA 1
ATOM 10310 C C . ALA B 1 399 ? 33.967 56.057 -68.222 1.00 29.51 397 ALA B C 1
ATOM 10311 O O . ALA B 1 399 ? 34.587 56.541 -69.170 1.00 32.26 397 ALA B O 1
ATOM 10313 N N . LEU B 1 400 ? 33.954 54.753 -67.964 1.00 23.23 398 LEU B N 1
ATOM 10314 C CA . LEU B 1 400 ? 34.648 53.801 -68.824 1.00 27.95 398 LEU B CA 1
ATOM 10315 C C . LEU B 1 400 ? 34.014 53.769 -70.211 1.00 35.20 398 LEU B C 1
ATOM 10316 O O . LEU B 1 400 ? 34.716 53.754 -71.226 1.00 30.18 398 LEU B O 1
ATOM 10321 N N . THR B 1 401 ? 32.685 53.768 -70.251 1.00 26.18 399 THR B N 1
ATOM 10322 C CA . THR B 1 401 ? 31.972 53.761 -71.520 1.00 30.38 399 THR B CA 1
ATOM 10323 C C . THR B 1 401 ? 32.300 55.021 -72.312 1.00 31.95 399 THR B C 1
ATOM 10324 O O . THR B 1 401 ? 32.572 54.959 -73.510 1.00 35.03 399 THR B O 1
ATOM 10328 N N . VAL B 1 402 ? 32.277 56.165 -71.636 1.00 35.73 400 VAL B N 1
ATOM 10329 C CA . VAL B 1 402 ? 32.615 57.429 -72.275 1.00 29.64 400 VAL B CA 1
ATOM 10330 C C . VAL B 1 402 ? 34.035 57.379 -72.847 1.00 35.41 400 VAL B C 1
ATOM 10331 O O . VAL B 1 402 ? 34.243 57.632 -74.035 1.00 32.89 400 VAL B O 1
ATOM 10335 N N . ALA B 1 403 ? 35.001 57.045 -71.995 1.00 32.26 401 ALA B N 1
ATOM 10336 C CA . ALA B 1 403 ? 36.408 57.005 -72.396 1.00 34.32 401 ALA B CA 1
ATOM 10337 C C . ALA B 1 403 ? 36.629 56.073 -73.580 1.00 36.96 401 ALA B C 1
ATOM 10338 O O . ALA B 1 403 ? 37.402 56.384 -74.485 1.00 36.31 401 ALA B O 1
ATOM 10340 N N . THR B 1 404 ? 35.936 54.936 -73.571 1.00 35.58 402 THR B N 1
ATOM 10341 C CA . THR B 1 404 ? 36.092 53.926 -74.616 1.00 32.61 402 THR B CA 1
ATOM 10342 C C . THR B 1 404 ? 35.522 54.386 -75.960 1.00 36.78 402 THR B C 1
ATOM 10343 O O . THR B 1 404 ? 36.112 54.137 -77.017 1.00 31.32 402 THR B O 1
ATOM 10347 N N . VAL B 1 405 ? 34.380 55.064 -75.916 1.00 35.97 403 VAL B N 1
ATOM 10348 C CA . VAL B 1 405 ? 33.740 55.543 -77.136 1.00 33.90 403 VAL B CA 1
ATOM 10349 C C . VAL B 1 405 ? 34.530 56.712 -77.709 1.00 38.14 403 VAL B C 1
ATOM 10350 O O . VAL B 1 405 ? 34.647 56.864 -78.924 1.00 39.33 403 VAL B O 1
ATOM 10354 N N . LEU B 1 406 ? 35.070 57.540 -76.823 1.00 29.74 404 LEU B N 1
ATOM 10355 C CA . LEU B 1 406 ? 35.908 58.652 -77.242 1.00 36.61 404 LEU B CA 1
ATOM 10356 C C . LEU B 1 406 ? 37.113 58.128 -78.020 1.00 42.02 404 LEU B C 1
ATOM 10357 O O . LEU B 1 406 ? 37.426 58.627 -79.099 1.00 44.04 404 LEU B O 1
ATOM 10362 N N . GLU B 1 407 ? 37.779 57.115 -77.473 1.00 43.12 405 GLU B N 1
ATOM 10363 C CA . GLU B 1 407 ? 38.933 56.522 -78.142 1.00 44.35 405 GLU B CA 1
ATOM 10364 C C . GLU B 1 407 ? 38.559 56.025 -79.534 1.00 50.52 405 GLU B C 1
ATOM 10365 O O . GLU B 1 407 ? 39.220 56.356 -80.517 1.00 56.24 405 GLU B O 1
ATOM 10371 N N . MET B 1 408 ? 37.491 55.241 -79.615 1.00 47.60 406 MET B N 1
ATOM 10372 C CA . MET B 1 408 ? 37.062 54.676 -80.890 1.00 43.08 406 MET B CA 1
ATOM 10373 C C . MET B 1 408 ? 36.758 55.746 -81.929 1.00 41.10 406 MET B C 1
ATOM 10374 O O . MET B 1 408 ? 36.940 55.525 -83.125 1.00 45.17 406 MET B O 1
ATOM 10379 N N . ALA B 1 409 ? 36.289 56.901 -81.475 1.00 41.62 407 ALA B N 1
ATOM 10380 C CA . ALA B 1 409 ? 35.944 57.979 -82.393 1.00 49.45 407 ALA B CA 1
ATOM 10381 C C . ALA B 1 409 ? 37.172 58.454 -83.166 1.00 54.33 407 ALA B C 1
ATOM 10382 O O . ALA B 1 409 ? 37.066 58.858 -84.323 1.00 58.29 407 ALA B O 1
ATOM 10384 N N . GLU B 1 410 ? 38.331 58.396 -82.517 1.00 59.51 408 GLU B N 1
ATOM 10385 C CA . GLU B 1 410 ? 39.584 58.877 -83.098 1.00 68.36 408 GLU B CA 1
ATOM 10386 C C . GLU B 1 410 ? 39.580 60.391 -83.325 1.00 69.79 408 GLU B C 1
ATOM 10387 O O . GLU B 1 410 ? 40.626 61.036 -83.263 1.00 68.12 408 GLU B O 1
ATOM 10393 N N . GLY B 1 411 ? 38.400 60.949 -83.580 1.00 72.48 409 GLY B N 1
ATOM 10394 C CA . GLY B 1 411 ? 38.230 62.386 -83.700 1.00 75.17 409 GLY B CA 1
ATOM 10395 C C . GLY B 1 411 ? 37.273 62.901 -82.639 1.00 80.77 409 GLY B C 1
ATOM 10396 O O . GLY B 1 411 ? 37.079 62.256 -81.606 1.00 81.33 409 GLY B O 1
ATOM 10397 N N . SER B 1 412 ? 36.663 64.056 -82.886 1.00 79.35 410 SER B N 1
ATOM 10398 C CA . SER B 1 412 ? 35.771 64.653 -81.897 1.00 75.74 410 SER B CA 1
ATOM 10399 C C . SER B 1 412 ? 34.487 65.206 -82.504 1.00 69.81 410 SER B C 1
ATOM 10400 O O . SER B 1 412 ? 33.613 65.685 -81.783 1.00 73.64 410 SER B O 1
ATOM 10403 N N . SER B 1 413 ? 34.369 65.144 -83.826 1.00 59.40 411 SER B N 1
ATOM 10404 C CA . SER B 1 413 ? 33.196 65.699 -84.493 1.00 57.37 411 SER B CA 1
ATOM 10405 C C . SER B 1 413 ? 32.321 64.630 -85.153 1.00 44.51 411 SER B C 1
ATOM 10406 O O . SER B 1 413 ? 32.768 63.507 -85.406 1.00 34.17 411 SER B O 1
ATOM 10409 N N . GLY B 1 414 ? 31.069 64.989 -85.421 1.00 37.08 412 GLY B N 1
ATOM 10410 C CA . GLY B 1 414 ? 30.132 64.081 -86.054 1.00 38.50 412 GLY B CA 1
ATOM 10411 C C . GLY B 1 414 ? 29.373 63.213 -85.064 1.00 38.94 412 GLY B C 1
ATOM 10412 O O . GLY B 1 414 ? 28.631 62.317 -85.462 1.00 40.96 412 GLY B O 1
ATOM 10413 N N . PHE B 1 415 ? 29.572 63.467 -83.775 1.00 38.80 413 PHE B N 1
ATOM 10414 C CA . PHE B 1 415 ? 28.813 62.786 -82.728 1.00 38.77 413 PHE B CA 1
ATOM 10415 C C . PHE B 1 415 ? 28.720 63.655 -81.478 1.00 38.27 413 PHE B C 1
ATOM 10416 O O . PHE B 1 415 ? 29.278 64.752 -81.429 1.00 37.63 413 PHE B O 1
ATOM 10424 N N . GLU B 1 416 ? 28.007 63.158 -80.474 1.00 36.61 414 GLU B N 1
ATOM 10425 C CA . GLU B 1 416 ? 27.921 63.833 -79.187 1.00 37.93 414 GLU B CA 1
ATOM 10426 C C . GLU B 1 416 ? 27.675 62.804 -78.091 1.00 37.15 414 GLU B C 1
ATOM 10427 O O . GLU B 1 416 ? 27.240 61.682 -78.366 1.00 33.10 414 GLU B O 1
ATOM 10433 N N . PHE B 1 417 ? 27.967 63.185 -76.851 1.00 29.08 415 PHE B N 1
ATOM 10434 C CA . PHE B 1 417 ? 27.513 62.423 -75.697 1.00 26.00 415 PHE B CA 1
ATOM 10435 C C . PHE B 1 417 ? 26.208 63.030 -75.165 1.00 26.20 415 PHE B C 1
ATOM 10436 O O . PHE B 1 417 ? 25.807 64.116 -75.583 1.00 29.87 415 PHE B O 1
ATOM 10444 N N . GLN B 1 418 ? 25.545 62.321 -74.259 1.00 31.25 416 GLN B N 1
ATOM 10445 C CA . GLN B 1 418 ? 24.323 62.827 -73.632 1.00 33.01 416 GLN B CA 1
ATOM 10446 C C . GLN B 1 418 ? 24.244 62.439 -72.166 1.00 27.89 416 GLN B C 1
ATOM 10447 O O . GLN B 1 418 ? 24.729 61.383 -71.766 1.00 26.29 416 GLN B O 1
ATOM 10453 N N . ARG B 1 419 ? 23.625 63.303 -71.370 1.00 27.72 417 ARG B N 1
ATOM 10454 C CA . ARG B 1 419 ? 23.401 63.014 -69.965 1.00 29.10 417 ARG B CA 1
ATOM 10455 C C . ARG B 1 419 ? 22.054 63.561 -69.523 1.00 29.62 417 ARG B C 1
ATOM 10456 O O . ARG B 1 419 ? 21.474 64.431 -70.178 1.00 30.72 417 ARG B O 1
ATOM 10464 N N . LEU B 1 420 ? 21.567 63.042 -68.403 1.00 28.29 418 LEU B N 1
ATOM 10465 C CA . LEU B 1 420 ? 20.375 63.564 -67.763 1.00 32.77 418 LEU B CA 1
ATOM 10466 C C . LEU B 1 420 ? 20.785 64.549 -66.679 1.00 34.82 418 LEU B C 1
ATOM 10467 O O . LEU B 1 420 ? 21.664 64.260 -65.861 1.00 28.35 418 LEU B O 1
ATOM 10472 N N . HIS B 1 421 ? 20.158 65.718 -66.680 1.00 29.04 419 HIS B N 1
ATOM 10473 C CA . HIS B 1 421 ? 20.442 66.721 -65.663 1.00 33.77 419 HIS B CA 1
ATOM 10474 C C . HIS B 1 421 ? 20.391 66.079 -64.275 1.00 37.71 419 HIS B C 1
ATOM 10475 O O . HIS B 1 421 ? 19.461 65.348 -63.953 1.00 39.84 419 HIS B O 1
ATOM 10482 N N . GLY B 1 422 ? 21.409 66.329 -63.462 1.00 45.61 420 GLY B N 1
ATOM 10483 C CA . GLY B 1 422 ? 21.489 65.704 -62.154 1.00 41.45 420 GLY B CA 1
ATOM 10484 C C . GLY B 1 422 ? 22.316 64.430 -62.147 1.00 38.01 420 GLY B C 1
ATOM 10485 O O . GLY B 1 422 ? 22.446 63.774 -61.114 1.00 39.37 420 GLY B O 1
ATOM 10486 N N . MET B 1 423 ? 22.875 64.073 -63.299 1.00 39.25 421 MET B N 1
ATOM 10487 C CA . MET B 1 423 ? 23.770 62.922 -63.395 1.00 31.90 421 MET B CA 1
ATOM 10488 C C . MET B 1 423 ? 24.917 63.205 -64.356 1.00 35.42 421 MET B C 1
ATOM 10489 O O . MET B 1 423 ? 24.742 63.911 -65.350 1.00 35.66 421 MET B O 1
ATOM 10494 N N . GLY B 1 424 ? 26.091 62.655 -64.051 1.00 34.27 422 GLY B N 1
ATOM 10495 C CA . GLY B 1 424 ? 27.249 62.790 -64.915 1.00 34.71 422 GLY B CA 1
ATOM 10496 C C . GLY B 1 424 ? 27.771 64.208 -65.073 1.00 34.40 422 GLY B C 1
ATOM 10497 O O . GLY B 1 424 ? 28.467 64.514 -66.043 1.00 33.88 422 GLY B O 1
ATOM 10498 N N . GLU B 1 425 ? 27.451 65.079 -64.123 1.00 35.41 423 GLU B N 1
ATOM 10499 C CA . GLU B 1 425 ? 27.908 66.462 -64.208 1.00 34.83 423 GLU B CA 1
ATOM 10500 C C . GLU B 1 425 ? 29.435 66.552 -64.124 1.00 38.11 423 GLU B C 1
ATOM 10501 O O . GLU B 1 425 ? 30.088 67.075 -65.031 1.00 34.30 423 GLU B O 1
ATOM 10507 N N . ALA B 1 426 ? 30.003 66.038 -63.040 1.00 33.65 424 ALA B N 1
ATOM 10508 C CA . ALA B 1 426 ? 31.450 66.090 -62.865 1.00 34.82 424 ALA B CA 1
ATOM 10509 C C . ALA B 1 426 ? 32.164 65.313 -63.972 1.00 35.93 424 ALA B C 1
ATOM 10510 O O . ALA B 1 426 ? 33.221 65.722 -64.447 1.00 32.09 424 ALA B O 1
ATOM 10512 N N . LEU B 1 427 ? 31.582 64.192 -64.383 1.00 32.81 425 LEU B N 1
ATOM 10513 C CA . LEU B 1 427 ? 32.148 63.413 -65.477 1.00 33.71 425 LEU B CA 1
ATOM 10514 C C . LEU B 1 427 ? 32.334 64.271 -66.737 1.00 35.77 425 LEU B C 1
ATOM 10515 O O . LEU B 1 427 ? 33.449 64.429 -67.243 1.00 33.66 425 LEU B O 1
ATOM 10520 N N . TYR B 1 428 ? 31.239 64.828 -67.242 1.00 32.74 426 TYR B N 1
ATOM 10521 C CA . TYR B 1 428 ? 31.291 65.539 -68.515 1.00 29.63 426 TYR B CA 1
ATOM 10522 C C . TYR B 1 428 ? 31.997 66.893 -68.454 1.00 35.74 426 TYR B C 1
ATOM 10523 O O . TYR B 1 428 ? 32.540 67.354 -69.459 1.00 37.00 426 TYR B O 1
ATOM 10532 N N . GLU B 1 429 ? 32.007 67.523 -67.284 1.00 38.74 427 GLU B N 1
ATOM 10533 C CA . GLU B 1 429 ? 32.784 68.745 -67.104 1.00 40.37 427 GLU B CA 1
ATOM 10534 C C . GLU B 1 429 ? 34.274 68.451 -67.260 1.00 42.79 427 GLU B C 1
ATOM 10535 O O . GLU B 1 429 ? 34.999 69.194 -67.924 1.00 45.05 427 GLU B O 1
ATOM 10541 N N . GLN B 1 430 ? 34.724 67.362 -66.644 1.00 38.53 428 GLN B N 1
ATOM 10542 C CA . GLN B 1 430 ? 36.117 66.948 -66.752 1.00 41.42 428 GLN B CA 1
ATOM 10543 C C . GLN B 1 430 ? 36.454 66.563 -68.187 1.00 40.83 428 GLN B C 1
ATOM 10544 O O . GLN B 1 430 ? 37.505 66.935 -68.710 1.00 38.04 428 GLN B O 1
ATOM 10550 N N . LEU B 1 431 ? 35.556 65.813 -68.818 1.00 38.53 429 LEU B N 1
ATOM 10551 C CA . LEU B 1 431 ? 35.727 65.433 -70.213 1.00 39.58 429 LEU B CA 1
ATOM 10552 C C . LEU B 1 431 ? 35.925 66.677 -71.065 1.00 41.70 429 LEU B C 1
ATOM 10553 O O . LEU B 1 431 ? 36.749 66.693 -71.978 1.00 43.76 429 LEU B O 1
ATOM 10558 N N . ALA B 1 432 ? 35.172 67.723 -70.747 1.00 42.20 430 ALA B N 1
ATOM 10559 C CA . ALA B 1 432 ? 35.235 68.968 -71.496 1.00 48.06 430 ALA B CA 1
ATOM 10560 C C . ALA B 1 432 ? 36.576 69.664 -71.288 1.00 49.10 430 ALA B C 1
ATOM 10561 O O . ALA B 1 432 ? 37.181 70.151 -72.240 1.00 52.43 430 ALA B O 1
ATOM 10563 N N . LYS B 1 433 ? 37.038 69.707 -70.043 1.00 49.47 431 LYS B N 1
ATOM 10564 C CA . LYS B 1 433 ? 38.342 70.287 -69.735 1.00 53.99 431 LYS B CA 1
ATOM 10565 C C . LYS B 1 433 ? 39.456 69.607 -70.526 1.00 50.40 431 LYS B C 1
ATOM 10566 O O . LYS B 1 433 ? 40.341 70.273 -71.060 1.00 47.80 431 LYS B O 1
ATOM 10572 N N . ASP B 1 434 ? 39.403 68.281 -70.597 1.00 43.24 432 ASP B N 1
ATOM 10573 C CA . ASP B 1 434 ? 40.461 67.500 -71.232 1.00 41.97 432 ASP B CA 1
ATOM 10574 C C . ASP B 1 434 ? 40.315 67.411 -72.750 1.00 50.44 432 ASP B C 1
ATOM 10575 O O . ASP B 1 434 ? 41.271 67.073 -73.446 1.00 56.27 432 ASP B O 1
ATOM 10580 N N . HIS B 1 435 ? 39.123 67.709 -73.257 1.00 47.90 433 HIS B N 1
ATOM 10581 C CA . HIS B 1 435 ? 38.855 67.629 -74.691 1.00 50.18 433 HIS B CA 1
ATOM 10582 C C . HIS B 1 435 ? 37.894 68.736 -75.123 1.00 52.88 433 HIS B C 1
ATOM 10583 O O . HIS B 1 435 ? 36.675 68.559 -75.111 1.00 47.89 433 HIS B O 1
ATOM 10590 N N . ALA B 1 436 ? 38.457 69.874 -75.515 1.00 58.14 434 ALA B N 1
ATOM 10591 C CA . ALA B 1 436 ? 37.677 71.084 -75.768 1.00 58.67 434 ALA B CA 1
ATOM 10592 C C . ALA B 1 436 ? 36.709 70.989 -76.949 1.00 56.30 434 ALA B C 1
ATOM 10593 O O . ALA B 1 436 ? 35.797 71.808 -77.071 1.00 52.45 434 ALA B O 1
ATOM 10595 N N . ASP B 1 437 ? 36.905 70.003 -77.819 1.00 54.10 435 ASP B N 1
ATOM 10596 C CA . ASP B 1 437 ? 36.073 69.890 -79.017 1.00 55.29 435 ASP B CA 1
ATOM 10597 C C . ASP B 1 437 ? 34.923 68.890 -78.857 1.00 51.60 435 ASP B C 1
ATOM 10598 O O . ASP B 1 437 ? 34.113 68.707 -79.767 1.00 53.34 435 ASP B O 1
ATOM 10603 N N . ILE B 1 438 ? 34.855 68.251 -77.695 1.00 42.44 436 ILE B N 1
ATOM 10604 C CA . ILE B 1 438 ? 33.808 67.276 -77.429 1.00 49.21 436 ILE B CA 1
ATOM 10605 C C . ILE B 1 438 ? 32.492 67.954 -77.058 1.00 49.86 436 ILE B C 1
ATOM 10606 O O . ILE B 1 438 ? 32.466 68.919 -76.292 1.00 51.28 436 ILE B O 1
ATOM 10611 N N . ALA B 1 439 ? 31.401 67.444 -77.615 1.00 47.11 437 ALA B N 1
ATOM 10612 C CA . ALA B 1 439 ? 30.078 67.978 -77.332 1.00 41.13 437 ALA B CA 1
ATOM 10613 C C . ALA B 1 439 ? 29.265 67.007 -76.490 1.00 34.61 437 ALA B C 1
ATOM 10614 O O . ALA B 1 439 ? 29.353 65.789 -76.665 1.00 31.48 437 ALA B O 1
ATOM 10616 N N . TYR B 1 440 ? 28.476 67.552 -75.571 1.00 34.32 438 TYR B N 1
ATOM 10617 C CA . TYR B 1 440 ? 27.498 66.749 -74.845 1.00 35.69 438 TYR B CA 1
ATOM 10618 C C . TYR B 1 440 ? 26.195 67.505 -74.602 1.00 40.44 438 TYR B C 1
ATOM 10619 O O . TYR B 1 440 ? 26.190 68.697 -74.270 1.00 32.97 438 TYR B O 1
ATOM 10628 N N . ARG B 1 441 ? 25.090 66.791 -74.790 1.00 35.19 439 ARG B N 1
ATOM 10629 C CA . ARG B 1 441 ? 23.760 67.347 -74.626 1.00 30.57 439 ARG B CA 1
ATOM 10630 C C . ARG B 1 441 ? 23.250 67.019 -73.232 1.00 33.28 439 ARG B C 1
ATOM 10631 O O . ARG B 1 441 ? 23.346 65.875 -72.786 1.00 34.66 439 ARG B O 1
ATOM 10639 N N . THR B 1 442 ? 22.714 68.023 -72.546 1.00 30.63 440 THR B N 1
ATOM 10640 C CA . THR B 1 442 ? 22.096 67.809 -71.242 1.00 33.49 440 THR B CA 1
ATOM 10641 C C . THR B 1 442 ? 20.566 67.931 -71.327 1.00 32.40 440 THR B C 1
ATOM 10642 O O . THR B 1 442 ? 20.034 68.932 -71.812 1.00 29.20 440 THR B O 1
ATOM 10646 N N . TYR B 1 443 ? 19.869 66.893 -70.874 1.00 29.89 441 TYR B N 1
ATOM 10647 C CA . TYR B 1 443 ? 18.413 66.886 -70.869 1.00 33.89 441 TYR B CA 1
ATOM 10648 C C . TYR B 1 443 ? 17.893 67.171 -69.471 1.00 34.35 441 TYR B C 1
ATOM 10649 O O . TYR B 1 443 ? 18.434 66.676 -68.485 1.00 31.13 441 TYR B O 1
ATOM 10658 N N . ALA B 1 444 ? 16.832 67.960 -69.394 1.00 37.49 442 ALA B N 1
ATOM 10659 C CA . ALA B 1 444 ? 16.146 68.190 -68.135 1.00 35.03 442 ALA B CA 1
ATOM 10660 C C . ALA B 1 444 ? 14.765 67.559 -68.189 1.00 27.40 442 ALA B C 1
ATOM 10661 O O . ALA B 1 444 ? 14.074 67.644 -69.212 1.00 28.93 442 ALA B O 1
ATOM 10663 N N . PRO B 1 445 ? 14.364 66.902 -67.093 1.00 28.82 443 PRO B N 1
ATOM 10664 C CA . PRO B 1 445 ? 13.011 66.350 -67.010 1.00 32.67 443 PRO B CA 1
ATOM 10665 C C . PRO B 1 445 ? 12.041 67.514 -66.912 1.00 27.55 443 PRO B C 1
ATOM 10666 O O . PRO B 1 445 ? 12.217 68.381 -66.052 1.00 26.85 443 PRO B O 1
ATOM 10670 N N . VAL B 1 446 ? 11.059 67.552 -67.802 1.00 27.73 444 VAL B N 1
ATOM 10671 C CA . VAL B 1 446 ? 10.101 68.652 -67.836 1.00 26.48 444 VAL B CA 1
ATOM 10672 C C . VAL B 1 446 ? 8.693 68.100 -67.941 1.00 29.03 444 VAL B C 1
ATOM 10673 O O . VAL B 1 446 ? 8.408 67.322 -68.848 1.00 29.42 444 VAL B O 1
ATOM 10677 N N . GLY B 1 447 ? 7.815 68.500 -67.024 1.00 31.45 445 GLY B N 1
ATOM 10678 C CA . GLY B 1 447 ? 6.415 68.125 -67.122 1.00 29.38 445 GLY B CA 1
ATOM 10679 C C . GLY B 1 447 ? 5.533 68.440 -65.927 1.00 32.26 445 GLY B C 1
ATOM 10680 O O . GLY B 1 447 ? 5.904 69.223 -65.047 1.00 28.31 445 GLY B O 1
ATOM 10681 N N . SER B 1 448 ? 4.356 67.812 -65.906 1.00 31.62 446 SER B N 1
ATOM 10682 C CA . SER B 1 448 ? 3.336 68.048 -64.885 1.00 31.86 446 SER B CA 1
ATOM 10683 C C . SER B 1 448 ? 3.442 67.082 -63.711 1.00 28.87 446 SER B C 1
ATOM 10684 O O . SER B 1 448 ? 3.939 65.966 -63.855 1.00 23.84 446 SER B O 1
ATOM 10687 N N . HIS B 1 449 ? 2.945 67.511 -62.555 1.00 28.72 447 HIS B N 1
ATOM 10688 C CA . HIS B 1 449 ? 2.961 66.685 -61.352 1.00 25.85 447 HIS B CA 1
ATOM 10689 C C . HIS B 1 449 ? 2.304 65.316 -61.551 1.00 24.85 447 HIS B C 1
ATOM 10690 O O . HIS B 1 449 ? 2.740 64.331 -60.965 1.00 26.06 447 HIS B O 1
ATOM 10697 N N . ARG B 1 450 ? 1.252 65.260 -62.362 1.00 25.38 448 ARG B N 1
ATOM 10698 C CA . ARG B 1 450 ? 0.510 64.017 -62.570 1.00 27.98 448 ARG B CA 1
ATOM 10699 C C . ARG B 1 450 ? 1.327 62.963 -63.320 1.00 27.73 448 ARG B C 1
ATOM 10700 O O . ARG B 1 450 ? 0.921 61.811 -63.423 1.00 30.71 448 ARG B O 1
ATOM 10708 N N . ASP B 1 451 ? 2.483 63.361 -63.837 1.00 27.17 449 ASP B N 1
ATOM 10709 C CA . ASP B 1 451 ? 3.337 62.444 -64.584 1.00 28.91 449 ASP B CA 1
ATOM 10710 C C . ASP B 1 451 ? 4.641 62.159 -63.848 1.00 27.41 449 ASP B C 1
ATOM 10711 O O . ASP B 1 451 ? 5.479 61.381 -64.318 1.00 29.64 449 ASP B O 1
ATOM 10716 N N . LEU B 1 452 ? 4.808 62.784 -62.688 1.00 23.68 450 LEU B N 1
ATOM 10717 C CA . LEU B 1 452 ? 6.040 62.622 -61.917 1.00 25.32 450 LEU B CA 1
ATOM 10718 C C . LEU B 1 452 ? 6.221 61.206 -61.349 1.00 29.76 450 LEU B C 1
ATOM 10719 O O . LEU B 1 452 ? 7.276 60.596 -61.525 1.00 28.74 450 LEU B O 1
ATOM 10724 N N . LEU B 1 453 ? 5.199 60.693 -60.665 1.00 33.18 451 LEU B N 1
ATOM 10725 C CA . LEU B 1 453 ? 5.286 59.381 -60.010 1.00 33.56 451 LEU B CA 1
ATOM 10726 C C . LEU B 1 453 ? 5.855 58.291 -60.915 1.00 33.20 451 LEU B C 1
ATOM 10727 O O . LEU B 1 453 ? 6.842 57.646 -60.569 1.00 29.97 451 LEU B O 1
ATOM 10732 N N . ALA B 1 454 ? 5.228 58.088 -62.070 1.00 29.51 452 ALA B N 1
ATOM 10733 C CA . ALA B 1 454 ? 5.654 57.042 -63.001 1.00 35.39 452 ALA B CA 1
ATOM 10734 C C . ALA B 1 454 ? 7.111 57.202 -63.427 1.00 37.58 452 ALA B C 1
ATOM 10735 O O . ALA B 1 454 ? 7.842 56.220 -63.573 1.00 46.83 452 ALA B O 1
ATOM 10737 N N . TYR B 1 455 ? 7.528 58.446 -63.620 1.00 31.31 453 TYR B N 1
ATOM 10738 C CA . TYR B 1 455 ? 8.892 58.752 -64.025 1.00 33.46 453 TYR B CA 1
ATOM 10739 C C . TYR B 1 455 ? 9.899 58.551 -62.880 1.00 39.68 453 TYR B C 1
ATOM 10740 O O . TYR B 1 455 ? 10.997 58.030 -63.089 1.00 30.57 453 TYR B O 1
ATOM 10749 N N . LEU B 1 456 ? 9.527 58.973 -61.674 1.00 39.02 454 LEU B N 1
ATOM 10750 C CA . LEU B 1 456 ? 10.417 58.850 -60.523 1.00 37.43 454 LEU B CA 1
ATOM 10751 C C . LEU B 1 456 ? 10.793 57.398 -60.277 1.00 41.71 454 LEU B C 1
ATOM 10752 O O . LEU B 1 456 ? 11.954 57.087 -59.998 1.00 38.01 454 LEU B O 1
ATOM 10757 N N . VAL B 1 457 ? 9.802 56.518 -60.388 1.00 41.95 455 VAL B N 1
ATOM 10758 C CA . VAL B 1 457 ? 10.001 55.093 -60.166 1.00 44.20 455 VAL B CA 1
ATOM 10759 C C . VAL B 1 457 ? 11.142 54.550 -61.023 1.00 49.27 455 VAL B C 1
ATOM 10760 O O . VAL B 1 457 ? 12.141 54.049 -60.498 1.00 53.70 455 VAL B O 1
ATOM 10764 N N . ARG B 1 458 ? 10.997 54.645 -62.341 1.00 42.72 456 ARG B N 1
ATOM 10765 C CA . ARG B 1 458 ? 12.075 54.240 -63.235 1.00 41.92 456 ARG B CA 1
ATOM 10766 C C . ARG B 1 458 ? 13.413 54.806 -62.772 1.00 39.54 456 ARG B C 1
ATOM 10767 O O . ARG B 1 458 ? 14.387 54.068 -62.603 1.00 47.40 456 ARG B O 1
ATOM 10775 N N . ARG B 1 459 ? 13.444 56.115 -62.543 1.00 32.91 457 ARG B N 1
ATOM 10776 C CA . ARG B 1 459 ? 14.668 56.821 -62.173 1.00 36.42 457 ARG B CA 1
ATOM 10777 C C . ARG B 1 459 ? 15.341 56.247 -60.922 1.00 45.47 457 ARG B C 1
ATOM 10778 O O . ARG B 1 459 ? 16.560 56.052 -60.894 1.00 44.34 457 ARG B O 1
ATOM 10786 N N . LEU B 1 460 ? 14.547 55.985 -59.888 1.00 47.26 458 LEU B N 1
ATOM 10787 C CA . LEU B 1 460 ? 15.079 55.518 -58.609 1.00 48.02 458 LEU B CA 1
ATOM 10788 C C . LEU B 1 460 ? 15.596 54.080 -58.674 1.00 51.08 458 LEU B C 1
ATOM 10789 O O . LEU B 1 460 ? 16.478 53.696 -57.906 1.00 48.60 458 LEU B O 1
ATOM 10794 N N . LEU B 1 461 ? 15.047 53.288 -59.588 1.00 55.23 459 LEU B N 1
ATOM 10795 C CA . LEU B 1 461 ? 15.489 51.907 -59.738 1.00 64.12 459 LEU B CA 1
ATOM 10796 C C . LEU B 1 461 ? 16.942 51.841 -60.207 1.00 73.11 459 LEU B C 1
ATOM 10797 O O . LEU B 1 461 ? 17.697 50.951 -59.809 1.00 75.17 459 LEU B O 1
ATOM 10802 N N . GLU B 1 462 ? 17.334 52.800 -61.038 1.00 70.98 460 GLU B N 1
ATOM 10803 C CA . GLU B 1 462 ? 18.656 52.775 -61.653 1.00 71.15 460 GLU B CA 1
ATOM 10804 C C . GLU B 1 462 ? 19.717 53.446 -60.774 1.00 71.34 460 GLU B C 1
ATOM 10805 O O . GLU B 1 462 ? 20.875 53.024 -60.752 1.00 64.10 460 GLU B O 1
ATOM 10811 N N . ASN B 1 463 ? 19.313 54.483 -60.045 1.00 69.88 461 ASN B N 1
ATOM 10812 C CA . ASN B 1 463 ? 20.198 55.140 -59.087 1.00 68.34 461 ASN B CA 1
ATOM 10813 C C . ASN B 1 463 ? 20.449 54.273 -57.855 1.00 68.67 461 ASN B C 1
ATOM 10814 O O . ASN B 1 463 ? 21.450 54.445 -57.157 1.00 70.22 461 ASN B O 1
ATOM 10819 N N . GLY B 1 464 ? 19.537 53.341 -57.595 1.00 66.64 462 GLY B N 1
ATOM 10820 C CA . GLY B 1 464 ? 19.634 52.481 -56.428 1.00 65.57 462 GLY B CA 1
ATOM 10821 C C . GLY B 1 464 ? 20.195 51.098 -56.715 1.00 65.54 462 GLY B C 1
ATOM 10822 O O . GLY B 1 464 ? 20.389 50.299 -55.796 1.00 65.05 462 GLY B O 1
ATOM 10823 N N . ALA B 1 465 ? 20.456 50.812 -57.987 1.00 59.75 463 ALA B N 1
ATOM 10824 C CA . ALA B 1 465 ? 20.981 49.509 -58.383 1.00 51.95 463 ALA B CA 1
ATOM 10825 C C . ALA B 1 465 ? 22.451 49.373 -57.998 1.00 53.79 463 ALA B C 1
ATOM 10826 O O . ALA B 1 465 ? 23.233 50.308 -58.165 1.00 54.52 463 ALA B O 1
ATOM 10828 N N . ASN B 1 466 ? 22.821 48.207 -57.479 1.00 57.22 464 ASN B N 1
ATOM 10829 C CA . ASN B 1 466 ? 24.206 47.945 -57.095 1.00 59.46 464 ASN B CA 1
ATOM 10830 C C . ASN B 1 466 ? 25.118 47.765 -58.306 1.00 49.33 464 ASN B C 1
ATOM 10831 O O . ASN B 1 466 ? 26.340 47.834 -58.189 1.00 42.45 464 ASN B O 1
ATOM 10836 N N . SER B 1 467 ? 24.514 47.525 -59.467 1.00 46.48 465 SER B N 1
ATOM 10837 C CA . SER B 1 467 ? 25.265 47.361 -60.709 1.00 48.09 465 SER B CA 1
ATOM 10838 C C . SER B 1 467 ? 25.492 48.714 -61.379 1.00 42.68 465 SER B C 1
ATOM 10839 O O . SER B 1 467 ? 26.303 48.842 -62.295 1.00 42.66 465 SER B O 1
ATOM 10842 N N . SER B 1 468 ? 24.754 49.716 -60.910 1.00 28.92 466 SER B N 1
ATOM 10843 C CA . SER B 1 468 ? 24.854 51.079 -61.410 1.00 30.42 466 SER B CA 1
ATOM 10844 C C . SER B 1 468 ? 26.277 51.620 -61.289 1.00 36.34 466 SER B C 1
ATOM 10845 O O . SER B 1 468 ? 26.897 51.533 -60.225 1.00 38.66 466 SER B O 1
ATOM 10848 N N . PHE B 1 469 ? 26.795 52.175 -62.381 1.00 31.66 467 PHE B N 1
ATOM 10849 C CA . PHE B 1 469 ? 28.106 52.812 -62.356 1.00 30.56 467 PHE B CA 1
ATOM 10850 C C . PHE B 1 469 ? 28.097 54.010 -61.419 1.00 29.74 467 PHE B C 1
ATOM 10851 O O . PHE B 1 469 ? 29.022 54.191 -60.629 1.00 27.69 467 PHE B O 1
ATOM 10859 N N . VAL B 1 470 ? 27.050 54.825 -61.504 1.00 26.84 468 VAL B N 1
ATOM 10860 C CA . VAL B 1 470 ? 26.995 56.045 -60.706 1.00 36.83 468 VAL B CA 1
ATOM 10861 C C . VAL B 1 470 ? 26.896 55.741 -59.215 1.00 39.96 468 VAL B C 1
ATOM 10862 O O . VAL B 1 470 ? 27.426 56.483 -58.388 1.00 46.12 468 VAL B O 1
ATOM 10866 N N . ALA B 1 471 ? 26.225 54.646 -58.878 1.00 39.96 469 ALA B N 1
ATOM 10867 C CA . ALA B 1 471 ? 26.122 54.217 -57.489 1.00 41.19 469 ALA B CA 1
ATOM 10868 C C . ALA B 1 471 ? 27.485 53.799 -56.943 1.00 40.41 469 ALA B C 1
ATOM 10869 O O . ALA B 1 471 ? 27.893 54.233 -55.865 1.00 41.13 469 ALA B O 1
ATOM 10871 N N . GLN B 1 472 ? 28.178 52.946 -57.692 1.00 30.03 470 GLN B N 1
ATOM 10872 C CA . GLN B 1 472 ? 29.474 52.424 -57.271 1.00 35.03 470 GLN B CA 1
ATOM 10873 C C . GLN B 1 472 ? 30.552 53.503 -57.198 1.00 37.43 470 GLN B C 1
ATOM 10874 O O . GLN B 1 472 ? 31.340 53.546 -56.249 1.00 30.66 470 GLN B O 1
ATOM 10880 N N . ALA B 1 473 ? 30.594 54.362 -58.210 1.00 35.11 471 ALA B N 1
ATOM 10881 C CA . ALA B 1 473 ? 31.536 55.466 -58.210 1.00 42.56 471 ALA B CA 1
ATOM 10882 C C . ALA B 1 473 ? 31.325 56.291 -56.948 1.00 48.93 471 ALA B C 1
ATOM 10883 O O . ALA B 1 473 ? 32.272 56.806 -56.369 1.00 51.88 471 ALA B O 1
ATOM 10885 N N . ALA B 1 474 ? 30.073 56.401 -56.517 1.00 51.80 472 ALA B N 1
ATOM 10886 C CA . ALA B 1 474 ? 29.750 57.153 -55.308 1.00 50.36 472 ALA B CA 1
ATOM 10887 C C . ALA B 1 474 ? 30.111 56.382 -54.036 1.00 47.03 472 ALA B C 1
ATOM 10888 O O . ALA B 1 474 ? 30.149 56.950 -52.946 1.00 51.59 472 ALA B O 1
ATOM 10890 N N . ASP B 1 475 ? 30.363 55.086 -54.181 1.00 38.18 473 ASP B N 1
ATOM 10891 C CA . ASP B 1 475 ? 30.760 54.247 -53.061 1.00 39.86 473 ASP B CA 1
ATOM 10892 C C . ASP B 1 475 ? 32.284 54.184 -52.996 1.00 37.21 473 ASP B C 1
ATOM 10893 O O . ASP B 1 475 ? 32.920 53.514 -53.808 1.00 35.12 473 ASP B O 1
ATOM 10898 N N . TYR B 1 476 ? 32.869 54.886 -52.029 1.00 40.40 474 TYR B N 1
ATOM 10899 C CA . TYR B 1 476 ? 34.327 54.963 -51.926 1.00 38.53 474 TYR B CA 1
ATOM 10900 C C . TYR B 1 476 ? 34.949 53.647 -51.480 1.00 38.40 474 TYR B C 1
ATOM 10901 O O . TYR B 1 476 ? 36.170 53.505 -51.458 1.00 35.56 474 TYR B O 1
ATOM 10910 N N . ARG B 1 477 ? 34.108 52.680 -51.131 1.00 38.84 475 ARG B N 1
ATOM 10911 C CA . ARG B 1 477 ? 34.595 51.337 -50.870 1.00 36.90 475 ARG B CA 1
ATOM 10912 C C . ARG B 1 477 ? 35.033 50.701 -52.183 1.00 35.65 475 ARG B C 1
ATOM 10913 O O . ARG B 1 477 ? 35.915 49.843 -52.200 1.00 37.34 475 ARG B O 1
ATOM 10921 N N . VAL B 1 478 ? 34.419 51.125 -53.284 1.00 33.86 476 VAL B N 1
ATOM 10922 C CA . VAL B 1 478 ? 34.790 50.592 -54.592 1.00 36.49 476 VAL B CA 1
ATOM 10923 C C . VAL B 1 478 ? 35.995 51.348 -55.136 1.00 33.48 476 VAL B C 1
ATOM 10924 O O . VAL B 1 478 ? 35.921 52.555 -55.360 1.00 27.29 476 VAL B O 1
ATOM 10928 N N . PRO B 1 479 ? 37.107 50.634 -55.350 1.00 37.27 477 PRO B N 1
ATOM 10929 C CA . PRO B 1 479 ? 38.358 51.245 -55.807 1.00 41.04 477 PRO B CA 1
ATOM 10930 C C . PRO B 1 479 ? 38.238 51.688 -57.258 1.00 40.25 477 PRO B C 1
ATOM 10931 O O . PRO B 1 479 ? 37.520 51.051 -58.026 1.00 33.23 477 PRO B O 1
ATOM 10935 N N . VAL B 1 480 ? 38.932 52.759 -57.627 1.00 36.81 478 VAL B N 1
ATOM 10936 C CA . VAL B 1 480 ? 38.905 53.236 -59.005 1.00 39.02 478 VAL B CA 1
ATOM 10937 C C . VAL B 1 480 ? 39.191 52.118 -60.019 1.00 44.28 478 VAL B C 1
ATOM 10938 O O . VAL B 1 480 ? 38.466 51.974 -61.002 1.00 40.95 478 VAL B O 1
ATOM 10942 N N . PRO B 1 481 ? 40.242 51.316 -59.780 1.00 49.47 479 PRO B N 1
ATOM 10943 C CA . PRO B 1 481 ? 40.528 50.207 -60.699 1.00 50.35 479 PRO B CA 1
ATOM 10944 C C . PRO B 1 481 ? 39.327 49.292 -60.949 1.00 46.17 479 PRO B C 1
ATOM 10945 O O . PRO B 1 481 ? 39.146 48.835 -62.076 1.00 51.01 479 PRO B O 1
ATOM 10949 N N . ALA B 1 482 ? 38.527 49.035 -59.918 1.00 40.91 480 ALA B N 1
ATOM 10950 C CA . ALA B 1 482 ? 37.354 48.169 -60.040 1.00 47.24 480 ALA B CA 1
ATOM 10951 C C . ALA B 1 482 ? 36.334 48.715 -61.042 1.00 44.54 480 ALA B C 1
ATOM 10952 O O . ALA B 1 482 ? 35.689 47.961 -61.769 1.00 42.27 480 ALA B O 1
ATOM 10954 N N . LEU B 1 483 ? 36.192 50.033 -61.068 1.00 43.07 481 LEU B N 1
ATOM 10955 C CA . LEU B 1 483 ? 35.296 50.690 -62.007 1.00 42.13 481 LEU B CA 1
ATOM 10956 C C . LEU B 1 483 ? 35.836 50.612 -63.432 1.00 43.64 481 LEU B C 1
ATOM 10957 O O . LEU B 1 483 ? 35.103 50.835 -64.395 1.00 40.03 481 LEU B O 1
ATOM 10962 N N . LEU B 1 484 ? 37.118 50.278 -63.560 1.00 39.70 482 LEU B N 1
ATOM 10963 C CA . LEU B 1 484 ? 37.798 50.323 -64.852 1.00 39.60 482 LEU B CA 1
ATOM 10964 C C . LEU B 1 484 ? 37.891 48.961 -65.514 1.00 35.79 482 LEU B C 1
ATOM 10965 O O . LEU B 1 484 ? 38.437 48.830 -66.610 1.00 39.33 482 LEU B O 1
ATOM 10970 N N . GLN B 1 485 ? 37.367 47.946 -64.843 1.00 39.12 483 GLN B N 1
ATOM 10971 C CA . GLN B 1 485 ? 37.394 46.600 -65.389 1.00 45.89 483 GLN B CA 1
ATOM 10972 C C . GLN B 1 485 ? 36.707 46.577 -66.746 1.00 45.98 483 GLN B C 1
ATOM 10973 O O . GLN B 1 485 ? 35.575 47.044 -66.886 1.00 42.04 483 GLN B O 1
ATOM 10979 N N . ARG B 1 486 ? 37.391 46.035 -67.746 1.00 42.36 484 ARG B N 1
ATOM 10980 C CA . ARG B 1 486 ? 36.789 45.874 -69.062 1.00 43.32 484 ARG B CA 1
ATOM 10981 C C . ARG B 1 486 ? 35.748 44.755 -69.060 1.00 40.99 484 ARG B C 1
ATOM 10982 O O . ARG B 1 486 ? 35.939 43.711 -68.430 1.00 36.54 484 ARG B O 1
ATOM 10990 N N . PRO B 1 487 ? 34.629 44.981 -69.759 1.00 39.90 485 PRO B N 1
ATOM 10991 C CA . PRO B 1 487 ? 33.527 44.015 -69.824 1.00 36.69 485 PRO B CA 1
ATOM 10992 C C . PRO B 1 487 ? 34.009 42.656 -70.323 1.00 38.61 485 PRO B C 1
ATOM 10993 O O . PRO B 1 487 ? 33.610 41.614 -69.794 1.00 31.84 485 PRO B O 1
ATOM 10997 N N . ALA B 1 488 ? 34.869 42.674 -71.334 1.00 32.82 486 ALA B N 1
ATOM 10998 C CA . ALA B 1 488 ? 35.399 41.443 -71.905 1.00 38.75 486 ALA B CA 1
ATOM 10999 C C . ALA B 1 488 ? 36.052 40.555 -70.845 1.00 39.45 486 ALA B C 1
ATOM 11000 O O . ALA B 1 488 ? 35.906 39.335 -70.877 1.00 44.31 486 ALA B O 1
ATOM 11002 N N . ASP B 1 489 ? 36.763 41.169 -69.903 1.00 44.14 487 ASP B N 1
ATOM 11003 C CA . ASP B 1 489 ? 37.447 40.419 -68.850 1.00 45.74 487 ASP B CA 1
ATOM 11004 C C . ASP B 1 489 ? 36.489 39.931 -67.775 1.00 47.41 487 ASP B C 1
ATOM 11005 O O . ASP B 1 489 ? 36.821 39.038 -66.997 1.00 53.17 487 ASP B O 1
ATOM 11010 N N . ALA B 1 490 ? 35.305 40.529 -67.722 1.00 45.20 488 ALA B N 1
ATOM 11011 C CA . ALA B 1 490 ? 34.291 40.100 -66.771 1.00 42.72 488 ALA B CA 1
ATOM 11012 C C . ALA B 1 490 ? 33.628 38.824 -67.269 1.00 37.40 488 ALA B C 1
ATOM 11013 O O . ALA B 1 490 ? 33.372 37.901 -66.493 1.00 30.38 488 ALA B O 1
ATOM 11015 N N . ILE B 1 491 ? 33.363 38.779 -68.574 1.00 36.90 489 ILE B N 1
ATOM 11016 C CA . ILE B 1 491 ? 32.723 37.626 -69.207 1.00 40.57 489 ILE B CA 1
ATOM 11017 C C . ILE B 1 491 ? 33.716 36.487 -69.459 1.00 39.78 489 ILE B C 1
ATOM 11018 O O . ILE B 1 491 ? 33.449 35.337 -69.119 1.00 45.19 489 ILE B O 1
ATOM 11023 N N . VAL B 1 492 ? 34.850 36.831 -70.068 1.00 41.28 490 VAL B N 1
ATOM 11024 C CA . VAL B 1 492 ? 35.952 35.908 -70.380 1.00 47.15 490 VAL B CA 1
ATOM 11025 C C . VAL B 1 492 ? 35.646 34.838 -71.439 1.00 52.85 490 VAL B C 1
ATOM 11026 O O . VAL B 1 492 ? 36.447 34.613 -72.348 1.00 57.31 490 VAL B O 1
ATOM 11030 N N . ARG B 1 493 ? 34.491 34.191 -71.330 1.00 49.98 491 ARG B N 1
ATOM 11031 C CA . ARG B 1 493 ? 34.161 33.061 -72.192 1.00 48.76 491 ARG B CA 1
ATOM 11032 C C . ARG B 1 493 ? 32.712 33.150 -72.677 1.00 47.02 491 ARG B C 1
ATOM 11033 O O . ARG B 1 493 ? 31.814 33.449 -71.894 1.00 48.34 491 ARG B O 1
ATOM 11041 N N . PRO B 1 494 ? 32.486 32.901 -73.978 1.00 47.28 492 PRO B N 1
ATOM 11042 C CA . PRO B 1 494 ? 31.148 32.945 -74.581 1.00 47.77 492 PRO B CA 1
ATOM 11043 C C . PRO B 1 494 ? 30.103 32.215 -73.743 1.00 53.79 492 PRO B C 1
ATOM 11044 O O . PRO B 1 494 ? 29.015 32.748 -73.511 1.00 50.09 492 PRO B O 1
ATOM 11048 N N . GLN B 1 495 ? 30.441 31.009 -73.296 1.00 55.26 493 GLN B N 1
ATOM 11049 C CA . GLN B 1 495 ? 29.531 30.173 -72.516 1.00 48.08 493 GLN B CA 1
ATOM 11050 C C . GLN B 1 495 ? 29.061 30.844 -71.228 1.00 39.82 493 GLN B C 1
ATOM 11051 O O . GLN B 1 495 ? 28.034 30.470 -70.666 1.00 40.90 493 GLN B O 1
ATOM 11054 N N . ALA B 1 496 ? 29.812 31.837 -70.764 1.00 40.08 494 ALA B N 1
ATOM 11055 C CA . ALA B 1 496 ? 29.488 32.519 -69.514 1.00 40.68 494 ALA B CA 1
ATOM 11056 C C . ALA B 1 496 ? 28.640 33.780 -69.717 1.00 38.56 494 ALA B C 1
ATOM 11057 O O . ALA B 1 496 ? 28.395 34.524 -68.771 1.00 41.14 494 ALA B O 1
ATOM 11059 N N . ALA B 1 497 ? 28.191 34.011 -70.948 1.00 32.33 495 ALA B N 1
ATOM 11060 C CA . ALA B 1 497 ? 27.518 35.260 -71.300 1.00 29.88 495 ALA B CA 1
ATOM 11061 C C . ALA B 1 497 ? 26.198 35.481 -70.548 1.00 31.62 495 ALA B C 1
ATOM 11062 O O . ALA B 1 497 ? 25.941 36.570 -70.035 1.00 29.13 495 ALA B O 1
ATOM 11064 N N . ALA B 1 498 ? 25.365 34.448 -70.496 1.00 27.94 496 ALA B N 1
ATOM 11065 C CA . ALA B 1 498 ? 24.111 34.511 -69.758 1.00 36.55 496 ALA B CA 1
ATOM 11066 C C . ALA B 1 498 ? 24.369 34.488 -68.255 1.00 36.81 496 ALA B C 1
ATOM 11067 O O . ALA B 1 498 ? 25.347 33.907 -67.799 1.0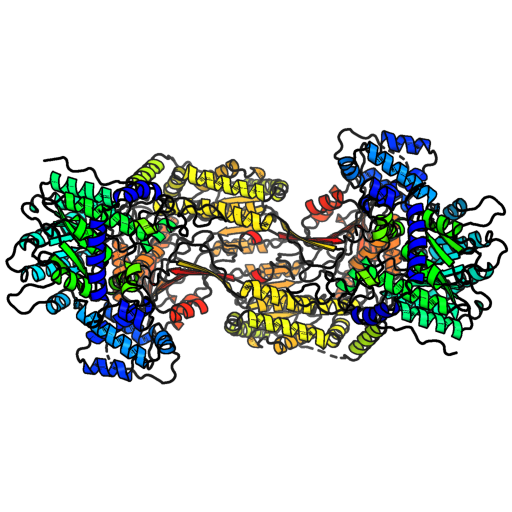0 40.52 496 ALA B O 1
ATOM 11069 N N . HIS B 1 499 ? 23.491 35.123 -67.487 1.00 32.66 497 HIS B N 1
ATOM 11070 C CA . HIS B 1 499 ? 23.610 35.096 -66.035 1.00 30.63 497 HIS B CA 1
ATOM 11071 C C . HIS B 1 499 ? 23.288 33.700 -65.513 1.00 31.30 497 HIS B C 1
ATOM 11072 O O . HIS B 1 499 ? 22.260 33.128 -65.871 1.00 34.08 497 HIS B O 1
ATOM 11079 N N . PRO B 1 500 ? 24.166 33.154 -64.654 1.00 36.04 498 PRO B N 1
ATOM 11080 C CA . PRO B 1 500 ? 24.052 31.763 -64.194 1.00 39.40 498 PRO B CA 1
ATOM 11081 C C . PRO B 1 500 ? 22.924 31.563 -63.187 1.00 38.63 498 PRO B C 1
ATOM 11082 O O . PRO B 1 500 ? 22.516 30.427 -62.950 1.00 43.89 498 PRO B O 1
ATOM 11086 N N . ARG B 1 501 ? 22.422 32.650 -62.610 1.00 31.52 499 ARG B N 1
ATOM 11087 C CA . ARG B 1 501 ? 21.367 32.551 -61.607 1.00 34.47 499 ARG B CA 1
ATOM 11088 C C . ARG B 1 501 ? 20.014 33.076 -62.090 1.00 39.34 499 ARG B C 1
ATOM 11089 O O . ARG B 1 501 ? 19.123 33.337 -61.286 1.00 40.63 499 ARG B O 1
ATOM 11097 N N . ILE B 1 502 ? 19.860 33.222 -63.402 1.00 35.92 500 ILE B N 1
ATOM 11098 C CA . ILE B 1 502 ? 18.564 33.588 -63.970 1.00 34.08 500 ILE B CA 1
ATOM 11099 C C . ILE B 1 502 ? 18.128 32.526 -64.962 1.00 31.31 500 ILE B C 1
ATOM 11100 O O . ILE B 1 502 ? 18.625 32.482 -66.088 1.00 32.51 500 ILE B O 1
ATOM 11105 N N . PRO B 1 503 ? 17.190 31.663 -64.550 1.00 28.65 501 PRO B N 1
ATOM 11106 C CA . PRO B 1 503 ? 16.786 30.576 -65.438 1.00 29.75 501 PRO B CA 1
ATOM 11107 C C . PRO B 1 503 ? 15.968 31.132 -66.590 1.00 28.93 501 PRO B C 1
ATOM 11108 O O . PRO B 1 503 ? 15.346 32.185 -66.446 1.00 28.82 501 PRO B O 1
ATOM 11112 N N . LEU B 1 504 ? 15.992 30.438 -67.719 1.00 25.33 502 LEU B N 1
ATOM 11113 C CA . LEU B 1 504 ? 15.095 30.737 -68.817 1.00 31.18 502 LEU B CA 1
ATOM 11114 C C . LEU B 1 504 ? 13.674 30.529 -68.316 1.00 28.18 502 LEU B C 1
ATOM 11115 O O . LEU B 1 504 ? 13.455 29.760 -67.373 1.00 26.89 502 LEU B O 1
ATOM 11120 N N . PRO B 1 505 ? 12.702 31.218 -68.934 1.00 24.76 503 PRO B N 1
ATOM 11121 C CA . PRO B 1 505 ? 11.307 31.072 -68.511 1.00 20.92 503 PRO B CA 1
ATOM 11122 C C . PRO B 1 505 ? 10.854 29.618 -68.419 1.00 23.91 503 PRO B C 1
ATOM 11123 O O . PRO B 1 505 ? 10.137 29.274 -67.482 1.00 25.57 503 PRO B O 1
ATOM 11127 N N . CYS B 1 506 ? 11.262 28.776 -69.363 1.00 27.38 504 CYS B N 1
ATOM 11128 C CA . CYS B 1 506 ? 10.801 27.388 -69.368 1.00 27.78 504 CYS B CA 1
ATOM 11129 C C . CYS B 1 506 ? 11.320 26.599 -68.165 1.00 30.05 504 CYS B C 1
ATOM 11130 O O . CYS B 1 506 ? 10.735 25.582 -67.792 1.00 33.81 504 CYS B O 1
ATOM 11133 N N . ASP B 1 507 ? 12.414 27.070 -67.567 1.00 28.01 505 ASP B N 1
ATOM 11134 C CA . ASP B 1 507 ? 13.037 26.394 -66.423 1.00 31.37 505 ASP B CA 1
ATOM 11135 C C . ASP B 1 507 ? 12.656 27.042 -65.103 1.00 31.32 505 ASP B C 1
ATOM 11136 O O . ASP B 1 507 ? 13.229 26.733 -64.058 1.00 29.29 505 ASP B O 1
ATOM 11141 N N . LEU B 1 508 ? 11.687 27.947 -65.161 1.00 26.81 506 LEU B N 1
ATOM 11142 C CA . LEU B 1 508 ? 11.287 28.723 -63.993 1.00 31.16 506 LEU B CA 1
ATOM 11143 C C . LEU B 1 508 ? 11.012 27.839 -62.777 1.00 32.45 506 LEU B C 1
ATOM 11144 O O . LEU B 1 508 ? 11.357 28.203 -61.654 1.00 33.55 506 LEU B O 1
ATOM 11149 N N . PHE B 1 509 ? 10.404 26.674 -63.002 1.00 29.10 507 PHE B N 1
ATOM 11150 C CA . PHE B 1 509 ? 10.048 25.775 -61.903 1.00 25.18 507 PHE B CA 1
ATOM 11151 C C . PHE B 1 509 ? 10.940 24.537 -61.789 1.00 27.65 507 PHE B C 1
ATOM 11152 O O . PHE B 1 509 ? 10.660 23.651 -60.989 1.00 30.27 507 PHE B O 1
ATOM 11160 N N . ALA B 1 510 ? 12.006 24.470 -62.582 1.00 31.50 508 ALA B N 1
ATOM 11161 C CA . ALA B 1 510 ? 12.930 23.333 -62.519 1.00 34.41 508 ALA B CA 1
ATOM 11162 C C . ALA B 1 510 ? 13.576 23.234 -61.135 1.00 33.30 508 ALA B C 1
ATOM 11163 O O . ALA B 1 510 ? 13.856 24.249 -60.510 1.00 35.64 508 ALA B O 1
ATOM 11165 N N . PRO B 1 511 ? 13.823 22.006 -60.655 1.00 41.10 509 PRO B N 1
ATOM 11166 C CA . PRO B 1 511 ? 13.589 20.740 -61.347 1.00 46.05 509 PRO B CA 1
ATOM 11167 C C . PRO B 1 511 ? 12.225 20.167 -61.003 1.00 49.47 509 PRO B C 1
ATOM 11168 O O . PRO B 1 511 ? 11.916 19.049 -61.416 1.00 52.61 509 PRO B O 1
ATOM 11172 N N . GLU B 1 512 ? 11.432 20.926 -60.250 1.00 53.04 510 GLU B N 1
ATOM 11173 C CA . GLU B 1 512 ? 10.093 20.502 -59.857 1.00 53.45 510 GLU B CA 1
ATOM 11174 C C . GLU B 1 512 ? 9.276 20.071 -61.068 1.00 52.05 510 GLU B C 1
ATOM 11175 O O . GLU B 1 512 ? 8.738 18.967 -61.093 1.00 52.39 510 GLU B O 1
ATOM 11181 N N . ARG B 1 513 ? 9.188 20.939 -62.074 1.00 43.54 511 ARG B N 1
ATOM 11182 C CA . ARG B 1 513 ? 8.427 20.618 -63.278 1.00 34.57 511 ARG B CA 1
ATOM 11183 C C . ARG B 1 513 ? 8.790 21.524 -64.444 1.00 31.62 511 ARG B C 1
ATOM 11184 O O . ARG B 1 513 ? 9.445 22.551 -64.265 1.00 33.24 511 ARG B O 1
ATOM 11192 N N . ARG B 1 514 ? 8.361 21.133 -65.640 1.00 25.20 512 ARG B N 1
ATOM 11193 C CA . ARG B 1 514 ? 8.476 21.987 -66.815 1.00 29.61 512 ARG B CA 1
ATOM 11194 C C . ARG B 1 514 ? 7.418 23.096 -66.776 1.00 31.15 512 ARG B C 1
ATOM 11195 O O . ARG B 1 514 ? 6.355 22.935 -66.173 1.00 27.98 512 ARG B O 1
ATOM 11197 N N . ASN B 1 515 ? 7.725 24.225 -67.406 1.00 29.45 513 ASN B N 1
ATOM 11198 C CA . ASN B 1 515 ? 6.792 25.342 -67.503 1.00 27.13 513 ASN B CA 1
ATOM 11199 C C . ASN B 1 515 ? 6.156 25.307 -68.881 1.00 33.28 513 ASN B C 1
ATOM 11200 O O . ASN B 1 515 ? 6.790 24.874 -69.842 1.00 31.37 513 ASN B O 1
ATOM 11205 N N . SER B 1 516 ? 4.906 25.746 -68.985 1.00 29.09 514 SER B N 1
ATOM 11206 C CA . SER B 1 516 ? 4.244 25.790 -70.282 1.00 29.40 514 SER B CA 1
ATOM 11207 C C . SER B 1 516 ? 4.816 26.932 -71.117 1.00 27.81 514 SER B C 1
ATOM 11208 O O . SER B 1 516 ? 5.465 27.837 -70.590 1.00 24.79 514 SER B O 1
ATOM 11211 N N . ARG B 1 517 ? 4.580 26.885 -72.421 1.00 27.95 515 ARG B N 1
ATOM 11212 C CA . ARG B 1 517 ? 5.118 27.897 -73.314 1.00 28.81 515 ARG B CA 1
ATOM 11213 C C . ARG B 1 517 ? 4.057 28.915 -73.696 1.00 32.51 515 ARG B C 1
ATOM 11214 O O . ARG B 1 517 ? 2.908 28.558 -73.974 1.00 26.47 515 ARG B O 1
ATOM 11222 N N . GLY B 1 518 ? 4.456 30.183 -73.713 1.00 26.21 516 GLY B N 1
ATOM 11223 C CA . GLY B 1 518 ? 3.588 31.254 -74.156 1.00 26.23 516 GLY B CA 1
ATOM 11224 C C . GLY B 1 518 ? 4.109 31.818 -75.461 1.00 32.39 516 GLY B C 1
ATOM 11225 O O . GLY B 1 518 ? 4.965 31.212 -76.106 1.00 29.56 516 GLY B O 1
ATOM 11226 N N . VAL B 1 519 ? 3.597 32.983 -75.847 1.00 29.34 517 VAL B N 1
ATOM 11227 C CA . VAL B 1 519 ? 4.006 33.633 -77.083 1.00 26.45 517 VAL B CA 1
ATOM 11228 C C . VAL B 1 519 ? 4.114 35.127 -76.838 1.00 31.08 517 VAL B C 1
ATOM 11229 O O . VAL B 1 519 ? 3.273 35.704 -76.146 1.00 31.87 517 VAL B O 1
ATOM 11233 N N . GLU B 1 520 ? 5.148 35.752 -77.395 1.00 28.09 518 GLU B N 1
ATOM 11234 C CA . GLU B 1 520 ? 5.283 37.203 -77.326 1.00 28.46 518 GLU B CA 1
ATOM 11235 C C . GLU B 1 520 ? 4.548 37.839 -78.499 1.00 33.12 518 GLU B C 1
ATOM 11236 O O . GLU B 1 520 ? 4.967 37.710 -79.649 1.00 33.48 518 GLU B O 1
ATOM 11242 N N . PHE B 1 521 ? 3.442 38.515 -78.200 1.00 28.53 519 PHE B N 1
ATOM 11243 C CA . PHE B 1 521 ? 2.625 39.136 -79.230 1.00 26.60 519 PHE B CA 1
ATOM 11244 C C . PHE B 1 521 ? 3.382 40.283 -79.892 1.00 33.81 519 PHE B C 1
ATOM 11245 O O . PHE B 1 521 ? 3.064 40.679 -81.016 1.00 26.16 519 PHE B O 1
ATOM 11253 N N . GLY B 1 522 ? 4.389 40.803 -79.189 1.00 31.06 520 GLY B N 1
ATOM 11254 C CA . GLY B 1 522 ? 5.180 41.921 -79.670 1.00 31.45 520 GLY B CA 1
ATOM 11255 C C . GLY B 1 522 ? 6.247 41.508 -80.668 1.00 31.64 520 GLY B C 1
ATOM 11256 O O . GLY B 1 522 ? 7.022 42.340 -81.149 1.00 27.68 520 GLY B O 1
ATOM 11257 N N . ALA B 1 523 ? 6.296 40.214 -80.963 1.00 29.65 521 ALA B N 1
ATOM 11258 C CA . ALA B 1 523 ? 7.161 39.693 -82.010 1.00 28.20 521 ALA B CA 1
ATOM 11259 C C . ALA B 1 523 ? 6.268 39.257 -83.160 1.00 31.42 521 ALA B C 1
ATOM 11260 O O . ALA B 1 523 ? 5.634 38.204 -83.094 1.00 33.30 521 ALA B O 1
ATOM 11262 N N . ARG B 1 524 ? 6.213 40.068 -84.211 1.00 30.29 522 ARG B N 1
ATOM 11263 C CA . ARG B 1 524 ? 5.217 39.876 -85.268 1.00 38.94 522 ARG B CA 1
ATOM 11264 C C . ARG B 1 524 ? 5.252 38.476 -85.880 1.00 41.95 522 ARG B C 1
ATOM 11265 O O . ARG B 1 524 ? 4.213 37.917 -86.223 1.00 46.12 522 ARG B O 1
ATOM 11273 N N . THR B 1 525 ? 6.446 37.907 -86.000 1.00 44.63 523 THR B N 1
ATOM 11274 C CA . THR B 1 525 ? 6.595 36.577 -86.578 1.00 42.54 523 THR B CA 1
ATOM 11275 C C . THR B 1 525 ? 5.963 35.509 -85.677 1.00 43.19 523 THR B C 1
ATOM 11276 O O . THR B 1 525 ? 5.404 34.521 -86.159 1.00 39.10 523 THR B O 1
ATOM 11280 N N . ALA B 1 526 ? 6.039 35.721 -84.366 1.00 37.39 524 ALA B N 1
ATOM 11281 C CA . ALA B 1 526 ? 5.407 34.821 -83.408 1.00 36.66 524 ALA B CA 1
ATOM 11282 C C . ALA B 1 526 ? 3.885 34.973 -83.421 1.00 35.63 524 ALA B C 1
ATOM 11283 O O . ALA B 1 526 ? 3.157 33.986 -83.498 1.00 32.86 524 ALA B O 1
ATOM 11285 N N . LEU B 1 527 ? 3.410 36.215 -83.360 1.00 36.24 525 LEU B N 1
ATOM 11286 C CA . LEU B 1 527 ? 1.977 36.488 -83.380 1.00 33.39 525 LEU B CA 1
ATOM 11287 C C . LEU B 1 527 ? 1.333 36.064 -84.701 1.00 42.18 525 LEU B C 1
ATOM 11288 O O . LEU B 1 527 ? 0.249 35.473 -84.709 1.00 39.49 525 LEU B O 1
ATOM 11293 N N . ASP B 1 528 ? 1.997 36.377 -85.812 1.00 31.09 526 ASP B N 1
ATOM 11294 C CA . ASP B 1 528 ? 1.484 36.018 -87.131 1.00 37.86 526 ASP B CA 1
ATOM 11295 C C . ASP B 1 528 ? 1.330 34.504 -87.252 1.00 38.82 526 ASP B C 1
ATOM 11296 O O . ASP B 1 528 ? 0.289 34.007 -87.681 1.00 38.62 526 ASP B O 1
ATOM 11301 N N . GLN B 1 529 ? 2.367 33.773 -86.858 1.00 36.55 527 GLN B N 1
ATOM 11302 C CA . GLN B 1 529 ? 2.337 32.316 -86.918 1.00 42.20 527 GLN B CA 1
ATOM 11303 C C . GLN B 1 529 ? 1.224 31.747 -86.043 1.00 40.34 527 GLN B C 1
ATOM 11304 O O . GLN B 1 529 ? 0.495 30.848 -86.457 1.00 44.66 527 GLN B O 1
ATOM 11310 N N . LEU B 1 530 ? 1.100 32.275 -84.830 1.00 35.90 528 LEU B N 1
ATOM 11311 C CA . LEU B 1 530 ? 0.060 31.834 -83.907 1.00 37.92 528 LEU B CA 1
ATOM 11312 C C . LEU B 1 530 ? -1.335 32.062 -84.494 1.00 37.03 528 LEU B C 1
ATOM 11313 O O . LEU B 1 530 ? -2.190 31.189 -84.415 1.00 38.91 528 LEU B O 1
ATOM 11318 N N . LEU B 1 531 ? -1.557 33.237 -85.078 1.00 37.32 529 LEU B N 1
ATOM 11319 C CA . LEU B 1 531 ? -2.845 33.562 -85.683 1.00 40.52 529 LEU B CA 1
ATOM 11320 C C . LEU B 1 531 ? -3.161 32.635 -86.853 1.00 41.28 529 LEU B C 1
ATOM 11321 O O . LEU B 1 531 ? -4.282 32.159 -86.986 1.00 40.49 529 LEU B O 1
ATOM 11326 N N . THR B 1 532 ? -2.163 32.393 -87.696 1.00 47.11 530 THR B N 1
ATOM 11327 C CA . THR B 1 532 ? -2.292 31.479 -88.826 1.00 46.88 530 THR B CA 1
ATOM 11328 C C . THR B 1 532 ? -2.625 30.063 -88.362 1.00 39.44 530 THR B C 1
ATOM 11329 O O . THR B 1 532 ? -3.546 29.425 -88.876 1.00 34.93 530 THR B O 1
ATOM 11333 N N . ASP B 1 533 ? -1.866 29.574 -87.389 1.00 40.63 531 ASP B N 1
ATOM 11334 C CA . ASP B 1 533 ? -2.074 28.235 -86.857 1.00 41.29 531 ASP B CA 1
ATOM 11335 C C . ASP B 1 533 ? -3.487 28.062 -86.304 1.00 42.96 531 ASP B C 1
ATOM 11336 O O . ASP B 1 533 ? -4.137 27.045 -86.553 1.00 43.77 531 ASP B O 1
ATOM 11341 N N . VAL B 1 534 ? -3.963 29.056 -85.560 1.00 36.33 532 VAL B N 1
ATOM 11342 C CA . VAL B 1 534 ? -5.304 28.987 -84.991 1.00 35.07 532 VAL B CA 1
ATOM 11343 C C . VAL B 1 534 ? -6.361 29.067 -86.087 1.00 42.06 532 VAL B C 1
ATOM 11344 O O . VAL B 1 534 ? -7.367 28.361 -86.041 1.00 42.45 532 VAL B O 1
ATOM 11348 N N . LYS B 1 535 ? -6.126 29.923 -87.077 1.00 41.12 533 LYS B N 1
ATOM 11349 C CA . LYS B 1 535 ? -7.067 30.083 -88.178 1.00 44.07 533 LYS B CA 1
ATOM 11350 C C . LYS B 1 535 ? -7.221 28.771 -88.936 1.00 47.55 533 LYS B C 1
ATOM 11351 O O . LYS B 1 535 ? -8.319 28.413 -89.358 1.00 47.78 533 LYS B O 1
ATOM 11353 N N . ALA B 1 536 ? -6.112 28.055 -89.096 1.00 50.10 534 ALA B N 1
ATOM 11354 C CA . ALA B 1 536 ? -6.103 26.783 -89.814 1.00 55.87 534 ALA B CA 1
ATOM 11355 C C . ALA B 1 536 ? -6.948 25.722 -89.117 1.00 57.99 534 ALA B C 1
ATOM 11356 O O . ALA B 1 536 ? -7.376 24.752 -89.740 1.00 61.40 534 ALA B O 1
ATOM 11358 N N . GLU B 1 537 ? -7.180 25.909 -87.822 1.00 57.48 535 GLU B N 1
ATOM 11359 C CA . GLU B 1 537 ? -7.973 24.969 -87.038 1.00 60.86 535 GLU B CA 1
ATOM 11360 C C . GLU B 1 537 ? -9.459 25.296 -87.117 1.00 69.57 535 GLU B C 1
ATOM 11361 O O . GLU B 1 537 ? -9.910 26.315 -86.598 1.00 69.67 535 GLU B O 1
ATOM 11367 N N . THR B 1 538 ? -10.217 24.425 -87.772 1.00 83.56 536 THR B N 1
ATOM 11368 C CA . THR B 1 538 ? -11.644 24.650 -87.961 1.00 92.26 536 THR B CA 1
ATOM 11369 C C . THR B 1 538 ? -12.442 23.379 -87.694 1.00 95.94 536 THR B C 1
ATOM 11370 O O . THR B 1 538 ? -13.673 23.403 -87.650 1.00 98.66 536 THR B O 1
ATOM 11374 N N . ILE B 1 544 ? -23.394 17.383 -80.313 1.00 64.11 542 ILE B N 1
ATOM 11375 C CA . ILE B 1 544 ? -23.222 16.592 -79.099 1.00 62.72 542 ILE B CA 1
ATOM 11376 C C . ILE B 1 544 ? -24.543 16.408 -78.358 1.00 65.76 542 ILE B C 1
ATOM 11377 O O . ILE B 1 544 ? -25.102 17.365 -77.827 1.00 74.52 542 ILE B O 1
ATOM 11382 N N . ALA B 1 545 ? -25.034 15.174 -78.312 1.00 61.87 543 ALA B N 1
ATOM 11383 C CA . ALA B 1 545 ? -26.298 14.885 -77.643 1.00 63.29 543 ALA B CA 1
ATOM 11384 C C . ALA B 1 545 ? -26.143 14.815 -76.124 1.00 64.87 543 ALA B C 1
ATOM 11385 O O . ALA B 1 545 ? -25.098 14.405 -75.615 1.00 62.60 543 ALA B O 1
ATOM 11387 N N . ASP B 1 546 ? -27.189 15.222 -75.409 1.00 61.21 544 ASP B N 1
ATOM 11388 C CA . ASP B 1 546 ? -27.228 15.098 -73.956 1.00 55.65 544 ASP B CA 1
ATOM 11389 C C . ASP B 1 546 ? -27.347 13.633 -73.554 1.00 55.58 544 ASP B C 1
ATOM 11390 O O . ASP B 1 546 ? -27.942 12.831 -74.274 1.00 50.40 544 ASP B O 1
ATOM 11395 N N . ALA B 1 547 ? -26.782 13.288 -72.402 1.00 46.00 545 ALA B N 1
ATOM 11396 C CA . ALA B 1 547 ? -26.927 11.943 -71.869 1.00 48.24 545 ALA B CA 1
ATOM 11397 C C . ALA B 1 547 ? -28.299 11.780 -71.226 1.00 43.86 545 ALA B C 1
ATOM 11398 O O . ALA B 1 547 ? -28.844 12.728 -70.663 1.00 41.89 545 ALA B O 1
ATOM 11400 N N . THR B 1 548 ? -28.856 10.577 -71.313 1.00 45.50 546 THR B N 1
ATOM 11401 C CA . THR B 1 548 ? -30.085 10.262 -70.599 1.00 51.85 546 THR B CA 1
ATOM 11402 C C . THR B 1 548 ? -29.741 9.954 -69.149 1.00 57.53 546 THR B C 1
ATOM 11403 O O . THR B 1 548 ? -28.601 9.604 -68.845 1.00 57.43 546 THR B O 1
ATOM 11407 N N . PRO B 1 549 ? -30.723 10.091 -68.244 1.00 65.62 547 PRO B N 1
ATOM 11408 C CA . PRO B 1 549 ? -30.482 9.786 -66.831 1.00 67.33 547 PRO B CA 1
ATOM 11409 C C . PRO B 1 549 ? -29.970 8.362 -66.650 1.00 63.29 547 PRO B C 1
ATOM 11410 O O . PRO B 1 549 ? -29.223 8.090 -65.709 1.00 61.79 547 PRO B O 1
ATOM 11414 N N . ASP B 1 550 ? -30.366 7.471 -67.554 1.00 55.48 548 ASP B N 1
ATOM 11415 C CA . ASP B 1 550 ? -29.924 6.083 -67.506 1.00 58.44 548 ASP B CA 1
ATOM 11416 C C . ASP B 1 550 ? -28.466 5.955 -67.920 1.00 55.38 548 ASP B C 1
ATOM 11417 O O . ASP B 1 550 ? -27.707 5.183 -67.331 1.00 53.80 548 ASP B O 1
ATOM 11422 N N . GLN B 1 551 ? -28.078 6.707 -68.943 1.00 52.27 549 GLN B N 1
ATOM 11423 C CA . GLN B 1 551 ? -26.702 6.674 -69.418 1.00 52.79 549 GLN B CA 1
ATOM 11424 C C . GLN B 1 551 ? -25.757 7.251 -68.369 1.00 46.08 549 GLN B C 1
ATOM 11425 O O . GLN B 1 551 ? -24.612 6.814 -68.243 1.00 40.93 549 GLN B O 1
ATOM 11431 N N . ALA B 1 552 ? -26.253 8.222 -67.609 1.00 44.53 550 ALA B N 1
ATOM 11432 C CA . ALA B 1 552 ? -25.491 8.798 -66.509 1.00 47.34 550 ALA B CA 1
ATOM 11433 C C . ALA B 1 552 ? -25.232 7.748 -65.429 1.00 47.16 550 ALA B C 1
ATOM 11434 O O . ALA B 1 552 ? -24.122 7.645 -64.912 1.00 44.91 550 ALA B O 1
ATOM 11436 N N . HIS B 1 553 ? -26.260 6.973 -65.093 1.00 48.33 551 HIS B N 1
ATOM 11437 C CA . HIS B 1 553 ? -26.118 5.885 -64.125 1.00 50.23 551 HIS B CA 1
ATOM 11438 C C . HIS B 1 553 ? -25.199 4.781 -64.636 1.00 46.21 551 HIS B C 1
ATOM 11439 O O . HIS B 1 553 ? -24.416 4.204 -63.876 1.00 40.66 551 HIS B O 1
ATOM 11446 N N . ALA B 1 554 ? -25.297 4.487 -65.927 1.00 42.36 552 ALA B N 1
ATOM 11447 C CA . ALA B 1 554 ? -24.413 3.510 -66.545 1.00 40.95 552 ALA B CA 1
ATOM 11448 C C . ALA B 1 554 ? -22.964 3.971 -66.407 1.00 38.78 552 ALA B C 1
ATOM 11449 O O . ALA B 1 554 ? -22.070 3.182 -66.093 1.00 37.55 552 ALA B O 1
ATOM 11451 N N . ALA B 1 555 ? -22.744 5.263 -66.631 1.00 38.29 553 ALA B N 1
ATOM 11452 C CA . ALA B 1 555 ? -21.408 5.840 -66.541 1.00 35.63 553 ALA B CA 1
ATOM 11453 C C . ALA B 1 555 ? -20.799 5.665 -65.150 1.00 33.36 553 ALA B C 1
ATOM 11454 O O . ALA B 1 555 ? -19.622 5.334 -65.017 1.00 34.99 553 ALA B O 1
ATOM 11456 N N . VAL B 1 556 ? -21.600 5.889 -64.113 1.00 32.88 554 VAL B N 1
ATOM 11457 C CA . VAL B 1 556 ? -21.125 5.709 -62.746 1.00 31.40 554 VAL B CA 1
ATOM 11458 C C . VAL B 1 556 ? -20.770 4.247 -62.500 1.00 40.31 554 VAL B C 1
ATOM 11459 O O . VAL B 1 556 ? -19.741 3.941 -61.894 1.00 35.30 554 VAL B O 1
ATOM 11463 N N . ALA B 1 557 ? -21.625 3.346 -62.976 1.00 36.86 555 ALA B N 1
ATOM 11464 C CA . ALA B 1 557 ? -21.394 1.923 -62.792 1.00 33.56 555 ALA B CA 1
ATOM 11465 C C . ALA B 1 557 ? -20.088 1.507 -63.462 1.00 31.19 555 ALA B C 1
ATOM 11466 O O . ALA B 1 557 ? -19.267 0.813 -62.865 1.00 35.86 555 ALA B O 1
ATOM 11468 N N . ALA B 1 558 ? -19.900 1.948 -64.702 1.00 30.43 556 ALA B N 1
ATOM 11469 C CA . ALA B 1 558 ? -18.688 1.649 -65.450 1.00 31.58 556 ALA B CA 1
ATOM 11470 C C . ALA B 1 558 ? -17.447 2.221 -64.754 1.00 37.57 556 ALA B C 1
ATOM 11471 O O . ALA B 1 558 ? -16.420 1.547 -64.630 1.00 41.31 556 ALA B O 1
ATOM 11473 N N . ALA B 1 559 ? -17.543 3.468 -64.301 1.00 36.92 557 ALA B N 1
ATOM 11474 C CA . ALA B 1 559 ? -16.449 4.079 -63.560 1.00 27.25 557 ALA B CA 1
ATOM 11475 C C . ALA B 1 559 ? -16.197 3.307 -62.274 1.00 28.30 557 ALA B C 1
ATOM 11476 O O . ALA B 1 559 ? -15.053 3.079 -61.893 1.00 25.44 557 ALA B O 1
ATOM 11478 N N . ARG B 1 560 ? -17.271 2.903 -61.607 1.00 27.37 558 ARG B N 1
ATOM 11479 C CA . ARG B 1 560 ? -17.146 2.136 -60.378 1.00 30.03 558 ARG B CA 1
ATOM 11480 C C . ARG B 1 560 ? -16.337 0.861 -60.613 1.00 39.14 558 ARG B C 1
ATOM 11481 O O . ARG B 1 560 ? -15.518 0.460 -59.778 1.00 38.33 558 ARG B O 1
ATOM 11489 N N . ALA B 1 561 ? -16.567 0.230 -61.759 1.00 32.91 559 ALA B N 1
ATOM 11490 C CA . ALA B 1 561 ? -15.853 -0.989 -62.114 1.00 35.01 559 ALA B CA 1
ATOM 11491 C C . ALA B 1 561 ? -14.388 -0.716 -62.444 1.00 36.16 559 ALA B C 1
ATOM 11492 O O . ALA B 1 561 ? -13.524 -1.566 -62.226 1.00 29.81 559 ALA B O 1
ATOM 11494 N N . GLY B 1 562 ? -14.105 0.469 -62.974 1.00 32.18 560 GLY B N 1
ATOM 11495 C CA . GLY B 1 562 ? -12.751 0.789 -63.382 1.00 31.48 560 GLY B CA 1
ATOM 11496 C C . GLY B 1 562 ? -11.900 1.278 -62.225 1.00 33.84 560 GLY B C 1
ATOM 11497 O O . GLY B 1 562 ? -10.676 1.349 -62.330 1.00 32.62 560 GLY B O 1
ATOM 11498 N N . PHE B 1 563 ? -12.551 1.624 -61.120 1.00 34.31 561 PHE B N 1
ATOM 11499 C CA . PHE B 1 563 ? -11.849 2.174 -59.969 1.00 33.43 561 PHE B CA 1
ATOM 11500 C C . PHE B 1 563 ? -10.754 1.246 -59.455 1.00 30.03 561 PHE B C 1
ATOM 11501 O O . PHE B 1 563 ? -9.610 1.666 -59.285 1.00 29.35 561 PHE B O 1
ATOM 11509 N N . ALA B 1 564 ? -11.108 -0.013 -59.207 1.00 28.38 562 ALA B N 1
ATOM 11510 C CA . ALA B 1 564 ? -10.163 -0.980 -58.647 1.00 30.78 562 ALA B CA 1
ATOM 11511 C C . ALA B 1 564 ? -8.823 -1.008 -59.392 1.00 35.14 562 ALA B C 1
ATOM 11512 O O . ALA B 1 564 ? -7.759 -0.970 -58.776 1.00 31.25 562 ALA B O 1
ATOM 11514 N N . GLY B 1 565 ? -8.878 -1.074 -60.716 1.00 34.74 563 GLY B N 1
ATOM 11515 C CA . GLY B 1 565 ? -7.668 -1.115 -61.516 1.00 30.73 563 GLY B CA 1
ATOM 11516 C C . GLY B 1 565 ? -6.864 0.174 -61.502 1.00 25.91 563 GLY B C 1
ATOM 11517 O O . GLY B 1 565 ? -5.643 0.153 -61.358 1.00 33.79 563 GLY B O 1
ATOM 11518 N N . TRP B 1 566 ? -7.542 1.307 -61.648 1.00 30.42 564 TRP B N 1
ATOM 11519 C CA . TRP B 1 566 ? -6.846 2.587 -61.700 1.00 24.25 564 TRP B CA 1
ATOM 11520 C C . TRP B 1 566 ? -6.200 2.914 -60.357 1.00 21.11 564 TRP B C 1
ATOM 11521 O O . TRP B 1 566 ? -5.051 3.337 -60.303 1.00 30.85 564 TRP B O 1
ATOM 11532 N N . SER B 1 567 ? -6.933 2.681 -59.273 1.00 24.89 565 SER B N 1
ATOM 11533 C CA . SER B 1 567 ? -6.421 2.968 -57.936 1.00 29.70 565 SER B CA 1
ATOM 11534 C C . SER B 1 567 ? -5.151 2.180 -57.624 1.00 32.69 565 SER B C 1
ATOM 11535 O O . SER B 1 567 ? -4.303 2.651 -56.864 1.00 29.38 565 SER B O 1
ATOM 11538 N N . ARG B 1 568 ? -5.029 0.985 -58.203 1.00 32.76 566 ARG B N 1
ATOM 11539 C CA . ARG B 1 568 ? -3.870 0.122 -57.962 1.00 32.55 566 ARG B CA 1
ATOM 11540 C C . ARG B 1 568 ? -2.739 0.329 -58.976 1.00 35.23 566 ARG B C 1
ATOM 11541 O O . ARG B 1 568 ? -1.652 -0.245 -58.842 1.00 37.08 566 ARG B O 1
ATOM 11549 N N . THR B 1 569 ? -2.995 1.147 -59.990 1.00 31.23 567 THR B N 1
ATOM 11550 C CA . THR B 1 569 ? -1.949 1.550 -60.923 1.00 31.32 567 THR B CA 1
ATOM 11551 C C . THR B 1 569 ? -0.921 2.435 -60.212 1.00 33.66 567 THR B C 1
ATOM 11552 O O . THR B 1 569 ? -1.283 3.404 -59.544 1.00 39.59 567 THR B O 1
ATOM 11556 N N . PRO B 1 570 ? 0.370 2.097 -60.341 1.00 33.30 568 PRO B N 1
ATOM 11557 C CA . PRO B 1 570 ? 1.418 2.859 -59.648 1.00 34.83 568 PRO B CA 1
ATOM 11558 C C . PRO B 1 570 ? 1.326 4.375 -59.896 1.00 30.02 568 PRO B C 1
ATOM 11559 O O . PRO B 1 570 ? 1.019 4.823 -61.006 1.00 20.76 568 PRO B O 1
ATOM 11563 N N . ALA B 1 571 ? 1.585 5.150 -58.849 1.00 27.45 569 ALA B N 1
ATOM 11564 C CA . ALA B 1 571 ? 1.480 6.608 -58.920 1.00 25.50 569 ALA B CA 1
ATOM 11565 C C . ALA B 1 571 ? 2.319 7.187 -60.056 1.00 26.62 569 ALA B C 1
ATOM 11566 O O . ALA B 1 571 ? 1.895 8.119 -60.744 1.00 32.75 569 ALA B O 1
ATOM 11568 N N . GLY B 1 572 ? 3.511 6.632 -60.254 1.00 23.15 570 GLY B N 1
ATOM 11569 C CA . GLY B 1 572 ? 4.401 7.113 -61.299 1.00 20.51 570 GLY B CA 1
ATOM 11570 C C . GLY B 1 572 ? 3.807 6.927 -62.679 1.00 26.85 570 GLY B C 1
ATOM 11571 O O . GLY B 1 572 ? 4.043 7.724 -63.589 1.00 32.48 570 GLY B O 1
ATOM 11572 N N . ILE B 1 573 ? 3.026 5.864 -62.841 1.00 28.57 571 ILE B N 1
ATOM 11573 C CA . ILE B 1 573 ? 2.357 5.623 -64.110 1.00 31.02 571 ILE B CA 1
ATOM 11574 C C . ILE B 1 573 ? 1.181 6.588 -64.289 1.00 30.96 571 ILE B C 1
ATOM 11575 O O . ILE B 1 573 ? 0.914 7.063 -65.392 1.00 25.26 571 ILE B O 1
ATOM 11580 N N . ARG B 1 574 ? 0.491 6.896 -63.198 1.00 24.54 572 ARG B N 1
ATOM 11581 C CA . ARG B 1 574 ? -0.577 7.887 -63.258 1.00 24.03 572 ARG B CA 1
ATOM 11582 C C . ARG B 1 574 ? 0.011 9.262 -63.591 1.00 20.32 572 ARG B C 1
ATOM 11583 O O . ARG B 1 574 ? -0.524 9.991 -64.430 1.00 28.07 572 ARG B O 1
ATOM 11591 N N . ALA B 1 575 ? 1.126 9.598 -62.947 1.00 23.36 573 ALA B N 1
ATOM 11592 C CA . ALA B 1 575 ? 1.797 10.876 -63.177 1.00 25.93 573 ALA B CA 1
ATOM 11593 C C . ALA B 1 575 ? 2.264 10.993 -64.627 1.00 27.86 573 ALA B C 1
ATOM 11594 O O . ALA B 1 575 ? 2.116 12.037 -65.260 1.00 23.21 573 ALA B O 1
ATOM 11596 N N . ALA B 1 576 ? 2.816 9.908 -65.157 1.00 29.94 574 ALA B N 1
ATOM 11597 C CA . ALA B 1 576 ? 3.274 9.901 -66.539 1.00 29.61 574 ALA B CA 1
ATOM 11598 C C . ALA B 1 576 ? 2.129 10.218 -67.499 1.00 29.03 574 ALA B C 1
ATOM 11599 O O . ALA B 1 576 ? 2.337 10.848 -68.537 1.00 32.60 574 ALA B O 1
ATOM 11601 N N . ALA B 1 577 ? 0.924 9.775 -67.153 1.00 24.72 575 ALA B N 1
ATOM 11602 C CA . ALA B 1 577 ? -0.236 10.012 -67.998 1.00 32.05 575 ALA B CA 1
ATOM 11603 C C . ALA B 1 577 ? -0.566 11.506 -68.034 1.00 29.48 575 ALA B C 1
ATOM 11604 O O . ALA B 1 577 ? -0.832 12.065 -69.097 1.00 28.72 575 ALA B O 1
ATOM 11606 N N . LEU B 1 578 ? -0.530 12.152 -66.873 1.00 24.18 576 LEU B N 1
ATOM 11607 C CA . LEU B 1 578 ? -0.766 13.588 -66.801 1.00 28.60 576 LEU B CA 1
ATOM 11608 C C . LEU B 1 578 ? 0.283 14.350 -67.603 1.00 35.51 576 LEU B C 1
ATOM 11609 O O . LEU B 1 578 ? -0.047 15.262 -68.361 1.00 38.81 576 LEU B O 1
ATOM 11614 N N . GLU B 1 579 ? 1.547 13.967 -67.440 1.00 33.82 577 GLU B N 1
ATOM 11615 C CA . GLU B 1 579 ? 2.642 14.681 -68.088 1.00 29.62 577 GLU B CA 1
ATOM 11616 C C . GLU B 1 579 ? 2.595 14.560 -69.608 1.00 34.10 577 GLU B C 1
ATOM 11617 O O . GLU B 1 579 ? 2.966 15.495 -70.321 1.00 34.39 577 GLU B O 1
ATOM 11623 N N . GLN B 1 580 ? 2.131 13.416 -70.102 1.00 28.57 578 GLN B N 1
ATOM 11624 C CA . GLN B 1 580 ? 1.950 13.232 -71.539 1.00 28.52 578 GLN B CA 1
ATOM 11625 C C . GLN B 1 580 ? 0.747 14.033 -72.040 1.00 25.84 578 GLN B C 1
ATOM 11626 O O . GLN B 1 580 ? 0.735 14.506 -73.176 1.00 28.37 578 GLN B O 1
ATOM 11632 N N . ALA B 1 581 ? -0.267 14.171 -71.191 1.00 25.27 579 ALA B N 1
ATOM 11633 C CA . ALA B 1 581 ? -1.420 15.003 -71.515 1.00 29.07 579 ALA B CA 1
ATOM 11634 C C . ALA B 1 581 ? -0.959 16.444 -71.687 1.00 28.05 579 ALA B C 1
ATOM 11635 O O . ALA B 1 581 ? -1.310 17.110 -72.657 1.00 31.66 579 ALA B O 1
ATOM 11637 N N . ALA B 1 582 ? -0.156 16.911 -70.741 1.00 25.66 580 ALA B N 1
ATOM 11638 C CA . ALA B 1 582 ? 0.439 18.237 -70.828 1.00 30.55 580 ALA B CA 1
ATOM 11639 C C . ALA B 1 582 ? 1.175 18.408 -72.152 1.00 30.64 580 ALA B C 1
ATOM 11640 O O . ALA B 1 582 ? 0.963 19.380 -72.872 1.00 37.11 580 ALA B O 1
ATOM 11642 N N . HIS B 1 583 ? 2.043 17.453 -72.463 1.00 27.12 581 HIS B N 1
ATOM 11643 C CA . HIS B 1 583 ? 2.788 17.476 -73.715 1.00 36.91 581 HIS B CA 1
ATOM 11644 C C . HIS B 1 583 ? 1.854 17.547 -74.934 1.00 37.39 581 HIS B C 1
ATOM 11645 O O . HIS B 1 583 ? 2.118 18.275 -75.897 1.00 29.98 581 HIS B O 1
ATOM 11652 N N . LEU B 1 584 ? 0.750 16.810 -74.882 1.00 32.09 582 LEU B N 1
ATOM 11653 C CA . LEU B 1 584 ? -0.183 16.785 -76.004 1.00 34.35 582 LEU B CA 1
ATOM 11654 C C . LEU B 1 584 ? -0.938 18.104 -76.148 1.00 31.06 582 LEU B C 1
ATOM 11655 O O . LEU B 1 584 ? -1.118 18.602 -77.257 1.00 33.55 582 LEU B O 1
ATOM 11660 N N . LEU B 1 585 ? -1.372 18.667 -75.026 1.00 28.69 583 LEU B N 1
ATOM 11661 C CA . LEU B 1 585 ? -2.069 19.949 -75.038 1.00 31.03 583 LEU B CA 1
ATOM 11662 C C . LEU B 1 585 ? -1.237 21.037 -75.716 1.00 26.04 583 LEU B C 1
ATOM 11663 O O . LEU B 1 585 ? -1.741 21.784 -76.551 1.00 37.46 583 LEU B O 1
ATOM 11668 N N . GLU B 1 586 ? 0.037 21.121 -75.353 1.00 28.40 584 GLU B N 1
ATOM 11669 C CA . GLU B 1 586 ? 0.916 22.150 -75.911 1.00 35.80 584 GLU B CA 1
ATOM 11670 C C . GLU B 1 586 ? 1.258 21.872 -77.372 1.00 36.49 584 GLU B C 1
ATOM 11671 O O . GLU B 1 586 ? 1.364 22.792 -78.180 1.00 37.06 584 GLU B O 1
ATOM 11677 N N . SER B 1 587 ? 1.434 20.599 -77.705 1.00 39.75 585 SER B N 1
ATOM 11678 C CA . SER B 1 587 ? 1.706 20.216 -79.081 1.00 37.80 585 SER B CA 1
ATOM 11679 C C . SER B 1 587 ? 0.527 20.607 -79.969 1.00 37.01 585 SER B C 1
ATOM 11680 O O . SER B 1 587 ? 0.701 20.948 -81.140 1.00 36.46 585 SER B O 1
ATOM 11683 N N . ARG B 1 588 ? -0.672 20.570 -79.396 1.00 36.21 586 ARG B N 1
ATOM 11684 C CA . ARG B 1 588 ? -1.892 20.869 -80.136 1.00 35.40 586 ARG B CA 1
ATOM 11685 C C . ARG B 1 588 ? -2.543 22.167 -79.658 1.00 35.93 586 ARG B C 1
ATOM 11686 O O . ARG B 1 588 ? -3.761 22.329 -79.749 1.00 38.73 586 ARG B O 1
ATOM 11694 N N . SER B 1 589 ? -1.725 23.093 -79.160 1.00 36.24 587 SER B N 1
ATOM 11695 C CA . SER B 1 589 ? -2.233 24.345 -78.606 1.00 33.22 587 SER B CA 1
ATOM 11696 C C . SER B 1 589 ? -3.153 25.084 -79.570 1.00 36.91 587 SER B C 1
ATOM 11697 O O . SER B 1 589 ? -4.191 25.604 -79.166 1.00 42.83 587 SER B O 1
ATOM 11700 N N . ALA B 1 590 ? -2.776 25.125 -80.844 1.00 31.88 588 ALA B N 1
ATOM 11701 C CA . ALA B 1 590 ? -3.554 25.860 -81.835 1.00 30.58 588 ALA B CA 1
ATOM 11702 C C . ALA B 1 590 ? -4.980 25.326 -81.924 1.00 37.46 588 ALA B C 1
ATOM 11703 O O . ALA B 1 590 ? -5.940 26.095 -82.011 1.00 38.66 588 ALA B O 1
ATOM 11705 N N . HIS B 1 591 ? -5.107 24.003 -81.902 1.00 39.73 589 HIS B N 1
ATOM 11706 C CA . HIS B 1 591 ? -6.403 23.348 -81.966 1.00 44.11 589 HIS B CA 1
ATOM 11707 C C . HIS B 1 591 ? -7.280 23.714 -80.774 1.00 39.99 589 HIS B C 1
ATOM 11708 O O . HIS B 1 591 ? -8.459 24.019 -80.935 1.00 35.79 589 HIS B O 1
ATOM 11715 N N . PHE B 1 592 ? -6.705 23.680 -79.576 1.00 36.62 590 PHE B N 1
ATOM 11716 C CA . PHE B 1 592 ? -7.479 23.960 -78.370 1.00 39.97 590 PHE B CA 1
ATOM 11717 C C . PHE B 1 592 ? -7.774 25.444 -78.204 1.00 35.29 590 PHE B C 1
ATOM 11718 O O . PHE B 1 592 ? -8.858 25.826 -77.758 1.00 31.26 590 PHE B O 1
ATOM 11726 N N . ILE B 1 593 ? -6.805 26.275 -78.566 1.00 31.49 591 ILE B N 1
ATOM 11727 C CA . ILE B 1 593 ? -7.004 27.716 -78.579 1.00 32.02 591 ILE B CA 1
ATOM 11728 C C . ILE B 1 593 ? -8.174 28.063 -79.494 1.00 29.53 591 ILE B C 1
ATOM 11729 O O . ILE B 1 593 ? -9.081 28.799 -79.106 1.00 32.70 591 ILE B O 1
ATOM 11734 N N . ALA B 1 594 ? -8.161 27.511 -80.703 1.00 30.83 592 ALA B N 1
ATOM 11735 C CA . ALA B 1 594 ? -9.246 27.740 -81.650 1.00 40.15 592 ALA B CA 1
ATOM 11736 C C . ALA B 1 594 ? -10.576 27.328 -81.036 1.00 34.62 592 ALA B C 1
ATOM 11737 O O . ALA B 1 594 ? -11.604 27.953 -81.273 1.00 39.49 592 ALA B O 1
ATOM 11739 N N . LEU B 1 595 ? -10.544 26.276 -80.230 1.00 33.63 593 LEU B N 1
ATOM 11740 C CA . LEU B 1 595 ? -11.754 25.743 -79.626 1.00 38.04 593 LEU B CA 1
ATOM 11741 C C . LEU B 1 595 ? -12.227 26.685 -78.517 1.00 37.53 593 LEU B C 1
ATOM 11742 O O . LEU B 1 595 ? -13.424 26.928 -78.361 1.00 35.89 593 LEU B O 1
ATOM 11747 N N . LEU B 1 596 ? -11.271 27.217 -77.761 1.00 31.05 594 LEU B N 1
ATOM 11748 C CA . LEU B 1 596 ? -11.542 28.185 -76.699 1.00 35.94 594 LEU B CA 1
ATOM 11749 C C . LEU B 1 596 ? -12.125 29.493 -77.231 1.00 42.73 594 LEU B C 1
ATOM 11750 O O . LEU B 1 596 ? -12.922 30.156 -76.561 1.00 40.60 594 LEU B O 1
ATOM 11755 N N . GLN B 1 597 ? -11.712 29.875 -78.431 1.00 40.24 595 GLN B N 1
ATOM 11756 C CA . GLN B 1 597 ? -12.234 31.089 -79.037 1.00 42.20 595 GLN B CA 1
ATOM 11757 C C . GLN B 1 597 ? -13.631 30.861 -79.604 1.00 40.35 595 GLN B C 1
ATOM 11758 O O . GLN B 1 597 ? -14.524 31.681 -79.407 1.00 32.33 595 GLN B O 1
ATOM 11764 N N . ARG B 1 598 ? -13.822 29.733 -80.281 1.00 40.64 596 ARG B N 1
ATOM 11765 C CA . ARG B 1 598 ? -15.089 29.454 -80.955 1.00 41.36 596 ARG B CA 1
ATOM 11766 C C . ARG B 1 598 ? -16.202 29.067 -79.979 1.00 41.24 596 ARG B C 1
ATOM 11767 O O . ARG B 1 598 ? -17.279 29.656 -79.990 1.00 43.56 596 ARG B O 1
ATOM 11769 N N . GLU B 1 599 ? -15.940 28.077 -79.136 1.00 38.68 597 GLU B N 1
ATOM 11770 C CA . GLU B 1 599 ? -16.931 27.626 -78.166 1.00 38.04 597 GLU B CA 1
ATOM 11771 C C . GLU B 1 599 ? -16.928 28.485 -76.904 1.00 40.45 597 GLU B C 1
ATOM 11772 O O . GLU B 1 599 ? -17.974 28.716 -76.300 1.00 38.77 597 GLU B O 1
ATOM 11778 N N . GLY B 1 600 ? -15.749 28.959 -76.510 1.00 38.61 598 GLY B N 1
ATOM 11779 C CA . GLY B 1 600 ? -15.612 29.723 -75.284 1.00 40.64 598 GLY B CA 1
ATOM 11780 C C . GLY B 1 600 ? -15.833 31.218 -75.441 1.00 40.52 598 GLY B C 1
ATOM 11781 O O . GLY B 1 600 ? -16.200 31.893 -74.480 1.00 38.84 598 GLY B O 1
ATOM 11782 N N . GLY B 1 601 ? -15.613 31.739 -76.646 1.00 39.93 599 GLY B N 1
ATOM 11783 C CA . GLY B 1 601 ? -15.745 33.166 -76.896 1.00 37.42 599 GLY B CA 1
ATOM 11784 C C . GLY B 1 601 ? -14.585 33.974 -76.337 1.00 35.77 599 GLY B C 1
ATOM 11785 O O . GLY B 1 601 ? -14.703 35.181 -76.090 1.00 32.16 599 GLY B O 1
ATOM 11786 N N . LYS B 1 602 ? -13.450 33.309 -76.147 1.00 36.16 600 LYS B N 1
ATOM 11787 C CA . LYS B 1 602 ? -12.286 33.944 -75.535 1.00 29.80 600 LYS B CA 1
ATOM 11788 C C . LYS B 1 602 ? -11.370 34.621 -76.549 1.00 34.88 600 LYS B C 1
ATOM 11789 O O . LYS B 1 602 ? -11.152 34.105 -77.645 1.00 29.74 600 LYS B O 1
ATOM 11795 N N . THR B 1 603 ? -10.827 35.777 -76.170 1.00 29.37 601 THR B N 1
ATOM 11796 C CA . THR B 1 603 ? -9.810 36.434 -76.977 1.00 32.88 601 THR B CA 1
ATOM 11797 C C . THR B 1 603 ? -8.547 35.579 -77.000 1.00 34.64 601 THR B C 1
ATOM 11798 O O . THR B 1 603 ? -8.410 34.639 -76.211 1.00 31.17 601 THR B O 1
ATOM 11802 N N . LEU B 1 604 ? -7.627 35.910 -77.901 1.00 28.29 602 LEU B N 1
ATOM 11803 C CA . LEU B 1 604 ? -6.433 35.102 -78.107 1.00 33.74 602 LEU B CA 1
ATOM 11804 C C . LEU B 1 604 ? -5.572 34.993 -76.847 1.00 32.09 602 LEU B C 1
ATOM 11805 O O . LEU B 1 604 ? -5.139 33.904 -76.479 1.00 34.64 602 LEU B O 1
ATOM 11810 N N . ASP B 1 605 ? -5.336 36.115 -76.178 1.00 35.06 603 ASP B N 1
ATOM 11811 C CA . ASP B 1 605 ? -4.537 36.108 -74.956 1.00 28.60 603 ASP B CA 1
ATOM 11812 C C . ASP B 1 605 ? -5.157 35.225 -73.869 1.00 25.09 603 ASP B C 1
ATOM 11813 O O . ASP B 1 605 ? -4.444 34.509 -73.165 1.00 24.12 603 ASP B O 1
ATOM 11815 N N . ASP B 1 606 ? -6.482 35.272 -73.741 1.00 28.13 604 ASP B N 1
ATOM 11816 C CA . ASP B 1 606 ? -7.195 34.476 -72.736 1.00 30.74 604 ASP B CA 1
ATOM 11817 C C . ASP B 1 606 ? -7.185 32.980 -73.045 1.00 27.71 604 ASP B C 1
ATOM 11818 O O . ASP B 1 606 ? -7.037 32.159 -72.144 1.00 27.50 604 ASP B O 1
ATOM 11823 N N . ALA B 1 607 ? -7.352 32.631 -74.315 1.00 26.68 605 ALA B N 1
ATOM 11824 C CA . ALA B 1 607 ? -7.327 31.231 -74.721 1.00 30.25 605 ALA B CA 1
ATOM 11825 C C . ALA B 1 607 ? -5.942 30.643 -74.465 1.00 32.07 605 ALA B C 1
ATOM 11826 O O . ALA B 1 607 ? -5.804 29.604 -73.824 1.00 31.73 605 ALA B O 1
ATOM 11828 N N . LEU B 1 608 ? -4.919 31.329 -74.966 1.00 31.53 606 LEU B N 1
ATOM 11829 C CA . LEU B 1 608 ? -3.537 30.918 -74.767 1.00 28.06 606 LEU B CA 1
ATOM 11830 C C . LEU B 1 608 ? -3.225 30.728 -73.281 1.00 30.63 606 LEU B C 1
ATOM 11831 O O . LEU B 1 608 ? -2.627 29.732 -72.878 1.00 32.34 606 LEU B O 1
ATOM 11836 N N . SER B 1 609 ? -3.636 31.696 -72.474 1.00 27.31 607 SER B N 1
ATOM 11837 C CA . SER B 1 609 ? -3.469 31.614 -71.033 1.00 28.71 607 SER B CA 1
ATOM 11838 C C . SER B 1 609 ? -4.129 30.354 -70.456 1.00 26.64 607 SER B C 1
ATOM 11839 O O . SER B 1 609 ? -3.527 29.637 -69.658 1.00 24.85 607 SER B O 1
ATOM 11842 N N . GLU B 1 610 ? -5.363 30.084 -70.868 1.00 24.85 608 GLU B N 1
ATOM 11843 C CA . GLU B 1 610 ? -6.086 28.930 -70.351 1.00 32.91 608 GLU B CA 1
ATOM 11844 C C . GLU B 1 610 ? -5.407 27.634 -70.771 1.00 32.16 608 GLU B C 1
ATOM 11845 O O . GLU B 1 610 ? -5.288 26.702 -69.976 1.00 34.91 608 GLU B O 1
ATOM 11851 N N . LEU B 1 611 ? -4.958 27.584 -72.021 1.00 28.02 609 LEU B N 1
ATOM 11852 C CA . LEU B 1 611 ? -4.241 26.418 -72.522 1.00 25.81 609 LEU B CA 1
ATOM 11853 C C . LEU B 1 611 ? -2.996 26.150 -71.676 1.00 25.16 609 LEU B C 1
ATOM 11854 O O . LEU B 1 611 ? -2.746 25.014 -71.276 1.00 23.34 609 LEU B O 1
ATOM 11859 N N . ARG B 1 612 ? -2.213 27.194 -71.409 1.00 30.79 610 ARG B N 1
ATOM 11860 C CA . ARG B 1 612 ? -1.021 27.047 -70.576 1.00 30.26 610 ARG B CA 1
ATOM 11861 C C . ARG B 1 612 ? -1.408 26.513 -69.200 1.00 24.99 610 ARG B C 1
ATOM 11862 O O . ARG B 1 612 ? -0.735 25.648 -68.646 1.00 26.68 610 ARG B O 1
ATOM 11870 N N . GLU B 1 613 ? -2.498 27.047 -68.660 1.00 31.37 611 GLU B N 1
ATOM 11871 C CA . GLU B 1 613 ? -2.970 26.695 -67.326 1.00 27.02 611 GLU B CA 1
ATOM 11872 C C . GLU B 1 613 ? -3.371 25.222 -67.256 1.00 25.39 611 GLU B C 1
ATOM 11873 O O . GLU B 1 613 ? -3.134 24.551 -66.250 1.00 26.69 611 GLU B O 1
ATOM 11879 N N . ALA B 1 614 ? -3.992 24.738 -68.328 1.00 21.89 612 ALA B N 1
ATOM 11880 C CA . ALA B 1 614 ? -4.440 23.355 -68.408 1.00 22.29 612 ALA B CA 1
ATOM 11881 C C . ALA B 1 614 ? -3.238 22.426 -68.342 1.00 26.35 612 ALA B C 1
ATOM 11882 O O . ALA B 1 614 ? -3.218 21.475 -67.560 1.00 27.57 612 ALA B O 1
ATOM 11884 N N . ALA B 1 615 ? -2.230 22.716 -69.160 1.00 28.88 613 ALA B N 1
ATOM 11885 C CA . ALA B 1 615 ? -0.983 21.963 -69.133 1.00 26.92 613 ALA B CA 1
ATOM 11886 C C . ALA B 1 615 ? -0.258 22.090 -67.792 1.00 20.60 613 ALA B C 1
ATOM 11887 O O . ALA B 1 615 ? 0.314 21.115 -67.312 1.00 25.58 613 ALA B O 1
ATOM 11889 N N . ASP B 1 616 ? -0.261 23.288 -67.202 1.00 18.87 614 ASP B N 1
ATOM 11890 C CA . ASP B 1 616 ? 0.390 23.510 -65.897 1.00 19.38 614 ASP B CA 1
ATOM 11891 C C . ASP B 1 616 ? -0.294 22.662 -64.819 1.00 21.30 614 ASP B C 1
ATOM 11892 O O . ASP B 1 616 ? 0.368 22.084 -63.944 1.00 21.56 614 ASP B O 1
ATOM 11897 N N . PHE B 1 617 ? -1.624 22.603 -64.877 1.00 22.64 615 PHE B N 1
ATOM 11898 C CA . PHE B 1 617 ? -2.390 21.750 -63.969 1.00 22.43 615 PHE B CA 1
ATOM 11899 C C . PHE B 1 617 ? -1.910 20.293 -64.050 1.00 23.34 615 PHE B C 1
ATOM 11900 O O . PHE B 1 617 ? -1.725 19.633 -63.029 1.00 23.64 615 PHE B O 1
ATOM 11908 N N . CYS B 1 618 ? -1.712 19.791 -65.265 1.00 29.05 616 CYS B N 1
ATOM 11909 C CA . CYS B 1 618 ? -1.297 18.397 -65.445 1.00 28.32 616 CYS B CA 1
ATOM 11910 C C . CYS B 1 618 ? 0.079 18.112 -64.844 1.00 25.00 616 CYS B C 1
ATOM 11911 O O . CYS B 1 618 ? 0.261 17.131 -64.114 1.00 23.04 616 CYS B O 1
ATOM 11914 N N . ARG B 1 619 ? 1.047 18.972 -65.145 1.00 23.39 617 ARG B N 1
ATOM 11915 C CA . ARG B 1 619 ? 2.409 18.768 -64.657 1.00 18.79 617 ARG B CA 1
ATOM 11916 C C . ARG B 1 619 ? 2.524 18.974 -63.148 1.00 21.89 617 ARG B C 1
ATOM 11917 O O . ARG B 1 619 ? 3.261 18.257 -62.467 1.00 26.91 617 ARG B O 1
ATOM 11925 N N . TYR B 1 620 ? 1.783 19.947 -62.627 1.00 21.81 618 TYR B N 1
ATOM 11926 C CA . TYR B 1 620 ? 1.816 20.251 -61.202 1.00 19.34 618 TYR B CA 1
ATOM 11927 C C . TYR B 1 620 ? 1.203 19.129 -60.371 1.00 24.07 618 TYR B C 1
ATOM 11928 O O . TYR B 1 620 ? 1.782 18.694 -59.378 1.00 23.31 618 TYR B O 1
ATOM 11937 N N . TYR B 1 621 ? 0.023 18.667 -60.769 1.00 23.78 619 TYR B N 1
ATOM 11938 C CA . TYR B 1 621 ? -0.605 17.553 -60.068 1.00 27.20 619 TYR B CA 1
ATOM 11939 C C . TYR B 1 621 ? 0.204 16.255 -60.250 1.00 29.27 619 TYR B C 1
ATOM 11940 O O . TYR B 1 621 ? 0.250 15.406 -59.355 1.00 28.89 619 TYR B O 1
ATOM 11949 N N . ALA B 1 622 ? 0.854 16.106 -61.401 1.00 18.26 620 ALA B N 1
ATOM 11950 C CA . ALA B 1 622 ? 1.742 14.965 -61.593 1.00 22.78 620 ALA B CA 1
ATOM 11951 C C . ALA B 1 622 ? 2.856 15.015 -60.556 1.00 28.18 620 ALA B C 1
ATOM 11952 O O . ALA B 1 622 ? 3.094 14.040 -59.839 1.00 28.09 620 ALA B O 1
ATOM 11954 N N . ALA B 1 623 ? 3.518 16.166 -60.457 1.00 29.56 621 ALA B N 1
ATOM 11955 C CA . ALA B 1 623 ? 4.639 16.326 -59.536 1.00 29.31 621 ALA B CA 1
ATOM 11956 C C . ALA B 1 623 ? 4.213 16.157 -58.078 1.00 24.75 621 ALA B C 1
ATOM 11957 O O . ALA B 1 623 ? 4.881 15.463 -57.309 1.00 23.00 621 ALA B O 1
ATOM 11959 N N . GLN B 1 624 ? 3.111 16.802 -57.697 1.00 23.60 622 GLN B N 1
ATOM 11960 C CA . GLN B 1 624 ? 2.574 16.663 -56.345 1.00 23.41 622 GLN B CA 1
ATOM 11961 C C . GLN B 1 624 ? 2.093 15.229 -56.119 1.00 25.42 622 GLN B C 1
ATOM 11962 O O . GLN B 1 624 ? 2.157 14.704 -55.006 1.00 21.17 622 GLN B O 1
ATOM 11968 N N . GLY B 1 625 ? 1.599 14.610 -57.185 1.00 20.58 623 GLY B N 1
ATOM 11969 C CA . GLY B 1 625 ? 1.142 13.236 -57.126 1.00 24.28 623 GLY B CA 1
ATOM 11970 C C . GLY B 1 625 ? 2.255 12.271 -56.754 1.00 28.88 623 GLY B C 1
ATOM 11971 O O . GLY B 1 625 ? 2.045 11.355 -55.951 1.00 25.37 623 GLY B O 1
ATOM 11972 N N . ARG B 1 626 ? 3.441 12.463 -57.332 1.00 29.81 624 ARG B N 1
ATOM 11973 C CA . ARG B 1 626 ? 4.578 11.600 -57.008 1.00 24.39 624 ARG B CA 1
ATOM 11974 C C . ARG B 1 626 ? 4.998 11.787 -55.556 1.00 25.36 624 ARG B C 1
ATOM 11975 O O . ARG B 1 626 ? 5.182 10.817 -54.831 1.00 27.54 624 ARG B O 1
ATOM 11983 N N . LYS B 1 627 ? 5.121 13.037 -55.127 1.00 26.53 625 LYS B N 1
ATOM 11984 C CA . LYS B 1 627 ? 5.485 13.333 -53.742 1.00 31.98 625 LYS B CA 1
ATOM 11985 C C . LYS B 1 627 ? 4.525 12.682 -52.755 1.00 28.87 625 LYS B C 1
ATOM 11986 O O . LYS B 1 627 ? 4.946 12.134 -51.737 1.00 31.21 625 LYS B O 1
ATOM 11992 N N . LEU B 1 628 ? 3.233 12.759 -53.050 1.00 30.37 626 LEU B N 1
ATOM 11993 C CA . LEU B 1 628 ? 2.206 12.336 -52.101 1.00 33.67 626 LEU B CA 1
ATOM 11994 C C . LEU B 1 628 ? 1.864 10.845 -52.188 1.00 31.88 626 LEU B C 1
ATOM 11995 O O . LEU B 1 628 ? 1.721 10.169 -51.170 1.00 27.68 626 LEU B O 1
ATOM 12000 N N . PHE B 1 629 ? 1.719 10.336 -53.405 1.00 25.38 627 PHE B N 1
ATOM 12001 C CA . PHE B 1 629 ? 1.268 8.963 -53.587 1.00 31.68 627 PHE B CA 1
ATOM 12002 C C . PHE B 1 629 ? 2.396 8.043 -54.068 1.00 32.16 627 PHE B C 1
ATOM 12003 O O . PHE B 1 629 ? 2.192 6.847 -54.254 1.00 36.84 627 PHE B O 1
ATOM 12011 N N . GLY B 1 630 ? 3.582 8.610 -54.269 1.00 27.38 628 GLY B N 1
ATOM 12012 C CA . GLY B 1 630 ? 4.710 7.862 -54.793 1.00 25.04 628 GLY B CA 1
ATOM 12013 C C . GLY B 1 630 ? 5.162 6.747 -53.870 1.00 35.09 628 GLY B C 1
ATOM 12014 O O . GLY B 1 630 ? 5.517 5.659 -54.323 1.00 33.24 628 GLY B O 1
ATOM 12015 N N . SER B 1 631 ? 5.145 7.013 -52.570 1.00 31.73 629 SER B N 1
ATOM 12016 C CA . SER B 1 631 ? 5.513 5.995 -51.595 1.00 35.83 629 SER B CA 1
ATOM 12017 C C . SER B 1 631 ? 4.928 6.302 -50.225 1.00 33.82 629 SER B C 1
ATOM 12018 O O . SER B 1 631 ? 4.453 7.412 -49.969 1.00 31.28 629 SER B O 1
ATOM 12021 N N . GLU B 1 632 ? 4.977 5.306 -49.349 1.00 32.78 630 GLU B N 1
ATOM 12022 C CA . GLU B 1 632 ? 4.387 5.404 -48.024 1.00 39.67 630 GLU B CA 1
ATOM 12023 C C . GLU B 1 632 ? 5.247 6.250 -47.096 1.00 35.26 630 GLU B C 1
ATOM 12024 O O . GLU B 1 632 ? 6.436 6.443 -47.337 1.00 34.67 630 GLU B O 1
ATOM 12030 N N . THR B 1 633 ? 4.631 6.755 -46.036 1.00 25.59 631 THR B N 1
ATOM 12031 C CA . THR B 1 633 ? 5.348 7.488 -45.006 1.00 24.61 631 THR B CA 1
ATOM 12032 C C . THR B 1 633 ? 5.557 6.579 -43.810 1.00 24.11 631 THR B C 1
ATOM 12033 O O . THR B 1 633 ? 4.595 6.064 -43.249 1.00 22.50 631 THR B O 1
ATOM 12037 N N . ALA B 1 634 ? 6.813 6.368 -43.433 1.00 23.80 632 ALA B N 1
ATOM 12038 C CA . ALA B 1 634 ? 7.128 5.587 -42.246 1.00 22.37 632 ALA B CA 1
ATOM 12039 C C . ALA B 1 634 ? 6.848 6.420 -41.003 1.00 25.70 632 ALA B C 1
ATOM 12040 O O . ALA B 1 634 ? 7.236 7.581 -40.928 1.00 27.02 632 ALA B O 1
ATOM 12042 N N . MET B 1 635 ? 6.159 5.833 -40.032 1.00 21.13 633 MET B N 1
ATOM 12043 C CA . MET B 1 635 ? 5.867 6.533 -38.792 1.00 23.06 633 MET B CA 1
ATOM 12044 C C . MET B 1 635 ? 6.820 6.049 -37.707 1.00 24.73 633 MET B C 1
ATOM 12045 O O . MET B 1 635 ? 7.197 4.885 -37.690 1.00 27.84 633 MET B O 1
ATOM 12050 N N . PRO B 1 636 ? 7.218 6.948 -36.797 1.00 31.86 634 PRO B N 1
ATOM 12051 C CA . PRO B 1 636 ? 8.079 6.540 -35.685 1.00 32.31 634 PRO B CA 1
ATOM 12052 C C . PRO B 1 636 ? 7.306 5.560 -34.833 1.00 26.98 634 PRO B C 1
ATOM 12053 O O . PRO B 1 636 ? 6.079 5.652 -34.766 1.00 39.65 634 PRO B O 1
ATOM 12057 N N . GLY B 1 637 ? 7.999 4.635 -34.188 1.00 26.05 635 GLY B N 1
ATOM 12058 C CA . GLY B 1 637 ? 7.326 3.658 -33.362 1.00 27.34 635 GLY B CA 1
ATOM 12059 C C . GLY B 1 637 ? 8.300 2.809 -32.588 1.00 26.47 635 GLY B C 1
ATOM 12060 O O . GLY B 1 637 ? 9.504 3.014 -32.665 1.00 25.29 635 GLY B O 1
ATOM 12061 N N . PRO B 1 638 ? 7.774 1.843 -31.830 1.00 24.78 636 PRO B N 1
ATOM 12062 C CA . PRO B 1 638 ? 8.635 0.961 -31.044 1.00 23.75 636 PRO B CA 1
ATOM 12063 C C . PRO B 1 638 ? 9.377 0.001 -31.958 1.00 20.39 636 PRO B C 1
ATOM 12064 O O . PRO B 1 638 ? 8.950 -0.222 -33.089 1.00 21.30 636 PRO B O 1
ATOM 12068 N N . THR B 1 639 ? 10.488 -0.538 -31.477 1.00 16.83 637 THR B N 1
ATOM 12069 C CA . THR B 1 639 ? 11.180 -1.609 -32.177 1.00 24.65 637 THR B CA 1
ATOM 12070 C C . THR B 1 639 ? 10.223 -2.809 -32.296 1.00 29.53 637 THR B C 1
ATOM 12071 O O . THR B 1 639 ? 9.266 -2.923 -31.523 1.00 26.05 637 THR B O 1
ATOM 12075 N N . GLY B 1 640 ? 10.467 -3.687 -33.267 1.00 19.38 638 GLY B N 1
ATOM 12076 C CA . GLY B 1 640 ? 9.640 -4.870 -33.458 1.00 23.15 638 GLY B CA 1
ATOM 12077 C C . GLY B 1 640 ? 8.269 -4.579 -34.060 1.00 23.66 638 GLY B C 1
ATOM 12078 O O . GLY B 1 640 ? 7.358 -5.402 -33.974 1.00 27.45 638 GLY B O 1
ATOM 12079 N N . GLU B 1 641 ? 8.117 -3.404 -34.661 1.00 19.62 639 GLU B N 1
ATOM 12080 C CA . GLU B 1 641 ? 6.848 -3.017 -35.267 1.00 20.69 639 GLU B CA 1
ATOM 12081 C C . GLU B 1 641 ? 7.072 -2.030 -36.390 1.00 21.39 639 GLU B C 1
ATOM 12082 O O . GLU B 1 641 ? 7.880 -1.119 -36.263 1.00 23.87 639 GLU B O 1
ATOM 12088 N N . SER B 1 642 ? 6.349 -2.201 -37.491 1.00 23.05 640 SER B N 1
ATOM 12089 C CA . SER B 1 642 ? 6.396 -1.211 -38.558 1.00 23.47 640 SER B CA 1
ATOM 12090 C C . SER B 1 642 ? 5.048 -0.509 -38.663 1.00 24.52 640 SER B C 1
ATOM 12091 O O . SER B 1 642 ? 3.998 -1.126 -38.474 1.00 17.67 640 SER B O 1
ATOM 12094 N N . ASN B 1 643 ? 5.093 0.789 -38.949 1.00 17.97 641 ASN B N 1
ATOM 12095 C CA . ASN B 1 643 ? 3.899 1.601 -39.107 1.00 21.63 641 ASN B CA 1
ATOM 12096 C C . ASN B 1 643 ? 4.047 2.485 -40.332 1.00 21.22 641 ASN B C 1
ATOM 12097 O O . ASN B 1 643 ? 4.957 3.307 -40.399 1.00 17.45 641 ASN B O 1
ATOM 12102 N N . ALA B 1 644 ? 3.165 2.294 -41.308 1.00 15.13 642 ALA B N 1
ATOM 12103 C CA . ALA B 1 644 ? 3.269 3.000 -42.575 1.00 16.68 642 ALA B CA 1
ATOM 12104 C C . ALA B 1 644 ? 1.953 3.639 -42.948 1.00 18.50 642 ALA B C 1
ATOM 12105 O O . ALA B 1 644 ? 0.904 2.995 -42.881 1.00 23.11 642 ALA B O 1
ATOM 12107 N N . LEU B 1 645 ? 2.022 4.908 -43.347 1.00 16.53 643 LEU B N 1
ATOM 12108 C CA . LEU B 1 645 ? 0.850 5.680 -43.761 1.00 17.80 643 LEU B CA 1
ATOM 12109 C C . LEU B 1 645 ? 0.820 5.789 -45.280 1.00 22.77 643 LEU B C 1
ATOM 12110 O O . LEU B 1 645 ? 1.804 6.191 -45.906 1.00 20.80 643 LEU B O 1
ATOM 12115 N N . THR B 1 646 ? -0.303 5.411 -45.875 1.00 20.41 644 THR B N 1
ATOM 12116 C CA . THR B 1 646 ? -0.459 5.504 -47.322 1.00 21.30 644 THR B CA 1
ATOM 12117 C C . THR B 1 646 ? -1.704 6.313 -47.661 1.00 24.45 644 THR B C 1
ATOM 12118 O O . THR B 1 646 ? -2.567 6.526 -46.811 1.00 26.28 644 THR B O 1
ATOM 12122 N N . MET B 1 647 ? -1.785 6.761 -48.909 1.00 20.61 645 MET B N 1
ATOM 12123 C CA . MET B 1 647 ? -2.944 7.487 -49.402 1.00 25.67 645 MET B CA 1
ATOM 12124 C C . MET B 1 647 ? -3.509 6.744 -50.594 1.00 24.45 645 MET B C 1
ATOM 12125 O O . MET B 1 647 ? -2.804 6.502 -51.570 1.00 26.82 645 MET B O 1
ATOM 12130 N N . ARG B 1 648 ? -4.786 6.400 -50.532 1.00 21.81 646 ARG B N 1
ATOM 12131 C CA . ARG B 1 648 ? -5.394 5.637 -51.610 1.00 22.57 646 ARG B CA 1
ATOM 12132 C C . ARG B 1 648 ? -6.561 6.388 -52.220 1.00 21.26 646 ARG B C 1
ATOM 12133 O O . ARG B 1 648 ? -7.167 7.238 -51.567 1.00 23.83 646 ARG B O 1
ATOM 12141 N N . GLY B 1 649 ? -6.871 6.068 -53.474 1.00 23.79 647 GLY B N 1
ATOM 12142 C CA . GLY B 1 649 ? -8.052 6.607 -54.128 1.00 25.61 647 GLY B CA 1
ATOM 12143 C C . GLY B 1 649 ? -9.290 6.301 -53.310 1.00 25.85 647 GLY B C 1
ATOM 12144 O O . GLY B 1 649 ? -9.327 5.302 -52.596 1.00 28.65 647 GLY B O 1
ATOM 12145 N N . ARG B 1 650 ? -10.301 7.160 -53.406 1.00 25.79 648 ARG B N 1
ATOM 12146 C CA . ARG B 1 650 ? -11.529 6.997 -52.630 1.00 21.31 648 ARG B CA 1
ATOM 12147 C C . ARG B 1 650 ? -12.561 6.157 -53.357 1.00 19.91 648 ARG B C 1
ATOM 12148 O O . ARG B 1 650 ? -13.284 5.377 -52.736 1.00 24.52 648 ARG B O 1
ATOM 12156 N N . GLY B 1 651 ? -12.637 6.336 -54.672 1.00 20.68 649 GLY B N 1
ATOM 12157 C CA . GLY B 1 651 ? -13.639 5.670 -55.481 1.00 24.07 649 GLY B CA 1
ATOM 12158 C C . GLY B 1 651 ? -13.942 6.428 -56.761 1.00 22.41 649 GLY B C 1
ATOM 12159 O O . GLY B 1 651 ? -13.030 6.803 -57.499 1.00 27.49 649 GLY B O 1
ATOM 12160 N N . VAL B 1 652 ? -15.229 6.633 -57.028 1.00 21.42 650 VAL B N 1
ATOM 12161 C CA . VAL B 1 652 ? -15.669 7.371 -58.198 1.00 25.24 650 VAL B CA 1
ATOM 12162 C C . VAL B 1 652 ? -15.937 8.821 -57.824 1.00 28.27 650 VAL B C 1
ATOM 12163 O O . VAL B 1 652 ? -16.826 9.102 -57.019 1.00 27.12 650 VAL B O 1
ATOM 12167 N N . PHE B 1 653 ? -15.164 9.734 -58.406 1.00 25.47 651 PHE B N 1
ATOM 12168 C CA . PHE B 1 653 ? -15.422 11.163 -58.249 1.00 19.45 651 PHE B CA 1
ATOM 12169 C C . PHE B 1 653 ? -16.284 11.691 -59.379 1.00 25.52 651 PHE B C 1
ATOM 12170 O O . PHE B 1 653 ? -16.055 11.374 -60.548 1.00 29.59 651 PHE B O 1
ATOM 12178 N N . VAL B 1 654 ? -17.282 12.488 -59.015 1.00 27.24 652 VAL B N 1
ATOM 12179 C CA . VAL B 1 654 ? -18.054 13.256 -59.985 1.00 29.50 652 VAL B CA 1
ATOM 12180 C C . VAL B 1 654 ? -17.435 14.645 -60.100 1.00 30.93 652 VAL B C 1
ATOM 12181 O O . VAL B 1 654 ? -17.327 15.361 -59.106 1.00 31.48 652 VAL B O 1
ATOM 12185 N N . ALA B 1 655 ? -17.004 15.011 -61.305 1.00 29.14 653 ALA B N 1
ATOM 12186 C CA . ALA B 1 655 ? -16.405 16.322 -61.535 1.00 25.91 653 ALA B CA 1
ATOM 12187 C C . ALA B 1 655 ? -17.343 17.198 -62.354 1.00 31.12 653 ALA B C 1
ATOM 12188 O O . ALA B 1 655 ? -17.702 16.854 -63.477 1.00 29.26 653 ALA B O 1
ATOM 12190 N N . ILE B 1 656 ? -17.739 18.331 -61.786 1.00 29.48 654 ILE B N 1
ATOM 12191 C CA . ILE B 1 656 ? -18.647 19.239 -62.477 1.00 34.48 654 ILE B CA 1
ATOM 12192 C C . ILE B 1 656 ? -17.962 20.581 -62.675 1.00 31.53 654 ILE B C 1
ATOM 12193 O O . ILE B 1 656 ? -17.475 21.182 -61.715 1.00 28.87 654 ILE B O 1
ATOM 12198 N N . SER B 1 657 ? -17.927 21.040 -63.923 1.00 29.16 655 SER B N 1
ATOM 12199 C CA . SER B 1 657 ? -17.137 22.204 -64.297 1.00 29.49 655 SER B CA 1
ATOM 12200 C C . SER B 1 657 ? -17.974 23.300 -64.956 1.00 35.14 655 SER B C 1
ATOM 12201 O O . SER B 1 657 ? -19.046 23.027 -65.497 1.00 34.47 655 SER B O 1
ATOM 12204 N N . PRO B 1 658 ? -17.476 24.551 -64.919 1.00 30.81 656 PRO B N 1
ATOM 12205 C CA . PRO B 1 658 ? -18.198 25.708 -65.462 1.00 28.72 656 PRO B CA 1
ATOM 12206 C C . PRO B 1 658 ? -17.821 25.995 -66.906 1.00 29.85 656 PRO B C 1
ATOM 12207 O O . PRO B 1 658 ? -16.922 25.353 -67.444 1.00 29.45 656 PRO B O 1
ATOM 12211 N N . TRP B 1 659 ? -18.484 26.980 -67.507 1.00 33.30 657 TRP B N 1
ATOM 12212 C CA . TRP B 1 659 ? -18.254 27.331 -68.907 1.00 35.09 657 TRP B CA 1
ATOM 12213 C C . TRP B 1 659 ? -17.124 28.346 -69.101 1.00 34.35 657 TRP B C 1
ATOM 12214 O O . TRP B 1 659 ? -16.606 28.496 -70.210 1.00 35.34 657 TRP B O 1
ATOM 12225 N N . ASN B 1 660 ? -16.750 29.046 -68.032 1.00 25.87 658 ASN B N 1
ATOM 12226 C CA . ASN B 1 660 ? -15.834 30.184 -68.166 1.00 30.56 658 ASN B CA 1
ATOM 12227 C C . ASN B 1 660 ? -14.352 29.807 -68.265 1.00 33.86 658 ASN B C 1
ATOM 12228 O O . ASN B 1 660 ? -13.556 30.544 -68.845 1.00 33.10 658 ASN B O 1
ATOM 12233 N N . PHE B 1 661 ? -13.992 28.667 -67.686 1.00 30.65 659 PHE B N 1
ATOM 12234 C CA . PHE B 1 661 ? -12.700 28.044 -67.954 1.00 29.90 659 PHE B CA 1
ATOM 12235 C C . PHE B 1 661 ? -12.971 26.595 -68.336 1.00 35.07 659 PHE B C 1
ATOM 12236 O O . PHE B 1 661 ? -12.769 25.681 -67.531 1.00 28.49 659 PHE B O 1
ATOM 12244 N N . PRO B 1 662 ? -13.433 26.391 -69.580 1.00 28.70 660 PRO B N 1
ATOM 12245 C CA . PRO B 1 662 ? -13.989 25.132 -70.082 1.00 32.42 660 PRO B CA 1
ATOM 12246 C C . PRO B 1 662 ? -12.931 24.059 -70.254 1.00 30.83 660 PRO B C 1
ATOM 12247 O O . PRO B 1 662 ? -13.262 22.875 -70.295 1.00 31.24 660 PRO B O 1
ATOM 12251 N N . LEU B 1 663 ? -11.673 24.463 -70.373 1.00 35.16 661 LEU B N 1
ATOM 12252 C CA . LEU B 1 663 ? -10.603 23.492 -70.556 1.00 31.04 661 LEU B CA 1
ATOM 12253 C C . LEU B 1 663 ? -9.786 23.285 -69.295 1.00 28.28 661 LEU B C 1
ATOM 12254 O O . LEU B 1 663 ? -9.609 22.153 -68.841 1.00 28.48 661 LEU B O 1
ATOM 12259 N N . ALA B 1 664 ? -9.279 24.382 -68.740 1.00 26.55 662 ALA B N 1
ATOM 12260 C CA . ALA B 1 664 ? -8.279 24.298 -67.682 1.00 25.50 662 ALA B CA 1
ATOM 12261 C C . ALA B 1 664 ? -8.869 23.855 -66.350 1.00 25.79 662 ALA B C 1
ATOM 12262 O O . ALA B 1 664 ? -8.263 23.068 -65.632 1.00 22.79 662 ALA B O 1
ATOM 12264 N N . ILE B 1 665 ? -10.050 24.360 -66.022 1.00 26.30 663 ILE B N 1
ATOM 12265 C CA . ILE B 1 665 ? -10.700 23.975 -64.778 1.00 29.83 663 ILE B CA 1
ATOM 12266 C C . ILE B 1 665 ? -11.299 22.585 -64.919 1.00 32.20 663 ILE B C 1
ATOM 12267 O O . ILE B 1 665 ? -11.299 21.798 -63.972 1.00 29.18 663 ILE B O 1
ATOM 12272 N N . PHE B 1 666 ? -11.796 22.284 -66.113 1.00 30.08 664 PHE B N 1
ATOM 12273 C CA . PHE B 1 666 ? -12.265 20.942 -66.417 1.00 29.34 664 PHE B CA 1
ATOM 12274 C C . PHE B 1 666 ? -11.151 19.925 -66.182 1.00 29.92 664 PHE B C 1
ATOM 12275 O O . PHE B 1 666 ? -11.331 18.964 -65.444 1.00 27.01 664 PHE B O 1
ATOM 12283 N N . LEU B 1 667 ? -9.996 20.158 -66.801 1.00 29.69 665 LEU B N 1
ATOM 12284 C CA . LEU B 1 667 ? -8.857 19.254 -66.683 1.00 26.74 665 LEU B CA 1
ATOM 12285 C C . LEU B 1 667 ? -8.207 19.290 -65.306 1.00 22.14 665 LEU B C 1
ATOM 12286 O O . LEU B 1 667 ? -7.668 18.291 -64.850 1.00 26.43 665 LEU B O 1
ATOM 12291 N N . GLY B 1 668 ? -8.240 20.444 -64.652 1.00 27.86 666 GLY B N 1
ATOM 12292 C CA . GLY B 1 668 ? -7.664 20.561 -63.326 1.00 29.53 666 GLY B CA 1
ATOM 12293 C C . GLY B 1 668 ? -8.336 19.600 -62.364 1.00 29.09 666 GLY B C 1
ATOM 12294 O O . GLY B 1 668 ? -7.681 18.772 -61.731 1.00 26.89 666 GLY B O 1
ATOM 12295 N N . GLN B 1 669 ? -9.657 19.710 -62.271 1.00 27.40 667 GLN B N 1
ATOM 12296 C CA . GLN B 1 669 ? -10.453 18.870 -61.388 1.00 28.71 667 GLN B CA 1
ATOM 12297 C C . GLN B 1 669 ? -10.343 17.392 -61.762 1.00 26.94 667 GLN B C 1
ATOM 12298 O O . GLN B 1 669 ? -10.210 16.528 -60.896 1.00 20.34 667 GLN B O 1
ATOM 12304 N N . VAL B 1 670 ? -10.402 17.112 -63.059 1.00 29.51 668 VAL B N 1
ATOM 12305 C CA . VAL B 1 670 ? -10.383 15.739 -63.549 1.00 28.39 668 VAL B CA 1
ATOM 12306 C C . VAL B 1 670 ? -9.048 15.042 -63.283 1.00 28.91 668 VAL B C 1
ATOM 12307 O O . VAL B 1 670 ? -9.016 13.917 -62.778 1.00 29.72 668 VAL B O 1
ATOM 12311 N N . THR B 1 671 ? -7.946 15.717 -63.601 1.00 21.32 669 THR B N 1
ATOM 12312 C CA . THR B 1 671 ? -6.632 15.122 -63.411 1.00 19.42 669 THR B CA 1
ATOM 12313 C C . THR B 1 671 ? -6.229 15.034 -61.942 1.00 20.39 669 THR B C 1
ATOM 12314 O O . THR B 1 671 ? -5.480 14.145 -61.572 1.00 20.35 669 THR B O 1
ATOM 12318 N N . ALA B 1 672 ? -6.711 15.948 -61.105 1.00 23.88 670 ALA B N 1
ATOM 12319 C CA . ALA B 1 672 ? -6.440 15.834 -59.672 1.00 26.38 670 ALA B CA 1
ATOM 12320 C C . ALA B 1 672 ? -7.050 14.546 -59.131 1.00 21.21 670 ALA B C 1
ATOM 12321 O O . ALA B 1 672 ? -6.383 13.771 -58.450 1.00 23.13 670 ALA B O 1
ATOM 12323 N N . ALA B 1 673 ? -8.326 14.334 -59.437 1.00 26.13 671 ALA B N 1
ATOM 12324 C CA . ALA B 1 673 ? -9.040 13.134 -59.016 1.00 22.96 671 ALA B CA 1
ATOM 12325 C C . ALA B 1 673 ? -8.375 11.867 -59.564 1.00 25.65 671 ALA B C 1
ATOM 12326 O O . ALA B 1 673 ? -8.156 10.906 -58.832 1.00 23.78 671 ALA B O 1
ATOM 12328 N N . LEU B 1 674 ? -8.044 11.876 -60.851 1.00 25.07 672 LEU B N 1
ATOM 12329 C CA . LEU B 1 674 ? -7.336 10.760 -61.461 1.00 24.75 672 LEU B CA 1
ATOM 12330 C C . LEU B 1 674 ? -5.980 10.517 -60.800 1.00 31.55 672 LEU B C 1
ATOM 12331 O O . LEU B 1 674 ? -5.613 9.372 -60.512 1.00 26.70 672 LEU B O 1
ATOM 12336 N N . MET B 1 675 ? -5.234 11.590 -60.560 1.00 25.62 673 MET B N 1
ATOM 12337 C CA . MET B 1 675 ? -3.914 11.454 -59.951 1.00 21.42 673 MET B CA 1
ATOM 12338 C C . MET B 1 675 ? -4.001 10.814 -58.565 1.00 21.78 673 MET B C 1
ATOM 12339 O O . MET B 1 675 ? -3.138 10.024 -58.185 1.00 25.00 673 MET B O 1
ATOM 12344 N N . ALA B 1 676 ? -5.048 11.146 -57.814 1.00 24.16 674 ALA B N 1
ATOM 12345 C CA . ALA B 1 676 ? -5.214 10.589 -56.474 1.00 22.27 674 ALA B CA 1
ATOM 12346 C C . ALA B 1 676 ? -5.688 9.135 -56.520 1.00 26.87 674 ALA B C 1
ATOM 12347 O O . ALA B 1 676 ? -5.877 8.504 -55.479 1.00 29.31 674 ALA B O 1
ATOM 12349 N N . GLY B 1 677 ? -5.879 8.611 -57.728 1.00 22.74 675 GLY B N 1
ATOM 12350 C CA . GLY B 1 677 ? -6.242 7.216 -57.902 1.00 26.76 675 GLY B CA 1
ATOM 12351 C C . GLY B 1 677 ? -7.732 6.940 -57.909 1.00 31.71 675 GLY B C 1
ATOM 12352 O O . GLY B 1 677 ? -8.154 5.825 -57.617 1.00 31.72 675 GLY B O 1
ATOM 12353 N N . ASN B 1 678 ? -8.532 7.953 -58.232 1.00 25.11 676 ASN B N 1
ATOM 12354 C CA . ASN B 1 678 ? -9.970 7.779 -58.384 1.00 25.66 676 ASN B CA 1
ATOM 12355 C C . ASN B 1 678 ? -10.334 7.628 -59.851 1.00 28.33 676 ASN B C 1
ATOM 12356 O O . ASN B 1 678 ? -9.644 8.163 -60.721 1.00 28.46 676 ASN B O 1
ATOM 12361 N N . SER B 1 679 ? -11.421 6.916 -60.135 1.00 27.83 677 SER B N 1
ATOM 12362 C CA . SER B 1 679 ? -12.028 7.003 -61.463 1.00 23.80 677 SER B CA 1
ATOM 12363 C C . SER B 1 679 ? -12.931 8.221 -61.446 1.00 24.51 677 SER B C 1
ATOM 12364 O O . SER B 1 679 ? -13.290 8.716 -60.371 1.00 27.53 677 SER B O 1
ATOM 12367 N N . VAL B 1 680 ? -13.294 8.715 -62.626 1.00 24.35 678 VAL B N 1
ATOM 12368 C CA . VAL B 1 680 ? -14.039 9.966 -62.713 1.00 31.95 678 VAL B CA 1
ATOM 12369 C C . VAL B 1 680 ? -15.180 9.930 -63.727 1.00 35.62 678 VAL B C 1
ATOM 12370 O O . VAL B 1 680 ? -15.036 9.408 -64.835 1.00 33.49 678 VAL B O 1
ATOM 12374 N N . VAL B 1 681 ? -16.321 10.477 -63.321 1.00 23.50 679 VAL B N 1
ATOM 12375 C CA . VAL B 1 681 ? -17.376 10.826 -64.256 1.00 25.81 679 VAL B CA 1
ATOM 12376 C C . VAL B 1 681 ? -17.451 12.349 -64.285 1.00 30.10 679 VAL B C 1
ATOM 12377 O O . VAL B 1 681 ? -17.732 12.986 -63.270 1.00 27.87 679 VAL B O 1
ATOM 12381 N N . ALA B 1 682 ? -17.166 12.926 -65.446 1.00 29.68 680 ALA B N 1
ATOM 12382 C CA . ALA B 1 682 ? -17.094 14.375 -65.585 1.00 27.34 680 ALA B CA 1
ATOM 12383 C C . ALA B 1 682 ? -18.290 14.917 -66.353 1.00 33.63 680 ALA B C 1
ATOM 12384 O O . ALA B 1 682 ? -18.631 14.421 -67.430 1.00 33.95 680 ALA B O 1
ATOM 12386 N N . LYS B 1 683 ? -18.923 15.935 -65.785 1.00 30.29 681 LYS B N 1
ATOM 12387 C CA . LYS B 1 683 ? -20.050 16.594 -66.423 1.00 34.74 681 LYS B CA 1
ATOM 12388 C C . LYS B 1 683 ? -19.681 18.056 -66.661 1.00 38.38 681 LYS B C 1
ATOM 12389 O O . LYS B 1 683 ? -19.592 18.839 -65.717 1.00 30.48 681 LYS B O 1
ATOM 12395 N N . PRO B 1 684 ? -19.452 18.424 -67.929 1.00 39.62 682 PRO B N 1
ATOM 12396 C CA . PRO B 1 684 ? -19.027 19.781 -68.279 1.00 40.33 682 PRO B CA 1
ATOM 12397 C C . PRO B 1 684 ? -20.221 20.723 -68.298 1.00 43.28 682 PRO B C 1
ATOM 12398 O O . PRO B 1 684 ? -21.362 20.260 -68.323 1.00 40.98 682 PRO B O 1
ATOM 12402 N N . ALA B 1 685 ? -19.957 22.025 -68.288 1.00 35.61 683 ALA B N 1
ATOM 12403 C CA . ALA B 1 685 ? -21.008 23.018 -68.442 1.00 38.69 683 ALA B CA 1
ATOM 12404 C C . ALA B 1 685 ? -21.748 22.796 -69.758 1.00 36.47 683 ALA B C 1
ATOM 12405 O O . ALA B 1 685 ? -21.138 22.516 -70.791 1.00 38.80 683 ALA B O 1
ATOM 12407 N N . GLU B 1 686 ? -23.067 22.919 -69.723 1.00 34.17 684 GLU B N 1
ATOM 12408 C CA . GLU B 1 686 ? -23.863 22.661 -70.914 1.00 42.87 684 GLU B CA 1
ATOM 12409 C C . GLU B 1 686 ? -23.421 23.515 -72.110 1.00 40.62 684 GLU B C 1
ATOM 12410 O O . GLU B 1 686 ? -23.569 23.098 -73.258 1.00 41.10 684 GLU B O 1
ATOM 12416 N N . GLN B 1 687 ? -22.859 24.693 -71.843 1.00 40.54 685 GLN B N 1
ATOM 12417 C CA . GLN B 1 687 ? -22.427 25.598 -72.913 1.00 44.48 685 GLN B CA 1
ATOM 12418 C C . GLN B 1 687 ? -21.123 25.186 -73.598 1.00 40.44 685 GLN B C 1
ATOM 12419 O O . GLN B 1 687 ? -20.821 25.663 -74.695 1.00 37.03 685 GLN B O 1
ATOM 12425 N N . THR B 1 688 ? -20.346 24.316 -72.960 1.00 36.55 686 THR B N 1
ATOM 12426 C CA . THR B 1 688 ? -19.016 23.992 -73.472 1.00 34.46 686 THR B CA 1
ATOM 12427 C C . THR B 1 688 ? -18.649 22.503 -73.398 1.00 37.45 686 THR B C 1
ATOM 12428 O O . THR B 1 688 ? -17.635 22.140 -72.796 1.00 38.15 686 THR B O 1
ATOM 12432 N N . PRO B 1 689 ? -19.467 21.641 -74.027 1.00 34.57 687 PRO B N 1
ATOM 12433 C CA . PRO B 1 689 ? -19.226 20.194 -74.059 1.00 37.59 687 PRO B CA 1
ATOM 12434 C C . PRO B 1 689 ? -18.134 19.781 -75.045 1.00 39.72 687 PRO B C 1
ATOM 12435 O O . PRO B 1 689 ? -17.450 18.786 -74.804 1.00 34.53 687 PRO B O 1
ATOM 12439 N N . ARG B 1 690 ? -17.990 20.518 -76.144 1.00 41.05 688 ARG B N 1
ATOM 12440 C CA . ARG B 1 690 ? -17.065 20.126 -77.206 1.00 42.39 688 ARG B CA 1
ATOM 12441 C C . ARG B 1 690 ? -15.621 20.074 -76.723 1.00 41.02 688 ARG B C 1
ATOM 12442 O O . ARG B 1 690 ? -14.925 19.076 -76.920 1.00 41.54 688 ARG B O 1
ATOM 12444 N N . ILE B 1 691 ? -15.175 21.152 -76.092 1.00 34.19 689 ILE B N 1
ATOM 12445 C CA . ILE B 1 691 ? -13.813 21.217 -75.590 1.00 37.94 689 ILE B CA 1
ATOM 12446 C C . ILE B 1 691 ? -13.585 20.122 -74.551 1.00 34.32 689 ILE B C 1
ATOM 12447 O O . ILE B 1 691 ? -12.527 19.493 -74.520 1.00 35.07 689 ILE B O 1
ATOM 12452 N N . ALA B 1 692 ? -14.586 19.893 -73.707 1.00 33.71 690 ALA B N 1
ATOM 12453 C CA . ALA B 1 692 ? -14.489 18.868 -72.677 1.00 35.41 690 ALA B CA 1
ATOM 12454 C C . ALA B 1 692 ? -14.317 17.495 -73.313 1.00 37.64 690 ALA B C 1
ATOM 12455 O O . ALA B 1 692 ? -13.514 16.683 -72.849 1.00 32.85 690 ALA B O 1
ATOM 12457 N N . ARG B 1 693 ? -15.063 17.238 -74.382 1.00 34.42 691 ARG B N 1
ATOM 12458 C CA . ARG B 1 693 ? -14.960 15.947 -75.060 1.00 39.01 691 ARG B CA 1
ATOM 12459 C C . ARG B 1 693 ? -13.605 15.802 -75.740 1.00 37.40 691 ARG B C 1
ATOM 12460 O O . ARG B 1 693 ? -13.025 14.716 -75.751 1.00 34.61 691 ARG B O 1
ATOM 12468 N N . GLU B 1 694 ? -13.101 16.900 -76.304 1.00 30.68 692 GLU B N 1
ATOM 12469 C CA . GLU B 1 694 ? -11.768 16.894 -76.894 1.00 34.65 692 GLU B CA 1
ATOM 12470 C C . GLU B 1 694 ? -10.720 16.627 -75.813 1.00 35.87 692 GLU B C 1
ATOM 12471 O O . GLU B 1 694 ? -9.733 15.928 -76.047 1.00 36.34 692 GLU B O 1
ATOM 12477 N N . ALA B 1 695 ? -10.947 17.184 -74.628 1.00 32.17 693 ALA B N 1
ATOM 12478 C CA . ALA B 1 695 ? -10.018 17.020 -73.512 1.00 30.90 693 ALA B CA 1
ATOM 12479 C C . ALA B 1 695 ? -9.991 15.583 -72.990 1.00 31.95 693 ALA B C 1
ATOM 12480 O O . ALA B 1 695 ? -8.921 15.034 -72.712 1.00 33.53 693 ALA B O 1
ATOM 12482 N N . VAL B 1 696 ? -11.168 14.978 -72.855 1.00 36.95 694 VAL B N 1
ATOM 12483 C CA . VAL B 1 696 ? -11.265 13.587 -72.413 1.00 30.13 694 VAL B CA 1
ATOM 12484 C C . VAL B 1 696 ? -10.594 12.658 -73.419 1.00 32.81 694 VAL B C 1
ATOM 12485 O O . VAL B 1 696 ? -9.886 11.727 -73.040 1.00 31.87 694 VAL B O 1
ATOM 12489 N N . ALA B 1 697 ? -10.806 12.922 -74.704 1.00 36.03 695 ALA B N 1
ATOM 12490 C CA . ALA B 1 697 ? -10.146 12.149 -75.746 1.00 37.24 695 ALA B CA 1
ATOM 12491 C C . ALA B 1 697 ? -8.628 12.246 -75.605 1.00 35.17 695 ALA B C 1
ATOM 12492 O O . ALA B 1 697 ? -7.920 11.249 -75.731 1.00 34.04 695 ALA B O 1
ATOM 12494 N N . LEU B 1 698 ? -8.131 13.449 -75.339 1.00 36.79 696 LEU B N 1
ATOM 12495 C CA . LEU B 1 698 ? -6.697 13.652 -75.177 1.00 32.53 696 LEU B CA 1
ATOM 12496 C C . LEU B 1 698 ? -6.168 12.902 -73.955 1.00 32.17 696 LEU B C 1
ATOM 12497 O O . LEU B 1 698 ? -5.069 12.352 -73.986 1.00 35.57 696 LEU B O 1
ATOM 12502 N N . LEU B 1 699 ? -6.949 12.882 -72.880 1.00 27.86 697 LEU B N 1
ATOM 12503 C CA . LEU B 1 699 ? -6.528 12.187 -71.673 1.00 30.19 697 LEU B CA 1
ATOM 12504 C C . LEU B 1 699 ? -6.440 10.689 -71.923 1.00 36.62 697 LEU B C 1
ATOM 12505 O O . LEU B 1 699 ? -5.498 10.036 -71.480 1.00 37.37 697 LEU B O 1
ATOM 12510 N N . HIS B 1 700 ? -7.424 10.147 -72.633 1.00 34.54 698 HIS B N 1
ATOM 12511 C CA . HIS B 1 700 ? -7.409 8.730 -72.973 1.00 38.76 698 HIS B CA 1
ATOM 12512 C C . HIS B 1 700 ? -6.157 8.410 -73.766 1.00 38.98 698 HIS B C 1
ATOM 12513 O O . HIS B 1 700 ? -5.445 7.459 -73.464 1.00 35.00 698 HIS B O 1
ATOM 12520 N N . GLU B 1 701 ? -5.896 9.225 -74.783 1.00 37.90 699 GLU B N 1
ATOM 12521 C CA . GLU B 1 701 ? -4.726 9.056 -75.633 1.00 36.32 699 GLU B CA 1
ATOM 12522 C C . GLU B 1 701 ? -3.424 9.190 -74.845 1.00 36.51 699 GLU B C 1
ATOM 12523 O O . GLU B 1 701 ? -2.401 8.621 -75.219 1.00 41.13 699 GLU B O 1
ATOM 12529 N N . ALA B 1 702 ? -3.465 9.942 -73.750 1.00 31.62 700 ALA B N 1
ATOM 12530 C CA . ALA B 1 702 ? -2.267 10.191 -72.953 1.00 29.50 700 ALA B CA 1
ATOM 12531 C C . ALA B 1 702 ? -1.966 9.057 -71.973 1.00 26.85 700 ALA B C 1
ATOM 12532 O O . ALA B 1 702 ? -0.885 9.002 -71.399 1.00 35.66 700 ALA B O 1
ATOM 12534 N N . GLY B 1 703 ? -2.925 8.163 -71.771 1.00 35.73 701 GLY B N 1
ATOM 12535 C CA . GLY B 1 703 ? -2.698 7.016 -70.911 1.00 38.97 701 GLY B CA 1
ATOM 12536 C C . GLY B 1 703 ? -3.763 6.745 -69.865 1.00 35.22 701 GLY B C 1
ATOM 12537 O O . GLY B 1 703 ? -3.647 5.785 -69.105 1.00 34.41 701 GLY B O 1
ATOM 12538 N N . ILE B 1 704 ? -4.788 7.591 -69.803 1.00 34.38 702 ILE B N 1
ATOM 12539 C CA . ILE B 1 704 ? -5.914 7.344 -68.906 1.00 31.83 702 ILE B CA 1
ATOM 12540 C C . ILE B 1 704 ? -6.834 6.282 -69.513 1.00 35.77 702 ILE B C 1
ATOM 12541 O O . ILE B 1 704 ? -7.424 6.501 -70.568 1.00 37.48 702 ILE B O 1
ATOM 12546 N N . PRO B 1 705 ? -6.960 5.124 -68.849 1.00 35.19 703 PRO B N 1
ATOM 12547 C CA . PRO B 1 705 ? -7.806 4.044 -69.374 1.00 35.12 703 PRO B CA 1
ATOM 12548 C C . PRO B 1 705 ? -9.240 4.509 -69.580 1.00 35.97 703 PRO B C 1
ATOM 12549 O O . PRO B 1 705 ? -9.746 5.315 -68.793 1.00 30.35 703 PRO B O 1
ATOM 12553 N N . LYS B 1 706 ? -9.883 4.002 -70.627 1.00 34.53 704 LYS B N 1
ATOM 12554 C CA . LYS B 1 706 ? -11.285 4.307 -70.889 1.00 44.43 704 LYS B CA 1
ATOM 12555 C C . LYS B 1 706 ? -12.144 4.014 -69.661 1.00 46.11 704 LYS B C 1
ATOM 12556 O O . LYS B 1 706 ? -13.138 4.697 -69.412 1.00 48.12 704 LYS B O 1
ATOM 12562 N N . SER B 1 707 ? -11.755 2.996 -68.898 1.00 39.84 705 SER B N 1
ATOM 12563 C CA . SER B 1 707 ? -12.533 2.565 -67.738 1.00 36.92 705 SER B CA 1
ATOM 12564 C C . SER B 1 707 ? -12.358 3.472 -66.512 1.00 29.72 705 SER B C 1
ATOM 12565 O O . SER B 1 707 ? -13.075 3.333 -65.521 1.00 32.03 705 SER B O 1
ATOM 12568 N N . ALA B 1 708 ? -11.417 4.408 -66.580 1.00 26.75 706 ALA B N 1
ATOM 12569 C CA . ALA B 1 708 ? -11.158 5.291 -65.447 1.00 30.44 706 ALA B CA 1
ATOM 12570 C C . ALA B 1 708 ? -11.786 6.675 -65.611 1.00 36.31 706 ALA B C 1
ATOM 12571 O O . ALA B 1 708 ? -11.817 7.458 -64.664 1.00 37.23 706 ALA B O 1
ATOM 12573 N N . LEU B 1 709 ? -12.282 6.977 -66.807 1.00 32.87 707 LEU B N 1
ATOM 12574 C CA . LEU B 1 709 ? -12.744 8.332 -67.104 1.00 32.90 707 LEU B CA 1
ATOM 12575 C C . LEU B 1 709 ? -13.884 8.359 -68.126 1.00 36.98 707 LEU B C 1
ATOM 12576 O O . LEU B 1 709 ? -13.720 7.912 -69.260 1.00 39.51 707 LEU B O 1
ATOM 12581 N N . TYR B 1 710 ? -15.032 8.896 -67.718 1.00 29.00 708 TYR B N 1
ATOM 12582 C CA . TYR B 1 710 ? -16.197 8.998 -68.592 1.00 34.94 708 TYR B CA 1
ATOM 12583 C C . TYR B 1 710 ? -16.765 10.414 -68.637 1.00 36.09 708 TYR B C 1
ATOM 12584 O O . TYR B 1 710 ? -16.914 11.065 -67.604 1.00 36.60 708 TYR B O 1
ATOM 12593 N N . LEU B 1 711 ? -17.103 10.874 -69.836 1.00 39.75 709 LEU B N 1
ATOM 12594 C CA . LEU B 1 711 ? -17.763 12.161 -70.009 1.00 36.47 709 LEU B CA 1
ATOM 12595 C C . LEU B 1 711 ? -19.277 11.973 -70.120 1.00 42.24 709 LEU B C 1
ATOM 12596 O O . LEU B 1 711 ? -19.754 11.169 -70.920 1.00 42.52 709 LEU B O 1
ATOM 12601 N N . VAL B 1 712 ? -20.023 12.716 -69.309 1.00 41.50 710 VAL B N 1
ATOM 12602 C CA . VAL B 1 712 ? -21.480 12.734 -69.376 1.00 40.18 710 VAL B CA 1
ATOM 12603 C C . VAL B 1 712 ? -21.943 14.175 -69.599 1.00 40.12 710 VAL B C 1
ATOM 12604 O O . VAL B 1 712 ? -21.684 15.043 -68.764 1.00 35.14 710 VAL B O 1
ATOM 12608 N N . THR B 1 713 ? -22.597 14.439 -70.730 1.00 36.33 711 THR B N 1
ATOM 12609 C CA . THR B 1 713 ? -23.037 15.801 -71.049 1.00 41.50 711 THR B CA 1
ATOM 12610 C C . THR B 1 713 ? -24.522 16.024 -70.773 1.00 43.29 711 THR B C 1
ATOM 12611 O O . THR B 1 713 ? -25.326 15.097 -70.839 1.00 41.80 711 THR B O 1
ATOM 12615 N N . GLY B 1 714 ? -24.875 17.269 -70.475 1.00 46.91 712 GLY B N 1
ATOM 12616 C CA . GLY B 1 714 ? -26.247 17.620 -70.168 1.00 51.23 712 GLY B CA 1
ATOM 12617 C C . GLY B 1 714 ? -26.331 18.842 -69.275 1.00 56.96 712 GLY B C 1
ATOM 12618 O O . GLY B 1 714 ? -25.340 19.552 -69.084 1.00 57.31 712 GLY B O 1
ATOM 12619 N N . ASP B 1 715 ? -27.517 19.080 -68.724 1.00 59.25 713 ASP B N 1
ATOM 12620 C CA . ASP B 1 715 ? -27.765 20.246 -67.882 1.00 64.37 713 ASP B CA 1
ATOM 12621 C C . ASP B 1 715 ? -27.570 19.930 -66.402 1.00 59.27 713 ASP B C 1
ATOM 12622 O O . ASP B 1 715 ? -26.984 18.907 -66.049 1.00 59.64 713 ASP B O 1
ATOM 12627 N N . GLY B 1 716 ? -28.073 20.814 -65.546 1.00 54.24 714 GLY B N 1
ATOM 12628 C CA . GLY B 1 716 ? -27.970 20.646 -64.108 1.00 58.10 714 GLY B CA 1
ATOM 12629 C C . GLY B 1 716 ? -28.754 19.458 -63.577 1.00 60.17 714 GLY B C 1
ATOM 12630 O O . GLY B 1 716 ? -28.510 18.998 -62.461 1.00 60.16 714 GLY B O 1
ATOM 12631 N N . ARG B 1 717 ? -29.700 18.962 -64.371 1.00 53.89 715 ARG B N 1
ATOM 12632 C CA . ARG B 1 717 ? -30.472 17.785 -63.988 1.00 48.44 715 ARG B CA 1
ATOM 12633 C C . ARG B 1 717 ? -29.625 16.520 -64.129 1.00 50.78 715 ARG B C 1
ATOM 12634 O O . ARG B 1 717 ? -29.728 15.594 -63.324 1.00 50.03 715 ARG B O 1
ATOM 12636 N N . ILE B 1 718 ? -28.792 16.484 -65.162 1.00 48.76 716 ILE B N 1
ATOM 12637 C CA . ILE B 1 718 ? -27.880 15.367 -65.357 1.00 47.74 716 ILE B CA 1
ATOM 12638 C C . ILE B 1 718 ? -26.775 15.438 -64.315 1.00 47.11 716 ILE B C 1
ATOM 12639 O O . ILE B 1 718 ? -26.304 14.409 -63.813 1.00 46.00 716 ILE B O 1
ATOM 12644 N N . GLY B 1 719 ? -26.367 16.662 -63.988 1.00 43.26 717 GLY B N 1
ATOM 12645 C CA . GLY B 1 719 ? -25.423 16.882 -62.910 1.00 38.30 717 GLY B CA 1
ATOM 12646 C C . GLY B 1 719 ? -26.010 16.392 -61.601 1.00 44.34 717 GLY B C 1
ATOM 12647 O O . GLY B 1 719 ? -25.316 15.786 -60.782 1.00 41.37 717 GLY B O 1
ATOM 12648 N N . ALA B 1 720 ? -27.304 16.643 -61.412 1.00 43.29 718 ALA B N 1
ATOM 12649 C CA . ALA B 1 720 ? -27.999 16.228 -60.196 1.00 46.78 718 ALA B CA 1
ATOM 12650 C C . ALA B 1 720 ? -28.117 14.709 -60.094 1.00 43.57 718 ALA B C 1
ATOM 12651 O O . ALA B 1 720 ? -28.016 14.142 -59.005 1.00 43.37 718 ALA B O 1
ATOM 12653 N N . ALA B 1 721 ? -28.338 14.056 -61.230 1.00 38.63 719 ALA B N 1
ATOM 12654 C CA . ALA B 1 721 ? -28.396 12.601 -61.267 1.00 43.03 719 ALA B CA 1
ATOM 12655 C C . ALA B 1 721 ? -27.080 12.003 -60.765 1.00 42.49 719 ALA B C 1
ATOM 12656 O O . ALA B 1 721 ? -27.071 11.133 -59.897 1.00 42.69 719 ALA B O 1
ATOM 12658 N N . LEU B 1 722 ? -25.971 12.486 -61.314 1.00 39.30 720 LEU B N 1
ATOM 12659 C CA . LEU B 1 722 ? -24.649 12.015 -60.926 1.00 37.43 720 LEU B CA 1
ATOM 12660 C C . LEU B 1 722 ? -24.392 12.172 -59.429 1.00 34.52 720 LEU B C 1
ATOM 12661 O O . LEU B 1 722 ? -23.972 11.230 -58.771 1.00 26.28 720 LEU B O 1
ATOM 12666 N N . THR B 1 723 ? -24.641 13.364 -58.896 1.00 38.23 721 THR B N 1
ATOM 12667 C CA . THR B 1 723 ? -24.346 13.648 -57.493 1.00 36.62 721 THR B CA 1
ATOM 12668 C C . THR B 1 723 ? -25.285 12.921 -56.536 1.00 37.99 721 THR B C 1
ATOM 12669 O O . THR B 1 723 ? -24.987 12.775 -55.350 1.00 36.43 721 THR B O 1
ATOM 12673 N N . ALA B 1 724 ? -26.427 12.481 -57.049 1.00 30.82 722 ALA B N 1
ATOM 12674 C CA . ALA B 1 724 ? -27.401 11.789 -56.221 1.00 35.10 722 ALA B CA 1
ATOM 12675 C C . ALA B 1 724 ? -27.093 10.296 -56.146 1.00 38.71 722 ALA B C 1
ATOM 12676 O O . ALA B 1 724 ? -27.593 9.598 -55.265 1.00 43.33 722 ALA B O 1
ATOM 12678 N N . HIS B 1 725 ? -26.266 9.813 -57.069 1.00 35.52 723 HIS B N 1
ATOM 12679 C CA . HIS B 1 725 ? -25.940 8.391 -57.141 1.00 33.16 723 HIS B CA 1
ATOM 12680 C C . HIS B 1 725 ? -25.313 7.882 -55.849 1.00 31.31 723 HIS B C 1
ATOM 12681 O O . HIS B 1 725 ? -24.316 8.424 -55.385 1.00 32.89 723 HIS B O 1
ATOM 12688 N N . PRO B 1 726 ? -25.893 6.824 -55.268 1.00 38.60 724 PRO B N 1
ATOM 12689 C CA . PRO B 1 726 ? -25.426 6.278 -53.987 1.00 38.00 724 PRO B CA 1
ATOM 12690 C C . PRO B 1 726 ? -24.009 5.684 -54.019 1.00 36.97 724 PRO B C 1
ATOM 12691 O O . PRO B 1 726 ? -23.432 5.454 -52.950 1.00 30.46 724 PRO B O 1
ATOM 12695 N N . ASP B 1 727 ? -23.450 5.445 -55.203 1.00 30.42 725 ASP B N 1
ATOM 12696 C CA . ASP B 1 727 ? -22.149 4.770 -55.284 1.00 27.16 725 ASP B CA 1
ATOM 12697 C C . ASP B 1 727 ? -20.925 5.684 -55.407 1.00 32.00 725 ASP B C 1
ATOM 12698 O O . ASP B 1 727 ? -19.788 5.213 -55.369 1.00 37.23 725 ASP B O 1
ATOM 12703 N N . ILE B 1 728 ? -21.138 6.981 -55.560 1.00 29.24 726 ILE B N 1
ATOM 12704 C CA . ILE B 1 728 ? -20.001 7.871 -55.780 1.00 22.88 726 ILE B CA 1
ATOM 12705 C C . ILE B 1 728 ? -19.241 8.134 -54.479 1.00 28.66 726 ILE B C 1
ATOM 12706 O O . ILE B 1 728 ? -19.790 7.984 -53.389 1.00 35.66 726 ILE B O 1
ATOM 12711 N N . ALA B 1 729 ? -17.970 8.506 -54.596 1.00 24.77 727 ALA B N 1
ATOM 12712 C CA . ALA B 1 729 ? -17.110 8.616 -53.426 1.00 31.63 727 ALA B CA 1
ATOM 12713 C C . ALA B 1 729 ? -16.755 10.068 -53.109 1.00 32.29 727 ALA B C 1
ATOM 12714 O O . ALA B 1 729 ? -16.156 10.363 -52.074 1.00 28.50 727 ALA B O 1
ATOM 12716 N N . GLY B 1 730 ? -17.114 10.971 -54.008 1.00 26.59 728 GLY B N 1
ATOM 12717 C CA . GLY B 1 730 ? -16.854 12.380 -53.787 1.00 20.11 728 GLY B CA 1
ATOM 12718 C C . GLY B 1 730 ? -17.314 13.244 -54.943 1.00 28.04 728 GLY B C 1
ATOM 12719 O O . GLY B 1 730 ? -17.616 12.746 -56.031 1.00 26.71 728 GLY B O 1
ATOM 12720 N N . VAL B 1 731 ? -17.368 14.548 -54.701 1.00 24.12 729 VAL B N 1
ATOM 12721 C CA . VAL B 1 731 ? -17.719 15.504 -55.735 1.00 25.10 729 VAL B CA 1
ATOM 12722 C C . VAL B 1 731 ? -16.765 16.706 -55.718 1.00 28.75 729 VAL B C 1
ATOM 12723 O O . VAL B 1 731 ? -16.502 17.303 -54.670 1.00 25.73 729 VAL B O 1
ATOM 12727 N N . VAL B 1 732 ? -16.225 17.030 -56.886 1.00 24.12 730 VAL B N 1
ATOM 12728 C CA . VAL B 1 732 ? -15.451 18.253 -57.056 1.00 20.83 730 VAL B CA 1
ATOM 12729 C C . VAL B 1 732 ? -16.244 19.142 -58.013 1.00 31.02 730 VAL B C 1
ATOM 12730 O O . VAL B 1 732 ? -16.586 18.728 -59.125 1.00 29.03 730 VAL B O 1
ATOM 12734 N N . PHE B 1 733 ? -16.574 20.347 -57.548 1.00 29.33 731 PHE B N 1
ATOM 12735 C CA . PHE B 1 733 ? -17.495 21.233 -58.251 1.00 24.39 731 PHE B CA 1
ATOM 12736 C C . PHE B 1 733 ? -16.987 22.672 -58.320 1.00 31.74 731 PHE B C 1
ATOM 12737 O O . PHE B 1 733 ? -16.453 23.211 -57.348 1.00 27.13 731 PHE B O 1
ATOM 12745 N N . THR B 1 734 ? -17.169 23.292 -59.477 1.00 28.00 732 THR B N 1
ATOM 12746 C CA . THR B 1 734 ? -16.863 24.700 -59.633 1.00 28.51 732 THR B CA 1
ATOM 12747 C C . THR B 1 734 ? -18.023 25.341 -60.365 1.00 32.36 732 THR B C 1
ATOM 12748 O O . THR B 1 734 ? -18.354 24.947 -61.485 1.00 33.16 732 THR B O 1
ATOM 12752 N N . GLY B 1 735 ? -18.649 26.320 -59.721 1.00 36.46 733 GLY B N 1
ATOM 12753 C CA . GLY B 1 735 ? -19.854 26.933 -60.250 1.00 35.55 733 GLY B CA 1
ATOM 12754 C C . GLY B 1 735 ? -20.510 27.826 -59.217 1.00 35.88 733 GLY B C 1
ATOM 12755 O O . GLY B 1 735 ? -19.841 28.340 -58.319 1.00 37.33 733 GLY B O 1
ATOM 12756 N N . SER B 1 736 ? -21.822 28.000 -59.333 1.00 38.89 734 SER B N 1
ATOM 12757 C CA . SER B 1 736 ? -22.529 28.968 -58.499 1.00 47.90 734 SER B CA 1
ATOM 12758 C C . SER B 1 736 ? -22.703 28.497 -57.061 1.00 51.39 734 SER B C 1
ATOM 12759 O O . SER B 1 736 ? -23.004 27.325 -56.804 1.00 47.96 734 SER B O 1
ATOM 12762 N N . THR B 1 737 ? -22.516 29.428 -56.130 1.00 50.94 735 THR B N 1
ATOM 12763 C CA . THR B 1 737 ? -22.696 29.153 -54.712 1.00 52.47 735 THR B CA 1
ATOM 12764 C C . THR B 1 737 ? -24.016 28.428 -54.479 1.00 44.79 735 THR B C 1
ATOM 12765 O O . THR B 1 737 ? -24.095 27.502 -53.667 1.00 45.29 735 THR B O 1
ATOM 12769 N N . GLU B 1 738 ? -25.045 28.837 -55.216 1.00 35.91 736 GLU B N 1
ATOM 12770 C CA . GLU B 1 738 ? -26.381 28.260 -55.063 1.00 36.96 736 GLU B CA 1
ATOM 12771 C C . GLU B 1 738 ? -26.460 26.776 -55.440 1.00 43.87 736 GLU B C 1
ATOM 12772 O O . GLU B 1 738 ? -27.128 25.981 -54.765 1.00 36.10 736 GLU B O 1
ATOM 12774 N N . VAL B 1 739 ? -25.799 26.405 -56.530 1.00 45.95 737 VAL B N 1
ATOM 12775 C CA . VAL B 1 739 ? -25.825 25.018 -56.978 1.00 42.64 737 VAL B CA 1
ATOM 12776 C C . VAL B 1 739 ? -24.993 24.131 -56.041 1.00 34.05 737 VAL B C 1
ATOM 12777 O O . VAL B 1 739 ? -25.358 22.992 -55.769 1.00 29.06 737 VAL B O 1
ATOM 12781 N N . ALA B 1 740 ? -23.894 24.678 -55.530 1.00 28.29 738 ALA B N 1
ATOM 12782 C CA . ALA B 1 740 ? -23.071 23.987 -54.546 1.00 31.04 738 ALA B CA 1
ATOM 12783 C C . ALA B 1 740 ? -23.899 23.521 -53.346 1.00 34.48 738 ALA B C 1
ATOM 12784 O O . ALA B 1 740 ? -23.779 22.376 -52.906 1.00 32.61 738 ALA B O 1
ATOM 12786 N N . ARG B 1 741 ? -24.743 24.407 -52.828 1.00 35.34 739 ARG B N 1
ATOM 12787 C CA . ARG B 1 741 ? -25.594 24.079 -51.684 1.00 35.81 739 ARG B CA 1
ATOM 12788 C C . ARG B 1 741 ? -26.583 22.958 -51.980 1.00 37.37 739 ARG B C 1
ATOM 12789 O O . ARG B 1 741 ? -26.807 22.087 -51.139 1.00 38.50 739 ARG B O 1
ATOM 12797 N N . SER B 1 742 ? -27.192 22.986 -53.162 1.00 34.67 740 SER B N 1
ATOM 12798 C CA . SER B 1 742 ? -28.125 21.929 -53.530 1.00 41.12 740 SER B CA 1
ATOM 12799 C C . SER B 1 742 ? -27.388 20.589 -53.629 1.00 36.66 740 SER B C 1
ATOM 12800 O O . SER B 1 742 ? -27.872 19.564 -53.143 1.00 35.19 740 SER B O 1
ATOM 12803 N N . ILE B 1 743 ? -26.210 20.605 -54.245 1.00 41.41 741 ILE B N 1
ATOM 12804 C CA . ILE B 1 743 ? -25.359 19.417 -54.279 1.00 37.82 741 ILE B CA 1
ATOM 12805 C C . ILE B 1 743 ? -25.012 18.962 -52.861 1.00 29.17 741 ILE B C 1
ATOM 12806 O O . ILE B 1 743 ? -25.120 17.782 -52.542 1.00 25.71 741 ILE B O 1
ATOM 12811 N N . ASN B 1 744 ? -24.606 19.901 -52.009 1.00 29.86 742 ASN B N 1
ATOM 12812 C CA . ASN B 1 744 ? -24.291 19.576 -50.620 1.00 31.14 742 ASN B CA 1
ATOM 12813 C C . ASN B 1 744 ? -25.472 18.928 -49.899 1.00 32.62 742 ASN B C 1
ATOM 12814 O O . ASN B 1 744 ? -25.296 17.991 -49.117 1.00 34.51 742 ASN B O 1
ATOM 12819 N N . ARG B 1 745 ? -26.676 19.424 -50.173 1.00 27.72 743 ARG B N 1
ATOM 12820 C CA . ARG B 1 745 ? -27.884 18.889 -49.550 1.00 27.58 743 ARG B CA 1
ATOM 12821 C C . ARG B 1 745 ? -28.223 17.498 -50.066 1.00 28.15 743 ARG B C 1
ATOM 12822 O O . ARG B 1 745 ? -28.659 16.637 -49.304 1.00 34.58 743 ARG B O 1
ATOM 12830 N N . ALA B 1 746 ? -28.025 17.287 -51.362 1.00 32.22 744 ALA B N 1
ATOM 12831 C CA . ALA B 1 746 ? -28.249 15.978 -51.959 1.00 35.12 744 ALA B CA 1
ATOM 12832 C C . ALA B 1 746 ? -27.281 14.953 -51.366 1.00 30.49 744 ALA B C 1
ATOM 12833 O O . ALA B 1 746 ? -27.670 13.829 -51.058 1.00 35.08 744 ALA B O 1
ATOM 12835 N N . LEU B 1 747 ? -26.023 15.342 -51.189 1.00 28.48 745 LEU B N 1
ATOM 12836 C CA . LEU B 1 747 ? -25.061 14.445 -50.557 1.00 29.65 745 LEU B CA 1
ATOM 12837 C C . LEU B 1 747 ? -25.481 14.127 -49.121 1.00 29.53 745 LEU B C 1
ATOM 12838 O O . LEU B 1 747 ? -25.536 12.964 -48.725 1.00 29.26 745 LEU B O 1
ATOM 12843 N N . ALA B 1 748 ? -25.799 15.163 -48.351 1.00 31.26 746 ALA B N 1
ATOM 12844 C CA . ALA B 1 748 ? -26.146 14.988 -46.944 1.00 31.79 746 ALA B CA 1
ATOM 12845 C C . ALA B 1 748 ? -27.371 14.097 -46.751 1.00 35.21 746 ALA B C 1
ATOM 12846 O O . ALA B 1 748 ? -27.484 13.388 -45.748 1.00 33.42 746 ALA B O 1
ATOM 12848 N N . ALA B 1 749 ? -28.289 14.144 -47.712 1.00 36.17 747 ALA B N 1
ATOM 12849 C CA . ALA B 1 749 ? -29.540 13.400 -47.618 1.00 37.33 747 ALA B CA 1
ATOM 12850 C C . ALA B 1 749 ? -29.354 11.882 -47.659 1.00 42.95 747 ALA B C 1
ATOM 12851 O O . ALA B 1 749 ? -30.162 11.145 -47.098 1.00 48.22 747 ALA B O 1
ATOM 12853 N N . LYS B 1 750 ? -28.296 11.415 -48.319 1.00 40.88 748 LYS B N 1
ATOM 12854 C CA . LYS B 1 750 ? -28.069 9.974 -48.463 1.00 33.55 748 LYS B CA 1
ATOM 12855 C C . LYS B 1 750 ? -27.796 9.307 -47.123 1.00 36.30 748 LYS B C 1
ATOM 12856 O O . LYS B 1 750 ? -27.259 9.931 -46.200 1.00 30.42 748 LYS B O 1
ATOM 12862 N N . ASP B 1 751 ? -28.138 8.024 -47.028 1.00 33.17 749 ASP B N 1
ATOM 12863 C CA . ASP B 1 751 ? -27.887 7.266 -45.813 1.00 32.78 749 ASP B CA 1
ATOM 12864 C C . ASP B 1 751 ? -26.483 6.673 -45.801 1.00 36.77 749 ASP B C 1
ATOM 12865 O O . ASP B 1 751 ? -26.014 6.190 -44.772 1.00 40.17 749 ASP B O 1
ATOM 12870 N N . GLY B 1 752 ? -25.806 6.727 -46.945 1.00 31.09 750 GLY B N 1
ATOM 12871 C CA . GLY B 1 752 ? -24.481 6.145 -47.067 1.00 24.91 750 GLY B CA 1
ATOM 12872 C C . GLY B 1 752 ? -23.374 6.962 -46.413 1.00 31.83 750 GLY B C 1
ATOM 12873 O O . GLY B 1 752 ? -23.622 7.766 -45.514 1.00 30.73 750 GLY B O 1
ATOM 12874 N N . PRO B 1 753 ? -22.130 6.745 -46.853 1.00 32.42 751 PRO B N 1
ATOM 12875 C CA . PRO B 1 753 ? -20.983 7.488 -46.317 1.00 29.24 751 PRO B CA 1
ATOM 12876 C C . PRO B 1 753 ? -21.068 8.985 -46.590 1.00 28.24 751 PRO B C 1
ATOM 12877 O O . PRO B 1 753 ? -21.529 9.401 -47.660 1.00 24.44 751 PRO B O 1
ATOM 12881 N N . ILE B 1 754 ? -20.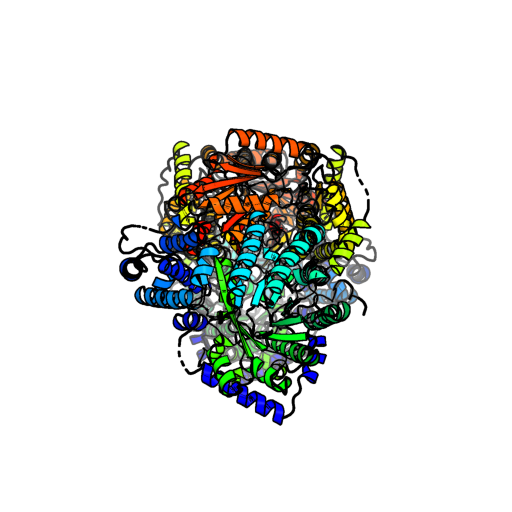638 9.789 -45.621 1.00 35.50 752 ILE B N 1
ATOM 12882 C CA . ILE B 1 754 ? -20.443 11.216 -45.858 1.00 31.58 752 ILE B CA 1
ATOM 12883 C C . ILE B 1 754 ? -19.195 11.355 -46.717 1.00 26.83 752 ILE B C 1
ATOM 12884 O O . ILE B 1 754 ? -18.101 10.994 -46.296 1.00 28.61 752 ILE B O 1
ATOM 12889 N N . VAL B 1 755 ? -19.368 11.841 -47.940 1.00 28.28 753 VAL B N 1
ATOM 12890 C CA . VAL B 1 755 ? -18.252 11.955 -48.873 1.00 25.42 753 VAL B CA 1
ATOM 12891 C C . VAL B 1 755 ? -17.733 13.392 -48.962 1.00 33.03 753 VAL B C 1
ATOM 12892 O O . VAL B 1 755 ? -18.409 14.331 -48.551 1.00 31.09 753 VAL B O 1
ATOM 12896 N N . PRO B 1 756 ? -16.511 13.568 -49.478 1.00 30.70 754 PRO B N 1
ATOM 12897 C CA . PRO B 1 756 ? -15.974 14.926 -49.595 1.00 29.61 754 PRO B CA 1
ATOM 12898 C C . PRO B 1 756 ? -16.690 15.741 -50.670 1.00 29.16 754 PRO B C 1
ATOM 12899 O O . PRO B 1 756 ? -17.053 15.202 -51.721 1.00 26.89 754 PRO B O 1
ATOM 12903 N N . LEU B 1 757 ? -16.903 17.026 -50.394 1.00 21.32 755 LEU B N 1
ATOM 12904 C CA . LEU B 1 757 ? -17.351 17.966 -51.415 1.00 19.40 755 LEU B CA 1
ATOM 12905 C C . LEU B 1 757 ? -16.361 19.118 -51.506 1.00 27.21 755 LEU B C 1
ATOM 12906 O O . LEU B 1 757 ? -16.144 19.851 -50.538 1.00 26.69 755 LEU B O 1
ATOM 12911 N N . ILE B 1 758 ? -15.741 19.253 -52.669 1.00 25.73 756 ILE B N 1
ATOM 12912 C CA . ILE B 1 758 ? -14.871 20.382 -52.937 1.00 23.57 756 ILE B CA 1
ATOM 12913 C C . ILE B 1 758 ? -15.662 21.299 -53.848 1.00 31.59 756 ILE B C 1
ATOM 12914 O O . ILE B 1 758 ? -16.057 20.905 -54.948 1.00 28.05 756 ILE B O 1
ATOM 12919 N N . ALA B 1 759 ? -15.936 22.508 -53.368 1.00 20.68 757 ALA B N 1
ATOM 12920 C CA . ALA B 1 759 ? -16.795 23.417 -54.103 1.00 29.21 757 ALA B CA 1
ATOM 12921 C C . ALA B 1 759 ? -16.186 24.807 -54.149 1.00 30.34 757 ALA B C 1
ATOM 12922 O O . ALA B 1 759 ? -16.033 25.467 -53.124 1.00 32.36 757 ALA B O 1
ATOM 12924 N N . GLU B 1 760 ? -15.829 25.241 -55.348 1.00 34.33 758 GLU B N 1
ATOM 12925 C CA . GLU B 1 760 ? -15.308 26.583 -55.541 1.00 30.36 758 GLU B CA 1
ATOM 12926 C C . GLU B 1 760 ? -16.405 27.424 -56.184 1.00 30.17 758 GLU B C 1
ATOM 12927 O O . GLU B 1 760 ? -16.935 27.080 -57.244 1.00 31.71 758 GLU B O 1
ATOM 12933 N N . THR B 1 761 ? -16.773 28.511 -55.518 1.00 23.96 759 THR B N 1
ATOM 12934 C CA . THR B 1 761 ? -17.956 29.254 -55.918 1.00 27.84 759 THR B CA 1
ATOM 12935 C C . THR B 1 761 ? -17.654 30.733 -56.181 1.00 34.85 759 THR B C 1
ATOM 12936 O O . THR B 1 761 ? -16.502 31.103 -56.422 1.00 33.41 759 THR B O 1
ATOM 12940 N N . GLY B 1 762 ? -18.685 31.569 -56.162 1.00 33.40 760 GLY B N 1
ATOM 12941 C CA . GLY B 1 762 ? -18.531 32.946 -56.598 1.00 36.31 760 GLY B CA 1
ATOM 12942 C C . GLY B 1 762 ? -17.757 33.849 -55.653 1.00 33.57 760 GLY B C 1
ATOM 12943 O O . GLY B 1 762 ? -17.132 33.398 -54.691 1.00 32.34 760 GLY B O 1
ATOM 12944 N N . GLY B 1 763 ? -17.792 35.142 -55.950 1.00 34.58 761 GLY B N 1
ATOM 12945 C CA . GLY B 1 763 ? -17.264 36.153 -55.059 1.00 27.85 761 GLY B CA 1
ATOM 12946 C C . GLY B 1 763 ? -17.810 37.518 -55.426 1.00 30.97 761 GLY B C 1
ATOM 12947 O O . GLY B 1 763 ? -18.304 37.719 -56.531 1.00 27.71 761 GLY B O 1
ATOM 12948 N N . ILE B 1 764 ? -17.741 38.449 -54.482 1.00 28.98 762 ILE B N 1
ATOM 12949 C CA . ILE B 1 764 ? -17.974 39.857 -54.767 1.00 29.05 762 ILE B CA 1
ATOM 12950 C C . ILE B 1 764 ? -16.666 40.543 -54.419 1.00 24.03 762 ILE B C 1
ATOM 12951 O O . ILE B 1 764 ? -16.494 41.078 -53.328 1.00 29.57 762 ILE B O 1
ATOM 12956 N N . ASN B 1 765 ? -15.727 40.484 -55.352 1.00 19.69 763 ASN B N 1
ATOM 12957 C CA . ASN B 1 765 ? -14.340 40.807 -55.056 1.00 22.54 763 ASN B CA 1
ATOM 12958 C C . ASN B 1 765 ? -14.082 42.300 -55.050 1.00 25.08 763 ASN B C 1
ATOM 12959 O O . ASN B 1 765 ? -14.509 43.022 -55.955 1.00 27.16 763 ASN B O 1
ATOM 12964 N N . ALA B 1 766 ? -13.383 42.754 -54.017 1.00 23.80 764 ALA B N 1
ATOM 12965 C CA . ALA B 1 766 ? -13.128 44.175 -53.821 1.00 25.42 764 ALA B CA 1
ATOM 12966 C C . ALA B 1 766 ? -11.675 44.514 -54.102 1.00 25.16 764 ALA B C 1
ATOM 12967 O O . ALA B 1 766 ? -10.801 43.635 -54.096 1.00 26.74 764 ALA B O 1
ATOM 12969 N N . MET B 1 767 ? -11.430 45.795 -54.353 1.00 23.46 765 MET B N 1
ATOM 12970 C CA . MET B 1 767 ? -10.083 46.339 -54.395 1.00 20.20 765 MET B CA 1
ATOM 12971 C C . MET B 1 767 ? -10.051 47.620 -53.572 1.00 22.99 765 MET B C 1
ATOM 12972 O O . MET B 1 767 ? -10.973 48.433 -53.636 1.00 28.15 765 MET B O 1
ATOM 12977 N N . ILE B 1 768 ? -8.993 47.789 -52.791 1.00 22.51 766 ILE B N 1
ATOM 12978 C CA . ILE B 1 768 ? -8.820 48.997 -52.001 1.00 24.60 766 ILE B CA 1
ATOM 12979 C C . ILE B 1 768 ? -7.613 49.749 -52.529 1.00 26.64 766 ILE B C 1
ATOM 12980 O O . ILE B 1 768 ? -6.504 49.212 -52.560 1.00 23.16 766 ILE B O 1
ATOM 12985 N N . ALA B 1 769 ? -7.839 50.983 -52.971 1.00 20.14 767 ALA B N 1
ATOM 12986 C CA . ALA B 1 769 ? -6.761 51.826 -53.470 1.00 28.38 767 ALA B CA 1
ATOM 12987 C C . ALA B 1 769 ? -6.717 53.135 -52.686 1.00 22.91 767 ALA B C 1
ATOM 12988 O O . ALA B 1 769 ? -7.708 53.855 -52.647 1.00 27.89 767 ALA B O 1
ATOM 12990 N N . ASP B 1 770 ? -5.579 53.425 -52.048 1.00 24.97 768 ASP B N 1
ATOM 12991 C CA . ASP B 1 770 ? -5.419 54.680 -51.316 1.00 24.69 768 ASP B CA 1
ATOM 12992 C C . ASP B 1 770 ? -4.673 55.717 -52.148 1.00 28.14 768 ASP B C 1
ATOM 12993 O O . ASP B 1 770 ? -4.330 55.465 -53.299 1.00 25.44 768 ASP B O 1
ATOM 12998 N N . ALA B 1 771 ? -4.430 56.885 -51.565 1.00 29.19 769 ALA B N 1
ATOM 12999 C CA . ALA B 1 771 ? -3.887 58.010 -52.323 1.00 34.10 769 ALA B CA 1
ATOM 13000 C C . ALA B 1 771 ? -2.394 57.899 -52.638 1.00 37.78 769 ALA B C 1
ATOM 13001 O O . ALA B 1 771 ? -1.847 58.731 -53.372 1.00 35.37 769 ALA B O 1
ATOM 13003 N N . THR B 1 772 ? -1.730 56.884 -52.087 1.00 27.13 770 THR B N 1
ATOM 13004 C CA . THR B 1 772 ? -0.328 56.654 -52.416 1.00 26.55 770 THR B CA 1
ATOM 13005 C C . THR B 1 772 ? -0.172 55.753 -53.641 1.00 33.68 770 THR B C 1
ATOM 13006 O O . THR B 1 772 ? 0.934 55.578 -54.151 1.00 33.63 770 THR B O 1
ATOM 13010 N N . ALA B 1 773 ? -1.275 55.180 -54.113 1.00 31.43 771 ALA B N 1
ATOM 13011 C CA . ALA B 1 773 ? -1.224 54.341 -55.308 1.00 30.25 771 ALA B CA 1
ATOM 13012 C C . ALA B 1 773 ? -1.020 55.180 -56.573 1.00 33.07 771 ALA B C 1
ATOM 13013 O O . ALA B 1 773 ? -1.535 56.287 -56.680 1.00 31.58 771 ALA B O 1
ATOM 13015 N N . LEU B 1 774 ? -0.261 54.649 -57.526 1.00 23.10 772 LEU B N 1
ATOM 13016 C CA . LEU B 1 774 ? -0.105 55.283 -58.829 1.00 27.78 772 LEU B CA 1
ATOM 13017 C C . LEU B 1 774 ? -1.400 55.146 -59.638 1.00 29.27 772 LEU B C 1
ATOM 13018 O O . LEU B 1 774 ? -1.805 54.034 -59.973 1.00 27.48 772 LEU B O 1
ATOM 13023 N N . PRO B 1 775 ? -2.063 56.276 -59.951 1.00 24.18 773 PRO B N 1
ATOM 13024 C CA . PRO B 1 775 ? -3.358 56.184 -60.641 1.00 20.96 773 PRO B CA 1
ATOM 13025 C C . PRO B 1 775 ? -3.312 55.422 -61.968 1.00 25.73 773 PRO B C 1
ATOM 13026 O O . PRO B 1 775 ? -4.258 54.699 -62.283 1.00 31.32 773 PRO B O 1
ATOM 13030 N N . GLU B 1 776 ? -2.234 55.575 -62.728 1.00 25.95 774 GLU B N 1
ATOM 13031 C CA . GLU B 1 776 ? -2.116 54.904 -64.018 1.00 34.23 774 GLU B CA 1
ATOM 13032 C C . GLU B 1 776 ? -2.079 53.396 -63.837 1.00 32.06 774 GLU B C 1
ATOM 13033 O O . GLU B 1 776 ? -2.580 52.646 -64.675 1.00 25.58 774 GLU B O 1
ATOM 13039 N N . GLN B 1 777 ? -1.466 52.958 -62.743 1.00 25.69 775 GLN B N 1
ATOM 13040 C CA . GLN B 1 777 ? -1.346 51.535 -62.472 1.00 28.39 775 GLN B CA 1
ATOM 13041 C C . GLN B 1 777 ? -2.648 50.995 -61.887 1.00 23.32 775 GLN B C 1
ATOM 13042 O O . GLN B 1 777 ? -3.083 49.902 -62.238 1.00 19.15 775 GLN B O 1
ATOM 13048 N N . VAL B 1 778 ? -3.267 51.759 -60.993 1.00 24.61 776 VAL B N 1
ATOM 13049 C CA . VAL B 1 778 ? -4.585 51.394 -60.492 1.00 25.93 776 VAL B CA 1
ATOM 13050 C C . VAL B 1 778 ? -5.532 51.242 -61.675 1.00 29.11 776 VAL B C 1
ATOM 13051 O O . VAL B 1 778 ? -6.286 50.268 -61.763 1.00 28.69 776 VAL B O 1
ATOM 13055 N N . ALA B 1 779 ? -5.473 52.197 -62.596 1.00 23.50 777 ALA B N 1
ATOM 13056 C CA . ALA B 1 779 ? -6.352 52.172 -63.760 1.00 28.77 777 ALA B CA 1
ATOM 13057 C C . ALA B 1 779 ? -6.140 50.912 -64.602 1.00 22.34 777 ALA B C 1
ATOM 13058 O O . ALA B 1 779 ? -7.102 50.252 -64.989 1.00 29.98 777 ALA B O 1
ATOM 13060 N N . ASP B 1 780 ? -4.881 50.590 -64.887 1.00 24.41 778 ASP B N 1
ATOM 13061 C CA . ASP B 1 780 ? -4.548 49.393 -65.655 1.00 27.36 778 ASP B CA 1
ATOM 13062 C C . ASP B 1 780 ? -5.091 48.140 -64.983 1.00 25.94 778 ASP B C 1
ATOM 13063 O O . ASP B 1 780 ? -5.753 47.315 -65.610 1.00 25.05 778 ASP B O 1
ATOM 13068 N N . ASP B 1 781 ? -4.798 48.011 -63.695 1.00 22.57 779 ASP B N 1
ATOM 13069 C CA . ASP B 1 781 ? -5.131 46.814 -62.938 1.00 23.65 779 ASP B CA 1
ATOM 13070 C C . ASP B 1 781 ? -6.622 46.664 -62.692 1.00 24.18 779 ASP B C 1
ATOM 13071 O O . ASP B 1 781 ? -7.122 45.550 -62.547 1.00 22.65 779 ASP B O 1
ATOM 13076 N N . VAL B 1 782 ? -7.328 47.788 -62.636 1.00 19.82 780 VAL B N 1
ATOM 13077 C CA . VAL B 1 782 ? -8.772 47.774 -62.455 1.00 17.65 780 VAL B CA 1
ATOM 13078 C C . VAL B 1 782 ? -9.455 47.383 -63.762 1.00 28.87 780 VAL B C 1
ATOM 13079 O O . VAL B 1 782 ? -10.420 46.605 -63.766 1.00 21.10 780 VAL B O 1
ATOM 13083 N N . VAL B 1 783 ? -8.956 47.932 -64.870 1.00 23.34 781 VAL B N 1
ATOM 13084 C CA . VAL B 1 783 ? -9.543 47.666 -66.181 1.00 25.45 781 VAL B CA 1
ATOM 13085 C C . VAL B 1 783 ? -9.354 46.200 -66.570 1.00 24.48 781 VAL B C 1
ATOM 13086 O O . VAL B 1 783 ? -10.269 45.551 -67.079 1.00 25.10 781 VAL B O 1
ATOM 13090 N N . THR B 1 784 ? -8.158 45.682 -66.324 1.00 24.25 782 THR B N 1
ATOM 13091 C CA . THR B 1 784 ? -7.885 44.268 -66.533 1.00 24.97 782 THR B CA 1
ATOM 13092 C C . THR B 1 784 ? -8.766 43.402 -65.632 1.00 24.10 782 THR B C 1
ATOM 13093 O O . THR B 1 784 ? -9.471 42.517 -66.105 1.00 29.18 782 THR B O 1
ATOM 13097 N N . SER B 1 785 ? -8.720 43.671 -64.331 1.00 21.24 783 SER B N 1
ATOM 13098 C CA . SER B 1 785 ? -9.417 42.852 -63.343 1.00 22.85 783 SER B CA 1
ATOM 13099 C C . SER B 1 785 ? -10.944 42.834 -63.506 1.00 27.40 783 SER B C 1
ATOM 13100 O O . SER B 1 785 ? -11.587 41.819 -63.238 1.00 24.21 783 SER B O 1
ATOM 13103 N N . ALA B 1 786 ? -11.527 43.947 -63.935 1.00 26.55 784 ALA B N 1
ATOM 13104 C CA . ALA B 1 786 ? -12.986 44.031 -64.035 1.00 25.62 784 ALA B CA 1
ATOM 13105 C C . ALA B 1 786 ? -13.547 43.657 -65.407 1.00 26.66 784 ALA B C 1
ATOM 13106 O O . ALA B 1 786 ? -14.659 43.126 -65.500 1.00 29.60 784 ALA B O 1
ATOM 13108 N N . PHE B 1 787 ? -12.792 43.936 -66.466 1.00 27.61 785 PHE B N 1
ATOM 13109 C CA . PHE B 1 787 ? -13.345 43.873 -67.821 1.00 24.86 785 PHE B CA 1
ATOM 13110 C C . PHE B 1 787 ? -12.699 42.825 -68.731 1.00 28.91 785 PHE B C 1
ATOM 13111 O O . PHE B 1 787 ? -13.278 42.445 -69.747 1.00 27.23 785 PHE B O 1
ATOM 13119 N N . ARG B 1 788 ? -11.503 42.365 -68.372 1.00 27.26 786 ARG B N 1
ATOM 13120 C CA . ARG B 1 788 ? -10.868 41.260 -69.089 1.00 26.95 786 ARG B CA 1
ATOM 13121 C C . ARG B 1 788 ? -11.789 40.042 -69.133 1.00 27.93 786 ARG B C 1
ATOM 13122 O O . ARG B 1 788 ? -12.402 39.681 -68.127 1.00 29.27 786 ARG B O 1
ATOM 13130 N N . SER B 1 789 ? -11.877 39.404 -70.296 1.00 27.60 787 SER B N 1
ATOM 13131 C CA . SER B 1 789 ? -12.761 38.254 -70.467 1.00 33.36 787 SER B CA 1
ATOM 13132 C C . SER B 1 789 ? -14.208 38.655 -70.208 1.00 30.85 787 SER B C 1
ATOM 13133 O O . SER B 1 789 ? -15.000 37.845 -69.730 1.00 30.78 787 SER B O 1
ATOM 13136 N N . ALA B 1 790 ? -14.544 39.908 -70.509 1.00 32.15 788 ALA B N 1
ATOM 13137 C CA . ALA B 1 790 ? -15.890 40.431 -70.257 1.00 31.09 788 ALA B CA 1
ATOM 13138 C C . ALA B 1 790 ? -16.319 40.209 -68.806 1.00 28.50 788 ALA B C 1
ATOM 13139 O O . ALA B 1 790 ? -17.498 39.990 -68.517 1.00 29.00 788 ALA B O 1
ATOM 13141 N N . GLY B 1 791 ? -15.351 40.267 -67.897 1.00 23.79 789 GLY B N 1
ATOM 13142 C CA . GLY B 1 791 ? -15.626 40.102 -66.484 1.00 31.74 789 GLY B CA 1
ATOM 13143 C C . GLY B 1 791 ? -16.140 38.716 -66.151 1.00 26.01 789 GLY B C 1
ATOM 13144 O O . GLY B 1 791 ? -16.781 38.518 -65.120 1.00 30.24 789 GLY B O 1
ATOM 13145 N N . GLN B 1 792 ? -15.860 37.752 -67.021 1.00 23.60 790 GLN B N 1
ATOM 13146 C CA . GLN B 1 792 ? -16.338 36.382 -66.813 1.00 23.81 790 GLN B CA 1
ATOM 13147 C C . GLN B 1 792 ? -15.279 35.523 -66.125 1.00 27.15 790 GLN B C 1
ATOM 13148 O O . GLN B 1 792 ? -15.024 34.388 -66.522 1.00 36.62 790 GLN B O 1
ATOM 13154 N N . ARG B 1 793 ? -14.647 36.099 -65.107 1.00 29.07 791 ARG B N 1
ATOM 13155 C CA . ARG B 1 793 ? -13.738 35.369 -64.230 1.00 28.59 791 ARG B CA 1
ATOM 13156 C C . ARG B 1 793 ? -14.275 35.457 -62.812 1.00 26.69 791 ARG B C 1
ATOM 13157 O O . ARG B 1 793 ? -14.838 36.472 -62.414 1.00 26.31 791 ARG B O 1
ATOM 13165 N N . CYS B 1 794 ? -14.118 34.390 -62.043 1.00 23.77 792 CYS B N 1
ATOM 13166 C CA A CYS B 1 794 ? -14.560 34.354 -60.652 0.55 25.45 792 CYS B CA 1
ATOM 13167 C CA B CYS B 1 794 ? -14.603 34.422 -60.674 0.45 24.72 792 CYS B CA 1
ATOM 13168 C C . CYS B 1 794 ? -13.750 35.335 -59.811 1.00 23.28 792 CYS B C 1
ATOM 13169 O O . CYS B 1 794 ? -14.223 35.858 -58.801 1.00 28.26 792 CYS B O 1
ATOM 13174 N N . SER B 1 795 ? -12.517 35.557 -60.240 1.00 22.47 793 SER B N 1
ATOM 13175 C CA . SER B 1 795 ? -11.584 36.411 -59.528 1.00 23.78 793 SER B CA 1
ATOM 13176 C C . SER B 1 795 ? -11.777 37.888 -59.866 1.00 25.96 793 SER B C 1
ATOM 13177 O O . SER B 1 795 ? -11.127 38.744 -59.271 1.00 24.51 793 SER B O 1
ATOM 13180 N N . ALA B 1 796 ? -12.657 38.176 -60.824 1.00 21.01 794 ALA B N 1
ATOM 13181 C CA . ALA B 1 796 ? -12.800 39.528 -61.371 1.00 23.18 794 ALA B CA 1
ATOM 13182 C C . ALA B 1 796 ? -13.147 40.570 -60.317 1.00 21.72 794 ALA B C 1
ATOM 13183 O O . ALA B 1 796 ? -13.916 40.301 -59.392 1.00 22.89 794 ALA B O 1
ATOM 13185 N N . LEU B 1 797 ? -12.586 41.764 -60.477 1.00 19.81 795 LEU B N 1
ATOM 13186 C CA . LEU B 1 797 ? -12.910 42.887 -59.607 1.00 18.64 795 LEU B CA 1
ATOM 13187 C C . LEU B 1 797 ? -14.363 43.343 -59.806 1.00 22.57 795 LEU B C 1
ATOM 13188 O O . LEU B 1 797 ? -14.760 43.678 -60.918 1.00 21.60 795 LEU B O 1
ATOM 13193 N N . ARG B 1 798 ? -15.146 43.350 -58.727 1.00 24.13 796 ARG B N 1
ATOM 13194 C CA . ARG B 1 798 ? -16.541 43.802 -58.774 1.00 32.12 796 ARG B CA 1
ATOM 13195 C C . ARG B 1 798 ? -16.747 45.127 -58.047 1.00 35.67 796 ARG B C 1
ATOM 13196 O O . ARG B 1 798 ? -17.664 45.885 -58.376 1.00 28.17 796 ARG B O 1
ATOM 13204 N N . LEU B 1 799 ? -15.899 45.399 -57.057 1.00 29.60 797 LEU B N 1
ATOM 13205 C CA . LEU B 1 799 ? -16.092 46.560 -56.196 1.00 25.03 797 LEU B CA 1
ATOM 13206 C C . LEU B 1 799 ? -14.787 47.289 -55.877 1.00 31.15 797 LEU B C 1
ATOM 13207 O O . LEU B 1 799 ? -13.934 46.764 -55.167 1.00 23.98 797 LEU B O 1
ATOM 13212 N N . LEU B 1 800 ? -14.638 48.503 -56.398 1.00 29.72 798 LEU B N 1
ATOM 13213 C CA . LEU B 1 800 ? -13.460 49.314 -56.106 1.00 25.67 798 LEU B CA 1
ATOM 13214 C C . LEU B 1 800 ? -13.735 50.326 -55.000 1.00 29.18 798 LEU B C 1
ATOM 13215 O O . LEU B 1 800 ? -14.661 51.133 -55.107 1.00 27.76 798 LEU B O 1
ATOM 13220 N N . PHE B 1 801 ? -12.934 50.265 -53.937 1.00 27.53 799 PHE B N 1
ATOM 13221 C CA . PHE B 1 801 ? -12.920 51.307 -52.917 1.00 22.96 799 PHE B CA 1
ATOM 13222 C C . PHE B 1 801 ? -11.717 52.206 -53.201 1.00 26.79 799 PHE B C 1
ATOM 13223 O O . PHE B 1 801 ? -10.585 51.726 -53.283 1.00 26.88 799 PHE B O 1
ATOM 13231 N N . VAL B 1 802 ? -11.959 53.503 -53.358 1.00 29.80 800 VAL B N 1
ATOM 13232 C CA . VAL B 1 802 ? -10.891 54.447 -53.672 1.00 29.52 800 VAL B CA 1
ATOM 13233 C C . VAL B 1 802 ? -10.966 55.657 -52.742 1.00 27.21 800 VAL B C 1
ATOM 13234 O O . VAL B 1 802 ? -12.049 56.190 -52.508 1.00 24.49 800 VAL B O 1
ATOM 13238 N N . GLN B 1 803 ? -9.825 56.076 -52.197 1.00 26.16 801 GLN B N 1
ATOM 13239 C CA . GLN B 1 803 ? -9.817 57.178 -51.242 1.00 25.39 801 GLN B CA 1
ATOM 13240 C C . GLN B 1 803 ? -10.286 58.449 -51.934 1.00 26.52 801 GLN B C 1
ATOM 13241 O O . GLN B 1 803 ? -9.953 58.689 -53.094 1.00 23.72 801 GLN B O 1
ATOM 13247 N N . GLU B 1 804 ? -11.060 59.256 -51.216 1.00 27.42 802 GLU B N 1
ATOM 13248 C CA . GLU B 1 804 ? -11.748 60.393 -51.824 1.00 33.80 802 GLU B CA 1
ATOM 13249 C C . GLU B 1 804 ? -10.822 61.399 -52.497 1.00 30.82 802 GLU B C 1
ATOM 13250 O O . GLU B 1 804 ? -11.171 61.950 -53.538 1.00 30.70 802 GLU B O 1
ATOM 13256 N N . ASP B 1 805 ? -9.639 61.620 -51.928 1.00 31.54 803 ASP B N 1
ATOM 13257 C CA . ASP B 1 805 ? -8.720 62.611 -52.481 1.00 30.01 803 ASP B CA 1
ATOM 13258 C C . ASP B 1 805 ? -8.254 62.282 -53.901 1.00 28.91 803 ASP B C 1
ATOM 13259 O O . ASP B 1 805 ? -7.816 63.164 -54.631 1.00 28.64 803 ASP B O 1
ATOM 13264 N N . VAL B 1 806 ? -8.341 61.017 -54.292 1.00 28.32 804 VAL B N 1
ATOM 13265 C CA . VAL B 1 806 ? -7.893 60.623 -55.623 1.00 28.43 804 VAL B CA 1
ATOM 13266 C C . VAL B 1 806 ? -9.003 59.964 -56.450 1.00 29.23 804 VAL B C 1
ATOM 13267 O O . VAL B 1 806 ? -8.752 59.436 -57.533 1.00 28.89 804 VAL B O 1
ATOM 13271 N N . ALA B 1 807 ? -10.232 60.018 -55.946 1.00 28.22 805 ALA B N 1
ATOM 13272 C CA . ALA B 1 807 ? -11.331 59.277 -56.557 1.00 24.87 805 ALA B CA 1
ATOM 13273 C C . ALA B 1 807 ? -11.675 59.798 -57.947 1.00 35.69 805 ALA B C 1
ATOM 13274 O O . ALA B 1 807 ? -11.893 59.009 -58.866 1.00 25.17 805 ALA B O 1
ATOM 13276 N N . ASP B 1 808 ? -11.713 61.124 -58.102 1.00 31.71 806 ASP B N 1
ATOM 13277 C CA . ASP B 1 808 ? -12.140 61.723 -59.363 1.00 31.18 806 ASP B CA 1
ATOM 13278 C C . ASP B 1 808 ? -11.216 61.322 -60.503 1.00 25.21 806 ASP B C 1
ATOM 13279 O O . ASP B 1 808 ? -11.665 60.919 -61.575 1.00 29.06 806 ASP B O 1
ATOM 13284 N N . ARG B 1 809 ? -9.920 61.447 -60.260 1.00 22.41 807 ARG B N 1
ATOM 13285 C CA . ARG B 1 809 ? -8.909 61.132 -61.261 1.00 29.20 807 ARG B CA 1
ATOM 13286 C C . ARG B 1 809 ? -8.847 59.633 -61.574 1.00 22.31 807 ARG B C 1
ATOM 13287 O O . ARG B 1 809 ? -8.756 59.235 -62.734 1.00 30.05 807 ARG B O 1
ATOM 13295 N N . MET B 1 810 ? -8.903 58.796 -60.548 1.00 26.10 808 MET B N 1
ATOM 13296 C CA . MET B 1 810 ? -8.862 57.350 -60.784 1.00 24.56 808 MET B CA 1
ATOM 13297 C C . MET B 1 810 ? -10.080 56.827 -61.555 1.00 27.29 808 MET B C 1
ATOM 13298 O O . MET B 1 810 ? -9.940 56.043 -62.492 1.00 28.71 808 MET B O 1
ATOM 13303 N N . ILE B 1 811 ? -11.269 57.276 -61.175 1.00 25.36 809 ILE B N 1
ATOM 13304 C CA . ILE B 1 811 ? -12.488 56.876 -61.875 1.00 29.66 809 ILE B CA 1
ATOM 13305 C C . ILE B 1 811 ? -12.476 57.357 -63.327 1.00 35.40 809 ILE B C 1
ATOM 13306 O O . ILE B 1 811 ? -12.793 56.603 -64.256 1.00 26.46 809 ILE B O 1
ATOM 13311 N N . GLU B 1 812 ? -12.119 58.624 -63.508 1.00 31.25 810 GLU B N 1
ATOM 13312 C CA . GLU B 1 812 ? -11.984 59.218 -64.829 1.00 34.41 810 GLU B CA 1
ATOM 13313 C C . GLU B 1 812 ? -10.983 58.432 -65.693 1.00 31.73 810 GLU B C 1
ATOM 13314 O O . GLU B 1 812 ? -11.211 58.213 -66.884 1.00 27.53 810 GLU B O 1
ATOM 13320 N N . MET B 1 813 ? -9.876 57.997 -65.100 1.00 24.26 811 MET B N 1
ATOM 13321 C CA . MET B 1 813 ? -8.878 57.261 -65.874 1.00 24.71 811 MET B CA 1
ATOM 13322 C C . MET B 1 813 ? -9.336 55.831 -66.221 1.00 24.70 811 MET B C 1
ATOM 13323 O O . MET B 1 813 ? -9.097 55.339 -67.326 1.00 28.28 811 MET B O 1
ATOM 13328 N N . VAL B 1 814 ? -9.986 55.165 -65.274 1.00 21.78 812 VAL B N 1
ATOM 13329 C CA . VAL B 1 814 ? -10.571 53.850 -65.539 1.00 26.01 812 VAL B CA 1
ATOM 13330 C C . VAL B 1 814 ? -11.630 53.921 -66.650 1.00 28.16 812 VAL B C 1
ATOM 13331 O O . VAL B 1 814 ? -11.685 53.060 -67.529 1.00 26.51 812 VAL B O 1
ATOM 13335 N N . ALA B 1 815 ? -12.462 54.956 -66.614 1.00 23.27 813 ALA B N 1
ATOM 13336 C CA . ALA B 1 815 ? -13.519 55.116 -67.615 1.00 30.84 813 ALA B CA 1
ATOM 13337 C C . ALA B 1 815 ? -12.930 55.399 -68.992 1.00 30.57 813 ALA B C 1
ATOM 13338 O O . ALA B 1 815 ? -13.352 54.817 -69.990 1.00 30.38 813 ALA B O 1
ATOM 13340 N N . GLY B 1 816 ? -11.952 56.299 -69.032 1.00 27.72 814 GLY B N 1
ATOM 13341 C CA . GLY B 1 816 ? -11.250 56.622 -70.260 1.00 29.46 814 GLY B CA 1
ATOM 13342 C C . GLY B 1 816 ? -10.550 55.410 -70.841 1.00 28.16 814 GLY B C 1
ATOM 13343 O O . GLY B 1 816 ? -10.595 55.174 -72.048 1.00 31.29 814 GLY B O 1
ATOM 13344 N N . ALA B 1 817 ? -9.902 54.634 -69.979 1.00 25.46 815 ALA B N 1
ATOM 13345 C CA . ALA B 1 817 ? -9.229 53.416 -70.420 1.00 27.07 815 ALA B CA 1
ATOM 13346 C C . ALA B 1 817 ? -10.231 52.384 -70.936 1.00 31.24 815 ALA B C 1
ATOM 13347 O O . ALA B 1 817 ? -10.005 51.743 -71.964 1.00 29.25 815 ALA B O 1
ATOM 13349 N N . ALA B 1 818 ? -11.340 52.230 -70.217 1.00 31.34 816 ALA B N 1
ATOM 13350 C CA . ALA B 1 818 ? -12.359 51.261 -70.591 1.00 28.63 816 ALA B CA 1
ATOM 13351 C C . ALA B 1 818 ? -12.956 51.586 -71.956 1.00 37.35 816 ALA B C 1
ATOM 13352 O O . ALA B 1 818 ? -13.292 50.687 -72.728 1.00 32.15 816 ALA B O 1
ATOM 13354 N N . ARG B 1 819 ? -13.080 52.875 -72.249 1.00 30.42 817 ARG B N 1
ATOM 13355 C CA . ARG B 1 819 ? -13.610 53.311 -73.531 1.00 39.46 817 ARG B CA 1
ATOM 13356 C C . ARG B 1 819 ? -12.718 52.845 -74.680 1.00 40.04 817 ARG B C 1
ATOM 13357 O O . ARG B 1 819 ? -13.189 52.652 -75.797 1.00 32.91 817 ARG B O 1
ATOM 13362 N N . GLU B 1 820 ? -11.431 52.651 -74.400 1.00 34.87 818 GLU B N 1
ATOM 13363 C CA . GLU B 1 820 ? -10.478 52.261 -75.437 1.00 30.78 818 GLU B CA 1
ATOM 13364 C C . GLU B 1 820 ? -10.458 50.757 -75.740 1.00 32.88 818 GLU B C 1
ATOM 13365 O O . GLU B 1 820 ? -9.743 50.322 -76.642 1.00 32.71 818 GLU B O 1
ATOM 13371 N N . LEU B 1 821 ? -11.238 49.971 -74.999 1.00 28.63 819 LEU B N 1
ATOM 13372 C CA . LEU B 1 821 ? -11.298 48.526 -75.225 1.00 25.99 819 LEU B CA 1
ATOM 13373 C C . LEU B 1 821 ? -12.145 48.166 -76.450 1.00 30.12 819 LEU B C 1
ATOM 13374 O O . LEU B 1 821 ? -13.317 48.525 -76.530 1.00 32.24 819 LEU B O 1
ATOM 13379 N N . LYS B 1 822 ? -11.542 47.462 -77.402 1.00 33.45 820 LYS B N 1
ATOM 13380 C CA . LYS B 1 822 ? -12.257 47.021 -78.591 1.00 35.49 820 LYS B CA 1
ATOM 13381 C C . LYS B 1 822 ? -13.151 45.837 -78.250 1.00 34.02 820 LYS B C 1
ATOM 13382 O O . LYS B 1 822 ? -12.679 44.821 -77.749 1.00 35.85 820 LYS B O 1
ATOM 13388 N N . ILE B 1 823 ? -14.446 45.982 -78.505 1.00 38.32 821 ILE B N 1
ATOM 13389 C CA . ILE B 1 823 ? -15.397 44.892 -78.303 1.00 34.74 821 ILE B CA 1
ATOM 13390 C C . ILE B 1 823 ? -15.788 44.308 -79.650 1.00 39.11 821 ILE B C 1
ATOM 13391 O O . ILE B 1 823 ? -16.176 45.045 -80.558 1.00 37.78 821 ILE B O 1
ATOM 13396 N N . GLY B 1 824 ? -15.687 42.990 -79.784 1.00 40.18 822 GLY B N 1
ATOM 13397 C CA . GLY B 1 824 ? -16.043 42.342 -81.032 1.00 41.73 822 GLY B CA 1
ATOM 13398 C C . GLY B 1 824 ? -15.754 40.855 -81.077 1.00 34.26 822 GLY B C 1
ATOM 13399 O O . GLY B 1 824 ? -15.645 40.193 -80.044 1.00 32.50 822 GLY B O 1
ATOM 13400 N N . ASP B 1 825 ? -15.650 40.331 -82.294 1.00 39.88 823 ASP B N 1
ATOM 13401 C CA . ASP B 1 825 ? -15.347 38.925 -82.522 1.00 39.45 823 ASP B CA 1
ATOM 13402 C C . ASP B 1 825 ? -14.007 38.581 -81.885 1.00 39.10 823 ASP B C 1
ATOM 13403 O O . ASP B 1 825 ? -12.979 39.144 -82.263 1.00 39.08 823 ASP B O 1
ATOM 13408 N N . PRO B 1 826 ? -14.017 37.654 -80.914 1.00 38.58 824 PRO B N 1
ATOM 13409 C CA . PRO B 1 826 ? -12.812 37.249 -80.179 1.00 40.74 824 PRO B CA 1
ATOM 13410 C C . PRO B 1 826 ? -11.710 36.738 -81.105 1.00 42.28 824 PRO B C 1
ATOM 13411 O O . PRO B 1 826 ? -10.537 36.783 -80.741 1.00 32.63 824 PRO B O 1
ATOM 13415 N N . SER B 1 827 ? -12.086 36.286 -82.297 1.00 44.75 825 SER B N 1
ATOM 13416 C CA . SER B 1 827 ? -11.113 35.796 -83.269 1.00 45.06 825 SER B CA 1
ATOM 13417 C C . SER B 1 827 ? -10.293 36.908 -83.917 1.00 35.74 825 SER B C 1
ATOM 13418 O O . SER B 1 827 ? -9.173 36.669 -84.366 1.00 42.59 825 SER B O 1
ATOM 13421 N N . ASP B 1 828 ? -10.845 38.117 -83.977 1.00 29.56 826 ASP B N 1
ATOM 13422 C CA . ASP B 1 828 ? -10.077 39.262 -84.463 1.00 33.86 826 ASP B CA 1
ATOM 13423 C C . ASP B 1 828 ? -8.970 39.630 -83.463 1.00 39.35 826 ASP B C 1
ATOM 13424 O O . ASP B 1 828 ? -9.207 39.712 -82.258 1.00 36.60 826 ASP B O 1
ATOM 13429 N N . VAL B 1 829 ? -7.762 39.848 -83.970 1.00 37.16 827 VAL B N 1
ATOM 13430 C CA . VAL B 1 829 ? -6.597 40.039 -83.112 1.00 37.20 827 VAL B CA 1
ATOM 13431 C C . VAL B 1 829 ? -6.707 41.296 -82.242 1.00 33.28 827 VAL B C 1
ATOM 13432 O O . VAL B 1 829 ? -6.136 41.355 -81.153 1.00 30.30 827 VAL B O 1
ATOM 13436 N N . ALA B 1 830 ? -7.460 42.286 -82.717 1.00 31.60 828 ALA B N 1
ATOM 13437 C CA . ALA B 1 830 ? -7.558 43.589 -82.052 1.00 34.27 828 ALA B CA 1
ATOM 13438 C C . ALA B 1 830 ? -8.598 43.645 -80.930 1.00 34.88 828 ALA B C 1
ATOM 13439 O O . ALA B 1 830 ? -8.682 44.638 -80.206 1.00 36.64 828 ALA B O 1
ATOM 13441 N N . THR B 1 831 ? -9.383 42.584 -80.787 1.00 35.71 829 THR B N 1
ATOM 13442 C CA . THR B 1 831 ? -10.456 42.537 -79.795 1.00 31.05 829 THR B CA 1
ATOM 13443 C C . THR B 1 831 ? -9.918 42.462 -78.368 1.00 29.99 829 THR B C 1
ATOM 13444 O O . THR B 1 831 ? -9.030 41.662 -78.074 1.00 31.79 829 THR B O 1
ATOM 13448 N N . HIS B 1 832 ? -10.464 43.298 -77.489 1.00 27.54 830 HIS B N 1
ATOM 13449 C CA . HIS B 1 832 ? -10.094 43.286 -76.077 1.00 31.38 830 HIS B CA 1
ATOM 13450 C C . HIS B 1 832 ? -11.166 42.584 -75.252 1.00 34.60 830 HIS B C 1
ATOM 13451 O O . HIS B 1 832 ? -10.865 41.950 -74.244 1.00 35.74 830 HIS B O 1
ATOM 13458 N N . VAL B 1 833 ? -12.418 42.719 -75.685 1.00 37.56 831 VAL B N 1
ATOM 13459 C CA . VAL B 1 833 ? -13.561 42.166 -74.965 1.00 37.08 831 VAL B CA 1
ATOM 13460 C C . VAL B 1 833 ? -14.474 41.378 -75.897 1.00 36.98 831 VAL B C 1
ATOM 13461 O O . VAL B 1 833 ? -15.086 41.944 -76.805 1.00 33.59 831 VAL B O 1
ATOM 13465 N N . GLY B 1 834 ? -14.567 40.073 -75.664 1.00 36.22 832 GLY B N 1
ATOM 13466 C CA . GLY B 1 834 ? -15.418 39.208 -76.460 1.00 28.80 832 GLY B CA 1
ATOM 13467 C C . GLY B 1 834 ? -16.846 39.214 -75.947 1.00 33.03 832 GLY B C 1
ATOM 13468 O O . GLY B 1 834 ? -17.185 39.996 -75.061 1.00 36.16 832 GLY B O 1
ATOM 13469 N N . PRO B 1 835 ? -17.698 38.337 -76.499 1.00 34.84 833 PRO B N 1
ATOM 13470 C CA . PRO B 1 835 ? -19.103 38.307 -76.081 1.00 35.63 833 PRO B CA 1
ATOM 13471 C C . PRO B 1 835 ? -19.286 37.526 -74.785 1.00 34.38 833 PRO B C 1
ATOM 13472 O O . PRO B 1 835 ? -18.429 36.710 -74.436 1.00 34.22 833 PRO B O 1
ATOM 13476 N N . VAL B 1 836 ? -20.384 37.769 -74.077 1.00 35.47 834 VAL B N 1
ATOM 13477 C CA . VAL B 1 836 ? -20.720 36.940 -72.921 1.00 35.96 834 VAL B CA 1
ATOM 13478 C C . VAL B 1 836 ? -21.242 35.577 -73.385 1.00 41.43 834 VAL B C 1
ATOM 13479 O O . VAL B 1 836 ? -21.688 35.427 -74.527 1.00 40.31 834 VAL B O 1
ATOM 13483 N N . ILE B 1 837 ? -21.195 34.591 -72.492 1.00 35.78 835 ILE B N 1
ATOM 13484 C CA . ILE B 1 837 ? -21.376 33.195 -72.882 1.00 33.13 835 ILE B CA 1
ATOM 13485 C C . ILE B 1 837 ? -22.675 32.885 -73.647 1.00 37.58 835 ILE B C 1
ATOM 13486 O O . ILE B 1 837 ? -22.644 32.181 -74.651 1.00 39.33 835 ILE B O 1
ATOM 13491 N N . ASP B 1 838 ? -23.806 33.408 -73.180 1.00 30.22 836 ASP B N 1
ATOM 13492 C CA . ASP B 1 838 ? -25.086 33.114 -73.813 1.00 37.39 836 ASP B CA 1
ATOM 13493 C C . ASP B 1 838 ? -26.138 34.198 -73.592 1.00 43.17 836 ASP B C 1
ATOM 13494 O O . ASP B 1 838 ? -25.934 35.150 -72.830 1.00 39.62 836 ASP B O 1
ATOM 13499 N N . VAL B 1 839 ? -27.277 34.029 -74.257 1.00 42.93 837 VAL B N 1
ATOM 13500 C CA . VAL B 1 839 ? -28.363 34.994 -74.182 1.00 45.17 837 VAL B CA 1
ATOM 13501 C C . VAL B 1 839 ? -28.793 35.230 -72.738 1.00 38.99 837 VAL B C 1
ATOM 13502 O O . VAL B 1 839 ? -29.023 36.366 -72.326 1.00 38.87 837 VAL B O 1
ATOM 13506 N N . GLU B 1 840 ? -28.897 34.149 -71.973 1.00 41.22 838 GLU B N 1
ATOM 13507 C CA . GLU B 1 840 ? -29.341 34.228 -70.588 1.00 47.93 838 GLU B CA 1
ATOM 13508 C C . GLU B 1 840 ? -28.415 35.112 -69.763 1.00 48.46 838 GLU B C 1
ATOM 13509 O O . GLU B 1 840 ? -28.869 35.929 -68.963 1.00 47.17 838 GLU B O 1
ATOM 13515 N N . ALA B 1 841 ? -27.114 34.944 -69.963 1.00 47.67 839 ALA B N 1
ATOM 13516 C CA . ALA B 1 841 ? -26.134 35.764 -69.269 1.00 49.37 839 ALA B CA 1
ATOM 13517 C C . ALA B 1 841 ? -26.371 37.239 -69.582 1.00 46.43 839 ALA B C 1
ATOM 13518 O O . ALA B 1 841 ? -26.485 38.067 -68.679 1.00 50.04 839 ALA B O 1
ATOM 13520 N N . LYS B 1 842 ? -26.459 37.561 -70.868 1.00 45.81 840 LYS B N 1
ATOM 13521 C CA . LYS B 1 842 ? -26.659 38.946 -71.288 1.00 42.43 840 LYS B CA 1
ATOM 13522 C C . LYS B 1 842 ? -27.900 39.604 -70.672 1.00 42.58 840 LYS B C 1
ATOM 13523 O O . LYS B 1 842 ? -27.841 40.759 -70.252 1.00 40.36 840 LYS B O 1
ATOM 13529 N N . GLN B 1 843 ? -29.020 38.885 -70.606 1.00 39.82 841 GLN B N 1
ATOM 13530 C CA . GLN B 1 843 ? -30.229 39.495 -70.049 1.00 40.70 841 GLN B CA 1
ATOM 13531 C C . GLN B 1 843 ? -30.142 39.684 -68.532 1.00 33.97 841 GLN B C 1
ATOM 13532 O O . GLN B 1 843 ? -30.684 40.639 -67.986 1.00 45.32 841 GLN B O 1
ATOM 13538 N N . ARG B 1 844 ? -29.446 38.785 -67.853 1.00 35.20 842 ARG B N 1
ATOM 13539 C CA . ARG B 1 844 ? -29.200 38.973 -66.431 1.00 40.37 842 ARG B CA 1
ATOM 13540 C C . ARG B 1 844 ? -28.324 40.216 -66.219 1.00 40.00 842 ARG B C 1
ATOM 13541 O O . ARG B 1 844 ? -28.548 41.012 -65.304 1.00 35.29 842 ARG B O 1
ATOM 13549 N N . LEU B 1 845 ? -27.333 40.393 -67.083 1.00 35.13 843 LEU B N 1
ATOM 13550 C CA . LEU B 1 845 ? -26.432 41.534 -66.958 1.00 35.53 843 LEU B CA 1
ATOM 13551 C C . LEU B 1 845 ? -27.149 42.851 -67.261 1.00 38.52 843 LEU B C 1
ATOM 13552 O O . LEU B 1 845 ? -26.981 43.842 -66.549 1.00 33.33 843 LEU B O 1
ATOM 13557 N N . ASP B 1 846 ? -27.956 42.855 -68.315 1.00 38.48 844 ASP B N 1
ATOM 13558 C CA . ASP B 1 846 ? -28.661 44.067 -68.714 1.00 43.45 844 ASP B CA 1
ATOM 13559 C C . ASP B 1 846 ? -29.668 44.492 -67.651 1.00 43.73 844 ASP B C 1
ATOM 13560 O O . ASP B 1 846 ? -29.859 45.682 -67.403 1.00 41.76 844 ASP B O 1
ATOM 13565 N N . ALA B 1 847 ? -30.293 43.511 -67.008 1.00 40.23 845 ALA B N 1
ATOM 13566 C CA . ALA B 1 847 ? -31.231 43.792 -65.930 1.00 41.31 845 ALA B CA 1
ATOM 13567 C C . ALA B 1 847 ? -30.539 44.523 -64.778 1.00 39.71 845 ALA B C 1
ATOM 13568 O O . ALA B 1 847 ? -31.071 45.494 -64.240 1.00 48.09 845 ALA B O 1
ATOM 13570 N N . HIS B 1 848 ? -29.351 44.055 -64.405 1.00 37.46 846 HIS B N 1
ATOM 13571 C CA . HIS B 1 848 ? -28.603 44.660 -63.304 1.00 33.34 846 HIS B CA 1
ATOM 13572 C C . HIS B 1 848 ? -28.130 46.059 -63.682 1.00 31.86 846 HIS B C 1
ATOM 13573 O O . HIS B 1 848 ? -28.138 46.976 -62.856 1.00 30.67 846 HIS B O 1
ATOM 13580 N N . ILE B 1 849 ? -27.719 46.217 -64.936 1.00 34.91 847 ILE B N 1
ATOM 13581 C CA . ILE B 1 849 ? -27.352 47.528 -65.463 1.00 30.07 847 ILE B CA 1
ATOM 13582 C C . ILE B 1 849 ? -28.526 48.518 -65.390 1.00 38.85 847 ILE B C 1
ATOM 13583 O O . ILE B 1 849 ? -28.356 49.671 -64.983 1.00 40.74 847 ILE B O 1
ATOM 13588 N N . ALA B 1 850 ? -29.717 48.062 -65.772 1.00 41.39 848 ALA B N 1
ATOM 13589 C CA . ALA B 1 850 ? -30.903 48.915 -65.728 1.00 45.27 848 ALA B CA 1
ATOM 13590 C C . ALA B 1 850 ? -31.225 49.321 -64.290 1.00 41.43 848 ALA B C 1
ATOM 13591 O O . ALA B 1 850 ? -31.546 50.476 -64.020 1.00 39.93 848 ALA B O 1
ATOM 13593 N N . ARG B 1 851 ? -31.126 48.365 -63.372 1.00 39.47 849 ARG B N 1
ATOM 13594 C CA . ARG B 1 851 ? -31.360 48.632 -61.958 1.00 41.76 849 ARG B CA 1
ATOM 13595 C C . ARG B 1 851 ? -30.323 49.604 -61.393 1.00 47.29 849 ARG B C 1
ATOM 13596 O O . ARG B 1 851 ? -30.650 50.492 -60.605 1.00 45.79 849 ARG B O 1
ATOM 13598 N N . MET B 1 852 ? -29.068 49.427 -61.791 1.00 36.53 850 MET B N 1
ATOM 13599 C CA . MET B 1 852 ? -28.003 50.295 -61.316 1.00 38.06 850 MET B CA 1
ATOM 13600 C C . MET B 1 852 ? -28.192 51.718 -61.826 1.00 37.25 850 MET B C 1
ATOM 13601 O O . MET B 1 852 ? -27.965 52.679 -61.094 1.00 36.51 850 MET B O 1
ATOM 13606 N N . LYS B 1 853 ? -28.622 51.852 -63.077 1.00 39.94 851 LYS B N 1
ATOM 13607 C CA . LYS B 1 853 ? -28.846 53.175 -63.658 1.00 41.26 851 LYS B CA 1
ATOM 13608 C C . LYS B 1 853 ? -29.832 54.029 -62.854 1.00 40.68 851 LYS B C 1
ATOM 13609 O O . LYS B 1 853 ? -29.735 55.254 -62.859 1.00 46.43 851 LYS B O 1
ATOM 13615 N N . THR B 1 854 ? -30.776 53.394 -62.163 1.00 38.73 852 THR B N 1
ATOM 13616 C CA . THR B 1 854 ? -31.766 54.146 -61.388 1.00 45.75 852 THR B CA 1
ATOM 13617 C C . THR B 1 854 ? -31.414 54.247 -59.905 1.00 50.05 852 THR B C 1
ATOM 13618 O O . THR B 1 854 ? -32.102 54.940 -59.149 1.00 42.49 852 THR B O 1
ATOM 13622 N N . GLU B 1 855 ? -30.360 53.546 -59.491 1.00 49.37 853 GLU B N 1
ATOM 13623 C CA . GLU B 1 855 ? -29.963 53.502 -58.084 1.00 51.76 853 GLU B CA 1
ATOM 13624 C C . GLU B 1 855 ? -28.574 54.078 -57.814 1.00 49.11 853 GLU B C 1
ATOM 13625 O O . GLU B 1 855 ? -28.258 54.425 -56.677 1.00 56.34 853 GLU B O 1
ATOM 13631 N N . ALA B 1 856 ? -27.747 54.172 -58.851 1.00 34.47 854 ALA B N 1
ATOM 13632 C CA . ALA B 1 856 ? -26.349 54.560 -58.673 1.00 42.60 854 ALA B CA 1
ATOM 13633 C C . ALA B 1 856 ? -25.843 55.461 -59.800 1.00 44.94 854 ALA B C 1
ATOM 13634 O O . ALA B 1 856 ? -26.416 55.479 -60.892 1.00 48.59 854 ALA B O 1
ATOM 13636 N N . ARG B 1 857 ? -24.765 56.202 -59.543 1.00 39.42 855 ARG B N 1
ATOM 13637 C CA . ARG B 1 857 ? -24.209 57.082 -60.570 1.00 37.50 855 ARG B CA 1
ATOM 13638 C C . ARG B 1 857 ? -23.548 56.286 -61.688 1.00 38.75 855 ARG B C 1
ATOM 13639 O O . ARG B 1 857 ? -22.751 55.385 -61.435 1.00 42.02 855 ARG B O 1
ATOM 13647 N N . LEU B 1 858 ? -23.902 56.612 -62.926 1.00 31.24 856 LEU B N 1
ATOM 13648 C CA . LEU B 1 858 ? -23.261 56.019 -64.089 1.00 36.64 856 LEU B CA 1
ATOM 13649 C C . LEU B 1 858 ? -22.052 56.849 -64.500 1.00 43.54 856 LEU B C 1
ATOM 13650 O O . LEU B 1 858 ? -22.198 58.018 -64.864 1.00 40.34 856 LEU B O 1
ATOM 13655 N N . HIS B 1 859 ? -20.862 56.254 -64.438 1.00 43.35 857 HIS B N 1
ATOM 13656 C CA . HIS B 1 859 ? -19.654 56.935 -64.894 1.00 38.76 857 HIS B CA 1
ATOM 13657 C C . HIS B 1 859 ? -19.336 56.573 -66.339 1.00 35.13 857 HIS B C 1
ATOM 13658 O O . HIS B 1 859 ? -18.744 57.361 -67.062 1.00 40.33 857 HIS B O 1
ATOM 13665 N N . PHE B 1 860 ? -19.737 55.382 -66.764 1.00 31.91 858 PHE B N 1
ATOM 13666 C CA . PHE B 1 860 ? -19.405 54.924 -68.107 1.00 33.58 858 PHE B CA 1
ATOM 13667 C C . PHE B 1 860 ? -20.285 53.785 -68.581 1.00 39.50 858 PHE B C 1
ATOM 13668 O O . PHE B 1 860 ? -20.498 52.802 -67.860 1.00 41.91 858 PHE B O 1
ATOM 13676 N N . ALA B 1 861 ? -20.773 53.913 -69.810 1.00 29.53 859 ALA B N 1
ATOM 13677 C CA . ALA B 1 861 ? -21.535 52.847 -70.448 1.00 39.92 859 ALA B CA 1
ATOM 13678 C C . ALA B 1 861 ? -21.036 52.703 -71.874 1.00 44.33 859 ALA B C 1
ATOM 13679 O O . ALA B 1 861 ? -21.404 53.485 -72.745 1.00 45.43 859 ALA B O 1
ATOM 13681 N N . GLY B 1 862 ? -20.181 51.711 -72.104 1.00 40.54 860 GLY B N 1
ATOM 13682 C CA . GLY B 1 862 ? -19.555 51.537 -73.401 1.00 41.88 860 GLY B CA 1
ATOM 13683 C C . GLY B 1 862 ? -20.557 51.200 -74.491 1.00 45.83 860 GLY B C 1
ATOM 13684 O O . GLY B 1 862 ? -21.669 50.766 -74.203 1.00 35.80 860 GLY B O 1
ATOM 13685 N N . PRO B 1 863 ? -20.170 51.419 -75.755 1.00 50.75 861 PRO B N 1
ATOM 13686 C CA . PRO B 1 863 ? -21.003 51.033 -76.897 1.00 50.20 861 PRO B CA 1
ATOM 13687 C C . PRO B 1 863 ? -20.751 49.577 -77.265 1.00 45.59 861 PRO B C 1
ATOM 13688 O O . PRO B 1 863 ? -19.615 49.186 -77.532 1.00 51.61 861 PRO B O 1
ATOM 13692 N N . ALA B 1 864 ? -21.810 48.780 -77.265 1.00 37.28 862 ALA B N 1
ATOM 13693 C CA . ALA B 1 864 ? -21.693 47.366 -77.572 1.00 47.50 862 ALA B CA 1
ATOM 13694 C C . ALA B 1 864 ? -22.142 47.104 -79.001 1.00 52.12 862 ALA B C 1
ATOM 13695 O O . ALA B 1 864 ? -23.062 47.756 -79.494 1.00 46.10 862 ALA B O 1
ATOM 13697 N N . PRO B 1 865 ? -21.481 46.150 -79.672 1.00 56.05 863 PRO B N 1
ATOM 13698 C CA . PRO B 1 865 ? -21.844 45.700 -81.017 1.00 53.71 863 PRO B CA 1
ATOM 13699 C C . PRO B 1 865 ? -23.074 44.814 -80.943 1.00 57.51 863 PRO B C 1
ATOM 13700 O O . PRO B 1 865 ? -23.348 44.254 -79.880 1.00 58.84 863 PRO B O 1
ATOM 13704 N N . GLU B 1 866 ? -23.798 44.684 -82.051 1.00 52.90 864 GLU B N 1
ATOM 13705 C CA . GLU B 1 866 ? -24.941 43.783 -82.105 1.00 48.24 864 GLU B CA 1
ATOM 13706 C C . GLU B 1 866 ? -24.515 42.372 -81.708 1.00 45.08 864 GLU B C 1
ATOM 13707 O O . GLU B 1 866 ? -23.446 41.908 -82.098 1.00 47.12 864 GLU B O 1
ATOM 13709 N N . GLY B 1 867 ? -25.350 41.695 -80.927 1.00 48.76 865 GLY B N 1
ATOM 13710 C CA . GLY B 1 867 ? -25.078 40.320 -80.545 1.00 51.81 865 GLY B CA 1
ATOM 13711 C C . GLY B 1 867 ? -24.969 40.133 -79.045 1.00 47.55 865 GLY B C 1
ATOM 13712 O O . GLY B 1 867 ? -25.353 41.014 -78.276 1.00 48.33 865 GLY B O 1
ATOM 13713 N N . CYS B 1 868 ? -24.443 38.983 -78.632 1.00 38.15 866 CYS B N 1
ATOM 13714 C CA . CYS B 1 868 ? -24.341 38.649 -77.214 1.00 41.41 866 CYS B CA 1
ATOM 13715 C C . CYS B 1 868 ? -23.203 39.404 -76.535 1.00 41.67 866 CYS B C 1
ATOM 13716 O O . CYS B 1 868 ? -22.334 38.793 -75.915 1.00 41.25 866 CYS B O 1
ATOM 13719 N N . PHE B 1 869 ? -23.221 40.728 -76.656 1.00 43.22 867 PHE B N 1
ATOM 13720 C CA . PHE B 1 869 ? -22.171 41.569 -76.100 1.00 43.17 867 PHE B CA 1
ATOM 13721 C C . PHE B 1 869 ? -22.685 42.473 -74.995 1.00 39.83 867 PHE B C 1
ATOM 13722 O O . PHE B 1 869 ? -23.776 43.032 -75.093 1.00 38.14 867 PHE B O 1
ATOM 13730 N N . VAL B 1 870 ? -21.884 42.614 -73.946 1.00 36.36 868 VAL B N 1
ATOM 13731 C CA . VAL B 1 870 ? -22.128 43.605 -72.909 1.00 34.02 868 VAL B CA 1
ATOM 13732 C C . VAL B 1 870 ? -20.844 44.386 -72.696 1.00 31.44 868 VAL B C 1
ATOM 13733 O O . VAL B 1 870 ? -19.793 43.807 -72.426 1.00 40.80 868 VAL B O 1
ATOM 13737 N N . ALA B 1 871 ? -20.932 45.703 -72.827 1.00 36.59 869 ALA B N 1
ATOM 13738 C CA . ALA B 1 871 ? -19.760 46.558 -72.743 1.00 37.49 869 ALA B CA 1
ATOM 13739 C C . ALA B 1 871 ? -19.444 46.890 -71.293 1.00 38.61 869 ALA B C 1
ATOM 13740 O O . ALA B 1 871 ? -20.312 46.780 -70.425 1.00 29.54 869 ALA B O 1
ATOM 13742 N N . PRO B 1 872 ? -18.193 47.289 -71.027 1.00 35.61 870 PRO B N 1
ATOM 13743 C CA . PRO B 1 872 ? -17.802 47.744 -69.691 1.00 36.86 870 PRO B CA 1
ATOM 13744 C C . PRO B 1 872 ? -18.743 48.829 -69.171 1.00 34.51 870 PRO B C 1
ATOM 13745 O O . PRO B 1 872 ? -19.079 49.773 -69.891 1.00 29.47 870 PRO B O 1
ATOM 13749 N N . HIS B 1 873 ? -19.177 48.675 -67.927 1.00 33.20 871 HIS B N 1
ATOM 13750 C CA . HIS B 1 873 ? -19.950 49.700 -67.248 1.00 31.34 871 HIS B CA 1
ATOM 13751 C C . HIS B 1 873 ? -19.288 50.033 -65.918 1.00 30.54 871 HIS B C 1
ATOM 13752 O O . HIS B 1 873 ? -18.702 49.165 -65.256 1.00 27.20 871 HIS B O 1
ATOM 13759 N N . ILE B 1 874 ? -19.396 51.292 -65.518 1.00 30.70 872 ILE B N 1
ATOM 13760 C CA . ILE B 1 874 ? -18.886 51.712 -64.228 1.00 35.68 872 ILE B CA 1
ATOM 13761 C C . ILE B 1 874 ? -19.965 52.461 -63.471 1.00 36.37 872 ILE B C 1
ATOM 13762 O O . ILE B 1 874 ? -20.429 53.512 -63.915 1.00 32.09 872 ILE B O 1
ATOM 13767 N N . PHE B 1 875 ? -20.368 51.920 -62.329 1.00 34.45 873 PHE B N 1
ATOM 13768 C CA . PHE B 1 875 ? -21.317 52.611 -61.468 1.00 35.54 873 PHE B CA 1
ATOM 13769 C C . PHE B 1 875 ? -20.628 52.983 -60.172 1.00 36.87 873 PHE B C 1
ATOM 13770 O O . PHE B 1 875 ? -19.775 52.239 -59.678 1.00 30.95 873 PHE B O 1
ATOM 13778 N N . GLU B 1 876 ? -20.994 54.136 -59.623 1.00 32.92 874 GLU B N 1
ATOM 13779 C CA . GLU B 1 876 ? -20.556 54.507 -58.286 1.00 32.23 874 GLU B CA 1
ATOM 13780 C C . GLU B 1 876 ? -21.726 54.399 -57.319 1.00 35.00 874 GLU B C 1
ATOM 13781 O O . GLU B 1 876 ? -22.799 54.950 -57.560 1.00 36.04 874 GLU B O 1
ATOM 13787 N N . LEU B 1 877 ? -21.501 53.672 -56.232 1.00 33.25 875 LEU B N 1
ATOM 13788 C CA . LEU B 1 877 ? -22.504 53.452 -55.209 1.00 36.61 875 LEU B CA 1
ATOM 13789 C C . LEU B 1 877 ? -22.317 54.450 -54.078 1.00 38.93 875 LEU B C 1
ATOM 13790 O O . LEU B 1 877 ? -21.198 54.869 -53.783 1.00 42.07 875 LEU B O 1
ATOM 13795 N N . THR B 1 878 ? -23.416 54.808 -53.429 1.00 33.82 876 THR B N 1
ATOM 13796 C CA . THR B 1 878 ? -23.349 55.556 -52.185 1.00 41.49 876 THR B CA 1
ATOM 13797 C C . THR B 1 878 ? -22.685 54.708 -51.109 1.00 40.61 876 THR B C 1
ATOM 13798 O O . THR B 1 878 ? -21.881 55.199 -50.322 1.00 39.35 876 THR B O 1
ATOM 13802 N N . GLU B 1 879 ? -23.023 53.424 -51.084 1.00 45.21 877 GLU B N 1
ATOM 13803 C CA . GLU B 1 879 ? -22.458 52.507 -50.101 1.00 41.42 877 GLU B CA 1
ATOM 13804 C C . GLU B 1 879 ? -22.349 51.093 -50.660 1.00 38.20 877 GLU B C 1
ATOM 13805 O O . GLU B 1 879 ? -23.139 50.698 -51.522 1.00 38.28 877 GLU B O 1
ATOM 13811 N N . ALA B 1 880 ? -21.370 50.341 -50.159 1.00 35.65 878 ALA B N 1
ATOM 13812 C CA . ALA B 1 880 ? -21.092 48.986 -50.632 1.00 35.56 878 ALA B CA 1
ATOM 13813 C C . ALA B 1 880 ? -22.306 48.071 -50.516 1.00 35.27 878 ALA B C 1
ATOM 13814 O O . ALA B 1 880 ? -22.510 47.195 -51.354 1.00 31.92 878 ALA B O 1
ATOM 13816 N N . GLY B 1 881 ? -23.097 48.271 -49.467 1.00 37.97 879 GLY B N 1
ATOM 13817 C CA . GLY B 1 881 ? -24.296 47.480 -49.251 1.00 37.59 879 GLY B CA 1
ATOM 13818 C C . GLY B 1 881 ? -25.260 47.528 -50.425 1.00 37.63 879 GLY B C 1
ATOM 13819 O O . GLY B 1 881 ? -26.196 46.743 -50.488 1.00 37.18 879 GLY B O 1
ATOM 13820 N N . GLN B 1 882 ? -25.039 48.449 -51.359 1.00 37.20 880 GLN B N 1
ATOM 13821 C CA . GLN B 1 882 ? -25.890 48.525 -52.546 1.00 41.46 880 GLN B CA 1
ATOM 13822 C C . GLN B 1 882 ? -25.624 47.363 -53.507 1.00 41.30 880 GLN B C 1
ATOM 13823 O O . GLN B 1 882 ? -26.483 46.996 -54.303 1.00 36.80 880 GLN B O 1
ATOM 13829 N N . LEU B 1 883 ? -24.428 46.788 -53.430 1.00 39.18 881 LEU B N 1
ATOM 13830 C CA . LEU B 1 883 ? -24.077 45.640 -54.258 1.00 34.93 881 LEU B CA 1
ATOM 13831 C C . LEU B 1 883 ? -24.217 44.375 -53.421 1.00 33.56 881 LEU B C 1
ATOM 13832 O O . LEU B 1 883 ? -23.428 44.143 -52.508 1.00 34.49 881 LEU B O 1
ATOM 13837 N N . THR B 1 884 ? -25.226 43.565 -53.727 1.00 39.07 882 THR B N 1
ATOM 13838 C CA . THR B 1 884 ? -25.536 42.393 -52.905 1.00 41.86 882 THR B CA 1
ATOM 13839 C C . THR B 1 884 ? -25.373 41.052 -53.620 1.00 42.11 882 THR B C 1
ATOM 13840 O O . THR B 1 884 ? -25.575 39.995 -53.021 1.00 39.88 882 THR B O 1
ATOM 13844 N N . GLU B 1 885 ? -25.018 41.084 -54.897 1.00 40.75 883 GLU B N 1
ATOM 13845 C CA . GLU B 1 885 ? -24.852 39.842 -55.639 1.00 48.15 883 GLU B CA 1
ATOM 13846 C C . GLU B 1 885 ? -23.605 39.878 -56.500 1.00 46.71 883 GLU B C 1
ATOM 13847 O O . GLU B 1 885 ? -23.103 40.947 -56.835 1.00 38.19 883 GLU B O 1
ATOM 13853 N N . GLU B 1 886 ? -23.116 38.697 -56.858 1.00 43.04 884 GLU B N 1
ATOM 13854 C CA . GLU B 1 886 ? -22.095 38.578 -57.881 1.00 32.95 884 GLU B CA 1
ATOM 13855 C C . GLU B 1 886 ? -22.766 38.793 -59.233 1.00 33.18 884 GLU B C 1
ATOM 13856 O O . GLU B 1 886 ? -23.703 38.082 -59.588 1.00 33.39 884 GLU B O 1
ATOM 13862 N N . VAL B 1 887 ? -22.302 39.789 -59.976 1.00 34.07 885 VAL B N 1
ATOM 13863 C CA . VAL B 1 887 ? -22.819 40.048 -61.314 1.00 37.41 885 VAL B CA 1
ATOM 13864 C C . VAL B 1 887 ? -21.739 39.662 -62.310 1.00 35.73 885 VAL B C 1
ATOM 13865 O O . VAL B 1 887 ? -20.692 40.300 -62.380 1.00 35.02 885 VAL B O 1
ATOM 13869 N N . PHE B 1 888 ? -21.983 38.600 -63.067 1.00 30.76 886 PHE B N 1
ATOM 13870 C CA . PHE B 1 888 ? -20.895 37.931 -63.782 1.00 30.91 886 PHE B CA 1
ATOM 13871 C C . PHE B 1 888 ? -20.628 38.520 -65.164 1.00 33.09 886 PHE B C 1
ATOM 13872 O O . PHE B 1 888 ? -20.823 37.859 -66.183 1.00 38.67 886 PHE B O 1
ATOM 13880 N N . GLY B 1 889 ? -20.177 39.769 -65.188 1.00 35.80 887 GLY B N 1
ATOM 13881 C CA . GLY B 1 889 ? -19.904 40.459 -66.434 1.00 26.86 887 GLY B CA 1
ATOM 13882 C C . GLY B 1 889 ? -19.029 41.676 -66.215 1.00 32.25 887 GLY B C 1
ATOM 13883 O O . GLY B 1 889 ? -18.541 41.906 -65.104 1.00 29.75 887 GLY B O 1
ATOM 13884 N N . PRO B 1 890 ? -18.838 42.477 -67.272 1.00 28.30 888 PRO B N 1
ATOM 13885 C CA . PRO B 1 890 ? -17.907 43.609 -67.214 1.00 21.61 888 PRO B CA 1
ATOM 13886 C C . PRO B 1 890 ? -18.525 44.822 -66.523 1.00 28.82 888 PRO B C 1
ATOM 13887 O O . PRO B 1 890 ? -18.665 45.864 -67.160 1.00 28.56 888 PRO B O 1
ATOM 13891 N N . ILE B 1 891 ? -18.880 44.694 -65.249 1.00 32.05 889 ILE B N 1
ATOM 13892 C CA . ILE B 1 891 ? -19.570 45.771 -64.545 1.00 31.72 889 ILE B CA 1
ATOM 13893 C C . ILE B 1 891 ? -18.877 46.133 -63.235 1.00 30.47 889 ILE B C 1
ATOM 13894 O O . ILE B 1 891 ? -19.000 45.431 -62.231 1.00 28.38 889 ILE B O 1
ATOM 13899 N N . LEU B 1 892 ? -18.147 47.239 -63.260 1.00 24.55 890 LEU B N 1
ATOM 13900 C CA . LEU B 1 892 ? -17.401 47.693 -62.097 1.00 26.56 890 LEU B CA 1
ATOM 13901 C C . LEU B 1 892 ? -18.279 48.588 -61.238 1.00 30.70 890 LEU B C 1
ATOM 13902 O O . LEU B 1 892 ? -18.954 49.477 -61.747 1.00 30.48 890 LEU B O 1
ATOM 13907 N N . HIS B 1 893 ? -18.273 48.341 -59.935 1.00 27.16 891 HIS B N 1
ATOM 13908 C CA . HIS B 1 893 ? -18.920 49.237 -58.990 1.00 29.58 891 HIS B CA 1
ATOM 13909 C C . HIS B 1 893 ? -17.835 49.937 -58.174 1.00 35.69 891 HIS B C 1
ATOM 13910 O O . HIS B 1 893 ? -16.811 49.331 -57.853 1.00 25.80 891 HIS B O 1
ATOM 13917 N N . VAL B 1 894 ? -18.058 51.211 -57.852 1.00 27.57 892 VAL B N 1
ATOM 13918 C CA . VAL B 1 894 ? -17.059 52.009 -57.147 1.00 29.67 892 VAL B CA 1
ATOM 13919 C C . VAL B 1 894 ? -17.648 52.736 -55.937 1.00 30.82 892 VAL B C 1
ATOM 13920 O O . VAL B 1 894 ? -18.725 53.327 -56.014 1.00 32.75 892 VAL B O 1
ATOM 13924 N N . VAL B 1 895 ? -16.938 52.677 -54.818 1.00 28.21 893 VAL B N 1
ATOM 13925 C CA . VAL B 1 895 ? -17.300 53.437 -53.626 1.00 30.30 893 VAL B CA 1
ATOM 13926 C C . VAL B 1 895 ? -16.099 54.288 -53.198 1.00 33.97 893 VAL B C 1
ATOM 13927 O O . VAL B 1 895 ? -15.023 53.751 -52.956 1.00 24.17 893 VAL B O 1
ATOM 13931 N N . ARG B 1 896 ? -16.259 55.608 -53.114 1.00 33.05 894 ARG B N 1
ATOM 13932 C CA . ARG B 1 896 ? -15.166 56.439 -52.605 1.00 33.28 894 ARG B CA 1
ATOM 13933 C C . ARG B 1 896 ? -15.261 56.521 -51.080 1.00 31.95 894 ARG B C 1
ATOM 13934 O O . ARG B 1 896 ? -16.348 56.426 -50.525 1.00 32.11 894 ARG B O 1
ATOM 13942 N N . TYR B 1 897 ? -14.129 56.657 -50.399 1.00 29.99 895 TYR B N 1
ATOM 13943 C CA . TYR B 1 897 ? -14.144 56.656 -48.937 1.00 29.88 895 TYR B CA 1
ATOM 13944 C C . TYR B 1 897 ? -13.135 57.636 -48.332 1.00 33.79 895 TYR B C 1
ATOM 13945 O O . TYR B 1 897 ? -12.184 58.064 -48.993 1.00 30.29 895 TYR B O 1
ATOM 13954 N N . ARG B 1 898 ? -13.355 57.981 -47.066 1.00 37.88 896 ARG B N 1
ATOM 13955 C CA . ARG B 1 898 ? -12.446 58.849 -46.323 1.00 44.21 896 ARG B CA 1
ATOM 13956 C C . ARG B 1 898 ? -11.426 57.990 -45.582 1.00 37.41 896 ARG B C 1
ATOM 13957 O O . ARG B 1 898 ? -11.783 56.943 -45.037 1.00 37.86 896 ARG B O 1
ATOM 13961 N N . PRO B 1 899 ? -10.154 58.428 -45.557 1.00 32.29 897 PRO B N 1
ATOM 13962 C CA . PRO B 1 899 ? -9.061 57.610 -45.012 1.00 35.34 897 PRO B CA 1
ATOM 13963 C C . PRO B 1 899 ? -9.351 57.105 -43.603 1.00 38.83 897 PRO B C 1
ATOM 13964 O O . PRO B 1 899 ? -9.074 55.949 -43.288 1.00 42.06 897 PRO B O 1
ATOM 13968 N N . GLU B 1 900 ? -9.923 57.963 -42.767 1.00 45.96 898 GLU B N 1
ATOM 13969 C CA . GLU B 1 900 ? -10.227 57.582 -41.395 1.00 46.01 898 GLU B CA 1
ATOM 13970 C C . GLU B 1 900 ? -11.313 56.504 -41.306 1.00 48.04 898 GLU B C 1
ATOM 13971 O O . GLU B 1 900 ? -11.505 55.904 -40.251 1.00 51.35 898 GLU B O 1
ATOM 13977 N N . ASN B 1 901 ? -12.014 56.255 -42.411 1.00 47.60 899 ASN B N 1
ATOM 13978 C CA . ASN B 1 901 ? -13.079 55.249 -42.429 1.00 45.99 899 ASN B CA 1
ATOM 13979 C C . ASN B 1 901 ? -12.704 53.930 -43.097 1.00 46.96 899 ASN B C 1
ATOM 13980 O O . ASN B 1 901 ? -13.579 53.229 -43.612 1.00 48.33 899 ASN B O 1
ATOM 13985 N N . LEU B 1 902 ? -11.420 53.581 -43.096 1.00 38.73 900 LEU B N 1
ATOM 13986 C CA . LEU B 1 902 ? -11.015 52.309 -43.686 1.00 37.03 900 LEU B CA 1
ATOM 13987 C C . LEU B 1 902 ? -11.724 51.154 -42.985 1.00 42.87 900 LEU B C 1
ATOM 13988 O O . LEU B 1 902 ? -12.063 50.147 -43.612 1.00 41.80 900 LEU B O 1
ATOM 13993 N N . GLU B 1 903 ? -11.951 51.312 -41.683 1.00 40.43 901 GLU B N 1
ATOM 13994 C CA . GLU B 1 903 ? -12.614 50.286 -40.885 1.00 45.42 901 GLU B CA 1
ATOM 13995 C C . GLU B 1 903 ? -13.967 49.874 -41.459 1.00 42.57 901 GLU B C 1
ATOM 13996 O O . GLU B 1 903 ? -14.280 48.685 -41.532 1.00 48.45 901 GLU B O 1
ATOM 14002 N N . ARG B 1 904 ? -14.777 50.846 -41.861 1.00 40.10 902 ARG B N 1
ATOM 14003 C CA . ARG B 1 904 ? -16.090 50.501 -42.393 1.00 44.13 902 ARG B CA 1
ATOM 14004 C C . ARG B 1 904 ? -16.029 49.990 -43.839 1.00 38.87 902 ARG B C 1
ATOM 14005 O O . ARG B 1 904 ? -16.971 49.357 -44.316 1.00 37.80 902 ARG B O 1
ATOM 14013 N N . VAL B 1 905 ? -14.913 50.240 -44.523 1.00 27.70 903 VAL B N 1
ATOM 14014 C CA . VAL B 1 905 ? -14.656 49.585 -45.801 1.00 28.39 903 VAL B CA 1
ATOM 14015 C C . VAL B 1 905 ? -14.445 48.094 -45.556 1.00 32.14 903 VAL B C 1
ATOM 14016 O O . VAL B 1 905 ? -14.956 47.249 -46.290 1.00 33.34 903 VAL B O 1
ATOM 14020 N N . LEU B 1 906 ? -13.689 47.788 -44.508 1.00 29.14 904 LEU B N 1
ATOM 14021 C CA . LEU B 1 906 ? -13.367 46.419 -44.151 1.00 35.10 904 LEU B CA 1
ATOM 14022 C C . LEU B 1 906 ? -14.606 45.661 -43.671 1.00 30.47 904 LEU B C 1
ATOM 14023 O O . LEU B 1 906 ? -14.802 44.501 -44.028 1.00 30.65 904 LEU B O 1
ATOM 14028 N N . ARG B 1 907 ? -15.445 46.319 -42.874 1.00 26.46 905 ARG B N 1
ATOM 14029 C CA . ARG B 1 907 ? -16.700 45.718 -42.444 1.00 33.64 905 ARG B CA 1
ATOM 14030 C C . ARG B 1 907 ? -17.614 45.476 -43.638 1.00 34.65 905 ARG B C 1
ATOM 14031 O O . ARG B 1 907 ? -18.336 44.487 -43.677 1.00 40.54 905 ARG B O 1
ATOM 14039 N N . ALA B 1 908 ? -17.594 46.388 -44.606 1.00 31.67 906 ALA B N 1
ATOM 14040 C CA . ALA B 1 908 ? -18.405 46.219 -45.808 1.00 33.61 906 ALA B CA 1
ATOM 14041 C C . ALA B 1 908 ? -17.959 44.986 -46.584 1.00 31.67 906 ALA B C 1
ATOM 14042 O O . ALA B 1 908 ? -18.780 44.254 -47.125 1.00 30.39 906 ALA B O 1
ATOM 14044 N N . ILE B 1 909 ? -16.652 44.771 -46.646 1.00 29.53 907 ILE B N 1
ATOM 14045 C CA . ILE B 1 909 ? -16.116 43.626 -47.364 1.00 28.72 907 ILE B CA 1
ATOM 14046 C C . ILE B 1 909 ? -16.453 42.335 -46.623 1.00 29.54 907 ILE B C 1
ATOM 14047 O O . ILE B 1 909 ? -16.831 41.337 -47.239 1.00 28.66 907 ILE B O 1
ATOM 14052 N N . GLU B 1 910 ? -16.329 42.369 -45.299 1.00 26.36 908 GLU B N 1
ATOM 14053 C CA . GLU B 1 910 ? -16.647 41.217 -44.461 1.00 34.42 908 GLU B CA 1
ATOM 14054 C C . GLU B 1 910 ? -18.118 40.848 -44.561 1.00 34.00 908 GLU B C 1
ATOM 14055 O O . GLU B 1 910 ? -18.483 39.677 -44.473 1.00 34.69 908 GLU B O 1
ATOM 14061 N N . ARG B 1 911 ? -18.955 41.861 -44.747 1.00 29.96 909 ARG B N 1
ATOM 14062 C CA . ARG B 1 911 ? -20.399 41.709 -44.637 1.00 33.79 909 ARG B CA 1
ATOM 14063 C C . ARG B 1 911 ? -21.013 40.796 -45.691 1.00 30.45 909 ARG B C 1
ATOM 14064 O O . ARG B 1 911 ? -22.029 40.158 -45.436 1.00 35.05 909 ARG B O 1
ATOM 14072 N N . THR B 1 912 ? -20.418 40.732 -46.877 1.00 29.72 910 THR B N 1
ATOM 14073 C CA . THR B 1 912 ? -21.026 39.944 -47.943 1.00 29.96 910 THR B CA 1
ATOM 14074 C C . THR B 1 912 ? -20.937 38.445 -47.644 1.00 33.20 910 THR B C 1
ATOM 14075 O O . THR B 1 912 ? -21.798 37.678 -48.055 1.00 30.20 910 THR B O 1
ATOM 14079 N N . GLY B 1 913 ? -19.893 38.033 -46.932 1.00 30.33 911 GLY B N 1
ATOM 14080 C CA . GLY B 1 913 ? -19.690 36.624 -46.641 1.00 22.57 911 GLY B CA 1
ATOM 14081 C C . GLY B 1 913 ? -18.843 35.912 -47.686 1.00 27.66 911 GLY B C 1
ATOM 14082 O O . GLY B 1 913 ? -18.427 34.774 -47.485 1.00 26.24 911 GLY B O 1
ATOM 14083 N N . TYR B 1 914 ? -18.601 36.566 -48.816 1.00 25.23 912 TYR B N 1
ATOM 14084 C CA . TYR B 1 914 ? -17.715 36.002 -49.832 1.00 24.72 912 TYR B CA 1
ATOM 14085 C C . TYR B 1 914 ? -16.257 36.240 -49.438 1.00 29.09 912 TYR B C 1
ATOM 14086 O O . TYR B 1 914 ? -15.978 36.965 -48.485 1.00 31.44 912 TYR B O 1
ATOM 14095 N N . GLY B 1 915 ? -15.329 35.625 -50.162 1.00 24.44 913 GLY B N 1
ATOM 14096 C CA . GLY B 1 915 ? -13.922 35.753 -49.833 1.00 30.95 913 GLY B CA 1
ATOM 14097 C C . GLY B 1 915 ? -13.023 35.068 -50.841 1.00 24.63 913 GLY B C 1
ATOM 14098 O O . GLY B 1 915 ? -12.259 34.175 -50.492 1.00 20.72 913 GLY B O 1
ATOM 14099 N N . LEU B 1 916 ? -13.111 35.497 -52.094 1.00 21.50 914 LEU B N 1
ATOM 14100 C CA . LEU B 1 916 ? -12.336 34.882 -53.158 1.00 21.78 914 LEU B CA 1
ATOM 14101 C C . LEU B 1 916 ? -11.064 35.683 -53.412 1.00 24.54 914 LEU B C 1
ATOM 14102 O O . LEU B 1 916 ? -9.989 35.294 -52.959 1.00 21.71 914 LEU B O 1
ATOM 14107 N N . THR B 1 917 ? -11.183 36.805 -54.119 1.00 21.02 915 THR B N 1
ATOM 14108 C CA . THR B 1 917 ? -10.027 37.671 -54.352 1.00 23.15 915 THR B CA 1
ATOM 14109 C C . THR B 1 917 ? -10.194 39.079 -53.772 1.00 27.31 915 THR B C 1
ATOM 14110 O O . THR B 1 917 ? -11.309 39.589 -53.618 1.00 24.47 915 THR B O 1
ATOM 14114 N N . LEU B 1 918 ? -9.061 39.696 -53.465 1.00 25.60 916 LEU B N 1
ATOM 14115 C CA . LEU B 1 918 ? -9.010 41.060 -52.972 1.00 20.73 916 LEU B CA 1
ATOM 14116 C C . LEU B 1 918 ? -7.762 41.739 -53.506 1.00 24.88 916 LEU B C 1
ATOM 14117 O O . LEU B 1 918 ? -6.664 41.193 -53.417 1.00 24.17 916 LEU B O 1
ATOM 14122 N N . GLY B 1 919 ? -7.935 42.931 -54.065 1.00 26.98 917 GLY B N 1
ATOM 14123 C CA . GLY B 1 919 ? -6.810 43.721 -54.526 1.00 22.56 917 GLY B CA 1
ATOM 14124 C C . GLY B 1 919 ? -6.492 44.836 -53.550 1.00 25.71 917 GLY B C 1
ATOM 14125 O O . GLY B 1 919 ? -7.396 45.406 -52.938 1.00 22.03 917 GLY B O 1
ATOM 14126 N N . VAL B 1 920 ? -5.206 45.137 -53.392 1.00 26.66 918 VAL B N 1
ATOM 14127 C CA . VAL B 1 920 ? -4.772 46.244 -52.551 1.00 23.92 918 VAL B CA 1
ATOM 14128 C C . VAL B 1 920 ? -3.714 47.068 -53.272 1.00 26.19 918 VAL B C 1
ATOM 14129 O O . VAL B 1 920 ? -2.661 46.553 -53.643 1.00 26.17 918 VAL B O 1
ATOM 14133 N N . HIS B 1 921 ? -4.001 48.351 -53.468 1.00 18.33 919 HIS B N 1
ATOM 14134 C CA . HIS B 1 921 ? -3.064 49.249 -54.124 1.00 20.80 919 HIS B CA 1
ATOM 14135 C C . HIS B 1 921 ? -2.631 50.337 -53.156 1.00 22.75 919 HIS B C 1
ATOM 14136 O O . HIS B 1 921 ? -3.419 51.200 -52.782 1.00 21.09 919 HIS B O 1
ATOM 14143 N N . SER B 1 922 ? -1.374 50.275 -52.744 1.00 21.90 920 SER B N 1
ATOM 14144 C CA . SER B 1 922 ? -0.851 51.197 -51.760 1.00 19.15 920 SER B CA 1
ATOM 14145 C C . SER B 1 922 ? 0.653 51.103 -51.711 1.00 27.54 920 SER B C 1
ATOM 14146 O O . SER B 1 922 ? 1.225 50.028 -51.908 1.00 26.13 920 SER B O 1
ATOM 14149 N N . ARG B 1 923 ? 1.289 52.237 -51.441 1.00 24.64 921 ARG B N 1
ATOM 14150 C CA . ARG B 1 923 ? 2.726 52.278 -51.244 1.00 23.50 921 ARG B CA 1
ATOM 14151 C C . ARG B 1 923 ? 3.048 51.946 -49.791 1.00 28.51 921 ARG B C 1
ATOM 14152 O O . ARG B 1 923 ? 4.205 51.704 -49.440 1.00 28.88 921 ARG B O 1
ATOM 14160 N N . ILE B 1 924 ? 2.016 51.936 -48.951 1.00 21.00 922 ILE B N 1
ATOM 14161 C CA . ILE B 1 924 ? 2.202 51.837 -47.504 1.00 29.86 922 ILE B CA 1
ATOM 14162 C C . ILE B 1 924 ? 2.120 50.405 -46.950 1.00 27.34 922 ILE B C 1
ATOM 14163 O O . ILE B 1 924 ? 1.035 49.843 -46.780 1.00 25.28 922 ILE B O 1
ATOM 14168 N N . ASP B 1 925 ? 3.280 49.835 -46.647 1.00 23.34 923 ASP B N 1
ATOM 14169 C CA . ASP B 1 925 ? 3.361 48.475 -46.121 1.00 23.22 923 ASP B CA 1
ATOM 14170 C C . ASP B 1 925 ? 2.494 48.239 -44.884 1.00 20.85 923 ASP B C 1
ATOM 14171 O O . ASP B 1 925 ? 1.892 47.178 -44.746 1.00 22.35 923 ASP B O 1
ATOM 14176 N N . ASP B 1 926 ? 2.436 49.214 -43.984 1.00 25.01 924 ASP B N 1
ATOM 14177 C CA . ASP B 1 926 ? 1.637 49.058 -42.768 1.00 24.53 924 ASP B CA 1
ATOM 14178 C C . ASP B 1 926 ? 0.140 48.963 -43.059 1.00 27.33 924 ASP B C 1
ATOM 14179 O O . ASP B 1 926 ? -0.586 48.231 -42.377 1.00 24.74 924 ASP B O 1
ATOM 14184 N N . SER B 1 927 ? -0.323 49.702 -44.064 1.00 28.75 925 SER B N 1
ATOM 14185 C CA . SER B 1 927 ? -1.729 49.640 -44.470 1.00 24.19 925 SER B CA 1
ATOM 14186 C C . SER B 1 927 ? -2.026 48.307 -45.147 1.00 19.97 925 SER B C 1
ATOM 14187 O O . SER B 1 927 ? -3.036 47.657 -44.864 1.00 23.18 925 SER B O 1
ATOM 14190 N N . ILE B 1 928 ? -1.144 47.924 -46.064 1.00 21.04 926 ILE B N 1
ATOM 14191 C CA . ILE B 1 928 ? -1.240 46.645 -46.755 1.00 24.40 926 ILE B CA 1
ATOM 14192 C C . ILE B 1 928 ? -1.328 45.508 -45.750 1.00 23.45 926 ILE B C 1
ATOM 14193 O O . ILE B 1 928 ? -2.194 44.633 -45.843 1.00 23.01 926 ILE B O 1
ATOM 14198 N N . GLU B 1 929 ? -0.431 45.534 -44.773 1.00 28.04 927 GLU B N 1
ATOM 14199 C CA . GLU B 1 929 ? -0.368 44.481 -43.772 1.00 20.20 927 GLU B CA 1
ATOM 14200 C C . GLU B 1 929 ? -1.577 44.463 -42.841 1.00 25.79 927 GLU B C 1
ATOM 14201 O O . GLU B 1 929 ? -2.035 43.394 -42.445 1.00 26.58 927 GLU B O 1
ATOM 14207 N N . ALA B 1 930 ? -2.094 45.641 -42.496 1.00 28.68 928 ALA B N 1
ATOM 14208 C CA . ALA B 1 930 ? -3.287 45.731 -41.651 1.00 28.44 928 ALA B CA 1
ATOM 14209 C C . ALA B 1 930 ? -4.519 45.158 -42.355 1.00 29.45 928 ALA B C 1
ATOM 14210 O O . ALA B 1 930 ? -5.361 44.517 -41.732 1.00 29.66 928 ALA B O 1
ATOM 14212 N N . ILE B 1 931 ? -4.627 45.412 -43.654 1.00 26.29 929 ILE B N 1
ATOM 14213 C CA . ILE B 1 931 ? -5.732 44.879 -44.438 1.00 26.03 929 ILE B CA 1
ATOM 14214 C C . ILE B 1 931 ? -5.631 43.352 -44.543 1.00 27.28 929 ILE B C 1
ATOM 14215 O O . ILE B 1 931 ? -6.609 42.642 -44.318 1.00 32.12 929 ILE B O 1
ATOM 14220 N N . ILE B 1 932 ? -4.440 42.857 -44.865 1.00 30.76 930 ILE B N 1
ATOM 14221 C CA . ILE B 1 932 ? -4.195 41.421 -44.940 1.00 27.98 930 ILE B CA 1
ATOM 14222 C C . ILE B 1 932 ? -4.536 40.737 -43.616 1.00 33.40 930 ILE B C 1
ATOM 14223 O O . ILE B 1 932 ? -5.166 39.684 -43.605 1.00 33.03 930 ILE B O 1
ATOM 14228 N N . ASP B 1 933 ? -4.125 41.345 -42.507 1.00 32.04 931 ASP B N 1
ATOM 14229 C CA . ASP B 1 933 ? -4.390 40.795 -41.180 1.00 33.84 931 ASP B CA 1
ATOM 14230 C C . ASP B 1 933 ? -5.885 40.684 -40.898 1.00 35.51 931 ASP B C 1
ATOM 14231 O O . ASP B 1 933 ? -6.350 39.724 -40.281 1.00 30.69 931 ASP B O 1
ATOM 14236 N N . ARG B 1 934 ? -6.631 41.679 -41.359 1.00 28.69 932 ARG B N 1
ATOM 14237 C CA . ARG B 1 934 ? -8.044 41.796 -41.046 1.00 31.20 932 ARG B CA 1
ATOM 14238 C C . ARG B 1 934 ? -8.952 40.864 -41.867 1.00 40.46 932 ARG B C 1
ATOM 14239 O O . ARG B 1 934 ? -9.903 40.291 -41.332 1.00 43.26 932 ARG B O 1
ATOM 14247 N N . VAL B 1 935 ? -8.656 40.709 -43.155 1.00 30.94 933 VAL B N 1
ATOM 14248 C CA . VAL B 1 935 ? -9.536 39.967 -44.058 1.00 35.71 933 VAL B CA 1
ATOM 14249 C C . VAL B 1 935 ? -9.190 38.474 -44.169 1.00 34.92 933 VAL B C 1
ATOM 14250 O O . VAL B 1 935 ? -8.070 38.061 -43.865 1.00 39.23 933 VAL B O 1
ATOM 14254 N N . GLN B 1 936 ? -10.154 37.674 -44.624 1.00 39.06 934 GLN B N 1
ATOM 14255 C CA . GLN B 1 936 ? -9.985 36.221 -44.701 1.00 40.26 934 GLN B CA 1
ATOM 14256 C C . GLN B 1 936 ? -9.919 35.688 -46.136 1.00 36.53 934 GLN B C 1
ATOM 14257 O O . GLN B 1 936 ? -9.795 34.484 -46.363 1.00 44.23 934 GLN B O 1
ATOM 14263 N N . VAL B 1 937 ? -10.014 36.598 -47.091 1.00 28.31 935 VAL B N 1
ATOM 14264 C CA . VAL B 1 937 ? -10.019 36.296 -48.520 1.00 26.28 935 VAL B CA 1
ATOM 14265 C C . VAL B 1 937 ? -8.994 35.246 -48.938 1.00 27.22 935 VAL B C 1
ATOM 14266 O O . VAL B 1 937 ? -7.889 35.218 -48.412 1.00 27.29 935 VAL B O 1
ATOM 14270 N N . GLY B 1 938 ? -9.360 34.402 -49.902 1.00 27.39 936 GLY B N 1
ATOM 14271 C CA . GLY B 1 938 ? -8.483 33.340 -50.371 1.00 19.39 936 GLY B CA 1
ATOM 14272 C C . GLY B 1 938 ? -7.215 33.810 -51.069 1.00 25.33 936 GLY B C 1
ATOM 14273 O O . GLY B 1 938 ? -6.140 33.263 -50.837 1.00 20.03 936 GLY B O 1
ATOM 14274 N N . ASN B 1 939 ? -7.342 34.815 -51.934 1.00 19.57 937 ASN B N 1
ATOM 14275 C CA . ASN B 1 939 ? -6.209 35.315 -52.704 1.00 18.16 937 ASN B CA 1
ATOM 14276 C C . ASN B 1 939 ? -6.113 36.835 -52.644 1.00 24.06 937 ASN B C 1
ATOM 14277 O O . ASN B 1 939 ? -7.003 37.551 -53.110 1.00 18.11 937 ASN B O 1
ATOM 14282 N N . ILE B 1 940 ? -5.034 37.320 -52.049 1.00 23.14 938 ILE B N 1
ATOM 14283 C CA . ILE B 1 940 ? -4.802 38.754 -51.956 1.00 22.08 938 ILE B CA 1
ATOM 14284 C C . ILE B 1 940 ? -3.687 39.168 -52.912 1.00 22.83 938 ILE B C 1
ATOM 14285 O O . ILE B 1 940 ? -2.610 38.563 -52.936 1.00 21.07 938 ILE B O 1
ATOM 14290 N N . TYR B 1 941 ? -3.971 40.191 -53.710 1.00 16.60 939 TYR B N 1
ATOM 14291 C CA . TYR B 1 941 ? -3.051 40.697 -54.721 1.00 20.99 939 TYR B CA 1
ATOM 14292 C C . TYR B 1 941 ? -2.688 42.152 -54.427 1.00 24.08 939 TYR B C 1
ATOM 14293 O O . TYR B 1 941 ? -3.567 43.016 -54.353 1.00 20.63 939 TYR B O 1
ATOM 14302 N N . VAL B 1 942 ? -1.396 42.424 -54.278 1.00 22.29 940 VAL B N 1
ATOM 14303 C CA . VAL B 1 942 ? -0.941 43.755 -53.896 1.00 24.78 940 VAL B CA 1
ATOM 14304 C C . VAL B 1 942 ? -0.203 44.471 -55.031 1.00 23.44 940 VAL B C 1
ATOM 14305 O O . VAL B 1 942 ? 0.797 43.975 -55.546 1.00 20.84 940 VAL B O 1
ATOM 14309 N N . ASN B 1 943 ? -0.711 45.641 -55.407 1.00 27.06 941 ASN B N 1
ATOM 14310 C CA . ASN B 1 943 ? -0.096 46.469 -56.441 1.00 24.49 941 ASN B CA 1
ATOM 14311 C C . ASN B 1 943 ? 0.014 45.774 -57.799 1.00 24.07 941 ASN B C 1
ATOM 14312 O O . ASN B 1 943 ? 0.978 45.979 -58.537 1.00 19.51 941 ASN B O 1
ATOM 14317 N N . ARG B 1 944 ? -0.988 44.955 -58.115 1.00 20.86 942 ARG B N 1
ATOM 14318 C CA . ARG B 1 944 ? -1.106 44.312 -59.420 1.00 24.05 942 ARG B CA 1
ATOM 14319 C C . ARG B 1 944 ? -2.562 43.913 -59.652 1.00 26.01 942 ARG B C 1
ATOM 14320 O O . ARG B 1 944 ? -3.406 44.086 -58.774 1.00 25.68 942 ARG B O 1
ATOM 14328 N N . ASN B 1 945 ? -2.862 43.376 -60.830 1.00 21.60 943 ASN B N 1
ATOM 14329 C CA . ASN B 1 945 ? -4.229 42.957 -61.114 1.00 23.51 943 ASN B CA 1
ATOM 14330 C C . ASN B 1 945 ? -4.626 41.737 -60.267 1.00 22.73 943 ASN B C 1
ATOM 14331 O O . ASN B 1 945 ? -3.773 41.116 -59.623 1.00 18.39 943 ASN B O 1
ATOM 14336 N N . MET B 1 946 ? -5.915 41.403 -60.268 1.00 20.80 944 MET B N 1
ATOM 14337 C CA . MET B 1 946 ? -6.452 40.384 -59.363 1.00 28.30 944 MET B CA 1
ATOM 14338 C C . MET B 1 946 ? -6.750 39.045 -60.040 1.00 25.06 944 MET B C 1
ATOM 14339 O O . MET B 1 946 ? -7.404 38.188 -59.456 1.00 21.28 944 MET B O 1
ATOM 14344 N N . ILE B 1 947 ? -6.276 38.865 -61.264 1.00 18.12 945 ILE B N 1
ATOM 14345 C CA . ILE B 1 947 ? -6.686 37.716 -62.054 1.00 28.97 945 ILE B CA 1
ATOM 14346 C C . ILE B 1 947 ? -5.519 36.882 -62.574 1.00 32.46 945 ILE B C 1
ATOM 14347 O O . ILE B 1 947 ? -4.351 37.252 -62.435 1.00 31.43 945 ILE B O 1
ATOM 14352 N N . GLY B 1 948 ? -5.855 35.749 -63.180 1.00 26.84 946 GLY B N 1
ATOM 14353 C CA . GLY B 1 948 ? -4.869 34.905 -63.827 1.00 32.29 946 GLY B CA 1
ATOM 14354 C C . GLY B 1 948 ? -3.950 34.197 -62.853 1.00 31.39 946 GLY B C 1
ATOM 14355 O O . GLY B 1 948 ? -2.739 34.196 -63.036 1.00 28.44 946 GLY B O 1
ATOM 14356 N N . ALA B 1 949 ? -4.526 33.598 -61.814 1.00 33.97 947 ALA B N 1
ATOM 14357 C CA . ALA B 1 949 ? -3.747 32.820 -60.858 1.00 32.85 947 ALA B CA 1
ATOM 14358 C C . ALA B 1 949 ? -2.937 31.747 -61.580 1.00 31.03 947 ALA B C 1
ATOM 14359 O O . ALA B 1 949 ? -3.452 31.047 -62.454 1.00 36.80 947 ALA B O 1
ATOM 14361 N N . VAL B 1 950 ? -1.661 31.644 -61.225 1.00 25.68 948 VAL B N 1
ATOM 14362 C CA . VAL B 1 950 ? -0.752 30.700 -61.860 1.00 17.78 948 VAL B CA 1
ATOM 14363 C C . VAL B 1 950 ? -0.605 29.431 -61.017 1.00 19.25 948 VAL B C 1
ATOM 14364 O O . VAL B 1 950 ? -0.268 29.494 -59.829 1.00 17.67 948 VAL B O 1
ATOM 14368 N N . VAL B 1 951 ? -0.856 28.288 -61.647 1.00 20.40 949 VAL B N 1
ATOM 14369 C CA . VAL B 1 951 ? -0.751 26.983 -60.994 1.00 21.55 949 VAL B CA 1
ATOM 14370 C C . VAL B 1 951 ? 0.595 26.799 -60.274 1.00 22.47 949 VAL B C 1
ATOM 14371 O O . VAL B 1 951 ? 1.657 26.949 -60.877 1.00 23.20 949 VAL B O 1
ATOM 14375 N N . GLY B 1 952 ? 0.541 26.484 -58.983 1.00 22.33 950 GLY B N 1
ATOM 14376 C CA . GLY B 1 952 ? 1.743 26.260 -58.194 1.00 22.43 950 GLY B CA 1
ATOM 14377 C C . GLY B 1 952 ? 2.410 27.538 -57.710 1.00 27.38 950 GLY B C 1
ATOM 14378 O O . GLY B 1 952 ? 3.413 27.497 -56.997 1.00 27.56 950 GLY B O 1
ATOM 14379 N N . VAL B 1 953 ? 1.845 28.679 -58.090 1.00 22.24 951 VAL B N 1
ATOM 14380 C CA . VAL B 1 953 ? 2.422 29.971 -57.737 1.00 21.74 951 VAL B CA 1
ATOM 14381 C C . VAL B 1 953 ? 1.416 30.740 -56.898 1.00 26.72 951 VAL B C 1
ATOM 14382 O O . VAL B 1 953 ? 1.720 31.188 -55.792 1.00 18.69 951 VAL B O 1
ATOM 14386 N N . GLN B 1 954 ? 0.213 30.894 -57.438 1.00 25.01 952 GLN B N 1
ATOM 14387 C CA . GLN B 1 954 ? -0.906 31.396 -56.664 1.00 24.41 952 GLN B CA 1
ATOM 14388 C C . GLN B 1 954 ? -1.942 30.284 -56.518 1.00 26.04 952 GLN B C 1
ATOM 14389 O O . GLN B 1 954 ? -2.869 30.196 -57.327 1.00 24.21 952 GLN B O 1
ATOM 14395 N N . PRO B 1 955 ? -1.777 29.419 -55.499 1.00 27.23 953 PRO B N 1
ATOM 14396 C CA . PRO B 1 955 ? -2.836 28.454 -55.185 1.00 26.78 953 PRO B CA 1
ATOM 14397 C C . PRO B 1 955 ? -4.127 29.236 -55.055 1.00 25.95 953 PRO B C 1
ATOM 14398 O O . PRO B 1 955 ? -4.183 30.193 -54.279 1.00 25.09 953 PRO B O 1
ATOM 14402 N N . PHE B 1 956 ? -5.138 28.849 -55.821 1.00 24.67 954 PHE B N 1
ATOM 14403 C CA . PHE B 1 956 ? -6.324 29.671 -55.978 1.00 25.49 954 PHE B CA 1
ATOM 14404 C C . PHE B 1 956 ? -7.586 29.055 -55.389 1.00 28.45 954 PHE B C 1
ATOM 14405 O O . PHE B 1 956 ? -7.811 27.850 -55.492 1.00 23.33 954 PHE B O 1
ATOM 14413 N N . GLY B 1 957 ? -8.416 29.904 -54.792 1.00 31.03 955 GLY B N 1
ATOM 14414 C CA . GLY B 1 957 ? -9.689 29.482 -54.239 1.00 26.94 955 GLY B CA 1
ATOM 14415 C C . GLY B 1 957 ? -9.960 30.190 -52.931 1.00 29.37 955 GLY B C 1
ATOM 14416 O O . GLY B 1 957 ? -9.032 30.586 -52.230 1.00 39.89 955 GLY B O 1
ATOM 14417 N N . GLY B 1 958 ? -11.235 30.330 -52.590 1.00 35.22 956 GLY B N 1
ATOM 14418 C CA . GLY B 1 958 ? -11.615 31.155 -51.463 1.00 37.09 956 GLY B CA 1
ATOM 14419 C C . GLY B 1 958 ? -12.346 30.419 -50.363 1.00 31.93 956 GLY B C 1
ATOM 14420 O O . GLY B 1 958 ? -12.476 29.200 -50.391 1.00 31.41 956 GLY B O 1
ATOM 14421 N N . ASN B 1 959 ? -12.818 31.179 -49.384 1.00 27.78 957 ASN B N 1
ATOM 14422 C CA . ASN B 1 959 ? -13.548 30.618 -48.263 1.00 29.13 957 ASN B CA 1
ATOM 14423 C C . ASN B 1 959 ? -14.861 31.352 -48.087 1.00 27.96 957 ASN B C 1
ATOM 14424 O O . ASN B 1 959 ? -15.244 32.153 -48.944 1.00 21.90 957 ASN B O 1
ATOM 14429 N N . GLY B 1 960 ? -15.544 31.082 -46.978 1.00 27.52 958 GLY B N 1
ATOM 14430 C CA . GLY B 1 960 ? -16.874 31.615 -46.764 1.00 26.14 958 GLY B CA 1
ATOM 14431 C C . GLY B 1 960 ? -17.758 31.163 -47.907 1.00 29.78 958 GLY B C 1
ATOM 14432 O O . GLY B 1 960 ? -17.686 30.013 -48.340 1.00 24.76 958 GLY B O 1
ATOM 14433 N N . LEU B 1 961 ? -18.575 32.074 -48.418 1.00 24.18 959 LEU B N 1
ATOM 14434 C CA . LEU B 1 961 ? -19.479 31.766 -49.518 1.00 22.55 959 LEU B CA 1
ATOM 14435 C C . LEU B 1 961 ? -18.742 31.489 -50.830 1.00 24.95 959 LEU B C 1
ATOM 14436 O O . LEU B 1 961 ? -19.358 31.091 -51.819 1.00 28.64 959 LEU B O 1
ATOM 14441 N N . SER B 1 962 ? -17.431 31.711 -50.838 1.00 19.27 960 SER B N 1
ATOM 14442 C CA . SER B 1 962 ? -16.633 31.560 -52.051 1.00 26.18 960 SER B CA 1
ATOM 14443 C C . SER B 1 962 ? -16.039 30.161 -52.269 1.00 27.04 960 SER B C 1
ATOM 14444 O O . SER B 1 962 ? -15.534 29.867 -53.350 1.00 29.99 960 SER B O 1
ATOM 14447 N N . GLY B 1 963 ? -16.087 29.301 -51.256 1.00 27.11 961 GLY B N 1
ATOM 14448 C CA . GLY B 1 963 ? -15.595 27.943 -51.434 1.00 24.49 961 GLY B CA 1
ATOM 14449 C C . GLY B 1 963 ? -15.306 27.162 -50.170 1.00 25.09 961 GLY B C 1
ATOM 14450 O O . GLY B 1 963 ? -15.352 27.704 -49.062 1.00 20.08 961 GLY B O 1
ATOM 14451 N N . THR B 1 964 ? -15.001 25.876 -50.346 1.00 23.52 962 THR B N 1
ATOM 14452 C CA . THR B 1 964 ? -14.706 24.987 -49.232 1.00 21.59 962 THR B CA 1
ATOM 14453 C C . THR B 1 964 ? -13.206 24.819 -49.036 1.00 23.11 962 THR B C 1
ATOM 14454 O O . THR B 1 964 ? -12.752 24.510 -47.938 1.00 19.90 962 THR B O 1
ATOM 14458 N N . GLY B 1 965 ? -12.440 25.027 -50.103 1.00 19.25 963 GLY B N 1
ATOM 14459 C CA . GLY B 1 965 ? -11.060 24.582 -50.131 1.00 20.79 963 GLY B CA 1
ATOM 14460 C C . GLY B 1 965 ? -11.058 23.073 -50.328 1.00 22.22 963 GLY B C 1
ATOM 14461 O O . GLY B 1 965 ? -12.119 22.455 -50.354 1.00 27.54 963 GLY B O 1
ATOM 14462 N N . PRO B 1 966 ? -9.874 22.469 -50.482 1.00 24.02 964 PRO B N 1
ATOM 14463 C CA . PRO B 1 966 ? -8.566 23.130 -50.507 1.00 20.68 964 PRO B CA 1
ATOM 14464 C C . PRO B 1 966 ? -8.355 23.849 -51.838 1.00 26.60 964 PRO B C 1
ATOM 14465 O O . PRO B 1 966 ? -9.097 23.600 -52.794 1.00 24.68 964 PRO B O 1
ATOM 14469 N N . LYS B 1 967 ? -7.356 24.726 -51.889 1.00 25.96 965 LYS B N 1
ATOM 14470 C CA . LYS B 1 967 ? -7.076 25.521 -53.083 1.00 27.63 965 LYS B CA 1
ATOM 14471 C C . LYS B 1 967 ? -6.555 24.672 -54.236 1.00 21.52 965 LYS B C 1
ATOM 14472 O O . LYS B 1 967 ? -5.587 23.927 -54.082 1.00 18.47 965 LYS B O 1
ATOM 14478 N N . ALA B 1 968 ? -7.184 24.814 -55.397 1.00 19.25 966 ALA B N 1
ATOM 14479 C CA . ALA B 1 968 ? -6.662 24.251 -56.634 1.00 17.85 966 ALA B CA 1
ATOM 14480 C C . ALA B 1 968 ? -5.273 24.799 -56.951 1.00 21.14 966 ALA B C 1
ATOM 14481 O O . ALA B 1 968 ? -4.964 25.956 -56.648 1.00 21.07 966 ALA B O 1
ATOM 14483 N N . GLY B 1 969 ? -4.441 23.964 -57.567 1.00 31.12 967 GLY B N 1
ATOM 14484 C CA . GLY B 1 969 ? -3.095 24.356 -57.944 1.00 22.89 967 GLY B CA 1
ATOM 14485 C C . GLY B 1 969 ? -2.200 24.636 -56.751 1.00 26.44 967 GLY B C 1
ATOM 14486 O O . GLY B 1 969 ? -1.221 25.363 -56.867 1.00 27.09 967 GLY B O 1
ATOM 14487 N N . GLY B 1 970 ? -2.540 24.066 -55.600 1.00 24.79 968 GLY B N 1
ATOM 14488 C CA . GLY B 1 970 ? -1.742 24.247 -54.399 1.00 19.91 968 GLY B CA 1
ATOM 14489 C C . GLY B 1 970 ? -1.426 22.912 -53.746 1.00 24.47 968 GLY B C 1
ATOM 14490 O O . GLY B 1 970 ? -1.971 21.881 -54.144 1.00 20.97 968 GLY B O 1
ATOM 14491 N N . PRO B 1 971 ? -0.564 22.923 -52.721 1.00 20.85 969 PRO B N 1
ATOM 14492 C CA . PRO B 1 971 ? -0.039 21.683 -52.143 1.00 19.96 969 PRO B CA 1
ATOM 14493 C C . PRO B 1 971 ? -1.020 20.948 -51.235 1.00 20.96 969 PRO B C 1
ATOM 14494 O O . PRO B 1 971 ? -0.648 19.903 -50.719 1.00 20.55 969 PRO B O 1
ATOM 14498 N N . HIS B 1 972 ? -2.227 21.465 -51.028 1.00 18.77 970 HIS B N 1
ATOM 14499 C CA . HIS B 1 972 ? -3.187 20.765 -50.173 1.00 25.39 970 HIS B CA 1
ATOM 14500 C C . HIS B 1 972 ? -4.344 20.158 -50.955 1.00 22.47 970 HIS B C 1
ATOM 14501 O O . HIS B 1 972 ? -5.266 19.598 -50.368 1.00 23.36 970 HIS B O 1
ATOM 14508 N N . TYR B 1 973 ? -4.288 20.261 -52.277 1.00 18.02 971 TYR B N 1
ATOM 14509 C CA . TYR B 1 973 ? -5.418 19.872 -53.122 1.00 21.60 971 TYR B CA 1
ATOM 14510 C C . TYR B 1 973 ? -5.597 18.360 -53.260 1.00 23.91 971 TYR B C 1
ATOM 14511 O O . TYR B 1 973 ? -6.685 17.834 -53.034 1.00 24.94 971 TYR B O 1
ATOM 14520 N N . LEU B 1 974 ? -4.528 17.669 -53.643 1.00 23.95 972 LEU B N 1
ATOM 14521 C CA . LEU B 1 974 ? -4.609 16.243 -53.961 1.00 22.41 972 LEU B CA 1
ATOM 14522 C C . LEU B 1 974 ? -5.067 15.377 -52.791 1.00 21.69 972 LEU B C 1
ATOM 14523 O O . LEU B 1 974 ? -5.889 14.478 -52.965 1.00 24.01 972 LEU B O 1
ATOM 14528 N N . ALA B 1 975 ? -4.526 15.653 -51.608 1.00 19.71 973 ALA B N 1
ATOM 14529 C CA . ALA B 1 975 ? -4.864 14.911 -50.395 1.00 24.24 973 ALA B CA 1
ATOM 14530 C C . ALA B 1 975 ? -6.365 14.740 -50.191 1.00 26.82 973 ALA B C 1
ATOM 14531 O O . ALA B 1 975 ? -6.826 13.687 -49.742 1.00 21.87 973 ALA B O 1
ATOM 14533 N N . ARG B 1 976 ? -7.127 15.784 -50.501 1.00 26.54 974 ARG B N 1
ATOM 14534 C CA . ARG B 1 976 ? -8.564 15.761 -50.259 1.00 24.82 974 ARG B CA 1
ATOM 14535 C C . ARG B 1 976 ? -9.269 14.714 -51.113 1.00 25.37 974 ARG B C 1
ATOM 14536 O O . ARG B 1 976 ? -10.350 14.256 -50.758 1.00 21.65 974 ARG B O 1
ATOM 14544 N N . PHE B 1 977 ? -8.646 14.335 -52.227 1.00 23.32 975 PHE B N 1
ATOM 14545 C CA . PHE B 1 977 ? -9.200 13.329 -53.132 1.00 20.47 975 PHE B CA 1
ATOM 14546 C C . PHE B 1 977 ? -8.858 11.900 -52.725 1.00 26.40 975 PHE B C 1
ATOM 14547 O O . PHE B 1 977 ? -9.269 10.944 -53.387 1.00 23.02 975 PHE B O 1
ATOM 14555 N N . ALA B 1 978 ? -8.091 11.756 -51.650 1.00 22.70 976 ALA B N 1
ATOM 14556 C CA . ALA B 1 978 ? -7.640 10.442 -51.219 1.00 26.07 976 ALA B CA 1
ATOM 14557 C C . ALA B 1 978 ? -8.102 10.134 -49.806 1.00 21.87 976 ALA B C 1
ATOM 14558 O O . ALA B 1 978 ? -8.600 11.007 -49.102 1.00 21.68 976 ALA B O 1
ATOM 14560 N N . THR B 1 979 ? -7.930 8.881 -49.398 1.00 21.03 977 THR B N 1
ATOM 14561 C CA . THR B 1 979 ? -8.187 8.491 -48.025 1.00 20.40 977 THR B CA 1
ATOM 14562 C C . THR B 1 979 ? -6.908 7.901 -47.456 1.00 24.51 977 THR B C 1
ATOM 14563 O O . THR B 1 979 ? -6.120 7.300 -48.187 1.00 24.76 977 THR B O 1
ATOM 14567 N N . GLU B 1 980 ? -6.693 8.083 -46.157 1.00 27.07 978 GLU B N 1
ATOM 14568 C CA . GLU B 1 980 ? -5.501 7.550 -45.505 1.00 20.74 978 GLU B CA 1
ATOM 14569 C C . GLU B 1 980 ? -5.683 6.091 -45.079 1.00 23.53 978 GLU B C 1
ATOM 14570 O O . GLU B 1 980 ? -6.778 5.664 -44.702 1.00 24.52 978 GLU B O 1
ATOM 14576 N N . GLN B 1 981 ? -4.593 5.337 -45.124 1.00 20.40 979 GLN B N 1
ATOM 14577 C CA . GLN B 1 981 ? -4.583 3.981 -44.602 1.00 16.61 979 GLN B CA 1
ATOM 14578 C C . GLN B 1 981 ? -3.306 3.743 -43.812 1.00 19.13 979 GLN B C 1
ATOM 14579 O O . GLN B 1 981 ? -2.205 3.944 -44.318 1.00 22.00 979 GLN B O 1
ATOM 14585 N N . THR B 1 982 ? -3.459 3.316 -42.567 1.00 15.56 980 THR B N 1
ATOM 14586 C CA . THR B 1 982 ? -2.310 2.968 -41.751 1.00 12.37 980 THR B CA 1
ATOM 14587 C C . THR B 1 982 ? -2.169 1.453 -41.668 1.00 22.15 980 THR B C 1
ATOM 14588 O O . THR B 1 982 ? -3.125 0.746 -41.340 1.00 26.00 980 THR B O 1
ATOM 14592 N N . VAL B 1 983 ? -0.979 0.957 -41.984 1.00 16.38 981 VAL B N 1
ATOM 14593 C CA . VAL B 1 983 ? -0.685 -0.466 -41.848 1.00 15.55 981 VAL B CA 1
ATOM 14594 C C . VAL B 1 983 ? 0.348 -0.672 -40.751 1.00 18.75 981 VAL B C 1
ATOM 14595 O O . VAL B 1 983 ? 1.461 -0.139 -40.809 1.00 20.04 981 VAL B O 1
ATOM 14599 N N . THR B 1 984 ? -0.041 -1.434 -39.741 1.00 20.76 982 THR B N 1
ATOM 14600 C CA . THR B 1 984 ? 0.812 -1.713 -38.600 1.00 16.98 982 THR B CA 1
ATOM 14601 C C . THR B 1 984 ? 1.111 -3.201 -38.554 1.00 19.70 982 THR B C 1
ATOM 14602 O O . THR B 1 984 ? 0.197 -4.018 -38.450 1.00 22.28 982 THR B O 1
ATOM 14606 N N . ILE B 1 985 ? 2.391 -3.553 -38.628 1.00 18.22 983 ILE B N 1
ATOM 14607 C CA . ILE B 1 985 ? 2.796 -4.955 -38.620 1.00 20.49 983 ILE B CA 1
ATOM 14608 C C . ILE B 1 985 ? 3.706 -5.273 -37.438 1.00 19.27 983 ILE B C 1
ATOM 14609 O O . ILE B 1 985 ? 4.721 -4.612 -37.234 1.00 22.58 983 ILE B O 1
ATOM 14614 N N . ASN B 1 986 ? 3.325 -6.273 -36.650 1.00 17.51 984 ASN B N 1
ATOM 14615 C CA . ASN B 1 986 ? 4.186 -6.772 -35.596 1.00 25.65 984 ASN B CA 1
ATOM 14616 C C . ASN B 1 986 ? 5.305 -7.569 -36.256 1.00 26.64 984 ASN B C 1
ATOM 14617 O O . ASN B 1 986 ? 5.082 -8.673 -36.746 1.00 21.60 984 ASN B O 1
ATOM 14622 N N . THR B 1 987 ? 6.502 -6.993 -36.292 1.00 25.25 985 THR B N 1
ATOM 14623 C CA . THR B 1 987 ? 7.616 -7.618 -36.997 1.00 24.43 985 THR B CA 1
ATOM 14624 C C . THR B 1 987 ? 8.519 -8.452 -36.082 1.00 25.44 985 THR B C 1
ATOM 14625 O O . THR B 1 987 ? 9.486 -9.055 -36.549 1.00 24.09 985 THR B O 1
ATOM 14629 N N . ALA B 1 988 ? 8.186 -8.513 -34.793 1.00 21.48 986 ALA B N 1
ATOM 14630 C CA . ALA B 1 988 ? 9.055 -9.162 -33.799 1.00 26.73 986 ALA B CA 1
ATOM 14631 C C . ALA B 1 988 ? 9.491 -10.602 -34.115 1.00 44.74 986 ALA B C 1
ATOM 14632 O O . ALA B 1 988 ? 10.610 -11.004 -33.774 1.00 49.49 986 ALA B O 1
ATOM 14634 N N . ALA B 1 989 ? 8.620 -11.383 -34.748 1.00 47.66 987 ALA B N 1
ATOM 14635 C CA . ALA B 1 989 ? 8.956 -12.775 -35.059 1.00 52.63 987 ALA B CA 1
ATOM 14636 C C . ALA B 1 989 ? 10.190 -12.888 -35.965 1.00 51.56 987 ALA B C 1
ATOM 14637 O O . ALA B 1 989 ? 10.890 -13.907 -35.956 1.00 46.18 987 ALA B O 1
ATOM 14639 N N . ALA B 1 990 ? 10.451 -11.835 -36.736 1.00 41.64 988 ALA B N 1
ATOM 14640 C CA . ALA B 1 990 ? 11.593 -11.803 -37.646 1.00 41.14 988 ALA B CA 1
ATOM 14641 C C . ALA B 1 990 ? 12.838 -11.210 -36.989 1.00 48.81 988 ALA B C 1
ATOM 14642 O O . ALA B 1 990 ? 13.962 -11.576 -37.330 1.00 49.36 988 ALA B O 1
ATOM 14644 N N . GLY B 1 991 ? 12.632 -10.288 -36.054 1.00 61.44 989 GLY B N 1
ATOM 14645 C CA . GLY B 1 991 ? 13.731 -9.597 -35.403 1.00 65.83 989 GLY B CA 1
ATOM 14646 C C . GLY B 1 991 ? 13.496 -8.103 -35.301 1.00 65.95 989 GLY B C 1
ATOM 14647 O O . GLY B 1 991 ? 12.473 -7.591 -35.761 1.00 68.35 989 GLY B O 1
#

GO terms:
  GO:0042802 identical protein binding (F, IPI)

B-factor: mean 34.88, std 13.86, range [9.46, 139.67]

Solvent-accessible surface area: 70782 Å² total; per-residue (Å²): 204,61,135,107,18,105,80,12,67,21,102,28,21,46,76,16,29,124,17,0,51,144,14,24,92,88,36,142,35,41,109,75,51,44,60,126,2,84,151,22,0,36,82,1,0,105,17,46,39,165,207,134,104,30,11,6,13,39,0,11,124,65,30,75,16,56,18,59,16,0,13,1,0,0,0,0,0,0,1,3,49,69,27,140,73,75,64,68,5,67,51,37,0,90,91,65,0,6,88,0,19,4,51,55,8,0,10,46,1,4,0,13,7,28,46,32,102,16,38,125,146,135,98,36,71,130,85,68,74,56,45,1,7,0,0,95,0,17,165,124,57,26,14,92,28,0,25,69,0,0,74,33,0,28,114,8,3,43,94,22,8,29,2,0,86,70,19,110,75,0,12,110,108,26,103,44,90,95,95,108,45,17,210,79,3,10,20,8,4,6,40,13,6,35,11,38,56,15,12,148,62,13,28,82,11,3,11,39,0,0,68,23,0,9,168,13,7,35,151,122,74,34,58,93,34,11,0,0,3,0,13,1,2,0,6,6,19,60,5,36,12,33,4,54,82,77,0,56,113,72,0,20,73,77,0,25,49,0,0,68,91,0,65,86,47,54,0,0,0,0,1,16,21,16,23,0,24,52,19,3,1,16,0,18,0,7,14,41,0,2,39,40,92,45,1,122,84,10,61,0,4,0,8,7,4,8,0,6,4,23,4,1,37,34,3,2,78,18,4,18,18,2,0,100,15,27,101,13,97,5,6,0,22,0,29,37,28,59,19,80,64,53,6,4,24,58,1,8,83,76,4,13,116,3,8,2,0,1,12,55,87,14,0,12,18,9,7,0,28,39,2,0,52,66,2,10,86,44,71,110,78,1,28,0,0,0,23,13,33,12,0,14,8,0,2,15,0,17,24,41,7,166,33,25,86,35,3,6,0,2,19,30,30,15,17,14,86,36,0,0,82,28,0,37,159,46,56,101,116,17,49,70,20,13,10,4,0,1,4,9,4,64,9,0,13,16,12,0,42,47,22,2,46,81,7,43,31,93,63,9,19,29,22,57,1,23,28,119,204,28,79,37,92,55,14,5,101,48,22,23,100,28,1,110,118,28,138,33,1,51,45,113,194,39,60,84,0,56,65,28,7,60,124,96,21,178,10,1,163,8,36,14,32,4,9,38,90,37,10,79,99,16,51,79,55,15,177,79,69,127,44,107,83,143,128,28,91,80,19,69,86,118,103,0,78,62,10,0,57,34,0,137,84,10,31,51,48,8,24,93,30,82,11,37,102,13,0,51,6,0,58,75,0,0,103,16,0,37,77,88,29,19,43,4,0,10,21,1,11,114,40,10,16,18,14,9,68,3,0,13,48,1,3,33,37,0,0,8,12,0,21,14,0,0,16,32,0,98,145,48,23,47,91,105,72,86,21,65,24,17,62,22,20,46,6,14,6,39,28,47,4,40,7,2,0,0,3,14,8,21,48,12,21,3,0,0,29,3,0,2,8,0,0,0,0,0,0,0,0,0,0,0,0,1,12,3,12,98,68,1,21,32,2,0,106,65,0,10,56,4,0,37,104,10,44,3,52,147,50,0,2,60,44,5,12,1,62,61,69,11,4,51,20,0,2,52,14,103,58,8,16,0,0,0,6,21,23,58,21,63,76,1,46,67,11,20,86,36,14,3,63,39,107,29,55,36,27,6,15,0,2,23,11,6,0,14,3,4,0,4,0,11,2,5,6,31,6,16,76,0,0,51,17,0,12,24,1,0,0,80,17,1,0,15,13,26,6,0,0,3,7,0,3,0,17,85,28,3,0,101,44,1,7,101,15,2,14,15,10,3,104,20,20,96,21,8,86,15,66,60,43,19,5,24,1,5,28,3,31,31,106,101,13,60,60,161,5,54,64,21,10,59,56,9,111,114,99,18,142,74,51,24,44,13,108,54,52,104,49,38,25,4,2,1,15,1,0,15,4,127,109,11,26,57,4,90,102,52,11,52,0,0,1,0,1,1,12,70,17,16,57,138,40,45,66,161,5,11,138,25,18,83,160,36,28,50,5,5,4,0,0,1,6,4,23,1,46,36,21,9,89,55,5,30,66,61,3,60,10,0,2,0,0,0,45,39,37,0,8,34,24,60,6,1,1,4,0,43,3,5,16,27,31,0,7,14,15,18,4,24,2,2,55,52,4,6,30,38,0,5,13,16,3,0,16,0,55,42,50,37,66,68,79,130,144,109,18,105,81,13,71,19,97,28,22,45,78,15,31,122,15,0,47,153,18,23,89,83,38,146,39,40,108,74,52,44,60,122,2,85,151,23,0,32,83,1,0,104,5,52,44,186,159,38,10,5,12,40,0,13,125,106,23,74,16,57,19,63,16,0,15,2,0,0,0,0,0,0,0,4,48,71,24,140,83,76,68,71,3,66,52,36,0,94,96,44,0,7,91,0,21,5,52,57,8,1,9,46,0,4,0,15,7,27,47,30,99,17,32,131,192,104,40,70,131,82,67,103,50,46,1,8,1,0,92,0,18,115,124,58,27,15,95,28,0,26,77,0,0,86,42,0,28,73,8,2,44,90,20,10,31,4,0,90,70,20,115,66,0,8,106,111,27,102,50,84,94,96,101,54,23,81,86,3,10,21,7,4,5,45,12,5,40,12,38,54,12,11,143,66,13,21,81,12,3,8,41,0,0,56,28,1,12,162,19,9,34,155,130,73,38,53,94,35,10,0,0,3,0,14,1,2,0,7,5,20,57,6,38,12,32,2,53,76,72,0,59,110,73,1,21,72,64,0,27,44,0,0,67,93,0,68,84,42,54,0,0,0,0,1,16,23,16,24,0,26,51,18,2,1,17,0,16,0,6,16,38,0,3,42,40,94,45,1,119,84,8,59,0,4,0,8,7,4,9,0,6,4,24,4,1,46,35,3,1,74,17,4,26,36,3,0,149,20,31,106,9,89,5,4,1,21,0,30,36,27,61,22,82,67,54,6,5,25,57,1,7,82,74,4,12,113,3,7,2,0,1,11,57,85,14,0,13,17,10,8,0,32,36,2,0,53,63,2,11,85,44,72,117,68,2,30,0,0,0,22,11,34,12,0,15,6,0,1,12,0,22,24,41,7,163,40,35,87,33,6,6,0,1,22,30,33,14,17,16,81,37,0,0,84,20,0,36,147,49,58,98,114,17,47,71,20,14,11,5,0,1,4,9,4,62,11,0,14,13,6,0,42,50,17,2,42,87,6,34,32,136,60,5,22,30,22,54,1,21,26,143,210,29,76,34,95,52,14,6,101,47,20,23,103,26,1,108,134,27,90,37,0,50,47,116,192,38,56,86,0,55,62,30,8,59,125,92,23,56,11,1,157,8,38,13,36,3,6,34,89,32,9,78,102,17,51,83,54,16,76,82,67,175,97,92,82,18,66,88,116,101,1,86,60,10,0,55,35,0,141,81,8,30,51,49,8,22,89,32,82,10,36,104,12,0,50,5,0,58,75,0,0,101,15,0,37,83,89,31,20,58,4,1,14,33,0,11,88,41,8,16,20,13,12,45,3,0,16,46,1,2,33,36,0,0,9,12,0,30,14,1,0,16,31,0,98,145,47,22,46,90,108,75,87,23,61,27,15,62,14,22,47,6,15,6,38,26,42,2,38,8,3,0,0,2,16,7,20,46,14,21,3,0,0,30,2,0,2,8,0,0,0,0,0,0,0,0,0,0,0,0,0,10,3,10,93,67,2,22,32,1,0,129,68,0,10,54,3,0,37,105,10,44,2,55,144,52,0,2,58,42,6,12,2,60,60,70,13,5,53,21,1,2,54,13,99,55,9,16,0,0,0,6,21,24,58,20,60,72,1,48,60,12,19,85,35,15,4,66,41,104,27,51,36,26,6,13,0,1,24,10,6,0,14,3,4,0,4,0,9,2,5,6,35,4,17,69,0,0,49,14,0,12,33,1,1,0,81,18,1,0,16,12,24,6,0,1,4,8,0,2,0,16,79,28,3,0,103,43,0,6,105,14,2,14,13,10,2,103,20,21,118,14,11,74,14,68,85,51,32,7,23,0,4,28,4,33,32,91,87,17,60,106,166,4,54,62,22,10,57,46,15,112,108,111,17,136,75,52,23,45,12,110,54,50,106,48,42,25,4,1,1,16,1,0,15,3,124,107,12,42,55,6,102,103,53,11,54,0,0,1,1,1,1,12,68,17,58,59,130,36,43,70,150,5,10,117,10,18,84,154,43,29,54,4,4,2,0,0,0,5,4,23,1,48,36,24,9,92,54,5,29,68,63,4,72,9,0,1,1,1,0,40,40,36,0,7,35,22,61,6,1,2,4,0,43,4,6,12,25,30,0,9,16,13,17,4,24,2,2,55,49,4,5,30,41,0,6,11,15,3,0,17,1,54,44,47,33,67,69,60

Foldseek 3Di:
DDDQDDQDFDDQFDDQLVVCVPLLVVVDDDPVLLVLLLVQLLLLLCLLPPAPDAFLLLLCVVLVHDLLLSLLLLLLLVLLLPDPDVVVSVCCLPPPQLQDCQVVSSQQSLLCLVFVVSDDDDDDDGPDQQFWSRSVSCVVRNSVVSSVSSVSSNCNCLQFAQEDQFQVNSLVSQADDPQAARQAAAEELAAAALFQVQLVRLLVSLLVNLVSNLSHFDDDAPPNTHEYEDELNSNDNPQALLQLVVCLVRSLVSVLVSLLSNQVSLHAYEYEDDDSLNVSSVLSSLLVSCLDPSNPPGQRYEYEAALQFPCRLVVVVSVLSSCVNSVYAYEYEYHNDLCVVVQLVVQLVQQAQRTRGFADPLSSLSSSLVSLLVQLVSPPSYQYEYEDLQSSSVSSSCSSNVAAPRYAYEYERRGNPSSVVSVCVVPVSHHYHYYGHGGYSLSVSVRSSSVSCQSVDPPHLSSLSSPVVRDSVNSNDRSSNVQVHSVSRHPPPRDRSQCPPPPLFGAAHGFSSSNVVRVVVLLVLLVPADDPDDDDDADDLVVLVVLQVLLQVCLVVLQPPALLLLLQLLQLLLVVLSVNLSNQLNLCCVLVVAFNVVSRLLSRLQSLLSSLLSSLLCVQQVDWDWDDDDPLKTKTKHWTFQGEEEEEEESNSQRRSQNNRQSLLSSSRYAYEYEYAQSRVPSSVVSQVSSVVSPDPPSRYHYGYDHVVSVLSNLLDPRHQEYEEEEALVSLVVSQVSQVPDPDDNHYYWYFHAFAEEEEEGSQFSLLLLLVQLLCQQCAQQLQDRLRHAEYEYAPSCCVVSLLSNQSSLQPAAEDRSSSSSHRYTFDNDPVLQVLLVVVVVVLVVQFDWPHAYDHDPDRHGGATETEHQDLVVDQDDNRGNYYYYYYDHPVCVVVVLCSRVVNQGAFEYEYGHSTPVVVVVSVVRGQHQYYHYSHHRDSQHQCRRQGGTDGSRIDDDGRSYSVHSSSSIDMDMDMDSNNVVD/DDQDDQDFDDQFDAQLVVCVVLLVVVDDDPVLLVLLLVQLLLLLVLLPPLDFLLRLCVVLVNDLLLSLLLLLLLVLLLPQPDVVVSVCCLPPPQLQDCQQVSSLQSLLCLLFVVSDDDDDDGDYQQFWSSSVSCVVRNSVVSSVSSVSSNVHSVQFAQEDQFLVNSLVSQADDPLAARQAAAEELAAAALFQVQLVRLLVSLLVSLVSNLSRQDDDAPPSGHEYEDELNSNDNDLALLCLPVCLVRRLVSVLVSLLSNVVSLHAYEYEDDDSLNVSSVVVSLLSSVLDPSNPPHARAEYEAALQFPCRLVVVVSVLSSCVVSVYAYEYEYHHDLCVVVQLVCQLVQQAQRTRGFADVLSSLSSSLVSLLVQLVSPDSYQYEYEDLQSSSVSSSVSSNVDADSYAYEYERSGNPSSVVSVCVVPVSHHYHYHGYTGYSLSVSVSSSSVSVQSVDPVRLSSLSSVVVRDSVNSNDRSSVVQVHSVSRHPPPRDRSQCPPPPLWGAAHGFSSSNVVRVVVLLVLLVVADDDADDLVVLVVLQVLLQVCLVVLQPPALLLLLQLLQLLLVVLRVCVSNQLNLCCPLVVAANVVSRLLSSLQSLLSGLLSSLLCVQQVDWDWDDDDPLKTKTKHWTFQEEEEEEEESNSQRRSQNNRQSLLSSSRYAYEYEYAQSRVPSSVVSQVSSCVSPQPPSRYHYGYDHVVSVLSNLLDPRHQEYEEEEALVSLVVSQVSQVPDPDDNHYYWYFHAFQEEEEAGSQFSLLLLLVQLLCQQCAQQLQDRLRHAEYEYAPSCVVVSLVSNQSSLQPAAEDRSSSSNHRYTADSDPVLQVLLVVVVVVLVVQWAWPHAYDHDPDRHGGATETEHCDLVVDQDDNRGNYHYYYYDHPVVVVVVLVSRVVNQGAFEYEYGHSTPVVVVVSVVRGQHQYYHYSHHRDSAHQCRRQGGTDGSRIDDDGRSYSVHSSSSIDMDMDMDSNNVVD

Sequence (1957 aa):
MPNIPPPFTAPYAPDDAEIAARLLPASHLSPPQEARIHRTATRLIEAIRKRRLGGVEDMLREFALSTKEGLALMVLAEALLRVPDARTADQFIEDKLGEGDFIHHETKSTAFLVNASAWAARVIQPGETPDGTIGRLVKRLGAPAVRTATRQAMRLMGNHFVLGETIEQALERGKPRSGQKTRYSFDMLGEGARTAADARRYFDAYASAIETIGKAAGNHALPDRPGISVKLSALHPRFEAISRARVMVELVPQLLDLAQRAKAHDLNFTVDAEEADRLELSLDVIAATLADPSLKGWDGFGLAIQAYQKRASAVIDYVDALARAHDRKLMVRLVKGAYWDTEIKRAQERGLDGYPVFTRKAMTDLNYVACASKLLALRPRIFPQFATHNALTVATVLEMAEGSSGFEFQRLHGMGEALYEQLAKDHADIAYRTYAPVGSHRDLLAYLVRRLLENGANSSFVAQAADYRVPVPALLQRPADAIVRPQAAAHPRIPLPCDLFAPERRNSRGVEFGARTALDQLLTDVKAETGDLKPIADATPDQAHAAVAAARAGFAGWSRTPAGIRAAALEQAAHLLESRSAHFIALLQREGGKTLDDALSELREAADFCRYYAAQGRKLFGSETAMPGPTGESNALTMRGRGVFVAISPWNFPLAIFLGQVTAALMAGNSVVAKPAEQTPRIAREAVALLHEAGIPKSALYLVTGDGRIGAALTAHPDIAGVVFTGSTEVARSINRALAAKDGPIVPLIAETGGINAMIADATALPEQVADDVVTSAFRSAGQRCCSALRLLFVQEDVADRMIEMVAGAARELKIGDPSDVATHVGPVIDVEAKQRLDAHIARMKTEARLHFAGPAPEGCFVAPHIFELTEAGQLTEEVFGPILHVVRYRPENLERVLRAIERTGYGLTLGVHSRIDDSIEAIIDRVQVGNIYVNRNMIGAVVGVQPFGGNGLSGTGPKAGGPHYLARFATEQTVTINTAAAGPNIPPPFTAPYAPDDAEIAARLLPASHLSPPQEARIHRTATRLIEAIRKLGGVEDMLREFALSTKEGLALMVLAEALLRVPDARTADQFIEDKLGEGDFIHHETKSTAFLVNASAWARVIQPGETPDGTIGRLVKRLGAPAVRTATRQAMRLMGNHFVLGETIEQALERGKPRSGQKTRYSFDMLGEGARTAADARRYFDAYASAIETIGKAAGNHALPDRPGISVKLSALHPRFEAISRARVMVELVPQLLDLAQRAKAHDLNFTVDAEEADRLELSLDVIAATLADPSLKGWDGFGLAIQAYQKRASAVIDYVDALARAHDRKLMVRLVKGAYWDTEIKRAQERGLDGYPVFTRKAMTDLNYVACASKLLALRPRIFPQFATHNALTVATVLEMAEGSSGFEFQRLHGMGEALYEQLAKDHADIAYRTYAPVGSHRDLLAYLVRRLLENGANSSFVAQAADYRVPVPALLQRPADAIVRPQAAAHPRIPLPCDLFAPERRNSRGVEFGARTALDQLLTDVKAETIADATPDQAHAAVAAARAGFAGWSRTPAGIRAAALEQAAHLLESRSAHFIALLQREGGKTLDDALSELREAADFCRYYAAQGRKLFGSETAMPGPTGESNALTMRGRGVFVAISPWNFPLAIFLGQVTAALMAGNSVVAKPAEQTPRIAREAVALLHEAGIPKSALYLVTGDGRIGAALTAHPDIAGVVFTGSTEVARSINRALAAKDGPIVPLIAETGGINAMIADATALPEQVADDVVTSAFRSAGQRCCSALRLLFVQEDVADRMIEMVAGAARELKIGDPSDVATHVGPVIDVEAKQRLDAHIARMKTEARLHFAGPAPEGCFVAPHIFELTEAGQLTEEVFGPILHVVRYRPENLERVLRAIERTGYGLTLGVHSRIDDSIEAIIDRVQVGNIYVNRNMIGAVVGVQPFGGNGLSGTGPKAGGPHYLARFATEQTVTINTAAAG

InterPro domains:
  IPR002872 Proline dehydrogenase domain [PF01619] (177-470)
  IPR005933 Bifunctional protein PutA, C-terminal domain [TIGR01238] (543-977)
  IPR015590 Aldehyde dehydrogenase domain [PF00171] (541-981)
  IPR016160 Aldehyde dehydrogenase, cysteine active site [PS00070] (785-796)
  IPR016161 Aldehyde/histidinol dehydrogenase [SSF53720] (542-984)
  IPR016162 Aldehyde dehydrogenase, N-terminal [G3DSA:3.40.605.10] (541-981)
  IPR016163 Aldehyde dehydrogenase, C-terminal [G3DSA:3.40.309.10] (760-948)
  IPR024082 Proline dehydrogenase PutA, domain II [PF14850] (58-167)
  IPR024089 Proline dehydrogenase PutA, domain I/II [SSF81935] (4-169)
  IPR025703 Bifunctional protein PutA [PIRSF000197] (9-980)
  IPR029041 FAD-linked oxidoreductase-like [SSF51730] (170-513)
  IPR050485 Proline metabolism enzyme [PTHR42862] (146-995)

Radius of gyration: 44.53 Å; Cα contacts (8 Å, |Δi|>4): 4164; chains: 2; bounding box: 80×138×113 Å

Organism: Bradyrhizobium diazoefficiens (strain JCM 10833 / BCRC 13528 / IAM 13628 / NBRC 14792 / USDA 110) (NCBI:txid224911)